Protein AF-P96285-F1 (afdb_monomer_lite)

GO terms:
  GO:0071770 DIM/DIP cell wall layer assembly (P, IMP)
  GO:0008610 lipid biosynthetic process (P, IMP)
  GO:0071766 Actinobacterium-type cell wall biogenesis (P, IMP)

Radius of gyration: 47.5 Å; chains: 1; bounding box: 148×112×98 Å

Foldseek 3Di:
DFADQDLLLQLVQLVQQLVVCVVCVPDDPLQVLVQRLPDDHYFWDKDAFDDDSVSSNVQSVCSNVVHGDPRMAIFGADPAFFEEEEQEDQPLADACFCVLVLVVPVLLVVQLCVLQVLLVVLDPDRLCCVNNPDDVVSCSQLLNVLSNSLSQLRSLLSLCVLQVQDGLEYEYFQSRLLSRLVSQVQFPSNLSSLLSNLLSVLQNPFDFQKWKKKWQAAPVVQVVLDDQFKDWAADLFRRITIMMGGNVSSVVSQVVRVVVVIDMGIRPDRHGWLTPSSVVSLVVSLVSLQVTRTDDGNHFYAQQQPLGTDDPCPSHSVSSSSSRHHHRHNLSVLANVVVVGHAEYEHRGAACVSQVSSCNSDDPPGHDYAYCHHPPDSNLSSNSSRLRNVVNNPRDTSVCSVSPPVPHHHDDGDDRSDPDDDDDPPPDPPPQPPCVVVVFDAALALFFGTKDQDPVARKIKTKGKDACVSVVLQQQFWFLNFRWDAPLNVVQVVCSVCVVLQFQWFQKKFFPAIHTHDHPWMKMKMWMWHHADPQGKIKIWIWIAIPPGPDTDTGMIGMTHNDDADDFDFPQDPPDPQWAWDDCVCLCVLVVLLGRRGDQQLQFWDTWTDDPQKIKTKGAGSVVSVRFQPNTLGGSSRVNSRCSSVVRPPDPPDPPSFDKGWGMFRTKGADGTRARMKMKMWHDLDPQWIWIWIDHNNRHGGMTTNTIGIDTDDSVSVVVSCLVNVVVVQFFFKDKAWFFDDQDPDDVVPDDQPAEAEPVVVVVPPPDDHQEYEDEDDQCVPPAPDLLRLLLVLLQVLLVSLLVQVVDDDNHAYEYEYELLDDHFLDASPRLSSLLSLQLVLQSCVVPPLRYAYEYEPDDDRPSSVSVPRARYWYADPNTITGIAIFRDFFFADDDDPVFWWFWAAADQLFLVRIHIGTDCVLVDAADAQKFKWQFFKFFFDLLLLCRNNVNFPDDRFATTQWFKGFTCGDHHNDDPDDGGFTKIFGQRGGIRMGMDGNLGIDGDPPPDDRLLRNQPQQLLLVLCCQQCVVQVDAAPFEEEEELCQEANNVNNVLVCVVRNYHYAYEEAPVCVVVVVVVVDDPLSYHHNLDLVVLVSVCVVVVNQAGQEYDDADADVNLVSNLSRHHQLHEYEYAHRPHQDDQVVSCVVRPNYGYDYDDSCVCPSNSSSVSVVVVVVCVVVVSDDGFDEDEAAVSSSSVLSLCVVLVVDGHTYMHGYLLNLLVLQQQFEEEEEVLLFPLNLLVLVCSCPPSVHAHYEYEYQCFPNRPCNVVSCVVSVVSRHDYGTDNAQLLDLVRLLVVLVVCVVPTGFHAYYEQPWFDADFAASNPDDSVRLCVGLSRQVSNLVSVCVSPVPGNYSAYEYEAACCLVNPHGRGSSNNSSRSSLLSVLSNQVSVVHHAAYEREAAAPDCDDPCVPPDVVNQVVCLLLFFHHDYSVLQVVSVSSCSSRRGNYTHRTHTPQVSQQVCLVVVNHRPNHPLPHDRPPDDPDDDDDDDDDQQPVLLRVLPPDDPVVNLVVQLLVLLQLLCVSNVHSGSSSFDQPDFSVVVSDDLSSLSNSQSSCCRNRVDPDDSCLCVVQGGSSSSSVVSVVSSVPDDPPPDPDDDDDDDDDDDDDDDDDD

Sequence (1616 aa):
MISARSAEALTAQAGRLMAHVQANPGLDPIDVGCSLASRSVFEHRAVVVGASREQLIAGLAGLAAGEPGAGVAVGQPGSVGKTVVVFPGQGAQRIGMGRELYGELPVFAQAFDAVADELDRHLRLPLRDVIWGADADLLDSTEFAQPALFAVEVASFAVLRDWGVLPDFVMGHSVGELAAAHAAGVLTLADAAMLVVARGRLMQALPAGGAMVAVAASEDEVEPLLGEGVGIAAINAPESVVISGAQAAANAIADRFAAQGRRVHQLAVSHAFHSPLMEPMLEEFARVAARVQAREPQLGLVSNVTGELAGPDFGSAQYWVDHVRRPVRFADSARHLQTLGATHFIEAGPGSGLTGSIEQSLAPAEAMVVSMLGKDRPELASALGAAGQVFTTGVPVQWSAVFAGSGGRRVQLPTYAFQRRRFWETPGADGPADAAGLGLGATEHALLGAVVERPDSDEVVLTGRLSLADQPWLADHVVNGVVLFPGAGFVELVIRAGDEVGCALIEELVLAAPLVMHPGVGVQVQVVVGAADESGHRAVSVYSRGDQSQGWLLNAEGMLGVAAAETPMDLSVWPPEGAESVDISDGYAQLAERGYAYGPAFQGLVAIWRRGSELFAEVVAPGEAGVAVDRMGMHPAVLDAVLHALGLAVEKTQASTETRLPFCWRGVSLHAGGAGRVRARFASAGADAISVDVCDATGLPVLTVRSLVTRPITAEQLRAAVTAAGGASDQGPLEVVWSPISVVSGGANGSAPPAPVSWADFCAGSDGDASVVVWELESAGGQASSVVGSVYAATHTALEVLQSWLGADRAATLVVLTHGGVGLAGEDISDLAAAAVWGMARSAQAENPGRIVLIDTDAAVDASVLAGVGEPQLLVRGGTVHAPRLSPAPALLALPAAESAWRLAAGGGGTLEDLVIQPCPEVQAPLQAGQVRVAVAAVGVNFRDVVAALGMYPGQAPPLGAEGAGVVLETGPEVTDLAVGDAVMGFLGGAGPLAVVDQQLVTRVPQGWSFAQAAAVPVVFLTAWYGLADLAEIKAGESVLIHAGTGGVGMAAVQLARQWGVEVFVTASRGKWDTLRAMGFDDDHIGDSRTCEFEEKFLAVTEGRGVDVVLDSLAGEFVDASLRLLVRGGRFLEMGKTDIRDAQEIAANYPGVQYRAFDLSEAGPARMQEMLAEVRELFDTRELHRLPVTTWDVRCAPAAFRFMSQARHIGKVVLTMPSALADRLADGTVVITGATGAVGGVLARHLVGAYGVRHLVLASRRGDRAEGAAELAADLTEAGAKVQVVACDVADRAAVAGLFAQLSREYPPVRGVIHAAGVLDDAVITSLTPDRIDTVLRAKVDAAWNLHQATSDLDLSMFALCSSIAATVGSPGQGNYSAANAFLDGLAAHRQAAGLAGISLAWGLWEQPGGMTAHLSSRDLARMSRSGLAPMSPAEAVELFDAALAIDHPLAVATLLDRAALDARAQAGALPALFSGLARRPRRRQIDDTGDATSSKSALAQRLHGLAADEQLELLVGLVCLQAAAVLGRPSAEDVDPDTEFGDLGFDSLTAVELRNRLKTATGLTLPPTVIFDHPTPTAVAEYVAQQMSGSRPTESGDPTSQVVEPAAAEVSVHA

Secondary structure (DSSP, 8-state):
-EEESSHHHHHHHHHHHHHHHHH-TT--HHHHHHHHHTSPP-SEEEEE--SSHHHHHHHHHHHHHT---TTEEEE---S--EEEEEE--TT---TTTTHHHHHH-HHHHHHHHHHHHHHTTTSSS-HHHHHTSS-HHHHHSHHHHHHHHHHHHHHHHHHHHHTT---SEEEESTTHHHHHHHHTTSS-HHHHHHHHHHHHHHHHTSPS-EEEEEESS-HHHHGGG--TTEEEEEEEETTEEEEEEEHHHHHHHHHHHHHTT--EEE-S-SS-TTSGGGHHHHHHHHHHHTT------SSEEB-TTTSSB--TTTTSHHHHHHHHHS-B-HHHHHHHHHHTTEEEEEE-SSS-SSHHHHHHHS-TTS-EEEESS-TTS-HHHHHHHHHHHHHHTT----HHHHTTTS-------PPP----PPPP--TT-SSS--TGGGTSEE---SS--EEEE-TTSS-EEEEEEE-TTT-GGGGG-EETTEEB--HHHHHHHHHHHHHHTT--EEEEEEE-S--B--TT--EEEEEEEPPP-TTS-EEEEEEEEETT-SSPEEEEEEEEE-PPPP------SSSPTTPEEEP-TTHHHHHHHTTB---GGG--EEEEEEETTEEEEEEE--GGGT---TT-SS-HHHHHHHHHHHHHHS-TTS-----EEEEEEEEEEE-----SEEEEEEEEEETTEEEEEEEETTS-EEEEEEEEEEEE--HHHHHHHHHHHSS-TT---EEEEEEE-------TT--PPPPPEEHHHHHTT--SS-SEEEEE----TTT-SSHHHHHHHHHHHHHHHHHHHHTS--SSEEEEEESSSS-STT-----HHHHHHHHHHHHHHHHSTTSEEEEEESS---HHHHHTTS-SEEEEETTEEEEEEEEEPPPPPPPPPTTS-EEEE--TTSSGGG-EEEE-GGGGSPPPTTEEEEEEEEEE--HHHHHHHTT--SSSPPPS--EEEEEEEEE-TT--S--TT-EEEEE-SSSSSEEEEEGGGEEEPPTT--HHHHHTSHHHHHHHHIIIIIIS---TT-EEEETTTTBHHHHHHHHHHHHTT-EEEEEE-GGGHHHHHHTT--GGGEEESSSTHHHHHHHHHTTT--EEEEEE---THHHHHHHHHEEEEEEEEE--SS-PPPHHHHHHHSTT-EEEE--GGGGHHHHHHHHHHHHHHHHHTTSS-PPPEEEEEGGGHHHHHHHHHTT--SBEEEEEPTHHHHHHHHTSEEEEETTTSHHHHHHHHHHHHTS---EEEEEETTGGGSTTHHHHHHHHHHTT-EEEEEE--TT-HHHHHHHHHHHHHHSSPEEEEEE-------B-GGG--HHHHHHHHIIIIIHHHHHHHHHTTS--SEEEEEEETHHHH--TTBHHHHHHHHHHHHHHHHHHHTTS--EEEEE--B--SSGGGTT--HHHHHHHHTTTEE-B-HHHHHHHHHHHHHH--SEEB--EE-HHHHHHHHHTT---GGGTTTSPP-------------SHHHHHHHHHTTS-HHHHHHHHHHHHHHHHHHHHT-SSGGGS-TTS-HHHHT--HHHHHHHHHHHHHHH-----TTHHHHS-SHHHHHHHHHHHHS--------------------------

Structure (mmCIF, N/CA/C/O backbone):
data_AF-P96285-F1
#
_entry.id   AF-P96285-F1
#
loop_
_atom_site.group_PDB
_atom_site.id
_atom_site.type_symbol
_atom_site.label_atom_id
_atom_site.label_alt_id
_atom_site.label_comp_id
_atom_site.label_asym_id
_atom_site.label_entity_id
_atom_site.label_seq_id
_atom_site.pdbx_PDB_ins_code
_atom_site.Cartn_x
_atom_site.Cartn_y
_atom_site.Cartn_z
_atom_site.occupancy
_atom_site.B_iso_or_equiv
_atom_site.auth_seq_id
_atom_site.auth_comp_id
_atom_site.auth_asym_id
_atom_site.auth_atom_id
_atom_site.pdbx_PDB_model_num
ATOM 1 N N . MET A 1 1 ? 45.626 0.682 -8.650 1.00 88.56 1 MET A N 1
ATOM 2 C CA . MET A 1 1 ? 44.592 0.375 -9.662 1.00 88.56 1 MET A CA 1
ATOM 3 C C . MET A 1 1 ? 43.406 -0.293 -8.984 1.00 88.56 1 MET A C 1
ATOM 5 O O . MET A 1 1 ? 43.615 -1.142 -8.128 1.00 88.56 1 MET A O 1
ATOM 9 N N . ILE A 1 2 ? 42.184 0.110 -9.321 1.00 93.25 2 ILE A N 1
ATOM 10 C CA . ILE A 1 2 ? 40.924 -0.488 -8.863 1.00 93.25 2 ILE A CA 1
ATOM 11 C C . ILE A 1 2 ? 40.005 -0.552 -10.079 1.00 93.25 2 ILE A C 1
ATOM 13 O O . ILE A 1 2 ? 40.020 0.360 -10.902 1.00 93.25 2 ILE A O 1
ATOM 17 N N . SER A 1 3 ? 39.215 -1.612 -10.209 1.00 94.75 3 SER A N 1
ATOM 18 C CA . SER A 1 3 ? 38.185 -1.672 -11.241 1.00 94.75 3 SER A CA 1
ATOM 19 C C . SER A 1 3 ? 36.915 -2.333 -10.730 1.00 94.75 3 SER A C 1
ATOM 21 O O . SER A 1 3 ? 36.951 -3.113 -9.770 1.00 94.75 3 SER A O 1
ATOM 23 N N . ALA A 1 4 ? 35.798 -2.000 -11.365 1.00 95.00 4 ALA A N 1
ATOM 24 C CA . ALA A 1 4 ? 34.495 -2.553 -11.064 1.00 95.00 4 ALA A CA 1
ATOM 25 C C . ALA A 1 4 ? 33.565 -2.555 -12.284 1.00 95.00 4 ALA A C 1
ATOM 27 O O . ALA A 1 4 ? 33.792 -1.842 -13.254 1.00 95.00 4 ALA A O 1
ATOM 28 N N . ARG A 1 5 ? 32.505 -3.363 -12.230 1.00 93.19 5 ARG A N 1
ATOM 29 C CA . ARG A 1 5 ? 31.490 -3.467 -13.292 1.00 93.19 5 ARG A CA 1
ATOM 30 C C . ARG A 1 5 ? 30.530 -2.277 -13.369 1.00 93.19 5 ARG A C 1
ATOM 32 O O . ARG A 1 5 ? 29.760 -2.187 -14.313 1.00 93.19 5 ARG A O 1
ATOM 39 N N . SER A 1 6 ? 30.537 -1.387 -12.379 1.00 91.62 6 SER A N 1
ATOM 40 C CA . SER A 1 6 ? 29.743 -0.155 -12.382 1.00 91.62 6 SER A CA 1
ATOM 41 C C . SER A 1 6 ? 30.485 0.969 -11.659 1.00 91.62 6 SER A C 1
ATOM 43 O O . SER A 1 6 ? 31.331 0.700 -10.800 1.00 91.62 6 SER A O 1
ATOM 45 N N . ALA A 1 7 ? 30.147 2.223 -11.967 1.00 90.06 7 ALA A N 1
ATOM 46 C CA . ALA A 1 7 ? 30.680 3.389 -11.257 1.00 90.06 7 ALA A CA 1
ATOM 47 C C . ALA A 1 7 ? 30.400 3.312 -9.743 1.00 90.06 7 ALA A C 1
ATOM 49 O O . ALA A 1 7 ? 31.292 3.525 -8.928 1.00 90.06 7 ALA A O 1
ATOM 50 N N . GLU A 1 8 ? 29.190 2.896 -9.368 1.00 91.56 8 GLU A N 1
ATOM 51 C CA . GLU A 1 8 ? 28.768 2.691 -7.975 1.00 91.56 8 GLU A CA 1
ATOM 52 C C . GLU A 1 8 ? 29.613 1.619 -7.255 1.00 91.56 8 GLU A C 1
ATOM 54 O O . GLU A 1 8 ? 30.026 1.779 -6.108 1.00 91.56 8 GLU A O 1
ATOM 59 N N . ALA A 1 9 ? 29.931 0.519 -7.947 1.00 93.56 9 ALA A N 1
ATOM 60 C CA . ALA A 1 9 ? 30.802 -0.518 -7.408 1.00 93.56 9 ALA A CA 1
ATOM 61 C C . ALA A 1 9 ? 32.249 -0.020 -7.252 1.00 93.56 9 ALA A C 1
ATOM 63 O O . ALA A 1 9 ? 32.943 -0.434 -6.322 1.00 93.56 9 ALA A O 1
ATOM 64 N N . LEU A 1 10 ? 32.711 0.866 -8.142 1.00 95.25 10 LEU A N 1
ATOM 65 C CA . LEU A 1 10 ? 34.052 1.446 -8.091 1.00 95.25 10 LEU A CA 1
ATOM 66 C C . LEU A 1 10 ? 34.216 2.359 -6.869 1.00 95.25 10 LEU A C 1
ATOM 68 O O . LEU A 1 10 ? 35.188 2.194 -6.126 1.00 95.25 10 LEU A O 1
ATOM 72 N N . THR A 1 11 ? 33.257 3.257 -6.613 1.00 95.31 11 THR A N 1
ATOM 73 C CA . THR A 1 11 ? 33.276 4.146 -5.436 1.00 95.31 11 THR A CA 1
ATOM 74 C C . THR A 1 11 ? 33.183 3.341 -4.134 1.00 95.31 11 THR A C 1
ATOM 76 O O . THR A 1 11 ? 33.991 3.531 -3.221 1.00 95.31 11 THR A O 1
ATOM 79 N N . ALA A 1 12 ? 32.296 2.341 -4.071 1.00 95.12 12 ALA A N 1
ATOM 80 C CA . ALA A 1 12 ? 32.180 1.444 -2.920 1.00 95.12 12 ALA A CA 1
ATOM 81 C C . ALA A 1 12 ? 33.456 0.611 -2.689 1.00 95.12 12 ALA A C 1
ATOM 83 O O . ALA A 1 12 ? 33.873 0.392 -1.544 1.00 95.12 12 ALA A O 1
ATOM 84 N N . GLN A 1 13 ? 34.110 0.154 -3.761 1.00 96.38 13 GLN A N 1
ATOM 85 C CA . GLN A 1 13 ? 35.371 -0.577 -3.668 1.00 96.38 13 GLN A CA 1
ATOM 86 C C . GLN A 1 13 ? 36.510 0.320 -3.170 1.00 96.38 13 GLN A C 1
ATOM 88 O O . GLN A 1 13 ? 37.316 -0.135 -2.351 1.00 96.38 13 GLN A O 1
ATOM 93 N N . ALA A 1 14 ? 36.563 1.580 -3.614 1.00 96.19 14 ALA A N 1
ATOM 94 C CA . ALA A 1 14 ? 37.510 2.570 -3.110 1.00 96.19 14 ALA A CA 1
ATOM 95 C C . ALA A 1 14 ? 37.302 2.824 -1.610 1.00 96.19 14 ALA A C 1
ATOM 97 O O . ALA A 1 14 ? 38.264 2.742 -0.845 1.00 96.19 14 ALA A O 1
ATOM 98 N N . GLY A 1 15 ? 36.051 2.997 -1.168 1.00 96.69 15 GLY A N 1
ATOM 99 C CA . GLY A 1 15 ? 35.709 3.163 0.248 1.00 96.69 15 GLY A CA 1
ATOM 100 C C . GLY A 1 15 ? 36.125 1.967 1.115 1.00 96.69 15 GLY A C 1
ATOM 101 O O . GLY A 1 15 ? 36.745 2.142 2.166 1.00 96.69 15 GLY A O 1
ATOM 102 N N . ARG A 1 16 ? 35.875 0.730 0.657 1.00 95.81 16 ARG A N 1
ATOM 103 C CA . ARG A 1 16 ? 36.319 -0.485 1.371 1.00 95.81 16 ARG A CA 1
ATOM 104 C C . ARG A 1 16 ? 37.836 -0.586 1.472 1.00 95.81 16 ARG A C 1
ATOM 106 O O . ARG A 1 16 ? 38.353 -0.979 2.517 1.00 95.81 16 ARG A O 1
ATOM 113 N N . LEU A 1 17 ? 38.549 -0.267 0.391 1.00 96.19 17 LEU A N 1
ATOM 114 C CA . LEU A 1 17 ? 40.008 -0.293 0.385 1.00 96.19 17 LEU A CA 1
ATOM 115 C C . LEU A 1 17 ? 40.585 0.795 1.301 1.00 96.19 17 LEU A C 1
ATOM 117 O O . LEU A 1 17 ? 41.501 0.504 2.066 1.00 96.19 17 LEU A O 1
ATOM 121 N N . MET A 1 18 ? 40.016 2.003 1.280 1.00 95.19 18 MET A N 1
ATOM 122 C CA . MET A 1 18 ? 40.404 3.106 2.161 1.00 95.19 18 MET A CA 1
ATOM 123 C C . MET A 1 18 ? 40.279 2.710 3.633 1.00 95.19 18 MET A C 1
ATOM 125 O O . MET A 1 18 ? 41.262 2.793 4.369 1.00 95.19 18 MET A O 1
ATOM 129 N N . ALA A 1 19 ? 39.107 2.210 4.041 1.00 95.75 19 ALA A N 1
ATOM 130 C CA . ALA A 1 19 ? 38.865 1.769 5.413 1.00 95.75 19 ALA A CA 1
ATOM 131 C C . ALA A 1 19 ? 39.859 0.676 5.844 1.00 95.75 19 ALA A C 1
ATOM 133 O O . ALA A 1 19 ? 40.363 0.689 6.965 1.00 95.75 19 ALA A O 1
ATOM 134 N N . HIS A 1 20 ? 40.206 -0.244 4.937 1.00 96.19 20 HIS A N 1
ATOM 135 C CA . HIS A 1 20 ? 41.178 -1.299 5.213 1.00 96.19 20 HIS A CA 1
ATOM 136 C C . HIS A 1 20 ? 42.612 -0.775 5.387 1.00 96.19 20 HIS A C 1
ATOM 138 O O . HIS A 1 20 ? 43.293 -1.180 6.329 1.00 96.19 20 HIS A O 1
ATOM 144 N N . VAL A 1 21 ? 43.071 0.139 4.526 1.00 93.25 21 VAL A N 1
ATOM 145 C CA . VAL A 1 21 ? 44.402 0.767 4.643 1.00 93.25 21 VAL A CA 1
ATOM 146 C C . VAL A 1 21 ? 44.488 1.648 5.895 1.00 93.25 21 VAL A C 1
ATOM 148 O O . VAL A 1 21 ? 45.528 1.692 6.557 1.00 93.25 21 VAL A O 1
ATOM 151 N N . GLN A 1 22 ? 43.398 2.324 6.268 1.00 94.94 22 GLN A N 1
ATOM 152 C CA . GLN A 1 22 ? 43.314 3.104 7.505 1.00 94.94 22 GLN A CA 1
ATOM 153 C C . GLN A 1 22 ? 43.371 2.211 8.751 1.00 94.94 22 GLN A C 1
ATOM 155 O O . GLN A 1 22 ? 44.120 2.524 9.674 1.00 94.94 22 GLN A O 1
ATOM 160 N N . ALA A 1 23 ? 42.656 1.082 8.749 1.00 94.44 23 ALA A N 1
ATOM 161 C CA . ALA A 1 23 ? 42.637 0.123 9.855 1.00 94.44 23 ALA A CA 1
ATOM 162 C C . ALA A 1 23 ? 43.957 -0.652 10.038 1.00 94.44 23 ALA A C 1
ATOM 164 O O . ALA A 1 23 ? 44.188 -1.205 11.111 1.00 94.44 23 ALA A O 1
ATOM 165 N N . ASN A 1 24 ? 44.833 -0.683 9.025 1.00 93.00 24 ASN A N 1
ATOM 166 C CA . ASN A 1 24 ? 46.104 -1.413 9.055 1.00 93.00 24 ASN A CA 1
ATOM 167 C C . ASN A 1 24 ? 47.294 -0.478 8.739 1.00 93.00 24 ASN A C 1
ATOM 169 O O . ASN A 1 24 ? 47.793 -0.474 7.613 1.00 93.00 24 ASN A O 1
ATOM 173 N N . PRO A 1 25 ? 47.793 0.306 9.718 1.00 87.75 25 PRO A N 1
ATOM 174 C CA . PRO A 1 25 ? 48.852 1.299 9.498 1.00 87.75 25 PRO A CA 1
ATOM 175 C C . PRO A 1 25 ? 50.189 0.730 9.004 1.00 87.75 25 PRO A C 1
ATOM 177 O O . PRO A 1 25 ? 50.976 1.467 8.425 1.00 87.75 25 PRO A O 1
ATOM 180 N N . GLY A 1 26 ? 50.448 -0.562 9.234 1.00 88.69 26 GLY A N 1
ATOM 181 C CA . GLY A 1 26 ? 51.667 -1.250 8.794 1.00 88.69 26 GLY A CA 1
ATOM 182 C C . GLY A 1 26 ? 51.646 -1.755 7.346 1.00 88.69 26 GLY A C 1
ATOM 183 O O . GLY A 1 26 ? 52.610 -2.395 6.937 1.00 88.69 26 GLY A O 1
ATOM 184 N N . LEU A 1 27 ? 50.566 -1.527 6.587 1.00 90.00 27 LEU A N 1
ATOM 185 C CA . LEU A 1 27 ? 50.510 -1.890 5.168 1.00 90.00 27 LEU A CA 1
ATOM 186 C C . LEU A 1 27 ? 51.350 -0.926 4.326 1.00 90.00 27 LEU A C 1
ATOM 188 O O . LEU A 1 27 ? 51.079 0.276 4.288 1.00 90.00 27 LEU A O 1
ATOM 192 N N . ASP A 1 28 ? 52.321 -1.482 3.608 1.00 90.44 28 ASP A N 1
ATOM 193 C CA . ASP A 1 28 ? 53.116 -0.760 2.621 1.00 90.44 28 ASP A CA 1
ATOM 194 C C . ASP A 1 28 ? 52.259 -0.446 1.369 1.00 90.44 28 ASP A C 1
ATOM 196 O O . ASP A 1 28 ? 51.642 -1.362 0.807 1.00 90.44 28 ASP A O 1
ATOM 200 N N . PRO A 1 29 ? 52.185 0.817 0.903 1.00 90.31 29 PRO A N 1
ATOM 201 C CA . PRO A 1 29 ? 51.485 1.179 -0.331 1.00 90.31 29 PRO A CA 1
ATOM 202 C C . PRO A 1 29 ? 51.928 0.383 -1.570 1.00 90.31 29 PRO A C 1
ATOM 204 O O . PRO A 1 29 ? 51.088 0.092 -2.427 1.00 90.31 29 PRO A O 1
ATOM 207 N N . ILE A 1 30 ? 53.204 -0.011 -1.659 1.00 90.38 30 ILE A N 1
ATOM 208 C CA . ILE A 1 30 ? 53.730 -0.838 -2.756 1.00 90.38 30 ILE A CA 1
ATOM 209 C C . ILE A 1 30 ? 53.111 -2.240 -2.700 1.00 90.38 30 ILE A C 1
ATOM 211 O O . ILE A 1 30 ? 52.651 -2.750 -3.725 1.00 90.38 30 ILE A O 1
ATOM 215 N N . ASP A 1 31 ? 53.022 -2.841 -1.508 1.00 93.25 31 ASP A N 1
ATOM 216 C CA . ASP A 1 31 ? 52.391 -4.152 -1.303 1.00 93.25 31 ASP A CA 1
ATOM 217 C C . ASP A 1 31 ? 50.894 -4.099 -1.683 1.00 93.25 31 ASP A C 1
ATOM 219 O O . ASP A 1 31 ? 50.372 -5.000 -2.354 1.00 93.25 31 ASP A O 1
ATOM 223 N N . VAL A 1 32 ? 50.197 -3.007 -1.337 1.00 93.50 32 VAL A N 1
ATOM 224 C CA . VAL A 1 32 ? 48.797 -2.775 -1.743 1.00 93.50 32 VAL A CA 1
ATOM 225 C C . VAL A 1 32 ? 48.676 -2.672 -3.268 1.00 93.50 32 VAL A C 1
ATOM 227 O O . VAL A 1 32 ? 47.826 -3.340 -3.862 1.00 93.50 32 VAL A O 1
ATOM 230 N N . GLY A 1 33 ? 49.535 -1.879 -3.915 1.00 91.75 33 GLY A N 1
ATOM 231 C CA . GLY A 1 33 ? 49.568 -1.715 -5.370 1.00 91.75 33 GLY A CA 1
ATOM 232 C C . GLY A 1 33 ? 49.824 -3.029 -6.114 1.00 91.75 33 GLY A C 1
ATOM 233 O O . GLY A 1 33 ? 49.036 -3.402 -6.988 1.00 91.75 33 GLY A O 1
ATOM 234 N N . CYS A 1 34 ? 50.858 -3.771 -5.706 1.00 91.19 34 CYS A N 1
ATOM 235 C CA . CYS A 1 34 ? 51.232 -5.074 -6.266 1.00 91.19 34 CYS A CA 1
ATOM 236 C C . CYS A 1 34 ? 50.101 -6.108 -6.114 1.00 91.19 34 CYS A C 1
ATOM 238 O O . CYS A 1 34 ? 49.786 -6.869 -7.032 1.00 91.19 34 CYS A O 1
ATOM 240 N N . SER A 1 35 ? 49.407 -6.094 -4.975 1.00 93.81 35 SER A N 1
ATOM 241 C CA . SER A 1 35 ? 48.268 -6.984 -4.725 1.00 93.81 35 SER A CA 1
ATOM 242 C C . SER A 1 35 ? 47.065 -6.656 -5.607 1.00 93.81 35 SER A C 1
ATOM 244 O O . SER A 1 35 ? 46.430 -7.564 -6.149 1.00 93.81 35 SER A O 1
ATOM 246 N N . LEU A 1 36 ? 46.758 -5.369 -5.797 1.00 93.00 36 LEU A N 1
ATOM 247 C CA . LEU A 1 36 ? 45.677 -4.922 -6.679 1.00 93.00 36 LEU A CA 1
ATOM 248 C C . LEU A 1 36 ? 45.956 -5.238 -8.151 1.00 93.00 36 LEU A C 1
ATOM 250 O O . LEU A 1 36 ? 45.034 -5.629 -8.862 1.00 93.00 36 LEU A O 1
ATOM 254 N N . ALA A 1 37 ? 47.215 -5.141 -8.587 1.00 88.62 37 ALA A N 1
ATOM 255 C CA . ALA A 1 37 ? 47.642 -5.494 -9.942 1.00 88.62 37 ALA A CA 1
ATOM 256 C C . ALA A 1 37 ? 47.360 -6.963 -10.314 1.00 88.62 37 ALA A C 1
ATOM 258 O O . ALA A 1 37 ? 47.266 -7.289 -11.493 1.00 88.62 37 ALA A O 1
ATOM 259 N N . SER A 1 38 ? 47.191 -7.848 -9.323 1.00 86.75 38 SER A N 1
ATOM 260 C CA . SER A 1 38 ? 46.867 -9.266 -9.538 1.00 86.75 38 SER A CA 1
ATOM 261 C C . SER A 1 38 ? 45.366 -9.579 -9.634 1.00 86.75 38 SER A C 1
ATOM 263 O O . SER A 1 38 ? 44.994 -10.740 -9.811 1.00 86.75 38 SER A O 1
ATOM 265 N N . ARG A 1 39 ? 44.490 -8.575 -9.485 1.00 91.31 39 ARG A N 1
ATOM 266 C CA . ARG A 1 39 ? 43.032 -8.756 -9.540 1.00 91.31 39 ARG A CA 1
ATOM 267 C C . ARG A 1 39 ? 42.497 -8.659 -10.966 1.00 91.31 39 ARG A C 1
ATOM 269 O O . ARG A 1 39 ? 43.093 -8.019 -11.826 1.00 91.31 39 ARG A O 1
ATOM 276 N N . SER A 1 40 ? 41.330 -9.263 -11.190 1.00 91.06 40 SER A N 1
ATOM 277 C CA . SER A 1 40 ? 40.571 -9.116 -12.435 1.00 91.06 40 SER A CA 1
ATOM 278 C C . SER A 1 40 ? 40.275 -7.645 -12.736 1.00 91.06 40 SER A C 1
ATOM 280 O O . SER A 1 40 ? 39.958 -6.874 -11.827 1.00 91.06 40 SER A O 1
ATOM 282 N N . VAL A 1 41 ? 40.361 -7.281 -14.016 1.00 91.44 41 VAL A N 1
ATOM 283 C CA . VAL A 1 41 ? 40.113 -5.924 -14.513 1.00 91.44 41 VAL A CA 1
ATOM 284 C C . VAL A 1 41 ? 38.716 -5.846 -15.130 1.00 91.44 41 VAL A C 1
ATOM 286 O O . VAL A 1 41 ? 38.405 -6.611 -16.037 1.00 91.44 41 VAL A O 1
ATOM 289 N N . PHE A 1 42 ? 37.897 -4.915 -14.645 1.00 94.25 42 PHE A N 1
ATOM 290 C CA . PHE A 1 42 ? 36.539 -4.628 -15.123 1.00 94.25 42 PHE A CA 1
ATOM 291 C C . PHE A 1 42 ? 36.473 -3.304 -15.908 1.00 94.25 42 PHE A C 1
ATOM 293 O O . PHE A 1 42 ? 37.502 -2.687 -16.193 1.00 94.25 42 PHE A O 1
ATOM 300 N N . GLU A 1 43 ? 35.268 -2.890 -16.292 1.00 91.50 43 GLU A N 1
ATOM 301 C CA . GLU A 1 43 ? 34.982 -1.775 -17.193 1.00 91.50 43 GLU A CA 1
ATOM 302 C C . GLU A 1 43 ? 35.207 -0.414 -16.522 1.00 91.50 43 GLU A C 1
ATOM 304 O O . GLU A 1 43 ? 35.975 0.391 -17.023 1.00 91.50 43 GLU A O 1
ATOM 309 N N . HIS A 1 44 ? 34.644 -0.140 -15.348 1.00 95.06 44 HIS A N 1
ATOM 310 C CA . HIS A 1 44 ? 34.931 1.118 -14.653 1.00 95.06 44 HIS A CA 1
ATOM 311 C C . HIS A 1 44 ? 36.271 1.007 -13.936 1.00 95.06 44 HIS A C 1
ATOM 313 O O . HIS A 1 44 ? 36.431 0.184 -13.034 1.00 95.06 44 HIS A O 1
ATOM 319 N N . ARG A 1 45 ? 37.246 1.821 -14.334 1.00 95.44 45 ARG A N 1
ATOM 320 C CA . ARG A 1 45 ? 38.641 1.714 -13.897 1.00 95.44 45 ARG A CA 1
ATOM 321 C C . ARG A 1 45 ? 39.094 3.005 -13.237 1.00 95.44 45 ARG A C 1
ATOM 323 O O . ARG A 1 45 ? 38.753 4.097 -13.681 1.00 95.44 45 ARG A O 1
ATOM 330 N N . ALA A 1 46 ? 39.930 2.866 -12.215 1.00 96.19 46 ALA A N 1
ATOM 331 C CA . ALA A 1 46 ? 40.659 3.972 -11.622 1.00 96.19 46 ALA A CA 1
ATOM 332 C C . ALA A 1 46 ? 42.104 3.595 -11.275 1.00 96.19 46 ALA A C 1
ATOM 334 O O . ALA A 1 46 ? 42.401 2.478 -10.829 1.00 96.19 46 ALA A O 1
ATOM 335 N N . VAL A 1 47 ? 43.016 4.550 -11.420 1.00 95.81 47 VAL A N 1
ATOM 336 C CA . VAL A 1 47 ? 44.420 4.426 -11.020 1.00 95.81 47 VAL A CA 1
ATOM 337 C C . VAL A 1 47 ? 44.785 5.617 -10.149 1.00 95.81 47 VAL A C 1
ATOM 339 O O . VAL A 1 47 ? 44.641 6.758 -10.563 1.00 95.81 47 VAL A O 1
ATOM 342 N N . VAL A 1 48 ? 45.255 5.333 -8.936 1.00 94.31 48 VAL A N 1
ATOM 343 C CA . VAL A 1 48 ? 45.808 6.324 -8.007 1.00 94.31 48 VAL A CA 1
ATOM 344 C C . VAL A 1 48 ? 47.325 6.218 -8.084 1.00 94.31 48 VAL A C 1
ATOM 346 O O . VAL A 1 48 ? 47.861 5.129 -7.863 1.00 94.31 48 VAL A O 1
ATOM 349 N N . VAL A 1 49 ? 47.994 7.325 -8.396 1.00 91.44 49 VAL A N 1
ATOM 350 C CA . VAL A 1 49 ? 49.457 7.436 -8.420 1.00 91.44 49 VAL A CA 1
ATOM 351 C C . VAL A 1 49 ? 49.911 8.242 -7.207 1.00 91.44 49 VAL A C 1
ATOM 353 O O . VAL A 1 49 ? 49.457 9.362 -6.988 1.00 91.44 49 VAL A O 1
ATOM 356 N N . GLY A 1 50 ? 50.815 7.673 -6.413 1.00 86.69 50 GLY A N 1
ATOM 357 C CA . GLY A 1 50 ? 51.372 8.321 -5.230 1.00 86.69 50 GLY A CA 1
ATOM 358 C C . GLY A 1 50 ? 52.563 7.548 -4.673 1.00 86.69 50 GLY A C 1
ATOM 359 O O . GLY A 1 50 ? 52.630 6.328 -4.802 1.00 86.69 50 GLY A O 1
ATOM 360 N N . ALA A 1 51 ? 53.494 8.272 -4.057 1.00 78.31 51 ALA A N 1
ATOM 361 C CA . ALA A 1 51 ? 54.690 7.743 -3.408 1.00 78.31 51 ALA A CA 1
ATOM 362 C C . ALA A 1 51 ? 54.482 7.462 -1.908 1.00 78.31 51 ALA A C 1
ATOM 364 O O . ALA A 1 51 ? 55.292 6.766 -1.300 1.00 78.31 51 ALA A O 1
ATOM 365 N N . SER A 1 52 ? 53.419 8.002 -1.293 1.00 87.50 52 SER A N 1
ATOM 366 C CA . SER A 1 52 ? 53.166 7.870 0.147 1.00 87.50 52 SER A CA 1
ATOM 367 C C . SER A 1 52 ? 51.802 7.261 0.479 1.00 87.50 52 SER A C 1
ATOM 369 O O . SER A 1 52 ? 50.861 7.265 -0.322 1.00 87.50 52 SER A O 1
ATOM 371 N N . ARG A 1 53 ? 51.675 6.763 1.714 1.00 90.12 53 ARG A N 1
ATOM 372 C CA . ARG A 1 53 ? 50.412 6.244 2.256 1.00 90.12 53 ARG A CA 1
ATOM 373 C C . ARG A 1 53 ? 49.331 7.323 2.308 1.00 90.12 53 ARG A C 1
ATOM 375 O O . ARG A 1 53 ? 48.167 7.036 2.044 1.00 90.12 53 ARG A O 1
ATOM 382 N N . GLU A 1 54 ? 49.706 8.556 2.623 1.00 91.56 54 GLU A N 1
ATOM 383 C CA . GLU A 1 54 ? 48.802 9.707 2.677 1.00 91.56 54 GLU A CA 1
ATOM 384 C C . GLU A 1 54 ? 48.222 10.006 1.293 1.00 91.56 54 GLU A C 1
ATOM 386 O O . GLU A 1 54 ? 47.019 10.224 1.174 1.00 91.56 54 GLU A O 1
ATOM 391 N N . GLN A 1 55 ? 49.044 9.939 0.241 1.00 91.25 55 GLN A N 1
ATOM 392 C CA . GLN A 1 55 ? 48.591 10.125 -1.140 1.00 91.25 55 GLN A CA 1
ATOM 393 C C . GLN A 1 55 ? 47.661 8.995 -1.594 1.00 91.25 55 GLN A C 1
ATOM 395 O O . GLN A 1 55 ? 46.638 9.262 -2.223 1.00 91.25 55 GLN A O 1
ATOM 400 N N . LEU A 1 56 ? 47.961 7.744 -1.219 1.00 92.25 56 LEU A N 1
ATOM 401 C CA . LEU A 1 56 ? 47.063 6.614 -1.464 1.00 92.25 56 LEU A CA 1
ATOM 402 C C . LEU A 1 56 ? 45.699 6.840 -0.796 1.00 92.25 56 LEU A C 1
ATOM 404 O O . LEU A 1 56 ? 44.671 6.721 -1.455 1.00 92.25 56 LEU A O 1
ATOM 408 N N . ILE A 1 57 ? 45.675 7.195 0.493 1.00 94.31 57 ILE A N 1
ATOM 409 C CA . ILE A 1 57 ? 44.426 7.440 1.229 1.00 94.31 57 ILE A CA 1
ATOM 410 C C . ILE A 1 57 ? 43.654 8.617 0.623 1.00 94.31 57 ILE A C 1
ATOM 412 O O . ILE A 1 57 ? 42.449 8.492 0.428 1.00 94.31 57 ILE A O 1
ATOM 416 N N . ALA A 1 58 ? 44.323 9.721 0.285 1.00 93.81 58 ALA A N 1
ATOM 417 C CA . ALA A 1 58 ? 43.683 10.886 -0.325 1.00 93.81 58 ALA A CA 1
ATOM 418 C C . ALA A 1 58 ? 43.047 10.552 -1.685 1.00 93.81 58 ALA A C 1
ATOM 420 O O . ALA A 1 58 ? 41.899 10.918 -1.936 1.00 93.81 58 ALA A O 1
ATOM 421 N N . GLY A 1 59 ? 43.745 9.793 -2.537 1.00 93.69 59 GLY A N 1
ATOM 422 C CA . GLY A 1 59 ? 43.200 9.351 -3.821 1.00 93.69 59 GLY A CA 1
ATOM 423 C C . GLY A 1 59 ? 42.005 8.405 -3.668 1.00 93.69 59 GLY A C 1
ATOM 424 O O . GLY A 1 59 ? 41.015 8.535 -4.386 1.00 93.69 59 GLY A O 1
ATOM 425 N N . LEU A 1 60 ? 42.055 7.484 -2.698 1.00 96.00 60 LEU A N 1
ATOM 426 C CA . LEU A 1 60 ? 40.928 6.597 -2.390 1.00 96.00 60 LEU A CA 1
ATOM 427 C C . LEU A 1 60 ? 39.728 7.349 -1.805 1.00 96.00 60 LEU A C 1
ATOM 429 O O . LEU A 1 60 ? 38.595 6.997 -2.122 1.00 96.00 60 LEU A O 1
ATOM 433 N N . ALA A 1 61 ? 39.970 8.372 -0.983 1.00 95.69 61 ALA A N 1
ATOM 434 C CA . ALA A 1 61 ? 38.923 9.213 -0.415 1.00 95.69 61 ALA A CA 1
ATOM 435 C C . ALA A 1 61 ? 38.177 9.986 -1.509 1.00 95.69 61 ALA A C 1
ATOM 437 O O . ALA A 1 61 ? 36.950 9.939 -1.545 1.00 95.69 61 ALA A O 1
ATOM 438 N N . GLY A 1 62 ? 38.905 10.607 -2.446 1.00 93.62 62 GLY A N 1
ATOM 439 C CA . GLY A 1 62 ? 38.300 11.281 -3.599 1.00 93.62 62 GLY A CA 1
ATOM 440 C C . GLY A 1 62 ? 37.467 10.326 -4.459 1.00 93.62 62 GLY A C 1
ATOM 441 O O . GLY A 1 62 ? 36.317 10.611 -4.774 1.00 93.62 62 GLY A O 1
ATOM 442 N N . LEU A 1 63 ? 37.987 9.127 -4.750 1.00 94.75 63 LEU A N 1
ATOM 443 C CA . LEU A 1 63 ? 37.227 8.098 -5.472 1.00 94.75 63 LEU A CA 1
ATOM 444 C C . LEU A 1 63 ? 35.967 7.646 -4.724 1.00 94.75 63 LEU A C 1
ATOM 446 O O . LEU A 1 63 ? 34.933 7.442 -5.351 1.00 94.75 63 LEU A O 1
ATOM 450 N N . ALA A 1 64 ? 36.036 7.476 -3.403 1.00 94.19 64 ALA A N 1
ATOM 451 C CA . ALA A 1 64 ? 34.885 7.075 -2.598 1.00 94.19 64 ALA A CA 1
ATOM 452 C C . ALA A 1 64 ? 33.804 8.168 -2.541 1.00 94.19 64 ALA A C 1
ATOM 454 O O . ALA A 1 64 ? 32.621 7.839 -2.490 1.00 94.19 64 ALA A O 1
ATOM 455 N N . ALA A 1 65 ? 34.208 9.441 -2.585 1.00 92.44 65 ALA A N 1
ATOM 456 C CA . ALA A 1 65 ? 33.315 10.596 -2.635 1.00 92.44 65 ALA A CA 1
ATOM 457 C C . ALA A 1 65 ? 32.766 10.898 -4.044 1.00 92.44 65 ALA A C 1
ATOM 459 O O . ALA A 1 65 ? 31.863 11.715 -4.175 1.00 92.44 65 ALA A O 1
ATOM 460 N N . GLY A 1 66 ? 33.288 10.250 -5.094 1.00 88.38 66 GLY A N 1
ATOM 461 C CA . GLY A 1 66 ? 32.949 10.573 -6.486 1.00 88.38 66 GLY A CA 1
ATOM 462 C C . GLY A 1 66 ? 33.670 11.812 -7.039 1.00 88.38 66 GLY A C 1
ATOM 463 O O . GLY A 1 66 ? 33.352 12.257 -8.136 1.00 88.38 66 GLY A O 1
ATOM 464 N N . GLU A 1 67 ? 34.665 12.333 -6.320 1.00 90.69 67 GLU A N 1
ATOM 465 C CA . GLU A 1 67 ? 35.441 13.533 -6.652 1.00 90.69 67 GLU A CA 1
ATOM 466 C C . GLU A 1 67 ? 36.942 13.179 -6.752 1.00 90.69 67 GLU A C 1
ATOM 468 O O . GLU A 1 67 ? 37.711 13.385 -5.806 1.00 90.69 67 GLU A O 1
ATOM 473 N N . PRO A 1 68 ? 37.401 12.569 -7.863 1.00 87.94 68 PRO A N 1
ATOM 474 C CA . PRO A 1 68 ? 38.798 12.169 -8.017 1.00 87.94 68 PRO A CA 1
ATOM 475 C C . PRO A 1 68 ? 39.734 13.389 -8.012 1.00 87.94 68 PRO A C 1
ATOM 477 O O . PRO A 1 68 ? 39.591 14.311 -8.811 1.00 87.94 68 PRO A O 1
ATOM 480 N N . GLY A 1 69 ? 40.713 13.380 -7.104 1.00 86.88 69 GLY A N 1
ATOM 481 C CA . GLY A 1 69 ? 41.707 14.447 -6.973 1.00 86.88 69 GLY A CA 1
ATOM 482 C C . GLY A 1 69 ? 42.886 14.333 -7.947 1.00 86.88 69 GLY A C 1
ATOM 483 O O . GLY A 1 69 ? 42.973 13.427 -8.777 1.00 86.88 69 GLY A O 1
ATOM 484 N N . ALA A 1 70 ? 43.853 15.245 -7.806 1.00 81.75 70 ALA A N 1
ATOM 485 C CA . ALA A 1 70 ? 45.095 15.212 -8.578 1.00 81.75 70 ALA A CA 1
ATOM 486 C C . ALA A 1 70 ? 45.853 13.882 -8.383 1.00 81.75 70 ALA A C 1
ATOM 488 O O . ALA A 1 70 ? 45.987 13.392 -7.263 1.00 81.75 70 ALA A O 1
ATOM 489 N N . GLY A 1 71 ? 46.363 13.309 -9.478 1.00 84.12 71 GLY A N 1
ATOM 490 C CA . GLY A 1 71 ? 47.050 12.008 -9.469 1.00 84.12 71 GLY A CA 1
ATOM 491 C C . GLY A 1 71 ? 46.119 10.792 -9.546 1.00 84.12 71 GLY A C 1
ATOM 492 O O . GLY A 1 71 ? 46.592 9.658 -9.450 1.00 84.12 71 GLY A O 1
ATOM 493 N N . VAL A 1 72 ? 44.812 11.006 -9.735 1.00 93.94 72 VAL A N 1
ATOM 494 C CA . VAL A 1 72 ? 43.827 9.941 -9.939 1.00 93.94 72 VAL A CA 1
ATOM 495 C C . VAL A 1 72 ? 43.303 9.981 -11.374 1.00 93.94 72 VAL A C 1
ATOM 497 O O . VAL A 1 72 ? 42.705 10.966 -11.794 1.00 93.94 72 VAL A O 1
ATOM 500 N N . ALA A 1 73 ? 43.507 8.900 -12.124 1.00 93.00 73 ALA A N 1
ATOM 501 C CA . ALA A 1 73 ? 42.869 8.685 -13.420 1.00 93.00 73 ALA A CA 1
ATOM 502 C C . ALA A 1 73 ? 41.613 7.828 -13.230 1.00 93.00 73 ALA A C 1
ATOM 504 O O . ALA A 1 73 ? 41.675 6.814 -12.532 1.00 93.00 73 ALA A O 1
ATOM 505 N N . VAL A 1 74 ? 40.497 8.215 -13.849 1.00 94.38 74 VAL A N 1
ATOM 506 C CA . VAL A 1 74 ? 39.230 7.469 -13.847 1.00 94.38 74 VAL A CA 1
ATOM 507 C C . VAL A 1 74 ? 38.706 7.409 -15.272 1.00 94.38 74 VAL A C 1
ATOM 509 O O . VAL A 1 74 ? 38.745 8.410 -15.981 1.00 94.38 74 VAL A O 1
ATOM 512 N N . GLY A 1 75 ? 38.206 6.250 -15.686 1.00 91.69 75 GLY A N 1
ATOM 513 C CA . GLY A 1 75 ? 37.675 6.067 -17.029 1.00 91.69 75 GLY A CA 1
ATOM 514 C C . GLY A 1 75 ? 36.978 4.726 -17.208 1.00 91.69 75 GLY A C 1
ATOM 515 O O . GLY A 1 75 ? 36.912 3.903 -16.288 1.00 91.69 75 GLY A O 1
ATOM 516 N N . GLN A 1 76 ? 36.448 4.531 -18.408 1.00 91.00 76 GLN A N 1
ATOM 517 C CA . GLN A 1 76 ? 35.814 3.298 -18.849 1.00 91.00 76 GLN A CA 1
ATOM 518 C C . GLN A 1 76 ? 36.318 2.971 -20.262 1.00 91.00 76 GLN A C 1
ATOM 520 O O . GLN A 1 76 ? 36.458 3.893 -21.069 1.00 91.00 76 GLN A O 1
ATOM 525 N N . PRO A 1 77 ? 36.600 1.697 -20.595 1.00 85.31 77 PRO A N 1
ATOM 526 C CA . PRO A 1 77 ? 36.919 1.316 -21.954 1.00 85.31 77 PRO A CA 1
ATOM 527 C C . PRO A 1 77 ? 35.701 1.543 -22.847 1.00 85.31 77 PRO A C 1
ATOM 529 O O . PRO A 1 77 ? 34.635 0.978 -22.600 1.00 85.31 77 PRO A O 1
ATOM 532 N N . GLY A 1 78 ? 35.877 2.372 -23.874 1.00 74.75 78 GLY A N 1
ATOM 533 C CA . GLY A 1 78 ? 34.960 2.453 -25.010 1.00 74.75 78 GLY A CA 1
ATOM 534 C C . GLY A 1 78 ? 35.284 1.382 -26.055 1.00 74.75 78 GLY A C 1
ATOM 535 O O . GLY A 1 78 ? 35.926 0.371 -25.753 1.00 74.75 78 GLY A O 1
ATOM 536 N N . SER A 1 79 ? 34.903 1.618 -27.312 1.00 69.44 79 SER A N 1
ATOM 537 C CA . SER A 1 79 ? 35.483 0.893 -28.445 1.00 69.44 79 SER A CA 1
ATOM 538 C C . SER A 1 79 ? 36.973 1.224 -28.521 1.00 69.44 79 SER A C 1
ATOM 540 O O . SER A 1 79 ? 37.360 2.270 -29.040 1.00 69.44 79 SER A O 1
ATOM 542 N N . VAL A 1 80 ? 37.812 0.359 -27.947 1.00 67.00 80 VAL A N 1
ATOM 543 C CA . VAL A 1 80 ? 39.266 0.527 -27.989 1.00 67.00 80 VAL A CA 1
ATOM 544 C C . VAL A 1 80 ? 39.702 0.361 -29.438 1.00 67.00 80 VAL A C 1
ATOM 546 O O . VAL A 1 80 ? 39.770 -0.752 -29.958 1.00 67.00 80 VAL A O 1
ATOM 549 N N . GLY A 1 81 ? 39.933 1.487 -30.103 1.00 84.62 81 GLY A N 1
ATOM 550 C CA . GLY A 1 81 ? 40.572 1.505 -31.405 1.00 84.62 81 GLY A CA 1
ATOM 551 C C . GLY A 1 81 ? 42.077 1.275 -31.276 1.00 84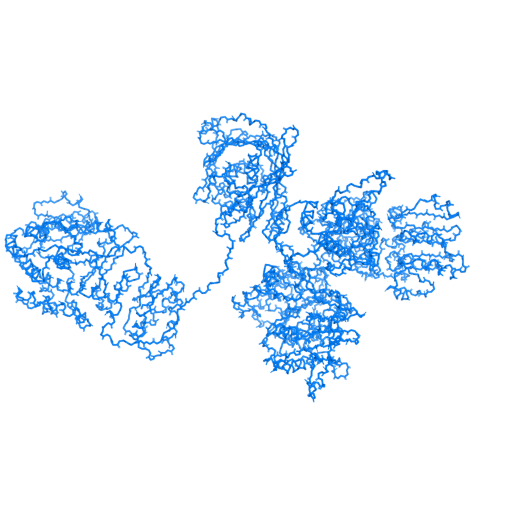.62 81 GLY A C 1
ATOM 552 O O . GLY A 1 81 ? 42.590 0.806 -30.261 1.00 84.62 81 GLY A O 1
ATOM 553 N N . LYS A 1 82 ? 42.800 1.647 -32.322 1.00 93.31 82 LYS A N 1
ATOM 554 C CA . LYS A 1 82 ? 44.245 1.463 -32.413 1.00 93.31 82 LYS A CA 1
ATOM 555 C C . LYS A 1 82 ? 45.013 2.500 -31.590 1.00 93.31 82 LYS A C 1
ATOM 557 O O . LYS A 1 82 ? 44.558 3.638 -31.425 1.00 93.31 82 LYS A O 1
ATOM 562 N N . THR A 1 83 ? 46.182 2.100 -31.096 1.00 95.31 83 THR A N 1
ATOM 563 C CA . THR A 1 83 ? 47.086 2.936 -30.291 1.00 95.31 83 THR A CA 1
ATOM 564 C C . THR A 1 83 ? 48.232 3.478 -31.141 1.00 95.31 83 THR A C 1
ATOM 566 O O . THR A 1 83 ? 48.832 2.756 -31.940 1.00 95.31 83 THR A O 1
ATOM 569 N N . VAL A 1 84 ? 48.558 4.751 -30.939 1.00 97.31 84 VAL A N 1
ATOM 570 C CA . VAL A 1 84 ? 49.612 5.488 -31.633 1.00 97.31 84 VAL A CA 1
ATOM 571 C C . VAL A 1 84 ? 50.629 5.981 -30.616 1.00 97.31 84 VAL A C 1
ATOM 573 O O . VAL A 1 84 ? 50.261 6.648 -29.650 1.00 97.31 84 VAL A O 1
ATOM 576 N N . VAL A 1 85 ? 51.912 5.714 -30.849 1.00 98.25 85 VAL A N 1
ATOM 577 C CA . VAL A 1 85 ? 52.996 6.401 -30.131 1.00 98.25 85 VAL A CA 1
ATOM 578 C C . VAL A 1 85 ? 53.545 7.528 -31.005 1.00 98.25 85 VAL A C 1
ATOM 580 O O . VAL A 1 85 ? 53.901 7.315 -32.165 1.00 98.25 85 VAL A O 1
ATOM 583 N N . VAL A 1 86 ? 53.585 8.734 -30.441 1.00 98.25 86 VAL A N 1
ATOM 584 C CA . VAL A 1 86 ? 53.993 9.972 -31.108 1.00 98.25 86 VAL A CA 1
ATOM 585 C C . VAL A 1 86 ? 55.322 10.451 -30.537 1.00 98.25 86 VAL A C 1
ATOM 587 O O . VAL A 1 86 ? 55.452 10.629 -29.328 1.00 98.25 86 VAL A O 1
ATOM 590 N N . PHE A 1 87 ? 56.294 10.702 -31.406 1.00 97.88 87 PHE A N 1
ATOM 591 C CA . PHE A 1 87 ? 57.621 11.186 -31.032 1.00 97.88 87 PHE A CA 1
ATOM 592 C C . PHE A 1 87 ? 57.754 12.686 -31.332 1.00 97.88 87 PHE A C 1
ATOM 594 O O . PHE A 1 87 ? 57.559 13.087 -32.488 1.00 97.88 87 PHE A O 1
ATOM 601 N N . PRO A 1 88 ? 58.018 13.540 -30.327 1.00 94.50 88 PRO A N 1
ATOM 602 C CA . PRO A 1 88 ? 58.081 14.978 -30.531 1.00 94.50 88 PRO A CA 1
ATOM 603 C C . PRO A 1 88 ? 59.280 15.441 -31.365 1.00 94.50 88 PRO A C 1
ATOM 605 O O . PRO A 1 88 ? 60.179 14.692 -31.727 1.00 94.50 88 PRO A O 1
ATOM 608 N N . GLY A 1 89 ? 59.236 16.716 -31.746 1.00 90.50 89 GLY A N 1
ATOM 609 C CA . GLY A 1 89 ? 60.304 17.372 -32.487 1.00 90.50 89 GLY A CA 1
ATOM 610 C C . GLY A 1 89 ? 61.209 18.221 -31.596 1.00 90.50 89 GLY A C 1
ATOM 611 O O . GLY A 1 89 ? 61.041 18.312 -30.377 1.00 90.50 89 GLY A O 1
ATOM 612 N N . GLN A 1 90 ? 62.150 18.917 -32.237 1.00 89.31 90 GLN A N 1
ATOM 613 C CA . GLN A 1 90 ? 63.010 19.893 -31.570 1.00 89.31 90 GLN A CA 1
ATOM 614 C C . GLN A 1 90 ? 62.183 21.015 -30.926 1.00 89.31 90 GLN A C 1
ATOM 616 O O . GLN A 1 90 ? 61.290 21.585 -31.550 1.00 89.31 90 GLN A O 1
ATOM 621 N N . GLY A 1 91 ? 62.510 21.332 -29.675 1.00 87.00 91 GLY A N 1
ATOM 622 C CA . GLY A 1 91 ? 61.786 22.262 -28.806 1.00 87.00 91 GLY A CA 1
ATOM 623 C C . GLY A 1 91 ? 61.292 21.618 -27.506 1.00 87.00 91 GLY A C 1
ATOM 624 O O . GLY A 1 91 ? 60.997 22.336 -26.555 1.00 87.00 91 GLY A O 1
ATOM 625 N N . ALA A 1 92 ? 61.225 20.283 -27.438 1.00 86.88 92 ALA A N 1
ATOM 626 C CA . ALA A 1 92 ? 60.827 19.564 -26.225 1.00 86.88 92 ALA A CA 1
ATOM 627 C C . ALA A 1 92 ? 61.998 19.286 -25.259 1.00 86.88 92 ALA A C 1
ATOM 629 O O . ALA A 1 92 ? 61.766 18.937 -24.100 1.00 86.88 92 ALA A O 1
ATOM 630 N N . GLN A 1 93 ? 63.248 19.428 -25.714 1.00 92.12 93 GLN A N 1
ATOM 631 C CA . GLN A 1 93 ? 64.431 19.133 -24.910 1.00 92.12 93 GLN A CA 1
ATOM 632 C C . GLN A 1 93 ? 64.536 20.046 -23.685 1.00 92.12 93 GLN A C 1
ATOM 634 O O . GLN A 1 93 ? 64.177 21.222 -23.716 1.00 92.12 93 GLN A O 1
ATOM 639 N N . ARG A 1 94 ? 65.054 19.494 -22.588 1.00 92.12 94 ARG A N 1
ATOM 640 C CA . ARG A 1 94 ? 65.346 20.239 -21.361 1.00 92.12 94 ARG A CA 1
ATOM 641 C C . ARG A 1 94 ? 66.476 19.573 -20.599 1.00 92.12 94 ARG A C 1
ATOM 643 O O . ARG A 1 94 ? 66.602 18.349 -20.613 1.00 92.12 94 ARG A O 1
ATOM 650 N N . ILE A 1 95 ? 67.250 20.372 -19.875 1.00 93.50 95 ILE A N 1
ATOM 651 C CA . ILE A 1 95 ? 68.274 19.841 -18.977 1.00 93.50 95 ILE A CA 1
ATOM 652 C C . ILE A 1 95 ? 67.631 18.886 -17.964 1.00 93.50 95 ILE A C 1
ATOM 654 O O . ILE A 1 95 ? 66.573 19.161 -17.393 1.00 93.50 95 ILE A O 1
ATOM 658 N N . GLY A 1 96 ? 68.280 17.743 -17.756 1.00 92.75 96 GLY A N 1
ATOM 659 C CA . GLY A 1 96 ? 67.856 16.724 -16.803 1.00 92.75 96 GLY A CA 1
ATOM 660 C C . GLY A 1 96 ? 66.747 15.793 -17.293 1.00 92.75 96 GLY A C 1
ATOM 661 O O . GLY A 1 96 ? 66.332 14.941 -16.515 1.00 92.75 96 GLY A O 1
ATOM 662 N N . MET A 1 97 ? 66.265 15.919 -18.535 1.00 94.50 97 MET A N 1
ATOM 663 C CA . MET A 1 97 ? 65.236 15.010 -19.052 1.00 94.50 97 MET A CA 1
ATOM 664 C C . MET A 1 97 ? 65.670 13.539 -18.992 1.00 94.50 97 MET A C 1
ATOM 666 O O . MET A 1 97 ? 66.811 13.195 -19.311 1.00 94.50 97 MET A O 1
ATOM 670 N N . GLY A 1 98 ? 64.757 12.679 -18.546 1.00 94.94 98 GLY A N 1
ATOM 671 C CA . GLY A 1 98 ? 64.966 11.238 -18.411 1.00 94.94 98 GLY A CA 1
ATOM 672 C C . GLY A 1 98 ? 65.873 10.836 -17.246 1.00 94.94 98 GLY A C 1
ATOM 673 O O . GLY A 1 98 ? 66.098 9.646 -17.045 1.00 94.94 98 GLY A O 1
ATOM 674 N N . ARG A 1 99 ? 66.419 11.784 -16.471 1.00 95.88 99 ARG A N 1
ATOM 675 C CA . ARG A 1 99 ? 67.355 11.482 -15.378 1.00 95.88 99 ARG A CA 1
ATOM 676 C C . ARG A 1 99 ? 66.686 10.730 -14.232 1.00 95.88 99 ARG A C 1
ATOM 678 O O . ARG A 1 99 ? 67.318 9.868 -13.626 1.00 95.88 99 ARG A O 1
ATOM 685 N N . GLU A 1 100 ? 65.443 11.076 -13.911 1.00 95.19 100 GLU A N 1
ATOM 686 C CA . GLU A 1 100 ? 64.692 10.397 -12.853 1.00 95.19 100 GLU A CA 1
ATOM 687 C C . GLU A 1 100 ? 64.278 9.005 -13.337 1.00 95.19 100 GLU A C 1
ATOM 689 O O . GLU A 1 100 ? 64.538 8.026 -12.643 1.00 95.19 100 GLU A O 1
ATOM 694 N N . LEU A 1 101 ? 63.766 8.884 -14.569 1.00 95.75 101 LEU A N 1
ATOM 695 C CA . LEU A 1 101 ? 63.462 7.570 -15.152 1.00 95.75 101 LEU A CA 1
ATOM 696 C C . LEU A 1 101 ? 64.695 6.664 -15.233 1.00 95.75 101 LEU A C 1
ATOM 698 O O . LEU A 1 101 ? 64.590 5.474 -14.966 1.00 95.75 101 LEU A O 1
ATOM 702 N N . TYR A 1 102 ? 65.865 7.214 -15.557 1.00 96.81 102 TYR A N 1
ATOM 703 C CA . TYR A 1 102 ? 67.125 6.473 -15.562 1.00 96.81 102 TYR A CA 1
ATOM 704 C C . TYR A 1 102 ? 67.491 5.926 -14.175 1.00 96.81 102 TYR A C 1
ATOM 706 O O . TYR A 1 102 ? 68.002 4.814 -14.062 1.00 96.81 102 TYR A O 1
ATOM 714 N N . GLY A 1 103 ? 67.248 6.701 -13.115 1.00 94.50 103 GLY A N 1
ATOM 715 C CA . GLY A 1 103 ? 67.513 6.270 -11.741 1.00 94.50 103 GLY A CA 1
ATOM 716 C C . GLY A 1 103 ? 66.539 5.203 -11.238 1.00 94.50 103 GLY A C 1
ATOM 717 O O . GLY A 1 103 ? 66.943 4.325 -10.480 1.00 94.50 103 GLY A O 1
ATOM 718 N N . GLU A 1 104 ? 65.281 5.269 -11.676 1.00 92.25 104 GLU A N 1
ATOM 719 C CA . GLU A 1 104 ? 64.183 4.471 -11.117 1.00 92.25 104 GLU A CA 1
ATOM 720 C C . GLU A 1 104 ? 63.797 3.251 -11.975 1.00 92.25 104 GLU A C 1
ATOM 722 O O . GLU A 1 104 ? 63.326 2.247 -11.441 1.00 92.25 104 GLU A O 1
ATOM 727 N N . LEU A 1 105 ? 63.991 3.299 -13.300 1.00 93.81 105 LEU A N 1
ATOM 728 C CA . LEU A 1 105 ? 63.550 2.263 -14.241 1.00 93.81 105 LEU A CA 1
ATOM 729 C C . LEU A 1 105 ? 64.740 1.620 -14.978 1.00 93.81 105 LEU A C 1
ATOM 731 O O . LEU A 1 105 ? 65.284 2.213 -15.915 1.00 93.81 105 LEU A O 1
ATOM 735 N N . PRO A 1 106 ? 65.098 0.359 -14.654 1.00 94.25 106 PRO A N 1
ATOM 736 C CA . PRO A 1 106 ? 66.206 -0.345 -15.304 1.00 94.25 106 PRO A CA 1
ATOM 737 C C . PRO A 1 106 ? 66.091 -0.433 -16.831 1.00 94.25 106 PRO A C 1
ATOM 739 O O . PRO A 1 106 ? 67.098 -0.328 -17.527 1.00 94.25 106 PRO A O 1
ATOM 742 N N . VAL A 1 107 ? 64.874 -0.595 -17.362 1.00 96.00 107 VAL A N 1
ATOM 743 C CA . VAL A 1 107 ? 64.636 -0.667 -18.813 1.00 96.00 107 VAL A CA 1
ATOM 744 C C . VAL A 1 107 ? 64.917 0.663 -19.514 1.00 96.00 107 VAL A C 1
ATOM 746 O O . VAL A 1 107 ? 65.518 0.669 -20.587 1.00 96.00 107 VAL A O 1
ATOM 749 N N . PHE A 1 108 ? 64.557 1.791 -18.888 1.00 97.31 108 PHE A N 1
ATOM 750 C CA . PHE A 1 108 ? 64.882 3.113 -19.417 1.00 97.31 108 PHE A CA 1
ATOM 751 C C . PHE A 1 108 ? 66.396 3.307 -19.425 1.00 97.31 108 PHE A C 1
ATOM 753 O O . PHE A 1 108 ? 66.952 3.697 -20.445 1.00 97.31 108 PHE A O 1
ATOM 760 N N . ALA A 1 109 ? 67.068 2.980 -18.315 1.00 97.25 109 ALA A N 1
ATOM 761 C CA . ALA A 1 109 ? 68.516 3.108 -18.204 1.00 97.25 109 ALA A CA 1
ATOM 762 C C . ALA A 1 109 ? 69.259 2.279 -19.259 1.00 97.25 109 ALA A C 1
ATOM 764 O O . ALA A 1 109 ? 70.119 2.801 -19.963 1.00 97.25 109 ALA A O 1
ATOM 765 N N . GLN A 1 110 ? 68.876 1.012 -19.429 1.00 97.94 110 GLN A N 1
ATOM 766 C CA . GLN A 1 110 ? 69.486 0.126 -20.418 1.00 97.94 110 GLN A CA 1
ATOM 767 C C . GLN A 1 110 ? 69.279 0.627 -21.854 1.00 97.94 110 GLN A C 1
ATOM 769 O O . GLN A 1 110 ? 70.208 0.582 -22.661 1.00 97.94 110 GLN A O 1
ATOM 774 N N . ALA A 1 111 ? 68.069 1.086 -22.185 1.00 98.19 111 ALA A N 1
ATOM 775 C CA . ALA A 1 111 ? 67.764 1.604 -23.514 1.00 98.19 111 ALA A CA 1
ATOM 776 C C . ALA A 1 111 ? 68.488 2.930 -23.784 1.00 98.19 111 ALA A C 1
ATOM 778 O O . ALA A 1 111 ? 69.081 3.097 -24.847 1.00 98.19 111 ALA A O 1
ATOM 779 N N . PHE A 1 112 ? 68.490 3.844 -22.812 1.00 98.44 112 PHE A N 1
ATOM 780 C CA . PHE A 1 112 ? 69.190 5.120 -22.906 1.00 98.44 112 PHE A CA 1
ATOM 781 C C . PHE A 1 112 ? 70.694 4.918 -23.107 1.00 98.44 112 PHE A C 1
ATOM 783 O O . PHE A 1 112 ? 71.272 5.559 -23.979 1.00 98.44 112 PHE A O 1
ATOM 790 N N . ASP A 1 113 ? 71.313 3.991 -22.371 1.00 98.38 113 ASP A N 1
ATOM 791 C CA . ASP A 1 113 ? 72.742 3.687 -22.500 1.00 98.38 113 ASP A CA 1
ATOM 792 C C . ASP A 1 113 ? 73.084 3.107 -23.863 1.00 98.38 113 ASP A C 1
ATOM 794 O O . ASP A 1 113 ? 74.019 3.572 -24.507 1.00 98.38 113 ASP A O 1
ATOM 798 N N . ALA A 1 114 ? 72.283 2.159 -24.352 1.00 97.88 114 ALA A N 1
ATOM 799 C CA . ALA A 1 114 ? 72.486 1.593 -25.679 1.00 97.88 114 ALA A CA 1
ATOM 800 C C . ALA A 1 114 ? 72.409 2.663 -26.784 1.00 97.88 114 ALA A C 1
ATOM 802 O O . ALA A 1 114 ? 73.184 2.620 -27.740 1.00 97.88 114 ALA A O 1
ATOM 803 N N . VAL A 1 115 ? 71.485 3.622 -26.660 1.00 98.31 115 VAL A N 1
ATOM 804 C CA . VAL A 1 115 ? 71.327 4.713 -27.631 1.00 98.31 115 VAL A CA 1
ATOM 805 C C . VAL A 1 115 ? 72.449 5.744 -27.497 1.00 98.31 115 VAL A C 1
ATOM 807 O O . VAL A 1 115 ? 73.032 6.134 -28.507 1.00 98.31 115 VAL A O 1
ATOM 810 N N . ALA A 1 116 ? 72.782 6.159 -26.274 1.00 97.75 116 ALA A N 1
ATOM 811 C CA . ALA A 1 116 ? 73.854 7.112 -26.007 1.00 97.75 116 ALA A CA 1
ATOM 812 C C . ALA A 1 116 ? 75.210 6.580 -26.493 1.00 97.75 116 ALA A C 1
ATOM 814 O O . ALA A 1 116 ? 75.910 7.290 -27.207 1.00 97.75 116 ALA A O 1
ATOM 815 N N . ASP A 1 117 ? 75.531 5.312 -26.215 1.00 97.25 117 ASP A N 1
ATOM 816 C CA . ASP A 1 117 ? 76.771 4.667 -26.663 1.00 97.25 117 ASP A CA 1
ATOM 817 C C . ASP A 1 117 ? 76.914 4.658 -28.193 1.00 97.25 117 ASP A C 1
ATOM 819 O O . ASP A 1 117 ? 78.030 4.714 -28.719 1.00 97.25 117 ASP A O 1
ATOM 823 N N . GLU A 1 118 ? 75.803 4.560 -28.927 1.00 98.00 118 GLU A N 1
ATOM 824 C CA . GLU A 1 118 ? 75.817 4.599 -30.389 1.00 98.00 118 GLU A CA 1
ATOM 825 C C . GLU A 1 118 ? 75.912 6.039 -30.918 1.00 98.00 118 GLU A C 1
ATOM 827 O O . GLU A 1 118 ? 76.700 6.309 -31.826 1.00 98.00 118 GLU A O 1
ATOM 832 N N . LEU A 1 119 ? 75.178 6.988 -30.327 1.00 98.12 119 LEU A N 1
ATOM 833 C CA . LEU A 1 119 ? 75.229 8.409 -30.696 1.00 98.12 119 LEU A CA 1
ATOM 834 C C . LEU A 1 119 ? 76.606 9.030 -30.418 1.00 98.12 119 LEU A C 1
ATOM 836 O O . LEU A 1 119 ? 77.125 9.783 -31.247 1.00 98.12 119 LEU A O 1
ATOM 840 N N . ASP A 1 120 ? 77.234 8.668 -29.301 1.00 97.44 120 ASP A N 1
ATOM 841 C CA . ASP A 1 120 ? 78.532 9.191 -28.860 1.00 97.44 120 ASP A CA 1
ATOM 842 C C . ASP A 1 120 ? 79.676 8.841 -29.822 1.00 97.44 120 ASP A C 1
ATOM 844 O O . ASP A 1 120 ? 80.688 9.539 -29.870 1.00 97.44 120 ASP A O 1
ATOM 848 N N . ARG A 1 121 ? 79.510 7.817 -30.671 1.00 96.00 121 ARG A N 1
ATOM 849 C CA . ARG A 1 121 ? 80.467 7.500 -31.751 1.00 96.00 121 ARG A CA 1
ATOM 850 C C . ARG A 1 121 ? 80.504 8.558 -32.847 1.00 96.00 121 ARG A C 1
ATOM 852 O O . ARG A 1 121 ? 81.467 8.615 -33.615 1.00 96.00 121 ARG A O 1
ATOM 859 N N . HIS A 1 122 ? 79.446 9.354 -32.953 1.00 94.69 122 HIS A N 1
ATOM 860 C CA . HIS A 1 122 ? 79.262 10.355 -33.996 1.00 94.69 122 HIS A CA 1
ATOM 861 C C . HIS A 1 122 ? 79.308 11.792 -33.454 1.00 94.69 122 HIS A C 1
ATOM 863 O O . HIS A 1 122 ? 79.537 12.721 -34.233 1.00 94.69 122 HIS A O 1
ATOM 869 N N . LEU A 1 123 ? 79.106 11.981 -32.146 1.00 95.94 123 LEU A N 1
ATOM 870 C CA . LEU A 1 123 ? 79.092 13.283 -31.481 1.00 95.94 123 LEU A CA 1
ATOM 871 C C . LEU A 1 123 ? 80.485 13.743 -31.036 1.00 95.94 123 LEU A C 1
ATOM 873 O O . LEU A 1 123 ? 81.392 12.955 -30.783 1.00 95.94 123 LEU A O 1
ATOM 877 N N . ARG A 1 124 ? 80.654 15.064 -30.907 1.00 93.12 124 ARG A N 1
ATOM 878 C CA . ARG A 1 124 ? 81.903 15.675 -30.414 1.00 93.12 124 ARG A CA 1
ATOM 879 C C . ARG A 1 124 ? 82.041 15.674 -28.886 1.00 93.12 124 ARG A C 1
ATOM 881 O O . ARG A 1 124 ? 83.132 15.936 -28.385 1.00 93.12 124 ARG A O 1
ATOM 888 N N . LEU A 1 125 ? 80.945 15.449 -28.164 1.00 94.94 125 LEU A N 1
ATOM 889 C CA . LEU A 1 125 ? 80.869 15.363 -26.704 1.00 94.94 125 LEU A CA 1
ATOM 890 C C . LEU A 1 125 ? 79.921 14.217 -26.327 1.00 94.94 125 LEU A C 1
ATOM 892 O O . LEU A 1 125 ? 78.957 14.010 -27.069 1.00 94.94 125 LEU A O 1
ATOM 896 N N . PRO A 1 126 ? 80.147 13.527 -25.194 1.00 96.38 126 PRO A N 1
ATOM 897 C CA . PRO A 1 126 ? 79.213 12.527 -24.692 1.00 96.38 126 PRO A CA 1
ATOM 898 C C . PRO A 1 126 ? 77.830 13.137 -24.462 1.00 96.38 126 PRO A C 1
ATOM 900 O O . PRO A 1 126 ? 77.689 14.149 -23.771 1.00 96.38 126 PRO A O 1
ATOM 903 N N . LEU A 1 127 ? 76.799 12.522 -25.029 1.00 97.06 127 LEU A N 1
ATOM 904 C CA . LEU A 1 127 ? 75.445 13.058 -25.038 1.00 97.06 127 LEU A CA 1
ATOM 905 C C . LEU A 1 127 ? 74.884 13.212 -23.623 1.00 97.06 127 LEU A C 1
ATOM 907 O O . LEU A 1 127 ? 74.235 14.208 -23.307 1.00 97.06 127 LEU A O 1
ATOM 911 N N . ARG A 1 128 ? 75.182 12.251 -22.747 1.00 95.56 128 ARG A N 1
ATOM 912 C CA . ARG A 1 128 ? 74.760 12.267 -21.343 1.00 95.56 128 ARG A CA 1
ATOM 913 C C . ARG A 1 128 ? 75.244 13.519 -20.604 1.00 95.56 128 ARG A C 1
ATOM 915 O O . ARG A 1 128 ? 74.474 14.110 -19.847 1.00 95.56 128 ARG A O 1
ATOM 922 N N . ASP A 1 129 ? 76.485 13.936 -20.851 1.00 95.38 129 ASP A N 1
ATOM 923 C CA . ASP A 1 129 ? 77.082 15.119 -20.220 1.00 95.38 129 ASP A CA 1
ATOM 924 C C . ASP A 1 129 ? 76.399 16.412 -20.683 1.00 95.38 129 ASP A C 1
ATOM 926 O O . ASP A 1 129 ? 76.372 17.397 -19.946 1.00 95.38 129 ASP A O 1
ATOM 930 N N . VAL A 1 130 ? 75.803 16.403 -21.880 1.00 96.31 130 VAL A N 1
ATOM 931 C CA . VAL A 1 130 ? 75.009 17.518 -22.406 1.00 96.31 130 VAL A CA 1
ATOM 932 C C . VAL A 1 130 ? 73.593 17.505 -21.828 1.00 96.31 130 VAL A C 1
ATOM 934 O O . VAL A 1 130 ? 73.148 18.516 -21.292 1.00 96.31 130 VAL A O 1
ATOM 937 N N . ILE A 1 131 ? 72.895 16.362 -21.865 1.00 95.81 131 ILE A N 1
ATOM 938 C CA . ILE A 1 131 ? 71.501 16.248 -21.391 1.00 95.81 131 ILE A CA 1
ATOM 939 C C . ILE A 1 131 ? 71.398 16.517 -19.885 1.00 95.81 131 ILE A C 1
ATOM 941 O O . ILE A 1 131 ? 70.473 17.197 -19.440 1.00 95.81 131 ILE A O 1
ATOM 945 N N . TRP A 1 132 ? 72.323 15.985 -19.082 1.00 95.31 132 TRP A N 1
ATOM 946 C CA . TRP A 1 132 ? 72.310 16.122 -17.617 1.00 95.31 132 TRP A CA 1
ATOM 947 C C . TRP A 1 132 ? 73.327 17.136 -17.086 1.00 95.31 132 TRP A C 1
ATOM 949 O O . TRP A 1 132 ? 73.523 17.226 -15.869 1.00 95.31 132 TRP A O 1
ATOM 959 N N . GLY A 1 133 ? 73.958 17.891 -17.986 1.00 93.50 133 GLY A N 1
ATOM 960 C CA . GLY A 1 133 ? 74.841 19.002 -17.660 1.00 93.50 133 GLY A CA 1
ATOM 961 C C . GLY A 1 133 ? 74.087 20.232 -17.152 1.00 93.50 133 GLY A C 1
ATOM 962 O O . GLY A 1 133 ? 72.936 20.161 -16.734 1.00 93.50 133 GLY A O 1
ATOM 963 N N . ALA A 1 134 ? 74.755 21.385 -17.178 1.00 89.94 134 ALA A N 1
ATOM 964 C CA . ALA A 1 134 ? 74.176 22.669 -16.765 1.00 89.94 134 ALA A CA 1
ATOM 965 C C . ALA A 1 134 ? 74.014 23.672 -17.925 1.00 89.94 134 ALA A C 1
ATOM 967 O O . ALA A 1 134 ? 73.450 24.744 -17.721 1.00 89.94 134 ALA A O 1
ATOM 968 N N . ASP A 1 135 ? 74.521 23.345 -19.117 1.00 92.31 135 ASP A N 1
ATOM 969 C CA . ASP A 1 135 ? 74.562 24.241 -20.276 1.00 92.31 135 ASP A CA 1
ATOM 970 C C . ASP A 1 135 ? 73.343 24.010 -21.183 1.00 92.31 135 ASP A C 1
ATOM 972 O O . ASP A 1 135 ? 73.351 23.150 -22.066 1.00 92.31 135 ASP A O 1
ATOM 976 N N . ALA A 1 136 ? 72.268 24.756 -20.918 1.00 90.81 136 ALA A N 1
ATOM 977 C CA . ALA A 1 136 ? 71.041 24.684 -21.707 1.00 90.81 136 ALA A CA 1
ATOM 978 C C . ALA A 1 136 ? 71.252 25.159 -23.154 1.00 90.81 136 ALA A C 1
ATOM 980 O O . ALA A 1 136 ? 70.701 24.547 -24.062 1.00 90.81 136 ALA A O 1
ATOM 981 N N . ASP A 1 137 ? 72.102 26.168 -23.380 1.00 90.75 137 ASP A N 1
ATOM 982 C CA . ASP A 1 137 ? 72.388 26.689 -24.723 1.00 90.75 137 ASP A CA 1
ATOM 983 C C . ASP A 1 137 ? 73.088 25.627 -25.590 1.00 90.75 137 ASP A C 1
ATOM 985 O O . ASP A 1 137 ? 72.815 25.502 -26.787 1.00 90.75 137 ASP A O 1
ATOM 989 N N . LEU A 1 138 ? 73.973 24.820 -24.988 1.00 93.62 138 LEU A N 1
ATOM 990 C CA . LEU A 1 138 ? 74.588 23.678 -25.664 1.00 93.62 138 LEU A CA 1
ATOM 991 C C . LEU A 1 138 ? 73.553 22.609 -26.031 1.00 93.62 138 LEU A C 1
ATOM 993 O O . LEU A 1 138 ? 73.575 22.123 -27.164 1.00 93.62 138 LEU A O 1
ATOM 997 N N . LEU A 1 139 ? 72.655 22.250 -25.107 1.00 94.44 139 LEU A N 1
ATOM 998 C CA . LEU A 1 139 ? 71.576 21.295 -25.379 1.00 94.44 139 LEU A CA 1
ATOM 999 C C . LEU A 1 139 ? 70.617 21.815 -26.461 1.00 94.44 139 LEU A C 1
ATOM 1001 O O . LEU A 1 139 ? 70.182 21.030 -27.297 1.00 94.44 139 LEU A O 1
ATOM 1005 N N . ASP A 1 140 ? 70.324 23.115 -26.472 1.00 92.50 140 ASP A N 1
ATOM 1006 C CA . ASP A 1 140 ? 69.430 23.758 -27.441 1.00 92.50 140 ASP A CA 1
ATOM 1007 C C . ASP A 1 140 ? 70.057 23.925 -28.831 1.00 92.50 140 ASP A C 1
ATOM 1009 O O . ASP A 1 140 ? 69.350 24.172 -29.815 1.00 92.50 140 ASP A O 1
ATOM 1013 N N . SER A 1 141 ? 71.373 23.736 -28.957 1.00 92.94 141 SER A N 1
ATOM 1014 C CA . SER A 1 141 ? 72.002 23.637 -30.269 1.00 92.94 141 SER A CA 1
ATOM 1015 C C . SER A 1 141 ? 71.476 22.410 -31.019 1.00 92.94 141 SER A C 1
ATOM 1017 O O . SER A 1 141 ? 71.389 21.306 -30.490 1.00 92.94 141 SER A O 1
ATOM 1019 N N . THR A 1 142 ? 71.160 22.589 -32.297 1.00 92.12 142 THR A N 1
ATOM 1020 C CA . THR A 1 142 ? 70.565 21.568 -33.176 1.00 92.12 142 THR A CA 1
ATOM 1021 C C . THR A 1 142 ? 71.415 20.296 -33.254 1.00 92.12 142 THR A C 1
ATOM 1023 O O . THR A 1 142 ? 70.879 19.197 -33.391 1.00 92.12 142 THR A O 1
ATOM 1026 N N . GLU A 1 143 ? 72.739 20.443 -33.125 1.00 94.50 143 GLU A N 1
ATOM 1027 C CA . GLU A 1 143 ? 73.707 19.342 -33.064 1.00 94.50 143 GLU A CA 1
ATOM 1028 C C . GLU A 1 143 ? 73.431 18.380 -31.900 1.00 94.50 143 GLU A C 1
ATOM 1030 O O . GLU A 1 143 ? 73.595 17.177 -32.079 1.00 94.50 143 GLU A O 1
ATOM 1035 N N . PHE A 1 144 ? 72.992 18.884 -30.741 1.00 96.06 144 PHE A N 1
ATOM 1036 C CA . PHE A 1 144 ? 72.741 18.072 -29.546 1.00 96.06 144 PHE A CA 1
ATOM 1037 C C . PHE A 1 144 ? 71.259 17.876 -29.241 1.00 96.06 144 PHE A C 1
ATOM 1039 O O . PHE A 1 144 ? 70.893 16.787 -28.808 1.00 96.06 144 PHE A O 1
ATOM 1046 N N . ALA A 1 145 ? 70.398 18.858 -29.518 1.00 94.81 145 ALA A N 1
ATOM 1047 C CA . ALA A 1 145 ? 68.961 18.771 -29.271 1.00 94.81 145 ALA A CA 1
ATOM 1048 C C . ALA A 1 145 ? 68.337 17.548 -29.959 1.00 94.81 145 ALA A C 1
ATOM 1050 O O . ALA A 1 145 ? 67.570 16.808 -29.348 1.00 94.81 145 ALA A O 1
ATOM 1051 N N . GLN A 1 146 ? 68.696 17.310 -31.224 1.00 96.00 146 GLN A N 1
ATOM 1052 C CA . GLN A 1 146 ? 68.139 16.222 -32.030 1.00 96.00 146 GLN A CA 1
ATOM 1053 C C . GLN A 1 146 ? 68.553 14.826 -31.523 1.00 96.00 146 GLN A C 1
ATOM 1055 O O . GLN A 1 146 ? 67.667 14.022 -31.232 1.00 96.00 146 GLN A O 1
ATOM 1060 N N . PRO A 1 147 ? 69.855 14.522 -31.345 1.00 97.88 147 PRO A N 1
ATOM 1061 C CA . PRO A 1 147 ? 70.297 13.291 -30.687 1.00 97.88 147 PRO A CA 1
ATOM 1062 C C . PRO A 1 147 ? 69.742 13.113 -29.274 1.00 97.88 147 PRO A C 1
ATOM 1064 O O . PRO A 1 147 ? 69.390 12.000 -28.887 1.00 97.88 147 PRO A O 1
ATOM 1067 N N . ALA A 1 148 ? 69.647 14.199 -28.503 1.00 97.44 148 ALA A N 1
ATOM 1068 C CA . ALA A 1 148 ? 69.163 14.152 -27.133 1.00 97.44 148 ALA A CA 1
ATOM 1069 C C . ALA A 1 148 ? 67.693 13.735 -27.051 1.00 97.44 148 ALA A C 1
ATOM 1071 O O . ALA A 1 148 ? 67.341 12.873 -26.246 1.00 97.44 148 ALA A O 1
ATOM 1072 N N . LEU A 1 149 ? 66.854 14.320 -27.907 1.00 97.00 149 LEU A N 1
ATOM 1073 C CA . LEU A 1 149 ? 65.456 13.931 -28.050 1.00 97.00 149 LEU A CA 1
ATOM 1074 C C . LEU A 1 149 ? 65.335 12.470 -28.460 1.00 97.00 149 LEU A C 1
ATOM 1076 O O . LEU A 1 149 ? 64.686 11.709 -27.752 1.00 97.00 149 LEU A O 1
ATOM 1080 N N . PHE A 1 150 ? 66.057 12.057 -29.504 1.00 98.31 150 PHE A N 1
ATOM 1081 C CA . PHE A 1 150 ? 66.058 10.671 -29.969 1.00 98.31 150 PHE A CA 1
ATOM 1082 C C . PHE A 1 150 ? 66.409 9.675 -28.848 1.00 98.31 150 PHE A C 1
ATOM 1084 O O . PHE A 1 150 ? 65.737 8.658 -28.695 1.00 98.31 150 PHE A O 1
ATOM 1091 N N . ALA A 1 151 ? 67.417 9.972 -28.020 1.00 98.19 151 ALA A N 1
ATOM 1092 C CA . ALA A 1 151 ? 67.802 9.106 -26.905 1.00 98.19 151 ALA A CA 1
ATOM 1093 C C . ALA A 1 151 ? 66.683 8.929 -25.868 1.00 98.19 151 ALA A C 1
ATOM 1095 O O . ALA A 1 151 ? 66.395 7.805 -25.451 1.00 98.19 151 ALA A O 1
ATOM 1096 N N . VAL A 1 152 ? 66.030 10.023 -25.471 1.00 97.62 152 VAL A N 1
ATOM 1097 C CA . VAL A 1 152 ? 64.929 9.980 -24.496 1.00 97.62 152 VAL A CA 1
ATOM 1098 C C . VAL A 1 152 ? 63.683 9.340 -25.097 1.00 97.62 152 VAL A C 1
ATOM 1100 O O . VAL A 1 152 ? 63.050 8.526 -24.439 1.00 97.62 152 VAL A O 1
ATOM 1103 N N . GLU A 1 153 ? 63.351 9.659 -26.342 1.00 98.19 153 GLU A N 1
ATOM 1104 C CA . GLU A 1 153 ? 62.210 9.114 -27.081 1.00 98.19 153 GLU A CA 1
ATOM 1105 C C . GLU A 1 153 ? 62.292 7.591 -27.224 1.00 98.19 153 GLU A C 1
ATOM 1107 O O . GLU A 1 153 ? 61.341 6.877 -26.898 1.00 98.19 153 GLU A O 1
ATOM 1112 N N . VAL A 1 154 ? 63.450 7.071 -27.641 1.00 98.31 154 VAL A N 1
ATOM 1113 C CA . VAL A 1 154 ? 63.671 5.625 -27.789 1.00 98.31 154 VAL A CA 1
ATOM 1114 C C . VAL A 1 154 ? 63.666 4.917 -26.431 1.00 98.31 154 VAL A C 1
ATOM 1116 O O . VAL A 1 154 ? 63.081 3.839 -26.304 1.00 98.31 154 VAL A O 1
ATOM 1119 N N . ALA A 1 155 ? 64.251 5.523 -25.394 1.00 98.31 155 ALA A N 1
ATOM 1120 C CA . ALA A 1 155 ? 64.221 4.965 -24.042 1.00 98.31 155 ALA A CA 1
ATOM 1121 C C . ALA A 1 155 ? 62.802 4.973 -23.438 1.00 98.31 155 ALA A C 1
ATOM 1123 O O . ALA A 1 155 ? 62.371 3.980 -22.850 1.00 98.31 155 ALA A O 1
ATOM 1124 N N . SER A 1 156 ? 62.036 6.044 -23.650 1.00 97.56 156 SER A N 1
ATOM 1125 C CA . SER A 1 156 ? 60.619 6.135 -23.281 1.00 97.56 156 SER A CA 1
ATOM 1126 C C . SER A 1 156 ? 59.773 5.091 -24.010 1.00 97.56 156 SER A C 1
ATOM 1128 O O . SER A 1 156 ? 58.932 4.431 -23.400 1.00 97.56 156 SER A O 1
ATOM 1130 N N . PHE A 1 157 ? 60.031 4.871 -25.300 1.00 97.94 157 PHE A N 1
ATOM 1131 C CA . PHE A 1 157 ? 59.362 3.825 -26.067 1.00 97.94 157 PHE A CA 1
ATOM 1132 C C . PHE A 1 157 ? 59.657 2.419 -25.532 1.00 97.94 157 PHE A C 1
ATOM 1134 O O . PHE A 1 157 ? 58.755 1.582 -25.463 1.00 97.94 157 PHE A O 1
ATOM 1141 N N . ALA A 1 158 ? 60.897 2.159 -25.110 1.00 97.56 158 ALA A N 1
ATOM 1142 C CA . ALA A 1 158 ? 61.268 0.892 -24.489 1.00 97.56 158 ALA A CA 1
ATOM 1143 C C . ALA A 1 158 ? 60.487 0.640 -23.187 1.00 97.56 158 ALA A C 1
ATOM 1145 O O . ALA A 1 158 ? 60.003 -0.473 -22.986 1.00 97.56 158 ALA A O 1
ATOM 1146 N N . VAL A 1 159 ? 60.290 1.673 -22.357 1.00 97.62 159 VAL A N 1
ATOM 1147 C CA . VAL A 1 159 ? 59.446 1.591 -21.149 1.00 97.62 159 VAL A CA 1
ATOM 1148 C C . VAL A 1 159 ? 58.001 1.238 -21.505 1.00 97.62 159 VAL A C 1
ATOM 1150 O O . VAL A 1 159 ? 57.445 0.308 -20.927 1.00 97.62 159 VAL A O 1
ATOM 1153 N N . LEU A 1 160 ? 57.392 1.934 -22.474 1.00 97.50 160 LEU A N 1
ATOM 1154 C CA . LEU A 1 160 ? 56.010 1.657 -22.890 1.00 97.50 160 LEU A CA 1
ATOM 1155 C C . LEU A 1 160 ? 55.840 0.203 -23.352 1.00 97.50 160 LEU A C 1
ATOM 1157 O O . LEU A 1 160 ? 54.903 -0.478 -22.929 1.00 97.50 160 LEU A O 1
ATOM 1161 N N . ARG A 1 161 ? 56.781 -0.301 -24.160 1.00 96.31 161 ARG A N 1
ATOM 1162 C CA . ARG A 1 161 ? 56.768 -1.691 -24.632 1.00 96.31 161 ARG A CA 1
ATOM 1163 C C . ARG A 1 161 ? 56.942 -2.703 -23.507 1.00 96.31 161 ARG A C 1
ATOM 1165 O O . ARG A 1 161 ? 56.243 -3.714 -23.511 1.00 96.31 161 ARG A O 1
ATOM 1172 N N . ASP A 1 162 ? 57.850 -2.446 -22.570 1.00 96.62 162 ASP A N 1
ATOM 1173 C CA . ASP A 1 162 ? 58.073 -3.306 -21.401 1.00 96.62 162 ASP A CA 1
ATOM 1174 C C . ASP A 1 162 ? 56.825 -3.377 -20.512 1.00 96.62 162 ASP A C 1
ATOM 1176 O O . ASP A 1 162 ? 56.410 -4.449 -20.078 1.00 96.62 162 ASP A O 1
ATOM 1180 N N . TRP A 1 163 ? 56.127 -2.252 -20.359 1.00 96.50 163 TRP A N 1
ATOM 1181 C CA . TRP A 1 163 ? 54.839 -2.181 -19.671 1.00 96.50 163 TRP A CA 1
ATOM 1182 C C . TRP A 1 163 ? 53.667 -2.735 -20.491 1.00 96.50 163 TRP A C 1
ATOM 1184 O O . TRP A 1 163 ? 52.518 -2.646 -20.058 1.00 96.50 163 TRP A O 1
ATOM 1194 N N . GLY A 1 164 ? 53.921 -3.333 -21.656 1.00 95.31 164 GLY A N 1
ATOM 1195 C CA . GLY A 1 164 ? 52.909 -3.961 -22.501 1.00 95.31 164 GLY A CA 1
ATOM 1196 C C . GLY A 1 164 ? 51.990 -2.988 -23.241 1.00 95.31 164 GLY A C 1
ATOM 1197 O O . GLY A 1 164 ? 50.984 -3.432 -23.793 1.00 95.31 164 GLY A O 1
ATOM 1198 N N . VAL A 1 165 ? 52.329 -1.696 -23.282 1.00 94.94 165 VAL A N 1
ATOM 1199 C CA . VAL A 1 165 ? 51.648 -0.689 -24.104 1.00 94.94 165 VAL A CA 1
ATOM 1200 C C . VAL A 1 165 ? 52.221 -0.774 -25.517 1.00 94.94 165 VAL A C 1
ATOM 1202 O O . VAL A 1 165 ? 53.235 -0.156 -25.848 1.00 94.94 165 VAL A O 1
ATOM 1205 N N . LEU A 1 166 ? 51.604 -1.621 -26.340 1.00 94.00 166 LEU A N 1
ATOM 1206 C CA . LEU A 1 166 ? 52.053 -1.901 -27.701 1.00 94.00 166 LEU A CA 1
ATOM 1207 C C . LEU A 1 166 ? 51.321 -0.983 -28.696 1.00 94.00 166 LEU A C 1
ATOM 1209 O O . LEU A 1 166 ? 50.093 -1.037 -28.750 1.00 94.00 166 LEU A O 1
ATOM 1213 N N . PRO A 1 167 ? 52.028 -0.150 -29.479 1.00 95.88 167 PRO A N 1
ATOM 1214 C CA . PRO A 1 167 ? 51.391 0.625 -30.539 1.00 95.88 167 PRO A CA 1
ATOM 1215 C C . PRO A 1 167 ? 50.994 -0.251 -31.731 1.00 95.88 167 PRO A C 1
ATOM 1217 O O . PRO A 1 167 ? 51.712 -1.183 -32.089 1.00 95.88 167 PRO A O 1
ATOM 1220 N N . ASP A 1 168 ? 49.921 0.133 -32.413 1.00 97.06 168 ASP A N 1
ATOM 1221 C CA . ASP A 1 168 ? 49.628 -0.302 -33.784 1.00 97.06 168 ASP A CA 1
ATOM 1222 C C . ASP A 1 168 ? 50.345 0.596 -34.798 1.00 97.06 168 ASP A C 1
ATOM 1224 O O . ASP A 1 168 ? 50.818 0.136 -35.843 1.00 97.06 168 ASP A O 1
ATOM 1228 N N . PHE A 1 169 ? 50.440 1.888 -34.460 1.00 98.12 169 PHE A N 1
ATOM 1229 C CA . PHE A 1 169 ? 51.084 2.899 -35.281 1.00 98.12 169 PHE A CA 1
ATOM 1230 C C . PHE A 1 169 ? 52.113 3.719 -34.512 1.00 98.12 169 PHE A C 1
ATOM 1232 O O . PHE A 1 169 ? 51.996 3.963 -33.310 1.00 98.12 169 PHE A O 1
ATOM 1239 N N . VAL A 1 170 ? 53.103 4.215 -35.239 1.00 98.38 170 VAL A N 1
ATOM 1240 C CA . VAL A 1 170 ? 54.052 5.209 -34.753 1.00 98.38 170 VAL A CA 1
ATOM 1241 C C . VAL A 1 170 ? 54.100 6.389 -35.712 1.00 98.38 170 VAL A C 1
ATOM 1243 O O . VAL A 1 170 ? 53.972 6.242 -36.928 1.00 98.38 170 VAL A O 1
ATOM 1246 N N . MET A 1 171 ? 54.293 7.579 -35.161 1.00 97.00 171 MET A N 1
ATOM 1247 C CA . MET A 1 171 ? 54.498 8.794 -35.941 1.00 97.00 171 MET A CA 1
ATOM 1248 C C . MET A 1 171 ? 55.452 9.722 -35.200 1.00 97.00 171 MET A C 1
ATOM 1250 O O . MET A 1 171 ? 55.602 9.632 -33.985 1.00 97.00 171 MET A O 1
ATOM 1254 N N . GLY A 1 172 ? 56.095 10.626 -35.925 1.00 96.31 172 GLY A N 1
ATOM 1255 C CA . GLY A 1 172 ? 56.988 11.612 -35.331 1.00 96.31 172 GLY A CA 1
ATOM 1256 C C . GLY A 1 172 ? 56.718 13.015 -35.843 1.00 96.31 172 GLY A C 1
ATOM 1257 O O . GLY A 1 172 ? 56.030 13.187 -36.845 1.00 96.31 172 GLY A O 1
ATOM 1258 N N . HIS A 1 173 ? 57.269 14.019 -35.171 1.00 96.94 173 HIS A N 1
ATOM 1259 C CA . HIS A 1 173 ? 57.297 15.397 -35.654 1.00 96.94 173 HIS A CA 1
ATOM 1260 C C . HIS A 1 173 ? 58.731 15.792 -35.994 1.00 96.94 173 HIS A C 1
ATOM 1262 O O . HIS A 1 173 ? 59.599 15.831 -35.121 1.00 96.94 173 HIS A O 1
ATOM 1268 N N . SER A 1 174 ? 58.998 16.085 -37.269 1.00 95.44 174 SER A N 1
ATOM 1269 C CA . SER A 1 174 ? 60.339 16.446 -37.737 1.00 95.44 174 SER A CA 1
ATOM 1270 C C . SER A 1 174 ? 61.366 15.376 -37.330 1.00 95.44 174 SER A C 1
ATOM 1272 O O . SER A 1 174 ? 61.261 14.234 -37.773 1.00 95.44 174 SER A O 1
ATOM 1274 N N . VAL A 1 175 ? 62.347 15.706 -36.481 1.00 94.94 175 VAL A N 1
ATOM 1275 C CA . VAL A 1 175 ? 63.360 14.757 -35.989 1.00 94.94 175 VAL A CA 1
ATOM 1276 C C . VAL A 1 175 ? 62.752 13.519 -35.322 1.00 94.94 175 VAL A C 1
ATOM 1278 O O . VAL A 1 175 ? 63.311 12.435 -35.479 1.00 94.94 175 VAL A O 1
ATOM 1281 N N . GLY A 1 176 ? 61.585 13.639 -34.682 1.00 96.81 176 GLY A N 1
ATOM 1282 C CA . GLY A 1 176 ? 60.891 12.505 -34.073 1.00 96.81 176 GLY A CA 1
ATOM 1283 C C . GLY A 1 176 ? 60.513 11.416 -35.082 1.00 96.81 176 GLY A C 1
ATOM 1284 O O . GLY A 1 176 ? 60.322 10.264 -34.705 1.00 96.81 176 GLY A O 1
ATOM 1285 N N . GLU A 1 177 ? 60.452 11.712 -36.390 1.00 97.56 177 GLU A N 1
ATOM 1286 C CA . GLU A 1 177 ? 60.232 10.676 -37.410 1.00 97.56 177 GLU A CA 1
ATOM 1287 C C . GLU A 1 177 ? 61.405 9.684 -37.495 1.00 97.56 177 GLU A C 1
ATOM 1289 O O . GLU A 1 177 ? 61.196 8.521 -37.830 1.00 97.56 177 GLU A O 1
ATOM 1294 N N . LEU A 1 178 ? 62.627 10.085 -37.123 1.00 97.62 178 LEU A N 1
ATOM 1295 C CA . LEU A 1 178 ? 63.757 9.153 -37.022 1.00 97.62 178 LEU A CA 1
ATOM 1296 C C . LEU A 1 178 ? 63.571 8.182 -35.849 1.00 97.62 178 LEU A C 1
ATOM 1298 O O . LEU A 1 178 ? 63.860 6.992 -35.995 1.00 97.62 178 LEU A O 1
ATOM 1302 N N . ALA A 1 179 ? 63.037 8.660 -34.718 1.00 98.25 179 ALA A N 1
ATOM 1303 C CA . ALA A 1 179 ? 62.645 7.802 -33.601 1.00 98.25 179 ALA A CA 1
ATOM 1304 C C . ALA A 1 179 ? 61.491 6.871 -34.000 1.00 98.25 179 ALA A C 1
ATOM 1306 O O . ALA A 1 179 ? 61.570 5.669 -33.752 1.00 98.25 179 ALA A O 1
ATOM 1307 N N . ALA A 1 180 ? 60.485 7.378 -34.720 1.00 98.19 180 ALA A N 1
ATOM 1308 C CA . ALA A 1 180 ? 59.383 6.575 -35.251 1.00 98.19 180 ALA A CA 1
ATOM 1309 C C . ALA A 1 180 ? 59.868 5.491 -36.233 1.00 98.19 180 ALA A C 1
ATOM 1311 O O . ALA A 1 180 ? 59.469 4.332 -36.130 1.00 98.19 180 ALA A O 1
ATOM 1312 N N . ALA A 1 181 ? 60.774 5.833 -37.150 1.00 98.06 181 ALA A N 1
ATOM 1313 C CA . ALA A 1 181 ? 61.354 4.894 -38.105 1.00 98.06 181 ALA A CA 1
ATOM 1314 C C . ALA A 1 181 ? 62.204 3.818 -37.412 1.00 98.06 181 ALA A C 1
ATOM 1316 O O . ALA A 1 181 ? 62.161 2.648 -37.800 1.00 98.06 181 ALA A O 1
ATOM 1317 N N . HIS A 1 182 ? 62.943 4.180 -36.360 1.00 98.12 182 HIS A N 1
ATOM 1318 C CA . HIS A 1 182 ? 63.643 3.205 -35.526 1.00 98.12 182 HIS A CA 1
ATOM 1319 C C . HIS A 1 182 ? 62.666 2.299 -34.761 1.00 98.12 182 HIS A C 1
ATOM 1321 O O . HIS A 1 182 ? 62.801 1.076 -34.796 1.00 98.12 182 HIS A O 1
ATOM 1327 N N . ALA A 1 183 ? 61.645 2.882 -34.127 1.00 98.00 183 ALA A N 1
ATOM 1328 C CA . ALA A 1 183 ? 60.612 2.167 -33.383 1.00 98.00 183 ALA A CA 1
ATOM 1329 C C . ALA A 1 183 ? 59.842 1.165 -34.262 1.00 98.00 183 ALA A C 1
ATOM 1331 O O . ALA A 1 183 ? 59.569 0.047 -33.824 1.00 98.00 183 ALA A O 1
ATOM 1332 N N . ALA A 1 184 ? 59.555 1.537 -35.514 1.00 97.75 184 ALA A N 1
ATOM 1333 C CA . ALA A 1 184 ? 58.951 0.674 -36.529 1.00 97.75 184 ALA A CA 1
ATOM 1334 C C . ALA A 1 184 ? 59.927 -0.355 -37.129 1.00 97.75 184 ALA A C 1
ATOM 1336 O O . ALA A 1 184 ? 59.519 -1.169 -37.951 1.00 97.75 184 ALA A O 1
ATOM 1337 N N . GLY A 1 185 ? 61.211 -0.336 -36.764 1.00 96.31 185 GLY A N 1
ATOM 1338 C CA . GLY A 1 185 ? 62.218 -1.271 -37.269 1.00 96.31 185 GLY A CA 1
ATOM 1339 C C . GLY A 1 185 ? 62.742 -0.971 -38.678 1.00 96.31 185 GLY A C 1
ATOM 1340 O O . GLY A 1 185 ? 63.542 -1.757 -39.189 1.00 96.31 185 GLY A O 1
ATOM 1341 N N . VAL A 1 186 ? 62.347 0.157 -39.283 1.00 97.12 186 VAL A N 1
ATOM 1342 C CA . VAL A 1 186 ? 62.853 0.629 -40.587 1.00 97.12 186 VAL A CA 1
ATOM 1343 C C . VAL A 1 186 ? 64.340 0.951 -40.493 1.00 97.12 186 VAL A C 1
ATOM 1345 O O . VAL A 1 186 ? 65.110 0.587 -41.381 1.00 97.12 186 VAL A O 1
ATOM 1348 N N . LEU A 1 187 ? 64.744 1.615 -39.408 1.00 96.75 187 LEU A N 1
ATOM 1349 C CA . LEU A 1 187 ? 66.132 1.974 -39.134 1.00 96.75 187 LEU A CA 1
ATOM 1350 C C . LEU A 1 187 ? 66.691 1.138 -37.987 1.00 96.75 187 LEU A C 1
ATOM 1352 O O . LEU A 1 187 ? 66.090 1.024 -36.915 1.00 96.75 187 LEU A O 1
ATOM 1356 N N . THR A 1 188 ? 67.894 0.601 -38.179 1.00 96.19 188 THR A N 1
ATOM 1357 C CA . THR A 1 188 ? 68.666 0.082 -37.048 1.00 96.19 188 THR A CA 1
ATOM 1358 C C . THR A 1 188 ? 69.070 1.226 -36.119 1.00 96.19 188 THR A C 1
ATOM 1360 O O . THR A 1 188 ? 69.094 2.384 -36.534 1.00 96.19 188 THR A O 1
ATOM 1363 N N . LEU A 1 189 ? 69.415 0.916 -34.866 1.00 97.25 189 LEU A N 1
ATOM 1364 C CA . LEU A 1 189 ? 69.885 1.939 -33.929 1.00 97.25 189 LEU A CA 1
ATOM 1365 C C . LEU A 1 189 ? 71.127 2.672 -34.467 1.00 97.25 189 LEU A C 1
ATOM 1367 O O . LEU A 1 189 ? 71.182 3.894 -34.405 1.00 97.25 189 LEU A O 1
ATOM 1371 N N . ALA A 1 190 ? 72.072 1.941 -35.065 1.00 96.19 190 ALA A N 1
ATOM 1372 C CA . ALA A 1 190 ? 73.273 2.517 -35.672 1.00 96.19 190 ALA A CA 1
ATOM 1373 C C . ALA A 1 190 ? 72.953 3.439 -36.861 1.00 96.19 190 ALA A C 1
ATOM 1375 O O . ALA A 1 190 ? 73.500 4.537 -36.962 1.00 96.19 190 ALA A O 1
ATOM 1376 N N . ASP A 1 191 ? 72.033 3.032 -37.739 1.00 96.75 191 ASP A N 1
ATOM 1377 C CA . ASP A 1 191 ? 71.619 3.857 -38.878 1.00 96.75 191 ASP A CA 1
ATOM 1378 C C . ASP A 1 191 ? 70.886 5.126 -38.428 1.00 96.75 191 ASP A C 1
ATOM 1380 O O . ASP A 1 191 ? 71.169 6.218 -38.924 1.00 96.75 191 ASP A O 1
ATOM 1384 N N . ALA A 1 192 ? 69.969 4.992 -37.466 1.00 97.38 192 ALA A N 1
ATOM 1385 C CA . ALA A 1 192 ? 69.233 6.117 -36.904 1.00 97.38 192 ALA A CA 1
ATOM 1386 C C . ALA A 1 192 ? 70.167 7.090 -36.167 1.00 97.38 192 ALA A C 1
ATOM 1388 O O . ALA A 1 192 ? 70.069 8.297 -36.379 1.00 97.38 192 ALA A O 1
ATOM 1389 N N . ALA A 1 193 ? 71.118 6.575 -35.380 1.00 97.31 193 ALA A N 1
ATOM 1390 C CA . ALA A 1 193 ? 72.124 7.369 -34.680 1.00 97.31 193 ALA A CA 1
ATOM 1391 C C . ALA A 1 193 ? 73.012 8.163 -35.652 1.00 97.31 193 ALA A C 1
ATOM 1393 O O . ALA A 1 193 ? 73.193 9.372 -35.501 1.00 97.31 193 ALA A O 1
ATOM 1394 N N . MET A 1 194 ? 73.513 7.510 -36.703 1.00 96.19 194 MET A N 1
ATOM 1395 C CA . MET A 1 194 ? 74.281 8.170 -37.758 1.00 96.19 194 MET A CA 1
ATOM 1396 C C . MET A 1 194 ? 73.463 9.271 -38.453 1.00 96.19 194 MET A C 1
ATOM 1398 O O . MET A 1 194 ? 73.982 10.368 -38.673 1.00 96.19 194 MET A O 1
ATOM 1402 N N . LEU A 1 195 ? 72.196 9.001 -38.792 1.00 97.06 195 LEU A N 1
ATOM 1403 C CA . LEU A 1 195 ? 71.317 9.971 -39.449 1.00 97.06 195 LEU A CA 1
ATOM 1404 C C . LEU A 1 195 ? 70.987 11.165 -38.558 1.00 97.06 195 LEU A C 1
ATOM 1406 O O . LEU A 1 195 ? 71.125 12.299 -39.014 1.00 97.06 195 LEU A O 1
ATOM 1410 N N . VAL A 1 196 ? 70.565 10.938 -37.311 1.00 97.81 196 VAL A N 1
ATOM 1411 C CA . VAL A 1 196 ? 70.138 12.017 -36.409 1.00 97.81 196 VAL A CA 1
ATOM 1412 C C . VAL A 1 196 ? 71.303 12.943 -36.068 1.00 97.81 196 VAL A C 1
ATOM 1414 O O . VAL A 1 196 ? 71.150 14.164 -36.110 1.00 97.81 196 VAL A O 1
ATOM 1417 N N . VAL A 1 197 ? 72.498 12.387 -35.839 1.00 97.88 197 VAL A N 1
ATOM 1418 C CA . VAL A 1 197 ? 73.700 13.183 -35.567 1.00 97.88 197 VAL A CA 1
ATOM 1419 C C . VAL A 1 197 ? 74.148 13.940 -36.815 1.00 97.88 197 VAL A C 1
ATOM 1421 O O . VAL A 1 197 ? 74.460 15.129 -36.735 1.00 97.88 197 VAL A O 1
ATOM 1424 N N . ALA A 1 198 ? 74.145 13.301 -37.991 1.00 96.81 198 ALA A N 1
ATOM 1425 C CA . ALA A 1 198 ? 74.489 13.986 -39.234 1.00 96.81 198 ALA A CA 1
ATOM 1426 C C . ALA A 1 198 ? 73.505 15.117 -39.556 1.00 96.81 198 ALA A C 1
ATOM 1428 O O . ALA A 1 198 ? 73.952 16.209 -39.910 1.00 96.81 198 ALA A O 1
ATOM 1429 N N . ARG A 1 199 ? 72.197 14.883 -39.388 1.00 97.06 199 ARG A N 1
ATOM 1430 C CA . ARG A 1 199 ? 71.136 15.883 -39.569 1.00 97.06 199 ARG A CA 1
ATOM 1431 C C . ARG A 1 199 ? 71.360 17.073 -38.642 1.00 97.06 199 ARG A C 1
ATOM 1433 O O . ARG A 1 199 ? 71.487 18.194 -39.128 1.00 97.06 199 ARG A O 1
ATOM 1440 N N . GLY A 1 200 ? 71.493 16.825 -37.338 1.00 95.69 200 GLY A N 1
ATOM 1441 C CA . GLY A 1 200 ? 71.701 17.873 -36.339 1.00 95.69 200 GLY A CA 1
ATOM 1442 C C . GLY A 1 200 ? 72.956 18.706 -36.610 1.00 95.69 200 GLY A C 1
ATOM 1443 O O . GLY A 1 200 ? 72.896 19.934 -36.671 1.00 95.69 200 GLY A O 1
ATOM 1444 N N . ARG A 1 201 ? 74.091 18.040 -36.858 1.00 95.94 201 ARG A N 1
ATOM 1445 C CA . ARG A 1 201 ? 75.384 18.684 -37.135 1.00 95.94 201 ARG A CA 1
ATOM 1446 C C . ARG A 1 201 ? 75.362 19.529 -38.410 1.00 95.94 201 ARG A C 1
ATOM 1448 O O . ARG A 1 201 ? 75.859 20.653 -38.404 1.00 95.94 201 ARG A O 1
ATOM 1455 N N . LEU A 1 202 ? 74.814 18.997 -39.506 1.00 97.06 202 LEU A N 1
ATOM 1456 C CA . LEU A 1 202 ? 74.771 19.699 -40.792 1.00 97.06 202 LEU A CA 1
ATOM 1457 C C . LEU A 1 202 ? 73.811 20.890 -40.763 1.00 97.06 202 LEU A C 1
ATOM 1459 O O . LEU A 1 202 ? 74.153 21.947 -41.285 1.00 97.06 202 LEU A O 1
ATOM 1463 N N . MET A 1 203 ? 72.660 20.751 -40.100 1.00 95.44 203 MET A N 1
ATOM 1464 C CA . MET A 1 203 ? 71.738 21.866 -39.876 1.00 95.44 203 MET A CA 1
ATOM 1465 C C . MET A 1 203 ? 72.378 22.965 -39.021 1.00 95.44 203 MET A C 1
ATOM 1467 O O . MET A 1 203 ? 72.297 24.137 -39.377 1.00 95.44 203 MET A O 1
ATOM 1471 N N . GLN A 1 204 ? 73.065 22.596 -37.934 1.00 94.50 204 GLN A N 1
ATOM 1472 C CA . GLN A 1 204 ? 73.739 23.546 -37.044 1.00 94.50 204 GLN A CA 1
ATOM 1473 C C . GLN A 1 204 ? 74.872 24.321 -37.737 1.00 94.50 204 GLN A C 1
ATOM 1475 O O . GLN A 1 204 ? 75.134 25.470 -37.380 1.00 94.50 204 GLN A O 1
ATOM 1480 N N . ALA A 1 205 ? 75.551 23.700 -38.709 1.00 93.94 205 ALA A N 1
ATOM 1481 C CA . ALA A 1 205 ? 76.667 24.295 -39.445 1.00 93.94 205 ALA A CA 1
ATOM 1482 C C . ALA A 1 205 ? 76.239 25.359 -40.473 1.00 93.94 205 ALA A C 1
ATOM 1484 O O . ALA A 1 205 ? 77.086 26.105 -40.972 1.00 93.94 205 ALA A O 1
ATOM 1485 N N . LEU A 1 206 ? 74.946 25.441 -40.802 1.00 94.12 206 LEU A N 1
ATOM 1486 C CA . LEU A 1 206 ? 74.426 26.481 -41.683 1.00 94.12 206 LEU A CA 1
ATOM 1487 C C . LEU A 1 206 ? 74.508 27.866 -41.017 1.00 94.12 206 LEU A C 1
ATOM 1489 O O . LEU A 1 206 ? 74.505 27.970 -39.787 1.00 94.12 206 LEU A O 1
ATOM 1493 N N . PRO A 1 207 ? 74.559 28.959 -41.798 1.00 87.81 207 PRO A N 1
ATOM 1494 C CA . PRO A 1 207 ? 74.501 30.305 -41.241 1.00 87.81 207 PRO A CA 1
ATOM 1495 C C . PRO A 1 207 ? 73.207 30.530 -40.450 1.00 87.81 207 PRO A C 1
ATOM 1497 O O . PRO A 1 207 ? 72.119 30.181 -40.910 1.00 87.81 207 PRO A O 1
ATOM 1500 N N . ALA A 1 208 ? 73.324 31.167 -39.284 1.00 83.88 208 ALA A N 1
ATOM 1501 C CA . ALA A 1 208 ? 72.169 31.697 -38.566 1.00 83.88 208 ALA A CA 1
ATOM 1502 C C . ALA A 1 208 ? 71.490 32.833 -39.363 1.00 83.88 208 ALA A C 1
ATOM 1504 O O . ALA A 1 208 ? 72.075 33.398 -40.291 1.00 83.88 208 ALA A O 1
ATOM 1505 N N . GLY A 1 209 ? 70.267 33.198 -38.969 1.00 85.44 209 GLY A N 1
ATOM 1506 C CA . GLY A 1 209 ? 69.472 34.259 -39.615 1.00 85.44 209 GLY A CA 1
ATOM 1507 C C . GLY A 1 209 ? 68.189 33.761 -40.286 1.00 85.44 209 GLY A C 1
ATOM 1508 O O . GLY A 1 209 ? 67.504 34.520 -40.979 1.00 85.44 209 GLY A O 1
ATOM 1509 N N . GLY A 1 210 ? 67.856 32.487 -40.080 1.00 90.00 210 GLY A N 1
ATOM 1510 C CA . GLY A 1 210 ? 66.518 31.972 -40.325 1.00 90.00 210 GLY A CA 1
ATOM 1511 C C . GLY A 1 210 ? 65.614 32.205 -39.115 1.00 90.00 210 GLY A C 1
ATOM 1512 O O . GLY A 1 210 ? 66.094 32.323 -37.992 1.00 90.00 210 GLY A O 1
ATOM 1513 N N . ALA A 1 211 ? 64.306 32.252 -39.341 1.00 92.44 211 ALA A N 1
ATOM 1514 C CA . ALA A 1 211 ? 63.314 32.214 -38.273 1.00 92.44 211 ALA A CA 1
ATOM 1515 C C . ALA A 1 211 ? 62.241 31.174 -38.584 1.00 92.44 211 ALA A C 1
ATOM 1517 O O . ALA A 1 211 ? 61.959 30.890 -39.751 1.00 92.44 211 ALA A O 1
ATOM 1518 N N . MET A 1 212 ? 61.636 30.641 -37.525 1.00 97.00 212 MET A N 1
ATOM 1519 C CA . MET A 1 212 ? 60.435 29.818 -37.590 1.00 97.00 212 MET A CA 1
ATOM 1520 C C . MET A 1 212 ? 59.359 30.459 -36.723 1.00 97.00 212 MET A C 1
ATOM 1522 O O . MET A 1 212 ? 59.616 30.798 -35.566 1.00 97.00 212 MET A O 1
ATOM 1526 N N . VAL A 1 213 ? 58.163 30.642 -37.272 1.00 96.94 213 VAL A N 1
ATOM 1527 C CA . VAL A 1 213 ? 57.071 31.336 -36.586 1.00 96.94 213 VAL A CA 1
ATOM 1528 C C . VAL A 1 213 ? 55.791 30.523 -36.714 1.00 96.94 213 VAL A C 1
ATOM 1530 O O . VAL A 1 213 ? 55.346 30.241 -37.823 1.00 96.94 213 VAL A O 1
ATOM 1533 N N . ALA A 1 214 ? 55.208 30.139 -35.580 1.00 96.06 214 ALA A N 1
ATOM 1534 C CA . ALA A 1 214 ? 53.880 29.546 -35.516 1.00 96.06 214 ALA A CA 1
ATOM 1535 C C . ALA A 1 214 ? 52.820 30.637 -35.683 1.00 96.06 214 ALA A C 1
ATOM 1537 O O . ALA A 1 214 ? 52.883 31.679 -35.027 1.00 96.06 214 ALA A O 1
ATOM 1538 N N . VAL A 1 215 ? 51.839 30.384 -36.539 1.00 96.94 215 VAL A N 1
ATOM 1539 C CA . VAL A 1 215 ? 50.767 31.303 -36.910 1.00 96.94 215 VAL A CA 1
ATOM 1540 C C . VAL A 1 215 ? 49.436 30.564 -36.784 1.00 96.94 215 VAL A C 1
ATOM 1542 O O . VAL A 1 215 ? 49.288 29.445 -37.275 1.00 96.94 215 VAL A O 1
ATOM 1545 N N . ALA A 1 216 ? 48.467 31.181 -36.108 1.00 96.50 216 ALA A N 1
ATOM 1546 C CA . ALA A 1 216 ? 47.096 30.684 -36.026 1.00 96.50 216 ALA A CA 1
ATOM 1547 C C . ALA A 1 216 ? 46.341 30.976 -37.336 1.00 96.50 216 ALA A C 1
ATOM 1549 O O . ALA A 1 216 ? 45.589 31.952 -37.420 1.00 96.50 216 ALA A O 1
ATOM 1550 N N . ALA A 1 217 ? 46.630 30.171 -38.355 1.00 95.94 217 ALA A N 1
ATOM 1551 C CA . ALA A 1 217 ? 46.081 30.234 -39.702 1.00 95.94 217 ALA A CA 1
ATOM 1552 C C . ALA A 1 217 ? 46.117 28.838 -40.344 1.00 95.94 217 ALA A C 1
ATOM 1554 O O . ALA A 1 217 ? 46.912 27.984 -39.941 1.00 95.94 217 ALA A O 1
ATOM 1555 N N . SER A 1 218 ? 45.265 28.627 -41.339 1.00 96.44 218 SER A N 1
ATOM 1556 C CA . SER A 1 218 ? 45.250 27.430 -42.186 1.00 96.44 218 SER A CA 1
ATOM 1557 C C . SER A 1 218 ? 46.336 27.460 -43.269 1.00 96.44 218 SER A C 1
ATOM 1559 O O . SER A 1 218 ? 46.908 28.513 -43.566 1.00 96.44 218 SER A O 1
ATOM 1561 N N . GLU A 1 219 ? 46.633 26.301 -43.871 1.00 95.88 219 GLU A N 1
ATOM 1562 C CA . GLU A 1 219 ? 47.573 26.203 -45.002 1.00 95.88 219 GLU A CA 1
ATOM 1563 C C . GLU A 1 219 ? 47.137 27.122 -46.158 1.00 95.88 219 GLU A C 1
ATOM 1565 O O . GLU A 1 219 ? 47.937 27.939 -46.616 1.00 95.88 219 GLU A O 1
ATOM 1570 N N . ASP A 1 220 ? 45.852 27.089 -46.517 1.00 95.75 220 ASP A N 1
ATOM 1571 C CA . ASP A 1 220 ? 45.259 27.894 -47.594 1.00 95.75 220 ASP A CA 1
ATOM 1572 C C . ASP A 1 220 ? 45.352 29.413 -47.348 1.00 95.75 220 ASP A C 1
ATOM 1574 O O . ASP A 1 220 ? 45.443 30.201 -48.291 1.00 95.75 220 ASP A O 1
ATOM 1578 N N . GLU A 1 221 ? 45.340 29.858 -46.085 1.00 96.06 221 GLU A N 1
ATOM 1579 C CA . GLU A 1 221 ? 45.527 31.274 -45.733 1.00 96.06 221 GLU A CA 1
ATOM 1580 C C . GLU A 1 221 ? 46.993 31.717 -45.869 1.00 96.06 221 GLU A C 1
ATOM 1582 O O . GLU A 1 221 ? 47.271 32.881 -46.176 1.00 96.06 221 GLU A O 1
ATOM 1587 N N . VAL A 1 222 ? 47.940 30.811 -45.609 1.00 95.50 222 VAL A N 1
ATOM 1588 C CA . VAL A 1 222 ? 49.378 31.108 -45.582 1.00 95.50 222 VAL A CA 1
ATOM 1589 C C . VAL A 1 222 ? 50.005 30.991 -46.968 1.00 95.50 222 VAL A C 1
ATOM 1591 O O . VAL A 1 222 ? 50.830 31.833 -47.327 1.00 95.50 222 VAL A O 1
ATOM 1594 N N . GLU A 1 223 ? 49.623 29.982 -47.752 1.00 93.19 223 GLU A N 1
ATOM 1595 C CA . GLU A 1 223 ? 50.233 29.647 -49.043 1.00 93.19 223 GLU A CA 1
ATOM 1596 C C . GLU A 1 223 ? 50.312 30.835 -50.029 1.00 93.19 223 GLU A C 1
ATOM 1598 O O . GLU A 1 223 ? 51.395 31.079 -50.572 1.00 93.19 223 GLU A O 1
ATOM 1603 N N . PRO A 1 224 ? 49.268 31.678 -50.193 1.00 93.25 224 PRO A N 1
ATOM 1604 C CA . PRO A 1 224 ? 49.313 32.837 -51.091 1.00 93.25 224 PRO A CA 1
ATOM 1605 C C . PRO A 1 224 ? 50.287 33.943 -50.654 1.00 93.25 224 PRO A C 1
ATOM 1607 O O . PRO A 1 224 ? 50.576 34.859 -51.427 1.00 93.25 224 PRO A O 1
ATOM 1610 N N . LEU A 1 225 ? 50.751 33.911 -49.402 1.00 92.19 225 LEU A N 1
ATOM 1611 C CA . LEU A 1 225 ? 51.653 34.906 -48.821 1.00 92.19 225 LEU A CA 1
ATOM 1612 C C . LEU A 1 225 ? 53.126 34.479 -48.887 1.00 92.19 225 LEU A C 1
ATOM 1614 O O . LEU A 1 225 ? 54.001 35.295 -48.582 1.00 92.19 225 LEU A O 1
ATOM 1618 N N . LEU A 1 226 ? 53.404 33.230 -49.270 1.00 91.31 226 LEU A N 1
ATOM 1619 C CA . LEU A 1 226 ? 54.756 32.688 -49.369 1.00 91.31 226 LEU A CA 1
ATOM 1620 C C . LEU A 1 226 ? 55.501 33.284 -50.576 1.00 91.31 226 LEU A C 1
ATOM 1622 O O . LEU A 1 226 ? 54.952 33.442 -51.664 1.00 91.31 226 LEU A O 1
ATOM 1626 N N . GLY A 1 227 ? 56.780 33.607 -50.385 1.00 83.00 227 GLY A N 1
ATOM 1627 C CA . GLY A 1 227 ? 57.700 34.038 -51.448 1.00 83.00 227 GLY A CA 1
ATOM 1628 C C . GLY A 1 227 ? 58.911 33.106 -51.542 1.00 83.00 227 GLY A C 1
ATOM 1629 O O . GLY A 1 227 ? 59.069 32.227 -50.704 1.00 83.00 227 GLY A O 1
ATOM 1630 N N . GLU A 1 228 ? 59.819 33.321 -52.505 1.00 77.25 228 GLU A N 1
ATOM 1631 C CA . GLU A 1 228 ? 60.949 32.400 -52.784 1.00 77.25 228 GLU A CA 1
ATOM 1632 C C . GLU A 1 228 ? 61.836 32.055 -51.565 1.00 77.25 228 GLU A C 1
ATOM 1634 O O . GLU A 1 228 ? 62.475 31.006 -51.544 1.00 77.25 228 GLU A O 1
ATOM 1639 N N . GLY A 1 229 ? 61.877 32.909 -50.535 1.00 83.50 229 GLY A N 1
ATOM 1640 C CA . GLY A 1 229 ? 62.710 32.724 -49.339 1.00 83.50 229 GLY A CA 1
ATOM 1641 C C . GLY A 1 229 ? 62.000 32.196 -48.086 1.00 83.50 229 GLY A C 1
ATOM 1642 O O . GLY A 1 229 ? 62.655 32.093 -47.047 1.00 83.50 229 GLY A O 1
ATOM 1643 N N . VAL A 1 230 ? 60.691 31.917 -48.138 1.00 93.06 230 VAL A N 1
ATOM 1644 C CA . VAL A 1 230 ? 59.891 31.445 -46.990 1.00 93.06 230 VAL A CA 1
ATOM 1645 C C . VAL A 1 230 ? 58.949 30.337 -47.439 1.00 93.06 230 VAL A C 1
ATOM 1647 O O . VAL A 1 230 ? 58.233 30.493 -48.421 1.00 93.06 230 VAL A O 1
ATOM 1650 N N . GLY A 1 231 ? 58.928 29.232 -46.702 1.00 93.69 231 GLY A N 1
ATOM 1651 C CA . GLY A 1 231 ? 57.994 28.131 -46.912 1.00 93.69 231 GLY A CA 1
ATOM 1652 C C . GLY A 1 231 ? 57.241 27.773 -45.637 1.00 93.69 231 GLY A C 1
ATOM 1653 O O . GLY A 1 231 ? 57.501 28.315 -44.560 1.00 93.69 231 GLY A O 1
ATOM 1654 N N . ILE A 1 232 ? 56.319 26.822 -45.754 1.00 97.12 232 ILE A N 1
ATOM 1655 C CA . ILE A 1 232 ? 55.695 26.188 -44.593 1.00 97.12 232 ILE A CA 1
ATOM 1656 C C . ILE A 1 232 ? 56.658 25.131 -44.053 1.00 97.12 232 ILE A C 1
ATOM 1658 O O . ILE A 1 232 ? 57.109 24.256 -44.785 1.00 97.12 232 ILE A O 1
ATOM 1662 N N . ALA A 1 233 ? 56.975 25.214 -42.766 1.00 96.69 233 ALA A N 1
ATOM 1663 C CA . ALA A 1 233 ? 57.751 24.199 -42.070 1.00 96.69 233 ALA A CA 1
ATOM 1664 C C . ALA A 1 233 ? 56.893 23.058 -41.534 1.00 96.69 233 ALA A C 1
ATOM 1666 O O . ALA A 1 233 ? 57.323 21.910 -41.568 1.00 96.69 233 ALA A O 1
ATOM 1667 N N . ALA A 1 234 ? 55.710 23.364 -41.001 1.00 97.56 234 ALA A N 1
ATOM 1668 C CA . ALA A 1 234 ? 54.835 22.359 -40.415 1.00 97.56 234 ALA A CA 1
ATOM 1669 C C . ALA A 1 234 ? 53.374 22.801 -40.444 1.00 97.56 234 ALA A C 1
ATOM 1671 O O . ALA A 1 234 ? 53.069 23.973 -40.229 1.00 97.56 234 ALA A O 1
ATOM 1672 N N . ILE A 1 235 ? 52.483 21.840 -40.653 1.00 97.75 235 ILE A N 1
ATOM 1673 C CA . ILE A 1 235 ? 51.036 21.981 -40.500 1.00 97.75 235 ILE A CA 1
ATOM 1674 C C . ILE A 1 235 ? 50.686 21.157 -39.262 1.00 97.75 235 ILE A C 1
ATOM 1676 O O . ILE A 1 235 ? 50.546 19.936 -39.335 1.00 97.75 235 ILE A O 1
ATOM 1680 N N . ASN A 1 236 ? 50.653 21.810 -38.100 1.00 96.00 236 ASN A N 1
ATOM 1681 C CA . ASN A 1 236 ? 50.509 21.143 -36.802 1.00 96.00 236 ASN A CA 1
ATOM 1682 C C . ASN A 1 236 ? 49.045 20.865 -36.451 1.00 96.00 236 ASN A C 1
ATOM 1684 O O . ASN A 1 236 ? 48.759 19.868 -35.799 1.00 96.00 236 ASN A O 1
ATOM 1688 N N . ALA A 1 237 ? 48.135 21.736 -36.884 1.00 94.94 237 ALA A N 1
ATOM 1689 C CA . ALA A 1 237 ? 46.687 21.570 -36.773 1.00 94.94 237 ALA A CA 1
ATOM 1690 C C . ALA A 1 237 ? 45.997 22.298 -37.946 1.00 94.94 237 ALA A C 1
ATOM 1692 O O . ALA A 1 237 ? 46.663 23.096 -38.613 1.00 94.94 237 ALA A O 1
ATOM 1693 N N . PRO A 1 238 ? 44.688 22.084 -38.198 1.00 92.31 238 PRO A N 1
ATOM 1694 C CA . PRO A 1 238 ? 43.972 22.723 -39.309 1.00 92.31 238 PRO A CA 1
ATOM 1695 C C . PRO A 1 238 ? 44.110 24.254 -39.362 1.00 92.31 238 PRO A C 1
ATOM 1697 O O . PRO A 1 238 ? 44.189 24.819 -40.446 1.00 92.31 238 PRO A O 1
ATOM 1700 N N . GLU A 1 239 ? 44.210 24.910 -38.200 1.00 93.50 239 GLU A N 1
ATOM 1701 C CA . GLU A 1 239 ? 44.448 26.357 -38.069 1.00 93.50 239 GLU A CA 1
ATOM 1702 C C . GLU A 1 239 ? 45.768 26.682 -37.336 1.00 93.50 239 GLU A C 1
ATOM 1704 O O . GLU A 1 239 ? 45.889 27.710 -36.665 1.00 93.50 239 GLU A O 1
ATOM 1709 N N . SER A 1 240 ? 46.766 25.794 -37.400 1.00 95.94 240 SER A N 1
ATOM 1710 C CA . SER A 1 240 ? 48.082 26.022 -36.791 1.00 95.94 240 SER A CA 1
ATOM 1711 C C . SER A 1 240 ? 49.207 25.623 -37.738 1.00 95.94 240 SER A C 1
ATOM 1713 O O . SER A 1 240 ? 49.572 24.449 -37.851 1.00 95.94 240 SER A O 1
ATOM 1715 N N . VAL A 1 241 ? 49.786 26.631 -38.389 1.00 97.75 241 VAL A N 1
ATOM 1716 C CA . VAL A 1 241 ? 50.861 26.484 -39.374 1.00 97.75 241 VAL A CA 1
ATOM 1717 C C . VAL A 1 241 ? 52.131 27.157 -38.864 1.00 97.75 241 VAL A C 1
ATOM 1719 O O . VAL A 1 241 ? 52.095 28.242 -38.289 1.00 97.75 241 VAL A O 1
ATOM 1722 N N . VAL A 1 242 ? 53.281 26.528 -39.087 1.00 97.56 242 VAL A N 1
ATOM 1723 C CA . VAL A 1 242 ? 54.599 27.116 -38.833 1.00 97.56 242 VAL A CA 1
ATOM 1724 C C . VAL A 1 242 ? 55.219 27.503 -40.163 1.00 97.56 242 VAL A C 1
ATOM 1726 O O . VAL A 1 242 ? 55.423 26.646 -41.018 1.00 97.56 242 VAL A O 1
ATOM 1729 N N . ILE A 1 243 ? 55.566 28.776 -40.327 1.00 97.44 243 ILE A N 1
ATOM 1730 C CA . ILE A 1 243 ? 56.342 29.267 -41.471 1.00 97.44 243 ILE A CA 1
ATOM 1731 C C . ILE A 1 243 ? 57.824 29.334 -41.118 1.00 97.44 243 ILE A C 1
ATOM 1733 O O . ILE A 1 243 ? 58.186 29.586 -39.969 1.00 97.44 243 ILE A O 1
ATOM 1737 N N . SER A 1 244 ? 58.688 29.117 -42.105 1.00 96.81 244 SER A N 1
ATOM 1738 C CA . SER A 1 244 ? 60.136 29.143 -41.931 1.00 96.81 244 SER A CA 1
ATOM 1739 C C . SER A 1 244 ? 60.850 29.732 -43.144 1.00 96.81 244 SER A C 1
ATOM 1741 O O . SER A 1 244 ? 60.482 29.498 -44.295 1.00 96.81 244 SER A O 1
ATOM 1743 N N . GLY A 1 245 ? 61.894 30.514 -42.894 1.00 95.31 245 GLY A N 1
ATOM 1744 C CA . GLY A 1 245 ? 62.723 31.083 -43.950 1.00 95.31 245 GLY A CA 1
ATOM 1745 C C . GLY A 1 245 ? 63.644 32.174 -43.433 1.00 95.31 245 GLY A C 1
ATOM 1746 O O . GLY A 1 245 ? 63.930 32.243 -42.237 1.00 95.31 245 GLY A O 1
ATOM 1747 N N . ALA A 1 246 ? 64.097 33.051 -44.328 1.00 92.06 246 ALA A N 1
ATOM 1748 C CA . ALA A 1 246 ? 64.877 34.222 -43.933 1.00 92.06 246 ALA A CA 1
ATOM 1749 C C . ALA A 1 246 ? 64.090 35.078 -42.924 1.00 92.06 246 ALA A C 1
ATOM 1751 O O . ALA A 1 246 ? 62.935 35.427 -43.178 1.00 92.06 246 ALA A O 1
ATOM 1752 N N . GLN A 1 247 ? 64.719 35.440 -41.800 1.00 91.56 247 GLN A N 1
ATOM 1753 C CA . GLN A 1 247 ? 64.040 36.032 -40.640 1.00 91.56 247 GLN A CA 1
ATOM 1754 C C . GLN A 1 247 ? 63.145 37.231 -40.990 1.00 91.56 247 GLN A C 1
ATOM 1756 O O . GLN A 1 247 ? 61.997 37.288 -40.561 1.00 91.56 247 GLN A O 1
ATOM 1761 N N . ALA A 1 248 ? 63.634 38.167 -41.808 1.00 90.81 248 ALA A N 1
ATOM 1762 C CA . ALA A 1 248 ? 62.861 39.347 -42.198 1.00 90.81 248 ALA A CA 1
ATOM 1763 C C . ALA A 1 248 ? 61.594 38.997 -43.000 1.00 90.81 248 ALA A C 1
ATOM 1765 O O . ALA A 1 248 ? 60.554 39.621 -42.814 1.00 90.81 248 ALA A O 1
ATOM 1766 N N . ALA A 1 249 ? 61.672 37.996 -43.879 1.00 91.75 249 ALA A N 1
ATOM 1767 C CA . ALA A 1 249 ? 60.552 37.593 -44.720 1.00 91.75 249 ALA A CA 1
ATOM 1768 C C . ALA A 1 249 ? 59.516 36.778 -43.929 1.00 91.75 249 ALA A C 1
ATOM 1770 O O . ALA A 1 249 ? 58.320 37.028 -44.060 1.00 91.75 249 ALA A O 1
ATOM 1771 N N . ALA A 1 250 ? 59.965 35.862 -43.062 1.00 93.75 250 ALA A N 1
ATOM 1772 C CA . ALA A 1 250 ? 59.074 35.098 -42.190 1.00 93.75 250 ALA A CA 1
ATOM 1773 C C . ALA A 1 250 ? 58.332 36.021 -41.208 1.00 93.75 250 ALA A C 1
ATOM 1775 O O . ALA A 1 250 ? 57.107 35.950 -41.099 1.00 93.75 250 ALA A O 1
ATOM 1776 N N . ASN A 1 251 ? 59.047 36.956 -40.572 1.00 94.44 251 ASN A N 1
ATOM 1777 C CA . ASN A 1 251 ? 58.440 37.919 -39.653 1.00 94.44 251 ASN A CA 1
ATOM 1778 C C . ASN A 1 251 ? 57.448 38.846 -40.366 1.00 94.44 251 ASN A C 1
ATOM 1780 O O . ASN A 1 251 ? 56.384 39.107 -39.825 1.00 94.44 251 ASN A O 1
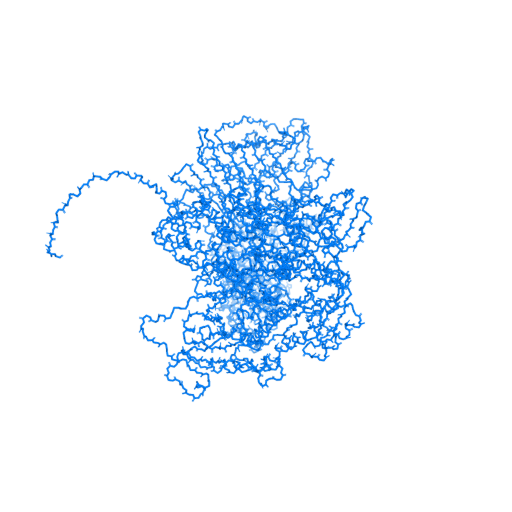ATOM 1784 N N . ALA A 1 252 ? 57.717 39.270 -41.606 1.00 93.69 252 ALA A N 1
ATOM 1785 C CA . ALA A 1 252 ? 56.777 40.103 -42.358 1.00 93.69 252 ALA A CA 1
ATOM 1786 C C . ALA A 1 252 ? 55.432 39.405 -42.644 1.00 93.69 252 ALA A C 1
ATOM 1788 O O . ALA A 1 252 ? 54.395 40.068 -42.669 1.00 93.69 252 ALA A O 1
ATOM 1789 N N . ILE A 1 253 ? 55.427 38.085 -42.870 1.00 94.88 253 ILE A N 1
ATOM 1790 C CA . ILE A 1 253 ? 54.184 37.307 -43.019 1.00 94.88 253 ILE A CA 1
ATOM 1791 C C . ILE A 1 253 ? 53.496 37.168 -41.659 1.00 94.88 253 ILE A C 1
ATOM 1793 O O . ILE A 1 253 ? 52.297 37.418 -41.545 1.00 94.88 253 ILE A O 1
ATOM 1797 N N . ALA A 1 254 ? 54.259 36.829 -40.623 1.00 95.00 254 ALA A N 1
ATOM 1798 C CA . ALA A 1 254 ? 53.759 36.695 -39.263 1.00 95.00 254 ALA A CA 1
ATOM 1799 C C . ALA A 1 254 ? 53.101 37.992 -38.747 1.00 95.00 254 ALA A C 1
ATOM 1801 O O . ALA A 1 254 ? 51.987 37.957 -38.226 1.00 95.00 254 ALA A O 1
ATOM 1802 N N . ASP A 1 255 ? 53.728 39.145 -38.979 1.00 95.25 255 ASP A N 1
ATOM 1803 C CA . ASP A 1 255 ? 53.224 40.465 -38.593 1.00 95.25 255 ASP A CA 1
ATOM 1804 C C . ASP A 1 255 ? 51.885 40.796 -39.270 1.00 95.25 255 ASP A C 1
ATOM 1806 O O . ASP A 1 255 ? 51.035 41.450 -38.665 1.00 95.25 255 ASP A O 1
ATOM 1810 N N . ARG A 1 256 ? 51.643 40.313 -40.501 1.00 95.06 256 ARG A N 1
ATOM 1811 C CA . ARG A 1 256 ? 50.345 40.488 -41.180 1.00 95.06 256 ARG A CA 1
ATOM 1812 C C . ARG A 1 256 ? 49.225 39.751 -40.456 1.00 95.06 256 ARG A C 1
ATOM 1814 O O . ARG A 1 256 ? 48.148 40.317 -40.297 1.00 95.06 256 ARG A O 1
ATOM 1821 N N . PHE A 1 257 ? 49.472 38.523 -40.007 1.00 96.88 257 PHE A N 1
ATOM 1822 C CA . PHE A 1 257 ? 48.494 37.761 -39.231 1.00 96.88 257 PHE A CA 1
ATOM 1823 C C . PHE A 1 257 ? 48.314 38.337 -37.823 1.00 96.88 257 PHE A C 1
ATOM 1825 O O . PHE A 1 257 ? 47.181 38.476 -37.361 1.00 96.88 257 PHE A O 1
ATOM 1832 N N . ALA A 1 258 ? 49.400 38.765 -37.174 1.00 95.19 258 ALA A N 1
ATOM 1833 C CA . ALA A 1 258 ? 49.326 39.462 -35.892 1.00 95.19 258 ALA A CA 1
ATOM 1834 C C . ALA A 1 258 ? 48.482 40.749 -35.992 1.00 95.19 258 ALA A C 1
ATOM 1836 O O . ALA A 1 258 ? 47.645 41.008 -35.128 1.00 95.19 258 ALA A O 1
ATOM 1837 N N . ALA A 1 259 ? 48.619 41.516 -37.081 1.00 94.69 259 ALA A N 1
ATOM 1838 C CA . ALA A 1 259 ? 47.810 42.710 -37.345 1.00 94.69 259 ALA A CA 1
ATOM 1839 C C . ALA A 1 259 ? 46.315 42.410 -37.572 1.00 94.69 259 ALA A C 1
ATOM 1841 O O . ALA A 1 259 ? 45.477 43.283 -37.358 1.00 94.69 259 ALA A O 1
ATOM 1842 N N . GLN A 1 260 ? 45.968 41.181 -37.964 1.00 93.62 260 GLN A N 1
ATOM 1843 C CA . GLN A 1 260 ? 44.586 40.694 -38.063 1.00 93.62 260 GLN A CA 1
ATOM 1844 C C . GLN A 1 260 ? 44.057 40.136 -36.728 1.00 93.62 260 GLN A C 1
ATOM 1846 O O . GLN A 1 260 ? 42.958 39.590 -36.677 1.00 93.62 260 GLN A O 1
ATOM 1851 N N . GLY A 1 261 ? 44.832 40.246 -35.643 1.00 92.94 261 GLY A N 1
ATOM 1852 C CA . GLY A 1 261 ? 44.472 39.725 -34.325 1.00 92.94 261 GLY A CA 1
ATOM 1853 C C . GLY A 1 261 ? 44.672 38.215 -34.167 1.00 92.94 261 GLY A C 1
ATOM 1854 O O . GLY A 1 261 ? 44.229 37.647 -33.168 1.00 92.94 261 GLY A O 1
ATOM 1855 N N . ARG A 1 262 ? 45.333 37.541 -35.118 1.00 95.12 262 ARG A N 1
ATOM 1856 C CA . ARG A 1 262 ? 45.667 36.115 -34.998 1.00 95.12 262 ARG A CA 1
ATOM 1857 C C . ARG A 1 262 ? 46.851 35.922 -34.045 1.00 95.12 262 ARG A C 1
ATOM 1859 O O . ARG A 1 262 ? 47.736 36.771 -33.942 1.00 95.12 262 ARG A O 1
ATOM 1866 N N . ARG A 1 263 ? 46.890 34.777 -33.353 1.00 94.50 263 ARG A N 1
ATOM 1867 C CA . ARG A 1 263 ? 48.018 34.413 -32.479 1.00 94.50 263 ARG A CA 1
ATOM 1868 C C . ARG A 1 263 ? 49.239 34.051 -33.315 1.00 94.50 263 ARG A C 1
ATOM 1870 O O . ARG A 1 263 ? 49.139 33.276 -34.262 1.00 94.50 263 ARG A O 1
ATOM 1877 N N . VAL A 1 264 ? 50.387 34.583 -32.918 1.00 96.06 264 VAL A N 1
ATOM 1878 C CA . VAL A 1 264 ? 51.675 34.373 -33.578 1.00 96.06 264 VAL A CA 1
ATOM 1879 C C . VAL A 1 264 ? 52.735 34.156 -32.503 1.00 96.06 264 VAL A C 1
ATOM 1881 O O . VAL A 1 264 ? 52.750 34.869 -31.500 1.00 96.06 264 VAL A O 1
ATOM 1884 N N . HIS A 1 265 ? 53.615 33.175 -32.693 1.00 94.62 265 HIS A N 1
ATOM 1885 C CA . HIS A 1 265 ? 54.697 32.877 -31.759 1.00 94.62 265 HIS A CA 1
ATOM 1886 C C . HIS A 1 265 ? 55.970 32.475 -32.503 1.00 94.62 265 HIS A C 1
ATOM 1888 O O . HIS A 1 265 ? 55.982 31.495 -33.245 1.00 94.62 265 HIS A O 1
ATOM 1894 N N . GLN A 1 266 ? 57.052 33.228 -32.305 1.00 93.75 266 GLN A N 1
ATOM 1895 C CA . GLN A 1 266 ? 58.360 32.885 -32.858 1.00 93.75 266 GLN A CA 1
ATOM 1896 C C . GLN A 1 266 ? 59.003 31.773 -32.023 1.00 93.75 266 GLN A C 1
ATOM 1898 O O . GLN A 1 266 ? 59.153 31.917 -30.810 1.00 93.75 266 GLN A O 1
ATOM 1903 N N . LEU A 1 267 ? 59.395 30.679 -32.679 1.00 90.69 267 LEU A N 1
ATOM 1904 C CA . LEU A 1 267 ? 60.066 29.552 -32.037 1.00 90.69 267 LEU A CA 1
ATOM 1905 C C . LEU A 1 267 ? 61.505 29.942 -31.670 1.00 90.69 267 LEU A C 1
ATOM 1907 O O . LEU A 1 267 ? 62.165 30.694 -32.392 1.00 90.69 267 LEU A O 1
ATOM 1911 N N . ALA A 1 268 ? 62.008 29.393 -30.563 1.00 85.12 268 ALA A N 1
ATOM 1912 C CA . ALA A 1 268 ? 63.365 29.626 -30.066 1.00 85.12 268 ALA A CA 1
ATOM 1913 C C . ALA A 1 268 ? 64.414 28.819 -30.857 1.00 85.12 268 ALA A C 1
ATOM 1915 O O . ALA A 1 268 ? 65.066 27.926 -30.328 1.00 85.12 268 ALA A O 1
ATOM 1916 N N . VAL A 1 269 ? 64.555 29.118 -32.150 1.00 85.12 269 VAL A N 1
ATOM 1917 C CA . VAL A 1 269 ? 65.531 28.498 -33.058 1.00 85.12 269 VAL A CA 1
ATOM 1918 C C . VAL A 1 269 ? 66.252 29.575 -33.869 1.00 85.12 269 VAL A C 1
ATOM 1920 O O . VAL A 1 269 ? 65.650 30.569 -34.273 1.00 85.12 269 VAL A O 1
ATOM 1923 N N . SER A 1 270 ? 67.554 29.395 -34.103 1.00 80.44 270 SER A N 1
ATOM 1924 C CA . SER A 1 270 ? 68.397 30.331 -34.872 1.00 80.44 270 SER A CA 1
ATOM 1925 C C . SER A 1 270 ? 68.464 30.015 -36.374 1.00 80.44 270 SER A C 1
ATOM 1927 O O . SER A 1 270 ? 68.974 30.817 -37.169 1.00 80.44 270 SER A O 1
ATOM 1929 N N . HIS A 1 271 ? 67.912 28.864 -36.766 1.00 90.44 271 HIS A N 1
ATOM 1930 C CA . HIS A 1 271 ? 67.857 28.346 -38.129 1.00 90.44 271 HIS A CA 1
ATOM 1931 C C . HIS A 1 271 ? 66.407 28.100 -38.549 1.00 90.44 271 HIS A C 1
ATOM 1933 O O . HIS A 1 271 ? 65.545 27.785 -37.732 1.00 90.44 271 HIS A O 1
ATOM 1939 N N . ALA A 1 272 ? 66.137 28.226 -39.847 1.00 91.31 272 ALA A N 1
ATOM 1940 C CA . ALA A 1 272 ? 64.822 27.961 -40.424 1.00 91.31 272 ALA A CA 1
ATOM 1941 C C . ALA A 1 272 ? 64.756 26.535 -40.984 1.00 91.31 272 ALA A C 1
ATOM 1943 O O . ALA A 1 272 ? 65.051 26.316 -42.162 1.00 91.31 272 ALA A O 1
ATOM 1944 N N . PHE A 1 273 ? 64.397 25.562 -40.148 1.00 94.12 273 PHE A N 1
ATOM 1945 C CA . PHE A 1 273 ? 64.227 24.171 -40.583 1.00 94.12 273 PHE A CA 1
ATOM 1946 C C . PHE A 1 273 ? 63.031 24.023 -41.528 1.00 94.12 273 PHE A C 1
ATOM 1948 O O . PHE A 1 273 ? 62.100 24.820 -41.455 1.00 94.12 273 PHE A O 1
ATOM 1955 N N . HIS A 1 274 ? 63.043 22.994 -42.387 1.00 95.38 274 HIS A N 1
ATOM 1956 C CA . HIS A 1 274 ? 61.981 22.749 -43.377 1.00 95.38 274 HIS A CA 1
ATOM 1957 C C . HIS A 1 274 ? 61.761 23.932 -44.338 1.00 95.38 274 HIS A C 1
ATOM 1959 O O . HIS A 1 274 ? 60.643 24.234 -44.750 1.00 95.38 274 HIS A O 1
ATOM 1965 N N . SER A 1 275 ? 62.851 24.618 -44.695 1.00 94.38 275 SER A N 1
ATOM 1966 C CA . SER A 1 275 ? 62.838 25.830 -45.518 1.00 94.38 275 SER A CA 1
ATOM 1967 C C . SER A 1 275 ? 63.891 25.773 -46.628 1.00 94.38 275 SER A C 1
ATOM 1969 O O . SER A 1 275 ? 64.799 24.936 -46.561 1.00 94.38 275 SER A O 1
ATOM 1971 N N . PRO A 1 276 ? 63.845 26.706 -47.602 1.00 90.50 276 PRO A N 1
ATOM 1972 C CA . PRO A 1 276 ? 64.896 26.830 -48.605 1.00 90.50 276 PRO A CA 1
ATOM 1973 C C . PRO A 1 276 ? 66.305 27.035 -48.035 1.00 90.50 276 PRO A C 1
ATOM 1975 O O . PRO A 1 276 ? 67.303 26.728 -48.677 1.00 90.50 276 PRO A O 1
ATOM 1978 N N . LEU A 1 277 ? 66.426 27.522 -46.795 1.00 93.00 277 LEU A N 1
ATOM 1979 C CA . LEU A 1 277 ? 67.731 27.702 -46.155 1.00 93.00 277 LEU A CA 1
ATOM 1980 C C . LEU A 1 277 ? 68.414 26.375 -45.794 1.00 93.00 277 LEU A C 1
ATOM 1982 O O . LEU A 1 277 ? 69.592 26.393 -45.446 1.00 93.00 277 LEU A O 1
ATOM 1986 N N . MET A 1 278 ? 67.717 25.238 -45.898 1.00 95.44 278 MET A N 1
ATOM 1987 C CA . MET A 1 278 ? 68.306 23.909 -45.721 1.00 95.44 278 MET A CA 1
ATOM 1988 C C . MET A 1 278 ? 69.004 23.386 -46.983 1.00 95.44 278 MET A C 1
ATOM 1990 O O . MET A 1 278 ? 69.854 22.509 -46.858 1.00 95.44 278 MET A O 1
ATOM 1994 N N . GLU A 1 279 ? 68.714 23.924 -48.179 1.00 93.62 279 GLU A N 1
ATOM 1995 C CA . GLU A 1 279 ? 69.292 23.455 -49.454 1.00 93.62 279 GLU A CA 1
ATOM 1996 C C . GLU A 1 279 ? 70.817 23.211 -49.415 1.00 93.62 279 GLU A C 1
ATOM 1998 O O . GLU A 1 279 ? 71.255 22.159 -49.888 1.00 93.62 279 GLU A O 1
ATOM 2003 N N . PRO A 1 280 ? 71.647 24.104 -48.825 1.00 95.44 280 PRO A N 1
ATOM 2004 C CA . PRO A 1 280 ? 73.101 23.946 -48.850 1.00 95.44 280 PRO A CA 1
ATOM 2005 C C . PRO A 1 280 ? 73.625 22.689 -48.147 1.00 95.44 280 PRO A C 1
ATOM 2007 O O . PRO A 1 280 ? 74.724 22.241 -48.466 1.00 95.44 280 PRO A O 1
ATOM 2010 N N . MET A 1 281 ? 72.873 22.111 -47.202 1.00 96.25 281 MET A N 1
ATOM 2011 C CA . MET A 1 281 ? 73.293 20.885 -46.513 1.00 96.25 281 MET A CA 1
ATOM 2012 C C . MET A 1 281 ? 72.811 19.596 -47.194 1.00 96.25 281 MET A C 1
ATOM 2014 O O . MET A 1 281 ? 73.334 18.520 -46.892 1.00 96.25 281 MET A O 1
ATOM 2018 N N . LEU A 1 282 ? 71.828 19.676 -48.103 1.00 97.25 282 LEU A N 1
ATOM 2019 C CA . LEU A 1 282 ? 71.108 18.502 -48.614 1.00 97.25 282 LEU A CA 1
ATOM 2020 C C . LEU A 1 282 ? 72.024 17.503 -49.328 1.00 97.25 282 LEU A C 1
ATOM 2022 O O . LEU A 1 282 ? 71.888 16.304 -49.110 1.00 97.25 282 LEU A O 1
ATOM 2026 N N . GLU A 1 283 ? 72.994 17.966 -50.122 1.00 95.88 283 GLU A N 1
ATOM 2027 C CA . GLU A 1 283 ? 73.914 17.077 -50.850 1.00 95.88 283 GLU A CA 1
ATOM 2028 C C . GLU A 1 283 ? 74.846 16.290 -49.910 1.00 95.88 283 GLU A C 1
ATOM 2030 O O . GLU A 1 283 ? 75.170 15.124 -50.156 1.00 95.88 283 GLU A O 1
ATOM 2035 N N . GLU A 1 284 ? 75.310 16.907 -48.819 1.00 96.88 284 GLU A N 1
ATOM 2036 C CA . GLU A 1 284 ? 76.127 16.205 -47.825 1.00 96.88 284 GLU A CA 1
ATOM 2037 C C . GLU A 1 284 ? 75.281 15.230 -47.004 1.00 96.88 284 GLU A C 1
ATOM 2039 O O . GLU A 1 284 ? 75.698 14.091 -46.783 1.00 96.88 284 GLU A O 1
ATOM 2044 N N . PHE A 1 285 ? 74.067 15.629 -46.626 1.00 97.50 285 PHE A N 1
ATOM 2045 C CA . PHE A 1 285 ? 73.151 14.755 -45.902 1.00 97.50 285 PHE A CA 1
ATOM 2046 C C . PHE A 1 285 ? 72.712 13.551 -46.742 1.00 97.50 285 PHE A C 1
ATOM 2048 O O . PHE A 1 285 ? 72.742 12.427 -46.244 1.00 97.50 285 PHE A O 1
ATOM 2055 N N . ALA A 1 286 ? 72.435 13.741 -48.037 1.00 96.06 286 ALA A N 1
ATOM 2056 C CA . ALA A 1 286 ? 72.128 12.664 -48.978 1.00 96.06 286 ALA A CA 1
ATOM 2057 C C . ALA A 1 286 ? 73.236 11.598 -49.019 1.00 96.06 286 ALA A C 1
ATOM 2059 O O . ALA A 1 286 ? 72.956 10.400 -49.046 1.00 96.06 286 ALA A O 1
ATOM 2060 N N . ARG A 1 287 ? 74.511 12.015 -48.968 1.00 97.00 287 ARG A N 1
ATOM 2061 C CA . ARG A 1 287 ? 75.667 11.099 -48.937 1.00 97.00 287 ARG A CA 1
ATOM 2062 C C . ARG A 1 287 ? 75.760 10.282 -47.648 1.00 97.00 287 ARG A C 1
ATOM 2064 O O . ARG A 1 287 ? 76.306 9.178 -47.683 1.00 97.00 287 ARG A O 1
ATOM 2071 N N . VAL A 1 288 ? 75.271 10.807 -46.525 1.00 95.75 288 VAL A N 1
ATOM 2072 C CA . VAL A 1 288 ? 75.159 10.047 -45.271 1.00 95.75 288 VAL A CA 1
ATOM 2073 C C . VAL A 1 288 ? 73.954 9.114 -45.335 1.00 95.75 288 VAL A C 1
ATOM 2075 O O . VAL A 1 288 ? 74.103 7.921 -45.087 1.00 95.75 288 VAL A O 1
ATOM 2078 N N . ALA A 1 289 ? 72.794 9.624 -45.750 1.00 95.81 289 ALA A N 1
ATOM 2079 C CA . ALA A 1 289 ? 71.560 8.854 -45.849 1.00 95.81 289 ALA A CA 1
ATOM 2080 C C . ALA A 1 289 ? 71.654 7.684 -46.840 1.00 95.81 289 ALA A C 1
ATOM 2082 O O . ALA A 1 289 ? 71.086 6.627 -46.595 1.00 95.81 289 ALA A O 1
ATOM 2083 N N . ALA A 1 290 ? 72.455 7.804 -47.901 1.00 95.06 290 ALA A N 1
ATOM 2084 C CA . ALA A 1 290 ? 72.730 6.712 -48.838 1.00 95.06 290 ALA A CA 1
ATOM 2085 C C . ALA A 1 290 ? 73.483 5.514 -48.223 1.00 95.06 290 ALA A C 1
ATOM 2087 O O . ALA A 1 290 ? 73.611 4.478 -48.874 1.00 95.06 290 ALA A O 1
ATOM 2088 N N . ARG A 1 291 ? 74.011 5.639 -46.998 1.00 94.44 291 ARG A N 1
ATOM 2089 C CA . ARG A 1 291 ? 74.677 4.538 -46.276 1.00 94.44 291 ARG A CA 1
ATOM 2090 C C . ARG A 1 291 ? 73.707 3.685 -45.466 1.00 94.44 291 ARG A C 1
ATOM 2092 O O . ARG A 1 291 ? 74.087 2.598 -45.043 1.00 94.44 291 ARG A O 1
ATOM 2099 N N . VAL A 1 292 ? 72.495 4.183 -45.249 1.00 92.12 292 VAL A N 1
ATOM 2100 C CA . VAL A 1 292 ? 71.465 3.525 -44.452 1.00 92.12 292 VAL A CA 1
ATOM 2101 C C . VAL A 1 292 ? 70.757 2.460 -45.274 1.00 92.12 292 VAL A C 1
ATOM 2103 O O . VAL A 1 292 ? 70.443 2.663 -46.446 1.00 92.12 292 VAL A O 1
ATOM 2106 N N . GLN A 1 293 ? 70.473 1.326 -44.639 1.00 89.50 293 GLN A N 1
ATOM 2107 C CA . GLN A 1 293 ? 69.651 0.269 -45.220 1.00 89.50 293 GLN A CA 1
ATOM 2108 C C . GLN A 1 293 ? 68.269 0.283 -44.572 1.00 89.50 293 GLN A C 1
ATOM 2110 O O . GLN A 1 293 ? 68.065 -0.312 -43.514 1.00 89.50 293 GLN A O 1
ATOM 2115 N N . ALA A 1 294 ? 67.326 0.964 -45.222 1.00 90.88 294 ALA A N 1
ATOM 2116 C CA . ALA A 1 294 ? 65.934 0.970 -44.797 1.00 90.88 294 ALA A CA 1
ATOM 2117 C C . ALA A 1 294 ? 65.323 -0.435 -44.904 1.00 90.88 294 ALA A C 1
ATOM 2119 O O . ALA A 1 294 ? 65.537 -1.157 -45.881 1.00 90.88 294 ALA A O 1
ATOM 2120 N N . ARG A 1 295 ? 64.565 -0.816 -43.879 1.00 94.19 295 ARG A N 1
ATOM 2121 C CA . ARG A 1 295 ? 63.817 -2.075 -43.802 1.00 94.19 295 ARG A CA 1
ATOM 2122 C C . ARG A 1 295 ? 62.322 -1.802 -43.896 1.00 94.19 295 ARG A C 1
ATOM 2124 O O . ARG A 1 295 ? 61.876 -0.683 -43.670 1.00 94.19 295 ARG A O 1
ATOM 2131 N N . GLU A 1 296 ? 61.551 -2.839 -44.194 1.00 91.31 296 GLU A N 1
ATOM 2132 C CA . GLU A 1 296 ? 60.094 -2.745 -44.166 1.00 91.31 296 GLU A CA 1
ATOM 2133 C C . GLU A 1 296 ? 59.594 -2.454 -42.731 1.00 91.31 296 GLU A C 1
ATOM 2135 O O . GLU A 1 296 ? 60.095 -3.076 -41.784 1.00 91.31 296 GLU A O 1
ATOM 2140 N N . PRO A 1 297 ? 58.641 -1.519 -42.544 1.00 94.12 297 PRO A N 1
ATOM 2141 C CA . PRO A 1 297 ? 58.080 -1.216 -41.231 1.00 94.12 297 PRO A CA 1
ATOM 2142 C C . PRO A 1 297 ? 57.378 -2.431 -40.606 1.00 94.12 297 PRO A C 1
ATOM 2144 O O . PRO A 1 297 ? 56.539 -3.074 -41.229 1.00 94.12 297 PRO A O 1
ATOM 2147 N N . GLN A 1 298 ? 57.683 -2.718 -39.342 1.00 94.31 298 GLN A N 1
ATOM 2148 C CA . GLN A 1 298 ? 57.015 -3.744 -38.526 1.00 94.31 298 GLN A CA 1
ATOM 2149 C C . GLN A 1 298 ? 55.773 -3.206 -37.801 1.00 94.31 298 GLN A C 1
ATOM 2151 O O . GLN A 1 298 ? 54.950 -3.980 -37.319 1.00 94.31 298 GLN A O 1
ATOM 2156 N N . LEU A 1 299 ? 55.666 -1.881 -37.707 1.00 95.50 299 LEU A N 1
ATOM 2157 C CA . LEU A 1 299 ? 54.526 -1.135 -37.184 1.00 95.50 299 LEU A CA 1
ATOM 2158 C C . LEU A 1 299 ? 54.057 -0.175 -38.273 1.00 95.50 299 LEU A C 1
ATOM 2160 O O . LEU A 1 299 ? 54.869 0.260 -39.094 1.00 95.50 299 LEU A O 1
ATOM 2164 N N . GLY A 1 300 ? 52.776 0.190 -38.271 1.00 96.88 300 GLY A N 1
ATOM 2165 C CA . GLY A 1 300 ? 52.300 1.193 -39.213 1.00 96.88 300 GLY A CA 1
ATOM 2166 C C . GLY A 1 300 ? 52.969 2.539 -38.920 1.00 96.88 300 GLY A C 1
ATOM 2167 O O . GLY A 1 300 ? 52.834 3.091 -37.834 1.00 96.88 300 GLY A O 1
ATOM 2168 N N . LEU A 1 301 ? 53.727 3.059 -39.873 1.00 97.75 301 LEU A N 1
ATOM 2169 C CA . LEU A 1 301 ? 54.496 4.292 -39.729 1.00 97.75 301 LEU A CA 1
ATOM 2170 C C . LEU A 1 301 ? 53.895 5.348 -40.647 1.00 97.75 301 LEU A C 1
ATOM 2172 O O . LEU A 1 301 ? 53.647 5.044 -41.807 1.00 97.75 301 LEU A O 1
ATOM 2176 N N . VAL A 1 302 ? 53.659 6.563 -40.156 1.00 97.25 302 VAL A N 1
ATOM 2177 C CA . VAL A 1 302 ? 53.109 7.660 -40.972 1.00 97.25 302 VAL A CA 1
ATOM 2178 C C . VAL A 1 302 ? 54.207 8.634 -41.363 1.00 97.25 302 VAL A C 1
ATOM 2180 O O . VAL A 1 302 ? 54.989 9.064 -40.517 1.00 97.25 302 VAL A O 1
ATOM 2183 N N . SER A 1 303 ? 54.242 8.980 -42.646 1.00 97.25 303 SER A N 1
ATOM 2184 C CA . SER A 1 303 ? 55.236 9.863 -43.237 1.00 97.25 303 SER A CA 1
ATOM 2185 C C . SER A 1 303 ? 54.886 11.336 -43.026 1.00 97.25 303 SER A C 1
ATOM 2187 O O . SER A 1 303 ? 53.832 11.816 -43.431 1.00 97.25 303 SER A O 1
ATOM 2189 N N . ASN A 1 304 ? 55.838 12.094 -42.495 1.00 95.31 304 ASN A N 1
ATOM 2190 C CA . ASN A 1 304 ? 55.780 13.545 -42.334 1.00 95.31 304 ASN A CA 1
ATOM 2191 C C . ASN A 1 304 ? 55.696 14.290 -43.670 1.00 95.31 304 ASN A C 1
ATOM 2193 O O . ASN A 1 304 ? 55.193 15.407 -43.701 1.00 95.31 304 ASN A O 1
ATOM 2197 N N . VAL A 1 305 ? 56.203 13.707 -44.759 1.00 95.50 305 VAL A N 1
ATOM 2198 C CA . VAL A 1 305 ? 56.238 14.349 -46.083 1.00 95.50 305 VAL A CA 1
ATOM 2199 C C . VAL A 1 305 ? 54.900 14.221 -46.810 1.00 95.50 305 VAL A C 1
ATOM 2201 O O . VAL A 1 305 ? 54.522 15.125 -47.556 1.00 95.50 305 VAL A O 1
ATOM 2204 N N . THR A 1 306 ? 54.198 13.103 -46.616 1.00 94.50 306 THR A N 1
ATOM 2205 C CA . THR A 1 306 ? 52.943 12.799 -47.326 1.00 94.50 306 THR A CA 1
ATOM 2206 C C . THR A 1 306 ? 51.700 12.973 -46.456 1.00 94.50 306 THR A C 1
ATOM 2208 O O . THR A 1 306 ? 50.644 13.278 -46.993 1.00 94.50 306 THR A O 1
ATOM 2211 N N . GLY A 1 307 ? 51.815 12.822 -45.132 1.00 94.69 307 GLY A N 1
ATOM 2212 C CA . GLY A 1 307 ? 50.672 12.763 -44.215 1.00 94.69 307 GLY A CA 1
ATOM 2213 C C . GLY A 1 307 ? 49.963 11.402 -44.193 1.00 94.69 307 GLY A C 1
ATOM 2214 O O . GLY A 1 307 ? 48.942 11.262 -43.525 1.00 94.69 307 GLY A O 1
ATOM 2215 N N . GLU A 1 308 ? 50.495 10.401 -44.898 1.00 95.06 308 GLU A N 1
ATOM 2216 C CA . GLU A 1 308 ? 49.910 9.065 -45.066 1.00 95.06 308 GLU A CA 1
ATOM 2217 C C . GLU A 1 308 ? 50.873 7.968 -44.578 1.00 95.06 308 GLU A C 1
ATOM 2219 O O . GLU A 1 308 ? 52.029 8.240 -44.235 1.00 95.06 308 GLU A O 1
ATOM 2224 N N . LEU A 1 309 ? 50.413 6.712 -44.522 1.00 96.31 309 LEU A N 1
ATOM 2225 C CA . LEU A 1 309 ? 51.286 5.577 -44.201 1.00 96.31 309 LEU A CA 1
ATOM 2226 C C . LEU A 1 309 ? 52.524 5.529 -45.118 1.00 96.31 309 LEU A C 1
ATOM 2228 O O . LEU A 1 309 ? 52.461 5.826 -46.309 1.00 96.31 309 LEU A O 1
ATOM 2232 N N . ALA A 1 310 ? 53.657 5.131 -44.542 1.00 93.06 310 ALA A N 1
ATOM 2233 C CA . ALA A 1 310 ? 54.952 5.050 -45.195 1.00 93.06 310 ALA A CA 1
ATOM 2234 C C . ALA A 1 310 ? 54.879 4.195 -46.471 1.00 93.06 310 ALA A C 1
ATOM 2236 O O . ALA A 1 310 ? 54.599 2.997 -46.422 1.00 93.06 310 ALA A O 1
ATOM 2237 N N . GLY A 1 311 ? 55.141 4.830 -47.615 1.00 89.38 311 GLY A N 1
ATOM 2238 C CA . GLY A 1 311 ? 55.198 4.167 -48.915 1.00 89.38 311 GLY A CA 1
ATOM 2239 C C . GLY A 1 311 ? 56.516 3.413 -49.163 1.00 89.38 311 GLY A C 1
ATOM 2240 O O . GLY A 1 311 ? 57.428 3.461 -48.338 1.00 89.38 311 GLY A O 1
ATOM 2241 N N . PRO A 1 312 ? 56.664 2.765 -50.335 1.00 85.50 312 PRO A N 1
ATOM 2242 C CA . PRO A 1 312 ? 57.833 1.942 -50.672 1.00 85.50 312 PRO A CA 1
ATOM 2243 C C . PRO A 1 312 ? 59.173 2.691 -50.656 1.00 85.50 312 PRO A C 1
ATOM 2245 O O . PRO A 1 312 ? 60.210 2.090 -50.388 1.00 85.50 312 PRO A O 1
ATOM 2248 N N . ASP A 1 313 ? 59.153 3.997 -50.934 1.00 86.75 313 ASP A N 1
ATOM 2249 C CA . ASP A 1 313 ? 60.351 4.844 -50.973 1.00 86.75 313 ASP A CA 1
ATOM 2250 C C . ASP A 1 313 ? 60.751 5.393 -49.590 1.00 86.75 313 ASP A C 1
ATOM 2252 O O . ASP A 1 313 ? 61.772 6.086 -49.467 1.00 86.75 313 ASP A O 1
ATOM 2256 N N . PHE A 1 314 ? 59.962 5.112 -48.543 1.00 94.00 314 PHE A N 1
ATOM 2257 C CA . PHE A 1 314 ? 60.240 5.569 -47.184 1.00 94.00 314 PHE A CA 1
ATOM 2258 C C . PHE A 1 314 ? 61.579 5.009 -46.686 1.00 94.00 314 PHE A C 1
ATOM 2260 O O . PHE A 1 314 ? 61.870 3.819 -46.793 1.00 94.00 314 PHE A O 1
ATOM 2267 N N . GLY A 1 315 ? 62.409 5.886 -46.121 1.00 90.94 315 GLY A N 1
ATOM 2268 C CA . GLY A 1 315 ? 63.745 5.535 -45.639 1.00 90.94 315 GLY A CA 1
ATOM 2269 C C . GLY A 1 315 ? 64.850 5.595 -46.700 1.00 90.94 315 GLY A C 1
ATOM 2270 O O . GLY A 1 315 ? 66.025 5.472 -46.350 1.00 90.94 315 GLY A O 1
ATOM 2271 N N . SER A 1 316 ? 64.512 5.831 -47.973 1.00 93.62 316 SER A N 1
ATOM 2272 C CA . SER A 1 316 ? 65.505 6.113 -49.014 1.00 93.62 316 SER A CA 1
ATOM 2273 C C . SER A 1 316 ? 66.281 7.406 -48.725 1.00 93.62 316 SER A C 1
ATOM 2275 O O . SER A 1 316 ? 65.809 8.306 -48.029 1.00 93.62 316 SER A O 1
ATOM 2277 N N . ALA A 1 317 ? 67.478 7.542 -49.302 1.00 93.00 317 ALA A N 1
ATOM 2278 C CA . ALA A 1 317 ? 68.266 8.767 -49.158 1.00 93.00 317 ALA A CA 1
ATOM 2279 C C . ALA A 1 317 ? 67.505 10.011 -49.648 1.00 93.00 317 ALA A C 1
ATOM 2281 O O . ALA A 1 317 ? 67.585 11.063 -49.016 1.00 93.00 317 ALA A O 1
ATOM 2282 N N . GLN A 1 318 ? 66.738 9.874 -50.738 1.00 94.81 318 GLN A N 1
ATOM 2283 C CA . GLN A 1 318 ? 65.918 10.962 -51.267 1.00 94.81 318 GLN A CA 1
ATOM 2284 C C . GLN A 1 318 ? 64.774 11.320 -50.317 1.00 94.81 318 GLN A C 1
ATOM 2286 O O . GLN A 1 318 ? 64.540 12.502 -50.091 1.00 94.81 318 GLN A O 1
ATOM 2291 N N . TYR A 1 319 ? 64.124 10.328 -49.697 1.00 96.56 319 TYR A N 1
ATOM 2292 C CA . TYR A 1 319 ? 63.090 10.587 -48.697 1.00 96.56 319 TYR A CA 1
ATOM 2293 C C . TYR A 1 319 ? 63.621 11.450 -47.546 1.00 96.56 319 TYR A C 1
ATOM 2295 O O . TYR A 1 319 ? 62.984 12.428 -47.172 1.00 96.56 319 TYR A O 1
ATOM 2303 N N . TRP A 1 320 ? 64.810 11.147 -47.015 1.00 96.50 320 TRP A N 1
ATOM 2304 C CA . TRP A 1 320 ? 65.394 11.933 -45.922 1.00 96.50 320 TRP A CA 1
ATOM 2305 C C . TRP A 1 320 ? 65.807 13.349 -46.347 1.00 96.50 320 TRP A C 1
ATOM 2307 O O . TRP A 1 320 ? 65.687 14.287 -45.558 1.00 96.50 320 TRP A O 1
ATOM 2317 N N . VAL A 1 321 ? 66.260 13.531 -47.590 1.00 96.38 321 VAL A N 1
ATOM 2318 C CA . VAL A 1 321 ? 66.502 14.864 -48.168 1.00 96.38 321 VAL A CA 1
ATOM 2319 C C . VAL A 1 321 ? 65.199 15.659 -48.242 1.00 96.38 321 VAL A C 1
ATOM 2321 O O . VAL A 1 321 ? 65.141 16.796 -47.770 1.00 96.38 321 VAL A O 1
ATOM 2324 N N . ASP A 1 322 ? 64.141 15.043 -48.766 1.00 96.12 322 ASP A N 1
ATOM 2325 C CA . ASP A 1 322 ? 62.824 15.666 -48.870 1.00 96.12 322 ASP A CA 1
ATOM 2326 C C . ASP A 1 322 ? 62.244 15.966 -47.483 1.00 96.12 322 ASP A C 1
ATOM 2328 O O . ASP A 1 322 ? 61.701 17.046 -47.275 1.00 96.12 322 ASP A O 1
ATOM 2332 N N . HIS A 1 323 ? 62.424 15.074 -46.506 1.00 96.38 323 HIS A N 1
ATOM 2333 C CA . HIS A 1 323 ? 61.995 15.248 -45.115 1.00 96.38 323 HIS A CA 1
ATOM 2334 C C . HIS A 1 323 ? 62.616 16.474 -44.446 1.00 96.38 323 HIS A C 1
ATOM 2336 O O . HIS A 1 323 ? 61.933 17.204 -43.731 1.00 96.38 323 HIS A O 1
ATOM 2342 N N . VAL A 1 324 ? 63.898 16.747 -44.703 1.00 95.81 324 VAL A N 1
ATOM 2343 C CA . VAL A 1 324 ? 64.568 17.953 -44.194 1.00 95.81 324 VAL A CA 1
ATOM 2344 C C . VAL A 1 324 ? 64.008 19.228 -44.827 1.00 95.81 324 VAL A C 1
ATOM 2346 O O . VAL A 1 324 ? 63.982 20.274 -44.174 1.00 95.81 324 VAL A O 1
ATOM 2349 N N . ARG A 1 325 ? 63.598 19.165 -46.098 1.00 95.06 325 ARG A N 1
ATOM 2350 C CA . ARG A 1 325 ? 63.264 20.346 -46.899 1.00 95.06 325 ARG A CA 1
ATOM 2351 C C . ARG A 1 325 ? 61.773 20.682 -46.941 1.00 95.06 325 ARG A C 1
ATOM 2353 O O . ARG A 1 325 ? 61.431 21.862 -47.046 1.00 95.06 325 ARG A O 1
ATOM 2360 N N . ARG A 1 326 ? 60.906 19.672 -46.928 1.00 95.44 326 ARG A N 1
ATOM 2361 C CA . ARG A 1 326 ? 59.456 19.792 -47.121 1.00 95.44 326 ARG A CA 1
ATOM 2362 C C . ARG A 1 326 ? 58.712 19.975 -45.790 1.00 95.44 326 ARG A C 1
ATOM 2364 O O . ARG A 1 326 ? 59.265 19.632 -44.742 1.00 95.44 326 ARG A O 1
ATOM 2371 N N . PRO A 1 327 ? 57.472 20.506 -45.828 1.00 96.50 327 PRO A N 1
ATOM 2372 C CA . PRO A 1 327 ? 56.656 20.694 -44.634 1.00 96.50 327 PRO A CA 1
ATOM 2373 C C . PRO A 1 327 ? 56.385 19.387 -43.882 1.00 96.50 327 PRO A C 1
ATOM 2375 O O . PRO A 1 327 ? 56.120 18.361 -44.506 1.00 96.50 327 PRO A O 1
ATOM 2378 N N . VAL A 1 328 ? 56.349 19.451 -42.550 1.00 98.12 328 VAL A N 1
ATOM 2379 C CA . VAL A 1 328 ? 55.831 18.381 -41.689 1.00 98.12 328 VAL A CA 1
ATOM 2380 C C . VAL A 1 328 ? 54.300 18.397 -41.726 1.00 98.12 328 VAL A C 1
ATOM 2382 O O . VAL A 1 328 ? 53.658 19.278 -41.150 1.00 98.12 328 VAL A O 1
ATOM 2385 N N . ARG A 1 329 ? 53.706 17.402 -42.380 1.00 97.31 329 ARG A N 1
ATOM 2386 C CA . ARG A 1 329 ? 52.257 17.179 -42.520 1.00 97.31 329 ARG A CA 1
ATOM 2387 C C . ARG A 1 329 ? 51.665 16.492 -41.274 1.00 97.31 329 ARG A C 1
ATOM 2389 O O . ARG A 1 329 ? 51.072 15.416 -41.353 1.00 97.31 329 ARG A O 1
ATOM 2396 N N . PHE A 1 330 ? 51.870 17.080 -40.091 1.00 96.94 330 PHE A N 1
ATOM 2397 C CA . PHE A 1 330 ? 51.516 16.459 -38.803 1.00 96.94 330 PHE A CA 1
ATOM 2398 C C . PHE A 1 330 ? 50.000 16.341 -38.591 1.00 96.94 330 PHE A C 1
ATOM 2400 O O . PHE A 1 330 ? 49.513 15.280 -38.203 1.00 96.94 330 PHE A O 1
ATOM 2407 N N . ALA A 1 331 ? 49.246 17.400 -38.899 1.00 95.31 331 ALA A N 1
ATOM 2408 C CA . ALA A 1 331 ? 47.788 17.399 -38.787 1.00 95.31 331 ALA A CA 1
ATOM 2409 C C . ALA A 1 331 ? 47.149 16.345 -39.705 1.00 95.31 331 ALA A C 1
ATOM 2411 O O . ALA A 1 331 ? 46.217 15.644 -39.312 1.00 95.31 331 ALA A O 1
ATOM 2412 N N . ASP A 1 332 ? 47.683 16.215 -40.921 1.00 95.88 332 ASP A N 1
ATOM 2413 C CA . ASP A 1 332 ? 47.243 15.229 -41.910 1.00 95.88 332 ASP A CA 1
ATOM 2414 C C . ASP A 1 332 ? 47.514 13.810 -41.398 1.00 95.88 332 ASP A C 1
ATOM 2416 O O . ASP A 1 332 ? 46.629 12.961 -41.449 1.00 95.88 332 ASP A O 1
ATOM 2420 N N . SER A 1 333 ? 48.686 13.599 -40.790 1.00 95.81 333 SER A N 1
ATOM 2421 C CA . SER A 1 333 ? 49.073 12.324 -40.179 1.00 95.81 333 SER A CA 1
ATOM 2422 C C . SER A 1 333 ? 48.106 11.893 -39.070 1.00 95.81 333 SER A C 1
ATOM 2424 O O . SER A 1 333 ? 47.639 10.754 -39.058 1.00 95.81 333 SER A O 1
ATOM 2426 N N . ALA A 1 334 ? 47.768 12.805 -38.151 1.00 94.12 334 ALA A N 1
ATOM 2427 C CA . ALA A 1 334 ? 46.830 12.525 -37.064 1.00 94.12 334 ALA A CA 1
ATOM 2428 C C . ALA A 1 334 ? 45.423 12.192 -37.595 1.00 94.12 334 ALA A C 1
ATOM 2430 O O . ALA A 1 334 ? 44.824 11.201 -37.170 1.00 94.12 334 ALA A O 1
ATOM 2431 N N . ARG A 1 335 ? 44.922 12.958 -38.579 1.00 93.56 335 ARG A N 1
ATOM 2432 C CA . ARG A 1 335 ? 43.627 12.685 -39.228 1.00 93.56 335 ARG A CA 1
ATOM 2433 C C . ARG A 1 335 ? 43.621 11.352 -39.957 1.00 93.56 335 ARG A C 1
ATOM 2435 O O . ARG A 1 335 ? 42.682 10.578 -39.793 1.00 93.56 335 ARG A O 1
ATOM 2442 N N . HIS A 1 336 ? 44.664 11.056 -40.727 1.00 95.06 336 HIS A N 1
ATOM 2443 C CA . HIS A 1 336 ? 44.770 9.791 -41.443 1.00 95.06 336 HIS A CA 1
ATOM 2444 C C . HIS A 1 336 ? 44.733 8.605 -40.471 1.00 95.06 336 HIS A C 1
ATOM 2446 O O . HIS A 1 336 ? 43.962 7.668 -40.667 1.00 95.06 336 HIS A O 1
ATOM 2452 N N . LEU A 1 337 ? 45.466 8.678 -39.357 1.00 95.12 337 LEU A N 1
ATOM 2453 C CA . LEU A 1 337 ? 45.415 7.649 -38.318 1.00 95.12 337 LEU A CA 1
ATOM 2454 C C . LEU A 1 337 ? 44.021 7.498 -37.703 1.00 95.12 337 LEU A C 1
ATOM 2456 O O . LEU A 1 337 ? 43.576 6.363 -37.517 1.00 95.12 337 LEU A O 1
ATOM 2460 N N . GLN A 1 338 ? 43.299 8.596 -37.454 1.00 92.19 338 GLN A N 1
ATOM 2461 C CA . GLN A 1 338 ? 41.906 8.527 -36.998 1.00 92.19 338 GLN A CA 1
ATOM 2462 C C . GLN A 1 338 ? 41.030 7.757 -37.997 1.00 92.19 338 GLN A C 1
ATOM 2464 O O . GLN A 1 338 ? 40.281 6.870 -37.592 1.00 92.19 338 GLN A O 1
ATOM 2469 N N . THR A 1 339 ? 41.189 7.995 -39.307 1.00 91.81 339 THR A N 1
ATOM 2470 C CA . THR A 1 339 ? 40.447 7.241 -40.340 1.00 91.81 339 THR A CA 1
ATOM 2471 C C . THR A 1 339 ? 40.795 5.749 -40.381 1.00 91.81 339 THR A C 1
ATOM 2473 O O . THR A 1 339 ? 39.974 4.936 -40.798 1.00 91.81 339 THR A O 1
ATOM 2476 N N . LEU A 1 340 ? 41.982 5.362 -39.899 1.00 93.69 340 LEU A N 1
ATOM 2477 C CA . LEU A 1 340 ? 42.410 3.963 -39.767 1.00 93.69 340 LEU A CA 1
ATOM 2478 C C . LEU A 1 340 ? 41.967 3.307 -38.446 1.00 93.69 340 LEU A C 1
ATOM 2480 O O . LEU A 1 340 ? 42.339 2.153 -38.177 1.00 93.69 340 LEU A O 1
ATOM 2484 N N . GLY A 1 341 ? 41.182 4.028 -37.640 1.00 92.06 341 GLY A N 1
ATOM 2485 C CA . GLY A 1 341 ? 40.631 3.586 -36.364 1.00 92.06 341 GLY A CA 1
ATOM 2486 C C . GLY A 1 341 ? 41.517 3.888 -35.156 1.00 92.06 341 GLY A C 1
ATOM 2487 O O . GLY A 1 341 ? 41.350 3.240 -34.123 1.00 92.06 341 GLY A O 1
ATOM 2488 N N . ALA A 1 342 ? 42.485 4.805 -35.261 1.00 93.31 342 ALA A N 1
ATOM 2489 C CA . ALA A 1 342 ? 43.276 5.233 -34.110 1.00 93.31 342 ALA A CA 1
ATOM 2490 C C . ALA A 1 342 ? 42.447 6.096 -33.153 1.00 93.31 342 ALA A C 1
ATOM 2492 O O . ALA A 1 342 ? 41.823 7.074 -33.560 1.00 93.31 342 ALA A O 1
ATOM 2493 N N . THR A 1 343 ? 42.483 5.745 -31.871 1.00 91.94 343 THR A N 1
ATOM 2494 C CA . THR A 1 343 ? 41.725 6.436 -30.809 1.00 91.94 343 THR A CA 1
ATOM 2495 C C . THR A 1 343 ? 42.600 6.830 -29.626 1.00 91.94 343 THR A C 1
ATOM 2497 O O . THR A 1 343 ? 42.180 7.639 -28.812 1.00 91.94 343 THR A O 1
ATOM 2500 N N . HIS A 1 344 ? 43.815 6.291 -29.508 1.00 93.94 344 HIS A N 1
ATOM 2501 C CA . HIS A 1 344 ? 44.703 6.558 -28.378 1.00 93.94 344 HIS A CA 1
ATOM 2502 C C . HIS A 1 344 ? 46.057 7.044 -28.884 1.00 93.94 344 HIS A C 1
ATOM 2504 O O . HIS A 1 344 ? 46.728 6.320 -29.612 1.00 93.94 344 HIS A O 1
ATOM 2510 N N . PHE A 1 345 ? 46.469 8.245 -28.488 1.00 95.50 345 PHE A N 1
ATOM 2511 C CA . PHE A 1 345 ? 47.733 8.866 -28.881 1.00 95.50 345 PHE A CA 1
ATOM 2512 C C . PHE A 1 345 ? 48.595 9.120 -27.642 1.00 95.50 345 PHE A C 1
ATOM 2514 O O . PHE A 1 345 ? 48.166 9.797 -26.708 1.00 95.50 345 PHE A O 1
ATOM 2521 N N . ILE A 1 346 ? 49.811 8.575 -27.637 1.00 96.94 346 ILE A N 1
ATOM 2522 C CA . ILE A 1 346 ? 50.755 8.651 -26.519 1.00 96.94 346 ILE A CA 1
ATOM 2523 C C . ILE A 1 346 ? 52.007 9.396 -26.980 1.00 96.94 346 ILE A C 1
ATOM 2525 O O . ILE A 1 346 ? 52.797 8.861 -27.753 1.00 96.94 346 ILE A O 1
ATOM 2529 N N . GLU A 1 347 ? 52.206 10.622 -26.501 1.00 96.56 347 GLU A N 1
ATOM 2530 C CA . GLU A 1 347 ? 53.419 11.405 -26.754 1.00 96.56 347 GLU A CA 1
ATOM 2531 C C . GLU A 1 347 ? 54.573 10.855 -25.896 1.00 96.56 347 GLU A C 1
ATOM 2533 O O . GLU A 1 347 ? 54.605 11.026 -24.673 1.00 96.56 347 GLU A O 1
ATOM 2538 N N . ALA A 1 348 ? 55.510 10.154 -26.539 1.00 95.75 348 ALA A N 1
ATOM 2539 C CA . ALA A 1 348 ? 56.667 9.515 -25.921 1.00 95.75 348 ALA A CA 1
ATOM 2540 C C . ALA A 1 348 ? 57.910 10.397 -26.073 1.00 95.75 348 ALA A C 1
ATOM 2542 O O . ALA A 1 348 ? 58.778 10.133 -26.896 1.00 95.75 348 ALA A O 1
ATOM 2543 N N . GLY A 1 349 ? 58.000 11.443 -25.254 1.00 89.75 349 GLY A N 1
ATOM 2544 C CA . GLY A 1 349 ? 59.160 12.328 -25.189 1.00 89.75 349 GLY A CA 1
ATOM 2545 C C . GLY A 1 349 ? 59.195 13.128 -23.884 1.00 89.75 349 GLY A C 1
ATOM 2546 O O . GLY A 1 349 ? 58.397 12.864 -22.987 1.00 89.75 349 GLY A O 1
ATOM 2547 N N . PRO A 1 350 ? 60.118 14.093 -23.738 1.00 90.50 350 PRO A N 1
ATOM 2548 C CA . PRO A 1 350 ? 60.376 14.800 -22.474 1.00 90.50 350 PRO A CA 1
ATOM 2549 C C . PRO A 1 350 ? 59.318 15.838 -22.056 1.00 90.50 350 PRO A C 1
ATOM 2551 O O . PRO A 1 350 ? 59.458 16.447 -20.986 1.00 90.50 350 PRO A O 1
ATOM 2554 N N . GLY A 1 351 ? 58.293 16.059 -22.882 1.00 85.25 351 GLY A N 1
ATOM 2555 C CA . GLY A 1 351 ? 57.252 17.062 -22.678 1.00 85.25 351 GLY A CA 1
ATOM 2556 C C . GLY A 1 351 ? 55.927 16.701 -23.356 1.00 85.25 351 GLY A C 1
ATOM 2557 O O . GLY A 1 351 ? 55.753 15.611 -23.896 1.00 85.25 351 GLY A O 1
ATOM 2558 N N . SER A 1 352 ? 54.992 17.652 -23.321 1.00 86.50 352 SER A N 1
ATOM 2559 C CA . SER A 1 352 ? 53.611 17.515 -23.812 1.00 86.50 352 SER A CA 1
ATOM 2560 C C . SER A 1 352 ? 53.286 18.515 -24.931 1.00 86.50 352 SER A C 1
ATOM 2562 O O . SER A 1 352 ? 52.212 19.121 -24.943 1.00 86.50 352 SER A O 1
ATOM 2564 N N . GLY A 1 353 ? 54.265 18.822 -25.784 1.00 86.31 353 GLY A N 1
ATOM 2565 C CA . GLY A 1 353 ? 54.175 19.942 -26.723 1.00 86.31 353 GLY A CA 1
ATOM 2566 C C . GLY A 1 353 ? 53.215 19.675 -27.880 1.00 86.31 353 GLY A C 1
ATOM 2567 O O . GLY A 1 353 ? 52.641 20.618 -28.421 1.00 86.31 353 GLY A O 1
ATOM 2568 N N . LEU A 1 354 ? 53.016 18.403 -28.237 1.00 91.56 354 LEU A N 1
ATOM 2569 C CA . LEU A 1 354 ? 52.177 18.001 -29.365 1.00 91.56 354 LEU A CA 1
ATOM 2570 C C . LEU A 1 354 ? 50.742 17.658 -28.976 1.00 91.56 354 LEU A C 1
ATOM 2572 O O . LEU A 1 354 ? 49.877 17.660 -29.848 1.00 91.56 354 LEU A O 1
ATOM 2576 N N . THR A 1 355 ? 50.475 17.407 -27.694 1.00 91.06 355 THR A N 1
ATOM 2577 C CA . THR A 1 355 ? 49.153 16.993 -27.192 1.00 91.06 355 THR A CA 1
ATOM 2578 C C . THR A 1 355 ? 48.016 17.873 -27.739 1.00 91.06 355 THR A C 1
ATOM 2580 O O . THR A 1 355 ? 47.101 17.365 -28.384 1.00 91.06 355 THR A O 1
ATOM 2583 N N . GLY A 1 356 ? 48.125 19.203 -27.619 1.00 90.62 356 GLY A N 1
ATOM 2584 C CA . GLY A 1 356 ? 47.096 20.121 -28.127 1.00 90.62 356 GLY A CA 1
ATOM 2585 C C . GLY A 1 356 ? 46.988 20.180 -29.659 1.00 90.62 356 GLY A C 1
ATOM 2586 O O . GLY A 1 356 ? 45.911 20.439 -30.188 1.00 90.62 356 GLY A O 1
ATOM 2587 N N . SER A 1 357 ? 48.079 19.931 -30.391 1.00 92.88 357 SER A N 1
ATOM 2588 C CA . SER A 1 357 ? 48.061 19.859 -31.862 1.00 92.88 357 SER A CA 1
ATOM 2589 C C . SER A 1 357 ? 47.379 18.586 -32.364 1.00 92.88 357 SER A C 1
ATOM 2591 O O . SER A 1 357 ? 46.658 18.627 -33.361 1.00 92.88 357 SER A O 1
ATOM 2593 N N . ILE A 1 358 ? 47.569 17.472 -31.653 1.00 93.94 358 ILE A N 1
ATOM 2594 C CA . ILE A 1 358 ? 46.874 16.212 -31.922 1.00 93.94 358 ILE A CA 1
ATOM 2595 C C . ILE A 1 358 ? 45.373 16.409 -31.686 1.00 93.94 358 ILE A C 1
ATOM 2597 O O . ILE A 1 358 ? 44.594 16.184 -32.602 1.00 93.94 358 ILE A O 1
ATOM 2601 N N . GLU A 1 359 ? 44.968 16.917 -30.518 1.00 92.69 359 GLU A N 1
ATOM 2602 C CA . GLU A 1 359 ? 43.553 17.158 -30.186 1.00 92.69 359 GLU A CA 1
ATOM 2603 C C . GLU A 1 359 ? 42.847 18.055 -31.214 1.00 92.69 359 GLU A C 1
ATOM 2605 O O . GLU A 1 359 ? 41.759 17.725 -31.672 1.00 92.69 359 GLU A O 1
ATOM 2610 N N . GLN A 1 360 ? 43.485 19.151 -31.643 1.00 92.06 360 GLN A N 1
ATOM 2611 C CA . GLN A 1 360 ? 42.930 20.053 -32.665 1.00 92.06 360 GLN A CA 1
ATOM 2612 C C . GLN A 1 360 ? 42.831 19.422 -34.059 1.00 92.06 360 GLN A C 1
ATOM 2614 O O . GLN A 1 360 ? 42.115 19.937 -34.917 1.00 92.06 360 GLN A O 1
ATOM 2619 N N . SER A 1 361 ? 43.583 18.353 -34.316 1.00 92.88 361 SER A N 1
ATOM 2620 C CA . SER A 1 361 ? 43.567 17.655 -35.600 1.00 92.88 361 SER A CA 1
ATOM 2621 C C . SER A 1 361 ? 42.522 16.546 -35.653 1.00 92.88 361 SER A C 1
ATOM 2623 O O . SER A 1 361 ? 42.186 16.107 -36.748 1.00 92.88 361 SER A O 1
ATOM 2625 N N . LEU A 1 362 ? 42.013 16.089 -34.510 1.00 90.56 362 LEU A N 1
ATOM 2626 C CA . LEU A 1 362 ? 41.084 14.966 -34.411 1.00 90.56 362 LEU A CA 1
ATOM 2627 C C . LEU A 1 362 ? 39.638 15.454 -34.284 1.00 90.56 362 LEU A C 1
ATOM 2629 O O . LEU A 1 362 ? 39.367 16.542 -33.779 1.00 90.56 362 LEU A O 1
ATOM 2633 N N . ALA A 1 363 ? 38.682 14.633 -34.722 1.00 81.06 363 ALA A N 1
ATOM 2634 C CA . ALA A 1 363 ? 37.272 14.906 -34.454 1.00 81.06 363 ALA A CA 1
ATOM 2635 C C . ALA A 1 363 ? 36.996 14.905 -32.924 1.00 81.06 363 ALA A C 1
ATOM 2637 O O . ALA A 1 363 ? 37.493 14.003 -32.243 1.00 81.06 363 ALA A O 1
ATOM 2638 N N . PRO A 1 364 ? 36.192 15.843 -32.373 1.00 64.75 364 PRO A N 1
ATOM 2639 C CA . PRO A 1 364 ? 36.129 16.139 -30.930 1.00 64.75 364 PRO A CA 1
ATOM 2640 C C . PRO A 1 364 ? 35.732 14.996 -29.982 1.00 64.75 364 PRO A C 1
ATOM 2642 O O . PRO A 1 364 ? 35.891 15.145 -28.774 1.00 64.75 364 PRO A O 1
ATOM 2645 N N . ALA A 1 365 ? 35.149 13.904 -30.482 1.00 63.19 365 ALA A N 1
ATOM 2646 C CA . ALA A 1 365 ? 34.352 13.000 -29.651 1.00 63.19 365 ALA A CA 1
ATOM 2647 C C . ALA A 1 365 ? 35.000 11.645 -29.301 1.00 63.19 365 ALA A C 1
ATOM 2649 O O . ALA A 1 365 ? 34.437 10.934 -28.476 1.00 63.19 365 ALA A O 1
ATOM 2650 N N . GLU A 1 366 ? 36.143 11.254 -29.880 1.00 67.12 366 GLU A N 1
ATOM 2651 C CA . GLU A 1 366 ? 36.535 9.825 -29.848 1.00 67.12 366 GLU A CA 1
ATOM 2652 C C . GLU A 1 366 ? 37.994 9.512 -29.493 1.00 67.12 366 GLU A C 1
ATOM 2654 O O . GLU A 1 366 ? 38.335 8.338 -29.339 1.00 67.12 366 GLU A O 1
ATOM 2659 N N . ALA A 1 367 ? 38.867 10.513 -29.342 1.00 83.75 367 ALA A N 1
ATOM 2660 C CA . ALA A 1 367 ? 40.293 10.258 -29.157 1.00 83.75 367 ALA A CA 1
ATOM 2661 C C . ALA A 1 367 ? 40.837 10.708 -27.800 1.00 83.75 367 ALA A C 1
ATOM 2663 O O . ALA A 1 367 ? 40.609 11.825 -27.345 1.00 83.75 367 ALA A O 1
ATOM 2664 N N . MET A 1 368 ? 41.629 9.833 -27.190 1.00 90.19 368 MET A N 1
ATOM 2665 C CA . MET A 1 368 ? 42.404 10.104 -25.995 1.00 90.19 368 MET A CA 1
ATOM 2666 C C . MET A 1 368 ? 43.838 10.465 -26.362 1.00 90.19 368 MET A C 1
ATOM 2668 O O . MET A 1 368 ? 44.525 9.700 -27.040 1.00 90.19 368 MET A O 1
ATOM 2672 N N . VAL A 1 369 ? 44.310 11.601 -25.855 1.00 93.69 369 VAL A N 1
ATOM 2673 C CA . VAL A 1 369 ? 45.679 12.074 -26.060 1.00 93.69 369 VAL A CA 1
ATOM 2674 C C . VAL A 1 369 ? 46.358 12.229 -24.705 1.00 93.69 369 VAL A C 1
ATOM 2676 O O . VAL A 1 369 ? 45.831 12.874 -23.802 1.00 93.69 369 VAL A O 1
ATOM 2679 N N . VAL A 1 370 ? 47.520 11.601 -24.542 1.00 94.38 370 VAL A N 1
ATOM 2680 C CA . VAL A 1 370 ? 48.279 11.596 -23.289 1.00 94.38 370 VAL A CA 1
ATOM 2681 C C . VAL A 1 370 ? 49.747 11.840 -23.590 1.00 94.38 370 VAL A C 1
ATOM 2683 O O . VAL A 1 370 ? 50.295 11.268 -24.527 1.00 94.38 370 VAL A O 1
ATOM 2686 N N . SER A 1 371 ? 50.413 12.635 -22.758 1.00 94.50 371 SER A N 1
ATOM 2687 C CA . SER A 1 371 ? 51.871 12.735 -22.771 1.00 94.50 371 SER A CA 1
ATOM 2688 C C . SER A 1 371 ? 52.478 11.924 -21.634 1.00 94.50 371 SER A C 1
ATOM 2690 O O . SER A 1 371 ? 52.010 11.980 -20.494 1.00 94.50 371 SER A O 1
ATOM 2692 N N . MET A 1 372 ? 53.530 11.167 -21.952 1.00 94.81 372 MET A N 1
ATOM 2693 C CA . MET A 1 372 ? 54.256 10.354 -20.982 1.00 94.81 372 MET A CA 1
ATOM 2694 C C . MET A 1 372 ? 54.950 11.218 -19.924 1.00 94.81 372 MET A C 1
ATOM 2696 O O . MET A 1 372 ? 54.977 10.841 -18.754 1.00 94.81 372 MET A O 1
ATOM 2700 N N . LEU A 1 373 ? 55.499 12.374 -20.314 1.00 93.69 373 LEU A N 1
ATOM 2701 C CA . LEU A 1 373 ? 56.233 13.272 -19.425 1.00 93.69 373 LEU A CA 1
ATOM 2702 C C . LEU A 1 373 ? 55.724 14.707 -19.555 1.00 93.69 373 LEU A C 1
ATOM 2704 O O . LEU A 1 373 ? 55.615 15.262 -20.641 1.00 93.69 373 LEU A O 1
ATOM 2708 N N . GLY A 1 374 ? 55.456 15.341 -18.416 1.00 83.50 374 GLY A N 1
ATOM 2709 C CA . GLY A 1 374 ? 55.067 16.747 -18.360 1.00 83.50 374 GLY A CA 1
ATOM 2710 C C . GLY A 1 374 ? 56.228 17.649 -17.955 1.00 83.50 374 GLY A C 1
ATOM 2711 O O . GLY A 1 374 ? 57.126 17.245 -17.216 1.00 83.50 374 GLY A O 1
ATOM 2712 N N . LYS A 1 375 ? 56.171 18.913 -18.381 1.00 75.81 375 LYS A N 1
ATOM 2713 C CA . LYS A 1 375 ? 57.034 19.955 -17.819 1.00 75.81 375 LYS A CA 1
ATOM 2714 C C . LYS A 1 375 ? 56.678 20.174 -16.341 1.00 75.81 375 LYS A C 1
ATOM 2716 O O . LYS A 1 375 ? 55.503 20.130 -15.981 1.00 75.81 375 LYS A O 1
ATOM 2721 N N . ASP A 1 376 ? 57.690 20.402 -15.506 1.00 78.25 376 ASP A N 1
ATOM 2722 C CA . ASP A 1 376 ? 57.552 20.717 -14.074 1.00 78.25 376 ASP A CA 1
ATOM 2723 C C . ASP A 1 376 ? 56.806 19.649 -13.245 1.00 78.25 376 ASP A C 1
ATOM 2725 O O . ASP A 1 376 ? 56.201 19.946 -12.213 1.00 78.25 376 ASP A O 1
ATOM 2729 N N . ARG A 1 377 ? 56.851 18.384 -13.683 1.00 83.50 377 ARG A N 1
ATOM 2730 C CA . ARG A 1 377 ? 56.306 17.230 -12.956 1.00 83.50 377 ARG A CA 1
ATOM 2731 C C . ARG A 1 377 ? 57.393 16.172 -12.746 1.00 83.50 377 ARG A C 1
ATOM 2733 O O . ARG A 1 377 ? 58.231 16.016 -13.633 1.00 83.50 377 ARG A O 1
ATOM 2740 N N . PRO A 1 378 ? 57.371 15.422 -11.627 1.00 89.81 378 PRO A N 1
ATOM 2741 C CA . PRO A 1 378 ? 58.242 14.261 -11.460 1.00 89.81 378 PRO A CA 1
ATOM 2742 C C . PRO A 1 378 ? 58.036 13.275 -12.614 1.00 89.81 378 PRO A C 1
ATOM 2744 O O . PRO A 1 378 ? 56.894 12.997 -13.005 1.00 89.81 378 PRO A O 1
ATOM 2747 N N . GLU A 1 379 ? 59.126 12.785 -13.193 1.00 93.56 379 GLU A N 1
ATOM 2748 C CA . GLU A 1 379 ? 59.101 12.007 -14.431 1.00 93.56 379 GLU A CA 1
ATOM 2749 C C . GLU A 1 379 ? 58.454 10.642 -14.210 1.00 93.56 379 GLU A C 1
ATOM 2751 O O . GLU A 1 379 ? 57.588 10.245 -14.991 1.00 93.56 379 GLU A O 1
ATOM 2756 N N . LEU A 1 380 ? 58.792 9.956 -13.111 1.00 92.44 380 LEU A N 1
ATOM 2757 C CA . LEU A 1 380 ? 58.218 8.648 -12.807 1.00 92.44 380 LEU A CA 1
ATOM 2758 C C . LEU A 1 380 ? 56.717 8.766 -12.537 1.00 92.44 380 LEU A C 1
ATOM 2760 O O . LEU A 1 380 ? 55.922 7.993 -13.070 1.00 92.44 380 LEU A O 1
ATOM 2764 N N . ALA A 1 381 ? 56.308 9.768 -11.755 1.00 91.50 381 ALA A N 1
ATOM 2765 C CA . ALA A 1 381 ? 54.894 10.014 -11.480 1.00 91.50 381 ALA A CA 1
ATOM 2766 C C . ALA A 1 381 ? 54.112 10.358 -12.760 1.00 91.50 381 ALA A C 1
ATOM 2768 O O . ALA A 1 381 ? 52.971 9.922 -12.911 1.00 91.50 381 ALA A O 1
ATOM 2769 N N . SER A 1 382 ? 54.724 11.100 -13.690 1.00 93.38 382 SER A N 1
ATOM 2770 C CA . SER A 1 382 ? 54.119 11.424 -14.988 1.00 93.38 382 SER A CA 1
ATOM 2771 C C . SER A 1 382 ? 53.951 10.177 -15.855 1.00 93.38 382 SER A C 1
ATOM 2773 O O . SER A 1 382 ? 52.850 9.935 -16.345 1.00 93.38 382 SER A O 1
ATOM 2775 N N . ALA A 1 383 ? 54.986 9.336 -15.954 1.00 95.06 383 ALA A N 1
ATOM 2776 C CA . ALA A 1 383 ? 54.937 8.100 -16.732 1.00 95.06 383 ALA A CA 1
ATOM 2777 C C . ALA A 1 383 ? 53.892 7.115 -16.178 1.00 95.06 383 ALA A C 1
ATOM 2779 O O . ALA A 1 383 ? 53.093 6.555 -16.931 1.00 95.06 383 ALA A O 1
ATOM 2780 N N . LEU A 1 384 ? 53.838 6.950 -14.852 1.00 94.06 384 LEU A N 1
ATOM 2781 C CA . LEU A 1 384 ? 52.817 6.137 -14.184 1.00 94.06 384 LEU A CA 1
ATOM 2782 C C . LEU A 1 384 ? 51.409 6.721 -14.364 1.00 94.06 384 LEU A C 1
ATOM 2784 O O . LEU A 1 384 ? 50.450 5.972 -14.558 1.00 94.06 384 LEU A O 1
ATOM 2788 N N . GLY A 1 385 ? 51.279 8.049 -14.322 1.00 93.50 385 GLY A N 1
ATOM 2789 C CA . GLY A 1 385 ? 50.028 8.755 -14.592 1.00 93.50 385 GLY A CA 1
ATOM 2790 C C . GLY A 1 385 ? 49.527 8.511 -16.013 1.00 93.50 385 GLY A C 1
ATOM 2791 O O . GLY A 1 385 ? 48.357 8.178 -16.192 1.00 93.50 385 GLY A O 1
ATOM 2792 N N . ALA A 1 386 ? 50.418 8.591 -17.002 1.00 94.44 386 ALA A N 1
ATOM 2793 C CA . ALA A 1 386 ? 50.106 8.326 -18.400 1.00 94.44 386 ALA A CA 1
ATOM 2794 C C . ALA A 1 386 ? 49.658 6.875 -18.627 1.00 94.44 386 ALA A C 1
ATOM 2796 O O . ALA A 1 386 ? 48.612 6.639 -19.232 1.00 94.44 386 ALA A O 1
ATOM 2797 N N . ALA A 1 387 ? 50.388 5.904 -18.062 1.00 95.00 387 ALA A N 1
ATOM 2798 C CA . ALA A 1 387 ? 50.001 4.493 -18.092 1.00 95.00 387 ALA A CA 1
ATOM 2799 C C . ALA A 1 387 ? 48.635 4.262 -17.422 1.00 95.00 387 ALA A C 1
ATOM 2801 O O . ALA A 1 387 ? 47.800 3.513 -17.929 1.00 95.00 387 ALA A O 1
ATOM 2802 N N . GLY A 1 388 ? 48.377 4.941 -16.301 1.00 94.62 388 GLY A N 1
ATOM 2803 C CA . GLY A 1 388 ? 47.089 4.896 -15.617 1.00 94.62 388 GLY A CA 1
ATOM 2804 C C . GLY A 1 388 ? 45.944 5.445 -16.466 1.00 94.62 388 GLY A C 1
ATOM 2805 O O . GLY A 1 388 ? 44.891 4.819 -16.537 1.00 94.62 388 GLY A O 1
ATOM 2806 N N . GLN A 1 389 ? 46.164 6.570 -17.141 1.00 93.81 389 GLN A N 1
ATOM 2807 C CA . GLN A 1 389 ? 45.184 7.208 -18.013 1.00 93.81 389 GLN A CA 1
ATOM 2808 C C . GLN A 1 389 ? 44.790 6.300 -19.190 1.00 93.81 389 GLN A C 1
ATOM 2810 O O . GLN A 1 389 ? 43.611 5.964 -19.315 1.00 93.81 389 GLN A O 1
ATOM 2815 N N . VAL A 1 390 ? 45.748 5.802 -19.979 1.00 93.88 390 VAL A N 1
ATOM 2816 C CA . VAL A 1 390 ? 45.433 4.916 -21.122 1.00 93.88 390 VAL A CA 1
ATOM 2817 C C . VAL A 1 390 ? 44.838 3.573 -20.685 1.00 93.88 390 VAL A C 1
ATOM 2819 O O . VAL A 1 390 ? 43.964 3.019 -21.351 1.00 93.88 390 VAL A O 1
ATOM 2822 N N . PHE A 1 391 ? 45.237 3.059 -19.517 1.00 94.94 391 PHE A N 1
ATOM 2823 C CA . PHE A 1 391 ? 44.628 1.857 -18.951 1.00 94.94 391 PHE A CA 1
ATOM 2824 C C . PHE A 1 391 ? 43.140 2.047 -18.652 1.00 94.94 391 PHE A C 1
ATOM 2826 O O . PHE A 1 391 ? 42.337 1.130 -18.870 1.00 94.94 391 PHE A O 1
ATOM 2833 N N . THR A 1 392 ? 42.755 3.217 -18.133 1.00 94.50 392 THR A N 1
ATOM 2834 C CA . THR A 1 392 ? 41.360 3.478 -17.763 1.00 94.50 392 THR A CA 1
ATOM 2835 C C . THR A 1 392 ? 40.416 3.539 -18.961 1.00 94.50 392 THR A C 1
ATOM 2837 O O . THR A 1 392 ? 39.243 3.214 -18.802 1.00 94.50 392 THR A O 1
ATOM 2840 N N . THR A 1 393 ? 40.925 3.834 -20.157 1.00 90.75 393 THR A N 1
ATOM 2841 C CA . THR A 1 393 ? 40.157 3.879 -21.414 1.00 90.75 393 THR A CA 1
ATOM 2842 C C . THR A 1 393 ? 40.311 2.634 -22.283 1.00 90.75 393 THR A C 1
ATOM 2844 O O . THR A 1 393 ? 39.743 2.561 -23.370 1.00 90.75 393 THR A O 1
ATOM 2847 N N . GLY A 1 394 ? 41.007 1.610 -21.783 1.00 90.00 394 GLY A N 1
ATOM 2848 C CA . GLY A 1 394 ? 40.977 0.267 -22.359 1.00 90.00 394 GLY A CA 1
ATOM 2849 C C . GLY A 1 394 ? 42.294 -0.267 -22.899 1.00 90.00 394 GLY A C 1
ATOM 2850 O O . GLY A 1 394 ? 42.372 -1.475 -23.124 1.00 90.00 394 GLY A O 1
ATOM 2851 N N . VAL A 1 395 ? 43.333 0.561 -23.027 1.00 92.19 395 VAL A N 1
ATOM 2852 C CA . VAL A 1 395 ? 44.651 0.109 -23.495 1.00 92.19 395 VAL A CA 1
ATOM 2853 C C . VAL A 1 395 ? 45.257 -0.874 -22.478 1.00 92.19 395 VAL A C 1
ATOM 2855 O O . VAL A 1 395 ? 45.284 -0.580 -21.277 1.00 92.19 395 VAL A O 1
ATOM 2858 N N . PRO A 1 396 ? 45.728 -2.061 -22.902 1.00 91.25 396 PRO A N 1
ATOM 2859 C CA . PRO A 1 396 ? 46.372 -3.006 -21.997 1.00 91.25 396 PRO A CA 1
ATOM 2860 C C . PRO A 1 396 ? 47.643 -2.423 -21.366 1.00 91.25 396 PRO A C 1
ATOM 2862 O O . PRO A 1 396 ? 48.489 -1.858 -22.051 1.00 91.25 396 PRO A O 1
ATOM 2865 N N . VAL A 1 397 ? 47.796 -2.619 -20.054 1.00 94.44 397 VAL A N 1
ATOM 2866 C CA . VAL A 1 397 ? 49.030 -2.326 -19.310 1.00 94.44 397 VAL A CA 1
ATOM 2867 C C . VAL A 1 397 ? 49.393 -3.558 -18.486 1.00 94.44 397 VAL A C 1
ATOM 2869 O O . VAL A 1 397 ? 48.587 -4.052 -17.692 1.00 94.44 397 VAL A O 1
ATOM 2872 N N . GLN A 1 398 ? 50.610 -4.066 -18.662 1.00 94.00 398 GLN A N 1
ATOM 2873 C CA . GLN A 1 398 ? 51.172 -5.161 -17.877 1.00 94.00 398 GLN A CA 1
ATOM 2874 C C . GLN A 1 398 ? 51.691 -4.635 -16.540 1.00 94.00 398 GLN A C 1
ATOM 2876 O O . GLN A 1 398 ? 52.879 -4.392 -16.343 1.00 94.00 398 GLN A O 1
ATOM 2881 N N . TRP A 1 399 ? 50.787 -4.500 -15.573 1.00 92.69 399 TRP A N 1
ATOM 2882 C CA . TRP A 1 399 ? 51.116 -3.986 -14.242 1.00 92.69 399 TRP A CA 1
ATOM 2883 C C . TRP A 1 399 ? 52.205 -4.783 -13.511 1.00 92.69 399 TRP A C 1
ATOM 2885 O O . TRP A 1 399 ? 52.929 -4.219 -12.699 1.00 92.69 399 TRP A O 1
ATOM 2895 N N . SER A 1 400 ? 52.374 -6.074 -13.806 1.00 89.69 400 SER A N 1
ATOM 2896 C CA . SER A 1 400 ? 53.492 -6.860 -13.270 1.00 89.69 400 SER A CA 1
ATOM 2897 C C . SER A 1 400 ? 54.862 -6.333 -13.705 1.00 89.69 400 SER A C 1
ATOM 2899 O O . SER A 1 400 ? 55.796 -6.407 -12.913 1.00 89.69 400 SER A O 1
ATOM 2901 N N . ALA A 1 401 ? 54.978 -5.798 -14.925 1.00 91.12 401 ALA A N 1
ATOM 2902 C CA . ALA A 1 401 ? 56.195 -5.150 -15.412 1.00 91.12 401 ALA A CA 1
ATOM 2903 C C . ALA A 1 401 ? 56.367 -3.760 -14.783 1.00 91.12 401 ALA A C 1
ATOM 2905 O O . ALA A 1 401 ? 57.451 -3.425 -14.324 1.00 91.12 401 ALA A O 1
ATOM 2906 N N . VAL A 1 402 ? 55.273 -3.001 -14.629 1.00 92.38 402 VAL A N 1
ATOM 2907 C CA . VAL A 1 402 ? 55.284 -1.699 -13.929 1.00 92.38 402 VAL A CA 1
ATOM 2908 C C . VAL A 1 402 ? 55.795 -1.830 -12.488 1.00 92.38 402 VAL A C 1
ATOM 2910 O O . VAL A 1 402 ? 56.554 -0.989 -12.019 1.00 92.38 402 VAL A O 1
ATOM 2913 N N . PHE A 1 403 ? 55.406 -2.895 -11.778 1.00 89.88 403 PHE A N 1
ATOM 2914 C CA . PHE A 1 403 ? 55.875 -3.177 -10.416 1.00 89.88 403 PHE A CA 1
ATOM 2915 C C . PHE A 1 403 ? 57.189 -3.978 -10.362 1.00 89.88 403 PHE A C 1
ATOM 2917 O O . PHE A 1 403 ? 57.654 -4.295 -9.258 1.00 89.88 403 PHE A O 1
ATOM 2924 N N . ALA A 1 404 ? 57.801 -4.329 -11.497 1.00 86.50 404 ALA A N 1
ATOM 2925 C CA . ALA A 1 404 ? 59.044 -5.094 -11.505 1.00 86.50 404 ALA A CA 1
ATOM 2926 C C . ALA A 1 404 ? 60.166 -4.302 -10.815 1.00 86.50 404 ALA A C 1
ATOM 2928 O O . ALA A 1 404 ? 60.332 -3.107 -11.024 1.00 86.50 404 ALA A O 1
ATOM 2929 N N . GLY A 1 405 ? 60.921 -4.966 -9.938 1.00 82.50 405 GLY A N 1
ATOM 2930 C CA . GLY A 1 405 ? 61.987 -4.326 -9.159 1.00 82.50 405 GLY A CA 1
ATOM 2931 C C . GLY A 1 405 ? 61.526 -3.538 -7.926 1.00 82.50 405 GLY A C 1
ATOM 2932 O O . GLY A 1 405 ? 62.353 -3.288 -7.057 1.00 82.50 405 GLY A O 1
ATOM 2933 N N . SER A 1 406 ? 60.229 -3.240 -7.766 1.00 84.69 406 SER A N 1
ATOM 2934 C CA . SER A 1 406 ? 59.720 -2.487 -6.600 1.00 84.69 406 SER A CA 1
ATOM 2935 C C . SER A 1 406 ? 59.855 -3.215 -5.249 1.00 84.69 406 SER A C 1
ATOM 2937 O O . SER A 1 406 ? 59.730 -2.598 -4.196 1.00 84.69 406 SER A O 1
ATOM 2939 N N . GLY A 1 407 ? 60.060 -4.539 -5.258 1.00 84.56 407 GLY A N 1
ATOM 2940 C CA . GLY A 1 407 ? 60.064 -5.374 -4.048 1.00 84.56 407 GLY A CA 1
ATOM 2941 C C . GLY A 1 407 ? 58.677 -5.673 -3.460 1.00 84.56 407 GLY A C 1
ATOM 2942 O O . GLY A 1 407 ? 58.600 -6.294 -2.401 1.00 84.56 407 GLY A O 1
ATOM 2943 N N . GLY A 1 408 ? 57.592 -5.276 -4.136 1.00 87.44 408 GLY A N 1
ATOM 2944 C CA . GLY A 1 408 ? 56.222 -5.453 -3.651 1.00 87.44 408 GLY A CA 1
ATOM 2945 C C . GLY A 1 408 ? 55.803 -6.914 -3.455 1.00 87.44 408 GLY A C 1
ATOM 2946 O O . GLY A 1 408 ? 56.011 -7.773 -4.316 1.00 87.44 408 GLY A O 1
ATOM 2947 N N . ARG A 1 409 ? 55.146 -7.195 -2.330 1.00 90.00 409 ARG A N 1
ATOM 2948 C CA . ARG A 1 409 ? 54.610 -8.503 -1.929 1.00 90.00 409 ARG A CA 1
ATOM 2949 C C . ARG A 1 409 ? 53.085 -8.510 -1.988 1.00 90.00 409 ARG A C 1
ATOM 2951 O O . ARG A 1 409 ? 52.426 -7.479 -1.887 1.00 90.00 409 ARG A O 1
ATOM 2958 N N . ARG A 1 410 ? 52.502 -9.708 -2.111 1.00 91.94 410 ARG A N 1
ATOM 2959 C CA . ARG A 1 410 ? 51.044 -9.879 -2.040 1.00 91.94 410 ARG A CA 1
ATOM 2960 C C . ARG A 1 410 ? 50.564 -9.828 -0.589 1.00 91.94 410 ARG A C 1
ATOM 2962 O O . ARG A 1 410 ? 51.032 -10.602 0.241 1.00 91.94 410 ARG A O 1
ATOM 2969 N N . VAL A 1 411 ? 49.583 -8.975 -0.321 1.00 94.06 411 VAL A N 1
ATOM 2970 C CA . VAL A 1 411 ? 48.895 -8.809 0.962 1.00 94.06 411 VAL A CA 1
ATOM 2971 C C . VAL A 1 411 ? 47.395 -9.040 0.795 1.00 94.06 411 VAL A C 1
ATOM 2973 O O . VAL A 1 411 ? 46.830 -8.906 -0.294 1.00 94.06 411 VAL A O 1
ATOM 2976 N N . GLN A 1 412 ? 46.732 -9.420 1.885 1.00 93.19 412 GLN A N 1
ATOM 2977 C CA . GLN A 1 412 ? 45.286 -9.601 1.887 1.00 93.19 412 GLN A CA 1
ATOM 2978 C C . GLN A 1 412 ? 44.593 -8.241 1.763 1.00 93.19 412 GLN A C 1
ATOM 2980 O O . GLN A 1 412 ? 44.924 -7.308 2.483 1.00 93.19 412 GLN A O 1
ATOM 2985 N N . LEU A 1 413 ? 43.620 -8.140 0.857 1.00 94.88 413 LEU A N 1
ATOM 2986 C CA . LEU A 1 413 ? 42.844 -6.924 0.604 1.00 94.88 413 LEU A CA 1
ATOM 2987 C C . LEU A 1 413 ? 41.338 -7.251 0.596 1.00 94.88 413 LEU A C 1
ATOM 2989 O O . LEU A 1 413 ? 40.975 -8.388 0.277 1.00 94.88 413 LEU A O 1
ATOM 2993 N N . PRO A 1 414 ? 40.439 -6.281 0.856 1.00 94.31 414 PRO A N 1
ATOM 2994 C CA . PRO A 1 414 ? 38.991 -6.510 0.894 1.00 94.31 414 PRO A CA 1
ATOM 2995 C C . PRO A 1 414 ? 38.438 -7.132 -0.392 1.00 94.31 414 PRO A C 1
ATOM 2997 O O . PRO A 1 414 ? 38.904 -6.821 -1.492 1.00 94.31 414 PRO A O 1
ATOM 3000 N N . THR A 1 415 ? 37.421 -7.985 -0.280 1.00 92.50 415 THR A N 1
ATOM 3001 C CA . THR A 1 415 ? 36.729 -8.578 -1.437 1.00 92.50 415 THR A CA 1
ATOM 3002 C C . THR A 1 415 ? 35.947 -7.531 -2.233 1.00 92.50 415 THR A C 1
ATOM 3004 O O . THR A 1 415 ? 35.633 -6.455 -1.719 1.00 92.50 415 THR A O 1
ATOM 3007 N N . TYR A 1 416 ? 35.586 -7.880 -3.470 1.00 93.00 416 TYR A N 1
ATOM 3008 C CA . TYR A 1 416 ? 34.828 -7.024 -4.385 1.00 93.00 416 TYR A CA 1
ATOM 3009 C C . TYR A 1 416 ? 33.532 -6.455 -3.765 1.00 93.00 416 TYR A C 1
ATOM 3011 O O . TYR A 1 416 ? 32.793 -7.149 -3.050 1.00 93.00 416 TYR A O 1
ATOM 3019 N N . ALA A 1 417 ? 33.255 -5.181 -4.037 1.00 91.50 417 ALA A N 1
ATOM 3020 C CA . ALA A 1 417 ? 32.040 -4.469 -3.664 1.00 91.50 417 ALA A CA 1
ATOM 3021 C C . ALA A 1 417 ? 30.888 -4.846 -4.604 1.00 91.50 417 ALA A C 1
ATOM 3023 O O . ALA A 1 417 ? 30.535 -4.125 -5.529 1.00 91.50 417 ALA A O 1
ATOM 3024 N N . PHE A 1 418 ? 30.318 -6.033 -4.381 1.00 89.00 418 PHE A N 1
ATOM 3025 C CA . PHE A 1 418 ? 29.132 -6.473 -5.109 1.00 89.00 418 PHE A CA 1
ATOM 3026 C C . PHE A 1 418 ? 27.944 -5.543 -4.834 1.00 89.00 418 PHE A C 1
ATOM 3028 O O . PHE A 1 418 ? 27.447 -5.511 -3.701 1.00 89.00 418 PHE A O 1
ATOM 3035 N N . GLN A 1 419 ? 27.443 -4.890 -5.887 1.00 83.56 419 GLN A N 1
ATOM 3036 C CA . GLN A 1 419 ? 26.171 -4.163 -5.870 1.00 83.56 419 GLN A CA 1
ATOM 3037 C C . GLN A 1 419 ? 25.050 -5.183 -5.951 1.00 83.56 419 GLN A C 1
ATOM 3039 O O . GLN A 1 419 ? 24.572 -5.556 -7.020 1.00 83.56 419 GLN A O 1
ATOM 3044 N N . ARG A 1 420 ? 24.716 -5.735 -4.788 1.00 69.75 420 ARG A N 1
ATOM 3045 C CA . ARG A 1 420 ? 23.702 -6.774 -4.660 1.00 69.75 420 ARG A CA 1
ATOM 3046 C C . ARG A 1 420 ? 22.343 -6.194 -5.026 1.00 69.75 420 ARG A C 1
ATOM 3048 O O . ARG A 1 420 ? 21.692 -5.571 -4.194 1.00 69.75 420 ARG A O 1
ATOM 3055 N N . ARG A 1 421 ? 21.923 -6.447 -6.260 1.00 60.84 421 ARG A N 1
ATOM 3056 C CA . ARG A 1 421 ? 20.548 -6.282 -6.721 1.00 60.84 421 ARG A CA 1
ATOM 3057 C C . ARG A 1 421 ? 19.870 -7.643 -6.646 1.00 60.84 421 ARG A C 1
ATOM 3059 O O . ARG A 1 421 ? 20.475 -8.660 -6.981 1.00 60.84 421 ARG A O 1
ATOM 3066 N N . ARG A 1 422 ? 18.646 -7.675 -6.130 1.00 56.84 422 ARG A N 1
ATOM 3067 C CA . ARG A 1 422 ? 17.798 -8.863 -6.217 1.00 56.84 422 ARG A CA 1
ATOM 3068 C C . ARG A 1 422 ? 17.118 -8.814 -7.573 1.00 56.84 422 ARG A C 1
ATOM 3070 O O . ARG A 1 422 ? 16.387 -7.869 -7.838 1.00 56.84 422 ARG A O 1
ATOM 3077 N N . PHE A 1 423 ? 17.401 -9.804 -8.402 1.00 45.47 423 PHE A N 1
ATOM 3078 C CA . PHE A 1 423 ? 16.654 -10.044 -9.622 1.00 45.47 423 PHE A CA 1
ATOM 3079 C C . PHE A 1 423 ? 15.517 -10.991 -9.260 1.00 45.47 423 PHE A C 1
ATOM 3081 O O . PHE A 1 423 ? 15.764 -12.100 -8.786 1.00 45.47 423 PHE A O 1
ATOM 3088 N N . TRP A 1 424 ? 14.292 -10.515 -9.423 1.00 53.31 424 TRP A N 1
ATOM 3089 C CA . TRP A 1 424 ? 13.154 -11.385 -9.668 1.00 53.31 424 TRP A CA 1
ATOM 3090 C C . TRP A 1 424 ? 13.075 -11.486 -11.188 1.00 53.31 424 TRP A C 1
ATOM 3092 O O . TRP A 1 424 ? 13.131 -10.446 -11.844 1.00 53.31 424 TRP A O 1
ATOM 3102 N N . GLU A 1 425 ? 13.040 -12.690 -11.760 1.00 35.84 425 GLU A N 1
ATOM 3103 C CA . GLU A 1 425 ? 12.610 -12.790 -13.154 1.00 35.84 425 GLU A CA 1
ATOM 3104 C C . GLU A 1 425 ? 11.194 -12.232 -13.212 1.00 35.84 425 GLU A C 1
ATOM 3106 O O . GLU A 1 425 ? 10.292 -12.747 -12.551 1.00 35.84 425 GLU A O 1
ATOM 3111 N N . THR A 1 426 ? 11.027 -11.127 -13.931 1.00 42.38 426 THR A N 1
ATOM 3112 C CA . THR A 1 426 ? 9.712 -10.621 -14.291 1.00 42.38 426 THR A CA 1
ATOM 3113 C C . THR A 1 426 ? 9.340 -11.361 -15.573 1.00 42.38 426 THR A C 1
ATOM 3115 O O . THR A 1 426 ? 9.912 -11.044 -16.619 1.00 42.38 426 THR A O 1
ATOM 3118 N N . PRO A 1 427 ? 8.471 -12.384 -15.533 1.00 42.09 427 PRO A N 1
ATOM 3119 C CA . PRO A 1 427 ? 7.979 -12.987 -16.765 1.00 42.09 427 PRO A CA 1
ATOM 3120 C C . PRO A 1 427 ? 7.340 -11.878 -17.616 1.00 42.09 427 PRO A C 1
ATOM 3122 O O . PRO A 1 427 ? 6.452 -11.179 -17.134 1.00 42.09 427 PRO A O 1
ATOM 3125 N N . GLY A 1 428 ? 7.838 -11.667 -18.840 1.00 44.31 428 GLY A N 1
ATOM 3126 C CA . GLY A 1 428 ? 7.274 -10.688 -19.782 1.00 44.31 428 GLY A CA 1
ATOM 3127 C C . GLY A 1 428 ? 8.264 -9.853 -20.604 1.00 44.31 428 GLY A C 1
ATOM 3128 O O . GLY A 1 428 ? 7.830 -9.187 -21.531 1.00 44.31 428 GLY A O 1
ATOM 3129 N N . ALA A 1 429 ? 9.574 -9.885 -20.327 1.00 44.03 429 ALA A N 1
ATOM 3130 C CA . ALA A 1 429 ? 10.557 -9.156 -21.150 1.00 44.03 429 ALA A CA 1
ATOM 3131 C C . ALA A 1 429 ? 10.835 -9.809 -22.525 1.00 44.03 429 ALA A C 1
ATOM 3133 O O . ALA A 1 429 ? 11.471 -9.192 -23.381 1.00 44.03 429 ALA A O 1
ATOM 3134 N N . ASP A 1 430 ? 10.350 -11.033 -22.752 1.00 43.91 430 ASP A N 1
ATOM 3135 C CA . ASP A 1 430 ? 10.528 -11.794 -23.994 1.00 43.91 430 ASP A CA 1
ATOM 3136 C C . ASP A 1 430 ? 9.517 -11.380 -25.078 1.00 43.91 430 ASP A C 1
ATOM 3138 O O . ASP A 1 430 ? 8.789 -12.211 -25.605 1.00 43.91 430 ASP A O 1
ATOM 3142 N N . GLY A 1 431 ? 9.454 -10.092 -25.425 1.00 48.06 431 GLY A N 1
ATOM 3143 C CA . GLY A 1 431 ? 8.597 -9.607 -26.515 1.00 48.06 431 GLY A CA 1
ATOM 3144 C C . GLY A 1 431 ? 7.100 -9.945 -26.354 1.00 48.06 431 GLY A C 1
ATOM 3145 O O . GLY A 1 431 ? 6.662 -10.440 -25.314 1.00 48.06 431 GLY A O 1
ATOM 3146 N N . PRO A 1 432 ? 6.261 -9.642 -27.361 1.00 52.78 432 PRO A N 1
ATOM 3147 C CA . PRO A 1 432 ? 4.883 -10.114 -27.359 1.00 52.78 432 PRO A CA 1
ATOM 3148 C C . PRO A 1 432 ? 4.893 -11.645 -27.330 1.00 52.78 432 PRO A C 1
ATOM 3150 O O . PRO A 1 432 ? 5.528 -12.276 -28.175 1.00 52.78 432 PRO A O 1
ATOM 3153 N N . ALA A 1 433 ? 4.210 -12.232 -26.344 1.00 57.97 433 ALA A N 1
ATOM 3154 C CA . ALA A 1 433 ? 4.042 -13.675 -26.260 1.00 57.97 433 ALA A CA 1
ATOM 3155 C C . ALA A 1 433 ? 3.511 -14.210 -27.599 1.00 57.97 433 ALA A C 1
ATOM 3157 O O . ALA A 1 433 ? 2.579 -13.643 -28.171 1.00 57.97 433 ALA A O 1
ATOM 3158 N N . ASP A 1 434 ? 4.117 -15.289 -28.095 1.00 65.62 434 ASP A N 1
ATOM 3159 C CA . ASP A 1 434 ? 3.711 -15.930 -29.342 1.00 65.62 434 ASP A CA 1
ATOM 3160 C C . ASP A 1 434 ? 2.318 -16.557 -29.176 1.00 65.62 434 ASP A C 1
ATOM 3162 O O . ASP A 1 434 ? 2.172 -17.685 -28.702 1.00 65.62 434 ASP A O 1
ATOM 3166 N N . ALA A 1 435 ? 1.283 -15.798 -29.546 1.00 75.88 435 ALA A N 1
ATOM 3167 C CA . ALA A 1 435 ? -0.110 -16.228 -29.501 1.00 75.88 435 ALA A CA 1
ATOM 3168 C C . ALA A 1 435 ? -0.340 -17.517 -30.304 1.00 75.88 435 ALA A C 1
ATOM 3170 O O . ALA A 1 435 ? -1.090 -18.388 -29.860 1.00 75.88 435 ALA A O 1
ATOM 3171 N N . ALA A 1 436 ? 0.368 -17.686 -31.429 1.00 74.81 436 ALA A N 1
ATOM 3172 C CA . ALA A 1 436 ? 0.282 -18.897 -32.239 1.00 74.81 436 ALA A CA 1
ATOM 3173 C C . ALA A 1 436 ? 0.830 -20.117 -31.482 1.00 74.81 436 ALA A C 1
ATOM 3175 O O . ALA A 1 436 ? 0.277 -21.212 -31.587 1.00 74.81 436 ALA A O 1
ATOM 3176 N N . GLY A 1 437 ? 1.855 -19.918 -30.649 1.00 74.38 437 GLY A N 1
ATOM 3177 C CA . GLY A 1 437 ? 2.364 -20.929 -29.721 1.00 74.38 437 GLY A CA 1
ATOM 3178 C C . GLY A 1 437 ? 1.345 -21.377 -28.663 1.00 74.38 437 GLY A C 1
ATOM 3179 O O . GLY A 1 437 ? 1.447 -22.496 -28.163 1.00 74.38 437 GLY A O 1
ATOM 3180 N N . LEU A 1 438 ? 0.342 -20.543 -28.360 1.00 79.31 438 LEU A N 1
ATOM 3181 C CA . LEU A 1 438 ? -0.785 -20.854 -27.468 1.00 79.31 438 LEU A CA 1
ATOM 3182 C C . LEU A 1 438 ? -2.021 -21.389 -28.216 1.00 79.31 438 LEU A C 1
ATOM 3184 O O . LEU A 1 438 ? -3.060 -21.604 -27.598 1.00 79.31 438 LEU A O 1
ATOM 3188 N N . GLY A 1 439 ? -1.931 -21.594 -29.535 1.00 78.00 439 GLY A N 1
ATOM 3189 C CA . GLY A 1 439 ? -3.062 -22.017 -30.365 1.00 78.00 439 GLY A CA 1
ATOM 3190 C C . GLY A 1 439 ? -4.089 -20.913 -30.641 1.00 78.00 439 GLY A C 1
ATOM 3191 O O . GLY A 1 439 ? -5.187 -21.218 -31.101 1.00 78.00 439 GLY A O 1
ATOM 3192 N N . LEU A 1 440 ? -3.748 -19.650 -30.371 1.00 84.06 440 LEU A N 1
ATOM 3193 C CA . LEU A 1 440 ? -4.589 -18.487 -30.653 1.00 84.06 440 LEU A CA 1
ATOM 3194 C C . LEU A 1 440 ? -4.178 -17.839 -31.982 1.00 84.06 440 LEU A C 1
ATOM 3196 O O . LEU A 1 440 ? -3.035 -17.970 -32.428 1.00 84.06 440 LEU A O 1
ATOM 3200 N N . GLY A 1 441 ? -5.094 -17.106 -32.615 1.00 79.94 441 GLY A N 1
ATOM 3201 C CA . GLY A 1 441 ? -4.761 -16.306 -33.791 1.00 79.94 441 GLY A CA 1
ATOM 3202 C C . GLY A 1 441 ? -3.812 -15.179 -33.396 1.00 79.94 441 GLY A C 1
ATOM 3203 O O . GLY A 1 441 ? -4.117 -14.421 -32.483 1.00 79.94 441 GLY A O 1
ATOM 3204 N N . ALA A 1 442 ? -2.657 -15.055 -34.047 1.00 78.44 442 ALA A N 1
ATOM 3205 C CA . ALA A 1 442 ? -1.765 -13.919 -33.827 1.00 78.44 442 ALA A CA 1
ATOM 3206 C C . ALA A 1 442 ? -2.270 -12.695 -34.600 1.00 78.44 442 ALA A C 1
ATOM 3208 O O . ALA A 1 442 ? -2.638 -12.800 -35.770 1.00 78.44 442 ALA A O 1
ATOM 3209 N N . THR A 1 443 ? -2.247 -11.525 -33.969 1.00 73.31 443 THR A N 1
ATOM 3210 C CA . THR A 1 443 ? -2.618 -10.263 -34.614 1.00 73.31 443 THR A CA 1
ATOM 3211 C C . THR A 1 443 ? -1.375 -9.418 -34.883 1.00 73.31 443 THR A C 1
ATOM 3213 O O . THR A 1 443 ? -0.548 -9.208 -34.000 1.00 73.31 443 THR A O 1
ATOM 3216 N N . GLU A 1 444 ? -1.249 -8.852 -36.088 1.00 77.31 444 GLU A N 1
ATOM 3217 C CA . GLU A 1 444 ? -0.223 -7.836 -36.384 1.00 77.31 444 GLU A CA 1
ATOM 3218 C C . GLU A 1 444 ? -0.638 -6.438 -35.882 1.00 77.31 444 GLU A C 1
ATOM 3220 O O . GLU A 1 444 ? -0.484 -5.444 -36.587 1.00 77.31 444 GLU A O 1
ATOM 3225 N N . HIS A 1 445 ? -1.201 -6.354 -34.670 1.00 88.94 445 HIS A N 1
ATOM 3226 C CA . HIS A 1 445 ? -1.665 -5.105 -34.064 1.00 88.94 445 HIS A CA 1
ATOM 3227 C C . HIS A 1 445 ? -0.832 -4.753 -32.827 1.00 88.94 445 HIS A C 1
ATOM 3229 O O . HIS A 1 445 ? -0.442 -5.618 -32.049 1.00 88.94 445 HIS A O 1
ATOM 3235 N N . ALA A 1 446 ? -0.537 -3.469 -32.633 1.00 87.44 446 ALA A N 1
ATOM 3236 C CA . ALA A 1 446 ? 0.385 -3.036 -31.579 1.00 87.44 446 ALA A CA 1
ATOM 3237 C C . ALA A 1 446 ? -0.197 -3.106 -30.149 1.00 87.44 446 ALA A C 1
ATOM 3239 O O . ALA A 1 446 ? 0.567 -3.185 -29.190 1.00 87.44 446 ALA A O 1
ATOM 3240 N N . LEU A 1 447 ? -1.528 -3.085 -29.992 1.00 91.62 447 LEU A N 1
ATOM 3241 C CA . LEU A 1 447 ? -2.204 -3.132 -28.677 1.00 91.62 447 LEU A CA 1
ATOM 3242 C C . LEU A 1 447 ? -2.981 -4.426 -28.414 1.00 91.62 447 LEU A C 1
ATOM 3244 O O . LEU A 1 447 ? -3.334 -4.706 -27.274 1.00 91.62 447 LEU A O 1
ATOM 3248 N N . LEU A 1 448 ? -3.262 -5.200 -29.462 1.00 92.00 448 LEU A N 1
ATOM 3249 C CA . LEU A 1 448 ? -4.007 -6.457 -29.405 1.00 92.00 448 LEU A CA 1
ATOM 3250 C C . LEU A 1 448 ? -3.076 -7.502 -29.996 1.00 92.00 448 LEU A C 1
ATOM 3252 O O . LEU A 1 448 ? -2.636 -7.320 -31.128 1.00 92.00 448 LEU A O 1
ATOM 3256 N N . GLY A 1 449 ? -2.721 -8.522 -29.219 1.00 86.88 449 GLY A N 1
ATOM 3257 C CA . GLY A 1 449 ? -1.719 -9.523 -29.600 1.00 86.88 449 GLY A CA 1
ATOM 3258 C C . GLY A 1 449 ? -2.314 -10.858 -30.044 1.00 86.88 449 GLY A C 1
ATOM 3259 O O . GLY A 1 449 ? -1.628 -11.628 -30.718 1.00 86.88 449 GLY A O 1
ATOM 3260 N N . ALA A 1 450 ? -3.572 -11.132 -29.684 1.00 90.62 450 ALA A N 1
ATOM 3261 C CA . ALA A 1 450 ? -4.240 -12.369 -30.056 1.00 90.62 450 ALA A CA 1
ATOM 3262 C C . ALA A 1 450 ? -5.725 -12.185 -30.400 1.00 90.62 450 ALA A C 1
ATOM 3264 O O . ALA A 1 450 ? -6.394 -11.283 -29.892 1.00 90.62 450 ALA A O 1
ATOM 3265 N N . VAL A 1 451 ? -6.220 -13.099 -31.230 1.00 92.12 451 VAL A N 1
ATOM 3266 C CA . VAL A 1 451 ? -7.611 -13.307 -31.635 1.00 92.12 451 VAL A CA 1
ATOM 3267 C C . VAL A 1 451 ? -8.048 -14.695 -31.188 1.00 92.12 451 VAL A C 1
ATOM 3269 O O . VAL A 1 451 ? -7.326 -15.681 -31.359 1.00 92.12 451 VAL A O 1
ATOM 3272 N N . VAL A 1 452 ? -9.253 -14.763 -30.638 1.00 92.00 452 VAL A N 1
ATOM 3273 C CA . VAL A 1 452 ? -9.929 -15.994 -30.250 1.00 92.00 452 VAL A CA 1
ATOM 3274 C C . VAL A 1 452 ? -11.293 -16.003 -30.921 1.00 92.00 452 VAL A C 1
ATOM 3276 O O . VAL A 1 452 ? -12.186 -15.247 -30.543 1.00 92.00 452 VAL A O 1
ATOM 3279 N N . GLU A 1 453 ? -11.451 -16.856 -31.926 1.00 86.94 453 GLU A N 1
ATOM 3280 C CA . GLU A 1 453 ? -12.765 -17.173 -32.479 1.00 86.94 453 GLU A CA 1
ATOM 3281 C C . GLU A 1 453 ? -13.440 -18.199 -31.578 1.00 86.94 453 GLU A C 1
ATOM 3283 O O . GLU A 1 453 ? -12.853 -19.228 -31.221 1.00 86.94 453 GLU A O 1
ATOM 3288 N N . ARG A 1 454 ? -14.688 -17.934 -31.200 1.00 86.50 454 ARG A N 1
ATOM 3289 C CA . ARG A 1 454 ? -15.463 -18.916 -30.458 1.00 86.50 454 ARG A CA 1
ATOM 3290 C C . ARG A 1 454 ? -15.955 -20.010 -31.407 1.00 86.50 454 ARG A C 1
ATOM 3292 O O . ARG A 1 454 ? -16.611 -19.702 -32.388 1.00 86.50 454 ARG A O 1
ATOM 3299 N N . PRO A 1 455 ? -15.725 -21.299 -31.120 1.00 81.62 455 PRO A N 1
ATOM 3300 C CA . PRO A 1 455 ? -16.111 -22.369 -32.043 1.00 81.62 455 PRO A CA 1
ATOM 3301 C C . PRO A 1 455 ? -17.622 -22.662 -32.068 1.00 81.62 455 PRO A C 1
ATOM 3303 O O . PRO A 1 455 ? -18.105 -23.324 -32.984 1.00 81.62 455 PRO A O 1
ATOM 3306 N N . ASP A 1 456 ? -18.370 -22.232 -31.049 1.00 79.12 456 ASP A N 1
ATOM 3307 C CA . ASP A 1 456 ? -19.798 -22.516 -30.860 1.00 79.12 456 ASP A CA 1
ATOM 3308 C C . ASP A 1 456 ? -20.723 -21.363 -31.282 1.00 79.12 456 ASP A C 1
ATOM 3310 O O . ASP A 1 456 ? -21.946 -21.512 -31.300 1.00 79.12 456 ASP A O 1
ATOM 3314 N N . SER A 1 457 ? -20.144 -20.212 -31.607 1.00 82.00 457 SER A N 1
ATOM 3315 C CA . SER A 1 457 ? -20.849 -18.998 -32.000 1.00 82.00 457 SER A CA 1
ATOM 3316 C C . SER A 1 457 ? -20.059 -18.279 -33.087 1.00 82.00 457 SER A C 1
ATOM 3318 O O . SER A 1 457 ? -18.941 -18.648 -33.405 1.00 82.00 457 SER A O 1
ATOM 3320 N N . ASP A 1 458 ? -20.641 -17.250 -33.682 1.00 83.38 458 ASP A N 1
ATOM 3321 C CA . ASP A 1 458 ? -19.948 -16.384 -34.640 1.00 83.38 458 ASP A CA 1
ATOM 3322 C C . ASP A 1 458 ? -19.301 -15.186 -33.912 1.00 83.38 458 ASP A C 1
ATOM 3324 O O . ASP A 1 458 ? -19.281 -14.070 -34.421 1.00 83.38 458 ASP A O 1
ATOM 3328 N N . GLU A 1 459 ? -18.864 -15.387 -32.664 1.00 91.06 459 GLU A N 1
ATOM 3329 C CA . GLU A 1 459 ? -18.266 -14.359 -31.807 1.00 91.06 459 GLU A CA 1
ATOM 3330 C C . GLU A 1 459 ? -16.738 -14.399 -31.862 1.00 91.06 459 GLU A C 1
ATOM 3332 O O . GLU A 1 459 ? -16.122 -15.467 -31.940 1.00 91.06 459 GLU A O 1
ATOM 3337 N N . VAL A 1 460 ? -16.121 -13.225 -31.744 1.00 93.75 460 VAL A N 1
ATOM 3338 C CA . VAL A 1 460 ? -14.663 -13.070 -31.767 1.00 93.75 460 VAL A CA 1
ATOM 3339 C C . VAL A 1 460 ? -14.220 -12.224 -30.584 1.00 93.75 460 VAL A C 1
ATOM 3341 O O . VAL A 1 460 ? -14.815 -11.188 -30.287 1.00 93.75 460 VAL A O 1
ATOM 3344 N N . VAL A 1 461 ? -13.154 -12.650 -29.912 1.00 95.88 461 VAL A N 1
ATOM 3345 C CA . VAL A 1 461 ? -12.509 -11.896 -28.836 1.00 95.88 461 VAL A CA 1
ATOM 3346 C C . VAL A 1 461 ? -11.088 -11.551 -29.249 1.00 95.88 461 VAL A C 1
ATOM 3348 O O . VAL A 1 461 ? -10.275 -12.432 -29.516 1.00 95.88 461 VAL A O 1
ATOM 3351 N N . LEU A 1 462 ? -10.767 -10.263 -29.266 1.00 95.75 462 LEU A N 1
ATOM 3352 C CA . LEU A 1 462 ? -9.403 -9.779 -29.438 1.00 95.75 462 LEU A CA 1
ATOM 3353 C C . LEU A 1 462 ? -8.854 -9.419 -28.066 1.00 95.75 462 LEU A C 1
ATOM 3355 O O . LEU A 1 462 ? -9.516 -8.715 -27.308 1.00 95.75 462 LEU A O 1
ATOM 3359 N N . THR A 1 463 ? -7.646 -9.866 -27.742 1.00 93.69 463 THR A N 1
ATOM 3360 C CA . THR A 1 463 ? -7.040 -9.639 -26.427 1.00 93.69 463 THR A CA 1
ATOM 3361 C C . THR A 1 463 ? -5.663 -8.998 -26.534 1.00 93.69 463 THR A C 1
ATOM 3363 O O . THR A 1 463 ? -4.882 -9.255 -27.455 1.00 93.69 463 THR A O 1
ATOM 3366 N N . GLY A 1 464 ? -5.361 -8.145 -25.564 1.00 92.00 464 GLY A N 1
ATOM 3367 C CA . GLY A 1 464 ? -4.129 -7.381 -25.478 1.00 92.00 464 GLY A CA 1
ATOM 3368 C C . GLY A 1 464 ? -3.751 -7.064 -24.040 1.00 92.00 464 GLY A C 1
ATOM 3369 O O . GLY A 1 464 ? -4.522 -7.286 -23.104 1.00 92.00 464 GLY A O 1
ATOM 3370 N N . ARG A 1 465 ? -2.542 -6.531 -23.864 1.00 91.62 465 ARG A N 1
ATOM 3371 C CA . ARG A 1 465 ? -2.044 -6.079 -22.566 1.00 91.62 465 ARG A CA 1
ATOM 3372 C C . ARG A 1 465 ? -1.404 -4.706 -22.706 1.00 91.62 465 ARG A C 1
ATOM 3374 O O . ARG A 1 465 ? -0.474 -4.525 -23.488 1.00 91.62 465 ARG A O 1
ATOM 3381 N N . LEU A 1 466 ? -1.917 -3.761 -21.930 1.00 92.62 466 LEU A N 1
ATOM 3382 C CA . LEU A 1 466 ? -1.473 -2.379 -21.869 1.00 92.62 466 LEU A CA 1
ATOM 3383 C C . LEU A 1 466 ? -0.642 -2.167 -20.606 1.00 92.62 466 LEU A C 1
ATOM 3385 O O . LEU A 1 466 ? -1.056 -2.543 -19.510 1.00 92.62 466 LEU A O 1
ATOM 3389 N N . SER A 1 467 ? 0.516 -1.533 -20.731 1.00 90.69 467 SER A N 1
ATOM 3390 C CA . SER A 1 467 ? 1.293 -1.069 -19.587 1.00 90.69 467 SER A CA 1
ATOM 3391 C C . SER A 1 467 ? 2.160 0.120 -19.988 1.00 90.69 467 SER A C 1
ATOM 3393 O O . SER A 1 467 ? 2.588 0.233 -21.134 1.00 90.69 467 SER A O 1
ATOM 3395 N N . LEU A 1 468 ? 2.479 0.999 -19.036 1.00 90.19 468 LEU A N 1
ATOM 3396 C CA . LEU A 1 468 ? 3.402 2.111 -19.306 1.00 90.19 468 LEU A CA 1
ATOM 3397 C C . LEU A 1 468 ? 4.839 1.633 -19.583 1.00 90.19 468 LEU A C 1
ATOM 3399 O O . LEU A 1 468 ? 5.654 2.401 -20.082 1.00 90.19 468 LEU A O 1
ATOM 3403 N N . ALA A 1 469 ? 5.162 0.379 -19.247 1.00 84.00 469 ALA A N 1
ATOM 3404 C CA . ALA A 1 469 ? 6.456 -0.219 -19.555 1.00 84.00 469 ALA A CA 1
ATOM 3405 C C . ALA A 1 469 ? 6.528 -0.693 -21.016 1.00 84.00 469 ALA A C 1
ATOM 3407 O O . ALA A 1 469 ? 7.543 -0.473 -21.673 1.00 84.00 469 ALA A O 1
ATOM 3408 N N . ASP A 1 470 ? 5.449 -1.301 -21.516 1.00 84.50 470 ASP A N 1
ATOM 3409 C CA . ASP A 1 470 ? 5.389 -1.878 -22.864 1.00 84.50 470 ASP A CA 1
ATOM 3410 C C . ASP A 1 470 ? 4.984 -0.833 -23.919 1.00 84.50 470 ASP A C 1
ATOM 3412 O O . ASP A 1 470 ? 5.432 -0.896 -25.063 1.00 84.50 470 ASP A O 1
ATOM 3416 N N . GLN A 1 471 ? 4.172 0.164 -23.539 1.00 91.75 471 GLN A N 1
ATOM 3417 C CA . GLN A 1 471 ? 3.769 1.294 -24.383 1.00 91.75 471 GLN A CA 1
ATOM 3418 C C . GLN A 1 471 ? 4.057 2.639 -23.683 1.00 91.75 471 GLN A C 1
ATOM 3420 O O . GLN A 1 471 ? 3.135 3.294 -23.189 1.00 91.75 471 GLN A O 1
ATOM 3425 N N . PRO A 1 472 ? 5.325 3.098 -23.650 1.00 91.06 472 PRO A N 1
ATOM 3426 C CA . PRO A 1 472 ? 5.734 4.282 -22.884 1.00 91.06 472 PRO A CA 1
ATOM 3427 C C . PRO A 1 472 ? 5.015 5.574 -23.274 1.00 91.06 472 PRO A C 1
ATOM 3429 O O . PRO A 1 472 ? 4.783 6.429 -22.424 1.00 91.06 472 PRO A O 1
ATOM 3432 N N . TRP A 1 473 ? 4.610 5.698 -24.540 1.00 94.44 473 TRP A N 1
ATOM 3433 C CA . TRP A 1 473 ? 3.879 6.860 -25.045 1.00 94.44 473 TRP A CA 1
ATOM 3434 C C . TRP A 1 473 ? 2.518 7.059 -24.357 1.00 94.44 473 TRP A C 1
ATOM 3436 O O . TRP A 1 473 ? 2.021 8.180 -24.331 1.00 94.44 473 TRP A O 1
ATOM 3446 N N . LEU A 1 474 ? 1.920 6.017 -23.756 1.00 95.12 474 LEU A N 1
ATOM 3447 C CA . LEU A 1 474 ? 0.683 6.155 -22.977 1.00 95.12 474 LEU A CA 1
ATOM 3448 C C . LEU A 1 474 ? 0.864 7.054 -21.748 1.00 95.12 474 LEU A C 1
ATOM 3450 O O . LEU A 1 474 ? -0.103 7.677 -21.318 1.00 95.12 474 LEU A O 1
ATOM 3454 N N . ALA A 1 475 ? 2.082 7.157 -21.201 1.00 94.50 475 ALA A N 1
ATOM 3455 C CA . ALA A 1 475 ? 2.368 7.991 -20.033 1.00 94.50 475 ALA A CA 1
ATOM 3456 C C . ALA A 1 475 ? 2.140 9.490 -20.297 1.00 94.50 475 ALA A C 1
ATOM 3458 O O . ALA A 1 475 ? 1.933 10.253 -19.355 1.00 94.50 475 ALA A O 1
ATOM 3459 N N . ASP A 1 476 ? 2.134 9.895 -21.568 1.00 96.94 476 ASP A N 1
ATOM 3460 C CA . ASP A 1 476 ? 1.962 11.280 -21.994 1.00 96.94 476 ASP A CA 1
ATOM 3461 C C . ASP A 1 476 ? 0.483 11.697 -22.127 1.00 96.94 476 ASP A C 1
ATOM 3463 O O . ASP A 1 476 ? 0.207 12.873 -22.372 1.00 96.94 476 ASP A O 1
ATOM 3467 N N . HIS A 1 477 ? -0.491 10.792 -21.952 1.00 96.94 477 HIS A N 1
ATOM 3468 C CA . HIS A 1 477 ? -1.917 11.160 -21.920 1.00 96.94 477 HIS A CA 1
ATOM 3469 C C . HIS A 1 477 ? -2.377 11.466 -20.496 1.00 96.94 477 HIS A C 1
ATOM 3471 O O . HIS A 1 477 ? -2.969 10.627 -19.817 1.00 96.94 477 HIS A O 1
ATOM 3477 N N . VAL A 1 478 ? -2.077 12.676 -20.022 1.00 95.25 478 VAL A N 1
ATOM 3478 C CA . VAL A 1 478 ? -2.410 13.098 -18.655 1.00 95.25 478 VAL A CA 1
ATOM 3479 C C . VAL A 1 478 ? -3.601 14.052 -18.652 1.00 95.25 478 VAL A C 1
ATOM 3481 O O . VAL A 1 478 ? -3.536 15.151 -19.203 1.00 95.25 478 VAL A O 1
ATOM 3484 N N . VAL A 1 479 ? -4.678 13.659 -17.970 1.00 91.31 479 VAL A N 1
ATOM 3485 C CA . VAL A 1 479 ? -5.898 14.459 -17.795 1.00 91.31 479 VAL A CA 1
ATOM 3486 C C . VAL A 1 479 ? -6.166 14.646 -16.304 1.00 91.31 479 VAL A C 1
ATOM 3488 O O . VAL A 1 479 ? -6.294 13.677 -15.564 1.00 91.31 479 VAL A O 1
ATOM 3491 N N . ASN A 1 480 ? -6.223 15.895 -15.840 1.00 87.38 480 ASN A N 1
ATOM 3492 C CA . ASN A 1 480 ? -6.338 16.280 -14.429 1.00 87.38 480 ASN A CA 1
ATOM 3493 C C . ASN A 1 480 ? -5.327 15.558 -13.516 1.00 87.38 480 ASN A C 1
ATOM 3495 O O . ASN A 1 480 ? -5.647 15.168 -12.396 1.00 87.38 480 ASN A O 1
ATOM 3499 N N . GLY A 1 481 ? -4.096 15.377 -14.008 1.00 84.19 481 GLY A N 1
ATOM 3500 C CA . GLY A 1 481 ? -3.003 14.726 -13.275 1.00 84.19 481 GLY A CA 1
ATOM 3501 C C . GLY A 1 481 ? -3.023 13.194 -13.298 1.00 84.19 481 GLY A C 1
ATOM 3502 O O . GLY A 1 481 ? -2.186 12.576 -12.647 1.00 84.19 481 GLY A O 1
ATOM 3503 N N . VAL A 1 482 ? -3.938 12.576 -14.047 1.00 87.06 482 VAL A N 1
ATOM 3504 C CA . VAL A 1 482 ? -4.080 11.118 -14.140 1.00 87.06 482 VAL A CA 1
ATOM 3505 C C . VAL A 1 482 ? -3.753 10.645 -15.548 1.00 87.06 482 VAL A C 1
ATOM 3507 O O . VAL A 1 482 ? -4.231 11.223 -16.522 1.00 87.06 482 VAL A O 1
ATOM 3510 N N . VAL A 1 483 ? -2.975 9.569 -15.652 1.00 93.19 483 VAL A N 1
ATOM 3511 C CA . VAL A 1 483 ? -2.679 8.927 -16.935 1.00 93.19 483 VAL A CA 1
ATOM 3512 C C . VAL A 1 483 ? -3.875 8.076 -17.361 1.00 93.19 483 VAL A C 1
ATOM 3514 O O . VAL A 1 483 ? -4.251 7.130 -16.662 1.00 93.19 483 VAL A O 1
ATOM 3517 N N . LEU A 1 484 ? -4.478 8.403 -18.501 1.00 93.12 484 LEU A N 1
ATOM 3518 C CA . LEU A 1 484 ? -5.624 7.681 -19.050 1.00 93.12 484 LEU A CA 1
ATOM 3519 C C . LEU A 1 484 ? -5.253 6.985 -20.358 1.00 93.12 484 LEU A C 1
ATOM 3521 O O . LEU A 1 484 ? -4.462 7.484 -21.150 1.00 93.12 484 LEU A O 1
ATOM 3525 N N . PHE A 1 485 ? -5.875 5.843 -20.634 1.00 95.88 485 PHE A N 1
ATOM 3526 C CA . PHE A 1 485 ? -5.940 5.357 -22.004 1.00 95.88 485 PHE A CA 1
ATOM 3527 C C . PHE A 1 485 ? -6.875 6.288 -22.799 1.00 95.88 485 PHE A C 1
ATOM 3529 O O . PHE A 1 485 ? -8.022 6.493 -22.380 1.00 95.88 485 PHE A O 1
ATOM 3536 N N . PRO A 1 486 ? -6.417 6.884 -23.914 1.00 95.38 486 PRO A N 1
ATOM 3537 C CA . PRO A 1 486 ? -7.174 7.915 -24.614 1.00 95.38 486 PRO A CA 1
ATOM 3538 C C . PRO A 1 486 ? -8.485 7.364 -25.182 1.00 95.38 486 PRO A C 1
ATOM 3540 O O . PRO A 1 486 ? -8.546 6.229 -25.652 1.00 95.38 486 PRO A O 1
ATOM 3543 N N . GLY A 1 487 ? -9.524 8.205 -25.243 1.00 92.94 487 GLY A N 1
ATOM 3544 C CA . GLY A 1 487 ? -10.805 7.851 -25.871 1.00 92.94 487 GLY A CA 1
ATOM 3545 C C . GLY A 1 487 ? -10.647 7.386 -27.326 1.00 92.94 487 GLY A C 1
ATOM 3546 O O . GLY A 1 487 ? -11.303 6.443 -27.760 1.00 92.94 487 GLY A O 1
ATOM 3547 N N . ALA A 1 488 ? -9.707 8.004 -28.047 1.00 95.75 488 ALA A N 1
ATOM 3548 C CA . ALA A 1 488 ? -9.292 7.610 -29.391 1.00 95.75 488 ALA A CA 1
ATOM 3549 C C . ALA A 1 488 ? -8.685 6.194 -29.457 1.00 95.75 488 ALA A C 1
ATOM 3551 O O . ALA A 1 488 ? -8.783 5.527 -30.482 1.00 95.75 488 ALA A O 1
ATOM 3552 N N . GLY A 1 489 ? -8.093 5.711 -28.362 1.00 96.50 489 GLY A N 1
ATOM 3553 C CA . GLY A 1 489 ? -7.563 4.355 -28.263 1.00 96.50 489 GLY A CA 1
ATOM 3554 C C . GLY A 1 489 ? -8.652 3.290 -28.317 1.00 96.50 489 GLY A C 1
ATOM 3555 O O . GLY A 1 489 ? -8.468 2.272 -28.973 1.00 96.50 489 GLY A O 1
ATOM 3556 N N . PHE A 1 490 ? -9.814 3.532 -27.702 1.00 97.88 490 PHE A N 1
ATOM 3557 C CA . PHE A 1 490 ? -10.949 2.605 -27.802 1.00 97.88 490 PHE A CA 1
ATOM 3558 C C . PHE A 1 490 ? -11.495 2.516 -29.226 1.00 97.88 490 PHE A C 1
ATOM 3560 O O . PHE A 1 490 ? -11.888 1.437 -29.657 1.00 97.88 490 PHE A O 1
ATOM 3567 N N . VAL A 1 491 ? -11.477 3.630 -29.964 1.00 97.44 491 VAL A N 1
ATOM 3568 C CA . VAL A 1 491 ? -11.858 3.648 -31.381 1.00 97.44 491 VAL A CA 1
ATOM 3569 C C . VAL A 1 491 ? -10.922 2.746 -32.187 1.00 97.44 491 VAL A C 1
ATOM 3571 O O . VAL A 1 491 ? -11.411 1.892 -32.915 1.00 97.44 491 VAL A O 1
ATOM 3574 N N . GLU A 1 492 ? -9.603 2.858 -32.003 1.00 96.31 492 GLU A N 1
ATOM 3575 C CA . GLU A 1 492 ? -8.620 1.998 -32.685 1.00 96.31 492 GLU A CA 1
ATOM 3576 C C . GLU A 1 492 ? -8.808 0.508 -32.353 1.00 96.31 492 GLU A C 1
ATOM 3578 O O . GLU A 1 492 ? -8.822 -0.335 -33.249 1.00 96.31 492 GLU A O 1
ATOM 3583 N N . LEU A 1 493 ? -9.026 0.174 -31.075 1.00 97.06 493 LEU A N 1
ATOM 3584 C CA . LEU A 1 493 ? -9.297 -1.205 -30.650 1.00 97.06 493 LEU A CA 1
ATOM 3585 C C . LEU A 1 493 ? -10.532 -1.792 -31.353 1.00 97.06 493 LEU A C 1
ATOM 3587 O O . LEU A 1 493 ? -10.514 -2.947 -31.781 1.00 97.06 493 LEU A O 1
ATOM 3591 N N . VAL A 1 494 ? -11.597 -0.996 -31.481 1.00 97.62 494 VAL A N 1
ATOM 3592 C CA . VAL A 1 494 ? -12.852 -1.417 -32.116 1.00 97.62 494 VAL A CA 1
ATOM 3593 C C . VAL A 1 494 ? -12.742 -1.450 -33.641 1.00 97.62 494 VAL A C 1
ATOM 3595 O O . VAL A 1 494 ? -13.310 -2.356 -34.241 1.00 97.62 494 VAL A O 1
ATOM 3598 N N . ILE A 1 495 ? -11.984 -0.544 -34.273 1.00 94.31 495 ILE A N 1
ATOM 3599 C CA . ILE A 1 495 ? -11.681 -0.613 -35.714 1.00 94.31 495 ILE A CA 1
ATOM 3600 C C . ILE A 1 495 ? -10.991 -1.940 -36.025 1.00 94.31 495 ILE A C 1
ATOM 3602 O O . ILE A 1 495 ? -11.471 -2.692 -36.869 1.00 94.31 495 ILE A O 1
ATOM 3606 N N . ARG A 1 496 ? -9.925 -2.281 -35.286 1.00 94.12 496 ARG A N 1
ATOM 3607 C CA . ARG A 1 496 ? -9.206 -3.541 -35.503 1.00 94.12 496 ARG A CA 1
ATOM 3608 C C . ARG A 1 496 ? -10.112 -4.757 -35.310 1.00 94.12 496 ARG A C 1
ATOM 3610 O O . ARG A 1 496 ? -9.984 -5.728 -36.053 1.00 94.12 496 ARG A O 1
ATOM 3617 N N . ALA A 1 497 ? -11.003 -4.717 -34.322 1.00 94.00 497 ALA A N 1
ATOM 3618 C CA . ALA A 1 497 ? -11.980 -5.775 -34.091 1.00 94.00 497 ALA A CA 1
ATOM 3619 C C . ALA A 1 497 ? -13.010 -5.878 -35.227 1.00 94.00 497 ALA A C 1
ATOM 3621 O O . ALA A 1 497 ? -13.325 -6.983 -35.659 1.00 94.00 497 ALA A O 1
ATOM 3622 N N . GLY A 1 498 ? -13.483 -4.742 -35.746 1.00 92.75 498 GLY A N 1
ATOM 3623 C CA . GLY A 1 498 ? -14.351 -4.668 -36.919 1.00 92.75 498 GLY A CA 1
ATOM 3624 C C . GLY A 1 498 ? -13.698 -5.263 -38.163 1.00 92.75 498 GLY A C 1
ATOM 3625 O O . GLY A 1 498 ? -14.317 -6.093 -38.825 1.00 92.75 498 GLY A O 1
ATOM 3626 N N . ASP A 1 499 ? -12.432 -4.933 -38.423 1.00 90.88 499 ASP A N 1
ATOM 3627 C CA . ASP A 1 499 ? -11.662 -5.488 -39.542 1.00 90.88 499 ASP A CA 1
ATOM 3628 C C . ASP A 1 499 ? -11.540 -7.019 -39.465 1.00 90.88 499 ASP A C 1
ATOM 3630 O O . ASP A 1 499 ? -11.623 -7.688 -40.496 1.00 90.88 499 ASP A O 1
ATOM 3634 N N . GLU A 1 500 ? -11.407 -7.587 -38.257 1.00 91.69 500 GLU A N 1
ATOM 3635 C CA . GLU A 1 500 ? -11.343 -9.044 -38.054 1.00 91.69 500 GLU A CA 1
ATOM 3636 C C . GLU A 1 500 ? -12.630 -9.750 -38.503 1.00 91.69 500 GLU A C 1
ATOM 3638 O O . GLU A 1 500 ? -12.582 -10.840 -39.065 1.00 91.69 500 GLU A O 1
ATOM 3643 N N . VAL A 1 501 ? -13.785 -9.109 -38.301 1.00 91.50 501 VAL A N 1
ATOM 3644 C CA . VAL A 1 501 ? -15.109 -9.661 -38.636 1.00 91.50 501 VAL A CA 1
ATOM 3645 C C . VAL A 1 501 ? -15.708 -9.075 -39.922 1.00 91.50 501 VAL A C 1
ATOM 3647 O O . VAL A 1 501 ? -16.889 -9.277 -40.207 1.00 91.50 501 VAL A O 1
ATOM 3650 N N . GLY A 1 502 ? -14.926 -8.319 -40.700 1.00 88.81 502 GLY A N 1
ATOM 3651 C CA . GLY A 1 502 ? -15.367 -7.709 -41.959 1.00 88.81 502 GLY A CA 1
ATOM 3652 C C . GLY A 1 502 ? -16.380 -6.562 -41.819 1.00 88.81 502 GLY A C 1
ATOM 3653 O O . GLY A 1 502 ? -17.130 -6.295 -42.759 1.00 88.81 502 GLY A O 1
ATOM 3654 N N . CYS A 1 503 ? -16.422 -5.882 -40.672 1.00 92.00 503 CYS A N 1
ATOM 3655 C CA . CYS A 1 503 ? -17.264 -4.710 -40.422 1.00 92.00 503 CYS A CA 1
ATOM 3656 C C . CYS A 1 503 ? -16.439 -3.414 -40.486 1.00 92.00 503 CYS A C 1
ATOM 3658 O O . CYS A 1 503 ? -15.693 -3.101 -39.563 1.00 92.00 503 CYS A O 1
ATOM 3660 N N . ALA A 1 504 ? -16.609 -2.637 -41.558 1.00 88.62 504 ALA A N 1
ATOM 3661 C CA . ALA A 1 504 ? -15.829 -1.420 -41.825 1.00 88.62 504 ALA A CA 1
ATOM 3662 C C . ALA A 1 504 ? -16.422 -0.126 -41.218 1.00 88.62 504 ALA A C 1
ATOM 3664 O O . ALA A 1 504 ? -15.858 0.961 -41.382 1.00 88.62 504 ALA A O 1
ATOM 3665 N N . LEU A 1 505 ? -17.584 -0.213 -40.561 1.00 94.44 505 LEU A N 1
ATOM 3666 C CA . LEU A 1 505 ? -18.278 0.924 -39.959 1.00 94.44 505 LEU A CA 1
ATOM 3667 C C . LEU A 1 505 ? -18.491 0.687 -38.464 1.00 94.44 505 LEU A C 1
ATOM 3669 O O . LEU A 1 505 ? -19.097 -0.305 -38.073 1.00 94.44 505 LEU A O 1
ATOM 3673 N N . ILE A 1 506 ? -18.083 1.643 -37.632 1.00 96.69 506 ILE A N 1
ATOM 3674 C CA . ILE A 1 506 ? -18.574 1.757 -36.256 1.00 96.69 506 ILE A CA 1
ATOM 3675 C C . ILE A 1 506 ? -19.808 2.654 -36.301 1.00 96.69 506 ILE A C 1
ATOM 3677 O O . ILE A 1 506 ? -19.698 3.868 -36.503 1.00 96.69 506 ILE A O 1
ATOM 3681 N N . GLU A 1 507 ? -20.992 2.074 -36.138 1.00 94.88 507 GLU A N 1
ATOM 3682 C CA . GLU A 1 507 ? -22.239 2.840 -36.147 1.00 94.88 507 GLU A CA 1
ATOM 3683 C C . GLU A 1 507 ? -22.331 3.747 -34.924 1.00 94.88 507 GLU A C 1
ATOM 3685 O O . GLU A 1 507 ? -22.635 4.938 -35.045 1.00 94.88 507 GLU A O 1
ATOM 3690 N N . GLU A 1 508 ? -22.007 3.186 -33.761 1.00 97.06 508 GLU A N 1
ATOM 3691 C CA . GLU A 1 508 ? -21.957 3.870 -32.478 1.00 97.06 508 GLU A CA 1
ATOM 3692 C C . GLU A 1 508 ? -20.921 3.210 -31.563 1.00 97.06 508 GLU A C 1
ATOM 3694 O O . GLU A 1 508 ? -20.813 1.988 -31.530 1.00 97.06 508 GLU A O 1
ATOM 3699 N N . LEU A 1 509 ? -20.183 4.019 -30.804 1.00 98.31 509 LEU A N 1
ATOM 3700 C CA . LEU A 1 509 ? -19.328 3.595 -29.700 1.00 98.31 509 LEU A CA 1
ATOM 3701 C C . LEU A 1 509 ? -19.463 4.597 -28.551 1.00 98.31 509 LEU A C 1
ATOM 3703 O O . LEU A 1 509 ? -19.112 5.773 -28.687 1.00 98.31 509 LEU A O 1
ATOM 3707 N N . VAL A 1 510 ? -19.970 4.127 -27.418 1.00 96.75 510 VAL A N 1
ATOM 3708 C CA . VAL A 1 510 ? -20.118 4.879 -26.172 1.00 96.75 510 VAL A CA 1
ATOM 3709 C C . VAL A 1 510 ? -18.982 4.496 -25.230 1.00 96.75 510 VAL A C 1
ATOM 3711 O O . VAL A 1 510 ? -18.738 3.318 -24.990 1.00 96.75 510 VAL A O 1
ATOM 3714 N N . LEU A 1 511 ? -18.287 5.491 -24.678 1.00 94.81 511 LEU A N 1
ATOM 3715 C CA . LEU A 1 511 ? -17.265 5.294 -23.653 1.00 94.81 511 LEU A CA 1
ATOM 3716 C C . LEU A 1 511 ? -17.942 5.284 -22.276 1.00 94.81 511 LEU A C 1
ATOM 3718 O O . LEU A 1 511 ? -18.320 6.331 -21.746 1.00 94.81 511 LEU A O 1
ATOM 3722 N N . ALA A 1 512 ? -18.129 4.086 -21.727 1.00 85.94 512 ALA A N 1
ATOM 3723 C CA . ALA A 1 512 ? -18.825 3.840 -20.469 1.00 85.94 512 ALA A CA 1
ATOM 3724 C C . ALA A 1 512 ? -17.982 4.234 -19.245 1.00 85.94 512 ALA A C 1
ATOM 3726 O O . ALA A 1 512 ? -18.508 4.841 -18.310 1.00 85.94 512 ALA A O 1
ATOM 3727 N N . ALA A 1 513 ? -16.678 3.929 -19.258 1.00 86.94 513 ALA A N 1
ATOM 3728 C CA . ALA A 1 513 ? -15.770 4.234 -18.153 1.00 86.94 513 ALA A CA 1
ATOM 3729 C C . ALA A 1 513 ? -14.326 4.488 -18.628 1.00 86.94 513 ALA A C 1
ATOM 3731 O O . ALA A 1 513 ? -13.820 3.750 -19.481 1.00 86.94 513 ALA A O 1
ATOM 3732 N N . PRO A 1 514 ? -13.623 5.485 -18.054 1.00 89.38 514 PRO A N 1
ATOM 3733 C CA . PRO A 1 514 ? -12.221 5.732 -18.373 1.00 89.38 514 PRO A CA 1
ATOM 3734 C C . PRO A 1 514 ? -11.343 4.563 -17.912 1.00 89.38 514 PRO A C 1
ATOM 3736 O O . PRO A 1 514 ? -11.580 3.971 -16.859 1.00 89.38 514 PRO A O 1
ATOM 3739 N N . LEU A 1 515 ? -10.302 4.253 -18.684 1.00 91.44 515 LEU A N 1
ATOM 3740 C CA . LEU A 1 515 ? -9.269 3.302 -18.282 1.00 91.44 515 LEU A CA 1
ATOM 3741 C C . LEU A 1 515 ? -8.055 4.071 -17.752 1.00 91.44 515 LEU A C 1
ATOM 3743 O O . LEU A 1 515 ? -7.396 4.784 -18.503 1.00 91.44 515 LEU A O 1
ATOM 3747 N N . VAL A 1 516 ? -7.772 3.928 -16.457 1.00 88.44 516 VAL A N 1
ATOM 3748 C CA . VAL A 1 516 ? -6.628 4.562 -15.787 1.00 88.44 516 VAL A CA 1
ATOM 3749 C C . VAL A 1 516 ? -5.390 3.673 -15.899 1.00 88.44 516 VAL A C 1
ATOM 3751 O O . VAL A 1 516 ? -5.439 2.489 -15.561 1.00 88.44 516 VAL A O 1
ATOM 3754 N N . MET A 1 517 ? -4.267 4.256 -16.316 1.00 89.69 517 MET A N 1
ATOM 3755 C CA . MET A 1 517 ? -2.985 3.563 -16.437 1.00 89.69 517 MET A CA 1
ATOM 3756 C C . MET A 1 517 ? -2.086 3.890 -15.243 1.00 89.69 517 MET A C 1
ATOM 3758 O O . MET A 1 517 ? -1.755 5.048 -15.001 1.00 89.69 517 MET A O 1
ATOM 3762 N N . HIS A 1 518 ? -1.647 2.866 -14.511 1.00 81.31 518 HIS A N 1
ATOM 3763 C CA . HIS A 1 518 ? -0.757 3.035 -13.362 1.00 81.31 518 HIS A CA 1
ATOM 3764 C C . HIS A 1 518 ? 0.678 2.598 -13.695 1.00 81.31 518 HIS A C 1
ATOM 3766 O O . HIS A 1 518 ? 0.874 1.560 -14.337 1.00 81.31 518 HIS A O 1
ATOM 3772 N N . PRO A 1 519 ? 1.705 3.336 -13.237 1.00 74.50 519 PRO A N 1
ATOM 3773 C CA . PRO A 1 519 ? 3.092 2.905 -13.369 1.00 74.50 519 PRO A CA 1
ATOM 3774 C C . PRO A 1 519 ? 3.322 1.530 -12.730 1.00 74.50 519 PRO A C 1
ATOM 3776 O O . PRO A 1 519 ? 2.937 1.291 -11.589 1.00 74.50 519 PRO A O 1
ATOM 3779 N N . GLY A 1 520 ? 3.969 0.623 -13.465 1.00 69.69 520 GLY A N 1
ATOM 3780 C CA . GLY A 1 520 ? 4.319 -0.717 -12.979 1.00 69.69 520 GLY A CA 1
ATOM 3781 C C . GLY A 1 520 ? 3.175 -1.740 -12.961 1.00 69.69 520 GLY A C 1
ATOM 3782 O O . GLY A 1 520 ? 3.420 -2.890 -12.604 1.00 69.69 520 GLY A O 1
ATOM 3783 N N . VAL A 1 521 ? 1.959 -1.363 -13.373 1.00 75.00 521 VAL A N 1
ATOM 3784 C CA . VAL A 1 521 ? 0.797 -2.262 -13.434 1.00 75.00 521 VAL A CA 1
ATOM 3785 C C . VAL A 1 521 ? 0.420 -2.522 -14.890 1.00 75.00 521 VAL A C 1
ATOM 3787 O O . VAL A 1 521 ? 0.289 -1.592 -15.685 1.00 75.00 521 VAL A O 1
ATOM 3790 N N . GLY A 1 522 ? 0.254 -3.797 -15.245 1.00 84.06 522 GLY A N 1
ATOM 3791 C CA . GLY A 1 522 ? -0.315 -4.193 -16.528 1.00 84.06 522 GLY A CA 1
ATOM 3792 C C . GLY A 1 522 ? -1.832 -4.296 -16.460 1.00 84.06 522 GLY A C 1
ATOM 3793 O O . GLY A 1 522 ? -2.403 -4.665 -15.431 1.00 84.06 522 GLY A O 1
ATOM 3794 N N . VAL A 1 523 ? -2.480 -3.973 -17.570 1.00 88.69 523 VAL A N 1
ATOM 3795 C CA . VAL A 1 523 ? -3.924 -4.056 -17.749 1.00 88.69 523 VAL A CA 1
ATOM 3796 C C . VAL A 1 523 ? -4.204 -4.939 -18.951 1.00 88.69 523 VAL A C 1
ATOM 3798 O O . VAL A 1 523 ? -3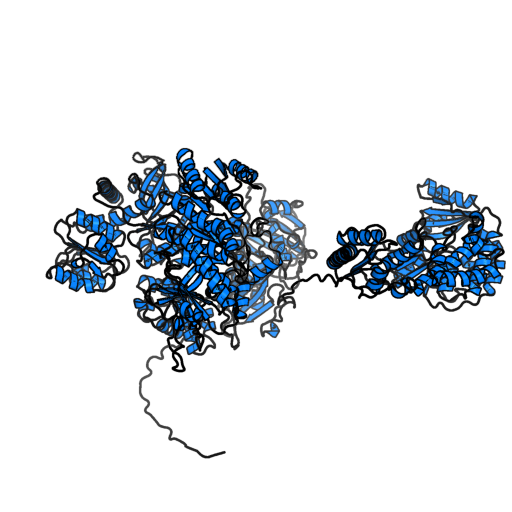.762 -4.654 -20.058 1.00 88.69 523 VAL A O 1
ATOM 3801 N N . GLN A 1 524 ? -4.958 -6.007 -18.744 1.00 91.62 524 GLN A N 1
ATOM 3802 C CA . GLN A 1 524 ? -5.527 -6.789 -19.831 1.00 91.62 524 GLN A CA 1
ATOM 3803 C C . GLN A 1 524 ? -6.689 -6.020 -20.442 1.00 91.62 524 GLN A C 1
ATOM 3805 O O . GLN A 1 524 ? -7.507 -5.452 -19.718 1.00 91.62 524 GLN A O 1
ATOM 3810 N N . VAL A 1 525 ? -6.773 -6.033 -21.765 1.00 94.62 525 VAL A N 1
ATOM 3811 C CA . VAL A 1 525 ? -7.883 -5.470 -22.530 1.00 94.62 525 VAL A CA 1
ATOM 3812 C C . VAL A 1 525 ? -8.442 -6.549 -23.440 1.00 94.62 525 VAL A C 1
ATOM 3814 O O . VAL A 1 525 ? -7.680 -7.257 -24.096 1.00 94.62 525 VAL A O 1
ATOM 3817 N N . GLN A 1 526 ? -9.766 -6.652 -23.487 1.00 95.69 526 GLN A N 1
ATOM 3818 C CA . GLN A 1 526 ? -10.482 -7.528 -24.405 1.00 95.69 526 GLN A CA 1
ATOM 3819 C C . GLN A 1 526 ? -11.521 -6.740 -25.188 1.00 95.69 526 GLN A C 1
ATOM 3821 O O . GLN A 1 526 ? -12.299 -5.987 -24.606 1.00 95.69 526 GLN A O 1
ATOM 3826 N N . VAL A 1 527 ? -11.542 -6.938 -26.502 1.00 98.06 527 VAL A N 1
ATOM 3827 C CA . VAL A 1 527 ? -12.604 -6.468 -27.389 1.00 98.06 527 VAL A CA 1
ATOM 3828 C C . VAL A 1 527 ? -13.438 -7.676 -27.774 1.00 98.06 527 VAL A C 1
ATOM 3830 O O . VAL A 1 527 ? -12.943 -8.582 -28.438 1.00 98.06 527 VAL A O 1
ATOM 3833 N N . VAL A 1 528 ? -14.686 -7.702 -27.326 1.00 97.75 528 VAL A N 1
ATOM 3834 C CA . VAL A 1 528 ? -15.637 -8.782 -27.576 1.00 97.75 528 VAL A CA 1
ATOM 3835 C C . VAL A 1 528 ? -16.581 -8.332 -28.676 1.00 97.75 528 VAL A C 1
ATOM 3837 O O . VAL A 1 528 ? -17.264 -7.318 -28.523 1.00 97.75 528 VAL A O 1
ATOM 3840 N N . VAL A 1 529 ? -16.617 -9.079 -29.773 1.00 97.44 529 VAL A N 1
ATOM 3841 C CA . VAL A 1 529 ? -17.510 -8.850 -30.906 1.00 97.44 529 VAL A CA 1
ATOM 3842 C C . VAL A 1 529 ? -18.548 -9.963 -30.946 1.00 97.44 529 VAL A C 1
ATOM 3844 O O . VAL A 1 529 ? -18.213 -11.142 -31.050 1.00 97.44 529 VAL A O 1
ATOM 3847 N N . GLY A 1 530 ? -19.815 -9.570 -30.859 1.00 93.31 530 GLY A N 1
ATOM 3848 C CA . GLY A 1 530 ? -20.961 -10.464 -30.918 1.00 93.31 530 GLY A CA 1
ATOM 3849 C C . GLY A 1 530 ? -21.159 -11.108 -32.294 1.00 93.31 530 GLY A C 1
ATOM 3850 O O . GLY A 1 530 ? -20.604 -10.672 -33.310 1.00 93.31 530 GLY A O 1
ATOM 3851 N N . ALA A 1 531 ? -22.017 -12.129 -32.330 1.00 90.75 531 ALA A N 1
ATOM 3852 C CA . ALA A 1 531 ? -22.490 -12.733 -33.572 1.00 90.75 531 ALA A CA 1
ATOM 3853 C C . ALA A 1 531 ? -23.220 -11.706 -34.456 1.00 90.75 531 ALA A C 1
ATOM 3855 O O . ALA A 1 531 ? -23.847 -10.772 -33.948 1.00 90.75 531 ALA A O 1
ATOM 3856 N N . ALA A 1 532 ? -23.151 -11.893 -35.776 1.00 90.06 532 ALA A N 1
ATOM 3857 C CA . ALA A 1 532 ? -23.871 -11.044 -36.718 1.00 90.06 532 ALA A CA 1
ATOM 3858 C C . ALA A 1 532 ? -25.388 -11.232 -36.600 1.00 90.06 532 ALA A C 1
ATOM 3860 O O . ALA A 1 532 ? -25.887 -12.358 -36.531 1.00 90.06 532 ALA A O 1
ATOM 3861 N N . ASP A 1 533 ? -26.128 -10.126 -36.635 1.00 86.75 533 ASP A N 1
ATOM 3862 C CA . ASP A 1 533 ? -27.570 -10.157 -36.855 1.00 86.75 533 ASP A CA 1
ATOM 3863 C C . ASP A 1 533 ? -27.927 -10.389 -38.340 1.00 86.75 533 ASP A C 1
ATOM 3865 O O . ASP A 1 533 ? -27.058 -10.497 -39.208 1.00 86.75 533 ASP A O 1
ATOM 3869 N N . GLU A 1 534 ? -29.225 -10.460 -38.664 1.00 82.00 534 GLU A N 1
ATOM 3870 C CA . GLU A 1 534 ? -29.705 -10.689 -40.041 1.00 82.00 534 GLU A CA 1
ATOM 3871 C C . GLU A 1 534 ? -29.265 -9.605 -41.046 1.00 82.00 534 GLU A C 1
ATOM 3873 O O . GLU A 1 534 ? -29.268 -9.841 -42.256 1.00 82.00 534 GLU A O 1
ATOM 3878 N N . SER A 1 535 ? -28.890 -8.421 -40.561 1.00 82.81 535 SER A N 1
ATOM 3879 C CA . SER A 1 535 ? -28.369 -7.305 -41.356 1.00 82.81 535 SER A CA 1
ATOM 3880 C C . SER A 1 535 ? -26.839 -7.239 -41.403 1.00 82.81 535 SER A C 1
ATOM 3882 O O . SER A 1 535 ? -26.295 -6.408 -42.132 1.00 82.81 535 SER A O 1
ATOM 3884 N N . GLY A 1 536 ? -26.150 -8.126 -40.682 1.00 86.50 536 GLY A N 1
ATOM 3885 C CA . GLY A 1 536 ? -24.696 -8.156 -40.567 1.00 86.50 536 GLY A CA 1
ATOM 3886 C C . GLY A 1 536 ? -24.128 -7.214 -39.504 1.00 86.50 536 GLY A C 1
ATOM 3887 O O . GLY A 1 536 ? -22.909 -7.068 -39.447 1.00 86.50 536 GLY A O 1
ATOM 3888 N N . HIS A 1 537 ? -24.962 -6.577 -38.674 1.00 91.00 537 HIS A N 1
ATOM 3889 C CA . HIS A 1 537 ? -24.470 -5.757 -37.565 1.00 91.00 537 HIS A CA 1
ATOM 3890 C C . HIS A 1 537 ? -24.019 -6.636 -36.406 1.00 91.00 537 HIS A C 1
ATOM 3892 O O . HIS A 1 537 ? -24.561 -7.721 -36.177 1.00 91.00 537 HIS A O 1
ATOM 3898 N N . ARG A 1 538 ? -23.019 -6.160 -35.667 1.00 96.19 538 ARG A N 1
ATOM 3899 C CA . ARG A 1 538 ? -22.423 -6.886 -34.543 1.00 96.19 538 ARG A CA 1
ATOM 3900 C C . ARG A 1 538 ? -22.256 -5.957 -33.355 1.00 96.19 538 ARG A C 1
ATOM 3902 O O . ARG A 1 538 ? -21.636 -4.901 -33.472 1.00 96.19 538 ARG A O 1
ATOM 3909 N N . ALA A 1 539 ? -22.772 -6.363 -32.199 1.00 96.44 539 ALA A N 1
ATOM 3910 C CA . ALA A 1 539 ? -22.484 -5.662 -30.954 1.00 96.44 539 ALA A CA 1
ATOM 3911 C C . ALA A 1 539 ? -20.989 -5.785 -30.631 1.00 96.44 539 ALA A C 1
ATOM 3913 O O . ALA A 1 539 ? -20.389 -6.833 -30.863 1.00 96.44 539 ALA A O 1
ATOM 3914 N N . VAL A 1 540 ? -20.390 -4.732 -30.084 1.00 97.94 540 VAL A N 1
ATOM 3915 C CA . VAL A 1 540 ? -18.986 -4.734 -29.665 1.00 97.94 540 VAL A CA 1
ATOM 3916 C C . VAL A 1 540 ? -18.847 -4.144 -28.271 1.00 97.94 540 VAL A C 1
ATOM 3918 O O . VAL A 1 540 ? -19.540 -3.195 -27.905 1.00 97.94 540 VAL A O 1
ATOM 3921 N N . SER A 1 541 ? -17.956 -4.704 -27.463 1.00 98.12 541 SER A N 1
ATOM 3922 C CA . SER A 1 541 ? -17.660 -4.203 -26.122 1.00 98.12 541 SER A CA 1
ATOM 3923 C C . SER A 1 541 ? -16.174 -4.313 -25.821 1.00 98.12 541 SER A C 1
ATOM 3925 O O . SER A 1 541 ? -15.533 -5.295 -26.181 1.00 98.12 541 SER A O 1
ATOM 3927 N N . VAL A 1 542 ? -15.623 -3.305 -25.154 1.00 98.00 542 VAL A N 1
ATOM 3928 C CA . VAL A 1 542 ? -14.235 -3.268 -24.700 1.00 98.00 542 VAL A CA 1
ATOM 3929 C C . VAL A 1 542 ? -14.217 -3.332 -23.187 1.00 98.00 542 VAL A C 1
ATOM 3931 O O . VAL A 1 542 ? -14.766 -2.460 -22.508 1.00 98.00 542 VAL A O 1
ATOM 3934 N N . TYR A 1 543 ? -13.538 -4.343 -22.670 1.00 95.50 543 TYR A N 1
ATOM 3935 C CA . TYR A 1 543 ? -13.337 -4.548 -21.250 1.00 95.50 543 TYR A CA 1
ATOM 3936 C C . TYR A 1 543 ? -11.868 -4.393 -20.893 1.00 95.50 543 TYR A C 1
ATOM 3938 O O . TYR A 1 543 ? -10.989 -4.770 -21.669 1.00 95.50 543 TYR A O 1
ATOM 3946 N N . SER A 1 544 ? -11.598 -3.899 -19.691 1.00 92.19 544 SER A N 1
ATOM 3947 C CA . SER A 1 544 ? -10.259 -3.901 -19.111 1.00 92.19 544 SER A CA 1
ATOM 3948 C C . SER A 1 544 ? -10.241 -4.534 -17.730 1.00 92.19 544 SER A C 1
ATOM 3950 O O . SER A 1 544 ? -11.239 -4.552 -17.008 1.00 92.19 544 SER A O 1
ATOM 3952 N N . ARG A 1 545 ? -9.088 -5.077 -17.359 1.00 86.56 545 ARG A N 1
ATOM 3953 C CA . ARG A 1 545 ? -8.854 -5.670 -16.047 1.00 86.56 545 ARG A CA 1
ATOM 3954 C C . ARG A 1 545 ? -7.378 -5.543 -15.713 1.00 86.56 545 ARG A C 1
ATOM 3956 O O . ARG A 1 545 ? -6.538 -6.039 -16.456 1.00 86.56 545 ARG A O 1
ATOM 3963 N N . GLY A 1 546 ? -7.045 -4.896 -14.598 1.00 78.06 546 GLY A N 1
ATOM 3964 C CA . GLY A 1 546 ? -5.669 -4.917 -14.094 1.00 78.06 546 GLY A CA 1
ATOM 3965 C C . GLY A 1 546 ? -5.200 -6.359 -13.884 1.00 78.06 546 GLY A C 1
ATOM 3966 O O . GLY A 1 546 ? -6.004 -7.198 -13.488 1.00 78.06 546 GLY A O 1
ATOM 3967 N N . ASP A 1 547 ? -3.921 -6.662 -14.097 1.00 68.88 547 ASP A N 1
ATOM 3968 C CA . ASP A 1 547 ? -3.385 -8.031 -13.973 1.00 68.88 547 ASP A CA 1
ATOM 3969 C C . ASP A 1 547 ? -3.677 -8.681 -12.606 1.00 68.88 547 ASP A C 1
ATOM 3971 O O . ASP A 1 547 ? -3.737 -9.903 -12.488 1.00 68.88 547 ASP A O 1
ATOM 3975 N N . GLN A 1 548 ? -3.879 -7.858 -11.573 1.00 60.78 548 GLN A N 1
ATOM 3976 C CA . GLN A 1 548 ? -4.204 -8.284 -10.211 1.00 60.78 548 GLN A CA 1
ATOM 3977 C C . GLN A 1 548 ? -5.704 -8.169 -9.865 1.00 60.78 548 GLN A C 1
ATOM 3979 O O . GLN A 1 548 ? -6.134 -8.651 -8.814 1.00 60.78 548 GLN A O 1
ATOM 3984 N N . SER A 1 549 ? -6.510 -7.546 -10.731 1.00 60.59 549 SER A N 1
ATOM 3985 C CA . SER A 1 549 ? -7.956 -7.375 -10.546 1.00 60.59 549 SER A CA 1
ATOM 3986 C C . SER A 1 549 ? -8.721 -8.642 -10.936 1.00 60.59 549 SER A C 1
ATOM 3988 O O . SER A 1 549 ? -8.339 -9.369 -11.853 1.00 60.59 549 SER A O 1
ATOM 3990 N N . GLN A 1 550 ? -9.834 -8.908 -10.246 1.00 55.41 550 GLN A N 1
ATOM 3991 C CA . GLN A 1 550 ? -10.757 -9.991 -10.605 1.00 55.41 550 GLN A CA 1
ATOM 3992 C C . GLN A 1 550 ? -11.861 -9.550 -11.576 1.00 55.41 550 GLN A C 1
ATOM 3994 O O . GLN A 1 550 ? -12.342 -10.381 -12.347 1.00 55.41 550 GLN A O 1
ATOM 3999 N N . GLY A 1 551 ? -12.263 -8.275 -11.544 1.00 64.50 551 GLY A N 1
ATOM 4000 C CA . GLY A 1 551 ? -13.407 -7.756 -12.290 1.00 64.50 551 GLY A CA 1
ATOM 4001 C C . GLY A 1 551 ? -13.001 -7.140 -13.621 1.00 64.50 551 GLY A C 1
ATOM 4002 O O . GLY A 1 551 ? -12.077 -6.329 -13.675 1.00 64.50 551 GLY A O 1
ATOM 4003 N N . TRP A 1 552 ? -13.711 -7.517 -14.682 1.00 83.38 552 TRP A N 1
ATOM 4004 C CA . TRP A 1 552 ? -13.685 -6.778 -15.936 1.00 83.38 552 TRP A CA 1
ATOM 4005 C C . TRP A 1 552 ? -14.517 -5.508 -15.783 1.00 83.38 552 TRP A C 1
ATOM 4007 O O . TRP A 1 552 ? -15.687 -5.565 -15.407 1.00 83.38 552 TRP A O 1
ATOM 4017 N N . LEU A 1 553 ? -13.909 -4.371 -16.085 1.00 84.69 553 LEU A N 1
ATOM 4018 C CA . LEU A 1 553 ? -14.581 -3.089 -16.205 1.00 84.69 553 LEU A CA 1
ATOM 4019 C C . LEU A 1 553 ? -14.992 -2.901 -17.664 1.00 84.69 553 LEU A C 1
ATOM 4021 O O . LEU A 1 553 ? -14.140 -2.980 -18.545 1.00 84.69 553 LEU A O 1
ATOM 4025 N N . LEU A 1 554 ? -16.276 -2.647 -17.925 1.00 90.94 554 LEU A N 1
ATOM 4026 C CA . LEU A 1 554 ? -16.734 -2.222 -19.247 1.00 90.94 554 LEU A CA 1
ATOM 4027 C C . LEU A 1 554 ? -16.268 -0.784 -19.488 1.00 90.94 554 LEU A C 1
ATOM 4029 O O . LEU A 1 554 ? -16.709 0.137 -18.803 1.00 90.94 554 LEU A O 1
ATOM 4033 N N . ASN A 1 555 ? -15.381 -0.592 -20.459 1.00 94.38 555 ASN A N 1
ATOM 4034 C CA . ASN A 1 555 ? -14.852 0.725 -20.794 1.00 94.38 555 ASN A CA 1
ATOM 4035 C C . ASN A 1 555 ? -15.570 1.362 -21.974 1.00 94.38 555 ASN A C 1
ATOM 4037 O O . ASN A 1 555 ? -15.785 2.572 -21.965 1.00 94.38 555 ASN A O 1
ATOM 4041 N N . ALA A 1 556 ? -15.944 0.565 -22.974 1.00 96.00 556 ALA A N 1
ATOM 4042 C CA . ALA A 1 556 ? -16.662 1.045 -24.144 1.00 96.00 556 ALA A CA 1
ATOM 4043 C C . ALA A 1 556 ? -17.615 -0.022 -24.687 1.00 96.00 556 ALA A C 1
ATOM 4045 O O . ALA A 1 556 ? -17.323 -1.210 -24.596 1.00 96.00 556 ALA A O 1
ATOM 4046 N N . GLU A 1 557 ? -18.728 0.393 -25.277 1.00 97.69 557 GLU A N 1
ATOM 4047 C CA . GLU A 1 557 ? -19.697 -0.499 -25.922 1.00 97.69 557 GLU A CA 1
ATOM 4048 C C . GLU A 1 557 ? -20.320 0.163 -27.150 1.00 97.69 557 GLU A C 1
ATOM 4050 O O . GLU A 1 557 ? -20.405 1.390 -27.225 1.00 97.69 557 GLU A O 1
ATOM 4055 N N . GLY A 1 558 ? -20.729 -0.630 -28.135 1.00 95.69 558 GLY A N 1
ATOM 4056 C CA . GLY A 1 558 ? -21.169 -0.095 -29.412 1.00 95.69 558 GLY A CA 1
ATOM 4057 C C . GLY A 1 558 ? -21.719 -1.124 -30.390 1.00 95.69 558 GLY A C 1
ATOM 4058 O O . GLY A 1 558 ? -21.957 -2.283 -30.045 1.00 95.69 558 GLY A O 1
ATOM 4059 N N . MET A 1 559 ? -21.892 -0.679 -31.634 1.00 97.69 559 MET A N 1
ATOM 4060 C CA . MET A 1 559 ? -22.385 -1.476 -32.755 1.00 97.69 559 MET A CA 1
ATOM 4061 C C . MET A 1 559 ? -21.494 -1.281 -33.987 1.00 97.69 559 MET A C 1
ATOM 4063 O O . MET A 1 559 ? -21.164 -0.154 -34.365 1.00 97.69 559 MET A O 1
ATOM 4067 N N . LEU A 1 560 ? -21.126 -2.393 -34.615 1.00 96.81 560 LEU A N 1
ATOM 4068 C CA . LEU A 1 560 ? -20.400 -2.478 -35.878 1.00 96.81 560 LEU A CA 1
ATOM 4069 C C . LEU A 1 560 ? -21.370 -2.771 -37.027 1.00 96.81 560 LEU A C 1
ATOM 4071 O O . LEU A 1 560 ? -22.348 -3.492 -36.841 1.00 96.81 560 LEU A O 1
ATOM 4075 N N . GLY A 1 561 ? -21.075 -2.259 -38.220 1.00 90.62 561 GLY A N 1
ATOM 4076 C CA . GLY A 1 561 ? -21.860 -2.464 -39.434 1.00 90.62 561 GLY A CA 1
ATOM 4077 C C . GLY A 1 561 ? -21.011 -2.720 -40.679 1.00 90.62 561 GLY A C 1
ATOM 4078 O O . GLY A 1 561 ? -19.822 -2.399 -40.744 1.00 90.62 561 GLY A O 1
ATOM 4079 N N . VAL A 1 562 ? -21.657 -3.293 -41.695 1.00 82.88 562 VAL A N 1
ATOM 4080 C CA . VAL A 1 562 ? -21.050 -3.691 -42.983 1.00 82.88 562 VAL A CA 1
ATOM 4081 C C . VAL A 1 562 ? -21.138 -2.608 -44.066 1.00 82.88 562 VAL A C 1
ATOM 4083 O O . VAL A 1 562 ? -20.610 -2.786 -45.165 1.00 82.88 562 VAL A O 1
ATOM 4086 N N . ALA A 1 563 ? -21.848 -1.506 -43.807 1.00 69.12 563 ALA A N 1
ATOM 4087 C CA . ALA A 1 563 ? -22.144 -0.500 -44.822 1.00 69.12 563 ALA A CA 1
ATOM 4088 C C . ALA A 1 563 ? -20.873 0.150 -45.400 1.00 69.12 563 ALA A C 1
ATOM 4090 O O . ALA A 1 563 ? -19.910 0.437 -44.691 1.00 69.12 563 ALA A O 1
ATOM 4091 N N . ALA A 1 564 ? -20.900 0.399 -46.714 1.00 56.44 564 ALA A N 1
ATOM 4092 C CA . ALA A 1 564 ? -19.801 1.019 -47.442 1.00 56.44 564 ALA A CA 1
ATOM 4093 C C . ALA A 1 564 ? -19.548 2.448 -46.947 1.00 56.44 564 ALA A C 1
ATOM 4095 O O . ALA A 1 564 ? -20.485 3.237 -46.800 1.00 56.44 564 ALA A O 1
ATOM 4096 N N . ALA A 1 565 ? -18.273 2.770 -46.742 1.00 57.22 565 ALA A N 1
ATOM 4097 C CA . ALA A 1 565 ? -17.827 4.078 -46.296 1.00 57.22 565 ALA A CA 1
ATOM 4098 C C . ALA A 1 565 ? -18.389 5.207 -47.190 1.00 57.22 565 ALA A C 1
ATOM 4100 O O . ALA A 1 565 ? -18.390 5.103 -48.423 1.00 57.22 565 ALA A O 1
ATOM 4101 N N . GLU A 1 566 ? -18.893 6.282 -46.572 1.00 57.00 566 GLU A N 1
ATOM 4102 C CA . GLU A 1 566 ? -19.338 7.482 -47.294 1.00 57.00 566 GLU A CA 1
ATOM 4103 C C . GLU A 1 566 ? -18.181 8.072 -48.116 1.00 57.00 566 GLU A C 1
ATOM 4105 O O . GLU A 1 566 ? -17.012 7.931 -47.760 1.00 57.00 566 GLU A O 1
ATOM 4110 N N . THR A 1 567 ? -18.503 8.742 -49.229 1.00 58.41 567 THR A N 1
ATOM 4111 C CA . THR A 1 567 ? -17.495 9.404 -50.069 1.00 58.41 567 THR A CA 1
ATOM 4112 C C . THR A 1 567 ? -16.891 10.583 -49.300 1.00 58.41 567 THR A C 1
ATOM 4114 O O . THR A 1 567 ? -17.607 11.560 -49.063 1.00 58.41 567 THR A O 1
ATOM 4117 N N . PRO A 1 568 ? -15.607 10.532 -48.910 1.00 65.44 568 PRO A N 1
ATOM 4118 C CA . PRO A 1 568 ? -15.020 11.567 -48.068 1.00 65.44 568 PRO A CA 1
ATOM 4119 C C . PRO A 1 568 ? -14.782 12.852 -48.862 1.00 65.44 568 PRO A C 1
ATOM 4121 O O . PRO A 1 568 ? -14.686 12.837 -50.093 1.00 65.44 568 PRO A O 1
ATOM 4124 N N . MET A 1 569 ? -14.683 13.978 -48.158 1.00 69.81 569 MET A N 1
ATOM 4125 C CA . MET A 1 569 ? -14.427 15.272 -48.786 1.00 69.81 569 MET A CA 1
ATOM 4126 C C . MET A 1 569 ? -12.941 15.443 -49.132 1.00 69.81 569 MET A C 1
ATOM 4128 O O . MET A 1 569 ? -12.070 15.087 -48.346 1.00 69.81 569 MET A O 1
ATOM 4132 N N . ASP A 1 570 ? -12.657 16.034 -50.292 1.00 75.19 570 ASP A N 1
ATOM 4133 C CA . ASP A 1 570 ? -11.296 16.299 -50.764 1.00 75.19 570 ASP A CA 1
ATOM 4134 C C . ASP A 1 570 ? -10.635 17.449 -49.971 1.00 75.19 570 ASP A C 1
ATOM 4136 O O . ASP A 1 570 ? -11.082 18.598 -50.031 1.00 75.19 570 ASP A O 1
ATOM 4140 N N . LEU A 1 571 ? -9.562 17.132 -49.235 1.00 86.38 571 LEU A N 1
ATOM 4141 C CA . LEU A 1 571 ? -8.710 18.081 -48.498 1.00 86.38 571 LEU A CA 1
ATOM 4142 C C . LEU A 1 571 ? -7.324 18.259 -49.161 1.00 86.38 571 LEU A C 1
ATOM 4144 O O . LEU A 1 571 ? -6.327 18.555 -48.490 1.00 86.38 571 LEU A O 1
ATOM 4148 N N . SER A 1 572 ? -7.231 18.066 -50.481 1.00 85.88 572 SER A N 1
ATOM 4149 C CA . SER A 1 572 ? -5.986 18.235 -51.245 1.00 85.88 572 SER A CA 1
ATOM 4150 C C . SER A 1 572 ? -5.484 19.684 -51.266 1.00 85.88 572 SER A C 1
ATOM 4152 O O . SER A 1 572 ? -4.275 19.918 -51.176 1.00 85.88 572 SER A O 1
ATOM 4154 N N . VAL A 1 573 ? -6.393 20.666 -51.323 1.00 86.62 573 VAL A N 1
ATOM 4155 C CA . VAL A 1 573 ? -6.071 22.101 -51.229 1.00 86.62 573 VAL A CA 1
ATOM 4156 C C . VAL A 1 573 ? -5.807 22.480 -49.770 1.00 86.62 573 VAL A C 1
ATOM 4158 O O . VAL A 1 573 ? -6.720 22.454 -48.943 1.00 86.62 573 VAL A O 1
ATOM 4161 N N . TRP A 1 574 ? -4.563 22.858 -49.457 1.00 89.25 574 TRP A N 1
ATOM 4162 C CA . TRP A 1 574 ? -4.144 23.199 -48.095 1.00 89.25 574 TRP A CA 1
ATOM 4163 C C . TRP A 1 574 ? -3.165 24.387 -48.051 1.00 89.25 574 TRP A C 1
ATOM 4165 O O . TRP A 1 574 ? -2.193 24.390 -48.812 1.00 89.25 574 TRP A O 1
ATOM 4175 N N . PRO A 1 575 ? -3.368 25.372 -47.154 1.00 86.56 575 PRO A N 1
ATOM 4176 C CA . PRO A 1 575 ? -4.531 25.515 -46.277 1.00 86.56 575 PRO A CA 1
ATOM 4177 C C . PRO A 1 575 ? -5.830 25.746 -47.077 1.00 86.56 575 PRO A C 1
ATOM 4179 O O . PRO A 1 575 ? -5.764 26.179 -48.231 1.00 86.56 575 PRO A O 1
ATOM 4182 N N . PRO A 1 576 ? -7.010 25.443 -46.511 1.00 87.88 576 PRO A N 1
ATOM 4183 C CA . PRO A 1 576 ? -8.276 25.576 -47.228 1.00 87.88 576 PRO A CA 1
ATOM 4184 C C . PRO A 1 576 ? -8.518 27.020 -47.679 1.00 87.88 576 PRO A C 1
ATOM 4186 O O . PRO A 1 576 ? -8.325 27.962 -46.906 1.00 87.88 576 PRO A O 1
ATOM 4189 N N . GLU A 1 577 ? -8.990 27.211 -48.913 1.00 88.38 577 GLU A N 1
ATOM 4190 C CA . GLU A 1 577 ? -9.298 28.553 -49.415 1.00 88.38 577 GLU A CA 1
ATOM 4191 C C . GLU A 1 577 ? -10.314 29.275 -48.514 1.00 88.38 577 GLU A C 1
ATOM 4193 O O . GLU A 1 577 ? -11.355 28.726 -48.127 1.00 88.38 577 GLU A O 1
ATOM 4198 N N . GLY A 1 578 ? -9.992 30.530 -48.191 1.00 89.94 578 GLY A N 1
ATOM 4199 C CA . GLY A 1 578 ? -10.797 31.396 -47.331 1.00 89.94 578 GLY A CA 1
ATOM 4200 C C . GLY A 1 578 ? -10.699 31.099 -45.831 1.00 89.94 578 GLY A C 1
ATOM 4201 O O . GLY A 1 578 ? -11.424 31.734 -45.070 1.00 89.94 578 GLY A O 1
ATOM 4202 N N . ALA A 1 579 ? -9.853 30.157 -45.398 1.00 91.94 579 ALA A N 1
ATOM 4203 C CA . ALA A 1 579 ? -9.628 29.888 -43.982 1.00 91.94 579 ALA A CA 1
ATOM 4204 C C . ALA A 1 579 ? -8.512 30.779 -43.404 1.00 91.94 579 ALA A C 1
ATOM 4206 O O . ALA A 1 579 ? -7.450 30.947 -44.005 1.00 91.94 579 ALA A O 1
ATOM 4207 N N . GLU A 1 580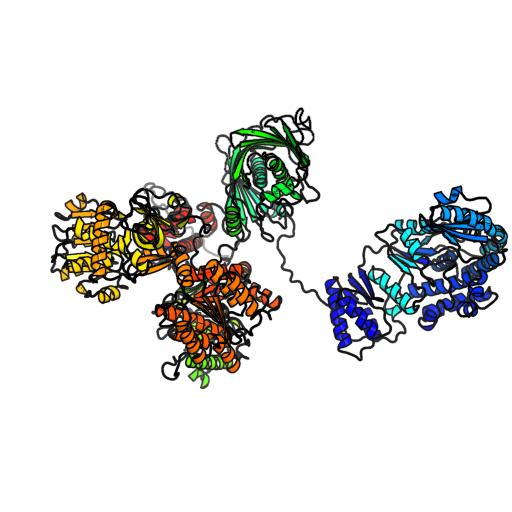 ? -8.744 31.341 -42.221 1.00 91.00 580 GLU A N 1
ATOM 4208 C CA . GLU A 1 580 ? -7.781 32.168 -41.491 1.00 91.00 580 GLU A CA 1
ATOM 4209 C C . GLU A 1 580 ? -6.982 31.312 -40.504 1.00 91.00 580 GLU A C 1
ATOM 4211 O O . GLU A 1 580 ? -7.547 30.458 -39.824 1.00 91.00 580 GLU A O 1
ATOM 4216 N N . SER A 1 581 ? -5.668 31.532 -40.415 1.00 92.69 581 SER A N 1
ATOM 4217 C CA . SER A 1 581 ? -4.799 30.814 -39.471 1.00 92.69 581 SER A CA 1
ATOM 4218 C C . SER A 1 581 ? -5.112 31.214 -38.028 1.00 92.69 581 SER A C 1
ATOM 4220 O O . SER A 1 581 ? -5.217 32.402 -37.727 1.00 92.69 581 SER A O 1
ATOM 4222 N N . VAL A 1 582 ? -5.196 30.235 -37.130 1.00 90.44 582 VAL A N 1
ATOM 4223 C CA . VAL A 1 582 ? -5.331 30.443 -35.681 1.00 90.44 582 VAL A CA 1
ATOM 4224 C C . VAL A 1 582 ? -3.956 30.275 -35.036 1.00 90.44 582 VAL A C 1
ATOM 4226 O O . VAL A 1 582 ? -3.243 29.321 -35.342 1.00 90.44 582 VAL A O 1
ATOM 4229 N N . ASP A 1 583 ? -3.570 31.209 -34.167 1.00 88.75 583 ASP A N 1
ATOM 4230 C CA . ASP A 1 583 ? -2.327 31.109 -33.396 1.00 88.75 583 ASP A CA 1
ATOM 4231 C C . ASP A 1 583 ? -2.485 30.069 -32.280 1.00 88.75 583 ASP A C 1
ATOM 4233 O O . ASP A 1 583 ? -3.430 30.134 -31.494 1.00 88.75 583 ASP A O 1
ATOM 4237 N N . ILE A 1 584 ? -1.568 29.103 -32.244 1.00 91.44 584 ILE A N 1
ATOM 4238 C CA . ILE A 1 584 ? -1.530 28.004 -31.271 1.00 91.44 584 ILE A CA 1
ATOM 4239 C C . ILE A 1 584 ? -0.179 27.922 -30.549 1.00 91.44 584 ILE A C 1
ATOM 4241 O O . ILE A 1 584 ? 0.136 26.894 -29.952 1.00 91.44 584 ILE A O 1
ATOM 4245 N N . SER A 1 585 ? 0.644 28.974 -30.625 1.00 88.69 585 SER A N 1
ATOM 4246 C CA . SER A 1 585 ? 2.009 28.986 -30.078 1.00 88.69 585 SER A CA 1
ATOM 4247 C C . SER A 1 585 ? 2.083 28.681 -28.573 1.00 88.69 585 SER A C 1
ATOM 4249 O O . SER A 1 585 ? 3.056 28.080 -28.122 1.00 88.69 585 SER A O 1
ATOM 4251 N N . ASP A 1 586 ? 1.044 29.015 -27.809 1.00 87.81 586 ASP A N 1
ATOM 4252 C CA . ASP A 1 586 ? 0.859 28.698 -26.388 1.00 87.81 586 ASP A CA 1
ATOM 4253 C C . ASP A 1 586 ? -0.244 27.643 -26.140 1.00 87.81 586 ASP A C 1
ATOM 4255 O O . ASP A 1 586 ? -0.696 27.452 -25.009 1.00 87.81 586 ASP A O 1
ATOM 4259 N N . GLY A 1 587 ? -0.673 26.920 -27.181 1.00 88.88 587 GLY A N 1
ATOM 4260 C CA . GLY A 1 587 ? -1.852 26.052 -27.149 1.00 88.88 587 GLY A CA 1
ATOM 4261 C C . GLY A 1 587 ? -1.795 24.950 -26.085 1.00 88.88 587 GLY A C 1
ATOM 4262 O O . GLY A 1 587 ? -2.719 24.814 -25.285 1.00 88.88 587 GLY A O 1
ATOM 4263 N N . TYR A 1 588 ? -0.701 24.189 -26.003 1.00 93.56 588 TYR A N 1
ATOM 4264 C CA . TYR A 1 588 ? -0.586 23.130 -24.988 1.00 93.56 588 TYR A CA 1
ATOM 4265 C C . TYR A 1 588 ? -0.501 23.670 -23.557 1.00 93.56 588 TYR A C 1
ATOM 4267 O O . TYR A 1 588 ? -0.985 23.014 -22.639 1.00 93.56 588 TYR A O 1
ATOM 4275 N N . ALA A 1 589 ? 0.032 24.880 -23.358 1.00 89.19 589 ALA A N 1
ATOM 4276 C CA . ALA A 1 589 ? -0.006 25.530 -22.051 1.00 89.19 589 ALA A CA 1
ATOM 4277 C C . ALA A 1 589 ? -1.453 25.883 -21.658 1.00 89.19 589 ALA A C 1
ATOM 4279 O O . ALA A 1 589 ? -1.872 25.586 -20.541 1.00 89.19 589 ALA A O 1
ATOM 4280 N N . GLN A 1 590 ? -2.251 26.411 -22.595 1.00 87.56 590 GLN A N 1
ATOM 4281 C CA . GLN A 1 590 ? -3.678 26.679 -22.365 1.00 87.56 590 GLN A CA 1
ATOM 4282 C C . GLN A 1 590 ? -4.490 25.397 -22.105 1.00 87.56 590 GLN A C 1
ATOM 4284 O O . GLN A 1 590 ? -5.418 25.399 -21.296 1.00 87.56 590 GLN A O 1
ATOM 4289 N N . LEU A 1 591 ? -4.164 24.296 -22.788 1.00 90.88 591 LEU A N 1
ATOM 4290 C CA . LEU A 1 591 ? -4.788 22.990 -22.556 1.00 90.88 591 LEU A CA 1
ATOM 4291 C C . LEU A 1 591 ? -4.428 22.431 -21.170 1.00 90.88 591 LEU A C 1
ATOM 4293 O O . LEU A 1 591 ? -5.321 21.956 -20.464 1.00 90.88 591 LEU A O 1
ATOM 4297 N N . ALA A 1 592 ? -3.170 22.566 -20.742 1.00 89.38 592 ALA A N 1
ATOM 4298 C CA . ALA A 1 592 ? -2.722 22.154 -19.414 1.00 89.38 592 ALA A CA 1
ATOM 4299 C C . ALA A 1 592 ? -3.452 22.911 -18.291 1.00 89.38 592 ALA A C 1
ATOM 4301 O O . ALA A 1 592 ? -3.858 22.292 -17.308 1.00 89.38 592 ALA A O 1
ATOM 4302 N N . GLU A 1 593 ? -3.717 24.213 -18.461 1.00 84.69 593 GLU A N 1
ATOM 4303 C CA . GLU A 1 593 ? -4.522 25.009 -17.515 1.00 84.69 593 GLU A CA 1
ATOM 4304 C C . GLU A 1 593 ? -5.970 24.504 -17.362 1.00 84.69 593 GLU A C 1
ATOM 4306 O O . GLU A 1 593 ? -6.605 24.754 -16.339 1.00 84.69 593 GLU A O 1
ATOM 4311 N N . ARG A 1 594 ? -6.496 23.761 -18.347 1.00 84.19 594 ARG A N 1
ATOM 4312 C CA . ARG A 1 594 ? -7.829 23.122 -18.309 1.00 84.19 594 ARG A CA 1
ATOM 4313 C C . ARG A 1 594 ? -7.781 21.636 -17.938 1.00 84.19 594 ARG A C 1
ATOM 4315 O O . ARG A 1 594 ? -8.780 20.929 -18.086 1.00 84.19 594 ARG A O 1
ATOM 4322 N N . GLY A 1 595 ? -6.620 21.161 -17.489 1.00 86.19 595 GLY A N 1
ATOM 4323 C CA . GLY A 1 595 ? -6.403 19.792 -17.036 1.00 86.19 595 GLY A CA 1
ATOM 4324 C C . GLY A 1 595 ? -5.760 18.859 -18.060 1.00 86.19 595 GLY A C 1
ATOM 4325 O O . GLY A 1 595 ? -5.436 17.736 -17.699 1.00 86.19 595 GLY A O 1
ATOM 4326 N N . TYR A 1 596 ? -5.532 19.268 -19.307 1.00 91.19 596 TYR A N 1
ATOM 4327 C CA . TYR A 1 596 ? -4.935 18.401 -20.331 1.00 91.19 596 TYR A CA 1
ATOM 4328 C C . TYR A 1 596 ? -3.413 18.576 -20.386 1.00 91.19 596 TYR A C 1
ATOM 4330 O O . TYR A 1 596 ? -2.879 19.329 -21.202 1.00 91.19 596 TYR A O 1
ATOM 4338 N N . ALA A 1 597 ? -2.700 17.895 -19.494 1.00 91.81 597 ALA A N 1
ATOM 4339 C CA . ALA A 1 597 ? -1.248 17.979 -19.361 1.00 91.81 597 ALA A CA 1
ATOM 4340 C C . ALA A 1 597 ? -0.526 17.004 -20.314 1.00 91.81 597 ALA A C 1
ATOM 4342 O O . ALA A 1 597 ? 0.280 16.183 -19.884 1.00 91.81 597 ALA A O 1
ATOM 4343 N N . TYR A 1 598 ? -0.834 17.080 -21.611 1.00 95.75 598 TYR A N 1
ATOM 4344 C CA . TYR A 1 598 ? -0.277 16.174 -22.616 1.00 95.75 598 TYR A CA 1
ATOM 4345 C C . TYR A 1 598 ? 1.249 16.258 -22.702 1.00 95.75 598 TYR A C 1
ATOM 4347 O O . TYR A 1 598 ? 1.811 17.348 -22.822 1.00 95.75 598 TYR A O 1
ATOM 4355 N N . GLY A 1 599 ? 1.914 15.106 -22.693 1.00 95.69 599 GLY A N 1
ATOM 4356 C CA . GLY A 1 599 ? 3.345 14.977 -22.952 1.00 95.69 599 GLY A CA 1
ATOM 4357 C C . GLY A 1 599 ? 3.678 14.892 -24.452 1.00 95.69 599 GLY A C 1
ATOM 4358 O O . GLY A 1 599 ? 2.772 14.885 -25.292 1.00 95.69 599 GLY A O 1
ATOM 4359 N N . PRO A 1 600 ? 4.974 14.834 -24.809 1.00 95.44 600 PRO A N 1
ATOM 4360 C CA . PRO A 1 600 ? 5.457 14.920 -26.190 1.00 95.44 600 PRO A CA 1
ATOM 4361 C C . PRO A 1 600 ? 4.775 13.980 -27.196 1.00 95.44 600 PRO A C 1
ATOM 4363 O O . PRO A 1 600 ? 4.539 14.392 -28.330 1.00 95.44 600 PRO A O 1
ATOM 4366 N N . ALA A 1 601 ? 4.409 12.755 -26.805 1.00 95.50 601 ALA A N 1
ATOM 4367 C CA . ALA A 1 601 ? 3.753 11.798 -27.698 1.00 95.50 601 ALA A CA 1
ATOM 4368 C C . ALA A 1 601 ? 2.354 12.240 -28.157 1.00 95.50 601 ALA A C 1
ATOM 4370 O O . ALA A 1 601 ? 1.932 11.893 -29.259 1.00 95.50 601 ALA A O 1
ATOM 4371 N N . PHE A 1 602 ? 1.645 13.030 -27.348 1.00 96.94 602 PHE A N 1
ATOM 4372 C CA . PHE A 1 602 ? 0.321 13.563 -27.684 1.00 96.94 602 PHE A CA 1
ATOM 4373 C C . PHE A 1 602 ? 0.375 14.995 -28.229 1.00 96.94 602 PHE A C 1
ATOM 4375 O O . PHE A 1 602 ? -0.642 15.510 -28.683 1.00 96.94 602 PHE A O 1
ATOM 4382 N N . GLN A 1 603 ? 1.549 15.634 -28.267 1.00 95.50 603 GLN A N 1
ATOM 4383 C CA . GLN A 1 603 ? 1.703 17.005 -28.762 1.00 95.50 603 GLN A CA 1
ATOM 4384 C C . GLN A 1 603 ? 1.873 17.093 -30.296 1.00 95.50 603 GLN A C 1
ATOM 4386 O O . GLN A 1 603 ? 2.761 17.776 -30.804 1.00 95.50 603 GLN A O 1
ATOM 4391 N N . GLY A 1 604 ? 1.017 16.404 -31.059 1.00 95.19 604 GLY A N 1
ATOM 4392 C CA . GLY A 1 604 ? 1.132 16.297 -32.523 1.00 95.19 604 GLY A CA 1
ATOM 4393 C C . GLY A 1 604 ? 0.521 17.444 -33.344 1.00 95.19 604 GLY A C 1
ATOM 4394 O O . GLY A 1 604 ? 0.819 17.573 -34.533 1.00 95.19 604 GLY A O 1
ATOM 4395 N N . LEU A 1 605 ? -0.356 18.267 -32.760 1.00 96.62 605 LEU A N 1
ATOM 4396 C CA . LEU A 1 605 ? -1.018 19.382 -33.451 1.00 96.62 605 LEU A CA 1
ATOM 4397 C C . LEU A 1 605 ? -0.021 20.490 -33.829 1.00 96.62 605 LEU A C 1
ATOM 4399 O O . LEU A 1 605 ? 0.619 21.070 -32.954 1.00 96.62 605 LEU A O 1
ATOM 4403 N N . VAL A 1 606 ? 0.066 20.815 -35.123 1.00 94.88 606 VAL A N 1
ATOM 4404 C CA . VAL A 1 606 ? 1.042 21.783 -35.664 1.00 94.88 606 VAL A CA 1
ATOM 4405 C C . VAL A 1 606 ? 0.423 23.057 -36.233 1.00 94.88 606 VAL A C 1
ATOM 4407 O O . VAL A 1 606 ? 1.091 24.089 -36.242 1.00 94.88 606 VAL A O 1
ATOM 4410 N N . ALA A 1 607 ? -0.827 23.028 -36.702 1.00 95.12 607 ALA A N 1
ATOM 4411 C CA . ALA A 1 607 ? -1.507 24.227 -37.195 1.00 95.12 607 ALA A CA 1
ATOM 4412 C C . ALA A 1 607 ? -3.034 24.088 -37.165 1.00 95.12 607 ALA A C 1
ATOM 4414 O O . ALA A 1 607 ? -3.565 22.984 -37.293 1.00 95.12 607 ALA A O 1
ATOM 4415 N N . ILE A 1 608 ? -3.733 25.222 -37.034 1.00 95.94 608 ILE A N 1
ATOM 4416 C CA . ILE A 1 608 ? -5.195 25.321 -37.118 1.00 95.94 608 ILE A CA 1
ATOM 4417 C C . ILE A 1 608 ? -5.582 26.453 -38.080 1.00 95.94 608 ILE A C 1
ATOM 4419 O O . ILE A 1 608 ? -4.990 27.533 -38.047 1.00 95.94 608 ILE A O 1
ATOM 4423 N N . TRP A 1 609 ? -6.638 26.245 -38.868 1.00 95.38 609 TRP A N 1
ATOM 4424 C CA . TRP A 1 609 ? -7.320 27.290 -39.632 1.00 95.38 609 TRP A CA 1
ATOM 4425 C C . TRP A 1 609 ? -8.823 27.293 -39.350 1.00 95.38 609 TRP A C 1
ATOM 4427 O O . TRP A 1 609 ? -9.411 26.260 -39.032 1.00 95.38 609 TRP A O 1
ATOM 4437 N N . ARG A 1 610 ? -9.472 28.449 -39.495 1.00 93.25 610 ARG A N 1
ATOM 4438 C CA . ARG A 1 610 ? -10.916 28.622 -39.301 1.00 93.25 610 ARG A CA 1
ATOM 4439 C C . ARG A 1 610 ? -11.567 29.242 -40.529 1.00 93.25 610 ARG A C 1
ATOM 4441 O O . ARG A 1 610 ? -11.077 30.235 -41.057 1.00 93.25 610 ARG A O 1
ATOM 4448 N N . ARG A 1 611 ? -12.724 28.711 -40.932 1.00 91.12 611 ARG A N 1
ATOM 4449 C CA . ARG A 1 611 ? -13.587 29.298 -41.968 1.00 91.12 611 ARG A CA 1
ATOM 4450 C C . ARG A 1 611 ? -15.046 29.264 -41.518 1.00 91.12 611 ARG A C 1
ATOM 4452 O O . ARG A 1 611 ? -15.707 28.233 -41.590 1.00 91.12 611 ARG A O 1
ATOM 4459 N N . GLY A 1 612 ? -15.561 30.398 -41.047 1.00 87.19 612 GLY A N 1
ATOM 4460 C CA . GLY A 1 612 ? -16.904 30.462 -40.462 1.00 87.19 612 GLY A CA 1
ATOM 4461 C C . GLY A 1 612 ? -17.007 29.551 -39.234 1.00 87.19 612 GLY A C 1
ATOM 4462 O O . GLY A 1 612 ? -16.245 29.730 -38.287 1.00 87.19 612 GLY A O 1
ATOM 4463 N N . SER A 1 613 ? -17.927 28.582 -39.253 1.00 84.12 613 SER A N 1
ATOM 4464 C CA . SER A 1 613 ? -18.080 27.570 -38.195 1.00 84.12 613 SER A CA 1
ATOM 4465 C C . SER A 1 613 ? -17.222 26.315 -38.402 1.00 84.12 613 SER A C 1
ATOM 4467 O O . SER A 1 613 ? -17.269 25.415 -37.568 1.00 84.12 613 SER A O 1
ATOM 4469 N N . GLU A 1 614 ? -16.490 26.216 -39.515 1.00 91.38 614 GLU A N 1
ATOM 4470 C CA . GLU A 1 614 ? -15.576 25.102 -39.784 1.00 91.38 614 GLU A CA 1
ATOM 4471 C C . GLU A 1 614 ? -14.190 25.365 -39.189 1.00 91.38 614 GLU A C 1
ATOM 4473 O O . GLU A 1 614 ? -13.667 26.486 -39.242 1.00 91.38 614 GLU A O 1
ATOM 4478 N N . LEU A 1 615 ? -13.571 24.300 -38.682 1.00 93.69 615 LEU A N 1
ATOM 4479 C CA . LEU A 1 615 ? -12.182 24.283 -38.230 1.00 93.69 615 LEU A CA 1
ATOM 4480 C C . LEU A 1 615 ? -11.390 23.272 -39.038 1.00 93.69 615 LEU A C 1
ATOM 4482 O O . LEU A 1 615 ? -11.913 22.244 -39.456 1.00 93.69 615 LEU A O 1
ATOM 4486 N N . PHE A 1 616 ? -10.114 23.556 -39.216 1.00 95.69 616 PHE A N 1
ATOM 4487 C CA . PHE A 1 616 ? -9.185 22.715 -39.942 1.00 95.69 616 PHE A CA 1
ATOM 4488 C C . PHE A 1 616 ? -7.923 22.572 -39.113 1.00 95.69 616 PHE A C 1
ATOM 4490 O O . PHE A 1 616 ? -7.468 23.560 -38.544 1.00 95.69 616 PHE A O 1
ATOM 4497 N N . ALA A 1 617 ? -7.362 21.374 -39.038 1.00 96.12 617 ALA A N 1
ATOM 4498 C CA . ALA A 1 617 ? -6.174 21.096 -38.244 1.00 96.12 617 ALA A CA 1
ATOM 4499 C C . ALA A 1 617 ? -5.158 20.294 -39.051 1.00 96.12 617 ALA A C 1
ATOM 4501 O O . ALA A 1 617 ? -5.532 19.435 -39.845 1.00 96.12 617 ALA A O 1
ATOM 4502 N N . GLU A 1 618 ? -3.875 20.557 -38.836 1.00 96.81 618 GLU A N 1
ATOM 4503 C CA . GLU A 1 618 ? -2.784 19.713 -39.318 1.00 96.81 618 GLU A CA 1
ATOM 4504 C C . GLU A 1 618 ? -2.078 19.086 -38.116 1.00 96.81 618 GLU A C 1
ATOM 4506 O O . GLU A 1 618 ? -1.757 19.777 -37.146 1.00 96.81 618 GLU A O 1
ATOM 4511 N N . VAL A 1 619 ? -1.854 17.774 -38.181 1.00 97.31 619 VAL A N 1
ATOM 4512 C CA . VAL A 1 619 ? -1.267 16.968 -37.104 1.00 97.31 619 VAL A CA 1
ATOM 4513 C C . VAL A 1 619 ? -0.146 16.107 -37.672 1.00 97.31 619 VAL A C 1
ATOM 4515 O O . VAL A 1 619 ? -0.263 15.546 -38.765 1.00 97.31 619 VAL A O 1
ATOM 4518 N N . VAL A 1 620 ? 0.945 15.989 -36.923 1.00 96.38 620 VAL A N 1
ATOM 4519 C CA . VAL A 1 620 ? 2.097 15.145 -37.247 1.00 96.38 620 VAL A CA 1
ATOM 4520 C C . VAL A 1 620 ? 2.323 14.159 -36.108 1.00 96.38 620 VAL A C 1
ATOM 4522 O O . VAL A 1 620 ? 2.330 14.549 -34.944 1.00 96.38 620 VAL A O 1
ATOM 4525 N N . ALA A 1 621 ? 2.519 12.885 -36.444 1.00 92.25 621 ALA A N 1
ATOM 4526 C CA . ALA A 1 621 ? 2.863 11.842 -35.487 1.00 92.25 621 ALA A CA 1
ATOM 4527 C C . ALA A 1 621 ? 4.240 12.135 -34.849 1.00 92.25 621 ALA A C 1
ATOM 4529 O O . ALA A 1 621 ? 5.231 12.225 -35.585 1.00 92.25 621 ALA A O 1
ATOM 4530 N N . PRO A 1 622 ? 4.343 12.272 -33.513 1.00 90.69 622 PRO A N 1
ATOM 4531 C CA . PRO A 1 622 ? 5.606 12.579 -32.837 1.00 90.69 622 PRO A CA 1
ATOM 4532 C C . PRO A 1 622 ? 6.538 11.356 -32.761 1.00 90.69 622 PRO A C 1
ATOM 4534 O O . PRO A 1 622 ? 6.709 10.744 -31.709 1.00 90.69 622 PRO A O 1
ATOM 4537 N N . GLY A 1 623 ? 7.157 10.977 -33.883 1.00 84.56 623 GLY A N 1
ATOM 4538 C CA . GLY A 1 623 ? 7.997 9.772 -33.963 1.00 84.56 623 GLY A CA 1
ATOM 4539 C C . GLY A 1 623 ? 9.163 9.747 -32.965 1.00 84.56 623 GLY A C 1
ATOM 4540 O O . GLY A 1 623 ? 9.473 8.700 -32.403 1.00 84.56 623 GLY A O 1
ATOM 4541 N N . GLU A 1 624 ? 9.763 10.905 -32.670 1.00 83.56 624 GLU A N 1
ATOM 4542 C CA . GLU A 1 624 ? 10.840 11.029 -31.672 1.00 83.56 624 GLU A CA 1
ATOM 4543 C C . GLU A 1 624 ? 10.373 10.744 -30.232 1.00 83.56 624 GLU A C 1
ATOM 4545 O O . GLU A 1 624 ? 11.187 10.380 -29.388 1.00 83.56 624 GLU A O 1
ATOM 4550 N N . ALA A 1 625 ? 9.068 10.852 -29.958 1.00 82.00 625 ALA A N 1
ATOM 4551 C CA . ALA A 1 625 ? 8.453 10.513 -28.673 1.00 82.00 625 ALA A CA 1
ATOM 4552 C C . ALA A 1 625 ? 7.951 9.053 -28.614 1.00 82.00 625 ALA A C 1
ATOM 4554 O O . ALA A 1 625 ? 7.215 8.682 -27.703 1.00 82.00 625 ALA A O 1
ATOM 4555 N N . GLY A 1 626 ? 8.330 8.214 -29.586 1.00 82.44 626 GLY A N 1
ATOM 4556 C CA . GLY A 1 626 ? 7.970 6.794 -29.627 1.00 82.44 626 GLY A CA 1
ATOM 4557 C C . GLY A 1 626 ? 6.612 6.489 -30.266 1.00 82.44 626 GLY A C 1
ATOM 4558 O O . GLY A 1 626 ? 6.148 5.354 -30.174 1.00 82.44 626 GLY A O 1
ATOM 4559 N N . VAL A 1 627 ? 5.975 7.465 -30.922 1.00 87.50 627 VAL A N 1
ATOM 4560 C CA . VAL A 1 627 ? 4.726 7.251 -31.671 1.00 87.50 627 VAL A CA 1
ATOM 4561 C C . VAL A 1 627 ? 5.036 6.631 -33.033 1.00 87.50 627 VAL A C 1
ATOM 4563 O O . VAL A 1 627 ? 5.490 7.310 -33.954 1.00 87.50 627 VAL A O 1
ATOM 4566 N N . ALA A 1 628 ? 4.770 5.334 -33.155 1.00 85.44 628 ALA A N 1
ATOM 4567 C CA . ALA A 1 628 ? 4.969 4.542 -34.363 1.00 85.44 628 ALA A CA 1
ATOM 4568 C C . ALA A 1 628 ? 3.600 4.234 -34.993 1.00 85.44 628 ALA A C 1
ATOM 4570 O O . ALA A 1 628 ? 2.756 3.610 -34.358 1.00 85.44 628 ALA A O 1
ATOM 4571 N N . VAL A 1 629 ? 3.336 4.735 -36.204 1.00 84.94 629 VAL A N 1
ATOM 4572 C CA . VAL A 1 629 ? 2.009 4.624 -36.852 1.00 84.94 629 VAL A CA 1
ATOM 4573 C C . VAL A 1 629 ? 1.784 3.290 -37.572 1.00 84.94 629 VAL A C 1
ATOM 4575 O O . VAL A 1 629 ? 0.695 3.032 -38.076 1.00 84.94 629 VAL A O 1
ATOM 4578 N N . ASP A 1 630 ? 2.812 2.455 -37.659 1.00 79.06 630 ASP A N 1
ATOM 4579 C CA . ASP A 1 630 ? 2.750 1.094 -38.171 1.00 79.06 630 ASP A CA 1
ATOM 4580 C C . ASP A 1 630 ? 1.976 0.158 -37.228 1.00 79.06 630 ASP A C 1
ATOM 4582 O O . ASP A 1 630 ? 1.948 0.347 -36.014 1.00 79.06 630 ASP A O 1
ATOM 4586 N N . ARG A 1 631 ? 1.333 -0.874 -37.801 1.00 83.38 631 ARG A N 1
ATOM 4587 C CA . ARG A 1 631 ? 0.503 -1.874 -37.084 1.00 83.38 631 ARG A CA 1
ATOM 4588 C C . ARG A 1 631 ? -0.732 -1.316 -36.365 1.00 83.38 631 ARG A C 1
ATOM 4590 O O . ARG A 1 631 ? -1.300 -1.993 -35.508 1.00 83.38 631 ARG A O 1
ATOM 4597 N N . MET A 1 632 ? -1.149 -0.106 -36.715 1.00 86.75 632 MET A N 1
ATOM 4598 C CA . MET A 1 632 ? -2.408 0.499 -36.289 1.00 86.75 632 MET A CA 1
ATOM 4599 C C . MET A 1 632 ? -3.116 1.092 -37.509 1.00 86.75 632 MET A C 1
ATOM 4601 O O . MET A 1 632 ? -2.467 1.546 -38.456 1.00 86.75 632 MET A O 1
ATOM 4605 N N . GLY A 1 633 ? -4.445 1.095 -37.486 1.00 86.69 633 GLY A N 1
ATOM 4606 C CA . GLY A 1 633 ? -5.265 1.801 -38.459 1.00 86.69 633 GLY A CA 1
ATOM 4607 C C . GLY A 1 633 ? -5.085 3.308 -38.306 1.00 86.69 633 GLY A C 1
ATOM 4608 O O . GLY A 1 633 ? -4.555 3.979 -39.191 1.00 86.69 633 GLY A O 1
ATOM 4609 N N . MET A 1 634 ? -5.438 3.835 -37.137 1.00 90.12 634 MET A N 1
ATOM 4610 C CA . MET A 1 634 ? -5.217 5.223 -36.754 1.00 90.12 634 MET A CA 1
ATOM 4611 C C . MET A 1 634 ? -4.588 5.276 -35.360 1.00 90.12 634 MET A C 1
ATOM 4613 O O . MET A 1 634 ? -5.241 5.002 -34.356 1.00 90.12 634 MET A O 1
ATOM 4617 N N . HIS A 1 635 ? -3.316 5.683 -35.274 1.00 94.19 635 HIS A N 1
ATOM 4618 C CA . HIS A 1 635 ? -2.621 5.710 -33.987 1.00 94.19 635 HIS A CA 1
ATOM 4619 C C . HIS A 1 635 ? -3.369 6.600 -32.966 1.00 94.19 635 HIS A C 1
ATOM 4621 O O . HIS A 1 635 ? -3.643 7.769 -33.276 1.00 94.19 635 HIS A O 1
ATOM 4627 N N . PRO A 1 636 ? -3.636 6.120 -31.733 1.00 95.62 636 PRO A N 1
ATOM 4628 C CA . PRO A 1 636 ? -4.454 6.837 -30.753 1.00 95.62 636 PRO A CA 1
ATOM 4629 C C . PRO A 1 636 ? -3.972 8.259 -30.467 1.00 95.62 636 PRO A C 1
ATOM 4631 O O . PRO A 1 636 ? -4.776 9.184 -30.445 1.00 95.62 636 PRO A O 1
ATOM 4634 N N . ALA A 1 637 ? -2.658 8.456 -30.327 1.00 95.31 637 ALA A N 1
ATOM 4635 C CA . ALA A 1 637 ? -2.075 9.781 -30.106 1.00 95.31 637 ALA A CA 1
ATOM 4636 C C . ALA A 1 637 ? -2.298 10.766 -31.270 1.00 95.31 637 ALA A C 1
ATOM 4638 O O . ALA A 1 637 ? -2.460 11.960 -31.038 1.00 95.31 637 ALA A O 1
ATOM 4639 N N . VAL A 1 638 ? -2.356 10.283 -32.517 1.00 95.75 638 VAL A N 1
ATOM 4640 C CA . VAL A 1 638 ? -2.596 11.139 -33.691 1.00 95.75 638 VAL A CA 1
ATOM 4641 C C . VAL A 1 638 ? -4.065 11.557 -33.739 1.00 95.75 638 VAL A C 1
ATOM 4643 O O . VAL A 1 638 ? -4.358 12.732 -33.953 1.00 95.75 638 VAL A O 1
ATOM 4646 N N . LEU A 1 639 ? -4.994 10.623 -33.510 1.00 95.88 639 LEU A N 1
ATOM 4647 C CA . LEU A 1 639 ? -6.427 10.931 -33.500 1.00 95.88 639 LEU A CA 1
ATOM 4648 C C . LEU A 1 639 ? -6.804 11.815 -32.308 1.00 95.88 639 LEU A C 1
ATOM 4650 O O . LEU A 1 639 ? -7.604 12.734 -32.457 1.00 95.88 639 LEU A O 1
ATOM 4654 N N . ASP A 1 640 ? -6.202 11.583 -31.144 1.00 96.25 640 ASP A N 1
ATOM 4655 C CA . ASP A 1 640 ? -6.386 12.442 -29.978 1.00 96.25 640 ASP A CA 1
ATOM 4656 C C . ASP A 1 640 ? -5.867 13.865 -30.261 1.00 96.25 640 ASP A C 1
ATOM 4658 O O . ASP A 1 640 ? -6.613 14.826 -30.081 1.00 96.25 640 ASP A O 1
ATOM 4662 N N . ALA A 1 641 ? -4.668 14.006 -30.847 1.00 96.19 641 ALA A N 1
ATOM 4663 C CA . ALA A 1 641 ? -4.103 15.301 -31.242 1.00 96.19 641 ALA A CA 1
ATOM 4664 C C . ALA A 1 641 ? -4.951 16.065 -32.274 1.00 96.19 641 ALA A C 1
ATOM 4666 O O . ALA A 1 641 ? -5.012 17.296 -32.238 1.00 96.19 641 ALA A O 1
ATOM 4667 N N . VAL A 1 642 ? -5.664 15.364 -33.164 1.00 96.25 642 VAL A N 1
ATOM 4668 C CA . VAL A 1 642 ? -6.668 15.986 -34.045 1.00 96.25 642 VAL A CA 1
ATOM 4669 C C . VAL A 1 642 ? -7.729 16.704 -33.201 1.00 96.25 642 VAL A C 1
ATOM 4671 O O . VAL A 1 642 ? -8.012 17.879 -33.441 1.00 96.25 642 VAL A O 1
ATOM 4674 N N . LEU A 1 643 ? -8.261 16.060 -32.158 1.00 94.88 643 LEU A N 1
ATOM 4675 C CA . LEU A 1 643 ? -9.301 16.642 -31.301 1.00 94.88 643 LEU A CA 1
ATOM 4676 C C . LEU A 1 643 ? -8.833 17.853 -30.483 1.00 94.88 643 LEU A C 1
ATOM 4678 O O . LEU A 1 643 ? -9.667 18.666 -30.079 1.00 94.88 643 LEU A O 1
ATOM 4682 N N . HIS A 1 644 ? -7.527 18.027 -30.261 1.00 94.31 644 HIS A N 1
ATOM 4683 C CA . HIS A 1 644 ? -6.986 19.170 -29.508 1.00 94.31 644 HIS A CA 1
ATOM 4684 C C . HIS A 1 644 ? -7.340 20.509 -30.162 1.00 94.31 644 HIS A C 1
ATOM 4686 O O . HIS A 1 644 ? -7.539 21.507 -29.464 1.00 94.31 644 HIS A O 1
ATOM 4692 N N . ALA A 1 645 ? -7.518 20.521 -31.488 1.00 91.94 645 ALA A N 1
ATOM 4693 C CA . ALA A 1 645 ? -7.960 21.699 -32.225 1.00 91.94 645 ALA A CA 1
ATOM 4694 C C . ALA A 1 645 ? -9.320 22.225 -31.739 1.00 91.94 645 ALA A C 1
ATOM 4696 O O . ALA A 1 645 ? -9.527 23.437 -31.699 1.00 91.94 645 ALA A O 1
ATOM 4697 N N . LEU A 1 646 ? -10.228 21.340 -31.309 1.00 88.12 646 LEU A N 1
ATOM 4698 C CA . LEU A 1 646 ? -11.517 21.734 -30.738 1.00 88.12 646 LEU A CA 1
ATOM 4699 C C . LEU A 1 646 ? -11.333 22.460 -29.405 1.00 88.12 646 LEU A C 1
ATOM 4701 O O . LEU A 1 646 ? -11.950 23.500 -29.195 1.00 88.12 646 LEU A O 1
ATOM 4705 N N . GLY A 1 647 ? -10.445 21.960 -28.539 1.00 81.06 647 GLY A N 1
ATOM 4706 C CA . GLY A 1 647 ? -10.150 22.574 -27.242 1.00 81.06 647 GLY A CA 1
ATOM 4707 C C . GLY A 1 647 ? -9.547 23.977 -27.364 1.00 81.06 647 GLY A C 1
ATOM 4708 O O . GLY A 1 647 ? -9.882 24.866 -26.579 1.00 81.06 647 GLY A O 1
ATOM 4709 N N . LEU A 1 648 ? -8.714 24.204 -28.381 1.00 83.50 648 LEU A N 1
ATOM 4710 C CA . LEU A 1 648 ? -8.096 25.507 -28.655 1.00 83.50 648 LEU A CA 1
ATOM 4711 C C . LEU A 1 648 ? -9.021 26.476 -29.399 1.00 83.50 648 LEU A C 1
ATOM 4713 O O . LEU A 1 648 ? -8.876 27.691 -29.281 1.00 83.50 648 LEU A O 1
ATOM 4717 N N . ALA A 1 649 ? -9.986 25.956 -30.156 1.00 71.88 649 ALA A N 1
ATOM 4718 C CA . ALA A 1 649 ? -10.895 26.766 -30.951 1.00 71.88 649 ALA A CA 1
ATOM 4719 C C . ALA A 1 649 ? -12.141 27.262 -30.200 1.00 71.88 649 ALA A C 1
ATOM 4721 O O . ALA A 1 649 ? -12.832 28.142 -30.723 1.00 71.88 649 ALA A O 1
ATOM 4722 N N . VAL A 1 650 ? -12.457 26.744 -29.008 1.00 61.38 650 VAL A N 1
ATOM 4723 C CA . VAL A 1 650 ? -13.537 27.309 -28.181 1.00 61.38 650 VAL A CA 1
ATOM 4724 C C . VAL A 1 650 ? -13.220 28.783 -27.920 1.00 61.38 650 VAL A C 1
ATOM 4726 O O . VAL A 1 650 ? -12.221 29.121 -27.286 1.00 61.38 650 VAL A O 1
ATOM 4729 N N . GLU A 1 651 ? -14.045 29.669 -28.483 1.00 51.34 651 GLU A N 1
ATOM 4730 C CA . GLU A 1 651 ? -13.871 31.111 -28.361 1.00 51.34 651 GLU A CA 1
ATOM 4731 C C . GLU A 1 651 ? -13.803 31.529 -26.886 1.00 51.34 651 GLU A C 1
ATOM 4733 O O . GLU A 1 651 ? -14.512 30.998 -26.032 1.00 51.34 651 GLU A O 1
ATOM 4738 N N . LYS A 1 652 ? -13.020 32.579 -26.607 1.00 47.22 652 LYS A N 1
ATOM 4739 C CA . LYS A 1 652 ? -12.946 33.280 -25.309 1.00 47.22 652 LYS A CA 1
ATOM 4740 C C . LYS A 1 652 ? -14.302 33.785 -24.771 1.00 47.22 652 LYS A C 1
ATOM 4742 O O . LYS A 1 652 ? -14.334 34.448 -23.739 1.00 47.22 652 LYS A O 1
ATOM 4747 N N . THR A 1 653 ? -15.411 33.547 -25.465 1.00 43.38 653 THR A N 1
ATOM 4748 C CA . THR A 1 653 ? -16.735 34.095 -25.164 1.00 43.38 653 THR A CA 1
ATOM 4749 C C . THR A 1 653 ? -17.487 33.358 -24.057 1.00 43.38 653 THR A C 1
ATOM 4751 O O . THR A 1 653 ? -18.406 33.951 -23.497 1.00 43.38 653 THR A O 1
ATOM 4754 N N . GLN A 1 654 ? -17.069 32.162 -23.626 1.00 43.94 654 GLN A N 1
ATOM 4755 C CA . GLN A 1 654 ? -17.493 31.597 -22.338 1.00 43.94 654 GLN A CA 1
ATOM 4756 C C . GLN A 1 654 ? -16.317 30.879 -21.679 1.00 43.94 654 GLN A C 1
ATOM 4758 O O . GLN A 1 654 ? -15.819 29.888 -22.198 1.00 43.94 654 GLN A O 1
ATOM 4763 N N . ALA A 1 655 ? -15.867 31.395 -20.536 1.00 44.84 655 ALA A N 1
ATOM 4764 C CA . ALA A 1 655 ? -14.809 30.833 -19.699 1.00 44.84 655 ALA A CA 1
ATOM 4765 C C . ALA A 1 655 ? -15.235 29.502 -19.044 1.00 44.84 655 ALA A C 1
ATOM 4767 O O . ALA A 1 655 ? -15.262 29.375 -17.825 1.00 44.84 655 ALA A O 1
ATOM 4768 N N . SER A 1 656 ? -15.607 28.511 -19.852 1.00 53.28 656 SER A N 1
ATOM 4769 C CA . SER A 1 656 ? -15.765 27.134 -19.407 1.00 53.28 656 SER A CA 1
ATOM 4770 C C . SER A 1 656 ? -14.370 26.570 -19.155 1.00 53.28 656 SER A C 1
ATOM 4772 O O . SER A 1 656 ? -13.682 26.147 -20.081 1.00 53.28 656 SER A O 1
ATOM 4774 N N . THR A 1 657 ? -13.955 26.570 -17.892 1.00 62.28 657 THR A N 1
ATOM 4775 C CA . THR A 1 657 ? -12.747 25.893 -17.399 1.00 62.28 657 THR A CA 1
ATOM 4776 C C . THR A 1 657 ? -12.928 24.372 -17.295 1.00 62.28 657 THR A C 1
ATOM 4778 O O . THR A 1 657 ? -12.054 23.694 -16.768 1.00 62.28 657 THR A O 1
ATOM 4781 N N . GLU A 1 658 ? -14.061 23.826 -17.751 1.00 74.50 658 GLU A N 1
ATOM 4782 C CA . GLU A 1 658 ? -14.374 22.400 -17.639 1.00 74.50 658 GLU A CA 1
ATOM 4783 C C . GLU A 1 658 ? -13.536 21.535 -18.587 1.00 74.50 658 GLU A C 1
ATOM 4785 O O . GLU A 1 658 ? -13.501 21.752 -19.802 1.00 74.50 658 GLU A O 1
ATOM 4790 N N . THR A 1 659 ? -12.932 20.487 -18.028 1.00 83.88 659 THR A N 1
ATOM 4791 C CA . THR A 1 659 ? -12.323 19.389 -18.776 1.00 83.88 659 THR A CA 1
ATOM 4792 C C . THR A 1 659 ? -13.424 18.519 -19.388 1.00 83.88 659 THR A C 1
ATOM 4794 O O . THR A 1 659 ? -14.268 17.970 -18.680 1.00 83.88 659 THR A O 1
ATOM 4797 N N . ARG A 1 660 ? -13.426 18.368 -20.713 1.00 86.94 660 ARG A N 1
ATOM 4798 C CA . ARG A 1 660 ? -14.340 17.494 -21.465 1.00 86.94 660 ARG A CA 1
ATOM 4799 C C . ARG A 1 660 ? -13.596 16.335 -22.123 1.00 86.94 660 ARG A C 1
ATOM 4801 O O . ARG A 1 660 ? -12.524 16.524 -22.690 1.00 86.94 660 ARG A O 1
ATOM 4808 N N . LEU A 1 661 ? -14.185 15.149 -22.110 1.00 88.31 661 LEU A N 1
ATOM 4809 C CA . LEU A 1 661 ? -13.650 13.983 -22.812 1.00 88.31 661 LEU A CA 1
ATOM 4810 C C . LEU A 1 661 ? -14.620 13.511 -23.905 1.00 88.31 661 LEU A C 1
ATOM 4812 O O . LEU A 1 661 ? -15.831 13.751 -23.794 1.00 88.31 661 LEU A O 1
ATOM 4816 N N . PRO A 1 662 ? -14.116 12.856 -24.969 1.00 90.81 662 PRO A N 1
ATOM 4817 C CA . PRO A 1 662 ? -14.952 12.092 -25.888 1.00 90.81 662 PRO A CA 1
ATOM 4818 C C . PRO A 1 662 ? -15.880 11.155 -25.114 1.00 90.81 662 PRO A C 1
ATOM 4820 O O . PRO A 1 662 ? -15.450 10.511 -24.162 1.00 90.81 662 PRO A O 1
ATOM 4823 N N . PHE A 1 663 ? -17.148 11.090 -25.508 1.00 90.94 663 PHE A N 1
ATOM 4824 C CA . PHE A 1 663 ? -18.139 10.238 -24.850 1.00 90.94 663 PHE A CA 1
ATOM 4825 C C . PHE A 1 663 ? -18.826 9.289 -25.826 1.00 90.94 663 PHE A C 1
ATOM 4827 O O . PHE A 1 663 ? -18.983 8.114 -25.519 1.00 90.94 663 PHE A O 1
ATOM 4834 N N . CYS A 1 664 ? -19.234 9.782 -26.996 1.00 96.38 664 CYS A N 1
ATOM 4835 C CA . CYS A 1 664 ? -19.932 8.971 -27.987 1.00 96.38 664 CYS A CA 1
ATOM 4836 C C . CYS A 1 664 ? -19.435 9.305 -29.394 1.00 96.38 664 CYS A C 1
ATOM 4838 O O . CYS A 1 664 ? -19.408 10.476 -29.785 1.00 96.38 664 CYS A O 1
ATOM 4840 N N . TRP A 1 665 ? -19.057 8.267 -30.134 1.00 97.50 665 TRP A N 1
ATOM 4841 C CA . TRP A 1 665 ? -18.605 8.312 -31.520 1.00 97.50 665 TRP A CA 1
ATOM 4842 C C . TRP A 1 665 ? -19.642 7.618 -32.392 1.00 97.50 665 TRP A C 1
ATOM 4844 O O . TRP A 1 665 ? -20.069 6.518 -32.062 1.00 97.50 665 TRP A O 1
ATOM 4854 N N . ARG A 1 666 ? -20.056 8.236 -33.498 1.00 95.25 666 ARG A N 1
ATOM 4855 C CA . ARG A 1 666 ? -21.037 7.661 -34.424 1.00 95.25 666 ARG A CA 1
ATOM 4856 C C . ARG A 1 666 ? -20.584 7.787 -35.863 1.00 95.25 666 ARG A C 1
ATOM 4858 O O . ARG A 1 666 ? -20.110 8.852 -36.269 1.00 95.25 666 ARG A O 1
ATOM 4865 N N . GLY A 1 667 ? -20.802 6.723 -36.628 1.00 93.56 667 GLY A N 1
ATOM 4866 C CA . GLY A 1 667 ? -20.419 6.625 -38.031 1.00 93.56 667 GLY A CA 1
ATOM 4867 C C . GLY A 1 667 ? -18.922 6.842 -38.232 1.00 93.56 667 GLY A C 1
ATOM 4868 O O . GLY A 1 667 ? -18.542 7.814 -38.887 1.00 93.56 667 GLY A O 1
ATOM 4869 N N . VAL A 1 668 ? -18.094 5.996 -37.610 1.00 95.38 668 VAL A N 1
ATOM 4870 C CA . VAL A 1 668 ? -16.635 6.015 -37.786 1.00 95.38 668 VAL A CA 1
ATOM 4871 C C . VAL A 1 668 ? -16.230 5.007 -38.855 1.00 95.38 668 VAL A C 1
ATOM 4873 O O . VAL A 1 668 ? -16.569 3.831 -38.745 1.00 95.38 668 VAL A O 1
ATOM 4876 N N . SER A 1 669 ? -15.479 5.455 -39.857 1.00 93.62 669 SER A N 1
ATOM 4877 C CA . SER A 1 669 ? -14.920 4.596 -40.906 1.00 93.62 669 SER A CA 1
ATOM 4878 C C . SER A 1 669 ? -13.454 4.926 -41.137 1.00 93.62 669 SER A C 1
ATOM 4880 O O . SER A 1 669 ? -13.106 6.093 -41.335 1.00 93.62 669 SER A O 1
ATOM 4882 N N . LEU A 1 670 ? -12.608 3.895 -41.138 1.00 91.88 670 LEU A N 1
ATOM 4883 C CA . LEU A 1 670 ? -11.209 3.980 -41.545 1.00 91.88 670 LEU A CA 1
ATOM 4884 C C . LEU A 1 670 ? -11.099 3.664 -43.043 1.00 91.88 670 LEU A C 1
ATOM 4886 O O . LEU A 1 670 ? -11.587 2.639 -43.508 1.00 91.88 670 LEU A O 1
ATOM 4890 N N . HIS A 1 671 ? -10.456 4.550 -43.799 1.00 89.00 671 HIS A N 1
ATOM 4891 C CA . HIS A 1 671 ? -10.261 4.425 -45.249 1.00 89.00 671 HIS A CA 1
ATOM 4892 C C . HIS A 1 671 ? -8.832 4.009 -45.609 1.00 89.00 671 HIS A C 1
ATOM 4894 O O . HIS A 1 671 ? -8.614 3.344 -46.620 1.00 89.00 671 HIS A O 1
ATOM 4900 N N . ALA A 1 672 ? -7.859 4.412 -44.790 1.00 86.06 672 ALA A N 1
ATOM 4901 C CA . ALA A 1 672 ? -6.445 4.087 -44.940 1.00 86.06 672 ALA A CA 1
ATOM 4902 C C . ALA A 1 672 ? -5.735 4.186 -43.582 1.00 86.06 672 ALA A C 1
ATOM 4904 O O . ALA A 1 672 ? -6.139 4.985 -42.741 1.00 86.06 672 ALA A O 1
ATOM 4905 N N . GLY A 1 673 ? -4.662 3.412 -43.387 1.00 86.06 673 GLY A N 1
ATOM 4906 C CA . GLY A 1 673 ? -3.836 3.451 -42.175 1.00 86.06 673 GLY A CA 1
ATOM 4907 C C . GLY A 1 673 ? -2.387 3.879 -42.419 1.00 86.06 673 GLY A C 1
ATOM 4908 O O . GLY A 1 673 ? -1.939 3.987 -43.561 1.00 86.06 673 GLY A O 1
ATOM 4909 N N . GLY A 1 674 ? -1.646 4.132 -41.336 1.00 82.12 674 GLY A N 1
ATOM 4910 C CA . GLY A 1 674 ? -0.206 4.443 -41.381 1.00 82.12 674 GLY A CA 1
ATOM 4911 C C . GLY A 1 674 ? 0.167 5.883 -41.770 1.00 82.12 674 GLY A C 1
ATOM 4912 O O . GLY A 1 674 ? 1.325 6.160 -42.092 1.00 82.12 674 GLY A O 1
ATOM 4913 N N . ALA A 1 675 ? -0.777 6.826 -41.752 1.00 84.00 675 ALA A N 1
ATOM 4914 C CA . ALA A 1 675 ? -0.501 8.225 -42.075 1.00 84.00 675 ALA A CA 1
ATOM 4915 C C . ALA A 1 675 ? 0.248 8.942 -40.930 1.00 84.00 675 ALA A C 1
ATOM 4917 O O . ALA A 1 675 ? -0.338 9.316 -39.918 1.00 84.00 675 ALA A O 1
ATOM 4918 N N . GLY A 1 676 ? 1.549 9.199 -41.108 1.00 84.81 676 GLY A N 1
ATOM 4919 C CA . GLY A 1 676 ? 2.369 9.948 -40.138 1.00 84.81 676 GLY A CA 1
ATOM 4920 C C . GLY A 1 676 ? 2.106 11.463 -40.097 1.00 84.81 676 GLY A C 1
ATOM 4921 O O . GLY A 1 676 ? 2.570 12.152 -39.191 1.00 84.81 676 GLY A O 1
ATOM 4922 N N . ARG A 1 677 ? 1.369 12.002 -41.072 1.00 94.38 677 ARG A N 1
ATOM 4923 C CA . ARG A 1 677 ? 0.894 13.392 -41.103 1.00 94.38 677 ARG A CA 1
ATOM 4924 C C . ARG A 1 677 ? -0.514 13.419 -41.676 1.00 94.38 677 ARG A C 1
ATOM 4926 O O . ARG A 1 677 ? -0.736 12.882 -42.762 1.00 94.38 677 ARG A O 1
ATOM 4933 N N . VAL A 1 678 ? -1.425 14.085 -40.975 1.00 95.69 678 VAL A N 1
ATOM 4934 C CA . VAL A 1 678 ? -2.841 14.156 -41.339 1.00 95.69 678 VAL A CA 1
ATOM 4935 C C . VAL A 1 678 ? -3.374 15.587 -41.305 1.00 95.69 678 VAL A C 1
ATOM 4937 O O . VAL A 1 678 ? -2.866 16.455 -40.593 1.00 95.69 678 VAL A O 1
ATOM 4940 N N . ARG A 1 679 ? -4.420 15.818 -42.093 1.00 95.94 679 ARG A N 1
ATOM 4941 C CA . ARG A 1 679 ? -5.219 17.040 -42.166 1.00 95.94 679 ARG A CA 1
ATOM 4942 C C . ARG A 1 679 ? -6.640 16.697 -41.763 1.00 95.94 679 ARG A C 1
ATOM 4944 O O . ARG A 1 679 ? -7.202 15.747 -42.295 1.00 95.94 679 ARG A O 1
ATOM 4951 N N . ALA A 1 680 ? -7.222 17.466 -40.859 1.00 96.19 680 ALA A N 1
ATOM 4952 C CA . ALA A 1 680 ? -8.575 17.248 -40.379 1.00 96.19 680 ALA A CA 1
ATOM 4953 C C . ALA A 1 680 ? -9.468 18.458 -40.649 1.00 96.19 680 ALA A C 1
ATOM 4955 O O . ALA A 1 680 ? -9.003 19.598 -40.604 1.00 96.19 680 ALA A O 1
ATOM 4956 N N . ARG A 1 681 ? -10.758 18.211 -40.877 1.00 94.81 681 ARG A N 1
ATOM 4957 C CA . ARG A 1 681 ? -11.826 19.213 -40.882 1.00 94.81 681 ARG A CA 1
ATOM 4958 C C . ARG A 1 681 ? -12.859 18.872 -39.820 1.00 94.81 681 ARG A C 1
ATOM 4960 O O . ARG A 1 681 ? -13.291 17.729 -39.731 1.00 94.81 681 ARG A O 1
ATOM 4967 N N . PHE A 1 682 ? -13.325 19.891 -39.111 1.00 94.56 682 PHE A N 1
ATOM 4968 C CA . PHE A 1 682 ? -14.441 19.827 -38.180 1.00 94.56 682 PHE A CA 1
ATOM 4969 C C . PHE A 1 682 ? -15.606 20.675 -38.680 1.00 94.56 682 PHE A C 1
ATOM 4971 O O . PHE A 1 682 ? -15.413 21.822 -39.095 1.00 94.56 682 PHE A O 1
ATOM 4978 N N . ALA A 1 683 ? -16.817 20.138 -38.575 1.00 91.38 683 ALA A N 1
ATOM 4979 C CA . ALA A 1 683 ? -18.057 20.868 -38.819 1.00 91.38 683 ALA A CA 1
ATOM 4980 C C . ALA A 1 683 ? -19.112 20.498 -37.766 1.00 91.38 683 ALA A C 1
ATOM 4982 O O . ALA A 1 683 ? -19.027 19.458 -37.117 1.00 91.38 683 ALA A O 1
ATOM 4983 N N . SER A 1 684 ? -20.108 21.363 -37.566 1.00 88.25 684 SER A N 1
ATOM 4984 C CA . SER A 1 684 ? -21.210 21.070 -36.643 1.00 88.25 684 SER A CA 1
ATOM 4985 C C . SER A 1 684 ? -22.099 19.958 -37.209 1.00 88.25 684 SER A C 1
ATOM 4987 O O . SER A 1 684 ? -22.557 20.047 -38.347 1.00 88.25 684 SER A O 1
ATOM 4989 N N . ALA A 1 685 ? -22.366 18.939 -36.391 1.00 84.25 685 ALA A N 1
ATOM 4990 C CA . ALA A 1 685 ? -23.277 17.829 -36.678 1.00 84.25 685 ALA A CA 1
ATOM 4991 C C . ALA A 1 685 ? -24.552 17.871 -35.803 1.00 84.25 685 ALA A C 1
ATOM 4993 O O . ALA A 1 685 ? -25.344 16.931 -35.793 1.00 84.25 685 ALA A O 1
ATOM 4994 N N . GLY A 1 686 ? -24.754 18.952 -35.042 1.00 77.75 686 GLY A N 1
ATOM 4995 C CA . GLY A 1 686 ? -25.831 19.117 -34.063 1.00 77.75 686 GLY A CA 1
ATOM 4996 C C . GLY A 1 686 ? -25.445 20.115 -32.967 1.00 77.75 686 GLY A C 1
ATOM 4997 O O . GLY A 1 686 ? -24.357 20.685 -33.011 1.00 77.75 686 GLY A O 1
ATOM 4998 N N . ALA A 1 687 ? -26.331 20.328 -31.985 1.00 70.62 687 ALA A N 1
ATOM 4999 C CA . ALA A 1 687 ? -26.116 21.304 -30.906 1.00 70.62 687 ALA A CA 1
ATOM 5000 C C . ALA A 1 687 ? -24.851 21.014 -30.071 1.00 70.62 687 ALA A C 1
ATOM 5002 O O . ALA A 1 687 ? -24.111 21.942 -29.770 1.00 70.62 687 ALA A O 1
ATOM 5003 N N . ASP A 1 688 ? -24.573 19.734 -29.798 1.00 75.94 688 ASP A N 1
ATOM 5004 C CA . ASP A 1 688 ? -23.429 19.267 -28.994 1.00 75.94 688 ASP A CA 1
ATOM 5005 C C . ASP A 1 688 ? -22.590 18.195 -29.723 1.00 75.94 688 ASP A C 1
ATOM 5007 O O . ASP A 1 688 ? -21.896 17.391 -29.096 1.00 75.94 688 ASP A O 1
ATOM 5011 N N . ALA A 1 689 ? -22.693 18.142 -31.055 1.00 88.44 689 ALA A N 1
ATOM 5012 C CA . ALA A 1 689 ? -22.077 17.112 -31.887 1.00 88.44 689 ALA A CA 1
ATOM 5013 C C . ALA A 1 689 ? -21.237 17.720 -33.015 1.00 88.44 689 ALA A C 1
ATOM 5015 O O . ALA A 1 689 ? -21.629 18.711 -33.639 1.00 88.44 689 ALA A O 1
ATOM 5016 N N . ILE A 1 690 ? -20.092 17.100 -33.299 1.00 91.88 690 ILE A N 1
ATOM 5017 C CA . ILE A 1 690 ? -19.114 17.568 -34.289 1.00 91.88 690 ILE A CA 1
ATOM 5018 C C . ILE A 1 690 ? -18.783 16.425 -35.251 1.00 91.88 690 ILE A C 1
ATOM 5020 O O . ILE A 1 690 ? -18.517 15.313 -34.807 1.00 91.88 690 ILE A O 1
ATOM 5024 N N . SER A 1 691 ? -18.780 16.681 -36.556 1.00 94.62 691 SER A N 1
ATOM 5025 C CA . SER A 1 691 ? -18.260 15.743 -37.559 1.00 94.62 691 SER A CA 1
ATOM 5026 C C . SER A 1 691 ? -16.769 15.984 -37.792 1.00 94.62 691 SER A C 1
ATOM 5028 O O . SER A 1 691 ? -16.346 17.144 -37.802 1.00 94.62 691 SER A O 1
ATOM 5030 N N . VAL A 1 692 ? -15.993 14.926 -38.037 1.00 95.25 692 VAL A N 1
ATOM 5031 C CA . VAL A 1 692 ? -14.545 14.988 -38.297 1.00 95.25 692 VAL A CA 1
ATOM 5032 C C . VAL A 1 692 ? -14.204 14.232 -39.581 1.00 95.25 692 VAL A C 1
ATOM 5034 O O . VAL A 1 692 ? -14.476 13.041 -39.681 1.00 95.25 692 VAL A O 1
ATOM 5037 N N . ASP A 1 693 ? -13.569 14.902 -40.539 1.00 94.88 693 ASP A N 1
ATOM 5038 C CA . ASP A 1 693 ? -12.995 14.271 -41.735 1.00 94.88 693 ASP A CA 1
ATOM 5039 C C . ASP A 1 693 ? -11.474 14.376 -41.674 1.00 94.88 693 ASP A C 1
ATOM 5041 O O . ASP A 1 693 ? -10.957 15.482 -41.533 1.00 94.88 693 ASP A O 1
ATOM 5045 N N . VAL A 1 694 ? -10.757 13.261 -41.798 1.00 95.12 694 VAL A N 1
ATOM 5046 C CA . VAL A 1 694 ? -9.293 13.189 -41.731 1.00 95.12 694 VAL A CA 1
ATOM 5047 C C . VAL A 1 694 ? -8.748 12.643 -43.044 1.00 95.12 694 VAL A C 1
ATOM 5049 O O . VAL A 1 694 ? -9.180 11.594 -43.519 1.00 95.12 694 VAL A O 1
ATOM 5052 N N . CYS A 1 695 ? -7.775 13.342 -43.613 1.00 93.94 695 CYS A N 1
ATOM 5053 C CA . CYS A 1 695 ? -7.035 12.953 -44.806 1.00 93.94 695 CYS A CA 1
ATOM 5054 C C . CYS A 1 695 ? -5.531 12.944 -44.522 1.00 93.94 695 CYS A C 1
ATOM 5056 O O . CYS A 1 695 ? -5.065 13.558 -43.564 1.00 93.94 695 CYS A O 1
ATOM 5058 N N . ASP A 1 696 ? -4.750 12.290 -45.369 1.00 90.12 696 ASP A N 1
ATOM 5059 C CA . ASP A 1 696 ? -3.296 12.380 -45.330 1.00 90.12 696 ASP A CA 1
ATOM 5060 C C . ASP A 1 696 ? -2.793 13.737 -45.872 1.00 90.12 696 ASP A C 1
ATOM 5062 O O . ASP A 1 696 ? -3.557 14.631 -46.254 1.00 90.12 696 ASP A O 1
ATOM 5066 N N . ALA A 1 697 ? -1.471 13.906 -45.938 1.00 87.25 697 ALA A N 1
ATOM 5067 C CA . ALA A 1 697 ? -0.849 15.122 -46.462 1.00 87.25 697 ALA A CA 1
ATOM 5068 C C . ALA A 1 697 ? -1.112 15.387 -47.964 1.00 87.25 697 ALA A C 1
ATOM 5070 O O . ALA A 1 697 ? -0.816 16.483 -48.446 1.00 87.25 697 ALA A O 1
ATOM 5071 N N . THR A 1 698 ? -1.640 14.415 -48.712 1.00 85.25 698 THR A N 1
ATOM 5072 C CA . THR A 1 698 ? -2.011 14.552 -50.130 1.00 85.25 698 THR A CA 1
ATOM 5073 C C . THR A 1 698 ? -3.497 14.859 -50.329 1.00 85.25 698 THR A C 1
ATOM 5075 O O . THR A 1 698 ? -3.890 15.258 -51.424 1.00 85.25 698 THR A O 1
ATOM 5078 N N . GLY A 1 699 ? -4.301 14.751 -49.266 1.00 83.44 699 GLY A N 1
ATOM 5079 C CA . GLY A 1 699 ? -5.755 14.891 -49.312 1.00 83.44 699 GLY A CA 1
ATOM 5080 C C . GLY A 1 699 ? -6.494 13.570 -49.523 1.00 83.44 699 GLY A C 1
ATOM 5081 O O . GLY A 1 699 ? -7.709 13.597 -49.701 1.00 83.44 699 GLY A O 1
ATOM 5082 N N . LEU A 1 700 ? -5.799 12.425 -49.496 1.00 85.06 700 LEU A N 1
ATOM 5083 C CA . LEU A 1 700 ? -6.452 11.120 -49.553 1.00 85.06 700 LEU A CA 1
ATOM 5084 C C . LEU A 1 700 ? -7.124 10.808 -48.210 1.00 85.06 700 LEU A C 1
ATOM 5086 O O . LEU A 1 700 ? -6.508 11.038 -47.168 1.00 85.06 700 LEU A O 1
ATOM 5090 N N . PRO A 1 701 ? -8.352 10.270 -48.202 1.00 88.88 701 PRO A N 1
ATOM 5091 C CA . PRO A 1 701 ? -9.073 10.011 -46.961 1.00 88.88 701 PRO A CA 1
ATOM 5092 C C . PRO A 1 701 ? -8.390 8.964 -46.078 1.00 88.88 701 PRO A C 1
ATOM 5094 O O . PRO A 1 701 ? -7.918 7.942 -46.568 1.00 88.88 701 PRO A O 1
ATOM 5097 N N . VAL A 1 702 ? -8.389 9.213 -44.769 1.00 90.88 702 VAL A N 1
ATOM 5098 C CA . VAL A 1 702 ? -7.816 8.343 -43.730 1.00 90.88 702 VAL A CA 1
ATOM 5099 C C . VAL A 1 702 ? -8.911 7.877 -42.776 1.00 90.88 702 VAL A C 1
ATOM 5101 O O . VAL A 1 702 ? -9.107 6.678 -42.628 1.00 90.88 702 VAL A O 1
ATOM 5104 N N . LEU A 1 703 ? -9.678 8.798 -42.182 1.00 94.25 703 LEU A N 1
ATOM 5105 C CA . LEU A 1 703 ? -10.738 8.485 -41.214 1.00 94.25 703 LEU A CA 1
ATOM 5106 C C . LEU A 1 703 ? -11.906 9.470 -41.363 1.00 94.25 703 LEU A C 1
ATOM 5108 O O . LEU A 1 703 ? -11.683 10.669 -41.510 1.00 94.25 703 LEU A O 1
ATOM 5112 N N . THR A 1 704 ? -13.141 8.991 -41.256 1.00 94.12 704 THR A N 1
ATOM 5113 C CA . THR A 1 704 ? -14.344 9.834 -41.146 1.00 94.12 704 THR A CA 1
ATOM 5114 C C . THR A 1 704 ? -15.069 9.524 -39.844 1.00 94.12 704 THR A C 1
ATOM 5116 O O . THR A 1 704 ? -15.188 8.361 -39.478 1.00 94.12 704 THR A O 1
ATOM 5119 N N . VAL A 1 705 ? -15.570 10.554 -39.161 1.00 95.19 705 VAL A N 1
ATOM 5120 C CA . VAL A 1 705 ? -16.425 10.476 -37.970 1.00 95.19 705 VAL A CA 1
ATOM 5121 C C . VAL A 1 705 ? -17.650 11.348 -38.215 1.00 95.19 705 VAL A C 1
ATOM 5123 O O . VAL A 1 705 ? -17.550 12.575 -38.258 1.00 95.19 705 VAL A O 1
ATOM 5126 N N . ARG A 1 706 ? -18.830 10.741 -38.355 1.00 93.12 706 ARG A N 1
ATOM 5127 C CA . ARG A 1 706 ? -20.064 11.487 -38.647 1.00 93.12 706 ARG A CA 1
ATOM 5128 C C . ARG A 1 706 ? -20.499 12.384 -37.490 1.00 93.12 706 ARG A C 1
ATOM 5130 O O . ARG A 1 706 ? -20.992 13.487 -37.712 1.00 93.12 706 ARG A O 1
ATOM 5137 N N . SER A 1 707 ? -20.354 11.902 -36.260 1.00 94.50 707 SER A N 1
ATOM 5138 C CA . SER A 1 707 ? -20.722 12.647 -35.058 1.00 94.50 707 SER A CA 1
ATOM 5139 C C . SER A 1 707 ? -19.885 12.209 -33.860 1.00 94.50 707 SER A C 1
ATOM 5141 O O . SER A 1 707 ? -19.903 11.043 -33.478 1.00 94.50 707 SER A O 1
ATOM 5143 N N . LEU A 1 708 ? -19.233 13.172 -33.218 1.00 95.88 708 LEU A N 1
ATOM 5144 C CA . LEU A 1 708 ? -18.538 13.053 -31.944 1.00 95.88 708 LEU A CA 1
ATOM 5145 C C . LEU A 1 708 ? -19.220 13.949 -30.906 1.00 95.88 708 LEU A C 1
ATOM 5147 O O . LEU A 1 708 ? -19.350 15.157 -31.115 1.00 95.88 708 LEU A O 1
ATOM 5151 N N . VAL A 1 709 ? -19.618 13.358 -29.780 1.00 93.50 709 VAL A N 1
ATOM 5152 C CA . VAL A 1 709 ? -20.174 14.055 -28.611 1.00 93.50 709 VAL A CA 1
ATOM 5153 C C . VAL A 1 709 ? -19.169 13.995 -27.464 1.00 93.50 709 VAL A C 1
ATOM 5155 O O . VAL A 1 709 ? -18.603 12.937 -27.178 1.00 93.50 709 VAL A O 1
ATOM 5158 N N . THR A 1 710 ? -18.971 15.123 -26.776 1.00 89.38 710 THR A N 1
ATOM 5159 C CA . THR A 1 710 ? -18.091 15.230 -25.599 1.00 89.38 710 THR A CA 1
ATOM 5160 C C . THR A 1 710 ? -18.889 15.514 -24.332 1.00 89.38 710 THR A C 1
ATOM 5162 O O . THR A 1 710 ? -19.884 16.245 -24.365 1.00 89.38 710 THR A O 1
ATOM 5165 N N . ARG A 1 711 ? -18.432 14.990 -23.192 1.00 84.88 711 ARG A N 1
ATOM 5166 C CA . ARG A 1 711 ? -19.025 15.261 -21.874 1.00 84.88 711 ARG A CA 1
ATOM 5167 C C . ARG A 1 711 ? -17.999 15.856 -20.911 1.00 84.88 711 ARG A C 1
ATOM 5169 O O . ARG A 1 711 ? -16.830 15.480 -20.988 1.00 84.88 711 ARG A O 1
ATOM 5176 N N . PRO A 1 712 ? -18.420 16.761 -20.010 1.00 82.50 712 PRO A N 1
ATOM 5177 C CA . PRO A 1 712 ? -17.568 17.222 -18.924 1.00 82.50 712 PRO A CA 1
ATOM 5178 C C . PRO A 1 712 ? -17.287 16.083 -17.939 1.00 82.50 712 PRO A C 1
ATOM 5180 O O . PRO A 1 712 ? -18.158 15.245 -17.688 1.00 82.50 712 PRO A O 1
ATOM 5183 N N . ILE A 1 713 ? -16.075 16.069 -17.389 1.00 77.56 713 ILE A N 1
ATOM 5184 C CA . ILE A 1 713 ? -15.646 15.152 -16.332 1.00 77.56 713 ILE A CA 1
ATOM 5185 C C . ILE A 1 713 ? -14.959 15.942 -15.220 1.00 77.56 713 ILE A C 1
ATOM 5187 O O . ILE A 1 713 ? -14.136 16.822 -15.477 1.00 77.56 713 ILE A O 1
ATOM 5191 N N . THR A 1 714 ? -15.316 15.659 -13.971 1.00 73.56 714 THR A N 1
ATOM 5192 C CA . THR A 1 714 ? -14.726 16.354 -12.822 1.00 73.56 714 THR A CA 1
ATOM 5193 C C . THR A 1 714 ? -13.444 15.660 -12.360 1.00 73.56 714 THR A C 1
ATOM 5195 O O . THR A 1 714 ? -13.283 14.449 -12.528 1.00 73.56 714 THR A O 1
ATOM 5198 N N . ALA A 1 715 ? -12.536 16.410 -11.725 1.00 66.88 715 ALA A N 1
ATOM 5199 C CA . ALA A 1 715 ? -11.348 15.834 -11.085 1.00 66.88 715 ALA A CA 1
ATOM 5200 C C . ALA A 1 715 ? -11.722 14.755 -10.047 1.00 66.88 715 ALA A C 1
ATOM 5202 O O . ALA A 1 715 ? -11.026 13.753 -9.919 1.00 66.88 715 ALA A O 1
ATOM 5203 N N . GLU A 1 716 ? -12.866 14.911 -9.373 1.00 60.84 716 GLU A N 1
ATOM 5204 C CA . GLU A 1 716 ? -13.401 13.943 -8.410 1.00 60.84 716 GLU A CA 1
ATOM 5205 C C . GLU A 1 716 ? -13.807 12.615 -9.066 1.00 60.84 716 GLU A C 1
ATOM 5207 O O . GLU A 1 716 ? -13.463 11.551 -8.560 1.00 60.84 716 GLU A O 1
ATOM 5212 N N . GLN A 1 717 ? -14.506 12.662 -10.209 1.00 65.62 717 GLN A N 1
ATOM 5213 C CA . GLN A 1 717 ? -14.879 11.458 -10.964 1.00 65.62 717 GLN A CA 1
ATOM 5214 C C . GLN A 1 717 ? -13.637 10.695 -11.432 1.00 65.62 717 GLN A C 1
ATOM 5216 O O . GLN A 1 717 ? -13.602 9.467 -11.373 1.00 65.62 717 GLN A O 1
ATOM 5221 N N . LEU A 1 718 ? -12.600 11.427 -11.846 1.00 65.38 718 LEU A N 1
ATOM 5222 C CA . LEU A 1 718 ? -11.315 10.845 -12.212 1.00 65.38 718 LEU A CA 1
ATOM 5223 C C . LEU A 1 718 ? -10.589 10.250 -11.001 1.00 65.38 718 LEU A C 1
ATOM 5225 O O . LEU A 1 718 ? -10.077 9.141 -11.096 1.00 65.38 718 LEU A O 1
ATOM 5229 N N . ARG A 1 719 ? -10.592 10.933 -9.850 1.00 63.22 719 ARG A N 1
ATOM 5230 C CA . ARG A 1 719 ? -10.006 10.426 -8.602 1.00 63.22 719 ARG A CA 1
ATOM 5231 C C . ARG A 1 719 ? -10.701 9.147 -8.141 1.00 63.22 719 ARG A C 1
ATOM 5233 O O . ARG A 1 719 ? -10.017 8.188 -7.816 1.00 63.22 719 ARG A O 1
ATOM 5240 N N . ALA A 1 720 ? -12.031 9.087 -8.207 1.00 60.28 720 ALA A N 1
ATOM 5241 C CA . ALA A 1 720 ? -12.786 7.867 -7.923 1.00 60.28 720 ALA A CA 1
ATOM 5242 C C . ALA A 1 720 ? -12.410 6.717 -8.877 1.00 60.28 720 ALA A C 1
ATOM 5244 O O . ALA A 1 720 ? -12.251 5.580 -8.434 1.00 60.28 720 ALA A O 1
ATOM 5245 N N . ALA A 1 721 ? -12.199 7.009 -10.167 1.00 60.22 721 ALA A N 1
ATOM 5246 C CA . ALA A 1 721 ? -11.717 6.023 -11.134 1.00 60.22 721 ALA A CA 1
ATOM 5247 C C . ALA A 1 721 ? -10.276 5.563 -10.842 1.00 60.22 721 ALA A C 1
ATOM 5249 O O . ALA A 1 721 ? -9.993 4.374 -10.953 1.00 60.22 721 ALA A O 1
ATOM 5250 N N . VAL A 1 722 ? -9.378 6.467 -10.425 1.00 60.84 722 VAL A N 1
ATOM 5251 C CA . VAL A 1 722 ? -8.012 6.132 -9.969 1.00 60.84 722 VAL A CA 1
ATOM 5252 C C . VAL A 1 722 ? -8.070 5.199 -8.772 1.00 60.84 722 VAL A C 1
ATOM 5254 O O . VAL A 1 722 ? -7.414 4.164 -8.776 1.00 60.84 722 VAL A O 1
ATOM 5257 N N . THR A 1 723 ? -8.887 5.539 -7.776 1.00 55.12 723 THR A N 1
ATOM 5258 C CA . THR A 1 723 ? -9.099 4.733 -6.575 1.00 55.12 723 THR A CA 1
ATOM 5259 C C . THR A 1 723 ? -9.565 3.326 -6.971 1.00 55.12 723 THR A C 1
ATOM 5261 O O . THR A 1 723 ? -8.884 2.358 -6.638 1.00 55.12 723 THR A O 1
ATOM 5264 N N . ALA A 1 724 ? -10.611 3.208 -7.796 1.00 55.25 724 ALA A N 1
ATOM 5265 C CA . ALA A 1 724 ? -11.107 1.918 -8.285 1.00 55.25 724 ALA A CA 1
ATOM 5266 C C . ALA A 1 724 ? -10.074 1.124 -9.117 1.00 55.25 724 ALA A C 1
ATOM 5268 O O . ALA A 1 724 ? -10.033 -0.104 -9.048 1.00 55.25 724 ALA A O 1
ATOM 5269 N N . ALA A 1 725 ? -9.233 1.801 -9.906 1.00 52.06 725 ALA A N 1
ATOM 5270 C CA . ALA A 1 725 ? -8.263 1.164 -10.800 1.00 52.06 725 ALA A CA 1
ATOM 5271 C C . ALA A 1 725 ? -6.924 0.807 -10.128 1.00 52.06 725 ALA A C 1
ATOM 5273 O O . ALA A 1 725 ? -6.260 -0.135 -10.560 1.00 52.06 725 ALA A O 1
ATOM 5274 N N . GLY A 1 726 ? -6.515 1.532 -9.083 1.00 46.12 726 GLY A N 1
ATOM 5275 C CA . GLY A 1 726 ? -5.226 1.353 -8.408 1.00 46.12 726 GLY A CA 1
ATOM 5276 C C . GLY A 1 726 ? -5.124 0.079 -7.569 1.00 46.12 726 GLY A C 1
ATOM 5277 O O . GLY A 1 726 ? -4.073 -0.187 -6.994 1.00 46.12 726 GLY A O 1
ATOM 5278 N N . GLY A 1 727 ? -6.209 -0.692 -7.427 1.00 43.50 727 GLY A N 1
ATOM 5279 C CA . GLY A 1 727 ? -6.274 -1.872 -6.552 1.00 43.50 727 GLY A CA 1
ATOM 5280 C C . GLY A 1 727 ? -6.100 -1.562 -5.056 1.00 43.50 727 GLY A C 1
ATOM 5281 O O . GLY A 1 727 ? -6.280 -2.448 -4.222 1.00 43.50 727 GLY A O 1
ATOM 5282 N N . ALA A 1 728 ? -5.774 -0.311 -4.712 1.00 42.69 728 ALA A N 1
ATOM 5283 C CA . ALA A 1 728 ? -5.603 0.179 -3.354 1.00 42.69 728 ALA A CA 1
ATOM 5284 C C . ALA A 1 728 ? -6.945 0.475 -2.661 1.00 42.69 728 ALA A C 1
ATOM 5286 O O . ALA A 1 728 ? -6.992 0.497 -1.437 1.00 42.69 728 ALA A O 1
ATOM 5287 N N . SER A 1 729 ? -8.051 0.635 -3.400 1.00 40.44 729 SER A N 1
ATOM 5288 C CA . SER A 1 729 ? -9.325 1.098 -2.825 1.00 40.44 729 SER A CA 1
ATOM 5289 C C . SER A 1 729 ? -10.114 0.099 -1.991 1.00 40.44 729 SER A C 1
ATOM 5291 O O . SER A 1 729 ? -11.222 0.427 -1.588 1.00 40.44 729 SER A O 1
ATOM 5293 N N . ASP A 1 730 ? -9.589 -1.095 -1.733 1.00 47.88 730 ASP A N 1
ATOM 5294 C CA . ASP A 1 730 ? -10.341 -2.135 -1.023 1.00 47.88 730 ASP A CA 1
ATOM 5295 C C . ASP A 1 730 ? -9.629 -2.649 0.233 1.00 47.88 730 ASP A C 1
ATOM 5297 O O . ASP A 1 730 ? -9.951 -3.716 0.755 1.00 47.88 730 ASP A O 1
ATOM 5301 N N . GLN A 1 731 ? -8.624 -1.921 0.727 1.00 59.78 731 GLN A N 1
ATOM 5302 C CA . GLN A 1 731 ? -7.956 -2.270 1.981 1.00 59.78 731 GLN A CA 1
ATOM 5303 C C . GLN A 1 731 ? -8.371 -1.304 3.088 1.00 59.78 731 GLN A C 1
ATOM 5305 O O . GLN A 1 731 ? -7.600 -0.458 3.524 1.00 59.78 731 GLN A O 1
ATOM 5310 N N . GLY A 1 732 ? -9.620 -1.446 3.539 1.00 74.81 732 GLY A N 1
ATOM 5311 C CA . GLY A 1 732 ? -10.021 -0.961 4.857 1.00 74.81 732 GLY A CA 1
ATOM 5312 C C . GLY A 1 732 ? -9.271 -1.700 5.978 1.00 74.81 732 GLY A C 1
ATOM 5313 O O . GLY A 1 732 ? -8.483 -2.615 5.708 1.00 74.81 732 GLY A O 1
ATOM 5314 N N . PRO A 1 733 ? -9.502 -1.333 7.250 1.00 88.88 733 PRO A N 1
ATOM 5315 C CA . PRO A 1 733 ? -8.929 -2.068 8.369 1.00 88.88 733 PRO A CA 1
ATOM 5316 C C . PRO A 1 733 ? -9.342 -3.543 8.302 1.00 88.88 733 PRO A C 1
ATOM 5318 O O . PRO A 1 733 ? -10.416 -3.890 7.810 1.00 88.88 733 PRO A O 1
ATOM 5321 N N . LEU A 1 734 ? -8.478 -4.421 8.796 1.00 92.31 734 LEU A N 1
ATOM 5322 C CA . LEU A 1 734 ? -8.793 -5.835 8.960 1.00 92.31 734 LEU A CA 1
ATOM 5323 C C . LEU A 1 734 ? -9.301 -6.074 10.382 1.00 92.31 734 LEU A C 1
ATOM 5325 O O . LEU A 1 734 ? -8.977 -5.335 11.313 1.00 92.31 734 LEU A O 1
ATOM 5329 N N . GLU A 1 735 ? -10.037 -7.155 10.567 1.00 90.81 735 GLU A N 1
ATOM 5330 C CA . GLU A 1 735 ? -10.459 -7.642 11.874 1.00 90.81 735 GLU A CA 1
ATOM 5331 C C . GLU A 1 735 ? -10.004 -9.084 12.094 1.00 90.81 735 GLU A C 1
ATOM 5333 O O . GLU A 1 735 ? -9.730 -9.829 11.148 1.00 90.81 735 GLU A O 1
ATOM 5338 N N . VAL A 1 736 ? -9.889 -9.471 13.365 1.00 93.00 736 VAL A N 1
ATOM 5339 C CA . VAL A 1 736 ? -9.616 -10.856 13.754 1.00 93.00 736 VAL A CA 1
ATOM 5340 C C . VAL A 1 736 ? -10.949 -11.552 13.967 1.00 93.00 736 VAL A C 1
ATOM 5342 O O . VAL A 1 736 ? -11.647 -11.267 14.938 1.00 93.00 736 VAL A O 1
ATOM 5345 N N . VAL A 1 737 ? -11.279 -12.486 13.082 1.00 90.81 737 VAL A N 1
ATOM 5346 C CA . VAL A 1 737 ? -12.503 -13.277 13.174 1.00 90.81 737 VAL A CA 1
ATOM 5347 C C . VAL A 1 737 ? -12.170 -14.686 13.637 1.00 90.81 737 VAL A C 1
ATOM 5349 O O . VAL A 1 737 ? -11.372 -15.393 13.021 1.00 90.81 737 VAL A O 1
ATOM 5352 N N . TRP A 1 738 ? -12.788 -15.097 14.737 1.00 93.12 738 TRP A N 1
ATOM 5353 C CA . TRP A 1 738 ? -12.709 -16.458 15.256 1.00 93.12 738 TRP A CA 1
ATOM 5354 C C . TRP A 1 738 ? -13.754 -17.320 14.551 1.00 93.12 738 TRP A C 1
ATOM 5356 O O . TRP A 1 738 ? -14.942 -17.234 14.848 1.00 93.12 738 TRP A O 1
ATOM 5366 N N . SER A 1 739 ? -13.299 -18.116 13.588 1.00 88.88 739 SER A N 1
ATOM 5367 C CA . SER A 1 739 ? -14.151 -18.934 12.717 1.00 88.88 739 SER A CA 1
ATOM 5368 C C . SER A 1 739 ? -14.274 -20.348 13.298 1.00 88.88 739 SER A C 1
ATOM 5370 O O . SER A 1 739 ? -13.234 -20.920 13.649 1.00 88.88 739 SER A O 1
ATOM 5372 N N . PRO A 1 740 ? -15.488 -20.909 13.466 1.00 86.50 740 PRO A N 1
ATOM 5373 C CA . PRO A 1 740 ? -15.670 -22.290 13.901 1.00 86.50 740 PRO A CA 1
ATOM 5374 C C . PRO A 1 740 ? -14.922 -23.275 12.999 1.00 86.50 740 PRO A C 1
ATOM 5376 O O . PRO A 1 740 ? -14.926 -23.146 11.780 1.00 86.50 740 PRO A O 1
ATOM 5379 N N . ILE A 1 741 ? -14.301 -24.290 13.595 1.00 86.12 741 ILE A N 1
ATOM 5380 C CA . ILE A 1 741 ? -13.625 -25.361 12.863 1.00 86.12 741 ILE A CA 1
ATOM 5381 C C . ILE A 1 741 ? -14.100 -26.730 13.342 1.00 86.12 741 ILE A C 1
ATOM 5383 O O . ILE A 1 741 ? -14.344 -26.958 14.528 1.00 86.12 741 ILE A O 1
ATOM 5387 N N . SER A 1 742 ? -14.199 -27.674 12.407 1.00 78.69 742 SER A N 1
ATOM 5388 C CA . SER A 1 742 ? -14.548 -29.057 12.724 1.00 78.69 742 SER A CA 1
ATOM 5389 C C . SER A 1 742 ? -13.345 -29.805 13.294 1.00 78.69 742 SER A C 1
ATOM 5391 O O . SER A 1 742 ? -12.304 -29.921 12.647 1.00 78.69 742 SER A O 1
ATOM 5393 N N . VAL A 1 743 ? -13.498 -30.368 14.492 1.00 74.06 743 VAL A N 1
ATOM 5394 C CA . VAL A 1 743 ? -12.490 -31.236 15.110 1.00 74.06 743 VAL A CA 1
ATOM 5395 C C . VAL A 1 743 ? -12.862 -32.689 14.846 1.00 74.06 743 VAL A C 1
ATOM 5397 O O . VAL A 1 743 ? -13.783 -33.233 15.451 1.00 74.06 743 VAL A O 1
ATOM 5400 N N . VAL A 1 744 ? -12.138 -33.346 13.941 1.00 62.31 744 VAL A N 1
ATOM 5401 C CA . VAL A 1 744 ? -12.339 -34.774 13.675 1.00 62.31 744 VAL A CA 1
ATOM 5402 C C . VAL A 1 744 ? -11.713 -35.576 14.815 1.00 62.31 744 VAL A C 1
ATOM 5404 O O . VAL A 1 744 ? -10.497 -35.715 14.894 1.00 62.31 744 VAL A O 1
ATOM 5407 N N . SER A 1 745 ? -12.531 -36.163 15.690 1.00 54.88 745 SER A N 1
ATOM 5408 C CA . SER A 1 745 ? -12.058 -37.006 16.807 1.00 54.88 745 SER A CA 1
ATOM 5409 C C . SER A 1 745 ? -11.506 -38.382 16.366 1.00 54.88 745 SER A C 1
ATOM 5411 O O . SER A 1 745 ? -11.347 -39.291 17.180 1.00 54.88 745 SER A O 1
ATOM 5413 N N . GLY A 1 746 ? -11.240 -38.578 15.072 1.00 45.06 746 GLY A N 1
ATOM 5414 C CA . GLY A 1 746 ? -10.991 -39.875 14.449 1.00 45.06 746 GLY A CA 1
ATOM 5415 C C . GLY A 1 746 ? -9.520 -40.137 14.147 1.00 45.06 746 GLY A C 1
ATOM 5416 O O . GLY A 1 746 ? -9.051 -39.885 13.040 1.00 45.06 746 GLY A O 1
ATOM 5417 N N . GLY A 1 747 ? -8.800 -40.747 15.088 1.00 40.16 747 GLY A N 1
ATOM 5418 C CA . GLY A 1 747 ? -7.574 -41.458 14.745 1.00 40.16 747 GLY A CA 1
ATOM 5419 C C . GLY A 1 747 ? -7.914 -42.662 13.863 1.00 40.16 747 GLY A C 1
ATOM 5420 O O . GLY A 1 747 ? -8.440 -43.657 14.360 1.00 40.16 747 GLY A O 1
ATOM 5421 N N . ALA A 1 748 ? -7.549 -42.616 12.579 1.00 46.16 748 ALA A N 1
ATOM 5422 C CA . ALA A 1 748 ? -7.653 -43.737 11.634 1.00 46.16 748 ALA A CA 1
ATOM 5423 C C . ALA A 1 748 ? -6.899 -45.014 12.080 1.00 46.16 748 ALA A C 1
ATOM 5425 O O . ALA A 1 748 ? -7.028 -46.056 11.449 1.00 46.16 748 ALA A O 1
ATOM 5426 N N . ASN A 1 749 ? -6.147 -44.955 13.187 1.00 44.56 749 ASN A N 1
ATOM 5427 C CA . ASN A 1 749 ? -5.428 -46.086 13.772 1.00 44.56 749 ASN A CA 1
ATOM 5428 C C . ASN A 1 749 ? -5.884 -46.495 15.183 1.00 44.56 749 ASN A C 1
ATOM 5430 O O . ASN A 1 749 ? -5.211 -47.312 15.806 1.00 44.56 749 ASN A O 1
ATOM 5434 N N . GLY A 1 750 ? -6.996 -45.974 15.717 1.00 45.19 750 GLY A N 1
ATOM 5435 C CA . GLY A 1 750 ? -7.556 -46.448 16.996 1.00 45.19 750 GLY A CA 1
ATOM 5436 C C . GLY A 1 750 ? -6.644 -46.308 18.229 1.00 45.19 750 GLY A C 1
ATOM 5437 O O . GLY A 1 750 ? -7.003 -46.779 19.306 1.00 45.19 750 GLY A O 1
ATOM 5438 N N . SER A 1 751 ? -5.480 -45.663 18.108 1.00 50.62 751 SER A N 1
ATOM 5439 C CA . SER A 1 751 ? -4.647 -45.277 19.242 1.00 50.62 751 SER A CA 1
ATOM 5440 C C . SER A 1 751 ? -5.090 -43.899 19.717 1.00 50.62 751 SER A C 1
ATOM 5442 O O . SER A 1 751 ? -4.947 -42.923 18.977 1.00 50.62 751 SER A O 1
ATOM 5444 N N . ALA A 1 752 ? -5.621 -43.810 20.937 1.00 54.44 752 ALA A N 1
ATOM 5445 C CA . ALA A 1 752 ? -5.807 -42.522 21.593 1.00 54.44 752 ALA A CA 1
ATOM 5446 C C . ALA A 1 752 ? -4.447 -41.796 21.660 1.00 54.44 752 ALA A C 1
ATOM 5448 O O . ALA A 1 752 ? -3.440 -42.459 21.942 1.00 54.44 752 ALA A O 1
ATOM 5449 N N . PRO A 1 753 ? -4.382 -40.480 21.380 1.00 60.16 753 PRO A N 1
ATOM 5450 C CA . PRO A 1 753 ? -3.159 -39.722 21.608 1.00 60.16 753 PRO A CA 1
ATOM 5451 C C . PRO A 1 753 ? -2.728 -39.895 23.075 1.00 60.16 753 PRO A C 1
ATOM 5453 O O . PRO A 1 753 ? -3.591 -40.027 23.950 1.00 60.16 753 PRO A O 1
ATOM 5456 N N . PRO A 1 754 ? -1.417 -39.955 23.371 1.00 65.69 754 PRO A N 1
ATOM 5457 C CA . PRO A 1 754 ? -0.959 -40.063 24.748 1.00 65.69 754 PRO A CA 1
ATOM 5458 C C . PRO A 1 754 ? -1.514 -38.896 25.578 1.00 65.69 754 PRO A C 1
ATOM 5460 O O . PRO A 1 754 ? -1.679 -37.774 25.086 1.00 65.69 754 PRO A O 1
ATOM 5463 N N . ALA A 1 755 ? -1.845 -39.188 26.838 1.00 74.38 755 ALA A N 1
ATOM 5464 C CA . ALA A 1 755 ? -2.403 -38.198 27.750 1.00 74.38 755 ALA A CA 1
ATOM 5465 C C . ALA A 1 755 ? -1.436 -37.007 27.898 1.00 74.38 755 ALA A C 1
ATOM 5467 O O . ALA A 1 755 ? -0.222 -37.229 27.995 1.00 74.38 755 ALA A O 1
ATOM 5468 N N . PRO A 1 756 ? -1.945 -35.763 27.913 1.00 83.50 756 PRO A N 1
ATOM 5469 C CA . PRO A 1 756 ? -1.097 -34.593 28.078 1.00 83.50 756 PRO A CA 1
ATOM 5470 C C . PRO A 1 756 ? -0.471 -34.592 29.477 1.00 83.50 756 PRO A C 1
ATOM 5472 O O . PRO A 1 756 ? -1.088 -35.036 30.447 1.00 83.50 756 PRO A O 1
ATOM 5475 N N . VAL A 1 757 ? 0.751 -34.076 29.591 1.00 89.31 757 VAL A N 1
ATOM 5476 C CA . VAL A 1 757 ? 1.442 -33.917 30.881 1.00 89.31 757 VAL A CA 1
ATOM 5477 C C . VAL A 1 757 ? 1.361 -32.457 31.312 1.00 89.31 757 VAL A C 1
ATOM 5479 O O . VAL A 1 757 ? 1.611 -31.558 30.510 1.00 89.31 757 VAL A O 1
ATOM 5482 N N . SER A 1 758 ? 1.009 -32.197 32.573 1.00 90.50 758 SER A N 1
ATOM 5483 C CA . SER A 1 758 ? 0.995 -30.829 33.102 1.00 90.50 758 SER A CA 1
ATOM 5484 C C . SER A 1 758 ? 2.417 -30.258 33.163 1.00 90.50 758 SER A C 1
ATOM 5486 O O . SER A 1 758 ? 3.384 -30.994 33.356 1.00 90.50 758 SER A O 1
ATOM 5488 N N . TRP A 1 759 ? 2.578 -28.941 33.047 1.00 90.44 759 TRP A N 1
ATOM 5489 C CA . TRP A 1 759 ? 3.889 -28.293 33.152 1.00 90.44 759 TRP A CA 1
ATOM 5490 C C . TRP A 1 759 ? 4.591 -28.604 34.484 1.00 90.44 759 TRP A C 1
ATOM 5492 O O . TRP A 1 759 ? 5.806 -28.806 34.514 1.00 90.44 759 TRP A O 1
ATOM 5502 N N . ALA A 1 760 ? 3.831 -28.702 35.578 1.00 88.25 760 ALA A N 1
ATOM 5503 C CA . ALA A 1 760 ? 4.355 -29.056 36.894 1.00 88.25 760 ALA A CA 1
ATOM 5504 C C . ALA A 1 760 ? 4.897 -30.497 36.937 1.00 88.25 760 ALA A C 1
ATOM 5506 O O . ALA A 1 760 ? 6.023 -30.714 37.392 1.00 88.25 760 ALA A O 1
ATOM 5507 N N . ASP A 1 761 ? 4.139 -31.466 36.414 1.00 87.44 761 ASP A N 1
ATOM 5508 C CA . ASP A 1 761 ? 4.563 -32.872 36.347 1.00 87.44 761 ASP A CA 1
ATOM 5509 C C . ASP A 1 761 ? 5.734 -33.061 35.378 1.00 87.44 761 ASP A C 1
ATOM 5511 O O . ASP A 1 761 ? 6.653 -33.843 35.643 1.00 87.44 761 ASP A O 1
ATOM 5515 N N . PHE A 1 762 ? 5.732 -32.304 34.280 1.00 84.94 762 PHE A N 1
ATOM 5516 C CA . PHE A 1 762 ? 6.831 -32.236 33.328 1.00 84.94 762 PHE A CA 1
ATOM 5517 C C . PHE A 1 762 ? 8.120 -31.764 34.025 1.00 84.94 762 PHE A C 1
ATOM 5519 O O . PHE A 1 762 ? 9.146 -32.442 33.981 1.00 84.94 762 PHE A O 1
ATOM 5526 N N . CYS A 1 763 ? 8.060 -30.662 34.782 1.00 84.19 763 CYS A N 1
ATOM 5527 C CA . CYS A 1 763 ? 9.204 -30.154 35.549 1.00 84.19 763 CYS A CA 1
ATOM 5528 C C . CYS A 1 763 ? 9.678 -31.119 36.652 1.00 84.19 763 CYS A C 1
ATOM 5530 O O . CYS A 1 763 ? 10.849 -31.085 37.033 1.00 84.19 763 CYS A O 1
ATOM 5532 N N . ALA A 1 764 ? 8.800 -31.994 37.152 1.00 85.38 764 ALA A N 1
ATOM 5533 C CA . ALA A 1 764 ? 9.132 -33.029 38.131 1.00 85.38 764 ALA A CA 1
ATOM 5534 C C . ALA A 1 764 ? 9.823 -34.276 37.525 1.00 85.38 764 ALA A C 1
ATOM 5536 O O . ALA A 1 764 ? 10.243 -35.155 38.283 1.00 85.38 764 ALA A O 1
ATOM 5537 N N . GLY A 1 765 ? 9.993 -34.347 36.195 1.00 74.38 765 GLY A N 1
ATOM 5538 C CA . GLY A 1 765 ? 10.746 -35.402 35.496 1.00 74.38 765 GLY A CA 1
ATOM 5539 C C . GLY A 1 765 ? 9.898 -36.486 34.815 1.00 74.38 765 GLY A C 1
ATOM 5540 O O . GLY A 1 765 ? 10.389 -37.594 34.584 1.00 74.38 765 GLY A O 1
ATOM 5541 N N . SER A 1 766 ? 8.633 -36.199 34.506 1.00 66.44 766 SER A N 1
ATOM 5542 C CA . SER A 1 766 ? 7.677 -37.138 33.896 1.00 66.44 766 SER A CA 1
ATOM 5543 C C . SER A 1 766 ? 7.809 -37.213 32.357 1.00 66.44 766 SER A C 1
ATOM 5545 O O . SER A 1 766 ? 6.854 -36.936 31.643 1.00 66.44 766 SER A O 1
ATOM 5547 N N . ASP A 1 767 ? 8.980 -37.579 31.820 1.00 57.03 767 ASP A N 1
ATOM 5548 C CA . ASP A 1 767 ? 9.321 -37.368 30.388 1.00 57.03 767 ASP A CA 1
ATOM 5549 C C . ASP A 1 767 ? 9.099 -38.569 29.441 1.00 57.03 767 ASP A C 1
ATOM 5551 O O . ASP A 1 767 ? 9.495 -38.521 28.279 1.00 57.03 767 ASP A O 1
ATOM 5555 N N . GLY A 1 768 ? 8.499 -39.670 29.901 1.00 52.47 768 GLY A N 1
ATOM 5556 C CA . GLY A 1 768 ? 8.610 -40.965 29.212 1.00 52.47 768 GLY A CA 1
ATOM 5557 C C . GLY A 1 768 ? 8.117 -41.040 27.757 1.00 52.47 768 GLY A C 1
ATOM 5558 O O . GLY A 1 768 ? 8.742 -41.749 26.979 1.00 52.47 768 GLY A O 1
ATOM 5559 N N . ASP A 1 769 ? 7.024 -40.360 27.389 1.00 61.38 769 ASP A N 1
ATOM 5560 C CA . ASP A 1 769 ? 6.400 -40.509 26.052 1.00 61.38 769 ASP A CA 1
ATOM 5561 C C . ASP A 1 769 ? 5.404 -39.379 25.685 1.00 61.38 769 ASP A C 1
ATOM 5563 O O . ASP A 1 769 ? 4.600 -39.511 24.760 1.00 61.38 769 ASP A O 1
ATOM 5567 N N . ALA A 1 770 ? 5.390 -38.262 26.422 1.00 62.78 770 ALA A N 1
ATOM 5568 C CA . ALA A 1 770 ? 4.368 -37.231 26.231 1.00 62.78 770 ALA A CA 1
ATOM 5569 C C . ALA A 1 770 ? 4.585 -36.449 24.925 1.00 62.78 770 ALA A C 1
ATOM 5571 O O . ALA A 1 770 ? 5.613 -35.796 24.749 1.00 62.78 770 ALA A O 1
ATOM 5572 N N . SER A 1 771 ? 3.595 -36.463 24.027 1.00 80.81 771 SER A N 1
ATOM 5573 C CA . SER A 1 771 ? 3.607 -35.631 22.815 1.00 80.81 771 SER A CA 1
ATOM 5574 C C . SER A 1 771 ? 3.154 -34.192 23.075 1.00 80.81 771 SER A C 1
ATOM 5576 O O . SER A 1 771 ? 3.460 -33.308 22.279 1.00 80.81 771 SER A O 1
ATOM 5578 N N . VAL A 1 772 ? 2.432 -33.948 24.174 1.00 89.81 772 VAL A N 1
ATOM 5579 C CA . VAL A 1 772 ? 1.862 -32.642 24.532 1.00 89.81 772 VAL A CA 1
ATOM 5580 C C . VAL A 1 772 ? 2.125 -32.338 26.005 1.00 89.81 772 VAL A C 1
ATOM 5582 O O . VAL A 1 772 ? 1.835 -33.158 26.880 1.00 89.81 772 VAL A O 1
ATOM 5585 N N . VAL A 1 773 ? 2.656 -31.145 26.273 1.00 92.75 773 VAL A N 1
ATOM 5586 C CA . VAL A 1 773 ? 2.854 -30.598 27.621 1.00 92.75 773 VAL A CA 1
ATOM 5587 C C . VAL A 1 773 ? 1.983 -29.360 27.775 1.00 92.75 773 VAL A C 1
ATOM 5589 O O . VAL A 1 773 ? 2.024 -28.485 26.917 1.00 92.75 773 VAL A O 1
ATOM 5592 N N . VAL A 1 774 ? 1.202 -29.275 28.849 1.00 94.75 774 VAL A N 1
ATOM 5593 C CA . VAL A 1 774 ? 0.233 -28.191 29.067 1.00 94.75 774 VAL A CA 1
ATOM 5594 C C . VAL A 1 774 ? 0.713 -27.282 30.186 1.00 94.75 774 VAL A C 1
ATOM 5596 O O . VAL A 1 774 ? 0.796 -27.700 31.341 1.00 94.75 774 VAL A O 1
ATOM 5599 N N . TRP A 1 775 ? 1.001 -26.028 29.855 1.00 96.00 775 TRP A N 1
ATOM 5600 C CA . TRP A 1 775 ? 1.141 -24.959 30.834 1.00 96.00 775 TRP A CA 1
ATOM 5601 C C . TRP A 1 775 ? -0.155 -24.154 30.878 1.00 96.00 775 TRP A C 1
ATOM 5603 O O . TRP A 1 775 ? -0.468 -23.404 29.955 1.00 96.00 775 TRP A O 1
ATOM 5613 N N . GLU A 1 776 ? -0.914 -24.350 31.950 1.00 95.19 776 GLU A N 1
ATOM 5614 C CA . GLU A 1 776 ? -2.122 -23.587 32.241 1.00 95.19 776 GLU A CA 1
ATOM 5615 C C . GLU A 1 776 ? -1.754 -22.354 33.068 1.00 95.19 776 GLU A C 1
ATOM 5617 O O . GLU A 1 776 ? -1.104 -22.460 34.113 1.00 95.19 776 GLU A O 1
ATOM 5622 N N . LEU A 1 777 ? -2.128 -21.173 32.575 1.00 92.94 777 LEU A N 1
ATOM 5623 C CA . LEU A 1 777 ? -1.942 -19.928 33.306 1.00 92.94 777 LEU A CA 1
ATOM 5624 C C . LEU A 1 777 ? -3.009 -19.836 34.400 1.00 92.94 777 LEU A C 1
ATOM 5626 O O . LEU A 1 777 ? -4.176 -19.568 34.119 1.00 92.94 777 LEU A O 1
ATOM 5630 N N . GLU A 1 778 ? -2.603 -20.026 35.654 1.00 81.00 778 GLU A N 1
ATOM 5631 C CA . GLU A 1 778 ? -3.497 -19.832 36.793 1.00 81.00 778 GLU A CA 1
ATOM 5632 C C . GLU A 1 778 ? -3.959 -18.369 36.857 1.00 81.00 778 GLU A C 1
ATOM 5634 O O . GLU A 1 778 ? -3.144 -17.450 36.998 1.00 81.00 778 GLU A O 1
ATOM 5639 N N . SER A 1 779 ? -5.274 -18.142 36.771 1.00 63.75 779 SER A N 1
ATOM 5640 C CA . SER A 1 779 ? -5.827 -16.793 36.892 1.00 63.75 779 SER A CA 1
ATOM 5641 C C . SER A 1 779 ? -5.480 -16.218 38.267 1.00 63.75 779 SER A C 1
ATOM 5643 O O . SER A 1 779 ? -5.824 -16.773 39.315 1.00 63.75 779 SER A O 1
ATOM 5645 N N . ALA A 1 780 ? -4.781 -15.082 38.278 1.00 56.09 780 ALA A N 1
ATOM 5646 C CA . ALA A 1 780 ? -4.146 -14.513 39.468 1.00 56.09 780 ALA A CA 1
ATOM 5647 C C . ALA A 1 780 ? -5.124 -13.922 40.506 1.00 56.09 780 ALA A C 1
ATOM 5649 O O . ALA A 1 780 ? -4.686 -13.201 41.411 1.00 56.09 780 ALA A O 1
ATOM 5650 N N . GLY A 1 781 ? -6.423 -14.238 40.422 1.00 50.22 781 GLY A N 1
ATOM 5651 C CA . GLY A 1 781 ? -7.498 -13.692 41.257 1.00 50.22 781 GLY A CA 1
ATOM 5652 C C . GLY A 1 781 ? -7.304 -13.842 42.774 1.00 50.22 781 GLY A C 1
ATOM 5653 O O . GLY A 1 781 ? -8.025 -13.209 43.540 1.00 50.22 781 GLY A O 1
ATOM 5654 N N . GLY A 1 782 ? -6.322 -14.630 43.232 1.00 48.16 782 GLY A N 1
ATOM 5655 C CA . GLY A 1 782 ? -5.982 -14.777 44.651 1.00 48.16 782 GLY A CA 1
ATOM 5656 C C . GLY A 1 782 ? -4.692 -14.098 45.141 1.00 48.16 782 GLY A C 1
ATOM 5657 O O . GLY A 1 782 ? -4.576 -13.877 46.346 1.00 48.16 782 GLY A O 1
ATOM 5658 N N . GLN A 1 783 ? -3.712 -13.785 44.281 1.00 49.66 783 GLN A N 1
ATOM 5659 C CA . GLN A 1 783 ? -2.360 -13.391 44.740 1.00 49.66 783 GLN A CA 1
ATOM 5660 C C . GLN A 1 783 ? -1.890 -12.003 44.280 1.00 49.66 783 GLN A C 1
ATOM 5662 O O . GLN A 1 783 ? -1.118 -11.364 44.998 1.00 49.66 783 GLN A O 1
ATOM 5667 N N . ALA A 1 784 ? -2.349 -11.502 43.129 1.00 54.78 784 ALA A N 1
ATOM 5668 C CA . ALA A 1 784 ? -1.944 -10.183 42.644 1.00 54.78 784 ALA A CA 1
ATOM 5669 C C . ALA A 1 784 ? -2.851 -9.082 43.220 1.00 54.78 784 ALA A C 1
ATOM 5671 O O . ALA A 1 784 ? -4.068 -9.118 43.077 1.00 54.78 784 ALA A O 1
ATOM 5672 N N . SER A 1 785 ? -2.261 -8.059 43.845 1.00 63.31 785 SER A N 1
ATOM 5673 C CA . SER A 1 785 ? -3.011 -6.926 44.415 1.00 63.31 785 SER A CA 1
ATOM 5674 C C . SER A 1 785 ? -3.559 -5.945 43.367 1.00 63.31 785 SER A C 1
ATOM 5676 O O . SER A 1 785 ? -4.316 -5.040 43.717 1.00 63.31 785 SER A O 1
ATOM 5678 N N . SER A 1 786 ? -3.167 -6.081 42.093 1.00 86.00 786 SER A N 1
ATOM 5679 C CA . SER A 1 786 ? -3.612 -5.223 40.988 1.00 86.00 786 SER A CA 1
ATOM 5680 C C . SER A 1 786 ? -3.475 -5.917 39.626 1.00 86.00 786 SER A C 1
ATOM 5682 O O . SER A 1 786 ? -2.607 -6.773 39.464 1.00 86.00 786 SER A O 1
ATOM 5684 N N . VAL A 1 787 ? -4.278 -5.483 38.644 1.00 90.81 787 VAL A N 1
ATOM 5685 C CA . VAL A 1 787 ? -4.245 -5.951 37.240 1.00 90.81 787 VAL A CA 1
ATOM 5686 C C . VAL A 1 787 ? -2.871 -5.754 36.595 1.00 90.81 787 VAL A C 1
ATOM 5688 O O . VAL A 1 787 ? -2.355 -6.645 35.938 1.00 90.81 787 VAL A O 1
ATOM 5691 N N . VAL A 1 788 ? -2.226 -4.605 36.810 1.00 94.69 788 VAL A N 1
ATOM 5692 C CA . VAL A 1 788 ? -0.873 -4.378 36.276 1.00 94.69 788 VAL A CA 1
ATOM 5693 C C . VAL A 1 788 ? 0.109 -5.375 36.897 1.00 94.69 788 VAL A C 1
ATOM 5695 O O . VAL A 1 788 ? 0.866 -6.017 36.181 1.00 94.69 788 VAL A O 1
ATOM 5698 N N . GLY A 1 789 ? 0.049 -5.588 38.215 1.00 93.56 789 GLY A N 1
ATOM 5699 C CA . GLY A 1 789 ? 0.906 -6.565 38.890 1.00 93.56 789 GLY A CA 1
ATOM 5700 C C . GLY A 1 789 ? 0.735 -7.999 38.371 1.00 93.56 789 GLY A C 1
ATOM 5701 O O . GLY A 1 789 ? 1.733 -8.709 38.247 1.00 93.56 789 GLY A O 1
ATOM 5702 N N . SER A 1 790 ? -0.490 -8.419 38.026 1.00 93.75 790 SER A N 1
ATOM 5703 C CA . SER A 1 790 ? -0.715 -9.743 37.431 1.00 93.75 790 SER A CA 1
ATOM 5704 C C . SER A 1 790 ? -0.133 -9.853 36.023 1.00 93.75 790 SER A C 1
ATOM 5706 O O . SER A 1 790 ? 0.449 -10.886 35.709 1.00 93.75 790 SER A O 1
ATOM 5708 N N . VAL A 1 791 ? -0.197 -8.797 35.202 1.00 96.38 791 VAL A N 1
ATOM 5709 C CA . VAL A 1 791 ? 0.414 -8.781 33.858 1.00 96.38 791 VAL A CA 1
ATOM 5710 C C . VAL A 1 791 ? 1.932 -8.984 33.934 1.00 96.38 791 VAL A C 1
ATOM 5712 O O . VAL A 1 791 ? 2.480 -9.795 33.186 1.00 96.38 791 VAL A O 1
ATOM 5715 N N . TYR A 1 792 ? 2.620 -8.300 34.853 1.00 96.56 792 TYR A N 1
ATOM 5716 C CA . TYR A 1 792 ? 4.070 -8.463 35.036 1.00 96.56 792 TYR A CA 1
ATOM 5717 C C . TYR A 1 792 ? 4.413 -9.883 35.501 1.00 96.56 792 TYR A C 1
ATOM 5719 O O . TYR A 1 792 ? 5.234 -10.555 34.882 1.00 96.56 792 TYR A O 1
ATOM 5727 N N . ALA A 1 793 ? 3.730 -10.383 36.536 1.00 94.94 793 ALA A N 1
ATOM 5728 C CA . ALA A 1 793 ? 3.965 -11.734 37.044 1.00 94.94 793 ALA A CA 1
ATOM 5729 C C . ALA A 1 793 ? 3.706 -12.816 35.977 1.00 94.94 793 ALA A C 1
ATOM 5731 O O . ALA A 1 793 ? 4.510 -13.739 35.817 1.00 94.94 793 ALA A O 1
ATOM 5732 N N . ALA A 1 794 ? 2.618 -12.686 35.212 1.00 95.62 794 ALA A N 1
ATOM 5733 C CA . ALA A 1 794 ? 2.252 -13.630 34.162 1.00 95.62 794 ALA A CA 1
ATOM 5734 C C . ALA A 1 794 ? 3.242 -13.606 32.992 1.00 95.62 794 ALA A C 1
ATOM 5736 O O . ALA A 1 794 ? 3.646 -14.662 32.516 1.00 95.62 794 ALA A O 1
ATOM 5737 N N . THR A 1 795 ? 3.684 -12.426 32.549 1.00 97.56 795 THR A N 1
ATOM 5738 C CA . THR A 1 795 ? 4.655 -12.309 31.446 1.00 97.56 795 THR A CA 1
ATOM 5739 C C . THR A 1 795 ? 6.061 -12.761 31.844 1.00 97.56 795 THR A C 1
ATOM 5741 O O . THR A 1 795 ? 6.748 -13.367 31.024 1.00 97.56 795 THR A O 1
ATOM 5744 N N . HIS A 1 796 ? 6.485 -12.551 33.096 1.00 97.81 796 HIS A N 1
ATOM 5745 C CA . HIS A 1 796 ? 7.734 -13.124 33.621 1.00 97.81 796 HIS A CA 1
ATOM 5746 C C . HIS A 1 796 ? 7.671 -14.648 33.688 1.00 97.81 796 HIS A C 1
ATOM 5748 O O . HIS A 1 796 ? 8.573 -15.319 33.194 1.00 97.81 796 HIS A O 1
ATOM 5754 N N . THR A 1 797 ? 6.577 -15.197 34.220 1.00 96.19 797 THR A N 1
ATOM 5755 C CA . THR A 1 797 ? 6.377 -16.652 34.285 1.00 96.19 797 THR A CA 1
ATOM 5756 C C . THR A 1 797 ? 6.318 -17.260 32.880 1.00 96.19 797 THR A C 1
ATOM 5758 O O . THR A 1 797 ? 6.982 -18.258 32.611 1.00 96.19 797 THR A O 1
ATOM 5761 N N . ALA A 1 798 ? 5.593 -16.626 31.950 1.00 97.44 798 ALA A N 1
ATOM 5762 C CA . ALA A 1 798 ? 5.538 -17.045 30.551 1.00 97.44 798 ALA A CA 1
ATOM 5763 C C . ALA A 1 798 ? 6.929 -17.071 29.914 1.00 97.44 798 ALA A C 1
ATOM 5765 O O . ALA A 1 798 ? 7.262 -18.027 29.215 1.00 97.44 798 ALA A O 1
ATOM 5766 N N . LEU A 1 799 ? 7.760 -16.055 30.175 1.00 98.06 799 LEU A N 1
ATOM 5767 C CA . LEU A 1 799 ? 9.134 -16.027 29.690 1.00 98.06 799 LEU A CA 1
ATOM 5768 C C . LEU A 1 799 ? 9.932 -17.227 30.210 1.00 98.06 799 LEU A C 1
ATOM 5770 O O . LEU A 1 799 ? 10.577 -17.905 29.414 1.00 98.06 799 LEU A O 1
ATOM 5774 N N . GLU A 1 800 ? 9.881 -17.505 31.514 1.00 96.50 800 GLU A N 1
ATOM 5775 C CA . GLU A 1 800 ? 10.598 -18.632 32.125 1.00 96.50 800 GLU A CA 1
ATOM 5776 C C . GLU A 1 800 ? 10.172 -19.975 31.516 1.00 96.50 800 GLU A C 1
ATOM 5778 O O . GLU A 1 800 ? 11.021 -20.793 31.151 1.00 96.50 800 GLU A O 1
ATOM 5783 N N . VAL A 1 801 ? 8.863 -20.182 31.340 1.00 96.12 801 VAL A N 1
ATOM 5784 C CA . VAL A 1 801 ? 8.299 -21.385 30.713 1.00 96.12 801 VAL A CA 1
ATOM 5785 C C . VAL A 1 801 ? 8.760 -21.515 29.263 1.00 96.12 801 VAL A C 1
ATOM 5787 O O . VAL A 1 801 ? 9.291 -22.558 28.873 1.00 96.12 801 VAL A O 1
ATOM 5790 N N . LEU A 1 802 ? 8.615 -20.454 28.466 1.00 96.62 802 LEU A N 1
ATOM 5791 C CA . LEU A 1 802 ? 8.993 -20.450 27.055 1.00 96.62 802 LEU A CA 1
ATOM 5792 C C . LEU A 1 802 ? 10.500 -20.660 26.870 1.00 96.62 802 LEU A C 1
ATOM 5794 O O . LEU A 1 802 ? 10.903 -21.443 26.014 1.00 96.62 802 LEU A O 1
ATOM 5798 N N . GLN A 1 803 ? 11.344 -20.019 27.679 1.00 95.94 803 GLN A N 1
ATOM 5799 C CA . GLN A 1 803 ? 12.797 -20.204 27.629 1.00 95.94 803 GLN A CA 1
ATOM 5800 C C . GLN A 1 803 ? 13.213 -21.613 28.053 1.00 95.94 803 GLN A C 1
ATOM 5802 O O . GLN A 1 803 ? 14.062 -22.219 27.398 1.00 95.94 803 GLN A O 1
ATOM 5807 N N . SER A 1 804 ? 12.597 -22.156 29.106 1.00 92.38 804 SER A N 1
ATOM 5808 C CA . SER A 1 804 ? 12.821 -23.536 29.547 1.00 92.38 804 SER A CA 1
ATOM 5809 C C . SER A 1 804 ? 12.430 -24.543 28.458 1.00 92.38 804 SER A C 1
ATOM 5811 O O . SER A 1 804 ? 13.185 -25.470 28.160 1.00 92.38 804 SER A O 1
ATOM 5813 N N . TRP A 1 805 ? 11.285 -24.328 27.800 1.00 92.62 805 TRP A N 1
ATOM 5814 C CA . TRP A 1 805 ? 10.801 -25.190 26.724 1.00 92.62 805 TRP A CA 1
ATOM 5815 C C . TRP A 1 805 ? 11.664 -25.122 25.461 1.00 92.62 805 TRP A C 1
ATOM 5817 O O . TRP A 1 805 ? 12.045 -26.154 24.907 1.00 92.62 805 TRP A O 1
ATOM 5827 N N . LEU A 1 806 ? 11.976 -23.907 25.003 1.00 92.00 806 LEU A N 1
ATOM 5828 C CA . LEU A 1 806 ? 12.712 -23.660 23.760 1.00 92.00 806 LEU A CA 1
ATOM 5829 C C . LEU A 1 806 ? 14.224 -23.884 23.907 1.00 92.00 806 LEU A C 1
ATOM 5831 O O . LEU A 1 806 ? 14.915 -24.056 22.906 1.00 92.00 806 LEU A O 1
ATOM 5835 N N . GLY A 1 807 ? 14.747 -23.922 25.137 1.00 86.00 807 GLY A N 1
ATOM 5836 C CA . GLY A 1 807 ? 16.157 -24.196 25.421 1.00 86.00 807 GLY A CA 1
ATOM 5837 C C . GLY A 1 807 ? 16.600 -25.639 25.143 1.00 86.00 807 GLY A C 1
ATOM 5838 O O . GLY A 1 807 ? 17.801 -25.911 25.128 1.00 86.00 807 GLY A O 1
ATOM 5839 N N . ALA A 1 808 ? 15.662 -26.562 24.908 1.00 79.56 808 ALA A N 1
ATOM 5840 C CA . ALA A 1 808 ? 15.936 -27.956 24.576 1.00 79.56 808 ALA A CA 1
ATOM 5841 C C . ALA A 1 808 ? 15.250 -28.371 23.261 1.00 79.56 808 ALA A C 1
ATOM 5843 O O . ALA A 1 808 ? 14.111 -27.992 22.971 1.00 79.56 808 ALA A O 1
ATOM 5844 N N . ASP A 1 809 ? 15.941 -29.190 22.465 1.00 75.62 809 ASP A N 1
ATOM 5845 C CA . ASP A 1 809 ? 15.365 -29.782 21.256 1.00 75.62 809 ASP A CA 1
ATOM 5846 C C . ASP A 1 809 ? 14.423 -30.932 21.641 1.00 75.62 809 ASP A C 1
ATOM 5848 O O . ASP A 1 809 ? 14.837 -31.896 22.288 1.00 75.62 809 ASP A O 1
ATOM 5852 N N . ARG A 1 810 ? 13.132 -30.785 21.327 1.00 77.75 810 ARG A N 1
ATOM 5853 C CA . ARG A 1 810 ? 12.044 -31.649 21.806 1.00 77.75 810 ARG A CA 1
ATOM 5854 C C . ARG A 1 810 ? 11.036 -31.871 20.688 1.00 77.75 810 ARG A C 1
ATOM 5856 O O . ARG A 1 810 ? 10.674 -30.922 19.998 1.00 77.75 810 ARG A O 1
ATOM 5863 N N . ALA A 1 811 ? 10.556 -33.108 20.559 1.00 75.25 811 ALA A N 1
ATOM 5864 C CA . ALA A 1 811 ? 9.530 -33.476 19.580 1.00 75.25 811 ALA A CA 1
ATOM 5865 C C . ALA A 1 811 ? 8.102 -33.108 20.024 1.00 75.25 811 ALA A C 1
ATOM 5867 O O . ALA A 1 811 ? 7.214 -33.010 19.185 1.00 75.25 811 ALA A O 1
ATOM 5868 N N . ALA A 1 812 ? 7.884 -32.925 21.328 1.00 84.25 812 ALA A N 1
ATOM 5869 C CA . ALA A 1 812 ? 6.587 -32.577 21.893 1.00 84.25 812 ALA A CA 1
ATOM 5870 C C . ALA A 1 812 ? 6.176 -31.124 21.589 1.00 84.25 812 ALA A C 1
ATOM 5872 O O . ALA A 1 812 ? 7.016 -30.272 21.274 1.00 84.25 812 ALA A O 1
ATOM 5873 N N . THR A 1 813 ? 4.887 -30.838 21.765 1.00 91.81 813 THR A N 1
ATOM 5874 C CA . THR A 1 813 ? 4.276 -29.507 21.637 1.00 91.81 813 THR A CA 1
ATOM 5875 C C . THR A 1 813 ? 3.944 -28.936 23.015 1.00 91.81 813 THR A C 1
ATOM 5877 O O . THR A 1 813 ? 3.387 -29.637 23.860 1.00 91.81 813 THR A O 1
ATOM 5880 N N . LEU A 1 814 ? 4.264 -27.658 23.244 1.00 95.38 814 LEU A N 1
ATOM 5881 C CA . LEU A 1 814 ? 3.803 -26.924 24.426 1.00 95.38 814 LEU A CA 1
ATOM 5882 C C . LEU A 1 814 ? 2.442 -26.296 24.129 1.00 95.38 814 LEU A C 1
ATOM 5884 O O . LEU A 1 814 ? 2.322 -25.484 23.213 1.00 95.38 814 LEU A O 1
ATOM 5888 N N . VAL A 1 815 ? 1.438 -26.636 24.922 1.00 97.00 815 VAL A N 1
ATOM 5889 C CA . VAL A 1 815 ? 0.147 -25.954 24.946 1.00 97.00 815 VAL A CA 1
ATOM 5890 C C . VAL A 1 815 ? 0.187 -24.898 26.040 1.00 97.00 815 VAL A C 1
ATOM 5892 O O . VAL A 1 815 ? 0.424 -25.219 27.203 1.00 97.00 815 VAL A O 1
ATOM 5895 N N . VAL A 1 816 ? -0.049 -23.646 25.662 1.00 97.81 816 VAL A N 1
ATOM 5896 C CA . VAL A 1 816 ? -0.291 -22.539 26.589 1.00 97.81 816 VAL A CA 1
ATOM 5897 C C . VAL A 1 816 ? -1.803 -22.382 26.708 1.00 97.81 816 VAL A C 1
ATOM 5899 O O . VAL A 1 816 ? -2.452 -21.940 25.758 1.00 97.81 816 VAL A O 1
ATOM 5902 N N . LEU A 1 817 ? -2.351 -22.806 27.846 1.00 97.31 817 LEU A N 1
ATOM 5903 C CA . LEU A 1 817 ? -3.785 -22.804 28.127 1.00 97.31 817 LEU A CA 1
ATOM 5904 C C . LEU A 1 817 ? -4.146 -21.592 28.997 1.00 97.31 817 LEU A C 1
ATOM 5906 O O . LEU A 1 817 ? -3.523 -21.366 30.035 1.00 97.31 817 LEU A O 1
ATOM 5910 N N . THR A 1 818 ? -5.142 -20.815 28.579 1.00 96.62 818 THR A N 1
ATOM 5911 C CA . THR A 1 818 ? -5.641 -19.642 29.313 1.00 96.62 818 THR A CA 1
ATOM 5912 C C . THR A 1 818 ? -7.166 -19.620 29.397 1.00 96.62 818 THR A C 1
ATOM 5914 O O . THR A 1 818 ? -7.857 -20.377 28.713 1.00 96.62 818 THR A O 1
ATOM 5917 N N . HIS A 1 819 ? -7.691 -18.710 30.220 1.00 94.50 819 HIS A N 1
ATOM 5918 C CA . HIS A 1 819 ? -9.122 -18.471 30.374 1.00 94.50 819 HIS A CA 1
ATOM 5919 C C . HIS A 1 819 ? -9.407 -16.967 30.324 1.00 94.50 819 HIS A C 1
ATOM 5921 O O . HIS A 1 819 ? -8.923 -16.221 31.175 1.00 94.50 819 HIS A O 1
ATOM 5927 N N . GLY A 1 820 ? -10.186 -16.518 29.337 1.00 92.81 820 GLY A N 1
ATOM 5928 C CA . GLY A 1 820 ? -10.591 -15.114 29.213 1.00 92.81 820 GLY A CA 1
ATOM 5929 C C . GLY A 1 820 ? -9.475 -14.158 28.774 1.00 92.81 820 GLY A C 1
ATOM 5930 O O . GLY A 1 820 ? -9.578 -12.958 29.024 1.00 92.81 820 GLY A O 1
ATOM 5931 N N . GLY A 1 821 ? -8.409 -14.669 28.143 1.00 93.12 821 GLY A N 1
ATOM 5932 C CA . GLY A 1 821 ? -7.330 -13.863 27.552 1.00 93.12 821 GLY A CA 1
ATOM 5933 C C . GLY A 1 821 ? -7.599 -13.420 26.111 1.00 93.12 821 GLY A C 1
ATOM 5934 O O . GLY A 1 821 ? -6.999 -12.460 25.629 1.00 93.12 821 GLY A O 1
ATOM 5935 N N . VAL A 1 822 ? -8.514 -14.107 25.430 1.00 94.94 822 VAL A N 1
ATOM 5936 C CA . VAL A 1 822 ? -9.079 -13.761 24.117 1.00 94.94 822 VAL A CA 1
ATOM 5937 C C . VAL A 1 822 ? -10.575 -14.098 24.130 1.00 94.94 822 VAL A C 1
ATOM 5939 O O . VAL A 1 822 ? -11.023 -14.853 24.989 1.00 94.94 822 VAL A O 1
ATOM 5942 N N . GLY A 1 823 ? -11.360 -13.555 23.202 1.00 92.19 823 GLY A N 1
ATOM 5943 C CA . GLY A 1 823 ? -12.809 -13.757 23.177 1.00 92.19 823 GLY A CA 1
ATOM 5944 C C . GLY A 1 823 ? -13.404 -13.598 21.785 1.00 92.19 823 GLY A C 1
ATOM 5945 O O . GLY A 1 823 ? -12.749 -13.087 20.869 1.00 92.19 823 GLY A O 1
ATOM 5946 N N . LEU A 1 824 ? -14.644 -14.063 21.637 1.00 91.44 824 LEU A N 1
ATOM 5947 C CA . LEU A 1 824 ? -15.453 -13.819 20.444 1.00 91.44 824 LEU A CA 1
ATOM 5948 C C . LEU A 1 824 ? -15.863 -12.340 20.362 1.00 91.44 824 LEU A C 1
ATOM 5950 O O . LEU A 1 824 ? -15.768 -11.587 21.332 1.00 91.44 824 LEU A O 1
ATOM 5954 N N . ALA A 1 825 ? -16.333 -11.904 19.192 1.00 84.12 825 ALA A N 1
ATOM 5955 C CA . ALA A 1 825 ? -16.794 -10.532 19.004 1.00 84.12 825 ALA A CA 1
ATOM 5956 C C . ALA A 1 825 ? -17.909 -10.175 20.009 1.00 84.12 825 ALA A C 1
ATOM 5958 O O . ALA A 1 825 ? -18.960 -10.817 20.038 1.00 84.12 825 ALA A O 1
ATOM 5959 N N . GLY A 1 826 ? -17.675 -9.133 20.813 1.00 80.62 826 GLY A N 1
ATOM 5960 C CA . GLY A 1 826 ? -18.588 -8.667 21.862 1.00 80.62 826 GLY A CA 1
ATOM 5961 C C . GLY A 1 826 ? -18.384 -9.306 23.242 1.00 80.62 826 GLY A C 1
ATOM 5962 O O . GLY A 1 826 ? -19.035 -8.871 24.190 1.00 80.62 826 GLY A O 1
ATOM 5963 N N . GLU A 1 827 ? -17.496 -10.295 23.385 1.00 89.38 827 GLU A N 1
ATOM 5964 C CA . GLU A 1 827 ? -17.107 -10.824 24.698 1.00 89.38 827 GLU A CA 1
ATOM 5965 C C . GLU A 1 827 ? -16.133 -9.879 25.421 1.00 89.38 827 GLU A C 1
ATOM 5967 O O . GLU A 1 827 ? -15.295 -9.218 24.804 1.00 89.38 827 GLU A O 1
ATOM 5972 N N . ASP A 1 828 ? -16.228 -9.848 26.753 1.00 92.38 828 ASP A N 1
ATOM 5973 C CA . ASP A 1 828 ? -15.231 -9.205 27.609 1.00 92.38 828 ASP A CA 1
ATOM 5974 C C . ASP A 1 828 ? -13.935 -10.031 27.642 1.00 92.38 828 ASP A C 1
ATOM 5976 O O . ASP A 1 828 ? -13.963 -11.261 27.712 1.00 92.38 828 ASP A O 1
ATOM 5980 N N . ILE A 1 829 ? -12.794 -9.345 27.671 1.00 94.69 829 ILE A N 1
ATOM 5981 C CA . ILE A 1 829 ? -11.495 -9.950 27.964 1.00 94.69 829 ILE A CA 1
ATOM 5982 C C . ILE A 1 829 ? -11.247 -9.804 29.464 1.00 94.69 829 ILE A C 1
ATOM 5984 O O . ILE A 1 829 ? -10.643 -8.835 29.931 1.00 94.69 829 ILE A O 1
ATOM 5988 N N . SER A 1 830 ? -11.749 -10.777 30.226 1.00 90.62 830 SER A N 1
ATOM 5989 C CA . SER A 1 830 ? -11.744 -10.742 31.691 1.00 90.62 830 SER A CA 1
ATOM 5990 C C . SER A 1 830 ? -10.356 -10.923 32.317 1.00 90.62 830 SER A C 1
ATOM 5992 O O . SER A 1 830 ? -10.145 -10.494 33.453 1.00 90.62 830 SER A O 1
ATOM 5994 N N . ASP A 1 831 ? -9.405 -11.550 31.611 1.00 94.31 831 ASP A N 1
ATOM 5995 C CA . ASP A 1 831 ? -8.027 -11.747 32.077 1.00 94.31 831 ASP A CA 1
ATOM 5996 C C . ASP A 1 831 ? -7.017 -11.036 31.157 1.00 94.31 831 ASP A C 1
ATOM 5998 O O . ASP A 1 831 ? -6.452 -11.585 30.207 1.00 94.31 831 ASP A O 1
ATOM 6002 N N . LEU A 1 832 ? -6.750 -9.767 31.472 1.00 96.25 832 LEU A N 1
ATOM 6003 C CA . LEU A 1 832 ? -5.786 -8.945 30.734 1.00 96.25 832 LEU A CA 1
ATOM 6004 C C . LEU A 1 832 ? -4.331 -9.433 30.874 1.00 96.25 832 LEU A C 1
ATOM 6006 O O . LEU A 1 832 ? -3.490 -9.097 30.035 1.00 96.25 832 LEU A O 1
ATOM 6010 N N . ALA A 1 833 ? -4.010 -10.218 31.909 1.00 96.56 833 ALA A N 1
ATOM 6011 C CA . ALA A 1 833 ? -2.689 -10.826 32.046 1.00 96.56 833 ALA A CA 1
ATOM 6012 C C . ALA A 1 833 ? -2.527 -11.979 31.050 1.00 96.56 833 ALA A C 1
ATOM 6014 O O . ALA A 1 833 ? -1.498 -12.058 30.373 1.00 96.56 833 ALA A O 1
ATOM 6015 N N . ALA A 1 834 ? -3.567 -12.797 30.880 1.00 96.88 834 ALA A N 1
ATOM 6016 C CA . ALA A 1 834 ? -3.620 -13.798 29.824 1.00 96.88 834 ALA A CA 1
ATOM 6017 C C . ALA A 1 834 ? -3.500 -13.160 28.428 1.00 96.88 834 ALA A C 1
ATOM 6019 O O . ALA A 1 834 ? -2.702 -13.635 27.620 1.00 96.88 834 ALA A O 1
ATOM 6020 N N . ALA A 1 835 ? -4.181 -12.039 28.161 1.00 97.69 835 ALA A N 1
ATOM 6021 C CA . ALA A 1 835 ? -4.048 -11.316 26.888 1.00 97.69 835 ALA A CA 1
ATOM 6022 C C . ALA A 1 835 ? -2.586 -10.921 26.580 1.00 97.69 835 ALA A C 1
ATOM 6024 O O . ALA A 1 835 ? -2.094 -11.113 25.464 1.00 97.69 835 ALA A O 1
ATOM 6025 N N . ALA A 1 836 ? -1.844 -10.435 27.581 1.00 98.31 836 ALA A N 1
ATOM 6026 C CA . ALA A 1 836 ? -0.423 -10.121 27.425 1.00 98.31 836 ALA A CA 1
ATOM 6027 C C . ALA A 1 836 ? 0.434 -11.374 27.151 1.00 98.31 836 ALA A C 1
ATOM 6029 O O . ALA A 1 836 ? 1.324 -11.346 26.295 1.00 98.31 836 ALA A O 1
ATOM 6030 N N . VAL A 1 837 ? 0.155 -12.491 27.833 1.00 98.31 837 VAL A N 1
ATOM 6031 C CA . VAL A 1 837 ? 0.837 -13.776 27.591 1.00 98.31 837 VAL A CA 1
ATOM 6032 C C . VAL A 1 837 ? 0.602 -14.267 26.161 1.00 98.31 837 VAL A C 1
ATOM 6034 O O . VAL A 1 837 ? 1.556 -14.688 25.506 1.00 98.31 837 VAL A O 1
ATOM 6037 N N . TRP A 1 838 ? -0.618 -14.132 25.633 1.00 98.12 838 TRP A N 1
ATOM 6038 C CA . TRP A 1 838 ? -0.932 -14.441 24.234 1.00 98.12 838 TRP A CA 1
ATOM 6039 C C . TRP A 1 838 ? -0.062 -13.651 23.256 1.00 98.12 838 TRP A C 1
ATOM 6041 O O . TRP A 1 838 ? 0.510 -14.234 22.334 1.00 98.12 838 TRP A O 1
ATOM 6051 N N . GLY A 1 839 ? 0.106 -12.344 23.477 1.00 97.88 839 GLY A N 1
ATOM 6052 C CA . GLY A 1 839 ? 0.999 -11.516 22.663 1.00 97.88 839 GLY A CA 1
ATOM 6053 C C . GLY A 1 839 ? 2.446 -12.029 22.657 1.00 97.88 839 GLY A C 1
ATOM 6054 O O . GLY A 1 839 ? 3.049 -12.170 21.590 1.00 97.88 839 GLY A O 1
ATOM 6055 N N . MET A 1 840 ? 2.999 -12.372 23.826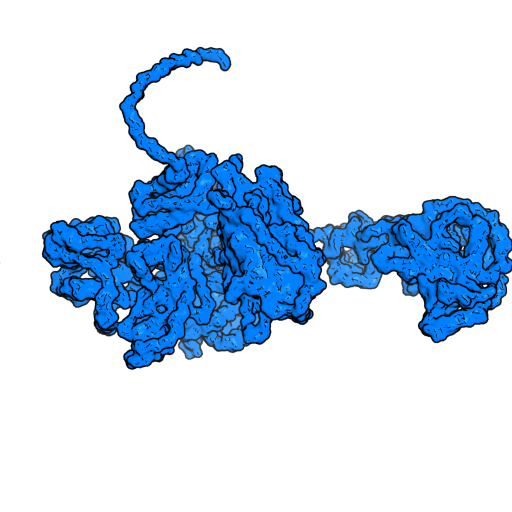 1.00 98.19 840 MET A N 1
ATOM 6056 C CA . MET A 1 840 ? 4.352 -12.941 23.929 1.00 98.19 840 MET A CA 1
ATOM 6057 C C . MET A 1 840 ? 4.464 -14.292 23.214 1.00 98.19 840 MET A C 1
ATOM 6059 O O . MET A 1 840 ? 5.407 -14.528 22.456 1.00 98.19 840 MET A O 1
ATOM 6063 N N . ALA A 1 841 ? 3.492 -15.175 23.434 1.00 97.81 841 ALA A N 1
ATOM 6064 C CA . ALA A 1 841 ? 3.478 -16.512 22.865 1.00 97.81 841 ALA A CA 1
ATOM 6065 C C . ALA A 1 841 ? 3.310 -16.498 21.339 1.00 97.81 841 ALA A C 1
ATOM 6067 O O . ALA A 1 841 ? 3.944 -17.304 20.665 1.00 97.81 841 ALA A O 1
ATOM 6068 N N . ARG A 1 842 ? 2.564 -15.547 20.761 1.00 96.94 842 ARG A N 1
ATOM 6069 C CA . ARG A 1 842 ? 2.500 -15.352 19.300 1.00 96.94 842 ARG A CA 1
ATOM 6070 C C . ARG A 1 842 ? 3.865 -15.003 18.708 1.00 96.94 842 ARG A C 1
ATOM 6072 O O . ARG A 1 842 ? 4.244 -15.534 17.666 1.00 96.94 842 ARG A O 1
ATOM 6079 N N . SER A 1 843 ? 4.644 -14.155 19.385 1.00 95.62 843 SER A N 1
ATOM 6080 C CA . SER A 1 843 ? 6.035 -13.885 18.988 1.00 95.62 843 SER A CA 1
ATOM 6081 C C . SER A 1 843 ? 6.887 -15.161 19.059 1.00 95.62 843 SER A C 1
ATOM 6083 O O . SER A 1 843 ? 7.601 -15.480 18.108 1.00 95.62 843 SER A O 1
ATOM 6085 N N . ALA A 1 844 ? 6.725 -15.965 20.116 1.00 96.12 844 ALA A N 1
ATOM 6086 C CA . ALA A 1 844 ? 7.405 -17.253 20.252 1.00 96.12 844 ALA A CA 1
ATOM 6087 C C . ALA A 1 844 ? 7.005 -18.267 19.158 1.00 96.12 844 ALA A C 1
ATOM 6089 O O . ALA A 1 844 ? 7.869 -18.977 18.644 1.00 96.12 844 ALA A O 1
ATOM 6090 N N . GLN A 1 845 ? 5.727 -18.308 18.762 1.00 94.81 845 GLN A N 1
ATOM 6091 C CA . GLN A 1 845 ? 5.224 -19.116 17.643 1.00 94.81 845 GLN A CA 1
ATOM 6092 C C . GLN A 1 845 ? 5.840 -18.689 16.311 1.00 94.81 845 GLN A C 1
ATOM 6094 O O . GLN A 1 845 ? 6.195 -19.541 15.501 1.00 94.81 845 GLN A O 1
ATOM 6099 N N . ALA A 1 846 ? 5.995 -17.382 16.089 1.00 89.44 846 ALA A N 1
ATOM 6100 C CA . ALA A 1 846 ? 6.642 -16.859 14.892 1.00 89.44 846 ALA A CA 1
ATOM 6101 C C . ALA A 1 846 ? 8.150 -17.182 14.856 1.00 89.44 846 ALA A C 1
ATOM 6103 O O . ALA A 1 846 ? 8.695 -17.431 13.780 1.00 89.44 846 ALA A O 1
ATOM 6104 N N . GLU A 1 847 ? 8.825 -17.207 16.013 1.00 90.06 847 GLU A N 1
ATOM 6105 C CA . GLU A 1 847 ? 10.226 -17.643 16.141 1.00 90.06 847 GLU A CA 1
ATOM 6106 C C . GLU A 1 847 ? 10.395 -19.160 15.969 1.00 90.06 847 GLU A C 1
ATOM 6108 O O . GLU A 1 847 ? 11.378 -19.601 15.375 1.00 90.06 847 GLU A O 1
ATOM 6113 N N . ASN A 1 848 ? 9.442 -19.955 16.470 1.00 89.50 848 ASN A N 1
ATOM 6114 C CA . ASN A 1 848 ? 9.506 -21.418 16.511 1.00 89.50 848 ASN A CA 1
ATOM 6115 C C . ASN A 1 848 ? 8.184 -22.063 16.033 1.00 89.50 848 ASN A C 1
ATOM 6117 O O . ASN A 1 848 ? 7.445 -22.634 16.848 1.00 89.50 848 ASN A O 1
ATOM 6121 N N . PRO A 1 849 ? 7.865 -22.000 14.723 1.00 87.88 849 PRO A N 1
ATOM 6122 C CA . PRO A 1 849 ? 6.600 -22.509 14.192 1.00 87.88 849 PRO A CA 1
ATOM 6123 C C . PRO A 1 849 ? 6.366 -23.991 14.516 1.00 87.88 849 PRO A C 1
ATOM 6125 O O . PRO A 1 849 ? 7.269 -24.815 14.385 1.00 87.88 849 PRO A O 1
ATOM 6128 N N . GLY A 1 850 ? 5.143 -24.333 14.933 1.00 85.12 850 GLY A N 1
ATOM 6129 C CA . GLY A 1 850 ? 4.715 -25.710 15.226 1.00 85.12 850 GLY A CA 1
ATOM 6130 C C . GLY A 1 850 ? 5.105 -26.257 16.608 1.00 85.12 850 GLY A C 1
ATOM 6131 O O . GLY A 1 850 ? 4.667 -27.344 16.969 1.00 85.12 850 GLY A O 1
ATOM 6132 N N . ARG A 1 851 ? 5.893 -25.523 17.407 1.00 91.12 851 ARG A N 1
ATOM 6133 C CA . ARG A 1 851 ? 6.342 -25.970 18.745 1.00 91.12 851 ARG A CA 1
ATOM 6134 C C . ARG A 1 851 ? 5.413 -25.564 19.891 1.00 91.12 851 ARG A C 1
ATOM 6136 O O . ARG A 1 851 ? 5.526 -26.128 20.981 1.00 91.12 851 ARG A O 1
ATOM 6143 N N . ILE A 1 852 ? 4.557 -24.566 19.661 1.00 95.44 852 ILE A N 1
ATOM 6144 C CA . ILE A 1 852 ? 3.694 -23.944 20.671 1.00 95.44 852 ILE A CA 1
ATOM 6145 C C . ILE A 1 852 ? 2.281 -23.788 20.103 1.00 95.44 852 ILE A C 1
ATOM 6147 O O . ILE A 1 852 ? 2.123 -23.251 19.005 1.00 95.44 852 ILE A O 1
ATOM 6151 N N . VAL A 1 853 ? 1.270 -24.192 20.869 1.00 96.81 853 VAL A N 1
ATOM 6152 C CA . VAL A 1 853 ? -0.156 -23.992 20.568 1.00 96.81 853 VAL A CA 1
ATOM 6153 C C . VAL A 1 853 ? -0.787 -23.168 21.691 1.00 96.81 853 VAL A C 1
ATOM 6155 O O . VAL A 1 853 ? -0.560 -23.447 22.865 1.00 96.81 853 VAL A O 1
ATOM 6158 N N . LEU A 1 854 ? -1.554 -22.141 21.333 1.00 98.06 854 LEU A N 1
ATOM 6159 C CA . LEU A 1 854 ? -2.312 -21.301 22.262 1.00 98.06 854 LEU A CA 1
ATOM 6160 C C . LEU A 1 854 ? -3.770 -21.754 22.283 1.00 98.06 854 LEU A C 1
ATOM 6162 O O . LEU A 1 854 ? -4.375 -21.889 21.219 1.00 98.06 854 LEU A O 1
ATOM 6166 N N . ILE A 1 855 ? -4.327 -21.972 23.472 1.00 97.81 855 ILE A N 1
ATOM 6167 C CA . ILE A 1 855 ? -5.728 -22.363 23.654 1.00 97.81 855 ILE A CA 1
ATOM 6168 C C . ILE A 1 855 ? -6.344 -21.477 24.733 1.00 97.81 855 ILE A C 1
ATOM 6170 O O . ILE A 1 855 ? -5.823 -21.416 25.842 1.00 97.81 855 ILE A O 1
ATOM 6174 N N . ASP A 1 856 ? -7.460 -20.818 24.426 1.00 97.00 856 ASP A N 1
ATOM 6175 C CA . ASP A 1 856 ? -8.296 -20.152 25.429 1.00 97.00 856 ASP A CA 1
ATOM 6176 C C . ASP A 1 856 ? -9.658 -20.833 25.489 1.00 97.00 856 ASP A C 1
ATOM 6178 O O . ASP A 1 856 ? -10.232 -21.167 24.452 1.00 97.00 856 ASP A O 1
ATOM 6182 N N . THR A 1 857 ? -10.172 -21.074 26.692 1.00 96.06 857 THR A N 1
ATOM 6183 C CA . THR A 1 857 ? -11.392 -21.864 26.883 1.00 96.06 857 THR A CA 1
ATOM 6184 C C . THR A 1 857 ? -12.220 -21.376 28.067 1.00 96.06 857 THR A C 1
ATOM 6186 O O . THR A 1 857 ? -11.683 -20.886 29.059 1.00 96.06 857 THR A O 1
ATOM 6189 N N . ASP A 1 858 ? -13.538 -21.536 27.982 1.00 90.62 858 ASP A N 1
ATOM 6190 C CA . ASP A 1 858 ? -14.494 -21.286 29.067 1.00 90.62 858 ASP A CA 1
ATOM 6191 C C . ASP A 1 858 ? -14.740 -22.526 29.954 1.00 90.62 858 ASP A C 1
ATOM 6193 O O . ASP A 1 858 ? -15.289 -22.411 31.051 1.00 90.62 858 ASP A O 1
ATOM 6197 N N . ALA A 1 859 ? -14.308 -23.711 29.507 1.00 88.12 859 ALA A N 1
ATOM 6198 C CA . ALA A 1 859 ? -14.479 -24.989 30.201 1.00 88.12 859 ALA A CA 1
ATOM 6199 C C . ALA A 1 859 ? -13.247 -25.908 30.072 1.00 88.12 859 ALA A C 1
ATOM 6201 O O . ALA A 1 859 ? -12.307 -25.624 29.330 1.00 88.12 859 ALA A O 1
ATOM 6202 N N . ALA A 1 860 ? -13.243 -27.038 30.786 1.00 87.19 860 ALA A N 1
ATOM 6203 C CA . ALA A 1 860 ? -12.185 -28.044 30.672 1.00 87.19 860 ALA A CA 1
ATOM 6204 C C . ALA A 1 860 ? -12.175 -28.699 29.275 1.00 87.19 860 ALA A C 1
ATOM 6206 O O . ALA A 1 860 ? -13.224 -29.110 28.776 1.00 87.19 860 ALA A O 1
ATOM 6207 N N . VAL A 1 861 ? -10.991 -28.835 28.666 1.00 88.94 861 VAL A N 1
ATOM 6208 C CA . VAL A 1 861 ? -10.799 -29.349 27.295 1.00 88.94 861 VAL A CA 1
ATOM 6209 C C . VAL A 1 861 ? -9.701 -30.412 27.222 1.00 88.94 861 VAL A C 1
ATOM 6211 O O . VAL A 1 861 ? -8.787 -30.435 28.045 1.00 88.94 861 VAL A O 1
ATOM 6214 N N . ASP A 1 862 ? -9.760 -31.281 26.208 1.00 88.94 862 ASP A N 1
ATOM 6215 C CA . ASP A 1 862 ? -8.682 -32.228 25.898 1.00 88.94 862 ASP A CA 1
ATOM 6216 C C . ASP A 1 862 ? -7.596 -31.544 25.051 1.00 88.94 862 ASP A C 1
ATOM 6218 O O . ASP A 1 862 ? -7.697 -31.426 23.826 1.00 88.94 862 ASP A O 1
ATOM 6222 N N . ALA A 1 863 ? -6.541 -31.081 25.721 1.00 88.06 863 ALA A N 1
ATOM 6223 C CA . ALA A 1 863 ? -5.431 -30.379 25.085 1.00 88.06 863 ALA A CA 1
ATOM 6224 C C . ALA A 1 863 ? -4.674 -31.235 24.052 1.00 88.06 863 ALA A C 1
ATOM 6226 O O . ALA A 1 863 ? -4.150 -30.679 23.086 1.00 88.06 863 ALA A O 1
ATOM 6227 N N . SER A 1 864 ? -4.623 -32.565 24.216 1.00 87.19 864 SER A N 1
ATOM 6228 C CA . SER A 1 864 ? -3.937 -33.448 23.263 1.00 87.19 864 SER A CA 1
ATOM 6229 C C . SER A 1 864 ? -4.678 -33.510 21.931 1.00 87.19 864 SER A C 1
ATOM 6231 O O . SER A 1 864 ? -4.048 -33.466 20.874 1.00 87.19 864 SER A O 1
ATOM 6233 N N . VAL A 1 865 ? -6.013 -33.572 21.973 1.00 87.31 865 VAL A N 1
ATOM 6234 C CA . VAL A 1 865 ? -6.849 -33.530 20.764 1.00 87.31 865 VAL A CA 1
ATOM 6235 C C . VAL A 1 865 ? -6.726 -32.171 20.077 1.00 87.31 865 VAL A C 1
ATOM 6237 O O . VAL A 1 865 ? -6.468 -32.118 18.876 1.00 87.31 865 VAL A O 1
ATOM 6240 N N . LEU A 1 866 ? -6.850 -31.076 20.832 1.00 90.31 866 LEU A N 1
ATOM 6241 C CA . LEU A 1 866 ? -6.808 -29.719 20.278 1.00 90.31 866 LEU A CA 1
ATOM 6242 C C . LEU A 1 866 ? -5.444 -29.366 19.666 1.00 90.31 866 LEU A C 1
ATOM 6244 O O . LEU A 1 866 ? -5.391 -28.811 18.571 1.00 90.31 866 LEU A O 1
ATOM 6248 N N . ALA A 1 867 ? -4.335 -29.752 20.305 1.00 89.00 867 ALA A N 1
ATOM 6249 C CA . ALA A 1 867 ? -2.995 -29.543 19.750 1.00 89.00 867 ALA A CA 1
ATOM 6250 C C . ALA A 1 867 ? -2.772 -30.288 18.417 1.00 89.00 867 ALA A C 1
ATOM 6252 O O . ALA A 1 867 ? -1.959 -29.858 17.599 1.00 89.00 867 ALA A O 1
ATOM 6253 N N . GLY A 1 868 ? -3.500 -31.386 18.184 1.00 85.81 868 GLY A N 1
ATOM 6254 C CA . GLY A 1 868 ? -3.435 -32.184 16.957 1.00 85.81 868 GLY A CA 1
ATOM 6255 C C . GLY A 1 868 ? -4.227 -31.622 15.771 1.00 85.81 868 GLY A C 1
ATOM 6256 O O . GLY A 1 868 ? -4.081 -32.136 14.665 1.00 85.81 868 GLY A O 1
ATOM 6257 N N . VAL A 1 869 ? -5.035 -30.572 15.967 1.00 86.19 869 VAL A N 1
ATOM 6258 C CA . VAL A 1 869 ? -5.878 -29.973 14.911 1.00 86.19 869 VAL A CA 1
ATOM 6259 C C . VAL A 1 869 ? -5.043 -29.296 13.813 1.00 86.19 869 VAL A C 1
ATOM 6261 O O . VAL A 1 869 ? -5.499 -29.158 12.681 1.00 86.19 869 VAL A O 1
ATOM 6264 N N . GLY A 1 870 ? -3.800 -28.910 14.119 1.00 86.19 870 GLY A N 1
ATOM 6265 C CA . GLY A 1 870 ? -2.890 -28.257 13.170 1.00 86.19 870 GLY A CA 1
ATOM 6266 C C . GLY A 1 870 ? -3.000 -26.729 13.134 1.00 86.19 870 GLY A C 1
ATOM 6267 O O . GLY A 1 870 ? -2.320 -26.088 12.334 1.00 86.19 870 GLY A O 1
ATOM 6268 N N . GLU A 1 871 ? -3.801 -26.137 14.020 1.00 92.25 871 GLU A N 1
ATOM 6269 C CA . GLU A 1 871 ? -3.897 -24.690 14.212 1.00 92.25 871 GLU A CA 1
ATOM 6270 C C . GLU A 1 871 ? -2.993 -24.226 15.366 1.00 92.25 871 GLU A C 1
ATOM 6272 O O . GLU A 1 871 ? -2.966 -24.857 16.424 1.00 92.25 871 GLU A O 1
ATOM 6277 N N . PRO A 1 872 ? -2.260 -23.106 15.217 1.00 93.69 872 PRO A N 1
ATOM 6278 C CA . PRO A 1 872 ? -1.409 -22.589 16.286 1.00 93.69 872 PRO A CA 1
ATOM 6279 C C . PRO A 1 872 ? -2.210 -21.897 17.399 1.00 93.69 872 PRO A C 1
ATOM 6281 O O . PRO A 1 872 ? -1.697 -21.722 18.500 1.00 93.69 872 PRO A O 1
ATOM 6284 N N . GLN A 1 873 ? -3.434 -21.446 17.127 1.00 96.94 873 GLN A N 1
ATOM 6285 C CA . GLN A 1 873 ? -4.251 -20.667 18.057 1.00 96.94 873 GLN A CA 1
ATOM 6286 C C . GLN A 1 873 ? -5.691 -21.166 18.003 1.00 96.94 873 GLN A C 1
ATOM 6288 O O . GLN A 1 873 ? -6.256 -21.261 16.915 1.00 96.94 873 GLN A O 1
ATOM 6293 N N . LEU A 1 874 ? -6.273 -21.452 19.166 1.00 97.44 874 LEU A N 1
ATOM 6294 C CA . LEU A 1 874 ? -7.622 -21.986 19.303 1.00 97.44 874 LEU A CA 1
ATOM 6295 C C . LEU A 1 874 ? -8.394 -21.256 20.405 1.00 97.44 874 LEU A C 1
ATOM 6297 O O . LEU A 1 874 ? -7.845 -20.927 21.456 1.00 97.44 874 LEU A O 1
ATOM 6301 N N . LEU A 1 875 ? -9.683 -21.047 20.159 1.00 96.88 875 LEU A N 1
ATOM 6302 C CA . LEU A 1 875 ? -10.645 -20.503 21.111 1.00 96.88 875 LEU A CA 1
ATOM 6303 C C . LEU A 1 875 ? -11.812 -21.479 21.256 1.00 96.88 875 LEU A C 1
ATOM 6305 O O . LEU A 1 875 ? -12.486 -21.792 20.276 1.00 96.88 875 LEU A O 1
ATOM 6309 N N . VAL A 1 876 ? -12.064 -21.954 22.471 1.00 96.19 876 VAL A N 1
ATOM 6310 C CA . VAL A 1 876 ? -13.171 -22.865 22.774 1.00 96.19 876 VAL A CA 1
ATOM 6311 C C . VAL A 1 876 ? -14.238 -22.116 23.567 1.00 96.19 876 VAL A C 1
ATOM 6313 O O . VAL A 1 876 ? -13.951 -21.530 24.612 1.00 96.19 876 VAL A O 1
ATOM 6316 N N . ARG A 1 877 ? -15.464 -22.099 23.036 1.00 93.19 877 ARG A N 1
ATOM 6317 C CA . ARG A 1 877 ? -16.634 -21.460 23.657 1.00 93.19 877 ARG A CA 1
ATOM 6318 C C . ARG A 1 877 ? -17.846 -22.361 23.511 1.00 93.19 877 ARG A C 1
ATOM 6320 O O . ARG A 1 877 ? -18.159 -22.789 22.399 1.00 93.19 877 ARG A O 1
ATOM 6327 N N . GLY A 1 878 ? -18.498 -22.702 24.623 1.00 85.94 878 GLY A N 1
ATOM 6328 C CA . GLY A 1 878 ? -19.667 -23.590 24.619 1.00 85.94 878 GLY A CA 1
ATOM 6329 C C . GLY A 1 878 ? -19.419 -24.945 23.936 1.00 85.94 878 GLY A C 1
ATOM 6330 O O . GLY A 1 878 ? -20.324 -25.495 23.315 1.00 85.94 878 GLY A O 1
ATOM 6331 N N . GLY A 1 879 ? -18.183 -25.456 23.986 1.00 85.19 879 GLY A N 1
ATOM 6332 C CA . GLY A 1 879 ? -17.766 -26.693 23.310 1.00 85.19 879 GLY A CA 1
ATOM 6333 C C . GLY A 1 879 ? -17.459 -26.564 21.811 1.00 85.19 879 GLY A C 1
ATOM 6334 O O . GLY A 1 879 ? -16.977 -27.526 21.217 1.00 85.19 879 GLY A O 1
ATOM 6335 N N . THR A 1 880 ? -17.676 -25.397 21.200 1.00 90.81 880 THR A N 1
ATOM 6336 C CA . THR A 1 880 ? -17.305 -25.129 19.802 1.00 90.81 880 THR A CA 1
ATOM 6337 C C . THR A 1 880 ? -15.874 -24.609 19.734 1.00 90.81 880 THR A C 1
ATOM 6339 O O . THR A 1 880 ? -15.499 -23.703 20.482 1.00 90.81 880 THR A O 1
ATOM 6342 N N . VAL A 1 881 ? -15.072 -25.176 18.833 1.00 93.50 881 VAL A N 1
ATOM 6343 C CA . VAL A 1 881 ? -13.669 -24.802 18.628 1.00 93.50 881 VAL A CA 1
ATOM 6344 C C . VAL A 1 881 ? -13.577 -23.809 17.478 1.00 93.50 881 VAL A C 1
ATOM 6346 O O . VAL A 1 881 ? -14.128 -24.051 16.410 1.00 93.50 881 VAL A O 1
ATOM 6349 N N . HIS A 1 882 ? -12.860 -22.711 17.688 1.00 94.69 882 HIS A N 1
ATOM 6350 C CA . HIS A 1 882 ? -12.667 -21.649 16.709 1.00 94.69 882 HIS A CA 1
ATOM 6351 C C . HIS A 1 882 ? -11.179 -21.411 16.463 1.00 94.69 882 HIS A C 1
ATOM 6353 O O . HIS A 1 882 ? -10.368 -21.516 17.387 1.00 94.69 882 HIS A O 1
ATOM 6359 N N . ALA A 1 883 ? -10.829 -21.018 15.242 1.00 94.38 883 ALA A N 1
ATOM 6360 C CA . ALA A 1 883 ? -9.490 -20.566 14.882 1.00 94.38 883 ALA A CA 1
ATOM 6361 C C . ALA A 1 883 ? -9.524 -19.114 14.379 1.00 94.38 883 ALA A C 1
ATOM 6363 O O . ALA A 1 883 ? -10.479 -18.716 13.706 1.00 94.38 883 ALA A O 1
ATOM 6364 N N . PRO A 1 884 ? -8.501 -18.296 14.679 1.00 95.44 884 PRO A N 1
ATOM 6365 C CA . PRO A 1 884 ? -8.493 -16.900 14.282 1.00 95.44 884 PRO A CA 1
ATOM 6366 C C . PRO A 1 884 ? -8.052 -16.762 12.824 1.00 95.44 884 PRO A C 1
ATOM 6368 O O . PRO A 1 884 ? -7.093 -17.404 12.374 1.00 95.44 884 PRO A O 1
ATOM 6371 N N . ARG A 1 885 ? -8.719 -15.869 12.098 1.00 92.62 885 ARG A N 1
ATOM 6372 C CA . ARG A 1 885 ? -8.394 -15.448 10.734 1.00 92.62 885 ARG A CA 1
ATOM 6373 C C . ARG A 1 885 ? -8.430 -13.930 10.658 1.00 92.62 885 ARG A C 1
ATOM 6375 O O . ARG A 1 885 ? -9.265 -13.302 11.299 1.00 92.62 885 ARG A O 1
ATOM 6382 N N . LEU A 1 886 ? -7.533 -13.335 9.881 1.00 91.62 886 LEU A N 1
ATOM 6383 C CA . LEU A 1 886 ? -7.714 -11.954 9.455 1.00 91.62 886 LEU A CA 1
ATOM 6384 C C . LEU A 1 886 ? -8.732 -11.930 8.318 1.00 91.62 886 LEU A C 1
ATOM 6386 O O . LEU A 1 886 ? -8.611 -12.696 7.363 1.00 91.62 886 LEU A O 1
ATOM 6390 N N . SER A 1 887 ? -9.706 -11.038 8.430 1.00 88.12 887 SER A N 1
ATOM 6391 C CA . SER A 1 887 ? -10.711 -10.763 7.406 1.00 88.12 887 SER A CA 1
ATOM 6392 C C . SER A 1 887 ? -10.769 -9.256 7.161 1.00 88.12 887 SER A C 1
ATOM 6394 O O . SER A 1 887 ? -10.488 -8.492 8.089 1.00 88.12 887 SER A O 1
ATOM 6396 N N . PRO A 1 888 ? -11.111 -8.785 5.950 1.00 86.19 888 PRO A N 1
ATOM 6397 C CA . PRO A 1 888 ? -11.472 -7.387 5.758 1.00 86.19 888 PRO A CA 1
ATOM 6398 C C . PRO A 1 888 ? -12.631 -7.023 6.686 1.00 86.19 888 PRO A C 1
ATOM 6400 O O . PRO A 1 888 ? -13.608 -7.772 6.762 1.00 86.19 888 PRO A O 1
ATOM 6403 N N . ALA A 1 889 ? -12.521 -5.894 7.386 1.00 84.12 889 ALA A N 1
ATOM 6404 C CA . ALA A 1 889 ? -13.654 -5.351 8.119 1.00 84.12 889 ALA A CA 1
ATOM 6405 C C . ALA A 1 889 ? -14.731 -4.858 7.127 1.00 84.12 889 ALA A C 1
ATOM 6407 O O . ALA A 1 889 ? -14.441 -4.680 5.936 1.00 84.12 889 ALA A O 1
ATOM 6408 N N . PRO A 1 890 ? -15.978 -4.628 7.581 1.00 74.19 890 PRO A N 1
ATOM 6409 C CA . PRO A 1 890 ? -17.053 -4.168 6.710 1.00 74.19 890 PRO A CA 1
ATOM 6410 C C . PRO A 1 890 ? -16.662 -2.917 5.914 1.00 74.19 890 PRO A C 1
ATOM 6412 O O . PRO A 1 890 ? -16.211 -1.921 6.482 1.00 74.19 890 PRO A O 1
ATOM 6415 N N . ALA A 1 891 ? -16.856 -2.968 4.594 1.00 75.94 891 ALA A N 1
ATOM 6416 C CA . ALA A 1 891 ? -16.567 -1.841 3.719 1.00 75.94 891 ALA A CA 1
ATOM 6417 C C . ALA A 1 891 ? -17.446 -0.635 4.076 1.00 75.94 891 ALA A C 1
ATOM 6419 O O . ALA A 1 891 ? -18.653 -0.763 4.304 1.00 75.94 891 ALA A O 1
ATOM 6420 N N . LEU A 1 892 ? -16.828 0.544 4.100 1.00 86.56 892 LEU A N 1
ATOM 6421 C CA . LEU A 1 892 ? -17.519 1.800 4.344 1.00 86.56 892 LEU A CA 1
ATOM 6422 C C . LEU A 1 892 ? -18.066 2.359 3.037 1.00 86.56 892 LEU A C 1
ATOM 6424 O O . LEU A 1 892 ? -17.346 2.460 2.045 1.00 86.56 892 LEU A O 1
ATOM 6428 N N . LEU A 1 893 ? -19.326 2.788 3.052 1.00 88.31 893 LEU A N 1
ATOM 6429 C CA . LEU A 1 893 ? -19.895 3.529 1.934 1.00 88.31 893 LEU A CA 1
ATOM 6430 C C . LEU A 1 893 ? -19.140 4.848 1.748 1.00 88.31 893 LEU A C 1
ATOM 6432 O O . LEU A 1 893 ? -18.948 5.617 2.695 1.00 88.31 893 LEU A O 1
ATOM 6436 N N . ALA A 1 894 ? -18.729 5.118 0.512 1.00 82.06 894 ALA A N 1
ATOM 6437 C CA . ALA A 1 894 ? -18.018 6.340 0.172 1.00 82.06 894 ALA A CA 1
ATOM 6438 C C . ALA A 1 894 ? -18.941 7.559 0.305 1.00 82.06 894 ALA A C 1
ATOM 6440 O O . ALA A 1 894 ? -20.044 7.587 -0.244 1.00 82.06 894 ALA A O 1
ATOM 6441 N N . LEU A 1 895 ? -18.474 8.585 1.017 1.00 79.12 895 LEU A N 1
ATOM 6442 C CA . LEU A 1 895 ? -19.158 9.870 1.086 1.00 79.12 895 LEU A CA 1
ATOM 6443 C C . LEU A 1 895 ? -18.778 10.725 -0.128 1.00 79.12 895 LEU A C 1
ATOM 6445 O O . LEU A 1 895 ? -17.601 10.768 -0.496 1.00 79.12 895 LEU A O 1
ATOM 6449 N N . PRO A 1 896 ? -19.730 11.453 -0.730 1.00 73.00 896 PRO A N 1
ATOM 6450 C CA . PRO A 1 896 ? -19.388 12.500 -1.676 1.00 73.00 896 PRO A CA 1
ATOM 6451 C C . PRO A 1 896 ? -18.711 13.671 -0.939 1.00 73.00 896 PRO A C 1
ATOM 6453 O O . PRO A 1 896 ? -18.729 13.749 0.292 1.00 73.00 896 PRO A O 1
ATOM 6456 N N . ALA A 1 897 ? -18.078 14.578 -1.690 1.00 60.69 897 ALA A N 1
ATOM 6457 C CA . ALA A 1 897 ? -17.307 15.688 -1.128 1.00 60.69 897 ALA A CA 1
ATOM 6458 C C . ALA A 1 897 ? -18.119 16.508 -0.103 1.00 60.69 897 ALA A C 1
ATOM 6460 O O . ALA A 1 897 ? -19.329 16.693 -0.265 1.00 60.69 897 ALA A O 1
ATOM 6461 N N . ALA A 1 898 ? -17.433 17.021 0.925 1.00 59.88 898 ALA A N 1
ATOM 6462 C CA . ALA A 1 898 ? -18.021 17.585 2.147 1.00 59.88 898 ALA A CA 1
ATOM 6463 C C . ALA A 1 898 ? -19.050 18.716 1.933 1.00 59.88 898 ALA A C 1
ATOM 6465 O O . ALA A 1 898 ? -19.878 18.957 2.806 1.00 59.88 898 ALA A O 1
ATOM 6466 N N . GLU A 1 899 ? -19.026 19.395 0.784 1.00 56.53 899 GLU A N 1
ATOM 6467 C CA . GLU A 1 899 ? -19.962 20.482 0.459 1.00 56.53 899 GLU A CA 1
ATOM 6468 C C . GLU A 1 899 ? -21.286 19.999 -0.163 1.00 56.53 899 GLU A C 1
ATOM 6470 O O . GLU A 1 899 ? -22.262 20.751 -0.238 1.00 56.53 899 GLU A O 1
ATOM 6475 N N . SER A 1 900 ? -21.352 18.743 -0.607 1.00 65.69 900 SER A N 1
ATOM 6476 C CA . SER A 1 900 ? -22.546 18.190 -1.245 1.00 65.69 900 SER A CA 1
ATOM 6477 C C . SER A 1 900 ? -23.527 17.632 -0.214 1.00 65.69 900 SER A C 1
ATOM 6479 O O . SER A 1 900 ? -23.163 16.847 0.660 1.00 65.69 900 SER A O 1
ATOM 6481 N N . ALA A 1 901 ? -24.802 18.007 -0.324 1.00 83.44 901 ALA A N 1
ATOM 6482 C CA . ALA A 1 901 ? -25.857 17.275 0.363 1.00 83.44 901 ALA A CA 1
ATOM 6483 C C . ALA A 1 901 ? -26.017 15.887 -0.269 1.00 83.44 901 ALA A C 1
ATOM 6485 O O . ALA A 1 901 ? -25.979 15.743 -1.492 1.00 83.44 901 ALA A O 1
ATOM 6486 N N . TRP A 1 902 ? -26.219 14.869 0.562 1.00 92.75 902 TRP A N 1
ATOM 6487 C CA . TRP A 1 902 ? -26.322 13.474 0.142 1.00 92.75 902 TRP A CA 1
ATOM 6488 C C . TRP A 1 902 ? -27.325 12.701 0.996 1.00 92.75 902 TRP A C 1
ATOM 6490 O O . TRP A 1 902 ? -27.758 13.173 2.045 1.00 92.75 902 TRP A O 1
ATOM 6500 N N . ARG A 1 903 ? -27.707 11.508 0.537 1.00 92.88 903 ARG A N 1
ATOM 6501 C CA . ARG A 1 903 ? -28.534 10.560 1.295 1.00 92.88 903 ARG A CA 1
ATOM 6502 C C . ARG A 1 903 ? -28.138 9.115 1.005 1.00 92.88 903 ARG A C 1
ATOM 6504 O O . ARG A 1 903 ? -27.667 8.811 -0.089 1.00 92.88 903 ARG A O 1
ATOM 6511 N N . LEU A 1 904 ? -28.397 8.228 1.957 1.00 95.12 904 LEU A N 1
ATOM 6512 C CA . LEU A 1 904 ? -28.367 6.781 1.775 1.00 95.12 904 LEU A CA 1
ATOM 6513 C C . LEU A 1 904 ? -29.539 6.336 0.887 1.00 95.12 904 LEU A C 1
ATOM 6515 O O . LEU A 1 904 ? -30.664 6.827 1.021 1.00 95.12 904 LEU A O 1
ATOM 6519 N N . ALA A 1 905 ? -29.283 5.391 -0.010 1.00 91.88 905 ALA A N 1
ATOM 6520 C CA . ALA A 1 905 ? -30.276 4.825 -0.908 1.00 91.88 905 ALA A CA 1
ATOM 6521 C C . ALA A 1 905 ? -29.994 3.353 -1.223 1.00 91.88 905 ALA A C 1
ATOM 6523 O O . ALA A 1 905 ? -28.864 2.884 -1.109 1.00 91.88 905 ALA A O 1
ATOM 6524 N N . ALA A 1 906 ? -31.041 2.642 -1.641 1.00 86.38 906 ALA A N 1
ATOM 6525 C CA . ALA A 1 906 ? -30.916 1.315 -2.227 1.00 86.38 906 ALA A CA 1
ATOM 6526 C C . ALA A 1 906 ? -30.277 1.422 -3.619 1.00 86.38 906 ALA A C 1
ATOM 6528 O O . ALA A 1 906 ? -30.660 2.295 -4.403 1.00 86.38 906 ALA A O 1
ATOM 6529 N N . GLY A 1 907 ? -29.326 0.546 -3.930 1.00 74.38 907 GLY A N 1
ATOM 6530 C CA . GLY A 1 907 ? -28.821 0.377 -5.290 1.00 74.38 907 GLY A CA 1
ATOM 6531 C C . GLY A 1 907 ? -29.708 -0.535 -6.134 1.00 74.38 907 GLY A C 1
ATOM 6532 O O . GLY A 1 907 ? -30.760 -1.006 -5.704 1.00 74.38 907 GLY A O 1
ATOM 6533 N N . GLY A 1 908 ? -29.283 -0.779 -7.375 1.00 66.75 908 GLY A N 1
ATOM 6534 C CA . GLY A 1 908 ? -30.086 -1.496 -8.372 1.00 66.75 908 GLY A CA 1
ATOM 6535 C C . GLY A 1 908 ? -30.098 -3.027 -8.259 1.00 66.75 908 GLY A C 1
ATOM 6536 O O . GLY A 1 908 ? -30.878 -3.656 -8.970 1.00 66.75 908 GLY A O 1
ATOM 6537 N N . GLY A 1 909 ? -29.247 -3.638 -7.424 1.00 65.75 909 GLY A N 1
ATOM 6538 C CA . GLY A 1 909 ? -29.051 -5.096 -7.408 1.00 65.75 909 GLY A CA 1
ATOM 6539 C C . GLY A 1 909 ? -29.962 -5.884 -6.454 1.00 65.75 909 GLY A C 1
ATOM 6540 O O . GLY A 1 909 ? -30.088 -7.102 -6.603 1.00 65.75 909 GLY A O 1
ATOM 6541 N N . GLY A 1 910 ? -30.661 -5.218 -5.525 1.00 75.94 910 GLY A N 1
ATOM 6542 C CA . GLY A 1 910 ? -31.562 -5.881 -4.573 1.00 75.94 910 GLY A CA 1
ATOM 6543 C C . GLY A 1 910 ? -30.841 -6.723 -3.512 1.00 75.94 910 GLY A C 1
ATOM 6544 O O . GLY A 1 910 ? -31.408 -7.703 -3.021 1.00 75.94 910 GLY A O 1
ATOM 6545 N N . THR A 1 911 ? -29.599 -6.374 -3.179 1.00 82.31 911 THR A N 1
ATOM 6546 C CA . THR A 1 911 ? -28.836 -6.908 -2.042 1.00 82.31 911 THR A CA 1
ATOM 6547 C C . THR A 1 911 ? -28.446 -5.775 -1.091 1.00 82.31 911 THR A C 1
ATOM 6549 O O . THR A 1 911 ? -28.483 -4.600 -1.461 1.00 82.31 911 THR A O 1
ATOM 6552 N N . LEU A 1 912 ? -28.075 -6.097 0.151 1.00 87.06 912 LEU A N 1
ATOM 6553 C CA . LEU A 1 912 ? -27.678 -5.070 1.124 1.00 87.06 912 LEU A CA 1
ATOM 6554 C C . LEU A 1 912 ? -26.321 -4.432 0.785 1.00 87.06 912 LEU A C 1
ATOM 6556 O O . LEU A 1 912 ? -26.054 -3.305 1.198 1.00 87.06 912 LEU A O 1
ATOM 6560 N N . GLU A 1 913 ? -25.483 -5.124 0.016 1.00 83.38 913 GLU A N 1
ATOM 6561 C CA . GLU A 1 913 ? -24.221 -4.626 -0.540 1.00 83.38 913 GLU A CA 1
ATOM 6562 C C . GLU A 1 913 ? -24.430 -3.526 -1.579 1.00 83.38 913 GLU A C 1
ATOM 6564 O O . GLU A 1 913 ? -23.537 -2.710 -1.778 1.00 83.38 913 GLU A O 1
ATOM 6569 N N . ASP A 1 914 ? -25.605 -3.474 -2.211 1.00 83.56 914 ASP A N 1
ATOM 6570 C CA . ASP A 1 914 ? -25.926 -2.453 -3.208 1.00 83.56 914 ASP A CA 1
ATOM 6571 C C . ASP A 1 914 ? -26.320 -1.114 -2.574 1.00 83.56 914 ASP A C 1
ATOM 6573 O O . ASP A 1 914 ? -26.611 -0.161 -3.293 1.00 83.56 914 ASP A O 1
ATOM 6577 N N . LEU A 1 915 ? -26.387 -1.009 -1.242 1.00 90.69 915 LEU A N 1
ATOM 6578 C CA . LEU A 1 915 ? -26.623 0.275 -0.585 1.00 90.69 915 LEU A CA 1
ATOM 6579 C C . LEU A 1 915 ? -25.536 1.277 -0.985 1.00 90.69 915 LEU A C 1
ATOM 6581 O O . LEU A 1 915 ? -24.348 0.975 -0.969 1.00 90.69 915 LEU A O 1
ATOM 6585 N N . VAL A 1 916 ? -25.951 2.499 -1.308 1.00 90.62 916 VAL A N 1
ATOM 6586 C CA . VAL A 1 916 ? -25.051 3.563 -1.763 1.00 90.62 916 VAL A CA 1
ATOM 6587 C C . VAL A 1 916 ? -25.409 4.892 -1.122 1.00 90.62 916 VAL A C 1
ATOM 6589 O O . VAL A 1 916 ? -26.554 5.139 -0.736 1.00 90.62 916 VAL A O 1
ATOM 6592 N N . ILE A 1 917 ? -24.426 5.784 -1.042 1.00 90.19 917 ILE A N 1
ATOM 6593 C CA . ILE A 1 917 ? -24.647 7.186 -0.699 1.00 90.19 917 ILE A CA 1
ATOM 6594 C C . ILE A 1 917 ? -24.658 7.983 -2.001 1.00 90.19 917 ILE A C 1
ATOM 6596 O O . ILE A 1 917 ? -23.686 7.975 -2.753 1.00 90.19 917 ILE A O 1
ATOM 6600 N N . GLN A 1 918 ? -25.769 8.666 -2.273 1.00 87.31 918 GLN A N 1
ATOM 6601 C CA . GLN A 1 918 ? -25.966 9.441 -3.498 1.00 87.31 918 GLN A CA 1
ATOM 6602 C C . GLN A 1 918 ? -26.159 10.935 -3.197 1.00 87.31 918 GLN A C 1
ATOM 6604 O O . GLN A 1 918 ? -26.765 11.274 -2.172 1.00 87.31 918 GLN A O 1
ATOM 6609 N N . PRO A 1 919 ? -25.699 11.844 -4.080 1.00 85.44 919 PRO A N 1
ATOM 6610 C CA . PRO A 1 919 ? -26.000 13.267 -3.972 1.00 85.44 919 PRO A CA 1
ATOM 6611 C C . PRO A 1 919 ? -27.511 13.530 -3.921 1.00 85.44 919 PRO A C 1
ATOM 6613 O O . PRO A 1 919 ? -28.293 12.900 -4.627 1.00 85.44 919 PRO A O 1
ATOM 6616 N N . CYS A 1 920 ? -27.909 14.480 -3.083 1.00 88.69 920 CYS A N 1
ATOM 6617 C CA . CYS A 1 920 ? -29.293 14.874 -2.833 1.00 88.69 920 CYS A CA 1
ATOM 6618 C C . CYS A 1 920 ? -29.368 16.410 -2.771 1.00 88.69 920 CYS A C 1
ATOM 6620 O O . CYS A 1 920 ? -29.592 16.976 -1.702 1.00 88.69 920 CYS A O 1
ATOM 6622 N N . PRO A 1 921 ? -29.100 17.128 -3.877 1.00 84.38 921 PRO A N 1
ATOM 6623 C CA . PRO A 1 921 ? -29.052 18.590 -3.870 1.00 84.38 921 PRO A CA 1
ATOM 6624 C C . PRO A 1 921 ? -30.418 19.227 -3.570 1.00 84.38 921 PRO A C 1
ATOM 6626 O O . PRO A 1 921 ? -30.470 20.382 -3.150 1.00 84.38 921 PRO A O 1
ATOM 6629 N N . GLU A 1 922 ? -31.530 18.494 -3.728 1.00 85.50 922 GLU A N 1
ATOM 6630 C CA . GLU A 1 922 ? -32.874 19.014 -3.457 1.00 85.50 922 GLU A CA 1
ATOM 6631 C C . GLU A 1 922 ? -33.068 19.532 -2.020 1.00 85.50 922 GLU A C 1
ATOM 6633 O O . GLU A 1 922 ? -33.810 20.494 -1.824 1.00 85.50 922 GLU A O 1
ATOM 6638 N N . VAL A 1 923 ? -32.364 18.985 -1.017 1.00 88.06 923 VAL A N 1
ATOM 6639 C CA . VAL A 1 923 ? -32.490 19.447 0.385 1.00 88.06 923 VAL A CA 1
ATOM 6640 C C . VAL A 1 923 ? -31.797 20.792 0.646 1.00 88.06 923 VAL A C 1
ATOM 6642 O O . VAL A 1 923 ? -31.980 21.403 1.702 1.00 88.06 923 VAL A O 1
ATOM 6645 N N . GLN A 1 924 ? -31.016 21.284 -0.317 1.00 87.50 924 GLN A N 1
ATOM 6646 C CA . GLN A 1 924 ? -30.399 22.611 -0.274 1.00 87.50 924 GLN A CA 1
ATOM 6647 C C . GLN A 1 924 ? -31.275 23.693 -0.933 1.00 87.50 924 GLN A C 1
ATOM 6649 O O . GLN A 1 924 ? -30.924 24.871 -0.884 1.00 87.50 924 GLN A O 1
ATOM 6654 N N . ALA A 1 925 ? -32.425 23.336 -1.519 1.00 89.50 925 ALA A N 1
ATOM 6655 C CA . ALA A 1 925 ? -33.352 24.310 -2.093 1.00 89.50 925 ALA A CA 1
ATOM 6656 C C . ALA A 1 925 ? -33.925 25.270 -1.020 1.00 89.50 925 ALA A C 1
ATOM 6658 O O . ALA A 1 925 ? -34.019 24.886 0.151 1.00 89.50 925 ALA A O 1
ATOM 6659 N N . PRO A 1 926 ? -34.330 26.506 -1.389 1.00 92.00 926 PRO A N 1
ATOM 6660 C CA . PRO A 1 926 ? -34.957 27.454 -0.463 1.00 92.00 926 PRO A CA 1
ATOM 6661 C C . PRO A 1 926 ? -36.194 26.873 0.237 1.00 92.00 926 PRO A C 1
ATOM 6663 O O . PRO A 1 926 ? -37.011 26.210 -0.404 1.00 92.00 926 PRO A O 1
ATOM 6666 N N . LEU A 1 927 ? -36.348 27.152 1.536 1.00 95.31 927 LEU A N 1
ATOM 6667 C CA . LEU A 1 927 ? -37.444 26.614 2.347 1.00 95.31 927 LEU A CA 1
ATOM 6668 C C . LEU A 1 927 ? -38.806 27.196 1.947 1.00 95.31 927 LEU A C 1
ATOM 6670 O O . LEU A 1 927 ? -38.954 28.406 1.758 1.00 95.31 927 LEU A O 1
ATOM 6674 N N . GLN A 1 928 ? -39.815 26.329 1.866 1.00 94.62 928 GLN A N 1
ATOM 6675 C CA . GLN A 1 928 ? -41.214 26.723 1.689 1.00 94.62 928 GLN A CA 1
ATOM 6676 C C . GLN A 1 928 ? -41.862 27.082 3.037 1.00 94.62 928 GLN A C 1
ATOM 6678 O O . GLN A 1 928 ? -41.283 26.872 4.105 1.00 94.62 928 GLN A O 1
ATOM 6683 N N . ALA A 1 929 ? -43.073 27.646 2.992 1.00 93.56 929 ALA A N 1
ATOM 6684 C CA . ALA A 1 929 ? -43.829 27.964 4.200 1.00 93.56 929 ALA A CA 1
ATOM 6685 C C . ALA A 1 929 ? -44.071 26.702 5.050 1.00 93.56 929 ALA A C 1
ATOM 6687 O O . ALA A 1 929 ? -44.391 25.644 4.511 1.00 93.56 929 ALA A O 1
ATOM 6688 N N . GLY A 1 930 ? -43.883 26.813 6.366 1.00 91.75 930 GLY A N 1
ATOM 6689 C CA . GLY A 1 930 ? -44.017 25.709 7.321 1.00 91.75 930 GLY A CA 1
ATOM 6690 C C . GLY A 1 930 ? -42.843 24.724 7.362 1.00 91.75 930 GLY A C 1
ATOM 6691 O O . GLY A 1 930 ? -42.863 23.813 8.187 1.00 91.75 930 GLY A O 1
ATOM 6692 N N . GLN A 1 931 ? -41.813 24.887 6.525 1.00 95.44 931 GLN A N 1
ATOM 6693 C CA . GLN A 1 931 ? -40.663 23.980 6.497 1.00 95.44 931 GLN A CA 1
ATOM 6694 C C . GLN A 1 931 ? -39.510 24.450 7.384 1.00 95.44 931 GLN A C 1
ATOM 6696 O O . GLN A 1 931 ? -39.280 25.646 7.552 1.00 95.44 931 GLN A O 1
ATOM 6701 N N . VAL A 1 932 ? -38.718 23.508 7.885 1.00 96.06 932 VAL A N 1
ATOM 6702 C CA . VAL A 1 932 ? -37.443 23.765 8.566 1.00 96.06 932 VAL A CA 1
ATOM 6703 C C . VAL A 1 932 ? -36.338 22.908 7.958 1.00 96.06 932 VAL A C 1
ATOM 6705 O O . VAL A 1 932 ? -36.591 21.787 7.510 1.00 96.06 932 VAL A O 1
ATOM 6708 N N . ARG A 1 933 ? -35.102 23.420 7.949 1.00 96.00 933 ARG A N 1
ATOM 6709 C CA . ARG A 1 933 ? -33.914 22.629 7.603 1.00 96.00 933 ARG A CA 1
ATOM 6710 C C . ARG A 1 933 ? -33.231 22.145 8.868 1.00 96.00 933 ARG A C 1
ATOM 6712 O O . ARG A 1 933 ? -32.947 22.948 9.754 1.00 96.00 933 ARG A O 1
ATOM 6719 N N . VAL A 1 934 ? -32.930 20.857 8.926 1.00 95.44 934 VAL A N 1
ATOM 6720 C CA . VAL A 1 934 ? -32.333 20.192 10.087 1.00 95.44 934 VAL A CA 1
ATOM 6721 C C . VAL A 1 934 ? -30.969 19.622 9.705 1.00 95.44 934 VAL A C 1
ATOM 6723 O O . VAL A 1 934 ? -30.857 18.909 8.708 1.00 95.44 934 VAL A O 1
ATOM 6726 N N . ALA A 1 935 ? -29.947 19.923 10.508 1.00 93.31 935 ALA A N 1
ATOM 6727 C CA . ALA A 1 935 ? -28.695 19.174 10.551 1.00 93.31 935 ALA A CA 1
ATOM 6728 C C . ALA A 1 935 ? -28.966 17.859 11.271 1.00 93.31 935 ALA A C 1
ATOM 6730 O O . ALA A 1 935 ? -29.131 17.831 12.494 1.00 93.31 935 ALA A O 1
ATOM 6731 N N . VAL A 1 936 ? -29.089 16.786 10.504 1.00 94.31 936 VAL A N 1
ATOM 6732 C CA . VAL A 1 936 ? -29.435 15.470 11.029 1.00 94.31 936 VAL A CA 1
ATOM 6733 C C . VAL A 1 936 ? -28.210 14.887 11.721 1.00 94.31 936 VAL A C 1
ATOM 6735 O O . VAL A 1 936 ? -27.132 14.838 11.141 1.00 94.31 936 VAL A O 1
ATOM 6738 N N . ALA A 1 937 ? -28.376 14.431 12.959 1.00 93.06 937 ALA A N 1
ATOM 6739 C CA . ALA A 1 937 ? -27.304 13.805 13.730 1.00 93.06 937 ALA A CA 1
ATOM 6740 C C . ALA A 1 937 ? -27.460 12.278 13.787 1.00 93.06 937 ALA A C 1
ATOM 6742 O O . ALA A 1 937 ? -26.467 11.548 13.795 1.00 93.06 937 ALA A O 1
ATOM 6743 N N . ALA A 1 938 ? -28.702 11.788 13.822 1.00 95.75 938 ALA A N 1
ATOM 6744 C CA . ALA A 1 938 ? -29.012 10.366 13.909 1.00 95.75 938 ALA A CA 1
ATOM 6745 C C . ALA A 1 938 ? -30.338 10.026 13.216 1.00 95.75 938 ALA A C 1
ATOM 6747 O O . ALA A 1 938 ? -31.262 10.838 13.211 1.00 95.75 938 ALA A O 1
ATOM 6748 N N . VAL A 1 939 ? -30.439 8.816 12.662 1.00 97.50 939 VAL A N 1
ATOM 6749 C CA . VAL A 1 939 ? -31.586 8.327 11.881 1.00 97.50 939 VAL A CA 1
ATOM 6750 C C . VAL A 1 939 ? -31.936 6.904 12.298 1.00 97.50 939 VAL A C 1
ATOM 6752 O O . VAL A 1 939 ? -31.066 6.041 12.355 1.00 97.50 939 VAL A O 1
ATOM 6755 N N . GLY A 1 940 ? -33.206 6.640 12.592 1.00 96.31 940 GLY A N 1
ATOM 6756 C CA . GLY A 1 940 ? -33.675 5.300 12.946 1.00 96.31 940 GLY A CA 1
ATOM 6757 C C . GLY A 1 940 ? -33.808 4.398 11.717 1.00 96.31 940 GLY A C 1
ATOM 6758 O O . GLY A 1 940 ? -34.410 4.792 10.717 1.00 96.31 940 GLY A O 1
ATOM 6759 N N . VAL A 1 941 ? -33.293 3.168 11.807 1.00 95.62 941 VAL A N 1
ATOM 6760 C CA . VAL A 1 941 ? -33.485 2.131 10.780 1.00 95.62 941 VAL A CA 1
ATOM 6761 C C . VAL A 1 941 ? -34.740 1.327 11.104 1.00 95.62 941 VAL A C 1
ATOM 6763 O O . VAL A 1 941 ? -34.990 0.933 12.249 1.00 95.62 941 VAL A O 1
ATOM 6766 N N . ASN A 1 942 ? -35.575 1.116 10.097 1.00 92.56 942 ASN A N 1
ATOM 6767 C CA . ASN A 1 942 ? -36.850 0.421 10.192 1.00 92.56 942 ASN A CA 1
ATOM 6768 C C . ASN A 1 942 ? -36.850 -0.831 9.311 1.00 92.56 942 ASN A C 1
ATOM 6770 O O . ASN A 1 942 ? -36.167 -0.886 8.294 1.00 92.56 942 ASN A O 1
ATOM 6774 N N . PHE A 1 943 ? -37.677 -1.826 9.652 1.00 88.94 943 PHE A N 1
ATOM 6775 C CA . PHE A 1 943 ? -37.761 -3.071 8.874 1.00 88.94 943 PHE A CA 1
ATOM 6776 C C . PHE A 1 943 ? -38.150 -2.804 7.411 1.00 88.94 943 PHE A C 1
ATOM 6778 O O . PHE A 1 943 ? -37.630 -3.429 6.490 1.00 88.94 943 PHE A O 1
ATOM 6785 N N . ARG A 1 944 ? -38.988 -1.784 7.185 1.00 88.81 944 ARG A N 1
ATOM 6786 C CA . ARG A 1 944 ? -39.345 -1.299 5.846 1.00 88.81 944 ARG A CA 1
ATOM 6787 C C . ARG A 1 944 ? -38.130 -0.877 5.010 1.00 88.81 944 ARG A C 1
ATOM 6789 O O . ARG A 1 944 ? -38.159 -1.042 3.796 1.00 88.81 944 ARG A O 1
ATOM 6796 N N . ASP A 1 945 ? -37.092 -0.329 5.647 1.00 92.38 945 ASP A N 1
ATOM 6797 C CA . ASP A 1 945 ? -35.893 0.157 4.966 1.00 92.38 945 ASP A CA 1
ATOM 6798 C C . ASP A 1 945 ? -35.086 -1.042 4.443 1.00 92.38 945 ASP A C 1
ATOM 6800 O O . ASP A 1 945 ? -34.596 -1.011 3.318 1.00 92.38 945 ASP A O 1
ATOM 6804 N N . VAL A 1 946 ? -35.039 -2.142 5.205 1.00 90.75 946 VAL A N 1
ATOM 6805 C CA . VAL A 1 946 ? -34.426 -3.414 4.782 1.00 90.75 946 VAL A CA 1
ATOM 6806 C C . VAL A 1 946 ? -35.181 -4.019 3.594 1.00 90.75 946 VAL A C 1
ATOM 6808 O O . VAL A 1 946 ? -34.570 -4.388 2.594 1.00 90.75 946 VAL A O 1
ATOM 6811 N N . VAL A 1 947 ? -36.516 -4.060 3.658 1.00 88.38 947 VAL A N 1
ATOM 6812 C CA . VAL A 1 947 ? -37.367 -4.544 2.554 1.00 88.38 947 VAL A CA 1
ATOM 6813 C C . VAL A 1 947 ? -37.183 -3.691 1.289 1.00 88.38 947 VAL A C 1
ATOM 6815 O O . VAL A 1 947 ? -37.109 -4.232 0.185 1.00 88.38 947 VAL A O 1
ATOM 6818 N N . ALA A 1 948 ? -37.068 -2.368 1.437 1.00 88.38 948 ALA A N 1
ATOM 6819 C CA . ALA A 1 948 ? -36.775 -1.450 0.338 1.00 88.38 948 ALA A CA 1
ATOM 6820 C C . ALA A 1 948 ? -35.376 -1.669 -0.258 1.00 88.38 948 ALA A C 1
ATOM 6822 O O . ALA A 1 948 ? -35.250 -1.728 -1.479 1.00 88.38 948 ALA A O 1
ATOM 6823 N N . ALA A 1 949 ? -34.351 -1.847 0.579 1.00 89.69 949 ALA A N 1
ATOM 6824 C CA . ALA A 1 949 ? -32.981 -2.116 0.139 1.00 89.69 949 ALA A CA 1
ATOM 6825 C C . ALA A 1 949 ? -32.859 -3.419 -0.667 1.00 89.69 949 ALA A C 1
ATOM 6827 O O . ALA A 1 949 ? -32.157 -3.462 -1.672 1.00 89.69 949 ALA A O 1
ATOM 6828 N N . LEU A 1 950 ? -33.604 -4.457 -0.283 1.00 86.31 950 LEU A N 1
ATOM 6829 C CA . LEU A 1 950 ? -33.637 -5.743 -0.989 1.00 86.31 950 LEU A CA 1
ATOM 6830 C C . LEU A 1 950 ? -34.564 -5.758 -2.222 1.00 86.31 950 LEU A C 1
ATOM 6832 O O . LEU A 1 950 ? -34.763 -6.806 -2.838 1.00 86.31 950 LEU A O 1
ATOM 6836 N N . GLY A 1 951 ? -35.166 -4.618 -2.583 1.00 82.44 951 GLY A N 1
ATOM 6837 C CA . GLY A 1 951 ? -36.065 -4.511 -3.737 1.00 82.44 951 GLY A CA 1
ATOM 6838 C C . GLY A 1 951 ? -37.389 -5.268 -3.575 1.00 82.44 951 GLY A C 1
ATOM 6839 O O . GLY A 1 951 ? -38.004 -5.649 -4.568 1.00 82.44 951 GLY A O 1
ATOM 6840 N N . MET A 1 952 ? -37.829 -5.504 -2.335 1.00 81.81 952 MET A N 1
ATOM 6841 C CA . MET A 1 952 ? -39.059 -6.237 -2.007 1.00 81.81 952 MET A CA 1
ATOM 6842 C C . MET A 1 952 ? -40.222 -5.331 -1.584 1.00 81.81 952 MET A C 1
ATOM 6844 O O . MET A 1 952 ? -41.277 -5.821 -1.186 1.00 81.81 952 MET A O 1
ATOM 6848 N N . TYR A 1 953 ? -40.052 -4.010 -1.646 1.00 79.12 953 TYR A N 1
ATOM 6849 C CA . TYR A 1 953 ? -41.108 -3.083 -1.250 1.00 79.12 953 TYR A CA 1
ATOM 6850 C C . TYR A 1 953 ? -42.248 -3.071 -2.287 1.00 79.12 953 TYR A C 1
ATOM 6852 O O . TYR A 1 953 ? -41.977 -2.881 -3.475 1.00 79.12 953 TYR A O 1
ATOM 6860 N N . PRO A 1 954 ? -43.521 -3.237 -1.884 1.00 70.19 954 PRO A N 1
ATOM 6861 C CA . PRO A 1 954 ? -44.640 -3.176 -2.816 1.00 70.19 954 PRO A CA 1
ATOM 6862 C C . PRO A 1 954 ? -44.831 -1.747 -3.346 1.00 70.19 954 PRO A C 1
ATOM 6864 O O . PRO A 1 954 ? -45.151 -0.822 -2.600 1.00 70.19 954 PRO A O 1
ATOM 6867 N N . GLY A 1 955 ? -44.653 -1.566 -4.657 1.00 73.56 955 GLY A N 1
ATOM 6868 C CA . GLY A 1 955 ? -44.774 -0.267 -5.324 1.00 73.56 955 GLY A CA 1
ATOM 6869 C C . GLY A 1 955 ? -43.477 0.547 -5.304 1.00 73.56 955 GLY A C 1
ATOM 6870 O O . GLY A 1 955 ? -42.382 -0.005 -5.374 1.00 73.56 955 GLY A O 1
ATOM 6871 N N . GLN A 1 956 ? -43.590 1.877 -5.263 1.00 77.62 956 GLN A N 1
ATOM 6872 C CA . GLN A 1 956 ? -42.420 2.756 -5.215 1.00 77.62 956 GLN A CA 1
ATOM 6873 C C . GLN A 1 956 ? -41.863 2.802 -3.788 1.00 77.62 956 GLN A C 1
ATOM 6875 O O . GLN A 1 956 ? -42.539 3.269 -2.871 1.00 77.62 956 GLN A O 1
ATOM 6880 N N . ALA A 1 957 ? -40.630 2.324 -3.609 1.00 80.56 957 ALA A N 1
ATOM 6881 C CA . ALA A 1 957 ? -39.969 2.317 -2.310 1.00 80.56 957 ALA A CA 1
ATOM 6882 C C . ALA A 1 957 ? -39.753 3.753 -1.784 1.00 80.56 957 ALA A C 1
ATOM 6884 O O . ALA A 1 957 ? -39.269 4.611 -2.533 1.00 80.56 957 ALA A O 1
ATOM 6885 N N . PRO A 1 958 ? -40.094 4.039 -0.513 1.00 81.81 958 PRO A N 1
ATOM 6886 C CA . PRO A 1 958 ? -39.811 5.330 0.099 1.00 81.81 958 PRO A CA 1
ATOM 6887 C C . PRO A 1 958 ? -38.300 5.507 0.341 1.00 81.81 958 PRO A C 1
ATOM 6889 O O . PRO A 1 958 ? -37.556 4.521 0.358 1.00 81.81 958 PRO A O 1
ATOM 6892 N N . PRO A 1 959 ? -37.831 6.745 0.584 1.00 88.56 959 PRO A N 1
ATOM 6893 C CA . PRO A 1 959 ? -36.459 6.984 1.025 1.00 88.56 959 PRO A CA 1
ATOM 6894 C C . PRO A 1 959 ? -36.113 6.185 2.292 1.00 88.56 959 PRO A C 1
ATOM 6896 O O . PRO A 1 959 ? -36.931 6.073 3.212 1.00 88.56 959 PRO A O 1
ATOM 6899 N N . LEU A 1 960 ? -34.886 5.661 2.341 1.00 93.38 960 LEU A N 1
ATOM 6900 C CA . LEU A 1 960 ? -34.374 4.916 3.492 1.00 93.38 960 LEU A CA 1
ATOM 6901 C C . LEU A 1 960 ? -34.170 5.860 4.678 1.00 93.38 960 LEU A C 1
ATOM 6903 O O . LEU A 1 960 ? -33.534 6.900 4.519 1.00 93.38 960 LEU A O 1
ATOM 6907 N N . GLY A 1 961 ? -34.672 5.490 5.858 1.00 90.81 961 GLY A N 1
ATOM 6908 C CA . GLY A 1 961 ? -34.566 6.304 7.074 1.00 90.81 961 GLY A CA 1
ATOM 6909 C C . GLY A 1 961 ? -35.740 7.271 7.240 1.00 90.81 961 GLY A C 1
ATOM 6910 O O . GLY A 1 961 ? -35.675 8.440 6.871 1.00 90.81 961 GLY A O 1
ATOM 6911 N N . ALA A 1 962 ? -36.835 6.770 7.813 1.00 90.12 962 ALA A N 1
ATOM 6912 C CA . ALA A 1 962 ? -38.074 7.527 8.022 1.00 90.12 962 ALA A CA 1
ATOM 6913 C C . ALA A 1 962 ? -37.948 8.653 9.057 1.00 90.12 962 ALA A C 1
ATOM 6915 O O . ALA A 1 962 ? -38.548 9.719 8.921 1.00 90.12 962 ALA A O 1
ATOM 6916 N N . GLU A 1 963 ? -37.215 8.357 10.126 1.00 94.69 963 GLU A N 1
ATOM 6917 C CA . GLU A 1 963 ? -37.193 9.095 11.380 1.00 94.69 963 GLU A CA 1
ATOM 6918 C C . GLU A 1 963 ? -35.774 9.478 11.749 1.00 94.69 963 GLU A C 1
ATOM 6920 O O . GLU A 1 963 ? -34.825 8.768 11.427 1.00 94.69 963 GLU A O 1
ATOM 6925 N N . GLY A 1 964 ? -35.623 10.561 12.492 1.00 96.69 964 GLY A N 1
ATOM 6926 C CA . GLY A 1 964 ? -34.326 10.930 13.018 1.00 96.69 964 GLY A CA 1
ATOM 6927 C C . GLY A 1 964 ? -34.402 12.067 14.011 1.00 96.69 964 GLY A C 1
ATOM 6928 O O . GLY A 1 964 ? -35.482 12.530 14.386 1.00 96.69 964 GLY A O 1
ATOM 6929 N N . ALA A 1 965 ? -33.226 12.512 14.430 1.00 97.00 965 ALA A N 1
ATOM 6930 C CA . ALA A 1 965 ? -33.059 13.646 15.313 1.00 97.00 965 ALA A CA 1
ATOM 6931 C C . ALA A 1 965 ? -31.844 14.486 14.907 1.00 97.00 965 ALA A C 1
ATOM 6933 O O . ALA A 1 965 ? -30.870 13.981 14.340 1.00 97.00 965 ALA A O 1
ATOM 6934 N N . GLY A 1 966 ? -31.911 15.779 15.200 1.00 95.25 966 GLY A N 1
ATOM 6935 C CA . GLY A 1 966 ? -30.909 16.749 14.782 1.00 95.25 966 GLY A CA 1
ATOM 6936 C C . GLY A 1 966 ? -31.188 18.151 15.307 1.00 95.25 966 GLY A C 1
ATOM 6937 O O . GLY A 1 966 ? -31.985 18.331 16.227 1.00 95.25 966 GLY A O 1
ATOM 6938 N N . VAL A 1 967 ? -30.534 19.148 14.715 1.00 95.25 967 VAL A N 1
ATOM 6939 C CA . VAL A 1 967 ? -30.636 20.560 15.119 1.00 95.25 967 VAL A CA 1
ATOM 6940 C C . VAL A 1 967 ? -31.192 21.404 13.978 1.00 95.25 967 VAL A C 1
ATOM 6942 O O . VAL A 1 967 ? -30.743 21.285 12.840 1.00 95.25 967 VAL A O 1
ATOM 6945 N N . VAL A 1 968 ? -32.151 22.283 14.270 1.00 97.31 968 VAL A N 1
ATOM 6946 C CA . VAL A 1 968 ? -32.697 23.224 13.279 1.00 97.31 968 VAL A CA 1
ATOM 6947 C C . VAL A 1 968 ? -31.618 24.229 12.856 1.00 97.31 968 VAL A C 1
ATOM 6949 O O . VAL A 1 968 ? -31.085 24.957 13.691 1.00 97.31 968 VAL A O 1
ATOM 6952 N N . LEU A 1 969 ? -31.318 24.293 11.557 1.00 94.00 969 LEU A N 1
ATOM 6953 C CA . LEU A 1 969 ? -30.365 25.229 10.946 1.00 94.00 969 LEU A CA 1
ATOM 6954 C C . LEU A 1 969 ? -31.038 26.482 10.377 1.00 94.00 969 LEU A C 1
ATOM 6956 O O . LEU A 1 969 ? -30.485 27.574 10.456 1.00 94.00 969 LEU A O 1
ATOM 6960 N N . GLU A 1 970 ? -32.216 26.321 9.777 1.00 95.31 970 GLU A N 1
ATOM 6961 C CA . GLU A 1 970 ? -32.964 27.397 9.122 1.00 95.31 970 GLU A CA 1
ATOM 6962 C C . GLU A 1 970 ? -34.465 27.134 9.267 1.00 95.31 970 GLU A C 1
ATOM 6964 O O . GLU A 1 970 ? -34.906 25.982 9.215 1.00 95.31 970 GLU A O 1
ATOM 6969 N N . THR A 1 971 ? -35.252 28.195 9.429 1.00 96.62 971 THR A N 1
ATOM 6970 C CA . THR A 1 971 ? -36.714 28.134 9.466 1.00 96.62 971 THR A CA 1
ATOM 6971 C C . THR A 1 971 ? -37.303 28.853 8.256 1.00 96.62 971 THR A C 1
ATOM 6973 O O . THR A 1 971 ? -36.893 29.961 7.907 1.00 96.62 971 THR A O 1
ATOM 6976 N N . GLY A 1 972 ? -38.263 28.209 7.599 1.00 92.69 972 GLY A N 1
ATOM 6977 C CA . GLY A 1 972 ? -39.009 28.779 6.490 1.00 92.69 972 GLY A CA 1
ATOM 6978 C C . GLY A 1 972 ? -40.045 29.807 6.956 1.00 92.69 972 GLY A C 1
ATOM 6979 O O . GLY A 1 972 ? -40.252 30.009 8.159 1.00 92.69 972 GLY A O 1
ATOM 6980 N N . PRO A 1 973 ? -40.730 30.468 6.009 1.00 89.19 973 PRO A N 1
ATOM 6981 C CA . PRO A 1 973 ? -41.841 31.362 6.322 1.00 89.19 973 PRO A CA 1
ATOM 6982 C C . PRO A 1 973 ? -42.908 30.661 7.182 1.00 89.19 973 PRO A C 1
ATOM 6984 O O . PRO A 1 973 ? -43.147 29.470 7.017 1.00 89.19 973 PRO A O 1
ATOM 6987 N N . GLU A 1 974 ? -43.576 31.397 8.074 1.00 90.69 974 GLU A N 1
ATOM 6988 C CA . GLU A 1 974 ? -44.701 30.913 8.910 1.00 90.69 974 GLU A CA 1
ATOM 6989 C C . GLU A 1 974 ? -44.356 29.901 10.023 1.00 90.69 974 GLU A C 1
ATOM 6991 O O . GLU A 1 974 ? -45.233 29.544 10.808 1.00 90.69 974 GLU A O 1
ATOM 6996 N N . VAL A 1 975 ? -43.094 29.488 10.169 1.00 90.38 975 VAL A N 1
ATOM 6997 C CA . VAL A 1 975 ? -42.654 28.673 11.313 1.00 90.38 975 VAL A CA 1
ATOM 6998 C C . VAL A 1 975 ? -42.528 29.555 12.560 1.00 90.38 975 VAL A C 1
ATOM 7000 O O . VAL A 1 975 ? -41.644 30.409 12.633 1.00 90.38 975 VAL A O 1
ATOM 7003 N N . THR A 1 976 ? -43.413 29.361 13.544 1.00 88.12 976 THR A N 1
ATOM 7004 C CA . THR A 1 976 ? -43.401 30.102 14.825 1.00 88.12 976 THR A CA 1
ATOM 7005 C C . THR A 1 976 ? -42.995 29.254 16.021 1.00 88.12 976 THR A C 1
ATOM 7007 O O . THR A 1 976 ? -42.548 29.798 17.030 1.00 88.12 976 THR A O 1
ATOM 7010 N N . ASP A 1 977 ? -43.145 27.935 15.915 1.00 86.19 977 ASP A N 1
ATOM 7011 C CA . ASP A 1 977 ? -43.067 27.041 17.070 1.00 86.19 977 ASP A CA 1
ATOM 7012 C C . ASP A 1 977 ? -41.671 26.448 17.270 1.00 86.19 977 ASP A C 1
ATOM 7014 O O . ASP A 1 977 ? -41.412 25.869 18.325 1.00 86.19 977 ASP A O 1
ATOM 7018 N N . LEU A 1 978 ? -40.765 26.623 16.302 1.00 92.12 978 LEU A N 1
ATOM 7019 C CA . LEU A 1 978 ? -39.374 26.162 16.306 1.00 92.12 978 LEU A CA 1
ATOM 7020 C C . LEU A 1 978 ? -38.422 27.315 15.980 1.00 92.12 978 LEU A C 1
ATOM 7022 O O . LEU A 1 978 ? -38.744 28.190 15.176 1.00 92.12 978 LEU A O 1
ATOM 7026 N N . ALA A 1 979 ? -37.234 27.292 16.578 1.00 94.50 979 ALA A N 1
ATOM 7027 C CA . ALA A 1 979 ? -36.169 28.256 16.335 1.00 94.50 979 ALA A CA 1
ATOM 7028 C C . ALA A 1 979 ? -34.878 27.559 15.883 1.00 94.50 979 ALA A C 1
ATOM 7030 O O . ALA A 1 979 ? -34.634 26.395 16.196 1.00 94.50 979 ALA A O 1
ATOM 7031 N N . VAL A 1 980 ? -34.020 28.292 15.169 1.00 95.69 980 VAL A N 1
ATOM 7032 C CA . VAL A 1 980 ? -32.662 27.830 14.842 1.00 95.69 980 VAL A CA 1
ATOM 7033 C C . VAL A 1 980 ? -31.905 27.502 16.131 1.00 95.69 980 VAL A C 1
ATOM 7035 O O . VAL A 1 980 ? -31.903 28.295 17.072 1.00 95.69 980 VAL A O 1
ATOM 7038 N N . GLY A 1 981 ? -31.262 26.336 16.164 1.00 92.81 981 GLY A N 1
ATOM 7039 C CA . GLY A 1 981 ? -30.591 25.784 17.342 1.00 92.81 981 GLY A CA 1
ATOM 7040 C C . GLY A 1 981 ? -31.454 24.839 18.183 1.00 92.81 981 GLY A C 1
ATOM 7041 O O . GLY A 1 981 ? -30.904 24.147 19.039 1.00 92.81 981 GLY A O 1
ATOM 7042 N N . ASP A 1 982 ? -32.767 24.750 17.939 1.00 95.75 982 ASP A N 1
ATOM 7043 C CA . ASP A 1 982 ? -33.614 23.771 18.624 1.00 95.75 982 ASP A CA 1
ATOM 7044 C C . ASP A 1 982 ? -33.211 22.339 18.231 1.00 95.75 982 ASP A C 1
ATOM 7046 O O . ASP A 1 982 ? -33.118 22.001 17.048 1.00 95.75 982 ASP A O 1
ATOM 7050 N N . ALA A 1 983 ? -33.005 21.482 19.236 1.00 95.56 983 ALA A N 1
ATOM 7051 C CA . ALA A 1 983 ? -32.856 20.044 19.047 1.00 95.56 983 ALA A CA 1
ATOM 7052 C C . ALA A 1 983 ? -34.234 19.424 18.789 1.00 95.56 983 ALA A C 1
ATOM 7054 O O . ALA A 1 983 ? -35.133 19.528 19.629 1.00 95.56 983 ALA A O 1
ATOM 7055 N N . VAL A 1 984 ? -34.402 18.767 17.644 1.00 96.75 984 VAL A N 1
ATOM 7056 C CA . VAL A 1 984 ? -35.677 18.200 17.189 1.00 96.75 984 VAL A CA 1
ATOM 7057 C C . VAL A 1 984 ? -35.561 16.715 16.855 1.00 96.75 984 VAL A C 1
ATOM 7059 O O . VAL A 1 984 ? -34.498 16.240 16.460 1.00 96.75 984 VAL A O 1
ATOM 7062 N N . MET A 1 985 ? -36.663 15.983 17.018 1.00 95.88 985 MET A N 1
ATOM 7063 C CA . MET A 1 985 ? -36.844 14.597 16.577 1.00 95.88 985 MET A CA 1
ATOM 7064 C C . MET A 1 985 ? -38.182 14.439 15.855 1.00 95.88 985 MET A C 1
ATOM 7066 O O . MET A 1 985 ? -39.140 15.144 16.170 1.00 95.88 985 MET A O 1
ATOM 7070 N N . GLY A 1 986 ? -38.264 13.511 14.905 1.00 95.50 986 GLY A N 1
ATOM 7071 C CA . GLY A 1 986 ? -39.492 13.259 14.151 1.00 95.50 986 GLY A CA 1
ATOM 7072 C C . GLY A 1 986 ? -39.232 12.579 12.814 1.00 95.50 986 GLY A C 1
ATOM 7073 O O . GLY A 1 986 ? -38.271 11.820 12.682 1.00 95.50 986 GLY A O 1
ATOM 7074 N N . PHE A 1 987 ? -40.079 12.854 11.823 1.00 95.06 987 PHE A N 1
ATOM 7075 C CA . PHE A 1 987 ? -39.994 12.251 10.490 1.00 95.06 987 PHE A CA 1
ATOM 7076 C C . PHE A 1 987 ? -39.145 13.113 9.554 1.00 95.06 987 PHE A C 1
ATOM 7078 O O . PHE A 1 987 ? -39.600 14.148 9.071 1.00 95.06 987 PHE A O 1
ATOM 7085 N N . LEU A 1 988 ? -37.902 12.685 9.303 1.00 91.69 988 LEU A N 1
ATOM 7086 C CA . LEU A 1 988 ? -36.916 13.480 8.561 1.00 91.69 988 LEU A CA 1
ATOM 7087 C C . LEU A 1 988 ? -36.848 13.176 7.057 1.00 91.69 988 LEU A C 1
ATOM 7089 O O . LEU A 1 988 ? -36.191 13.898 6.315 1.00 91.69 988 LEU A O 1
ATOM 7093 N N . GLY A 1 989 ? -37.553 12.143 6.590 1.00 83.44 989 GLY A N 1
ATOM 7094 C CA . GLY A 1 989 ? -37.743 11.891 5.156 1.00 83.44 989 GLY A CA 1
ATOM 7095 C C . GLY A 1 989 ? -36.527 11.326 4.408 1.00 83.44 989 GLY A C 1
ATOM 7096 O O . GLY A 1 989 ? -36.572 11.237 3.182 1.00 83.44 989 GLY A O 1
ATOM 7097 N N . GLY A 1 990 ? -35.468 10.920 5.112 1.00 88.56 990 GLY A N 1
ATOM 7098 C CA . GLY A 1 990 ? -34.328 10.198 4.547 1.00 88.56 990 GLY A CA 1
ATOM 7099 C C . GLY A 1 990 ? -33.083 10.211 5.441 1.00 88.56 990 GLY A C 1
ATOM 7100 O O . GLY A 1 990 ? -32.884 11.110 6.258 1.00 88.56 990 GLY A O 1
ATOM 7101 N N . ALA A 1 991 ? -32.211 9.222 5.254 1.00 92.88 991 ALA A N 1
ATOM 7102 C CA . ALA A 1 991 ? -30.930 9.099 5.937 1.00 92.88 991 ALA A CA 1
ATOM 7103 C C . ALA A 1 991 ? -29.836 9.918 5.231 1.00 92.88 991 ALA A C 1
ATOM 7105 O O . ALA A 1 991 ? -29.138 9.415 4.355 1.00 92.88 991 ALA A O 1
ATOM 7106 N N . GLY A 1 992 ? -29.675 11.180 5.615 1.00 92.50 992 GLY A N 1
ATOM 7107 C CA . GLY A 1 992 ? -28.605 12.071 5.150 1.00 92.50 992 GLY A CA 1
ATOM 7108 C C . GLY A 1 992 ? -28.278 13.130 6.205 1.00 92.50 992 GLY A C 1
ATOM 7109 O O . GLY A 1 992 ? -29.009 13.221 7.188 1.00 92.50 992 GLY A O 1
ATOM 7110 N N . PRO A 1 993 ? -27.219 13.943 6.036 1.00 91.19 993 PRO A N 1
ATOM 7111 C CA . PRO A 1 993 ? -26.787 14.921 7.036 1.00 91.19 993 PRO A CA 1
ATOM 7112 C C . PRO A 1 993 ? -27.678 16.174 7.062 1.00 91.19 993 PRO A C 1
ATOM 7114 O O . PRO A 1 993 ? -27.623 16.963 8.002 1.00 91.19 993 PRO A O 1
ATOM 7117 N N . LEU A 1 994 ? -28.504 16.371 6.031 1.00 92.75 994 LEU A N 1
ATOM 7118 C CA . LEU A 1 994 ? -29.437 17.485 5.902 1.00 92.75 994 LEU A CA 1
ATOM 7119 C C . LEU A 1 994 ? -30.823 16.959 5.539 1.00 92.75 994 LEU A C 1
ATOM 7121 O O . LEU A 1 994 ? -30.961 16.142 4.630 1.00 92.75 994 LEU A O 1
ATOM 7125 N N . ALA A 1 995 ? -31.843 17.490 6.207 1.00 93.62 995 ALA A N 1
ATOM 7126 C CA . ALA A 1 995 ? -33.242 17.219 5.903 1.00 93.62 995 ALA A CA 1
ATOM 7127 C C . ALA A 1 995 ? -34.042 18.523 5.839 1.00 93.62 995 ALA A C 1
ATOM 7129 O O . ALA A 1 995 ? -33.801 19.442 6.624 1.00 93.62 995 ALA A O 1
ATOM 7130 N N . VAL A 1 996 ? -35.005 18.592 4.919 1.00 94.94 996 VAL A N 1
ATOM 7131 C CA . VAL A 1 996 ? -36.029 19.645 4.864 1.00 94.94 996 VAL A CA 1
ATOM 7132 C C . VAL A 1 996 ? -37.359 19.000 5.223 1.00 94.94 996 VAL A C 1
ATOM 7134 O O . VAL A 1 996 ? -37.789 18.069 4.546 1.00 94.94 996 VAL A O 1
ATOM 7137 N N . VAL A 1 997 ? -37.984 19.466 6.301 1.00 92.81 997 VAL A N 1
ATOM 7138 C CA . VAL A 1 997 ? -39.146 18.804 6.912 1.00 92.81 997 VAL A CA 1
ATOM 7139 C C . VAL A 1 997 ? -40.245 19.804 7.232 1.00 92.81 997 VAL A C 1
ATOM 7141 O O . VAL A 1 997 ? -39.965 20.966 7.517 1.00 92.81 997 VAL A O 1
ATOM 7144 N N . ASP A 1 998 ? -41.496 19.349 7.201 1.00 92.12 998 ASP A N 1
ATOM 7145 C CA . ASP A 1 998 ? -42.636 20.120 7.701 1.00 92.12 998 ASP A CA 1
ATOM 7146 C C . ASP A 1 998 ? -42.565 20.215 9.235 1.00 92.12 998 ASP A C 1
ATOM 7148 O O . ASP A 1 998 ? -42.340 19.206 9.910 1.00 92.12 998 ASP A O 1
ATOM 7152 N N . GLN A 1 999 ? -42.760 21.413 9.795 1.00 90.56 999 GLN A N 1
ATOM 7153 C CA . GLN A 1 999 ? -42.727 21.637 11.244 1.00 90.56 999 GLN A CA 1
ATOM 7154 C C . GLN A 1 999 ? -43.740 20.774 12.019 1.00 90.56 999 GLN A C 1
ATOM 7156 O O . GLN A 1 999 ? -43.521 20.502 13.196 1.00 90.56 999 GLN A O 1
ATOM 7161 N N . GLN A 1 1000 ? -44.829 20.320 11.384 1.00 89.19 1000 GLN A N 1
ATOM 7162 C CA . GLN A 1 1000 ? -45.833 19.446 12.004 1.00 89.19 1000 GLN A CA 1
ATOM 7163 C C . GLN A 1 1000 ? -45.315 18.021 12.244 1.00 89.19 1000 GLN A C 1
ATOM 7165 O O . GLN A 1 1000 ? -45.863 17.298 13.069 1.00 89.19 1000 GLN A O 1
ATOM 7170 N N . LEU A 1 1001 ? -44.255 17.604 11.548 1.00 91.75 1001 LEU A N 1
ATOM 7171 C CA . LEU A 1 1001 ? -43.712 16.244 11.616 1.00 91.75 1001 LEU A CA 1
ATOM 7172 C C . LEU A 1 1001 ? -42.541 16.091 12.595 1.00 91.75 1001 LEU A C 1
ATOM 7174 O O . LEU A 1 1001 ? -41.939 15.015 12.674 1.00 91.75 1001 LEU A O 1
ATOM 7178 N N . VAL A 1 1002 ? -42.207 17.146 13.337 1.00 93.69 1002 VAL A N 1
ATOM 7179 C CA . VAL A 1 1002 ? -41.110 17.162 14.305 1.00 93.69 1002 VAL A CA 1
ATOM 7180 C C . VAL A 1 1002 ? -41.552 17.752 15.643 1.00 93.69 1002 VAL A C 1
ATOM 7182 O O . VAL A 1 1002 ? -42.464 18.568 15.727 1.00 93.69 1002 VAL A O 1
ATOM 7185 N N . THR A 1 1003 ? -40.876 17.347 16.713 1.00 93.25 1003 THR A N 1
ATOM 7186 C CA . THR A 1 1003 ? -41.034 17.903 18.061 1.00 93.25 1003 THR A CA 1
ATOM 7187 C C . THR A 1 1003 ? -39.668 18.130 18.699 1.00 93.25 1003 THR A C 1
ATOM 7189 O O . THR A 1 1003 ? -38.656 17.624 18.211 1.00 93.25 1003 THR A O 1
ATOM 7192 N N . ARG A 1 1004 ? -39.610 18.884 19.799 1.00 93.81 1004 ARG A N 1
ATOM 7193 C CA . ARG A 1 1004 ? -38.353 19.117 20.526 1.00 93.81 1004 ARG A CA 1
ATOM 7194 C C . ARG A 1 1004 ? -37.883 17.847 21.234 1.00 93.81 1004 ARG A C 1
ATOM 7196 O O . ARG A 1 1004 ? -38.681 17.154 21.863 1.00 93.81 1004 ARG A O 1
ATOM 7203 N N . VAL A 1 1005 ? -36.580 17.581 21.175 1.00 93.50 1005 VAL A N 1
ATOM 7204 C CA . VAL A 1 1005 ? -35.942 16.487 21.919 1.00 93.50 1005 VAL A CA 1
ATOM 7205 C C . VAL A 1 1005 ? -36.031 16.775 23.425 1.00 93.50 1005 VAL A C 1
ATOM 7207 O O . VAL A 1 1005 ? -35.682 17.886 23.840 1.00 93.50 1005 VAL A O 1
ATOM 7210 N N . PRO A 1 1006 ? -36.465 15.812 24.263 1.00 89.38 1006 PRO A N 1
ATOM 7211 C CA . PRO A 1 1006 ? -36.440 15.974 25.713 1.00 89.38 1006 PRO A CA 1
ATOM 7212 C C . PRO A 1 1006 ? -35.032 16.274 26.246 1.00 89.38 1006 PRO A C 1
ATOM 7214 O O . PRO A 1 1006 ? -34.024 15.761 25.754 1.00 89.38 1006 PRO A O 1
ATOM 7217 N N . GLN A 1 1007 ? -34.948 17.105 27.285 1.00 84.94 1007 GLN A N 1
ATOM 7218 C CA . GLN A 1 1007 ? -33.661 17.532 27.829 1.00 84.94 1007 GLN A CA 1
ATOM 7219 C C . GLN A 1 1007 ? -32.845 16.337 28.358 1.00 84.94 1007 GLN A C 1
ATOM 7221 O O . GLN A 1 1007 ? -33.348 15.498 29.105 1.00 84.94 1007 GLN A O 1
ATOM 7226 N N . GLY A 1 1008 ? -31.556 16.292 28.008 1.00 83.56 1008 GLY A N 1
ATOM 7227 C CA . GLY A 1 1008 ? -30.616 15.262 28.469 1.00 83.56 1008 GLY A CA 1
ATOM 7228 C C . GLY A 1 1008 ? -30.619 13.970 27.647 1.00 83.56 1008 GLY A C 1
ATOM 7229 O O . GLY A 1 1008 ? -29.914 13.027 28.003 1.00 83.56 1008 GLY A O 1
ATOM 7230 N N . TRP A 1 1009 ? -31.390 13.905 26.562 1.00 89.88 1009 TRP A N 1
ATOM 7231 C CA . TRP A 1 1009 ? -31.349 12.783 25.627 1.00 89.88 1009 TRP A CA 1
ATOM 7232 C C . TRP A 1 1009 ? -30.239 12.965 24.594 1.00 89.88 1009 TRP A C 1
ATOM 7234 O O . TRP A 1 1009 ? -29.960 14.083 24.159 1.00 89.88 1009 TRP A O 1
ATOM 7244 N N . SER A 1 1010 ? -29.635 11.858 24.158 1.00 89.88 1010 SER A N 1
ATOM 7245 C CA . SER A 1 1010 ? -28.794 11.876 22.961 1.00 89.88 1010 SER A CA 1
ATOM 7246 C C . SER A 1 1010 ? -29.658 11.863 21.697 1.00 89.88 1010 SER A C 1
ATOM 7248 O O . SER A 1 1010 ? -30.776 11.340 21.698 1.00 89.88 1010 SER A O 1
ATOM 7250 N N . PHE A 1 1011 ? -29.130 12.378 20.583 1.00 94.12 1011 PHE A N 1
ATOM 7251 C CA . PHE A 1 1011 ? -29.834 12.316 19.298 1.00 94.12 1011 PHE A CA 1
ATOM 7252 C C . PHE A 1 1011 ? -30.136 10.880 18.863 1.00 94.12 1011 PHE A C 1
ATOM 7254 O O . PHE A 1 1011 ? -31.200 10.635 18.309 1.00 94.12 1011 PHE A O 1
ATOM 7261 N N . ALA A 1 1012 ? -29.263 9.914 19.165 1.00 93.19 1012 ALA A N 1
ATOM 7262 C CA . ALA A 1 1012 ? -29.522 8.510 18.852 1.00 93.19 1012 ALA A CA 1
ATOM 7263 C C . ALA A 1 1012 ? -30.726 7.948 19.627 1.00 93.19 1012 ALA A C 1
ATOM 7265 O O . ALA A 1 1012 ? -31.549 7.237 19.061 1.00 93.19 1012 ALA A O 1
ATOM 7266 N N . GLN A 1 1013 ? -30.872 8.313 20.904 1.00 94.50 1013 GLN A N 1
ATOM 7267 C CA . GLN A 1 1013 ? -32.039 7.932 21.705 1.00 94.50 1013 GLN A CA 1
ATOM 7268 C C . GLN A 1 1013 ? -33.316 8.596 21.194 1.00 94.50 1013 GLN A C 1
ATOM 7270 O O . GLN A 1 1013 ? -34.356 7.952 21.125 1.00 94.50 1013 GLN A O 1
ATOM 7275 N N . ALA A 1 1014 ? -33.232 9.867 20.804 1.00 95.62 1014 ALA A N 1
ATOM 7276 C CA . ALA A 1 1014 ? -34.360 10.600 20.246 1.00 95.62 1014 ALA A CA 1
ATOM 7277 C C . ALA A 1 1014 ? -34.791 10.053 18.872 1.00 95.62 1014 ALA A C 1
ATOM 7279 O O . ALA A 1 1014 ? -35.979 9.883 18.621 1.00 95.62 1014 ALA A O 1
ATOM 7280 N N . ALA A 1 1015 ? -33.836 9.697 18.009 1.00 96.38 1015 ALA A N 1
ATOM 7281 C CA . ALA A 1 1015 ? -34.085 9.093 16.699 1.00 96.38 1015 ALA A CA 1
ATOM 7282 C C . ALA A 1 1015 ? -34.719 7.694 16.781 1.00 96.38 1015 ALA A C 1
ATOM 7284 O O . ALA A 1 1015 ? -35.245 7.203 15.788 1.00 96.38 1015 ALA A O 1
ATOM 7285 N N . ALA A 1 1016 ? -34.670 7.045 17.947 1.00 95.88 1016 ALA A N 1
ATOM 7286 C CA . ALA A 1 1016 ? -35.198 5.704 18.155 1.00 95.88 1016 ALA A CA 1
ATOM 7287 C C . ALA A 1 1016 ? -36.684 5.654 18.562 1.00 95.88 1016 ALA A C 1
ATOM 7289 O O . ALA A 1 1016 ? -37.196 4.562 18.809 1.00 95.88 1016 ALA A O 1
ATOM 7290 N N . VAL A 1 1017 ? -37.361 6.802 18.682 1.00 95.88 1017 VAL A N 1
ATOM 7291 C CA . VAL A 1 1017 ? -38.707 6.917 19.273 1.00 95.88 1017 VAL A CA 1
ATOM 7292 C C . VAL A 1 1017 ? -39.846 7.103 18.257 1.00 95.88 1017 VAL A C 1
ATOM 7294 O O . VAL A 1 1017 ? -40.818 6.350 18.363 1.00 95.88 1017 VAL A O 1
ATOM 7297 N N . PRO A 1 1018 ? -39.796 8.063 17.307 1.00 95.56 1018 PRO A N 1
ATOM 7298 C CA . PRO A 1 1018 ? -40.978 8.496 16.561 1.00 95.56 1018 PRO A CA 1
ATOM 7299 C C . PRO A 1 1018 ? -41.759 7.367 15.882 1.00 95.56 1018 PRO A C 1
ATOM 7301 O O . PRO A 1 1018 ? -42.935 7.182 16.172 1.00 95.56 1018 PRO A O 1
ATOM 7304 N N . VAL A 1 1019 ? -41.133 6.570 15.018 1.00 95.31 1019 VAL A N 1
ATOM 7305 C CA . VAL A 1 1019 ? -41.829 5.526 14.253 1.00 95.31 1019 VAL A CA 1
ATOM 7306 C C . VAL A 1 1019 ? -42.301 4.414 15.166 1.00 95.31 1019 VAL A C 1
ATOM 7308 O O . VAL A 1 1019 ? -43.434 3.966 15.022 1.00 95.31 1019 VAL A O 1
ATOM 7311 N N . VAL A 1 1020 ? -41.468 3.949 16.099 1.00 95.62 1020 VAL A N 1
ATOM 7312 C CA . VAL A 1 1020 ? -41.812 2.758 16.886 1.00 95.62 1020 VAL A CA 1
ATOM 7313 C C . VAL A 1 1020 ? -42.962 3.019 17.855 1.00 95.62 1020 VAL A C 1
ATOM 7315 O O . VAL A 1 1020 ? -43.879 2.202 17.931 1.00 95.62 1020 VAL A O 1
ATOM 7318 N N . PHE A 1 1021 ? -42.969 4.176 18.526 1.00 96.88 1021 PHE A N 1
ATOM 7319 C CA . PHE A 1 1021 ? -44.053 4.546 19.435 1.00 96.88 1021 PHE A CA 1
ATOM 7320 C C . PHE A 1 1021 ? -45.320 4.931 18.684 1.00 96.88 1021 PHE A C 1
ATOM 7322 O O . PHE A 1 1021 ? -46.392 4.488 19.080 1.00 96.88 1021 PHE A O 1
ATOM 7329 N N . LEU A 1 1022 ? -45.227 5.688 17.585 1.00 96.81 1022 LEU A N 1
ATOM 7330 C CA . LEU A 1 1022 ? -46.424 6.060 16.828 1.00 96.81 1022 LEU A CA 1
ATOM 7331 C C . LEU A 1 1022 ? -47.029 4.864 16.090 1.00 96.81 1022 LEU A C 1
ATOM 7333 O O . LEU A 1 1022 ? -48.246 4.783 15.998 1.00 96.81 1022 LEU A O 1
ATOM 7337 N N . THR A 1 1023 ? -46.226 3.912 15.606 1.00 95.75 1023 THR A N 1
ATOM 7338 C CA . THR A 1 1023 ? -46.755 2.679 14.989 1.00 95.75 1023 THR A CA 1
ATOM 7339 C C . THR A 1 1023 ? -47.516 1.850 16.019 1.00 95.75 1023 THR A C 1
ATOM 7341 O O . THR A 1 1023 ? -48.638 1.422 15.751 1.00 95.75 1023 THR A O 1
ATOM 7344 N N . ALA A 1 1024 ? -46.937 1.663 17.210 1.00 97.00 1024 ALA A N 1
ATOM 7345 C CA . ALA A 1 1024 ? -47.600 0.967 18.308 1.00 97.00 1024 ALA A CA 1
ATOM 7346 C C . ALA A 1 1024 ? -48.867 1.705 18.770 1.00 97.00 1024 ALA A C 1
ATOM 7348 O O . ALA A 1 1024 ? -49.903 1.074 18.963 1.00 97.00 1024 ALA A O 1
ATOM 7349 N N . TRP A 1 1025 ? -48.799 3.032 18.901 1.00 97.06 1025 TRP A N 1
ATOM 7350 C CA . TRP A 1 1025 ? -49.932 3.865 19.289 1.00 97.06 1025 TRP A CA 1
ATOM 7351 C C . TRP A 1 1025 ? -51.062 3.789 18.272 1.00 97.06 1025 TRP A C 1
ATOM 7353 O O . TRP A 1 1025 ? -52.184 3.449 18.625 1.00 97.06 1025 TRP A O 1
ATOM 7363 N N . TYR A 1 1026 ? -50.770 4.066 17.004 1.00 97.50 1026 TYR A N 1
ATOM 7364 C CA . TYR A 1 1026 ? -51.765 4.064 15.943 1.00 97.50 1026 TYR A CA 1
ATOM 7365 C C . TYR A 1 1026 ? -52.414 2.685 15.791 1.00 97.50 1026 TYR A C 1
ATOM 7367 O O . TYR A 1 1026 ? -53.636 2.579 15.734 1.00 97.50 1026 TYR A O 1
ATOM 7375 N N . GLY A 1 1027 ? -51.612 1.615 15.820 1.00 96.25 1027 GLY A N 1
ATOM 7376 C CA . GLY A 1 1027 ? -52.132 0.253 15.809 1.00 96.25 1027 GLY A CA 1
ATOM 7377 C C . GLY A 1 1027 ? -53.066 -0.011 16.992 1.00 96.25 1027 GLY A C 1
ATOM 7378 O O . GLY A 1 1027 ? -54.239 -0.318 16.808 1.00 96.25 1027 GLY A O 1
ATOM 7379 N N . LEU A 1 1028 ? -52.570 0.125 18.220 1.00 97.25 1028 LEU A N 1
ATOM 7380 C CA . LEU A 1 1028 ? -53.302 -0.311 19.409 1.00 97.25 1028 LEU A CA 1
ATOM 7381 C C . LEU A 1 1028 ? -54.431 0.647 19.830 1.00 97.25 1028 LEU A C 1
ATOM 7383 O O . LEU A 1 1028 ? -55.527 0.189 20.154 1.00 97.25 1028 LEU A O 1
ATOM 7387 N N . ALA A 1 1029 ? -54.189 1.959 19.829 1.00 95.19 1029 ALA A N 1
ATOM 7388 C CA . ALA A 1 1029 ? -55.159 2.957 20.278 1.00 95.19 1029 ALA A CA 1
ATOM 7389 C C . ALA A 1 1029 ? -56.135 3.379 19.176 1.00 95.19 1029 ALA A C 1
ATOM 7391 O O . ALA A 1 1029 ? -57.338 3.398 19.425 1.00 95.19 1029 ALA A O 1
ATOM 7392 N N . ASP A 1 1030 ? -55.652 3.706 17.976 1.00 95.00 1030 ASP A N 1
ATOM 7393 C CA . ASP A 1 1030 ? -56.507 4.284 16.930 1.00 95.00 1030 ASP A CA 1
ATOM 7394 C C . ASP A 1 1030 ? -57.219 3.198 16.103 1.00 95.00 1030 ASP A C 1
ATOM 7396 O O . ASP A 1 1030 ? -58.399 3.350 15.793 1.00 95.00 1030 ASP A O 1
ATOM 7400 N N . LEU A 1 1031 ? -56.533 2.101 15.751 1.00 95.38 1031 LEU A N 1
ATOM 7401 C CA . LEU A 1 1031 ? -57.105 1.035 14.917 1.00 95.38 1031 LEU A CA 1
ATOM 7402 C C . LEU A 1 1031 ? -57.771 -0.074 15.732 1.00 95.38 1031 LEU A C 1
ATOM 7404 O O . LEU A 1 1031 ? -58.894 -0.470 15.421 1.00 95.38 1031 LEU A O 1
ATOM 7408 N N . ALA A 1 1032 ? -57.098 -0.596 16.761 1.00 94.50 1032 ALA A N 1
ATOM 7409 C CA . ALA A 1 1032 ? -57.705 -1.601 17.629 1.00 94.50 1032 ALA A CA 1
ATOM 7410 C C . ALA A 1 1032 ? -58.648 -0.994 18.670 1.00 94.50 1032 ALA A C 1
ATOM 7412 O O . ALA A 1 1032 ? -59.482 -1.722 19.199 1.00 94.50 1032 ALA A O 1
ATOM 7413 N N . GLU A 1 1033 ? -58.552 0.301 18.979 1.00 94.75 1033 GLU A N 1
ATOM 7414 C CA . GLU A 1 1033 ? -59.316 0.930 20.062 1.00 94.75 1033 GLU A CA 1
ATOM 7415 C C . GLU A 1 1033 ? -59.187 0.188 21.404 1.00 94.75 1033 GLU A C 1
ATOM 7417 O O . GLU A 1 1033 ? -60.166 0.097 22.156 1.00 94.75 1033 GLU A O 1
ATOM 7422 N N . ILE A 1 1034 ? -57.996 -0.343 21.703 1.00 94.69 1034 ILE A N 1
ATOM 7423 C CA . ILE A 1 1034 ? -57.761 -1.231 22.846 1.00 94.69 1034 ILE A CA 1
ATOM 7424 C C . ILE A 1 1034 ? -58.208 -0.596 24.172 1.00 94.69 1034 ILE A C 1
ATOM 7426 O O . ILE A 1 1034 ? -58.066 0.613 24.387 1.00 94.69 1034 ILE A O 1
ATOM 7430 N N . LYS A 1 1035 ? -58.792 -1.400 25.064 1.00 93.88 1035 LYS A N 1
ATOM 7431 C CA . LYS A 1 1035 ? -59.335 -0.956 26.357 1.00 93.88 1035 LYS A CA 1
ATOM 7432 C C . LYS A 1 1035 ? -58.638 -1.648 27.527 1.00 93.88 1035 LYS A C 1
ATOM 7434 O O . LYS A 1 1035 ? -58.185 -2.783 27.426 1.00 93.88 1035 LYS A O 1
ATOM 7439 N N . ALA A 1 1036 ? -58.628 -0.974 28.675 1.00 94.56 1036 ALA A N 1
ATOM 7440 C CA . ALA A 1 1036 ? -58.168 -1.561 29.930 1.00 94.56 1036 ALA A CA 1
ATOM 7441 C C . ALA A 1 1036 ? -58.924 -2.866 30.246 1.00 94.56 1036 ALA A C 1
ATOM 7443 O O . ALA A 1 1036 ? -60.154 -2.911 30.160 1.00 94.56 1036 ALA A O 1
ATOM 7444 N N . GLY A 1 1037 ? -58.188 -3.902 30.652 1.00 92.00 1037 GLY A N 1
ATOM 7445 C CA . GLY A 1 1037 ? -58.713 -5.242 30.931 1.00 92.00 1037 GLY A CA 1
ATOM 7446 C C . GLY A 1 1037 ? -58.822 -6.170 29.716 1.00 92.00 1037 GLY A C 1
ATOM 7447 O O . GLY A 1 1037 ? -59.193 -7.331 29.889 1.00 92.00 1037 GLY A O 1
ATOM 7448 N N . GLU A 1 1038 ? -58.509 -5.689 28.511 1.00 95.81 1038 GLU A N 1
ATOM 7449 C CA . GLU A 1 1038 ? -58.256 -6.551 27.353 1.00 95.81 1038 GLU A CA 1
ATOM 7450 C C . GLU A 1 1038 ? -56.841 -7.148 27.417 1.00 95.81 1038 GLU A C 1
ATOM 7452 O O . GLU A 1 1038 ? -55.982 -6.689 28.175 1.00 95.81 1038 GLU A O 1
ATOM 7457 N N . SER A 1 1039 ? -56.610 -8.175 26.607 1.00 96.81 1039 SER A N 1
ATOM 7458 C CA . SER A 1 1039 ? -55.334 -8.868 26.440 1.00 96.81 1039 SER A CA 1
ATOM 7459 C C . SER A 1 1039 ? -54.775 -8.654 25.032 1.00 96.81 1039 SER A C 1
ATOM 7461 O O . SER A 1 1039 ? -55.521 -8.646 24.048 1.00 96.81 1039 SER A O 1
ATOM 7463 N N . VAL A 1 1040 ? -53.457 -8.490 24.922 1.00 97.94 1040 VAL A N 1
ATOM 7464 C CA . VAL A 1 1040 ? -52.758 -8.311 23.645 1.00 97.94 1040 VAL A CA 1
ATOM 7465 C C . VAL A 1 1040 ? -51.581 -9.266 23.514 1.00 97.94 1040 VAL A C 1
ATOM 7467 O O . VAL A 1 1040 ? -50.774 -9.394 24.432 1.00 97.94 1040 VAL A O 1
ATOM 7470 N N . LEU A 1 1041 ? -51.454 -9.898 22.350 1.00 98.00 1041 LEU A N 1
ATOM 7471 C CA . LEU A 1 1041 ? -50.246 -10.605 21.939 1.00 98.00 1041 LEU A CA 1
ATOM 7472 C C . LEU A 1 1041 ? -49.377 -9.689 21.075 1.00 98.00 1041 LEU A C 1
ATOM 7474 O O . LEU A 1 1041 ? -49.823 -9.201 20.039 1.00 98.00 1041 LEU A O 1
ATOM 7478 N N . ILE A 1 1042 ? -48.133 -9.472 21.494 1.00 98.00 1042 ILE A N 1
ATOM 7479 C CA . ILE A 1 1042 ? -47.144 -8.658 20.784 1.00 98.00 1042 ILE A CA 1
ATOM 7480 C C . ILE A 1 1042 ? -46.024 -9.566 20.283 1.00 98.00 1042 ILE A C 1
ATOM 7482 O O . ILE A 1 1042 ? -45.241 -10.120 21.067 1.00 98.00 1042 ILE A O 1
ATOM 7486 N N . HIS A 1 1043 ? -45.913 -9.694 18.963 1.00 95.31 1043 HIS A N 1
ATOM 7487 C CA . HIS A 1 1043 ? -44.782 -10.390 18.365 1.00 95.31 1043 HIS A CA 1
ATOM 7488 C C . HIS A 1 1043 ? -43.519 -9.527 18.320 1.00 95.31 1043 HIS A C 1
ATOM 7490 O O . HIS A 1 1043 ? -43.582 -8.298 18.337 1.00 95.31 1043 HIS A O 1
ATOM 7496 N N . ALA A 1 1044 ? -42.355 -10.190 18.306 1.00 90.94 1044 ALA A N 1
ATOM 7497 C CA . ALA A 1 1044 ? -41.042 -9.546 18.364 1.00 90.94 1044 ALA A CA 1
ATOM 7498 C C . ALA A 1 1044 ? -40.928 -8.544 19.534 1.00 90.94 1044 ALA A C 1
ATOM 7500 O O . ALA A 1 1044 ? -40.454 -7.418 19.371 1.00 90.94 1044 ALA A O 1
ATOM 7501 N N . GLY A 1 1045 ? -41.343 -8.961 20.737 1.00 92.69 1045 GLY A N 1
ATOM 7502 C CA . GLY A 1 1045 ? -41.495 -8.103 21.922 1.00 92.69 1045 GLY A CA 1
ATOM 7503 C C . GLY A 1 1045 ? -40.215 -7.397 22.391 1.00 92.69 1045 GLY A C 1
ATOM 7504 O O . GLY A 1 1045 ? -40.285 -6.411 23.119 1.00 92.69 1045 GLY A O 1
ATOM 7505 N N . THR A 1 1046 ? -39.042 -7.859 21.950 1.00 94.12 1046 THR A N 1
ATOM 7506 C CA . THR A 1 1046 ? -37.745 -7.213 22.217 1.00 94.12 1046 THR A CA 1
ATOM 7507 C C . THR A 1 1046 ? -37.280 -6.262 21.111 1.00 94.12 1046 THR A C 1
ATOM 7509 O O . THR A 1 1046 ? -36.233 -5.635 21.255 1.00 94.12 1046 THR A O 1
ATOM 7512 N N . GLY A 1 1047 ? -37.991 -6.191 19.985 1.00 92.00 1047 GLY A N 1
ATOM 7513 C CA . GLY A 1 1047 ? -37.748 -5.215 18.923 1.00 92.00 1047 GLY A CA 1
ATOM 7514 C C . GLY A 1 1047 ? -38.328 -3.844 19.272 1.00 92.00 1047 GLY A C 1
ATOM 7515 O O . GLY A 1 1047 ? -39.071 -3.699 20.240 1.00 92.00 1047 GLY A O 1
ATOM 7516 N N . GLY A 1 1048 ? -38.012 -2.824 18.472 1.00 93.69 1048 GLY A N 1
ATOM 7517 C CA . GLY A 1 1048 ? -38.376 -1.436 18.777 1.00 93.69 1048 GLY A CA 1
ATOM 7518 C C . GLY A 1 1048 ? -39.883 -1.209 18.945 1.00 93.69 1048 GLY A C 1
ATOM 7519 O O . GLY A 1 1048 ? -40.308 -0.694 19.977 1.00 93.69 1048 GLY A O 1
ATOM 7520 N N . VAL A 1 1049 ? -40.697 -1.633 17.966 1.00 95.56 1049 VAL A N 1
ATOM 7521 C CA . VAL A 1 1049 ? -42.169 -1.519 18.050 1.00 95.56 1049 VAL A CA 1
ATOM 7522 C C . VAL A 1 1049 ? -42.712 -2.391 19.178 1.00 95.56 1049 VAL A C 1
ATOM 7524 O O . VAL A 1 1049 ? -43.550 -1.925 19.941 1.00 95.56 1049 VAL A O 1
ATOM 7527 N N . GLY A 1 1050 ? -42.197 -3.615 19.333 1.00 95.25 1050 GLY A N 1
ATOM 7528 C CA . GLY A 1 1050 ? -42.617 -4.533 20.392 1.00 95.25 1050 GLY A CA 1
ATOM 7529 C C . GLY A 1 1050 ? -42.421 -3.939 21.788 1.00 95.25 1050 GLY A C 1
ATOM 7530 O O . GLY A 1 1050 ? -43.364 -3.874 22.570 1.00 95.25 1050 GLY A O 1
ATOM 7531 N N . MET A 1 1051 ? -41.233 -3.405 22.082 1.00 96.56 1051 MET A N 1
ATOM 7532 C CA . MET A 1 1051 ? -40.950 -2.764 23.368 1.00 96.56 1051 MET A CA 1
ATOM 7533 C C . MET A 1 1051 ? -41.789 -1.502 23.600 1.00 96.56 1051 MET A C 1
ATOM 7535 O O . MET A 1 1051 ? -42.228 -1.267 24.726 1.00 96.56 1051 MET A O 1
ATOM 7539 N N . ALA A 1 1052 ? -42.027 -0.691 22.563 1.00 97.25 1052 ALA A N 1
ATOM 7540 C CA . ALA A 1 1052 ? -42.900 0.478 22.663 1.00 97.25 1052 ALA A CA 1
ATOM 7541 C C . ALA A 1 1052 ? -44.359 0.071 22.940 1.00 97.25 1052 ALA A C 1
ATOM 7543 O O . ALA A 1 1052 ? -44.994 0.606 23.848 1.00 97.25 1052 ALA A O 1
ATOM 7544 N N . ALA A 1 1053 ? -44.864 -0.929 22.215 1.00 97.69 1053 ALA A N 1
ATOM 7545 C CA . ALA A 1 1053 ? -46.204 -1.477 22.374 1.00 97.69 1053 ALA A CA 1
ATOM 7546 C C . ALA A 1 1053 ? -46.419 -2.085 23.766 1.00 97.69 1053 ALA A C 1
ATOM 7548 O O . ALA A 1 1053 ? -47.455 -1.835 24.373 1.00 97.69 1053 ALA A O 1
ATOM 7549 N N . VAL A 1 1054 ? -45.431 -2.803 24.315 1.00 97.25 1054 VAL A N 1
ATOM 7550 C CA . VAL A 1 1054 ? -45.479 -3.325 25.692 1.00 97.25 1054 VAL A CA 1
ATOM 7551 C C . VAL A 1 1054 ? -45.669 -2.195 26.706 1.00 97.25 1054 VAL A C 1
ATOM 7553 O O . VAL A 1 1054 ? -46.494 -2.319 27.611 1.00 97.25 1054 VAL A O 1
ATOM 7556 N N . GLN A 1 1055 ? -44.915 -1.099 26.572 1.00 96.38 1055 GLN A N 1
ATOM 7557 C CA . GLN A 1 1055 ? -45.021 0.034 27.495 1.00 96.38 1055 GLN A CA 1
ATOM 7558 C C . GLN A 1 1055 ? -46.389 0.720 27.391 1.00 96.38 1055 GLN A C 1
ATOM 7560 O O . GLN A 1 1055 ? -47.039 0.930 28.413 1.00 96.38 1055 GLN A O 1
ATOM 7565 N N . LEU A 1 1056 ? -46.856 1.003 26.170 1.00 96.44 1056 LEU A N 1
ATOM 7566 C CA . LEU A 1 1056 ? -48.158 1.637 25.935 1.00 96.44 1056 LEU A CA 1
ATOM 7567 C C . LEU A 1 1056 ? -49.327 0.760 26.413 1.00 96.44 1056 LEU A C 1
ATOM 7569 O O . LEU A 1 1056 ? -50.199 1.235 27.134 1.00 96.44 1056 LEU A O 1
ATOM 7573 N N . ALA A 1 1057 ? -49.316 -0.535 26.088 1.00 96.00 1057 ALA A N 1
ATOM 7574 C CA . ALA A 1 1057 ? -50.352 -1.477 26.506 1.00 96.00 1057 ALA A CA 1
ATOM 7575 C C . ALA A 1 1057 ? -50.449 -1.576 28.038 1.00 96.00 1057 ALA A C 1
ATOM 7577 O O . ALA A 1 1057 ? -51.541 -1.483 28.601 1.00 96.00 1057 ALA A O 1
ATOM 7578 N N . ARG A 1 1058 ? -49.307 -1.672 28.735 1.00 93.81 1058 ARG A N 1
ATOM 7579 C CA . ARG A 1 1058 ? -49.279 -1.658 30.206 1.00 93.81 1058 ARG A CA 1
ATOM 7580 C C . ARG A 1 1058 ? -49.796 -0.342 30.777 1.00 93.81 1058 ARG A C 1
ATOM 7582 O O . ARG A 1 1058 ? -50.542 -0.370 31.754 1.00 93.81 1058 ARG A O 1
ATOM 7589 N N . GLN A 1 1059 ? -49.462 0.786 30.149 1.00 91.44 1059 GLN A N 1
ATOM 7590 C CA . GLN A 1 1059 ? -49.968 2.095 30.560 1.00 91.44 1059 GLN A CA 1
ATOM 7591 C C . GLN A 1 1059 ? -51.493 2.204 30.410 1.00 91.44 1059 GLN A C 1
ATOM 7593 O O . GLN A 1 1059 ? -52.157 2.824 31.239 1.00 91.44 1059 GLN A O 1
ATOM 7598 N N . TRP A 1 1060 ? -52.075 1.540 29.412 1.00 93.88 1060 TRP A N 1
ATOM 7599 C CA . TRP A 1 1060 ? -53.526 1.462 29.222 1.00 93.88 1060 TRP A CA 1
ATOM 7600 C C . TRP A 1 1060 ? -54.211 0.345 30.023 1.00 93.88 1060 TRP A C 1
ATOM 7602 O O . TRP A 1 1060 ? -55.417 0.151 29.880 1.00 93.88 1060 TRP A O 1
ATOM 7612 N N . GLY A 1 1061 ? -53.486 -0.365 30.895 1.00 94.25 1061 GLY A N 1
ATOM 7613 C CA . GLY A 1 1061 ? -54.043 -1.420 31.747 1.00 94.25 1061 GLY A CA 1
ATOM 7614 C C . GLY A 1 1061 ? -54.429 -2.691 30.986 1.00 94.25 1061 GLY A C 1
ATOM 7615 O O . GLY A 1 1061 ? -55.414 -3.339 31.343 1.00 94.25 1061 GLY A O 1
ATOM 7616 N N . VAL A 1 1062 ? -53.692 -3.011 29.923 1.00 96.81 1062 VAL A N 1
ATOM 7617 C CA . VAL A 1 1062 ? -53.869 -4.203 29.082 1.00 96.81 1062 VAL A CA 1
ATOM 7618 C C . VAL A 1 1062 ? -52.940 -5.320 29.572 1.00 96.81 1062 VAL A C 1
ATOM 7620 O O . VAL A 1 1062 ? -51.786 -5.065 29.926 1.00 96.81 1062 VAL A O 1
ATOM 7623 N N . GLU A 1 1063 ? -53.429 -6.558 29.591 1.00 96.69 1063 GLU A N 1
ATOM 7624 C CA . GLU A 1 1063 ? -52.612 -7.753 29.838 1.00 96.69 1063 GLU A CA 1
ATOM 7625 C C . GLU A 1 1063 ? -51.786 -8.084 28.589 1.00 96.69 1063 GLU A C 1
ATOM 7627 O O . GLU A 1 1063 ? -52.315 -8.127 27.481 1.00 96.69 1063 GLU A O 1
ATOM 7632 N N . VAL A 1 1064 ? -50.478 -8.296 28.740 1.00 97.88 1064 VAL A N 1
ATOM 7633 C CA . VAL A 1 1064 ? -49.568 -8.409 27.594 1.00 97.88 1064 VAL A CA 1
ATOM 7634 C C . VAL A 1 1064 ? -48.927 -9.791 27.548 1.00 97.88 1064 VAL A C 1
ATOM 7636 O O . VAL A 1 1064 ? -48.228 -10.183 28.479 1.00 97.88 1064 VAL A O 1
ATOM 7639 N N . PHE A 1 1065 ? -49.091 -10.473 26.420 1.00 98.06 1065 PHE A N 1
ATOM 7640 C CA . PHE A 1 1065 ? -48.351 -11.669 26.030 1.00 98.06 1065 PHE A CA 1
ATOM 7641 C C . PHE A 1 1065 ? -47.304 -11.278 24.985 1.00 98.06 1065 PHE A C 1
ATOM 7643 O O . PHE A 1 1065 ? -47.584 -10.483 24.086 1.00 98.06 1065 PHE A O 1
ATOM 7650 N N . VAL A 1 1066 ? -46.087 -11.809 25.087 1.00 97.62 1066 VAL A N 1
ATOM 7651 C CA . VAL A 1 1066 ? -44.973 -11.437 24.200 1.00 97.62 1066 VAL A CA 1
ATOM 7652 C C . VAL A 1 1066 ? -44.297 -12.655 23.606 1.00 97.62 1066 VAL A C 1
ATOM 7654 O O . VAL A 1 1066 ? -44.111 -13.663 24.282 1.00 97.62 1066 VAL A O 1
ATOM 7657 N N . THR A 1 1067 ? -43.840 -12.542 22.360 1.00 96.69 1067 THR A N 1
ATOM 7658 C CA . THR A 1 1067 ? -42.926 -13.537 21.781 1.00 96.69 1067 THR A CA 1
ATOM 7659 C C . THR A 1 1067 ? -41.564 -12.937 21.454 1.00 96.69 1067 THR A C 1
ATOM 7661 O O . THR A 1 1067 ? -41.456 -11.804 20.978 1.00 96.69 1067 THR A O 1
ATOM 7664 N N . ALA A 1 1068 ? -40.508 -13.708 21.704 1.00 92.56 1068 ALA A N 1
ATOM 7665 C CA . ALA A 1 1068 ? -39.150 -13.434 21.242 1.00 92.56 1068 ALA A CA 1
ATOM 7666 C C . ALA A 1 1068 ? -38.363 -14.746 21.133 1.00 92.56 1068 ALA A C 1
ATOM 7668 O O . ALA A 1 1068 ? -38.729 -15.753 21.739 1.00 92.56 1068 ALA A O 1
ATOM 7669 N N . SER A 1 1069 ? -37.244 -14.735 20.408 1.00 89.50 1069 SER A N 1
ATOM 7670 C CA . SER A 1 1069 ? -36.322 -15.874 20.386 1.00 89.50 1069 SER A CA 1
ATOM 7671 C C . SER A 1 1069 ? -35.809 -16.163 21.798 1.00 89.50 1069 SER A C 1
ATOM 7673 O O . SER A 1 1069 ? -35.481 -15.214 22.518 1.00 89.50 1069 SER A O 1
ATOM 7675 N N . ARG A 1 1070 ? -35.645 -17.440 22.166 1.00 87.88 1070 ARG A N 1
ATOM 7676 C CA . ARG A 1 1070 ? -35.204 -17.866 23.514 1.00 87.88 1070 ARG A CA 1
ATOM 7677 C C . ARG A 1 1070 ? -33.987 -17.117 24.057 1.00 87.88 1070 ARG A C 1
ATOM 7679 O O . ARG A 1 1070 ? -33.987 -16.730 25.220 1.00 87.88 1070 ARG A O 1
ATOM 7686 N N . GLY A 1 1071 ? -33.002 -16.816 23.207 1.00 84.62 1071 GLY A N 1
ATOM 7687 C CA . GLY A 1 1071 ? -31.809 -16.046 23.588 1.00 84.62 1071 GLY A CA 1
ATOM 7688 C C . GLY A 1 1071 ? -32.078 -14.622 24.103 1.00 84.62 1071 GLY A C 1
ATOM 7689 O O . GLY A 1 1071 ? -31.171 -13.985 24.620 1.00 84.62 1071 GLY A O 1
ATOM 7690 N N . LYS A 1 1072 ? -33.310 -14.111 23.983 1.00 90.69 1072 LYS A N 1
ATOM 7691 C CA . LYS A 1 1072 ? -33.725 -12.785 24.466 1.00 90.69 1072 LYS A CA 1
ATOM 7692 C C . LYS A 1 1072 ? -34.774 -12.842 25.578 1.00 90.69 1072 LYS A C 1
ATOM 7694 O O . LYS A 1 1072 ? -35.290 -11.804 25.990 1.00 90.69 1072 LYS A O 1
ATOM 7699 N N . TRP A 1 1073 ? -35.115 -14.031 26.075 1.00 93.81 1073 TRP A N 1
ATOM 7700 C CA . TRP A 1 1073 ? -36.104 -14.172 27.147 1.00 93.81 1073 TRP A CA 1
ATOM 7701 C C . TRP A 1 1073 ? -35.656 -13.491 28.439 1.00 93.81 1073 TRP A C 1
ATOM 7703 O O . TRP A 1 1073 ? -36.486 -12.915 29.133 1.00 93.81 1073 TRP A O 1
ATOM 7713 N N . ASP A 1 1074 ? -34.354 -13.452 28.721 1.00 91.75 1074 ASP A N 1
ATOM 7714 C CA . ASP A 1 1074 ? -33.834 -12.728 29.885 1.00 91.75 1074 ASP A CA 1
ATOM 7715 C C . ASP A 1 1074 ? -34.087 -11.221 29.794 1.00 91.75 1074 ASP A C 1
ATOM 7717 O O . ASP A 1 1074 ? -34.367 -10.579 30.805 1.00 91.75 1074 ASP A O 1
ATOM 7721 N N . THR A 1 1075 ? -34.102 -10.655 28.584 1.00 92.12 1075 THR A N 1
ATOM 7722 C CA . THR A 1 1075 ? -34.537 -9.270 28.370 1.00 92.12 1075 THR A CA 1
ATOM 7723 C C . THR A 1 1075 ? -36.016 -9.093 28.708 1.00 92.12 1075 THR A C 1
ATOM 7725 O O . THR A 1 1075 ? -36.368 -8.133 29.386 1.00 92.12 1075 THR A O 1
ATOM 7728 N N . LEU A 1 1076 ? -36.887 -10.020 28.297 1.00 94.50 1076 LEU A N 1
ATOM 7729 C CA . LEU A 1 1076 ? -38.318 -9.966 28.624 1.00 94.50 1076 LEU A CA 1
ATOM 7730 C C . LEU A 1 1076 ? -38.566 -10.123 30.133 1.00 94.50 1076 LEU A C 1
ATOM 7732 O O . LEU A 1 1076 ? -39.349 -9.371 30.715 1.00 94.50 1076 LEU A O 1
ATOM 7736 N N . ARG A 1 1077 ? -37.839 -11.024 30.798 1.00 96.19 1077 ARG A N 1
ATOM 7737 C CA . ARG A 1 1077 ? -37.867 -11.165 32.262 1.00 96.19 1077 ARG A CA 1
ATOM 7738 C C . ARG A 1 1077 ? -37.394 -9.893 32.959 1.00 96.19 1077 ARG A C 1
ATOM 7740 O O . ARG A 1 1077 ? -38.033 -9.441 33.905 1.00 96.19 1077 ARG A O 1
ATOM 7747 N N . ALA A 1 1078 ? -36.332 -9.260 32.457 1.00 91.38 1078 ALA A N 1
ATOM 7748 C CA . ALA A 1 1078 ? -35.859 -7.966 32.955 1.00 91.38 1078 ALA A CA 1
ATOM 7749 C C . ALA A 1 1078 ? -36.875 -6.831 32.720 1.00 91.38 1078 ALA A C 1
ATOM 7751 O O . ALA A 1 1078 ? -36.945 -5.893 33.511 1.00 91.38 1078 ALA A O 1
ATOM 7752 N N . MET A 1 1079 ? -37.710 -6.937 31.681 1.00 93.06 1079 MET A N 1
ATOM 7753 C CA . MET A 1 1079 ? -38.873 -6.068 31.462 1.00 93.06 1079 MET A CA 1
ATOM 7754 C C . MET A 1 1079 ? -40.070 -6.424 32.364 1.00 93.06 1079 MET A C 1
ATOM 7756 O O . MET A 1 1079 ? -41.111 -5.774 32.271 1.00 93.06 1079 MET A O 1
ATOM 7760 N N . GLY A 1 1080 ? -39.963 -7.429 33.235 1.00 93.19 1080 GLY A N 1
ATOM 7761 C CA . GLY A 1 1080 ? -40.981 -7.801 34.218 1.00 93.19 1080 GLY A CA 1
ATOM 7762 C C . GLY A 1 1080 ? -42.037 -8.790 33.724 1.00 93.19 1080 GLY A C 1
ATOM 7763 O O . GLY A 1 1080 ? -43.104 -8.856 34.327 1.00 93.19 1080 GLY A O 1
ATOM 7764 N N . PHE A 1 1081 ? -41.791 -9.515 32.629 1.00 95.94 1081 PHE A N 1
ATOM 7765 C CA . PHE A 1 1081 ? -42.639 -10.647 32.242 1.00 95.94 1081 PHE A CA 1
ATOM 7766 C C . PHE A 1 1081 ? -42.278 -11.902 33.044 1.00 95.94 1081 PHE A C 1
ATOM 7768 O O . PHE A 1 1081 ? -41.098 -12.186 33.255 1.00 95.94 1081 PHE A O 1
ATOM 7775 N N . ASP A 1 1082 ? -43.289 -12.655 33.474 1.00 94.81 1082 ASP A N 1
ATOM 7776 C CA . ASP A 1 1082 ? -43.101 -14.024 33.954 1.00 94.81 1082 ASP A CA 1
ATOM 7777 C C . ASP A 1 1082 ? -43.013 -15.009 32.774 1.00 94.81 1082 ASP A C 1
ATOM 7779 O O . ASP A 1 1082 ? -43.275 -14.658 31.621 1.00 94.81 1082 ASP A O 1
ATOM 7783 N N . ASP A 1 1083 ? -42.620 -16.252 33.059 1.00 93.38 1083 ASP A N 1
ATOM 7784 C CA . ASP A 1 1083 ? -42.467 -17.267 32.019 1.00 93.38 1083 ASP A CA 1
ATOM 7785 C C . ASP A 1 1083 ? -43.806 -17.635 31.358 1.00 93.38 1083 ASP A C 1
ATOM 7787 O O . ASP A 1 1083 ? -43.781 -18.059 30.207 1.00 93.38 1083 ASP A O 1
ATOM 7791 N N . ASP A 1 1084 ? -44.960 -17.454 32.009 1.00 95.44 1084 ASP A N 1
ATOM 7792 C CA . ASP A 1 1084 ? -46.277 -17.783 31.440 1.00 95.44 1084 ASP A CA 1
ATOM 7793 C C . ASP A 1 1084 ? -46.669 -16.807 30.315 1.00 95.44 1084 ASP A C 1
ATOM 7795 O O . ASP A 1 1084 ? -47.292 -17.212 29.331 1.00 95.44 1084 ASP A O 1
ATOM 7799 N N . HIS A 1 1085 ? -46.204 -15.557 30.386 1.00 97.19 1085 HIS A N 1
ATOM 7800 C CA . HIS A 1 1085 ? -46.451 -14.517 29.380 1.00 97.19 1085 HIS A CA 1
ATOM 7801 C C . HIS A 1 1085 ? -45.385 -14.434 28.271 1.00 97.19 1085 HIS A C 1
ATOM 7803 O O . HIS A 1 1085 ? -45.474 -13.564 27.399 1.00 97.19 1085 HIS A O 1
ATOM 7809 N N . ILE A 1 1086 ? -44.381 -15.321 28.275 1.00 97.38 1086 ILE A N 1
ATOM 7810 C CA . ILE A 1 1086 ? -43.307 -15.359 27.270 1.00 97.38 1086 ILE A CA 1
ATOM 7811 C C . ILE A 1 1086 ? -43.472 -16.563 26.335 1.00 97.38 1086 ILE A C 1
ATOM 7813 O O . ILE A 1 1086 ? -43.491 -17.715 26.768 1.00 97.38 1086 ILE A O 1
ATOM 7817 N N . GLY A 1 1087 ? -43.520 -16.308 25.030 1.00 94.62 1087 GLY A N 1
ATOM 7818 C CA . GLY A 1 1087 ? -43.540 -17.313 23.968 1.00 94.62 1087 GLY A CA 1
ATOM 7819 C C . GLY A 1 1087 ? -42.272 -17.284 23.115 1.00 94.62 1087 GLY A C 1
ATOM 7820 O O . GLY A 1 1087 ? -41.585 -16.263 23.017 1.00 94.62 1087 GLY A O 1
ATOM 7821 N N . ASP A 1 1088 ? -41.956 -18.409 22.478 1.00 92.12 1088 ASP A N 1
ATOM 7822 C CA . ASP A 1 1088 ? -40.870 -18.470 21.500 1.00 92.12 1088 ASP A CA 1
ATOM 7823 C C . ASP A 1 1088 ? -41.349 -17.871 20.173 1.00 92.12 1088 ASP A C 1
ATOM 7825 O O . ASP A 1 1088 ? -42.382 -18.272 19.654 1.00 92.12 1088 ASP A O 1
ATOM 7829 N N . SER A 1 1089 ? -40.620 -16.904 19.615 1.00 88.25 1089 SER A N 1
ATOM 7830 C CA . SER A 1 1089 ? -40.965 -16.329 18.306 1.00 88.25 1089 SER A CA 1
ATOM 7831 C C . SER A 1 1089 ? -40.433 -17.147 17.124 1.00 88.25 1089 SER A C 1
ATOM 7833 O O . SER A 1 1089 ? -40.534 -16.692 15.988 1.00 88.25 1089 SER A O 1
ATOM 7835 N N . ARG A 1 1090 ? -39.769 -18.283 17.376 1.00 83.94 1090 ARG A N 1
ATOM 7836 C CA . ARG A 1 1090 ? -39.224 -19.176 16.341 1.00 83.94 1090 ARG A CA 1
ATOM 7837 C C . ARG A 1 1090 ? -40.004 -20.485 16.200 1.00 83.94 1090 ARG A C 1
ATOM 7839 O O . ARG A 1 1090 ? -39.757 -21.221 15.254 1.00 83.94 1090 ARG A O 1
ATOM 7846 N N . THR A 1 1091 ? -40.952 -20.768 17.093 1.00 88.94 1091 THR A N 1
ATOM 7847 C CA . THR A 1 1091 ? -41.810 -21.965 17.056 1.00 88.94 1091 THR A CA 1
ATOM 7848 C C . THR A 1 1091 ? -43.271 -21.571 17.286 1.00 88.94 1091 THR A C 1
ATOM 7850 O O . THR A 1 1091 ? -43.546 -20.512 17.840 1.00 88.94 1091 THR A O 1
ATOM 7853 N N . CYS A 1 1092 ? -44.232 -22.403 16.873 1.00 91.00 1092 CYS A N 1
ATOM 7854 C CA . CYS A 1 1092 ? -45.660 -22.152 17.137 1.00 91.00 1092 CYS A CA 1
ATOM 7855 C C . CYS A 1 1092 ? -46.100 -22.590 18.552 1.00 91.00 1092 CYS A C 1
ATOM 7857 O O . CYS A 1 1092 ? -47.286 -22.561 18.868 1.00 91.00 1092 CYS A O 1
ATOM 7859 N N . GLU A 1 1093 ? -45.162 -22.975 19.431 1.00 91.31 1093 GLU A N 1
ATOM 7860 C CA . GLU A 1 1093 ? -45.448 -23.461 20.795 1.00 91.31 1093 GLU A CA 1
ATOM 7861 C C . GLU A 1 1093 ? -46.174 -22.419 21.665 1.00 91.31 1093 GLU A C 1
ATOM 7863 O O . GLU A 1 1093 ? -46.829 -22.767 22.650 1.00 91.31 1093 GLU A O 1
ATOM 7868 N N . PHE A 1 1094 ? -46.080 -21.133 21.311 1.00 94.00 1094 PHE A N 1
ATOM 7869 C CA . PHE A 1 1094 ? -46.790 -20.068 22.015 1.00 94.00 1094 PHE A CA 1
ATOM 7870 C C . PHE A 1 1094 ? -48.321 -20.189 21.898 1.00 94.00 1094 PHE A C 1
ATOM 7872 O O . PHE A 1 1094 ? -49.013 -19.736 22.806 1.00 94.00 1094 PHE A O 1
ATOM 7879 N N . GLU A 1 1095 ? -48.853 -20.822 20.841 1.00 93.94 1095 GLU A N 1
ATOM 7880 C CA . GLU A 1 1095 ? -50.296 -21.049 20.656 1.00 93.94 1095 GLU A CA 1
ATOM 7881 C C . GLU A 1 1095 ? -50.879 -21.859 21.817 1.00 93.94 1095 GLU A C 1
ATOM 7883 O O . GLU A 1 1095 ? -51.735 -21.382 22.565 1.00 93.94 1095 GLU A O 1
ATOM 7888 N N . GLU A 1 1096 ? -50.373 -23.074 22.020 1.00 92.19 1096 GLU A N 1
ATOM 7889 C CA . GLU A 1 1096 ? -50.853 -23.956 23.085 1.00 92.19 1096 GLU A CA 1
ATOM 7890 C C . GLU A 1 1096 ? -50.578 -23.367 24.471 1.00 92.19 1096 GLU A C 1
ATOM 7892 O O . GLU A 1 1096 ? -51.421 -23.455 25.368 1.00 92.19 1096 GLU A O 1
ATOM 7897 N N . LYS A 1 1097 ? -49.419 -22.719 24.639 1.00 95.06 1097 LYS A N 1
ATOM 7898 C CA . LYS A 1 1097 ? -49.023 -22.104 25.906 1.00 95.06 1097 LYS A CA 1
ATOM 7899 C C . LYS A 1 1097 ? -49.974 -20.983 26.317 1.00 95.06 1097 LYS A C 1
ATOM 7901 O O . LYS A 1 1097 ? -50.493 -21.004 27.431 1.00 95.06 1097 LYS A O 1
ATOM 7906 N N . PHE A 1 1098 ? -50.236 -20.021 25.436 1.00 96.94 1098 PHE A N 1
ATOM 7907 C CA . PHE A 1 1098 ? -51.095 -18.885 25.768 1.00 96.94 1098 PHE A CA 1
ATOM 7908 C C . PHE A 1 1098 ? -52.571 -19.285 25.862 1.00 96.94 1098 PHE A C 1
ATOM 7910 O O . PHE A 1 1098 ? -53.287 -18.743 26.705 1.00 96.94 1098 PHE A O 1
ATOM 7917 N N . LEU A 1 1099 ? -53.029 -20.294 25.109 1.00 93.50 1099 LEU A N 1
ATOM 7918 C CA . LEU A 1 1099 ? -54.348 -20.895 25.344 1.00 93.50 1099 LEU A CA 1
ATOM 7919 C C . LEU A 1 1099 ? -54.443 -21.525 26.735 1.00 93.50 1099 LEU A C 1
ATOM 7921 O O . LEU A 1 1099 ? -55.458 -21.357 27.401 1.00 93.50 1099 LEU A O 1
ATOM 7925 N N . ALA A 1 1100 ? -53.407 -22.222 27.205 1.00 93.12 1100 ALA A N 1
ATOM 7926 C CA . ALA A 1 1100 ? -53.418 -22.812 28.541 1.00 93.12 1100 ALA A CA 1
ATOM 7927 C C . ALA A 1 1100 ? -53.473 -21.742 29.645 1.00 93.12 1100 ALA A C 1
ATOM 7929 O O . ALA A 1 1100 ? -54.281 -21.867 30.566 1.00 93.12 1100 ALA A O 1
ATOM 7930 N N . VAL A 1 1101 ? -52.672 -20.676 29.525 1.00 93.69 1101 VAL A N 1
ATOM 7931 C CA . VAL A 1 1101 ? -52.643 -19.559 30.491 1.00 93.69 1101 VAL A CA 1
ATOM 7932 C C . VAL A 1 1101 ? -53.976 -18.804 30.520 1.00 93.69 1101 VAL A C 1
ATOM 7934 O O . VAL A 1 1101 ? -54.454 -18.433 31.587 1.00 93.69 1101 VAL A O 1
ATOM 7937 N N . THR A 1 1102 ? -54.625 -18.642 29.366 1.00 93.06 1102 THR A N 1
ATOM 7938 C CA . THR A 1 1102 ? -55.926 -17.960 29.242 1.00 93.06 1102 THR A CA 1
ATOM 7939 C C . THR A 1 1102 ? -57.136 -18.889 29.439 1.00 93.06 1102 THR A C 1
ATOM 7941 O O . THR A 1 1102 ? -58.264 -18.506 29.127 1.00 93.06 1102 THR A O 1
ATOM 7944 N N . GLU A 1 1103 ? -56.935 -20.120 29.926 1.00 91.62 1103 GLU A N 1
ATOM 7945 C CA . GLU A 1 1103 ? -57.983 -21.143 30.112 1.00 91.62 1103 GLU A CA 1
ATOM 7946 C C . GLU A 1 1103 ? -58.831 -21.406 28.845 1.00 91.62 1103 GLU A C 1
ATOM 7948 O O . GLU A 1 1103 ? -60.037 -21.657 28.895 1.00 91.62 1103 GLU A O 1
ATOM 7953 N N . GLY A 1 1104 ? -58.190 -21.341 27.678 1.00 87.69 1104 GLY A N 1
ATOM 7954 C CA . GLY A 1 1104 ? -58.789 -21.542 26.361 1.00 87.69 1104 GLY A CA 1
ATOM 7955 C C . GLY A 1 1104 ? -59.530 -20.322 25.811 1.00 87.69 1104 GLY A C 1
ATOM 7956 O O . GLY A 1 1104 ? -60.139 -20.429 24.747 1.00 87.69 1104 GLY A O 1
ATOM 7957 N N . ARG A 1 1105 ? -59.503 -19.175 26.508 1.00 91.06 1105 ARG A N 1
ATOM 7958 C CA . ARG A 1 1105 ? -60.099 -17.924 26.017 1.00 91.06 1105 ARG A CA 1
ATOM 7959 C C . ARG A 1 1105 ? -59.353 -17.400 24.791 1.00 91.06 1105 ARG A C 1
ATOM 7961 O O . ARG A 1 1105 ? -60.019 -17.025 23.831 1.00 91.06 1105 ARG A O 1
ATOM 7968 N N . GLY A 1 1106 ? -58.022 -17.376 24.825 1.00 92.44 1106 GLY A N 1
ATOM 7969 C CA . GLY A 1 1106 ? -57.207 -16.666 23.839 1.00 92.44 1106 GLY A CA 1
ATOM 7970 C C . GLY A 1 1106 ? -57.047 -15.173 24.156 1.00 92.44 1106 GLY A C 1
ATOM 7971 O O . GLY A 1 1106 ? -57.374 -14.733 25.261 1.00 92.44 1106 GLY A O 1
ATOM 7972 N N . VAL A 1 1107 ? -56.554 -14.401 23.182 1.00 95.69 1107 VAL A N 1
ATOM 7973 C CA . VAL A 1 1107 ? -56.237 -12.964 23.316 1.00 95.69 1107 VAL A CA 1
ATOM 7974 C C . VAL A 1 1107 ? -57.197 -12.062 22.529 1.00 95.69 1107 VAL A C 1
ATOM 7976 O O . VAL A 1 1107 ? -57.747 -12.465 21.503 1.00 95.69 1107 VAL A O 1
ATOM 7979 N N . ASP A 1 1108 ? -57.405 -10.826 22.997 1.00 96.94 1108 ASP A N 1
ATOM 7980 C CA . ASP A 1 1108 ? -58.365 -9.882 22.399 1.00 96.94 1108 ASP A CA 1
ATOM 7981 C C . ASP A 1 1108 ? -57.792 -9.112 21.192 1.00 96.94 1108 ASP A C 1
ATOM 7983 O O . ASP A 1 1108 ? -58.529 -8.753 20.262 1.00 96.94 1108 ASP A O 1
ATOM 7987 N N . VAL A 1 1109 ? -56.482 -8.849 21.201 1.00 97.94 1109 VAL A N 1
ATOM 7988 C CA . VAL A 1 1109 ? -55.753 -8.141 20.139 1.00 97.94 1109 VAL A CA 1
ATOM 7989 C C . VAL A 1 1109 ? -54.446 -8.870 19.821 1.00 97.94 1109 VAL A C 1
ATOM 7991 O O . VAL A 1 1109 ? -53.756 -9.341 20.720 1.00 97.94 1109 VAL A O 1
ATOM 7994 N N . VAL A 1 1110 ? -54.072 -8.929 18.546 1.00 97.75 1110 VAL A N 1
ATOM 7995 C CA . VAL A 1 1110 ? -52.732 -9.343 18.108 1.00 97.75 1110 VAL A CA 1
ATOM 7996 C C . VAL A 1 1110 ? -52.086 -8.178 17.371 1.00 97.75 1110 VAL A C 1
ATOM 7998 O O . VAL A 1 1110 ? -52.690 -7.606 16.464 1.00 97.75 1110 VAL A O 1
ATOM 8001 N N . LEU A 1 1111 ? -50.860 -7.840 17.763 1.00 97.06 1111 LEU A N 1
ATOM 8002 C CA . LEU A 1 1111 ? -49.975 -6.936 17.043 1.00 97.06 1111 LEU A CA 1
ATOM 8003 C C . LEU A 1 1111 ? -48.850 -7.769 16.420 1.00 97.06 1111 LEU A C 1
ATOM 8005 O O . LEU A 1 1111 ? -47.895 -8.149 17.108 1.00 97.06 1111 LEU A O 1
ATOM 8009 N N . ASP A 1 1112 ? -48.998 -8.079 15.133 1.00 94.62 1112 ASP A N 1
ATOM 8010 C CA . ASP A 1 1112 ? -48.139 -9.028 14.430 1.00 94.62 1112 ASP A CA 1
ATOM 8011 C C . ASP A 1 1112 ? -47.070 -8.357 13.566 1.00 94.62 1112 ASP A C 1
ATOM 8013 O O . ASP A 1 1112 ? -47.259 -7.265 13.030 1.00 94.62 1112 ASP A O 1
ATOM 8017 N N . SER A 1 1113 ? -45.929 -9.039 13.476 1.00 86.12 1113 SER A N 1
ATOM 8018 C CA . SER A 1 1113 ? -44.797 -8.742 12.592 1.00 86.12 1113 SER A CA 1
ATOM 8019 C C . SER A 1 1113 ? -44.103 -10.012 12.070 1.00 86.12 1113 SER A C 1
ATOM 8021 O O . SER A 1 1113 ? -43.052 -9.910 11.434 1.00 86.12 1113 SER A O 1
ATOM 8023 N N . LEU A 1 1114 ? -44.642 -11.199 12.378 1.00 85.94 1114 LEU A N 1
ATOM 8024 C CA . LEU A 1 1114 ? -44.163 -12.486 11.876 1.00 85.94 1114 LEU A CA 1
ATOM 8025 C C . LEU A 1 1114 ? -44.883 -12.842 10.563 1.00 85.94 1114 LEU A C 1
ATOM 8027 O O . LEU A 1 1114 ? -45.645 -12.052 10.020 1.00 85.94 1114 LEU A O 1
ATOM 8031 N N . ALA A 1 1115 ? -44.569 -14.003 9.992 1.00 83.31 1115 ALA A N 1
ATOM 8032 C CA . ALA A 1 1115 ? -45.121 -14.460 8.717 1.00 83.31 1115 ALA A CA 1
ATOM 8033 C C . ALA A 1 1115 ? -45.356 -15.978 8.735 1.00 83.31 1115 ALA A C 1
ATOM 8035 O O . ALA A 1 1115 ? -44.778 -16.692 9.553 1.00 83.31 1115 ALA A O 1
ATOM 8036 N N . GLY A 1 1116 ? -46.157 -16.496 7.807 1.00 86.00 1116 GLY A N 1
ATOM 8037 C CA . GLY A 1 1116 ? -46.409 -17.929 7.650 1.00 86.00 1116 GLY A CA 1
ATOM 8038 C C . GLY A 1 1116 ? -47.261 -18.515 8.778 1.00 86.00 1116 GLY A C 1
ATOM 8039 O O . GLY A 1 1116 ? -48.203 -17.879 9.242 1.00 86.00 1116 GLY A O 1
ATOM 8040 N N . GLU A 1 1117 ? -46.917 -19.723 9.234 1.00 86.25 1117 GLU A N 1
ATOM 8041 C CA . GLU A 1 1117 ? -47.669 -20.473 10.259 1.00 86.25 1117 GLU A CA 1
ATOM 8042 C C . GLU A 1 1117 ? -47.838 -19.705 11.582 1.00 86.25 1117 GLU A C 1
ATOM 8044 O O . GLU A 1 1117 ? -48.798 -19.938 12.316 1.00 86.25 1117 GLU A O 1
ATOM 8049 N N . PHE A 1 1118 ? -46.944 -18.755 11.880 1.00 89.25 1118 PHE A N 1
ATOM 8050 C CA . PHE A 1 1118 ? -47.069 -17.887 13.052 1.00 89.25 1118 PHE A CA 1
ATOM 8051 C C . PHE A 1 1118 ? -48.316 -16.995 12.975 1.00 89.25 1118 PHE A C 1
ATOM 8053 O O . PHE A 1 1118 ? -48.995 -16.822 13.984 1.00 89.25 1118 PHE A O 1
ATOM 8060 N N . VAL A 1 1119 ? -48.662 -16.498 11.781 1.00 90.25 1119 VAL A N 1
ATOM 8061 C CA . VAL A 1 1119 ? -49.890 -15.722 11.537 1.00 90.25 1119 VAL A CA 1
ATOM 8062 C C . VAL A 1 1119 ? -51.107 -16.602 11.816 1.00 90.25 1119 VAL A C 1
ATOM 8064 O O . VAL A 1 1119 ? -52.029 -16.203 12.527 1.00 90.25 1119 VAL A O 1
ATOM 8067 N N . ASP A 1 1120 ? -51.093 -17.836 11.307 1.00 91.00 1120 ASP A N 1
ATOM 8068 C CA . ASP A 1 1120 ? -52.205 -18.778 11.443 1.00 91.00 1120 ASP A CA 1
ATOM 8069 C C . ASP A 1 1120 ? -52.397 -19.232 12.903 1.00 91.00 1120 ASP A C 1
ATOM 8071 O O . ASP A 1 1120 ? -53.533 -19.334 13.381 1.00 91.00 1120 ASP A O 1
ATOM 8075 N N . ALA A 1 1121 ? -51.298 -19.450 13.633 1.00 91.75 1121 ALA A N 1
ATOM 8076 C CA . ALA A 1 1121 ? -51.291 -19.726 15.069 1.00 91.75 1121 ALA A CA 1
ATOM 8077 C C . ALA A 1 1121 ? -51.863 -18.556 15.881 1.00 91.75 1121 ALA A C 1
ATOM 8079 O O . ALA A 1 1121 ? -52.715 -18.742 16.754 1.00 91.75 1121 ALA A O 1
ATOM 8080 N N . SER A 1 1122 ? -51.474 -17.329 15.542 1.00 94.38 1122 SER A N 1
ATOM 8081 C CA . SER A 1 1122 ? -51.970 -16.120 16.201 1.00 94.38 1122 SER A CA 1
ATOM 8082 C C . SER A 1 1122 ? -53.437 -15.823 15.883 1.00 94.38 1122 SER A C 1
ATOM 8084 O O . SER A 1 1122 ? -54.177 -15.372 16.758 1.00 94.38 1122 SER A O 1
ATOM 8086 N N . LEU A 1 1123 ? -53.910 -16.151 14.677 1.00 92.94 1123 LEU A N 1
ATOM 8087 C CA . LEU A 1 1123 ? -55.332 -16.096 14.326 1.00 92.94 1123 LEU A CA 1
ATOM 8088 C C . LEU A 1 1123 ? -56.169 -17.108 15.122 1.00 92.94 1123 LEU A C 1
ATOM 8090 O O . LEU A 1 1123 ? -57.290 -16.787 15.516 1.00 92.94 1123 LEU A O 1
ATOM 8094 N N . ARG A 1 1124 ? -55.641 -18.311 15.395 1.00 92.00 1124 ARG A N 1
ATOM 8095 C CA . ARG A 1 1124 ? -56.310 -19.321 16.243 1.00 92.00 1124 ARG A CA 1
ATOM 8096 C C . ARG A 1 1124 ? -56.324 -18.945 17.724 1.00 92.00 1124 ARG A C 1
ATOM 8098 O O . ARG A 1 1124 ? -57.265 -19.313 18.425 1.00 92.00 1124 ARG A O 1
ATOM 8105 N N . LEU A 1 1125 ? -55.328 -18.186 18.178 1.00 92.38 1125 LEU A N 1
ATOM 8106 C CA . LEU A 1 1125 ? -55.288 -17.595 19.517 1.00 92.38 1125 LEU A CA 1
ATOM 8107 C C . LEU A 1 1125 ? -56.285 -16.451 19.719 1.00 92.38 1125 LEU A C 1
ATOM 8109 O O . LEU A 1 1125 ? -56.567 -16.093 20.861 1.00 92.38 1125 LEU A O 1
ATOM 8113 N N . LEU A 1 1126 ? -56.789 -15.845 18.646 1.00 93.06 1126 LEU A N 1
ATOM 8114 C CA . LEU A 1 1126 ? -57.643 -14.671 18.739 1.00 93.06 1126 LEU A CA 1
ATOM 8115 C C . LEU A 1 1126 ? -59.057 -15.047 19.211 1.00 93.06 1126 LEU A C 1
ATOM 8117 O O . LEU A 1 1126 ? -59.708 -15.935 18.651 1.00 93.06 1126 LEU A O 1
ATOM 8121 N N . VAL A 1 1127 ? -59.579 -14.334 20.214 1.00 88.75 1127 VAL A N 1
ATOM 8122 C CA . VAL A 1 1127 ? -60.983 -14.480 20.632 1.00 88.75 1127 VAL A CA 1
ATOM 8123 C C . VAL A 1 1127 ? -61.923 -14.166 19.462 1.00 88.75 1127 VAL A C 1
ATOM 8125 O O . VAL A 1 1127 ? -61.620 -13.365 18.573 1.00 88.75 1127 VAL A O 1
ATOM 8128 N N . ARG A 1 1128 ? -63.140 -14.720 19.482 1.00 77.56 1128 ARG A N 1
ATOM 8129 C CA . ARG A 1 1128 ? -64.185 -14.285 18.539 1.00 77.56 1128 ARG A CA 1
ATOM 8130 C C . ARG A 1 1128 ? -64.481 -12.799 18.742 1.00 77.56 1128 ARG A C 1
ATOM 8132 O O . ARG A 1 1128 ? -64.863 -12.403 19.838 1.00 77.56 1128 ARG A O 1
ATOM 8139 N N . GLY A 1 1129 ? -64.366 -12.005 17.678 1.00 81.00 1129 GLY A N 1
ATOM 8140 C CA . GLY A 1 1129 ? -64.471 -10.543 17.767 1.00 81.00 1129 GLY A CA 1
ATOM 8141 C C . GLY A 1 1129 ? -63.133 -9.828 17.961 1.00 81.00 1129 GLY A C 1
ATOM 8142 O O . GLY A 1 1129 ? -63.118 -8.601 18.009 1.00 81.00 1129 GLY A O 1
ATOM 8143 N N . GLY A 1 1130 ? -62.029 -10.567 18.094 1.00 91.38 1130 GLY A N 1
ATOM 8144 C CA . GLY A 1 1130 ? -60.708 -9.990 18.289 1.00 91.38 1130 GLY A CA 1
ATOM 8145 C C . GLY A 1 1130 ? -60.180 -9.265 17.052 1.00 91.38 1130 GLY A C 1
ATOM 8146 O O . GLY A 1 1130 ? -60.682 -9.424 15.933 1.00 91.38 1130 GLY A O 1
ATOM 8147 N N . ARG A 1 1131 ? -59.152 -8.445 17.273 1.00 96.69 1131 ARG A N 1
ATOM 8148 C CA . ARG A 1 1131 ? -58.553 -7.575 16.251 1.00 96.69 1131 ARG A CA 1
ATOM 8149 C C . ARG A 1 1131 ? -57.122 -8.016 15.970 1.00 96.69 1131 ARG A C 1
ATOM 8151 O O . ARG A 1 1131 ? -56.307 -8.081 16.884 1.00 96.69 1131 ARG A O 1
ATOM 8158 N N . PHE A 1 1132 ? -56.827 -8.309 14.713 1.00 96.69 1132 PHE A N 1
ATOM 8159 C CA . PHE A 1 1132 ? -55.509 -8.699 14.237 1.00 96.69 1132 PHE A CA 1
ATOM 8160 C C . PHE A 1 1132 ? -54.910 -7.551 13.428 1.00 96.69 1132 PHE A C 1
ATOM 8162 O O . PHE A 1 1132 ? -55.430 -7.191 12.368 1.00 96.69 1132 PHE A O 1
ATOM 8169 N N . LEU A 1 1133 ? -53.831 -6.968 13.941 1.00 96.69 1133 LEU A N 1
ATOM 8170 C CA . LEU A 1 1133 ? -53.131 -5.845 13.336 1.00 96.69 1133 LEU A CA 1
ATOM 8171 C C . LEU A 1 1133 ? -51.811 -6.327 12.743 1.00 96.69 1133 LEU A C 1
ATOM 8173 O O . LEU A 1 1133 ? -50.877 -6.642 13.477 1.00 96.69 1133 LEU A O 1
ATOM 8177 N N . GLU A 1 1134 ? -51.739 -6.347 11.417 1.00 93.50 1134 GLU A N 1
ATOM 8178 C CA . GLU A 1 1134 ? -50.546 -6.752 10.677 1.00 93.50 1134 GLU A CA 1
ATOM 8179 C C . GLU A 1 1134 ? -49.698 -5.518 10.341 1.00 93.50 1134 GLU A C 1
ATOM 8181 O O . GLU A 1 1134 ? -50.132 -4.649 9.575 1.00 93.50 1134 GLU A O 1
ATOM 8186 N N . MET A 1 1135 ? -48.488 -5.430 10.903 1.00 88.06 1135 MET A N 1
ATOM 8187 C CA . MET A 1 1135 ? -47.517 -4.389 10.527 1.00 88.06 1135 MET A CA 1
ATOM 8188 C C . MET A 1 1135 ? -46.448 -4.901 9.551 1.00 88.06 1135 MET A C 1
ATOM 8190 O O . MET A 1 1135 ? -45.728 -4.100 8.942 1.00 88.06 1135 MET A O 1
ATOM 8194 N N . GLY A 1 1136 ? -46.318 -6.223 9.417 1.00 81.88 1136 GLY A N 1
ATOM 8195 C CA . GLY A 1 1136 ? -45.448 -6.882 8.461 1.00 81.88 1136 GLY A CA 1
ATOM 8196 C C . GLY A 1 1136 ? -45.810 -6.518 7.022 1.00 81.88 1136 GLY A C 1
ATOM 8197 O O . GLY A 1 1136 ? -46.948 -6.195 6.682 1.00 81.88 1136 GLY A O 1
ATOM 8198 N N . LYS A 1 1137 ? -44.801 -6.529 6.147 1.00 75.81 1137 LYS A N 1
ATOM 8199 C CA . LYS A 1 1137 ? -44.956 -6.173 4.723 1.00 75.81 1137 LYS A CA 1
ATOM 8200 C C . LYS A 1 1137 ? -44.799 -7.364 3.780 1.00 75.81 1137 LYS A C 1
ATOM 8202 O O . LYS A 1 1137 ? -44.921 -7.193 2.573 1.00 75.81 1137 LYS A O 1
ATOM 8207 N N . THR A 1 1138 ? -44.510 -8.547 4.318 1.00 70.69 1138 THR A N 1
ATOM 8208 C CA . THR A 1 1138 ? -44.130 -9.735 3.541 1.00 70.69 1138 THR A CA 1
ATOM 8209 C C . THR A 1 1138 ? -45.252 -10.762 3.387 1.00 70.69 1138 THR A C 1
ATOM 8211 O O . THR A 1 1138 ? -45.255 -11.461 2.382 1.00 70.69 1138 THR A O 1
ATOM 8214 N N . ASP A 1 1139 ? -46.197 -10.851 4.333 1.00 79.31 1139 ASP A N 1
ATOM 8215 C CA . ASP A 1 1139 ? -47.264 -11.872 4.354 1.00 79.31 1139 ASP A CA 1
ATOM 8216 C C . ASP A 1 1139 ? -48.644 -11.271 4.687 1.00 79.31 1139 ASP A C 1
ATOM 8218 O O . ASP A 1 1139 ? -49.321 -11.649 5.640 1.00 79.31 1139 ASP A O 1
ATOM 8222 N N . ILE A 1 1140 ? -49.055 -10.269 3.907 1.00 82.94 1140 ILE A N 1
ATOM 8223 C CA . ILE A 1 1140 ? -50.364 -9.627 4.078 1.00 82.94 1140 ILE A CA 1
ATOM 8224 C C . ILE A 1 1140 ? -51.462 -10.566 3.557 1.00 82.94 1140 ILE A C 1
ATOM 8226 O O . ILE A 1 1140 ? -51.486 -10.906 2.373 1.00 82.94 1140 ILE A O 1
ATOM 8230 N N . ARG A 1 1141 ? -52.398 -10.945 4.432 1.00 87.06 1141 ARG A N 1
ATOM 8231 C CA . ARG A 1 1141 ? -53.521 -11.849 4.132 1.00 87.06 1141 ARG A CA 1
ATOM 8232 C C . ARG A 1 1141 ? -54.763 -11.085 3.654 1.00 87.06 1141 ARG A C 1
ATOM 8234 O O . ARG A 1 1141 ? -54.943 -9.902 3.950 1.00 87.06 1141 ARG A O 1
ATOM 8241 N N . ASP A 1 1142 ? -55.649 -11.761 2.919 1.00 88.50 1142 ASP A N 1
ATOM 8242 C CA . ASP A 1 1142 ? -56.925 -11.172 2.502 1.00 88.50 1142 ASP A CA 1
ATOM 8243 C C . ASP A 1 1142 ? -57.909 -11.097 3.681 1.00 88.50 1142 ASP A C 1
ATOM 8245 O O . ASP A 1 1142 ? -58.275 -12.102 4.294 1.00 88.50 1142 ASP A O 1
ATOM 8249 N N . ALA A 1 1143 ? -58.372 -9.886 3.995 1.00 88.44 1143 ALA A N 1
ATOM 8250 C CA . ALA A 1 1143 ? -59.232 -9.657 5.152 1.00 88.44 1143 ALA A CA 1
ATOM 8251 C C . ALA A 1 1143 ? -60.601 -10.359 5.046 1.00 88.44 1143 ALA A C 1
ATOM 8253 O O . ALA A 1 1143 ? -61.191 -10.697 6.074 1.00 88.44 1143 ALA A O 1
ATOM 8254 N N . GLN A 1 1144 ? -61.128 -10.577 3.833 1.00 87.56 1144 GLN A N 1
ATOM 8255 C CA . GLN A 1 1144 ? -62.410 -11.263 3.644 1.00 87.56 1144 GLN A CA 1
ATOM 8256 C C . GLN A 1 1144 ? -62.257 -12.772 3.841 1.00 87.56 1144 GLN A C 1
ATOM 8258 O O . GLN A 1 1144 ? -63.126 -13.393 4.453 1.00 87.56 1144 GLN A O 1
ATOM 8263 N N . GLU A 1 1145 ? -61.147 -13.346 3.379 1.00 89.12 1145 GLU A N 1
ATOM 8264 C CA . GLU A 1 1145 ? -60.800 -14.749 3.607 1.00 89.12 1145 GLU A CA 1
ATOM 8265 C C . GLU A 1 1145 ? -60.603 -15.045 5.099 1.00 89.12 1145 GLU A C 1
ATOM 8267 O O . GLU A 1 1145 ? -61.195 -15.993 5.624 1.00 89.12 1145 GLU A O 1
ATOM 8272 N N . ILE A 1 1146 ? -59.873 -14.184 5.819 1.00 88.25 1146 ILE A N 1
ATOM 8273 C CA . ILE A 1 1146 ? -59.732 -14.307 7.276 1.00 88.25 1146 ILE A CA 1
ATOM 8274 C C . ILE A 1 1146 ? -61.093 -14.210 7.970 1.00 88.25 1146 ILE A C 1
ATOM 8276 O O . ILE A 1 1146 ? -61.412 -15.060 8.798 1.00 88.25 1146 ILE A O 1
ATOM 8280 N N . ALA A 1 1147 ? -61.935 -13.238 7.609 1.00 86.69 1147 ALA A N 1
ATOM 8281 C CA . ALA A 1 1147 ? -63.265 -13.097 8.204 1.00 86.69 1147 ALA A CA 1
ATOM 8282 C C . ALA A 1 1147 ? -64.190 -14.299 7.918 1.00 86.69 1147 ALA A C 1
ATOM 8284 O O . ALA A 1 1147 ? -65.083 -14.593 8.719 1.00 86.69 1147 ALA A O 1
ATOM 8285 N N . ALA A 1 1148 ? -63.991 -15.000 6.795 1.00 87.12 1148 ALA A N 1
ATOM 8286 C CA . ALA A 1 1148 ? -64.721 -16.219 6.454 1.00 87.12 1148 ALA A CA 1
ATOM 8287 C C . ALA A 1 1148 ? -64.245 -17.433 7.272 1.00 87.12 1148 ALA A C 1
ATOM 8289 O O . ALA A 1 1148 ? -65.079 -18.199 7.762 1.00 87.12 1148 ALA A O 1
ATOM 8290 N N . ASN A 1 1149 ? -62.928 -17.587 7.447 1.00 86.88 1149 ASN A N 1
ATOM 8291 C CA . ASN A 1 1149 ? -62.317 -18.699 8.185 1.00 86.88 1149 ASN A CA 1
ATOM 8292 C C . ASN A 1 1149 ? -62.400 -18.518 9.713 1.00 86.88 1149 ASN A C 1
ATOM 8294 O O . ASN A 1 1149 ? -62.569 -19.494 10.445 1.00 86.88 1149 ASN A O 1
ATOM 8298 N N . TYR A 1 1150 ? -62.371 -17.270 10.189 1.00 87.94 1150 TYR A N 1
ATOM 8299 C CA . TYR A 1 1150 ? -62.419 -16.882 11.600 1.00 87.94 1150 TYR A CA 1
ATOM 8300 C C . TYR A 1 1150 ? -63.562 -15.876 11.851 1.00 87.94 1150 TYR A C 1
ATOM 8302 O O . TYR A 1 1150 ? -63.332 -14.670 11.978 1.00 87.94 1150 TYR A O 1
ATOM 8310 N N . PRO A 1 1151 ? -64.829 -16.334 11.936 1.00 83.81 1151 PRO A N 1
ATOM 8311 C CA . PRO A 1 1151 ? -65.979 -15.441 12.050 1.00 83.81 1151 PRO A CA 1
ATOM 8312 C C . PRO A 1 1151 ? -65.896 -14.480 13.244 1.00 83.81 1151 PRO A C 1
ATOM 8314 O O . PRO A 1 1151 ? -65.844 -14.897 14.404 1.00 83.81 1151 PRO A O 1
ATOM 8317 N N . GLY A 1 1152 ? -65.964 -13.182 12.942 1.00 84.44 1152 GLY A N 1
ATOM 8318 C CA . GLY A 1 1152 ? -65.902 -12.087 13.913 1.00 84.44 1152 GLY A CA 1
ATOM 8319 C C . GLY A 1 1152 ? -64.511 -11.477 14.082 1.00 84.44 1152 GLY A C 1
ATOM 8320 O O . GLY A 1 1152 ? -64.425 -10.372 14.604 1.00 84.44 1152 GLY A O 1
ATOM 8321 N N . VAL A 1 1153 ? -63.449 -12.143 13.623 1.00 90.75 1153 VAL A N 1
ATOM 8322 C CA . VAL A 1 1153 ? -62.095 -11.579 13.634 1.00 90.75 1153 VAL A CA 1
ATOM 8323 C C . VAL A 1 1153 ? -61.996 -10.434 12.630 1.00 90.75 1153 VAL A C 1
ATOM 8325 O O . VAL A 1 1153 ? -62.448 -10.547 11.489 1.00 90.75 1153 VAL A O 1
ATOM 8328 N N . GLN A 1 1154 ? -61.399 -9.326 13.060 1.00 92.31 1154 GLN A N 1
ATOM 8329 C CA . GLN A 1 1154 ? -61.082 -8.190 12.201 1.00 92.31 1154 GLN A CA 1
ATOM 8330 C C . GLN A 1 1154 ? -59.595 -8.217 11.866 1.00 92.31 1154 GLN A C 1
ATOM 8332 O O . GLN A 1 1154 ? -58.769 -7.986 12.742 1.00 92.31 1154 GLN A O 1
ATOM 8337 N N . TYR A 1 1155 ? -59.259 -8.483 10.605 1.00 93.94 1155 TYR A N 1
ATOM 8338 C CA . TYR A 1 1155 ? -57.885 -8.416 10.112 1.00 93.94 1155 TYR A CA 1
ATOM 8339 C C . TYR A 1 1155 ? -57.620 -7.068 9.440 1.00 93.94 1155 TYR A C 1
ATOM 8341 O O . TYR A 1 1155 ? -58.368 -6.656 8.545 1.00 93.94 1155 TYR A O 1
ATOM 8349 N N . ARG A 1 1156 ? -56.553 -6.381 9.855 1.00 92.62 1156 ARG A N 1
ATOM 8350 C CA . ARG A 1 1156 ? -56.141 -5.088 9.303 1.00 92.62 1156 ARG A CA 1
ATOM 8351 C C . ARG A 1 1156 ? -54.621 -5.026 9.161 1.00 92.62 1156 ARG A C 1
ATOM 8353 O O . ARG A 1 1156 ? -53.915 -4.809 10.140 1.00 92.62 1156 ARG A O 1
ATOM 8360 N N . ALA A 1 1157 ? -54.137 -5.133 7.927 1.00 91.31 1157 ALA A N 1
ATOM 8361 C CA . ALA A 1 1157 ? -52.798 -4.664 7.585 1.00 91.31 1157 ALA A CA 1
ATOM 8362 C C . ALA A 1 1157 ? -52.781 -3.134 7.538 1.00 91.31 1157 ALA A C 1
ATOM 8364 O O . ALA A 1 1157 ? -53.721 -2.533 7.006 1.00 91.31 1157 ALA A O 1
ATOM 8365 N N . PHE A 1 1158 ? -51.749 -2.512 8.110 1.00 92.75 1158 PHE A N 1
ATOM 8366 C CA . PHE A 1 1158 ? -51.669 -1.054 8.191 1.00 92.75 1158 PHE A CA 1
ATOM 8367 C C . PHE A 1 1158 ? -50.254 -0.496 7.989 1.00 92.75 1158 PHE A C 1
ATOM 8369 O O . PHE A 1 1158 ? -49.236 -1.192 8.070 1.00 92.75 1158 PHE A O 1
ATOM 8376 N N . ASP A 1 1159 ? -50.188 0.799 7.698 1.00 88.69 1159 ASP A N 1
ATOM 8377 C CA . ASP A 1 1159 ? -48.973 1.605 7.728 1.00 88.69 1159 ASP A CA 1
ATOM 8378 C C . ASP A 1 1159 ? -49.199 2.883 8.539 1.00 88.69 1159 ASP A C 1
ATOM 8380 O O . ASP A 1 1159 ? -50.262 3.497 8.464 1.00 88.69 1159 ASP A O 1
ATOM 8384 N N . LEU A 1 1160 ? -48.185 3.330 9.284 1.00 89.88 1160 LEU A N 1
ATOM 8385 C CA . LEU A 1 1160 ? -48.277 4.568 10.060 1.00 89.88 1160 LEU A CA 1
ATOM 8386 C C . LEU A 1 1160 ? -48.604 5.785 9.173 1.00 89.88 1160 LEU A C 1
ATOM 8388 O O . LEU A 1 1160 ? -49.265 6.715 9.630 1.00 89.88 1160 LEU A O 1
ATOM 8392 N N . SER A 1 1161 ? -48.200 5.774 7.896 1.00 84.94 1161 SER A N 1
ATOM 8393 C CA . SER A 1 1161 ? -48.528 6.838 6.936 1.00 84.94 1161 SER A CA 1
ATOM 8394 C C . SER A 1 1161 ? -50.031 7.094 6.756 1.00 84.94 1161 SER A C 1
ATOM 8396 O O . SER A 1 1161 ? -50.403 8.220 6.422 1.00 84.94 1161 SER A O 1
ATOM 8398 N N . GLU A 1 1162 ? -50.898 6.118 7.053 1.00 89.75 1162 GLU A N 1
ATOM 8399 C CA . GLU A 1 1162 ? -52.361 6.254 6.982 1.00 89.75 1162 GLU A CA 1
ATOM 8400 C C . GLU A 1 1162 ? -52.934 7.259 7.995 1.00 89.75 1162 GLU A C 1
ATOM 8402 O O . GLU A 1 1162 ? -53.988 7.843 7.740 1.00 89.75 1162 GLU A O 1
ATOM 8407 N N . ALA A 1 1163 ? -52.245 7.507 9.117 1.00 89.88 1163 ALA A N 1
ATOM 8408 C CA . ALA A 1 1163 ? -52.687 8.466 10.133 1.00 89.88 1163 ALA A CA 1
ATOM 8409 C C . ALA A 1 1163 ? -52.686 9.919 9.614 1.00 89.88 1163 ALA A C 1
ATOM 8411 O O . ALA A 1 1163 ? -53.484 10.752 10.047 1.00 89.88 1163 ALA A O 1
ATOM 8412 N N . GLY A 1 1164 ? -51.799 10.225 8.663 1.00 88.62 1164 GLY A N 1
ATOM 8413 C CA . GLY A 1 1164 ? -51.580 11.570 8.138 1.00 88.62 1164 GLY A CA 1
ATOM 8414 C C . GLY A 1 1164 ? -50.825 12.513 9.099 1.00 88.62 1164 GLY A C 1
ATOM 8415 O O . GLY A 1 1164 ? -50.770 12.270 10.307 1.00 88.62 1164 GLY A O 1
ATOM 8416 N N . PRO A 1 1165 ? -50.247 13.621 8.586 1.00 86.56 1165 PRO A N 1
ATOM 8417 C CA . PRO A 1 1165 ? -49.343 14.489 9.353 1.00 86.56 1165 PRO A CA 1
ATOM 8418 C C . PRO A 1 1165 ? -49.943 15.075 10.635 1.00 86.56 1165 PRO A C 1
ATOM 8420 O O . PRO A 1 1165 ? -49.291 15.070 11.674 1.00 86.56 1165 PRO A O 1
ATOM 8423 N N . ALA A 1 1166 ? -51.200 15.528 10.586 1.00 88.56 1166 ALA A N 1
ATOM 8424 C CA . ALA A 1 1166 ? -51.861 16.145 11.736 1.00 88.56 1166 ALA A CA 1
ATOM 8425 C C . ALA A 1 1166 ? -52.032 15.159 12.903 1.00 88.56 1166 ALA A C 1
ATOM 8427 O O . ALA A 1 1166 ? -51.695 15.479 14.040 1.00 88.56 1166 ALA A O 1
ATOM 8428 N N . ARG A 1 1167 ? -52.485 13.927 12.628 1.00 93.62 1167 ARG A N 1
ATOM 8429 C CA . ARG A 1 1167 ? -52.639 12.910 13.676 1.00 93.62 1167 ARG A CA 1
ATOM 8430 C C . ARG A 1 1167 ? -51.286 12.424 14.189 1.00 93.62 1167 ARG A C 1
ATOM 8432 O O . ARG A 1 1167 ? -51.136 12.202 15.385 1.00 93.62 1167 ARG A O 1
ATOM 8439 N N . MET A 1 1168 ? -50.283 12.300 13.315 1.00 92.94 1168 MET A N 1
ATOM 8440 C CA . MET A 1 1168 ? -48.909 12.001 13.739 1.00 92.94 1168 MET A CA 1
ATOM 8441 C C . MET A 1 1168 ? -48.361 13.063 14.693 1.00 92.94 1168 MET A C 1
ATOM 8443 O O . MET A 1 1168 ? -47.725 12.708 15.681 1.00 92.94 1168 MET A O 1
ATOM 8447 N N . GLN A 1 1169 ? -48.629 14.344 14.431 1.00 90.94 1169 GLN A N 1
ATOM 8448 C CA . GLN A 1 1169 ? -48.232 15.440 15.311 1.00 90.94 1169 GLN A CA 1
ATOM 8449 C C . GLN A 1 1169 ? -48.867 15.307 16.702 1.00 90.94 1169 GLN A C 1
ATOM 8451 O O . GLN A 1 1169 ? -48.165 15.417 17.708 1.00 90.94 1169 GLN A O 1
ATOM 8456 N N . GLU A 1 1170 ? -50.177 15.042 16.762 1.00 93.19 1170 GLU A N 1
ATOM 8457 C CA . GLU A 1 1170 ? -50.906 14.816 18.018 1.00 93.19 1170 GLU A CA 1
ATOM 8458 C C . GLU A 1 1170 ? -50.307 13.643 18.803 1.00 93.19 1170 GLU A C 1
ATOM 8460 O O . GLU A 1 1170 ? -49.919 13.809 19.959 1.00 93.19 1170 GLU A O 1
ATOM 8465 N N . MET A 1 1171 ? -50.130 12.486 18.153 1.00 94.62 1171 MET A N 1
ATOM 8466 C CA . MET A 1 1171 ? -49.538 11.303 18.787 1.00 94.62 1171 MET A CA 1
ATOM 8467 C C . MET A 1 1171 ? -48.109 11.567 19.278 1.00 94.62 1171 MET A C 1
ATOM 8469 O O . MET A 1 1171 ? -47.738 11.137 20.367 1.00 94.62 1171 MET A O 1
ATOM 8473 N N . LEU A 1 1172 ? -47.294 12.294 18.506 1.00 91.62 1172 LEU A N 1
ATOM 8474 C CA . LEU A 1 1172 ? -45.925 12.635 18.897 1.00 91.62 1172 LEU A CA 1
ATOM 8475 C C . LEU A 1 1172 ? -45.891 13.560 20.121 1.00 91.62 1172 LEU A C 1
ATOM 8477 O O . LEU A 1 1172 ? -45.006 13.421 20.967 1.00 91.62 1172 LEU A O 1
ATOM 8481 N N . ALA A 1 1173 ? -46.854 14.478 20.241 1.00 90.94 1173 ALA A N 1
ATOM 8482 C CA . ALA A 1 1173 ? -47.006 15.322 21.421 1.00 90.94 1173 ALA A CA 1
ATOM 8483 C C . ALA A 1 1173 ? -47.428 14.510 22.658 1.00 90.94 1173 ALA A C 1
ATOM 8485 O O . ALA A 1 1173 ? -46.855 14.708 23.728 1.00 90.94 1173 ALA A O 1
ATOM 8486 N N . GLU A 1 1174 ? -48.365 13.568 22.510 1.00 92.38 1174 GLU A N 1
ATOM 8487 C CA . GLU A 1 1174 ? -48.805 12.687 23.602 1.00 92.38 1174 GLU A CA 1
ATOM 8488 C C . GLU A 1 1174 ? -47.679 11.760 24.079 1.00 92.38 1174 GLU A C 1
ATOM 8490 O O . GLU A 1 1174 ? -47.400 11.679 25.275 1.00 92.38 1174 GLU A O 1
ATOM 8495 N N . VAL A 1 1175 ? -46.957 11.121 23.154 1.00 91.69 1175 VAL A N 1
ATOM 8496 C CA . VAL A 1 1175 ? -45.797 10.278 23.484 1.00 91.69 1175 VAL A CA 1
ATOM 8497 C C . VAL A 1 1175 ? -44.725 11.087 24.212 1.00 91.69 1175 VAL A C 1
ATOM 8499 O O . VAL A 1 1175 ? -44.158 10.612 25.197 1.00 91.69 1175 VAL A O 1
ATOM 8502 N N . ARG A 1 1176 ? -44.455 12.318 23.761 1.00 88.88 1176 ARG A N 1
ATOM 8503 C CA . ARG A 1 1176 ? -43.505 13.213 24.427 1.00 88.88 1176 ARG A CA 1
ATOM 8504 C C . ARG A 1 1176 ? -43.931 13.525 25.864 1.00 88.88 1176 ARG A C 1
ATOM 8506 O O . ARG A 1 1176 ? -43.089 13.436 26.753 1.00 88.88 1176 ARG A O 1
ATOM 8513 N N . GLU A 1 1177 ? -45.203 13.843 26.095 1.00 90.62 1177 GLU A N 1
ATOM 8514 C CA . GLU A 1 1177 ? -45.715 14.112 27.445 1.00 90.62 1177 GLU A CA 1
ATOM 8515 C C . GLU A 1 1177 ? -45.521 12.900 28.368 1.00 90.62 1177 GLU A C 1
ATOM 8517 O O . GLU A 1 1177 ? -45.037 13.051 29.486 1.00 90.62 1177 GLU A O 1
ATOM 8522 N N . LEU A 1 1178 ? -45.790 11.684 27.883 1.00 91.31 1178 LEU A N 1
ATOM 8523 C CA . LEU A 1 1178 ? -45.602 10.457 28.668 1.00 91.31 1178 LEU A CA 1
ATOM 8524 C C . LEU A 1 1178 ? -44.126 10.161 29.000 1.00 91.31 1178 LEU A C 1
ATOM 8526 O O . LEU A 1 1178 ? -43.818 9.556 30.032 1.00 91.31 1178 LEU A O 1
ATOM 8530 N N . PHE A 1 1179 ? -43.185 10.582 28.151 1.00 91.50 1179 PHE A N 1
ATOM 8531 C CA . PHE A 1 1179 ? -41.760 10.555 28.496 1.00 91.50 1179 PHE A CA 1
ATOM 8532 C C . PHE A 1 1179 ? -41.403 11.613 29.545 1.00 91.50 1179 PHE A C 1
ATOM 8534 O O . PHE A 1 1179 ? -40.634 11.320 30.466 1.00 91.50 1179 PHE A O 1
ATOM 8541 N N . ASP A 1 1180 ? -41.970 12.816 29.435 1.00 86.94 1180 ASP A N 1
ATOM 8542 C CA . ASP A 1 1180 ? -41.738 13.920 30.370 1.00 86.94 1180 ASP A CA 1
ATOM 8543 C C . ASP A 1 1180 ? -42.299 13.590 31.775 1.00 86.94 1180 ASP A C 1
ATOM 8545 O O . ASP A 1 1180 ? -41.632 13.856 32.782 1.00 86.94 1180 ASP A O 1
ATOM 8549 N N . THR A 1 1181 ? -43.449 12.902 31.870 1.00 88.69 1181 THR A N 1
ATOM 8550 C CA . THR A 1 1181 ? -44.003 12.375 33.137 1.00 88.69 1181 THR A CA 1
ATOM 8551 C C . THR A 1 1181 ? -43.306 11.106 33.644 1.00 88.69 1181 THR A C 1
ATOM 8553 O O . THR A 1 1181 ? -43.568 10.667 34.767 1.00 88.69 1181 THR A O 1
ATOM 8556 N N . ARG A 1 1182 ? -42.349 10.560 32.875 1.00 83.44 1182 ARG A N 1
ATOM 8557 C CA . ARG A 1 1182 ? -41.612 9.306 33.138 1.00 83.44 1182 ARG A CA 1
ATOM 8558 C C . ARG A 1 1182 ? -42.491 8.055 33.203 1.00 83.44 1182 ARG A C 1
ATOM 8560 O O . ARG A 1 1182 ? -42.089 7.064 33.813 1.00 83.44 1182 ARG A O 1
ATOM 8567 N N . GLU A 1 1183 ? -43.656 8.094 32.570 1.00 85.94 1183 GLU A N 1
ATOM 8568 C CA . GLU A 1 1183 ? -44.513 6.922 32.360 1.00 85.94 1183 GLU A CA 1
ATOM 8569 C C . GLU A 1 1183 ? -43.933 5.998 31.282 1.00 85.94 1183 GLU A C 1
ATOM 8571 O O . GLU A 1 1183 ? -44.097 4.783 31.355 1.00 85.94 1183 GLU A O 1
ATOM 8576 N N . LEU A 1 1184 ? -43.191 6.566 30.324 1.00 91.38 1184 LEU A N 1
ATOM 8577 C CA . LEU A 1 1184 ? -42.414 5.825 29.331 1.00 91.38 1184 LEU A CA 1
ATOM 8578 C C . LEU A 1 1184 ? -40.907 5.891 29.611 1.00 91.38 1184 LEU A C 1
ATOM 8580 O O . LEU A 1 1184 ? -40.375 6.823 30.227 1.00 91.38 1184 LEU A O 1
ATOM 8584 N N . HIS A 1 1185 ? -40.192 4.880 29.130 1.00 90.56 1185 HIS A N 1
ATOM 8585 C CA . HIS A 1 1185 ? -38.753 4.710 29.286 1.00 90.56 1185 HIS A CA 1
ATOM 8586 C C . HIS A 1 1185 ? -38.064 4.533 27.932 1.00 90.56 1185 HIS A C 1
ATOM 8588 O O . HIS A 1 1185 ? -38.584 3.893 27.015 1.00 90.56 1185 HIS A O 1
ATOM 8594 N N . ARG A 1 1186 ? -36.873 5.136 27.809 1.00 90.69 1186 ARG A N 1
ATOM 8595 C CA . ARG A 1 1186 ? -36.047 5.080 26.594 1.00 90.69 1186 ARG A CA 1
ATOM 8596 C C . ARG A 1 1186 ? -35.738 3.627 26.234 1.00 90.69 1186 ARG A C 1
ATOM 8598 O O . ARG A 1 1186 ? -35.415 2.828 27.111 1.00 90.69 1186 ARG A O 1
ATOM 8605 N N . LEU A 1 1187 ? -35.792 3.318 24.943 1.00 92.62 1187 LEU A N 1
ATOM 8606 C CA . LEU A 1 1187 ? -35.442 1.995 24.439 1.00 92.62 1187 LEU A CA 1
ATOM 8607 C C . LEU A 1 1187 ? -33.916 1.826 24.374 1.00 92.62 1187 LEU A C 1
ATOM 8609 O O . LEU A 1 1187 ? -33.205 2.814 24.159 1.00 92.62 1187 LEU A O 1
ATOM 8613 N N . PRO A 1 1188 ? -33.398 0.593 24.511 1.00 93.38 1188 PRO A N 1
ATOM 8614 C CA . PRO A 1 1188 ? -32.030 0.282 24.121 1.00 93.38 1188 PRO A CA 1
ATOM 8615 C C . PRO A 1 1188 ? -31.799 0.649 22.650 1.00 93.38 1188 PRO A C 1
ATOM 8617 O O . PRO A 1 1188 ? -32.668 0.427 21.801 1.00 93.38 1188 PRO A O 1
ATOM 8620 N N . VAL A 1 1189 ? -30.635 1.220 22.349 1.00 94.00 1189 VAL A N 1
ATOM 8621 C CA . VAL A 1 1189 ? -30.257 1.615 20.989 1.00 94.00 1189 VAL A CA 1
ATOM 8622 C C . VAL A 1 1189 ? -28.934 0.960 20.637 1.00 94.00 1189 VAL A C 1
ATOM 8624 O O . VAL A 1 1189 ? -28.005 0.978 21.441 1.00 94.00 1189 VAL A O 1
ATOM 8627 N N . THR A 1 1190 ? -28.843 0.422 19.427 1.00 92.94 1190 THR A N 1
ATOM 8628 C CA . THR A 1 1190 ? -27.578 -0.006 18.833 1.00 92.94 1190 THR A CA 1
ATOM 8629 C C . THR A 1 1190 ? -27.267 0.906 17.653 1.00 92.94 1190 THR A C 1
ATOM 8631 O O . THR A 1 1190 ? -28.103 1.081 16.762 1.00 92.94 1190 THR A O 1
ATOM 8634 N N . THR A 1 1191 ? -26.099 1.544 17.685 1.00 93.00 1191 THR A N 1
ATOM 8635 C CA . THR A 1 1191 ? -25.712 2.583 16.726 1.00 93.00 1191 THR A CA 1
ATOM 8636 C C . THR A 1 1191 ? -24.648 2.095 15.756 1.00 93.00 1191 THR A C 1
ATOM 8638 O O . THR A 1 1191 ? -23.724 1.406 16.170 1.00 93.00 1191 THR A O 1
ATOM 8641 N N . TRP A 1 1192 ? -24.735 2.534 14.504 1.00 93.19 1192 TRP A N 1
ATOM 8642 C CA . TRP A 1 1192 ? -23.671 2.412 13.506 1.00 93.19 1192 TRP A CA 1
ATOM 8643 C C . TRP A 1 1192 ? -23.441 3.758 12.835 1.00 93.19 1192 TRP A C 1
ATOM 8645 O O . TRP A 1 1192 ? -24.388 4.522 12.659 1.00 93.19 1192 TRP A O 1
ATOM 8655 N N . ASP A 1 1193 ? -22.220 4.041 12.390 1.00 93.81 1193 ASP A N 1
ATOM 8656 C CA . ASP A 1 1193 ? -22.017 5.111 11.414 1.00 93.81 1193 ASP A CA 1
ATOM 8657 C C . ASP A 1 1193 ? -22.833 4.804 10.145 1.00 93.81 1193 ASP A C 1
ATOM 8659 O O . ASP A 1 1193 ? -22.929 3.655 9.710 1.00 93.81 1193 ASP A O 1
ATOM 8663 N N . VAL A 1 1194 ? -23.443 5.820 9.536 1.00 94.25 1194 VAL A N 1
ATOM 8664 C CA . VAL A 1 1194 ? -24.219 5.673 8.291 1.00 94.25 1194 VAL A CA 1
ATOM 8665 C C . VAL A 1 1194 ? -23.415 5.037 7.150 1.00 94.25 1194 VAL A C 1
ATOM 8667 O O . VAL A 1 1194 ? -23.989 4.349 6.308 1.00 94.25 1194 VAL A O 1
ATOM 8670 N N . ARG A 1 1195 ? -22.086 5.190 7.135 1.00 92.69 1195 ARG A N 1
ATOM 8671 C CA . ARG A 1 1195 ? -21.198 4.518 6.175 1.00 92.69 1195 ARG A CA 1
ATOM 8672 C C . ARG A 1 1195 ? -21.153 3.002 6.371 1.00 92.69 1195 ARG A C 1
ATOM 8674 O O . ARG A 1 1195 ? -20.843 2.287 5.428 1.00 92.69 1195 ARG A O 1
ATOM 8681 N N . CYS A 1 1196 ? -21.522 2.507 7.549 1.00 93.38 1196 CYS A N 1
ATOM 8682 C CA . CYS A 1 1196 ? -21.660 1.087 7.877 1.00 93.38 1196 CYS A CA 1
ATOM 8683 C C . CYS A 1 1196 ? -23.093 0.562 7.638 1.00 93.38 1196 CYS A C 1
ATOM 8685 O O . CYS A 1 1196 ? -23.452 -0.501 8.153 1.00 93.38 1196 CYS A O 1
ATOM 8687 N N . ALA A 1 1197 ? -23.938 1.281 6.883 1.00 94.75 1197 ALA A N 1
ATOM 8688 C CA . ALA A 1 1197 ? -25.341 0.916 6.668 1.00 94.75 1197 ALA A CA 1
ATOM 8689 C C . ALA A 1 1197 ? -25.574 -0.543 6.217 1.00 94.75 1197 ALA A C 1
ATOM 8691 O O . ALA A 1 1197 ? -26.477 -1.161 6.784 1.00 94.75 1197 ALA A O 1
ATOM 8692 N N . PRO A 1 1198 ? -24.780 -1.156 5.310 1.00 92.38 1198 PRO A N 1
ATOM 8693 C CA . PRO A 1 1198 ? -24.949 -2.572 4.967 1.00 92.38 1198 PRO A CA 1
ATOM 8694 C C . PRO A 1 1198 ? -24.879 -3.506 6.180 1.00 92.38 1198 PRO A C 1
ATOM 8696 O O . PRO A 1 1198 ? -25.696 -4.417 6.315 1.00 92.38 1198 PRO A O 1
ATOM 8699 N N . ALA A 1 1199 ? -23.941 -3.266 7.102 1.00 89.62 1199 ALA A N 1
ATOM 8700 C CA . ALA A 1 1199 ? -23.807 -4.054 8.325 1.00 89.62 1199 ALA A CA 1
ATOM 8701 C C . ALA A 1 1199 ? -24.984 -3.822 9.285 1.00 89.62 1199 ALA A C 1
ATOM 8703 O O . ALA A 1 1199 ? -25.541 -4.785 9.812 1.00 89.62 1199 ALA A O 1
ATOM 8704 N N . ALA A 1 1200 ? -25.416 -2.569 9.455 1.00 93.19 1200 ALA A N 1
ATOM 8705 C CA . ALA A 1 1200 ? -26.567 -2.227 10.291 1.00 93.19 1200 ALA A CA 1
ATOM 8706 C C . ALA A 1 1200 ? -27.875 -2.851 9.766 1.00 93.19 1200 ALA A C 1
ATOM 8708 O O . ALA A 1 1200 ? -28.659 -3.414 10.534 1.00 93.19 1200 ALA A O 1
ATOM 8709 N N . PHE A 1 1201 ? -28.096 -2.801 8.449 1.00 94.56 1201 PHE A N 1
ATOM 8710 C CA . PHE A 1 1201 ? -29.259 -3.399 7.795 1.00 94.56 1201 PHE A CA 1
ATOM 8711 C C . PHE A 1 1201 ? -29.226 -4.920 7.922 1.00 94.56 1201 PHE A C 1
ATOM 8713 O O . PHE A 1 1201 ? -30.250 -5.513 8.253 1.00 94.56 1201 PHE A O 1
ATOM 8720 N N . ARG A 1 1202 ? -28.054 -5.552 7.763 1.00 91.19 1202 ARG A N 1
ATOM 8721 C CA . ARG A 1 1202 ? -27.899 -7.000 7.959 1.00 91.19 1202 ARG A CA 1
ATOM 8722 C C . ARG A 1 1202 ? -28.176 -7.404 9.405 1.00 91.19 1202 ARG A C 1
ATOM 8724 O O . ARG A 1 1202 ? -28.972 -8.310 9.640 1.00 91.19 1202 ARG A O 1
ATOM 8731 N N . PHE A 1 1203 ? -27.621 -6.684 10.379 1.00 90.44 1203 PHE A N 1
ATOM 8732 C CA . PHE A 1 1203 ? -27.884 -6.915 11.802 1.00 90.44 1203 PHE A CA 1
ATOM 8733 C C . PHE A 1 1203 ? -29.378 -6.802 12.148 1.00 90.44 1203 PHE A C 1
ATOM 8735 O O . PHE A 1 1203 ? -29.911 -7.586 12.944 1.00 90.44 1203 PHE A O 1
ATOM 8742 N N . MET A 1 1204 ? -30.073 -5.843 11.527 1.00 90.38 1204 MET A N 1
ATOM 8743 C CA . MET A 1 1204 ? -31.520 -5.709 11.650 1.00 90.38 1204 MET A CA 1
ATOM 8744 C C . MET A 1 1204 ? -32.267 -6.865 10.977 1.00 90.38 1204 MET A C 1
ATOM 8746 O O . MET A 1 1204 ? -33.166 -7.425 11.602 1.00 90.38 1204 MET A O 1
ATOM 8750 N N . SER A 1 1205 ? -31.878 -7.232 9.752 1.00 88.25 1205 SER A N 1
ATOM 8751 C CA . SER A 1 1205 ? -32.490 -8.301 8.949 1.00 88.25 1205 SER A CA 1
ATOM 8752 C C . SER A 1 1205 ? -32.452 -9.659 9.656 1.00 88.25 1205 SER A C 1
ATOM 8754 O O . SER A 1 1205 ? -33.442 -10.375 9.669 1.00 88.25 1205 SER A O 1
ATOM 8756 N N . GLN A 1 1206 ? -31.362 -9.943 10.372 1.00 86.31 1206 GLN A N 1
ATOM 8757 C CA . GLN A 1 1206 ? -31.174 -11.158 11.171 1.00 86.31 1206 GLN A CA 1
ATOM 8758 C C . GLN A 1 1206 ? -31.926 -11.120 12.512 1.00 86.31 1206 GLN A C 1
ATOM 8760 O O . GLN A 1 1206 ? -31.777 -12.014 13.348 1.00 86.31 1206 GLN A O 1
ATOM 8765 N N . ALA A 1 1207 ? -32.684 -10.050 12.772 1.00 85.06 1207 ALA A N 1
ATOM 8766 C CA . ALA A 1 1207 ? -33.404 -9.806 14.014 1.00 85.06 1207 ALA A CA 1
ATOM 8767 C C . ALA A 1 1207 ? -32.524 -9.945 15.272 1.00 85.06 1207 ALA A C 1
ATOM 8769 O O . ALA A 1 1207 ? -33.003 -10.391 16.313 1.00 85.06 1207 ALA A O 1
ATOM 8770 N N . ARG A 1 1208 ? -31.238 -9.562 15.218 1.00 85.19 1208 ARG A N 1
ATOM 8771 C CA . ARG A 1 1208 ? -30.307 -9.679 16.362 1.00 85.19 1208 ARG A CA 1
ATOM 8772 C C . ARG A 1 1208 ? -30.491 -8.585 17.413 1.00 85.19 1208 ARG A C 1
ATOM 8774 O O . ARG A 1 1208 ? -30.281 -8.831 18.597 1.00 85.19 1208 ARG A O 1
ATOM 8781 N N . HIS A 1 1209 ? -30.938 -7.408 16.994 1.00 90.12 1209 HIS A N 1
ATOM 8782 C CA . HIS A 1 1209 ? -31.094 -6.232 17.847 1.00 90.12 1209 HIS A CA 1
ATOM 8783 C C . HIS A 1 1209 ? -32.093 -6.423 19.005 1.00 90.12 1209 HIS A C 1
ATOM 8785 O O . HIS A 1 1209 ? -33.078 -7.162 18.904 1.00 90.12 1209 HIS A O 1
ATOM 8791 N N . ILE A 1 1210 ? -31.838 -5.708 20.099 1.00 92.56 1210 ILE A N 1
ATOM 8792 C CA . ILE A 1 1210 ? -32.774 -5.454 21.198 1.00 92.56 1210 ILE A CA 1
ATOM 8793 C C . ILE A 1 1210 ? -33.034 -3.947 21.192 1.00 92.56 1210 ILE A C 1
ATOM 8795 O O . ILE A 1 1210 ? -32.089 -3.162 21.172 1.00 92.56 1210 ILE A O 1
ATOM 8799 N N . GLY A 1 1211 ? -34.299 -3.536 21.181 1.00 94.50 1211 GLY A N 1
ATOM 8800 C CA . GLY A 1 1211 ? -34.671 -2.134 21.014 1.00 94.50 1211 GLY A CA 1
ATOM 8801 C C . GLY A 1 1211 ? -34.535 -1.679 19.560 1.00 94.50 1211 GLY A C 1
ATOM 8802 O O . GLY A 1 1211 ? -35.202 -2.231 18.685 1.00 94.50 1211 GLY A O 1
ATOM 8803 N N . LYS A 1 1212 ? -33.728 -0.649 19.283 1.00 95.88 1212 LYS A N 1
ATOM 8804 C CA . LYS A 1 1212 ? -33.727 0.039 17.981 1.00 95.88 1212 LYS A CA 1
ATOM 8805 C C . LYS A 1 1212 ? -32.334 0.180 17.368 1.00 95.88 1212 LYS A C 1
ATOM 8807 O O . LYS A 1 1212 ? -31.376 0.515 18.055 1.00 95.88 1212 LYS A O 1
ATOM 8812 N N . VAL A 1 1213 ? -32.251 -0.021 16.053 1.00 96.94 1213 VAL A N 1
ATOM 8813 C CA . VAL A 1 1213 ? -31.052 0.252 15.248 1.00 96.94 1213 VAL A CA 1
ATOM 8814 C C . VAL A 1 1213 ? -31.079 1.702 14.772 1.00 96.94 1213 VAL A C 1
ATOM 8816 O O . VAL A 1 1213 ? -32.097 2.167 14.252 1.00 96.94 1213 VAL A O 1
ATOM 8819 N N . VAL A 1 1214 ? -29.969 2.416 14.945 1.00 97.12 1214 VAL A N 1
ATOM 8820 C CA . VAL A 1 1214 ? -29.829 3.831 14.580 1.00 97.12 1214 VAL A CA 1
ATOM 8821 C C . VAL A 1 1214 ? -28.534 4.049 13.802 1.00 97.12 1214 VAL A C 1
ATOM 8823 O O . VAL A 1 1214 ? -27.480 3.555 14.188 1.00 97.12 1214 VAL A O 1
ATOM 8826 N N . LEU A 1 1215 ? -28.607 4.821 12.723 1.00 96.75 1215 LEU A N 1
ATOM 8827 C CA . LEU A 1 1215 ? -27.446 5.319 11.996 1.00 96.75 1215 LEU A CA 1
ATOM 8828 C C . LEU A 1 1215 ? -27.070 6.706 12.511 1.00 96.75 1215 LEU A C 1
ATOM 8830 O O . LEU A 1 1215 ? -27.913 7.601 12.549 1.00 96.75 1215 LEU A O 1
ATOM 8834 N N . THR A 1 1216 ? -25.815 6.906 12.889 1.00 94.44 1216 THR A N 1
ATOM 8835 C CA . THR A 1 1216 ? -25.263 8.214 13.248 1.00 94.44 1216 THR A CA 1
ATOM 8836 C C . THR A 1 1216 ? -24.559 8.835 12.053 1.00 94.44 1216 THR A C 1
ATOM 8838 O O . THR A 1 1216 ? -23.899 8.139 11.279 1.00 94.44 1216 THR A O 1
ATOM 8841 N N . MET A 1 1217 ? -24.677 10.153 11.905 1.00 91.75 1217 MET A N 1
ATOM 8842 C CA . MET A 1 1217 ? -23.962 10.865 10.848 1.00 91.75 1217 MET A CA 1
ATOM 8843 C C . MET A 1 1217 ? -22.465 10.978 11.175 1.00 91.75 1217 MET A C 1
ATOM 8845 O O . MET A 1 1217 ? -22.118 11.066 12.355 1.00 91.75 1217 MET A O 1
ATOM 8849 N N . PRO A 1 1218 ? -21.571 11.035 10.167 1.00 84.06 1218 PRO A N 1
ATOM 8850 C CA . PRO A 1 1218 ? -20.121 11.054 10.388 1.00 84.06 1218 PRO A CA 1
ATOM 8851 C C . PRO A 1 1218 ? -19.651 12.232 11.252 1.00 84.06 1218 PRO A C 1
ATOM 8853 O O . PRO A 1 1218 ? -18.696 12.107 12.019 1.00 84.06 1218 PRO A O 1
ATOM 8856 N N . SER A 1 1219 ? -20.356 13.369 11.185 1.00 79.94 1219 SER A N 1
ATOM 8857 C CA . SER A 1 1219 ? -20.051 14.536 12.018 1.00 79.94 1219 SER A CA 1
ATOM 8858 C C . SER A 1 1219 ? -20.278 14.272 13.507 1.00 79.94 1219 SER A C 1
ATOM 8860 O O . SER A 1 1219 ? -19.642 14.916 14.327 1.00 79.94 1219 SER A O 1
ATOM 8862 N N . ALA A 1 1220 ? -21.099 13.290 13.892 1.00 79.12 1220 ALA A N 1
ATOM 8863 C CA . ALA A 1 1220 ? -21.464 13.064 15.288 1.00 79.12 1220 ALA A CA 1
ATOM 8864 C C . ALA A 1 1220 ? -20.257 12.764 16.191 1.00 79.12 1220 ALA A C 1
ATOM 8866 O O . ALA A 1 1220 ? -20.275 13.102 17.375 1.00 79.12 1220 ALA A O 1
ATOM 8867 N N . LEU A 1 1221 ? -19.207 12.114 15.677 1.00 86.38 1221 LEU A N 1
ATOM 8868 C CA . LEU A 1 1221 ? -17.965 11.943 16.436 1.00 86.38 1221 LEU A CA 1
ATOM 8869 C C . LEU A 1 1221 ? -17.151 13.243 16.472 1.00 86.38 1221 LEU A C 1
ATOM 8871 O O . LEU A 1 1221 ? -16.712 13.648 17.546 1.00 86.38 1221 LEU A O 1
ATOM 8875 N N . ALA A 1 1222 ? -16.995 13.914 15.328 1.00 87.38 1222 ALA A N 1
ATOM 8876 C CA . ALA A 1 1222 ? -16.285 15.188 15.226 1.00 87.38 1222 ALA A CA 1
ATOM 8877 C C . ALA A 1 1222 ? -16.887 16.264 16.141 1.00 87.38 1222 ALA A C 1
ATOM 8879 O O . ALA A 1 1222 ? -16.173 16.833 16.959 1.00 87.38 1222 ALA A O 1
ATOM 8880 N N . ASP A 1 1223 ? -18.203 16.457 16.099 1.00 84.88 1223 ASP A N 1
ATOM 8881 C CA . ASP A 1 1223 ? -18.932 17.440 16.900 1.00 84.88 1223 ASP A CA 1
ATOM 8882 C C . ASP A 1 1223 ? -18.733 17.194 18.407 1.00 84.88 1223 ASP A C 1
ATOM 8884 O O . ASP A 1 1223 ? -18.463 18.122 19.172 1.00 84.88 1223 ASP A O 1
ATOM 8888 N N . ARG A 1 1224 ? -18.780 15.925 18.842 1.00 87.56 1224 ARG A N 1
ATOM 8889 C CA . ARG A 1 1224 ? -18.545 15.546 20.247 1.00 87.56 1224 ARG A CA 1
ATOM 8890 C C . ARG A 1 1224 ? -17.101 15.762 20.697 1.00 87.56 1224 ARG A C 1
ATOM 8892 O O . ARG A 1 1224 ? -16.872 16.098 21.858 1.00 87.56 1224 ARG A O 1
ATOM 8899 N N . LEU A 1 1225 ? -16.125 15.551 19.813 1.00 92.94 1225 LEU A N 1
ATOM 8900 C CA . LEU A 1 1225 ? -14.715 15.812 20.113 1.00 92.94 1225 LEU A CA 1
ATOM 8901 C C . LEU A 1 1225 ? -14.396 17.314 20.090 1.00 92.94 1225 LEU A C 1
ATOM 8903 O O . LEU A 1 1225 ? -13.593 17.774 20.902 1.00 92.94 1225 LEU A O 1
ATOM 8907 N N . ALA A 1 1226 ? -15.034 18.078 19.202 1.00 89.88 1226 ALA A N 1
ATOM 8908 C CA . ALA A 1 1226 ? -14.850 19.518 19.059 1.00 89.88 1226 ALA A CA 1
ATOM 8909 C C . ALA A 1 1226 ? -15.355 20.317 20.277 1.00 89.88 1226 ALA A C 1
ATOM 8911 O O . ALA A 1 1226 ? -14.756 21.339 20.616 1.00 89.88 1226 ALA A O 1
ATOM 8912 N N . ASP A 1 1227 ? -16.395 19.833 20.968 1.00 85.81 1227 ASP A N 1
ATOM 8913 C CA . ASP A 1 1227 ? -16.960 20.435 22.193 1.00 85.81 1227 ASP A CA 1
ATOM 8914 C C . ASP A 1 1227 ? -16.097 20.213 23.459 1.00 85.81 1227 ASP A C 1
ATOM 8916 O O . ASP A 1 1227 ? -16.436 20.648 24.561 1.00 85.81 1227 ASP A O 1
ATOM 8920 N N . GLY A 1 1228 ? -14.957 19.526 23.346 1.00 94.06 1228 GLY A N 1
ATOM 8921 C CA . GLY A 1 1228 ? -14.157 19.160 24.509 1.00 94.06 1228 GLY A CA 1
ATOM 8922 C C . GLY A 1 1228 ? -12.654 19.164 24.303 1.00 94.06 1228 GLY A C 1
ATOM 8923 O O . GLY A 1 1228 ? -12.110 19.666 23.320 1.00 94.06 1228 GLY A O 1
ATOM 8924 N N . THR A 1 1229 ? -11.975 18.597 25.295 1.00 97.75 1229 THR A N 1
ATOM 8925 C CA . THR A 1 1229 ? -10.521 18.437 25.303 1.00 97.75 1229 THR A CA 1
ATOM 8926 C C . THR A 1 1229 ? -10.141 17.037 24.833 1.00 97.75 1229 THR A C 1
ATOM 8928 O O . THR A 1 1229 ? -10.696 16.046 25.318 1.00 97.75 1229 THR A O 1
ATOM 8931 N N . VAL A 1 1230 ? -9.154 16.939 23.939 1.00 98.38 1230 VAL A N 1
ATOM 8932 C CA . VAL A 1 1230 ? -8.536 15.664 23.551 1.00 98.38 1230 VAL A CA 1
ATOM 8933 C C . VAL A 1 1230 ? -7.120 15.570 24.114 1.00 98.38 1230 VAL A C 1
ATOM 8935 O O . VAL A 1 1230 ? -6.283 16.447 23.892 1.00 98.38 1230 VAL A O 1
ATOM 8938 N N . VAL A 1 1231 ? -6.846 14.491 24.848 1.00 98.06 1231 VAL A N 1
ATOM 8939 C CA . VAL A 1 1231 ? -5.532 14.209 25.442 1.00 98.06 1231 VAL A CA 1
ATOM 8940 C C . VAL A 1 1231 ? -4.801 13.180 24.587 1.00 98.06 1231 VAL A C 1
ATOM 8942 O O . VAL A 1 1231 ? -5.261 12.052 24.441 1.00 98.06 1231 VAL A O 1
ATOM 8945 N N . ILE A 1 1232 ? -3.633 13.535 24.057 1.00 97.44 1232 ILE A N 1
ATOM 8946 C CA . ILE A 1 1232 ? -2.782 12.627 23.281 1.00 97.44 1232 ILE A CA 1
ATOM 8947 C C . ILE A 1 1232 ? -1.509 12.364 24.079 1.00 97.44 1232 ILE A C 1
ATOM 8949 O O . ILE A 1 1232 ? -0.749 13.280 24.393 1.00 97.44 1232 ILE A O 1
ATOM 8953 N N . THR A 1 1233 ? -1.256 11.102 24.410 1.00 94.94 1233 THR A N 1
ATOM 8954 C CA . THR A 1 1233 ? -0.064 10.681 25.156 1.00 94.94 1233 THR A CA 1
ATOM 8955 C C . THR A 1 1233 ? 0.954 10.059 24.205 1.00 94.94 1233 THR A C 1
ATOM 8957 O O . THR A 1 1233 ? 0.588 9.351 23.270 1.00 94.94 1233 THR A O 1
ATOM 8960 N N . GLY A 1 1234 ? 2.242 10.365 24.384 1.00 85.38 1234 GLY A N 1
ATOM 8961 C CA . GLY A 1 1234 ? 3.250 10.072 23.355 1.00 85.38 1234 GLY A CA 1
ATOM 8962 C C . GLY A 1 1234 ? 3.111 10.960 22.111 1.00 85.38 1234 GLY A C 1
ATOM 8963 O O . GLY A 1 1234 ? 3.637 10.624 21.055 1.00 85.38 1234 GLY A O 1
ATOM 8964 N N . ALA A 1 1235 ? 2.425 12.101 22.246 1.00 77.19 1235 ALA A N 1
ATOM 8965 C CA . ALA A 1 1235 ? 2.079 13.021 21.162 1.00 77.19 1235 ALA A CA 1
ATOM 8966 C C . ALA A 1 1235 ? 3.272 13.548 20.356 1.00 77.19 1235 ALA A C 1
ATOM 8968 O O . ALA A 1 1235 ? 3.133 13.873 19.186 1.00 77.19 1235 ALA A O 1
ATOM 8969 N N . THR A 1 1236 ? 4.448 13.632 20.977 1.00 71.94 1236 THR A N 1
ATOM 8970 C CA . THR A 1 1236 ? 5.672 14.132 20.334 1.00 71.94 1236 THR A CA 1
ATOM 8971 C C . THR A 1 1236 ? 6.375 13.053 19.498 1.00 71.94 1236 THR A C 1
ATOM 8973 O O . THR A 1 1236 ? 7.487 13.270 19.034 1.00 71.94 1236 THR A O 1
ATOM 8976 N N . GLY A 1 1237 ? 5.791 11.854 19.380 1.00 76.81 1237 GLY A N 1
ATOM 8977 C CA . GLY A 1 1237 ? 6.228 10.810 18.455 1.00 76.81 1237 GLY A CA 1
ATOM 8978 C C . GLY A 1 1237 ? 5.526 10.917 17.097 1.00 76.81 1237 GLY A C 1
ATOM 8979 O O . GLY A 1 1237 ? 4.502 11.584 16.980 1.00 76.81 1237 GLY A O 1
ATOM 8980 N N . ALA A 1 1238 ? 6.052 10.207 16.094 1.00 77.25 1238 ALA A N 1
ATOM 8981 C CA . ALA A 1 1238 ? 5.570 10.234 14.706 1.00 77.25 1238 ALA A CA 1
ATOM 8982 C C . ALA A 1 1238 ? 4.042 10.052 14.578 1.00 77.25 1238 ALA A C 1
ATOM 8984 O O . ALA A 1 1238 ? 3.353 10.926 14.057 1.00 77.25 1238 ALA A O 1
ATOM 8985 N N . VAL A 1 1239 ? 3.499 8.964 15.140 1.00 86.81 1239 VAL A N 1
ATOM 8986 C CA . VAL A 1 1239 ? 2.055 8.657 15.092 1.00 86.81 1239 VAL A CA 1
ATOM 8987 C C . VAL A 1 1239 ? 1.229 9.726 15.815 1.00 86.81 1239 VAL A C 1
ATOM 8989 O O . VAL A 1 1239 ? 0.250 10.231 15.275 1.00 86.81 1239 VAL A O 1
ATOM 8992 N N . GLY A 1 1240 ? 1.643 10.109 17.028 1.00 89.25 1240 GLY A N 1
ATOM 8993 C CA . GLY A 1 1240 ? 0.922 11.090 17.840 1.00 89.25 1240 GLY A CA 1
ATOM 8994 C C . GLY A 1 1240 ? 0.808 12.459 17.166 1.00 89.25 1240 GLY A C 1
ATOM 8995 O O . GLY A 1 1240 ? -0.256 13.073 17.218 1.00 89.25 1240 GLY A O 1
ATOM 8996 N N . GLY A 1 1241 ? 1.869 12.910 16.492 1.00 90.00 1241 GLY A N 1
ATOM 8997 C CA . GLY A 1 1241 ? 1.878 14.180 15.769 1.00 90.00 1241 GLY A CA 1
ATOM 8998 C C . GLY A 1 1241 ? 0.969 14.182 14.539 1.00 90.00 1241 GLY A C 1
ATOM 8999 O O . GLY A 1 1241 ? 0.254 15.159 14.318 1.00 90.00 1241 GLY A O 1
ATOM 9000 N N . VAL A 1 1242 ? 0.951 13.089 13.768 1.00 91.88 1242 VAL A N 1
ATOM 9001 C CA . VAL A 1 1242 ? 0.054 12.942 12.607 1.00 91.88 1242 VAL A CA 1
ATOM 9002 C C . VAL A 1 1242 ? -1.408 12.949 13.050 1.00 91.88 1242 VAL A C 1
ATOM 9004 O O . VAL A 1 1242 ? -2.197 13.742 12.537 1.00 91.88 1242 VAL A O 1
ATOM 9007 N N . LEU A 1 1243 ? -1.758 12.144 14.059 1.00 94.44 1243 LEU A N 1
ATOM 9008 C CA . LEU A 1 1243 ? -3.129 12.080 14.571 1.00 94.44 1243 LEU A CA 1
ATOM 9009 C C . LEU A 1 1243 ? -3.577 13.411 15.190 1.00 94.44 1243 LEU A C 1
ATOM 9011 O O . LEU A 1 1243 ? -4.721 13.813 15.006 1.00 94.44 1243 LEU A O 1
ATOM 9015 N N . ALA A 1 1244 ? -2.685 14.141 15.869 1.00 95.00 1244 ALA A N 1
ATOM 9016 C CA . ALA A 1 1244 ? -3.000 15.471 16.391 1.00 95.00 1244 ALA A CA 1
ATOM 9017 C C . ALA A 1 1244 ? -3.397 16.452 15.276 1.00 95.00 1244 ALA A C 1
ATOM 9019 O O . ALA A 1 1244 ? -4.400 17.154 15.407 1.00 95.00 1244 ALA A O 1
ATOM 9020 N N . ARG A 1 1245 ? -2.638 16.484 14.169 1.00 94.62 1245 ARG A N 1
ATOM 9021 C CA . ARG A 1 1245 ? -2.949 17.341 13.011 1.00 94.62 1245 ARG A CA 1
ATOM 9022 C C . ARG A 1 1245 ? -4.279 16.953 12.381 1.00 94.62 1245 ARG A C 1
ATOM 9024 O O . ARG A 1 1245 ? -5.089 17.832 12.094 1.00 94.62 1245 ARG A O 1
ATOM 9031 N N . HIS A 1 1246 ? -4.519 15.651 12.231 1.00 95.00 1246 HIS A N 1
ATOM 9032 C CA . HIS A 1 1246 ? -5.768 15.142 11.675 1.00 95.00 1246 HIS A CA 1
ATOM 9033 C C . HIS A 1 1246 ? -6.982 15.510 12.532 1.00 95.00 1246 HIS A C 1
ATOM 9035 O O . HIS A 1 1246 ? -7.969 16.024 12.019 1.00 95.00 1246 HIS A O 1
ATOM 9041 N N . LEU A 1 1247 ? -6.896 15.357 13.855 1.00 95.75 1247 LEU A N 1
ATOM 9042 C CA . LEU A 1 1247 ? -7.985 15.732 14.760 1.00 95.75 1247 LEU A CA 1
ATOM 9043 C C . LEU A 1 1247 ? -8.326 17.230 14.704 1.00 95.75 1247 LEU A C 1
ATOM 9045 O O . LEU A 1 1247 ? -9.497 17.599 14.768 1.00 95.75 1247 LEU A O 1
ATOM 9049 N N . VAL A 1 1248 ? -7.327 18.107 14.573 1.00 96.38 1248 VAL A N 1
ATOM 9050 C CA . VAL A 1 1248 ? -7.574 19.554 14.438 1.00 96.38 1248 VAL A CA 1
ATOM 9051 C C . VAL A 1 1248 ? -8.194 19.887 13.080 1.00 96.38 1248 VAL A C 1
ATOM 9053 O O . VAL A 1 1248 ? -9.148 20.670 13.026 1.00 96.38 1248 VAL A O 1
ATOM 9056 N N . GLY A 1 1249 ? -7.667 19.298 12.003 1.00 91.19 1249 GLY A N 1
ATOM 9057 C CA . GLY A 1 1249 ? -8.094 19.572 10.632 1.00 91.19 1249 GLY A CA 1
ATOM 9058 C C . GLY A 1 1249 ? -9.452 18.963 10.279 1.00 91.19 1249 GLY A C 1
ATOM 9059 O O . GLY A 1 1249 ? -10.343 19.686 9.846 1.00 91.19 1249 GLY A O 1
ATOM 9060 N N . ALA A 1 1250 ? -9.617 17.656 10.490 1.00 89.25 1250 ALA A N 1
ATOM 9061 C CA . ALA A 1 1250 ? -10.782 16.889 10.049 1.00 89.25 1250 ALA A CA 1
ATOM 9062 C C . ALA A 1 1250 ? -11.881 16.759 11.116 1.00 89.25 1250 ALA A C 1
ATOM 9064 O O . ALA A 1 1250 ? -13.060 16.815 10.781 1.00 89.25 1250 ALA A O 1
ATOM 9065 N N . TYR A 1 1251 ? -11.520 16.638 12.401 1.00 91.94 1251 TYR A N 1
ATOM 9066 C CA . TYR A 1 1251 ? -12.495 16.494 13.501 1.00 91.94 1251 TYR A CA 1
ATOM 9067 C C . TYR A 1 1251 ? -12.809 17.812 14.214 1.00 91.94 1251 TYR A C 1
ATOM 9069 O O . TYR A 1 1251 ? -13.573 17.832 15.175 1.00 91.94 1251 TYR A O 1
ATOM 9077 N N . GLY A 1 1252 ? -12.209 18.923 13.781 1.00 92.00 1252 GLY A N 1
ATOM 9078 C CA . GLY A 1 1252 ? -12.499 20.239 14.342 1.00 92.00 1252 GLY A CA 1
ATOM 9079 C C . GLY A 1 1252 ? -12.070 20.415 15.801 1.00 92.00 1252 GLY A C 1
ATOM 9080 O O . GLY A 1 1252 ? -12.531 21.351 16.450 1.00 92.00 1252 GLY A O 1
ATOM 9081 N N . VAL A 1 1253 ? -11.180 19.571 16.336 1.00 96.31 1253 VAL A N 1
ATOM 9082 C CA . VAL A 1 1253 ? -10.762 19.660 17.742 1.00 96.31 1253 VAL A CA 1
ATOM 9083 C C . VAL A 1 1253 ? -10.024 20.979 17.989 1.00 96.31 1253 VAL A C 1
ATOM 9085 O O . VAL A 1 1253 ? -9.121 21.359 17.238 1.00 96.31 1253 VAL A O 1
ATOM 9088 N N . ARG A 1 1254 ? -10.415 21.705 19.045 1.00 96.25 1254 ARG A N 1
ATOM 9089 C CA . ARG A 1 1254 ? -9.836 23.017 19.398 1.00 96.25 1254 ARG A CA 1
ATOM 9090 C C . ARG A 1 1254 ? -9.113 23.052 20.737 1.00 96.25 1254 ARG A C 1
ATOM 9092 O O . ARG A 1 1254 ? -8.421 24.028 20.996 1.00 96.25 1254 ARG A O 1
ATOM 9099 N N . HIS A 1 1255 ? -9.221 22.023 21.570 1.00 97.50 1255 HIS A N 1
ATOM 9100 C CA . HIS A 1 1255 ? -8.493 21.926 22.836 1.00 97.50 1255 HIS A CA 1
ATOM 9101 C C . HIS A 1 1255 ? -7.681 20.627 22.862 1.00 97.50 1255 HIS A C 1
ATOM 9103 O O . HIS A 1 1255 ? -8.245 19.544 23.002 1.00 97.50 1255 HIS A O 1
ATOM 9109 N N . LEU A 1 1256 ? -6.355 20.729 22.705 1.00 96.94 1256 LEU A N 1
ATOM 9110 C CA . LEU A 1 1256 ? -5.447 19.576 22.696 1.00 96.94 1256 LEU A CA 1
ATOM 9111 C C . LEU A 1 1256 ? -4.459 19.638 23.857 1.00 96.94 1256 LEU A C 1
ATOM 9113 O O . LEU A 1 1256 ? -3.804 20.654 24.090 1.00 96.94 1256 LEU A O 1
ATOM 9117 N N . VAL A 1 1257 ? -4.283 18.501 24.524 1.00 96.88 1257 VAL A N 1
ATOM 9118 C CA . VAL A 1 1257 ? -3.256 18.304 25.549 1.00 96.88 1257 VAL A CA 1
ATOM 9119 C C . VAL A 1 1257 ? -2.288 17.239 25.058 1.00 96.88 1257 VAL A C 1
ATOM 9121 O O . VAL A 1 1257 ? -2.644 16.070 24.921 1.00 96.88 1257 VAL A O 1
ATOM 9124 N N . LEU A 1 1258 ? -1.053 17.647 24.786 1.00 96.00 1258 LEU A N 1
ATOM 9125 C CA . LEU A 1 1258 ? 0.015 16.790 24.287 1.00 96.00 1258 LEU A CA 1
ATOM 9126 C C . LEU A 1 1258 ? 0.902 16.370 25.461 1.00 96.00 1258 LEU A C 1
ATOM 9128 O O . LEU A 1 1258 ? 1.782 17.113 25.899 1.00 96.00 1258 LEU A O 1
ATOM 9132 N N . ALA A 1 1259 ? 0.659 15.176 25.995 1.00 93.50 1259 ALA A N 1
ATOM 9133 C CA . ALA A 1 1259 ? 1.386 14.649 27.142 1.00 93.50 1259 ALA A CA 1
ATOM 9134 C C . ALA A 1 1259 ? 2.558 13.760 26.701 1.00 93.50 1259 ALA A C 1
ATOM 9136 O O . ALA A 1 1259 ? 2.407 12.804 25.932 1.00 93.50 1259 ALA A O 1
ATOM 9137 N N . SER A 1 1260 ? 3.753 14.037 27.216 1.00 90.94 1260 SER A N 1
ATOM 9138 C CA . SER A 1 1260 ? 4.921 13.169 27.050 1.00 90.94 1260 SER A CA 1
ATOM 9139 C C . SER A 1 1260 ? 5.850 13.287 28.257 1.00 90.94 1260 SER A C 1
ATOM 9141 O O . SER A 1 1260 ? 5.829 14.290 28.961 1.00 90.94 1260 SER A O 1
ATOM 9143 N N . ARG A 1 1261 ? 6.732 12.305 28.486 1.00 88.75 1261 ARG A N 1
ATOM 9144 C CA . ARG A 1 1261 ? 7.698 12.357 29.606 1.00 88.75 1261 ARG A CA 1
ATOM 9145 C C . ARG A 1 1261 ? 8.595 13.602 29.576 1.00 88.75 1261 ARG A C 1
ATOM 9147 O O . ARG A 1 1261 ? 8.966 14.118 30.622 1.00 88.75 1261 ARG A O 1
ATOM 9154 N N . ARG A 1 1262 ? 8.964 14.071 28.378 1.00 87.38 1262 ARG A N 1
ATOM 9155 C CA . ARG A 1 1262 ? 9.842 15.239 28.181 1.00 87.38 1262 ARG A CA 1
ATOM 9156 C C . ARG A 1 1262 ? 9.071 16.557 28.058 1.00 87.38 1262 ARG A C 1
ATOM 9158 O O . ARG A 1 1262 ? 9.692 17.605 28.198 1.00 87.38 1262 ARG A O 1
ATOM 9165 N N . GLY A 1 1263 ? 7.759 16.507 27.821 1.00 87.56 1263 GLY A N 1
ATOM 9166 C CA . GLY A 1 1263 ? 6.926 17.687 27.604 1.00 87.56 1263 GLY A CA 1
ATOM 9167 C C . GLY A 1 1263 ? 7.442 18.555 26.456 1.00 87.56 1263 GLY A C 1
ATOM 9168 O O . GLY A 1 1263 ? 7.791 18.052 25.388 1.00 87.56 1263 GLY A O 1
ATOM 9169 N N . ASP A 1 1264 ? 7.529 19.855 26.721 1.00 85.06 1264 ASP A N 1
ATOM 9170 C CA . ASP A 1 1264 ? 8.064 20.903 25.844 1.00 85.06 1264 ASP A CA 1
ATOM 9171 C C . ASP A 1 1264 ? 9.536 20.694 25.449 1.00 85.06 1264 ASP A C 1
ATOM 9173 O O . ASP A 1 1264 ? 9.987 21.222 24.436 1.00 85.06 1264 ASP A O 1
ATOM 9177 N N . ARG A 1 1265 ? 10.286 19.887 26.212 1.00 85.69 1265 ARG A N 1
ATOM 9178 C CA . ARG A 1 1265 ? 11.691 19.548 25.925 1.00 85.69 1265 ARG A CA 1
ATOM 9179 C C . ARG A 1 1265 ? 11.858 18.408 24.920 1.00 85.69 1265 ARG A C 1
ATOM 9181 O O . ARG A 1 1265 ? 12.990 18.000 24.659 1.00 85.69 1265 ARG A O 1
ATOM 9188 N N . ALA A 1 1266 ? 10.773 17.809 24.430 1.00 82.94 1266 ALA A N 1
ATOM 9189 C CA . ALA A 1 1266 ? 10.872 16.803 23.380 1.00 82.94 1266 ALA A CA 1
ATOM 9190 C C . ALA A 1 1266 ? 11.200 17.467 22.034 1.00 82.94 1266 ALA A C 1
ATOM 9192 O O . ALA A 1 1266 ? 10.661 18.516 21.692 1.00 82.94 1266 ALA A O 1
ATOM 9193 N N . GLU A 1 1267 ? 12.082 16.833 21.266 1.00 81.50 1267 GLU A N 1
ATOM 9194 C CA . GLU A 1 1267 ? 12.407 17.249 19.901 1.00 81.50 1267 GLU A CA 1
ATOM 9195 C C . GLU A 1 1267 ? 11.134 17.298 19.037 1.00 81.50 1267 GLU A C 1
ATOM 9197 O O . GLU A 1 1267 ? 10.288 16.409 19.140 1.00 81.50 1267 GLU A O 1
ATOM 9202 N N . GLY A 1 1268 ? 10.963 18.370 18.259 1.00 83.81 1268 GLY A N 1
ATOM 9203 C CA . GLY A 1 1268 ? 9.775 18.618 17.434 1.00 83.81 1268 GLY A CA 1
ATOM 9204 C C . GLY A 1 1268 ? 8.511 19.074 18.179 1.00 83.81 1268 GLY A C 1
ATOM 9205 O O . GLY A 1 1268 ? 7.532 19.456 17.543 1.00 83.81 1268 GLY A O 1
ATOM 9206 N N . ALA A 1 1269 ? 8.489 19.082 19.520 1.00 86.50 1269 ALA A N 1
ATOM 9207 C CA . ALA A 1 1269 ? 7.272 19.408 20.274 1.00 86.50 1269 ALA A CA 1
ATOM 9208 C C . ALA A 1 1269 ? 6.824 20.867 20.108 1.00 86.50 1269 ALA A C 1
ATOM 9210 O O . ALA A 1 1269 ? 5.627 21.130 20.003 1.00 86.50 1269 ALA A O 1
ATOM 9211 N N . ALA A 1 1270 ? 7.774 21.807 20.082 1.00 88.00 1270 ALA A N 1
ATOM 9212 C CA . ALA A 1 1270 ? 7.478 23.226 19.894 1.00 88.00 1270 ALA A CA 1
ATOM 9213 C C . ALA A 1 1270 ? 6.928 23.516 18.488 1.00 88.00 1270 ALA A C 1
ATOM 9215 O O . ALA A 1 1270 ? 5.976 24.278 18.356 1.00 88.00 1270 ALA A O 1
ATOM 9216 N N . GLU A 1 1271 ? 7.491 22.870 17.463 1.00 89.69 1271 GLU A N 1
ATOM 9217 C CA . GLU A 1 1271 ? 7.053 22.978 16.065 1.00 89.69 1271 GLU A CA 1
ATOM 9218 C C . GLU A 1 1271 ? 5.650 22.390 15.895 1.00 89.69 1271 GLU A C 1
ATOM 9220 O O . GLU A 1 1271 ? 4.750 23.066 15.412 1.00 89.69 1271 GLU A O 1
ATOM 9225 N N . LEU A 1 1272 ? 5.414 21.177 16.409 1.00 90.94 1272 LEU A N 1
ATOM 9226 C CA . LEU A 1 1272 ? 4.085 20.565 16.391 1.00 90.94 1272 LEU A CA 1
ATOM 9227 C C . LEU A 1 1272 ? 3.040 21.437 17.107 1.00 90.94 1272 LEU A C 1
ATOM 9229 O O . LEU A 1 1272 ? 1.936 21.612 16.599 1.00 90.94 1272 LEU A O 1
ATOM 9233 N N . ALA A 1 1273 ? 3.367 21.985 18.281 1.00 93.00 1273 ALA A N 1
ATOM 9234 C CA . ALA A 1 1273 ? 2.448 22.849 19.018 1.00 93.00 1273 ALA A CA 1
ATOM 9235 C C . ALA A 1 1273 ? 2.154 24.160 18.273 1.00 93.00 1273 ALA A C 1
ATOM 9237 O O . ALA A 1 1273 ? 1.010 24.616 18.294 1.00 93.00 1273 ALA A O 1
ATOM 9238 N N . ALA A 1 1274 ? 3.156 24.747 17.612 1.00 93.31 1274 ALA A N 1
ATOM 9239 C CA . ALA A 1 1274 ? 2.984 25.937 16.785 1.00 93.31 1274 ALA A CA 1
ATOM 9240 C C . ALA A 1 1274 ? 2.061 25.653 15.593 1.00 93.31 1274 ALA A C 1
ATOM 9242 O O . ALA A 1 1274 ? 1.068 26.358 15.437 1.00 93.31 1274 ALA A O 1
ATOM 9243 N N . ASP A 1 1275 ? 2.309 24.574 14.847 1.00 92.88 1275 ASP A N 1
ATOM 9244 C CA . ASP A 1 1275 ? 1.517 24.195 13.670 1.00 92.88 1275 ASP A CA 1
ATOM 9245 C C . ASP A 1 1275 ? 0.043 23.938 14.023 1.00 92.88 1275 ASP A C 1
ATOM 9247 O O . ASP A 1 1275 ? -0.874 24.387 13.338 1.00 92.88 1275 ASP A O 1
ATOM 9251 N N . LEU A 1 1276 ? -0.207 23.237 15.132 1.00 96.50 1276 LEU A N 1
ATOM 9252 C CA . LEU A 1 1276 ? -1.563 22.981 15.625 1.00 96.50 1276 LEU A CA 1
ATOM 9253 C C . LEU A 1 1276 ? -2.247 24.266 16.123 1.00 96.50 1276 LEU A C 1
ATOM 9255 O O . LEU A 1 1276 ? -3.461 24.415 15.977 1.00 96.50 1276 LEU A O 1
ATOM 9259 N N . THR A 1 1277 ? -1.480 25.200 16.696 1.00 96.38 1277 THR A N 1
ATOM 9260 C CA . THR A 1 1277 ? -1.996 26.509 17.124 1.00 96.38 1277 THR A CA 1
ATOM 9261 C C . THR A 1 1277 ? -2.343 27.392 15.931 1.00 96.38 1277 THR A C 1
ATOM 9263 O O . THR A 1 1277 ? -3.386 28.044 15.937 1.00 96.38 1277 THR A O 1
ATOM 9266 N N . GLU A 1 1278 ? -1.515 27.378 14.886 1.00 95.19 1278 GLU A N 1
ATOM 9267 C CA . GLU A 1 1278 ? -1.785 28.055 13.616 1.00 95.19 1278 GLU A CA 1
ATOM 9268 C C . GLU A 1 1278 ? -3.037 27.486 12.931 1.00 95.19 1278 GLU A C 1
ATOM 9270 O O . GLU A 1 1278 ? -3.869 28.248 12.442 1.00 95.19 1278 GLU A O 1
ATOM 9275 N N . ALA A 1 1279 ? -3.250 26.168 13.016 1.00 93.12 1279 ALA A N 1
ATOM 9276 C CA . ALA A 1 1279 ? -4.481 25.504 12.579 1.00 93.12 1279 ALA A CA 1
ATOM 9277 C C . ALA A 1 1279 ? -5.713 25.791 13.475 1.00 93.12 1279 ALA A C 1
ATOM 9279 O O . ALA A 1 1279 ? -6.804 25.278 13.219 1.00 93.12 1279 ALA A O 1
ATOM 9280 N N . GLY A 1 1280 ? -5.571 26.619 14.517 1.00 93.06 1280 GLY A N 1
ATOM 9281 C CA . GLY A 1 1280 ? -6.671 27.129 15.339 1.00 93.06 1280 GLY A CA 1
ATOM 9282 C C . GLY A 1 1280 ? -6.926 26.381 16.651 1.00 93.06 1280 GLY A C 1
ATOM 9283 O O . GLY A 1 1280 ? -7.908 26.686 17.334 1.00 93.06 1280 GLY A O 1
ATOM 9284 N N . ALA A 1 1281 ? -6.080 25.423 17.039 1.00 96.00 1281 ALA A N 1
ATOM 9285 C CA . ALA A 1 1281 ? -6.215 24.728 18.318 1.00 96.00 1281 ALA A CA 1
ATOM 9286 C C . ALA A 1 1281 ? -5.507 25.461 19.473 1.00 96.00 1281 ALA A C 1
ATOM 9288 O O . ALA A 1 1281 ? -4.443 26.050 19.330 1.00 96.00 1281 ALA A O 1
ATOM 9289 N N . LYS A 1 1282 ? -6.064 25.374 20.679 1.00 96.19 1282 LYS A N 1
ATOM 9290 C CA . LYS A 1 1282 ? -5.378 25.691 21.934 1.00 96.19 1282 LYS A CA 1
ATOM 9291 C C . LYS A 1 1282 ? -4.627 24.449 22.392 1.00 96.19 1282 LYS A C 1
ATOM 9293 O O . LYS A 1 1282 ? -5.247 23.473 22.817 1.00 96.19 1282 LYS A O 1
ATOM 9298 N N . VAL A 1 1283 ? -3.302 24.498 22.296 1.00 95.50 1283 VAL A N 1
ATOM 9299 C CA . VAL A 1 1283 ? -2.426 23.356 22.573 1.00 95.50 1283 VAL A CA 1
ATOM 9300 C C . VAL A 1 1283 ? -1.673 23.561 23.881 1.00 95.50 1283 VAL A C 1
ATOM 9302 O O . VAL A 1 1283 ? -0.986 24.565 24.059 1.00 95.50 1283 VAL A O 1
ATOM 9305 N N . GLN A 1 1284 ? -1.750 22.583 24.781 1.00 93.44 1284 GLN A N 1
ATOM 9306 C CA . GLN A 1 1284 ? -0.904 22.516 25.969 1.00 93.44 1284 GLN A CA 1
ATOM 9307 C C . GLN A 1 1284 ? 0.031 21.313 25.874 1.00 93.44 1284 GLN A C 1
ATOM 9309 O O . GLN A 1 1284 ? -0.421 20.173 25.809 1.00 93.44 1284 GLN A O 1
ATOM 9314 N N . VAL A 1 1285 ? 1.341 21.552 25.921 1.00 94.06 1285 VAL A N 1
ATOM 9315 C CA . VAL A 1 1285 ? 2.335 20.477 26.019 1.00 94.06 1285 VAL A CA 1
ATOM 9316 C C . VAL A 1 1285 ? 2.666 20.248 27.491 1.00 94.06 1285 VAL A C 1
ATOM 9318 O O . VAL A 1 1285 ? 3.097 21.172 28.180 1.00 94.06 1285 VAL A O 1
ATOM 9321 N N . VAL A 1 1286 ? 2.456 19.028 27.988 1.00 92.75 1286 VAL A N 1
ATOM 9322 C CA . VAL A 1 1286 ? 2.625 18.694 29.410 1.00 92.75 1286 VAL A CA 1
ATOM 9323 C C . VAL A 1 1286 ? 3.683 17.612 29.588 1.00 92.75 1286 VAL A C 1
ATOM 9325 O O . VAL A 1 1286 ? 3.630 16.553 28.957 1.00 92.75 1286 VAL A O 1
ATOM 9328 N N . ALA A 1 1287 ? 4.635 17.865 30.489 1.00 92.44 1287 ALA A N 1
ATOM 9329 C CA . ALA A 1 1287 ? 5.560 16.848 30.969 1.00 92.44 1287 ALA A CA 1
ATOM 9330 C C . ALA A 1 1287 ? 4.837 15.918 31.960 1.00 92.44 1287 ALA A C 1
ATOM 9332 O O . ALA A 1 1287 ? 4.598 16.292 33.106 1.00 92.44 1287 ALA A O 1
ATOM 9333 N N . CYS A 1 1288 ? 4.464 14.720 31.513 1.00 93.75 1288 CYS A N 1
ATOM 9334 C CA . CYS A 1 1288 ? 3.757 13.722 32.318 1.00 93.75 1288 CYS A CA 1
ATOM 9335 C C . CYS A 1 1288 ? 4.234 12.313 31.934 1.00 93.75 1288 CYS A C 1
ATOM 9337 O O . CYS A 1 1288 ? 4.182 11.934 30.760 1.00 93.75 1288 CYS A O 1
ATOM 9339 N N . ASP A 1 1289 ? 4.719 11.540 32.914 1.00 94.06 1289 ASP A N 1
ATOM 9340 C CA . ASP A 1 1289 ? 4.919 10.098 32.745 1.00 94.06 1289 ASP A CA 1
ATOM 9341 C C . ASP A 1 1289 ? 3.590 9.391 33.004 1.00 94.06 1289 ASP A C 1
ATOM 9343 O O . ASP A 1 1289 ? 3.165 9.247 34.144 1.00 94.06 1289 ASP A O 1
ATOM 9347 N N . VAL A 1 1290 ? 2.922 8.960 31.938 1.00 95.00 1290 VAL A N 1
ATOM 9348 C CA . VAL A 1 1290 ? 1.604 8.317 32.034 1.00 95.00 1290 VAL A CA 1
ATOM 9349 C C . VAL A 1 1290 ? 1.652 6.940 32.703 1.00 95.00 1290 VAL A C 1
ATOM 9351 O O . VAL A 1 1290 ? 0.636 6.459 33.197 1.00 95.00 1290 VAL A O 1
ATOM 9354 N N . ALA A 1 1291 ? 2.836 6.330 32.795 1.00 95.62 1291 ALA A N 1
ATOM 9355 C CA . ALA A 1 1291 ? 3.041 5.125 33.593 1.00 95.62 1291 ALA A CA 1
ATOM 9356 C C . ALA A 1 1291 ? 2.994 5.397 35.112 1.00 95.62 1291 ALA A C 1
ATOM 9358 O O . ALA A 1 1291 ? 2.802 4.473 35.898 1.00 95.62 1291 ALA A O 1
ATOM 9359 N N . ASP A 1 1292 ? 3.137 6.654 35.549 1.00 96.75 1292 ASP A N 1
ATOM 9360 C CA . ASP A 1 1292 ? 2.979 7.052 36.947 1.00 96.75 1292 ASP A CA 1
ATOM 9361 C C . ASP A 1 1292 ? 1.516 7.425 37.238 1.00 96.75 1292 ASP A C 1
ATOM 9363 O O . ASP A 1 1292 ? 1.001 8.461 36.806 1.00 96.75 1292 ASP A O 1
ATOM 9367 N N . ARG A 1 1293 ? 0.846 6.584 38.035 1.00 95.00 1293 ARG A N 1
ATOM 9368 C CA . ARG A 1 1293 ? -0.558 6.762 38.426 1.00 95.00 1293 ARG A CA 1
ATOM 9369 C C . ARG A 1 1293 ? -0.832 8.120 39.077 1.00 95.00 1293 ARG A C 1
ATOM 9371 O O . ARG A 1 1293 ? -1.883 8.711 38.827 1.00 95.00 1293 ARG A O 1
ATOM 9378 N N . ALA A 1 1294 ? 0.074 8.613 39.922 1.00 96.50 1294 ALA A N 1
ATOM 9379 C CA . ALA A 1 1294 ? -0.109 9.888 40.608 1.00 96.50 1294 ALA A CA 1
ATOM 9380 C C . ALA A 1 1294 ? 0.031 11.064 39.633 1.00 96.50 1294 ALA A C 1
ATOM 9382 O O . ALA A 1 1294 ? -0.728 12.031 39.729 1.00 96.50 1294 ALA A O 1
ATOM 9383 N N . ALA A 1 1295 ? 0.945 10.961 38.663 1.00 96.69 1295 ALA A N 1
ATOM 9384 C CA . ALA A 1 1295 ? 1.098 11.960 37.609 1.00 96.69 1295 ALA A CA 1
ATOM 9385 C C . ALA A 1 1295 ? -0.145 12.034 36.707 1.00 96.69 1295 ALA A C 1
ATOM 9387 O O . ALA A 1 1295 ? -0.612 13.134 36.409 1.00 96.69 1295 ALA A O 1
ATOM 9388 N N . VAL A 1 1296 ? -0.724 10.886 36.330 1.00 97.44 1296 VAL A N 1
ATOM 9389 C CA . VAL A 1 1296 ? -1.975 10.832 35.551 1.00 97.44 1296 VAL A CA 1
ATOM 9390 C C . VAL A 1 1296 ? -3.144 11.420 36.340 1.00 97.44 1296 VAL A C 1
ATOM 9392 O O . VAL A 1 1296 ? -3.848 12.287 35.827 1.00 97.44 1296 VAL A O 1
ATOM 9395 N N . ALA A 1 1297 ? -3.329 11.021 37.601 1.00 95.38 1297 ALA A N 1
ATOM 9396 C CA . ALA A 1 1297 ? -4.387 11.580 38.444 1.00 95.38 1297 ALA A CA 1
ATOM 9397 C C . ALA A 1 1297 ? -4.246 13.106 38.606 1.00 95.38 1297 ALA A C 1
ATOM 9399 O O . ALA A 1 1297 ? -5.234 13.836 38.520 1.00 95.38 1297 ALA A O 1
ATOM 9400 N N . GLY A 1 1298 ? -3.013 13.598 38.783 1.00 95.81 1298 GLY A N 1
ATOM 9401 C CA . GLY A 1 1298 ? -2.710 15.028 38.839 1.00 95.81 1298 GLY A CA 1
ATOM 9402 C C . GLY A 1 1298 ? -3.038 15.765 37.538 1.00 95.81 1298 GLY A C 1
ATOM 9403 O O . GLY A 1 1298 ? -3.638 16.839 37.589 1.00 95.81 1298 GLY A O 1
ATOM 9404 N N . LEU A 1 1299 ? -2.708 15.172 36.383 1.00 95.88 1299 LEU A N 1
ATOM 9405 C CA . LEU A 1 1299 ? -3.046 15.713 35.066 1.00 95.88 1299 LEU A CA 1
ATOM 9406 C C . LEU A 1 1299 ? -4.564 15.846 34.903 1.00 95.88 1299 LEU A C 1
ATOM 9408 O O . LEU A 1 1299 ? -5.051 16.942 34.645 1.00 95.88 1299 LEU A O 1
ATOM 9412 N N . PHE A 1 1300 ? -5.332 14.775 35.112 1.00 96.81 1300 PHE A N 1
ATOM 9413 C CA . PHE A 1 1300 ? -6.788 14.819 34.924 1.00 96.81 1300 PHE A CA 1
ATOM 9414 C C . PHE A 1 1300 ? -7.495 15.743 35.929 1.00 96.81 1300 PHE A C 1
ATOM 9416 O O . PHE A 1 1300 ? -8.428 16.446 35.546 1.00 96.81 1300 PHE A O 1
ATOM 9423 N N . ALA A 1 1301 ? -7.005 15.845 37.171 1.00 94.50 1301 ALA A N 1
ATOM 9424 C CA . ALA A 1 1301 ? -7.503 16.819 38.148 1.00 94.50 1301 ALA A CA 1
ATOM 9425 C C . ALA A 1 1301 ? -7.158 18.281 37.794 1.00 94.50 1301 ALA A C 1
ATOM 9427 O O . ALA A 1 1301 ? -7.810 19.219 38.263 1.00 94.50 1301 ALA A O 1
ATOM 9428 N N . GLN A 1 1302 ? -6.103 18.517 37.008 1.00 94.00 1302 GLN A N 1
ATOM 9429 C CA . GLN A 1 1302 ? -5.827 19.829 36.424 1.00 94.00 1302 GLN A CA 1
ATOM 9430 C C . GLN A 1 1302 ? -6.771 20.105 35.251 1.00 94.00 1302 GLN A C 1
ATOM 9432 O O . GLN A 1 1302 ? -7.398 21.163 35.219 1.00 94.00 1302 GLN A O 1
ATOM 9437 N N . LEU A 1 1303 ? -6.924 19.142 34.337 1.00 94.50 1303 LEU A N 1
ATOM 9438 C CA . LEU A 1 1303 ? -7.798 19.276 33.171 1.00 94.50 1303 LEU A CA 1
ATOM 9439 C C . LEU A 1 1303 ? -9.242 19.569 33.575 1.00 94.50 1303 LEU A C 1
ATOM 9441 O O . LEU A 1 1303 ? -9.836 20.505 33.051 1.00 94.50 1303 LEU A O 1
ATOM 9445 N N . SER A 1 1304 ? -9.765 18.867 34.582 1.00 92.19 1304 SER A N 1
ATOM 9446 C CA . SER A 1 1304 ? -11.124 19.084 35.087 1.00 92.19 1304 SER A CA 1
ATOM 9447 C C . SER A 1 1304 ? -11.358 20.476 35.692 1.00 92.19 1304 SER A C 1
ATOM 9449 O O . SER A 1 1304 ? -12.507 20.867 35.879 1.00 92.19 1304 SER A O 1
ATOM 9451 N N . ARG A 1 1305 ? -10.298 21.214 36.057 1.00 93.00 1305 ARG A N 1
ATOM 9452 C CA . ARG A 1 1305 ? -10.387 22.571 36.629 1.00 93.00 1305 ARG A CA 1
ATOM 9453 C C . ARG A 1 1305 ? -10.159 23.675 35.601 1.00 93.00 1305 ARG A C 1
ATOM 9455 O O . ARG A 1 1305 ? -10.705 24.760 35.771 1.00 93.00 1305 ARG A O 1
ATOM 9462 N N . GLU A 1 1306 ? -9.314 23.432 34.601 1.00 91.81 1306 GLU A N 1
ATOM 9463 C CA . GLU A 1 1306 ? -8.784 24.475 33.709 1.00 91.81 1306 GLU A CA 1
ATOM 9464 C C . GLU A 1 1306 ? -9.318 24.390 32.272 1.00 91.81 1306 GLU A C 1
ATOM 9466 O O . GLU A 1 1306 ? -9.241 25.379 31.541 1.00 91.81 1306 GLU A O 1
ATOM 9471 N N . TYR A 1 1307 ? -9.873 23.245 31.865 1.00 91.88 1307 TYR A N 1
ATOM 9472 C CA . TYR A 1 1307 ? -10.244 22.966 30.479 1.00 91.88 1307 TYR A CA 1
ATOM 9473 C C . TYR A 1 1307 ? -11.706 22.527 30.341 1.00 91.88 1307 TYR A C 1
ATOM 9475 O O . TYR A 1 1307 ? -12.317 22.079 31.315 1.00 91.88 1307 TYR A O 1
ATOM 9483 N N . PRO A 1 1308 ? -12.281 22.622 29.124 1.00 93.88 1308 PRO A N 1
ATOM 9484 C CA . PRO A 1 1308 ? -13.509 21.910 28.796 1.00 93.88 1308 PRO A CA 1
ATOM 9485 C C . PRO A 1 1308 ? -13.383 20.411 29.114 1.00 93.88 1308 PRO A C 1
ATOM 9487 O O . PRO A 1 1308 ? -12.262 19.883 29.101 1.00 93.88 1308 PRO A O 1
ATOM 9490 N N . PRO A 1 1309 ? -14.505 19.709 29.359 1.00 95.44 1309 PRO A N 1
ATOM 9491 C CA . PRO A 1 1309 ? -14.499 18.284 29.668 1.00 95.44 1309 PRO A CA 1
ATOM 9492 C C . PRO A 1 1309 ? -13.647 17.479 28.684 1.00 95.44 1309 PRO A C 1
ATOM 9494 O O . PRO A 1 1309 ? -13.647 17.742 27.479 1.00 95.44 1309 PRO A O 1
ATOM 9497 N N . VAL A 1 1310 ? -12.908 16.492 29.189 1.00 97.75 1310 VAL A N 1
ATOM 9498 C CA . VAL A 1 1310 ? -12.161 15.579 28.318 1.00 97.75 1310 VAL A CA 1
ATOM 9499 C C . VAL A 1 1310 ? -13.169 14.726 27.552 1.00 97.75 1310 VAL A C 1
ATOM 9501 O O . VAL A 1 1310 ? -14.028 14.098 28.164 1.00 97.75 1310 VAL A O 1
ATOM 9504 N N . ARG A 1 1311 ? -13.068 14.725 26.220 1.00 97.06 1311 ARG A N 1
ATOM 9505 C CA . ARG A 1 1311 ? -13.945 13.970 25.308 1.00 97.06 1311 ARG A CA 1
ATOM 9506 C C . ARG A 1 1311 ? -13.205 12.900 24.520 1.00 97.06 1311 ARG A C 1
ATOM 9508 O O . ARG A 1 1311 ? -13.835 11.954 24.057 1.00 97.06 1311 ARG A O 1
ATOM 9515 N N . GLY A 1 1312 ? -11.884 13.016 24.400 1.00 97.81 1312 GLY A N 1
ATOM 9516 C CA . GLY A 1 1312 ? -11.061 12.051 23.683 1.00 97.81 1312 GLY A CA 1
ATOM 9517 C C . GLY A 1 1312 ? -9.738 11.769 24.383 1.00 97.81 1312 GLY A C 1
ATOM 9518 O O . GLY A 1 1312 ? -9.109 12.677 24.930 1.00 97.81 1312 GLY A O 1
ATOM 9519 N N . VAL A 1 1313 ? -9.285 10.521 24.317 1.00 98.50 1313 VAL A N 1
ATOM 9520 C CA . VAL A 1 1313 ? -7.928 10.124 24.706 1.00 98.50 1313 VAL A CA 1
ATOM 9521 C C . VAL A 1 1313 ? -7.306 9.291 23.591 1.00 98.50 1313 VAL A C 1
ATOM 9523 O O . VAL A 1 1313 ? -7.931 8.355 23.106 1.00 98.50 1313 VAL A O 1
ATOM 9526 N N . ILE A 1 1314 ? -6.070 9.613 23.202 1.00 98.38 1314 ILE A N 1
ATOM 9527 C CA . ILE A 1 1314 ? -5.241 8.774 22.328 1.00 98.38 1314 ILE A CA 1
ATOM 9528 C C . ILE A 1 1314 ? -3.963 8.383 23.070 1.00 98.38 1314 ILE A C 1
ATOM 9530 O O . ILE A 1 1314 ? -3.220 9.240 23.560 1.00 98.38 1314 ILE A O 1
ATOM 9534 N N . HIS A 1 1315 ? -3.666 7.087 23.128 1.00 97.94 1315 HIS A N 1
ATOM 9535 C CA . HIS A 1 1315 ? -2.427 6.567 23.692 1.00 97.94 1315 HIS A CA 1
ATOM 9536 C C . HIS A 1 1315 ? -1.460 6.082 22.610 1.00 97.94 1315 HIS A C 1
ATOM 9538 O O . HIS A 1 1315 ? -1.524 4.940 22.166 1.00 97.94 1315 HIS A O 1
ATOM 9544 N N . ALA A 1 1316 ? -0.533 6.959 22.213 1.00 93.94 1316 ALA A N 1
ATOM 9545 C CA . ALA A 1 1316 ? 0.469 6.709 21.177 1.00 93.94 1316 ALA A CA 1
ATOM 9546 C C . ALA A 1 1316 ? 1.884 6.435 21.724 1.00 93.94 1316 ALA A C 1
ATOM 9548 O O . ALA A 1 1316 ? 2.814 6.202 20.950 1.00 93.94 1316 ALA A O 1
ATOM 9549 N N . ALA A 1 1317 ? 2.087 6.462 23.047 1.00 88.12 1317 ALA A N 1
ATOM 9550 C CA . ALA A 1 1317 ? 3.403 6.217 23.635 1.00 88.12 1317 ALA A CA 1
ATOM 9551 C C . ALA A 1 1317 ? 3.851 4.758 23.427 1.00 88.12 1317 ALA A C 1
ATOM 9553 O O . ALA A 1 1317 ? 3.045 3.831 23.434 1.00 88.12 1317 ALA A O 1
ATOM 9554 N N . GLY A 1 1318 ? 5.153 4.551 23.237 1.00 86.00 1318 GLY A N 1
ATOM 9555 C CA . GLY A 1 1318 ? 5.748 3.227 23.083 1.00 86.00 1318 GLY A CA 1
ATOM 9556 C C . GLY A 1 1318 ? 7.267 3.277 23.206 1.00 86.00 1318 GLY A C 1
ATOM 9557 O O . GLY A 1 1318 ? 7.885 4.319 22.974 1.00 86.00 1318 GLY A O 1
ATOM 9558 N N . VAL A 1 1319 ? 7.852 2.154 23.610 1.00 88.06 1319 VAL A N 1
ATOM 9559 C CA . VAL A 1 1319 ? 9.297 1.914 23.706 1.00 88.06 1319 VAL A CA 1
ATOM 9560 C C . VAL A 1 1319 ? 9.556 0.522 23.129 1.00 88.06 1319 VAL A C 1
ATOM 9562 O O . VAL A 1 1319 ? 8.737 -0.371 23.331 1.00 88.06 1319 VAL A O 1
ATOM 9565 N N . LEU A 1 1320 ? 10.666 0.354 22.411 1.00 87.25 1320 LEU A N 1
ATOM 9566 C CA . LEU A 1 1320 ? 11.146 -0.946 21.938 1.00 87.25 1320 LEU A CA 1
ATOM 9567 C C . LEU A 1 1320 ? 12.390 -1.346 22.731 1.00 87.25 1320 LEU A C 1
ATOM 9569 O O . LEU A 1 1320 ? 13.242 -0.499 23.007 1.00 87.25 1320 LEU A O 1
ATOM 9573 N N . ASP A 1 1321 ? 12.493 -2.628 23.059 1.00 90.69 1321 ASP A N 1
ATOM 9574 C CA . ASP A 1 1321 ? 13.684 -3.261 23.633 1.00 90.69 1321 ASP A CA 1
ATOM 9575 C C . ASP A 1 1321 ? 13.730 -4.716 23.146 1.00 90.69 1321 ASP A C 1
ATOM 9577 O O . ASP A 1 1321 ? 13.500 -5.671 23.892 1.00 90.69 1321 ASP A O 1
ATOM 9581 N N . ASP A 1 1322 ? 13.900 -4.850 21.831 1.00 91.81 1322 ASP A N 1
ATOM 9582 C CA . ASP A 1 1322 ? 13.722 -6.100 21.096 1.00 91.81 1322 ASP A CA 1
ATOM 9583 C C . ASP A 1 1322 ? 14.809 -7.131 21.454 1.00 91.81 1322 ASP A C 1
ATOM 9585 O O . ASP A 1 1322 ? 16.011 -6.836 21.501 1.00 91.81 1322 ASP A O 1
ATOM 9589 N N . ALA A 1 1323 ? 14.379 -8.371 21.675 1.00 91.06 1323 ALA A N 1
ATOM 9590 C CA . ALA A 1 1323 ? 15.211 -9.554 21.852 1.00 91.06 1323 ALA A CA 1
ATOM 9591 C C . ALA A 1 1323 ? 14.383 -10.809 21.534 1.00 91.06 1323 ALA A C 1
ATOM 9593 O O . ALA A 1 1323 ? 13.201 -10.882 21.871 1.00 91.06 1323 ALA A O 1
ATOM 9594 N N . VAL A 1 1324 ? 15.012 -11.815 20.915 1.00 94.06 1324 VAL A N 1
ATOM 9595 C CA . VAL A 1 1324 ? 14.385 -13.140 20.736 1.00 94.06 1324 VAL A CA 1
ATOM 9596 C C . VAL A 1 1324 ? 14.021 -13.744 22.086 1.00 94.06 1324 VAL A C 1
ATOM 9598 O O . VAL A 1 1324 ? 14.705 -13.468 23.074 1.00 94.06 1324 VAL A O 1
ATOM 9601 N N . ILE A 1 1325 ? 12.992 -14.591 22.143 1.00 94.88 1325 ILE A N 1
ATOM 9602 C CA . ILE A 1 1325 ? 12.455 -15.122 23.407 1.00 94.88 1325 ILE A CA 1
ATOM 9603 C C . ILE A 1 1325 ? 13.554 -15.752 24.270 1.00 94.88 1325 ILE A C 1
ATOM 9605 O O . ILE A 1 1325 ? 13.630 -15.478 25.463 1.00 94.88 1325 ILE A O 1
ATOM 9609 N N . THR A 1 1326 ? 14.481 -16.504 23.671 1.00 92.38 1326 THR A N 1
ATOM 9610 C CA . THR A 1 1326 ? 15.610 -17.155 24.368 1.00 92.38 1326 THR A CA 1
ATOM 9611 C C . THR A 1 1326 ? 16.671 -16.194 24.918 1.00 92.38 1326 THR A C 1
ATOM 9613 O O . THR A 1 1326 ? 17.588 -16.621 25.613 1.00 92.38 1326 THR A O 1
ATOM 9616 N N . SER A 1 1327 ? 16.615 -14.909 24.571 1.00 94.06 1327 SER A N 1
ATOM 9617 C CA . SER A 1 1327 ? 17.548 -13.864 25.023 1.00 94.06 1327 SER A CA 1
ATOM 9618 C C . SER A 1 1327 ? 16.853 -12.677 25.693 1.00 94.06 1327 SER A C 1
ATOM 9620 O O . SER A 1 1327 ? 17.530 -11.757 26.155 1.00 94.06 1327 SER A O 1
ATOM 9622 N N . LEU A 1 1328 ? 15.521 -12.681 25.737 1.00 95.50 1328 LEU A N 1
ATOM 9623 C CA . LEU A 1 1328 ? 14.719 -11.682 26.425 1.00 95.50 1328 LEU A CA 1
ATOM 9624 C C . LEU A 1 1328 ? 14.879 -11.846 27.947 1.00 95.50 1328 LEU A C 1
ATOM 9626 O O . LEU A 1 1328 ? 15.089 -12.949 28.446 1.00 95.50 1328 LEU A O 1
ATOM 9630 N N . THR A 1 1329 ? 14.825 -10.748 28.697 1.00 97.56 1329 THR A N 1
ATOM 9631 C CA . THR A 1 1329 ? 14.959 -10.757 30.163 1.00 97.56 1329 THR A CA 1
ATOM 9632 C C . THR A 1 1329 ? 13.775 -10.038 30.811 1.00 97.56 1329 THR A C 1
ATOM 9634 O O . THR A 1 1329 ? 13.175 -9.179 30.158 1.00 97.56 1329 THR A O 1
ATOM 9637 N N . PRO A 1 1330 ? 13.458 -10.320 32.090 1.00 97.12 1330 PRO A N 1
ATOM 9638 C CA . PRO A 1 1330 ? 12.404 -9.612 32.821 1.00 97.12 1330 PRO A CA 1
ATOM 9639 C C . PRO A 1 1330 ? 12.541 -8.082 32.771 1.00 97.12 1330 PRO A C 1
ATOM 9641 O O . PRO A 1 1330 ? 11.589 -7.401 32.415 1.00 97.12 1330 PRO A O 1
ATOM 9644 N N . ASP A 1 1331 ? 13.744 -7.528 32.976 1.00 97.12 1331 ASP A N 1
ATOM 9645 C CA . ASP A 1 1331 ? 13.968 -6.071 32.914 1.00 97.12 1331 ASP A CA 1
ATOM 9646 C C . ASP A 1 1331 ? 13.632 -5.453 31.538 1.00 97.12 1331 ASP A C 1
ATOM 9648 O O . ASP A 1 1331 ? 13.130 -4.326 31.447 1.00 97.12 1331 ASP A O 1
ATOM 9652 N N . ARG A 1 1332 ? 13.903 -6.186 30.445 1.00 97.12 1332 ARG A N 1
ATOM 9653 C CA . ARG A 1 1332 ? 13.561 -5.759 29.075 1.00 97.12 1332 ARG A CA 1
ATOM 9654 C C . ARG A 1 1332 ? 12.060 -5.851 28.812 1.00 97.12 1332 ARG A C 1
ATOM 9656 O O . ARG A 1 1332 ? 11.527 -5.056 28.040 1.00 97.12 1332 ARG A O 1
ATOM 9663 N N . ILE A 1 1333 ? 11.371 -6.811 29.432 1.00 97.62 1333 ILE A N 1
ATOM 9664 C CA . ILE A 1 1333 ? 9.905 -6.889 29.406 1.00 97.62 1333 ILE A CA 1
ATOM 9665 C C . ILE A 1 1333 ? 9.325 -5.673 30.125 1.00 97.62 1333 ILE A C 1
ATOM 9667 O O . ILE A 1 1333 ? 8.580 -4.909 29.512 1.00 97.62 1333 ILE A O 1
ATOM 9671 N N . ASP A 1 1334 ? 9.743 -5.435 31.366 1.00 97.88 1334 ASP A N 1
ATOM 9672 C CA . ASP A 1 1334 ? 9.233 -4.366 32.231 1.00 97.88 1334 ASP A CA 1
ATOM 9673 C C . ASP A 1 1334 ? 9.372 -2.988 31.589 1.00 97.88 1334 ASP A C 1
ATOM 9675 O O . ASP A 1 1334 ? 8.452 -2.168 31.621 1.00 97.88 1334 ASP A O 1
ATOM 9679 N N . THR A 1 1335 ? 10.510 -2.744 30.937 1.00 95.81 1335 THR A N 1
ATOM 9680 C CA . THR A 1 1335 ? 10.782 -1.494 30.219 1.00 95.81 1335 THR A CA 1
ATOM 9681 C C . THR A 1 1335 ? 9.734 -1.205 29.137 1.00 95.81 1335 THR A C 1
ATOM 9683 O O . THR A 1 1335 ? 9.312 -0.054 28.977 1.00 95.81 1335 THR A O 1
ATOM 9686 N N . VAL A 1 1336 ? 9.297 -2.233 28.403 1.00 97.06 1336 VAL A N 1
ATOM 9687 C CA . VAL A 1 1336 ? 8.316 -2.108 27.315 1.00 97.06 1336 VAL A CA 1
ATOM 9688 C C . VAL A 1 1336 ? 6.884 -2.103 27.851 1.00 97.06 1336 VAL A C 1
ATOM 9690 O O . VAL A 1 1336 ? 6.091 -1.255 27.429 1.00 97.06 1336 VAL A O 1
ATOM 9693 N N . LEU A 1 1337 ? 6.561 -2.974 28.817 1.00 98.06 1337 LEU A N 1
ATOM 9694 C CA . LEU A 1 1337 ? 5.241 -3.010 29.457 1.00 98.06 1337 LEU A CA 1
ATOM 9695 C C . LEU A 1 1337 ? 4.906 -1.663 30.096 1.00 98.06 1337 LEU A C 1
ATOM 9697 O O . LEU A 1 1337 ? 3.830 -1.132 29.836 1.00 98.06 1337 LEU A O 1
ATOM 9701 N N . ARG A 1 1338 ? 5.847 -1.043 30.819 1.00 96.69 1338 ARG A N 1
ATOM 9702 C CA . ARG A 1 1338 ? 5.640 0.253 31.484 1.00 96.69 1338 ARG A CA 1
ATOM 9703 C C . ARG A 1 1338 ? 5.073 1.328 30.557 1.00 96.69 1338 ARG A C 1
ATOM 9705 O O . ARG A 1 1338 ? 4.212 2.109 30.954 1.00 96.69 1338 ARG A O 1
ATOM 9712 N N . ALA A 1 1339 ? 5.555 1.397 29.317 1.00 93.31 1339 ALA A N 1
ATOM 9713 C CA . ALA A 1 1339 ? 5.146 2.435 28.372 1.00 93.31 1339 ALA A CA 1
ATOM 9714 C C . ALA A 1 1339 ? 3.718 2.253 27.829 1.00 93.31 1339 ALA A C 1
ATOM 9716 O O . ALA A 1 1339 ? 3.153 3.229 27.337 1.00 93.31 1339 ALA A O 1
ATOM 9717 N N . LYS A 1 1340 ? 3.173 1.033 27.900 1.00 96.75 1340 LYS A N 1
ATOM 9718 C CA . LYS A 1 1340 ? 1.906 0.617 27.282 1.00 96.75 1340 LYS A CA 1
ATOM 9719 C C . LYS A 1 1340 ? 0.888 0.166 28.331 1.00 96.75 1340 LYS A C 1
ATOM 9721 O O . LYS A 1 1340 ? -0.172 0.766 28.442 1.00 96.75 1340 LYS A O 1
ATOM 9726 N N . VAL A 1 1341 ? 1.228 -0.847 29.124 1.00 98.12 1341 VAL A N 1
ATOM 9727 C CA . VAL A 1 1341 ? 0.367 -1.483 30.130 1.00 98.12 1341 VAL A CA 1
ATOM 9728 C C . VAL A 1 1341 ? 0.048 -0.526 31.272 1.00 98.12 1341 VAL A C 1
ATOM 9730 O O . VAL A 1 1341 ? -1.108 -0.137 31.432 1.00 98.12 1341 VAL A O 1
ATOM 9733 N N . ASP A 1 1342 ? 1.057 -0.092 32.035 1.00 98.00 1342 ASP A N 1
ATOM 9734 C CA . ASP A 1 1342 ? 0.868 0.823 33.168 1.00 98.00 1342 ASP A CA 1
ATOM 9735 C C . ASP A 1 1342 ? 0.181 2.112 32.711 1.00 98.00 1342 ASP A C 1
ATOM 9737 O O . ASP A 1 1342 ? -0.778 2.579 33.325 1.00 98.00 1342 ASP A O 1
ATOM 9741 N N . ALA A 1 1343 ? 0.652 2.659 31.588 1.00 97.56 1343 ALA A N 1
ATOM 9742 C CA . ALA A 1 1343 ? 0.124 3.877 31.003 1.00 97.56 1343 ALA A CA 1
ATOM 9743 C C . ALA A 1 1343 ? -1.360 3.763 30.633 1.00 97.56 1343 ALA A C 1
ATOM 9745 O O . ALA A 1 1343 ? -2.168 4.580 31.079 1.00 97.56 1343 ALA A O 1
ATOM 9746 N N . ALA A 1 1344 ? -1.738 2.753 29.848 1.00 98.25 1344 ALA A N 1
ATOM 9747 C CA . ALA A 1 1344 ? -3.118 2.577 29.419 1.00 98.25 1344 ALA A CA 1
ATOM 9748 C C . ALA A 1 1344 ? -4.044 2.218 30.586 1.00 98.25 1344 ALA A C 1
ATOM 9750 O O . ALA A 1 1344 ? -5.166 2.721 30.633 1.00 98.25 1344 ALA A O 1
ATOM 9751 N N . TRP A 1 1345 ? -3.576 1.439 31.568 1.00 97.94 1345 TRP A N 1
ATOM 9752 C CA . TRP A 1 1345 ? -4.357 1.142 32.769 1.00 97.94 1345 TRP A CA 1
ATOM 9753 C C . TRP A 1 1345 ? -4.609 2.391 33.621 1.00 97.94 1345 TRP A C 1
ATOM 9755 O O . TRP A 1 1345 ? -5.736 2.632 34.055 1.00 97.94 1345 TRP A O 1
ATOM 9765 N N . ASN A 1 1346 ? -3.591 3.234 33.822 1.00 98.25 1346 ASN A N 1
ATOM 9766 C CA . ASN A 1 1346 ? -3.751 4.497 34.543 1.00 98.25 1346 ASN A CA 1
ATOM 9767 C C . ASN A 1 1346 ? -4.728 5.439 33.827 1.00 98.25 1346 ASN A C 1
ATOM 9769 O O . ASN A 1 1346 ? -5.566 6.059 34.483 1.00 98.25 1346 ASN A O 1
ATOM 9773 N N . LEU A 1 1347 ? -4.649 5.527 32.494 1.00 98.19 1347 LEU A N 1
ATOM 9774 C CA . LEU A 1 1347 ? -5.589 6.303 31.682 1.00 98.19 1347 LEU A CA 1
ATOM 9775 C C . LEU A 1 1347 ? -7.008 5.739 31.775 1.00 98.19 1347 LEU A C 1
ATOM 9777 O O . LEU A 1 1347 ? -7.947 6.504 31.977 1.00 98.19 1347 LEU A O 1
ATOM 9781 N N . HIS A 1 1348 ? -7.169 4.418 31.679 1.00 97.56 1348 HIS A N 1
ATOM 9782 C CA . HIS A 1 1348 ? -8.457 3.750 31.845 1.00 97.56 1348 HIS A CA 1
ATOM 9783 C C . HIS A 1 1348 ? -9.081 4.101 33.203 1.00 97.56 1348 HIS A C 1
ATOM 9785 O O . HIS A 1 1348 ? -10.214 4.572 33.248 1.00 97.56 1348 HIS A O 1
ATOM 9791 N N . GLN A 1 1349 ? -8.326 3.963 34.296 1.00 96.88 1349 GLN A N 1
ATOM 9792 C CA . GLN A 1 1349 ? -8.808 4.266 35.646 1.00 96.88 1349 GLN A CA 1
ATOM 9793 C C . GLN A 1 1349 ? -9.181 5.747 35.803 1.00 96.88 1349 GLN A C 1
ATOM 9795 O O . GLN A 1 1349 ? -10.258 6.056 36.302 1.00 96.88 1349 GLN A O 1
ATOM 9800 N N . ALA A 1 1350 ? -8.335 6.665 35.324 1.00 96.81 1350 ALA A N 1
ATOM 9801 C CA . ALA A 1 1350 ? -8.568 8.107 35.428 1.00 96.81 1350 ALA A CA 1
ATOM 9802 C C . ALA A 1 1350 ? -9.739 8.622 34.570 1.00 96.81 1350 ALA A C 1
ATOM 9804 O O . ALA A 1 1350 ? -10.172 9.758 34.758 1.00 96.81 1350 ALA A O 1
ATOM 9805 N N . THR A 1 1351 ? -10.231 7.814 33.626 1.00 96.94 1351 THR A N 1
ATOM 9806 C CA . THR A 1 1351 ? -11.275 8.206 32.665 1.00 96.94 1351 THR A CA 1
ATOM 9807 C C . THR A 1 1351 ? -12.531 7.343 32.713 1.00 96.94 1351 THR A C 1
ATOM 9809 O O . THR A 1 1351 ? -13.460 7.603 31.958 1.00 96.94 1351 THR A O 1
ATOM 9812 N N . SER A 1 1352 ? -12.573 6.327 33.576 1.00 94.12 1352 SER A N 1
ATOM 9813 C CA . SER A 1 1352 ? -13.695 5.381 33.683 1.00 94.12 1352 SER A CA 1
ATOM 9814 C C . SER A 1 1352 ? -15.032 6.052 34.025 1.00 94.12 1352 SER A C 1
ATOM 9816 O O . SER A 1 1352 ? -16.064 5.628 33.519 1.00 94.12 1352 SER A O 1
ATOM 9818 N N . ASP A 1 1353 ? -14.997 7.146 34.789 1.00 91.19 1353 ASP A N 1
ATOM 9819 C CA . ASP A 1 1353 ? -16.177 7.942 35.158 1.00 91.19 1353 ASP A CA 1
ATOM 9820 C C . ASP A 1 1353 ? -16.443 9.133 34.206 1.00 91.19 1353 ASP A C 1
ATOM 9822 O O . ASP A 1 1353 ? -17.292 9.982 34.491 1.00 91.19 1353 ASP A O 1
ATOM 9826 N N . LEU A 1 1354 ? -15.692 9.258 33.101 1.00 93.81 1354 LEU A N 1
ATOM 9827 C CA . LEU A 1 1354 ? -15.828 10.357 32.139 1.00 93.81 1354 LEU A CA 1
ATOM 9828 C C . LEU A 1 1354 ? -16.623 9.927 30.901 1.00 93.81 1354 LEU A C 1
ATOM 9830 O O . LEU A 1 1354 ? -16.417 8.849 30.350 1.00 93.81 1354 LEU A O 1
ATOM 9834 N N . ASP A 1 1355 ? -17.463 10.833 30.401 1.00 90.12 1355 ASP A N 1
ATOM 9835 C CA . ASP A 1 1355 ? -18.231 10.670 29.160 1.00 90.12 1355 ASP A CA 1
ATOM 9836 C C . ASP A 1 1355 ? -17.344 10.925 27.923 1.00 90.12 1355 ASP A C 1
ATOM 9838 O O . ASP A 1 1355 ? -17.414 11.969 27.258 1.00 90.12 1355 ASP A O 1
ATOM 9842 N N . LEU A 1 1356 ? -16.423 9.987 27.678 1.00 95.25 1356 LEU A N 1
ATOM 9843 C CA . LEU A 1 1356 ? -15.525 9.999 26.527 1.00 95.25 1356 LEU A CA 1
ATOM 9844 C C . LEU A 1 1356 ? -16.246 9.529 25.263 1.00 95.25 1356 LEU A C 1
ATOM 9846 O O . LEU A 1 1356 ? -16.873 8.477 25.241 1.00 95.25 1356 LEU A O 1
ATOM 9850 N N . SER A 1 1357 ? -16.063 10.272 24.175 1.00 92.56 1357 SER A N 1
ATOM 9851 C CA . SER A 1 1357 ? -16.501 9.874 22.832 1.00 92.56 1357 SER A CA 1
ATOM 9852 C C . SER A 1 1357 ? -15.453 9.054 22.083 1.00 92.56 1357 SER A C 1
ATOM 9854 O O . SER A 1 1357 ? -15.793 8.392 21.112 1.00 92.56 1357 SER A O 1
ATOM 9856 N N . MET A 1 1358 ? -14.192 9.093 22.524 1.00 96.81 1358 MET A N 1
ATOM 9857 C CA . MET A 1 1358 ? -13.103 8.312 21.941 1.00 96.81 1358 MET A CA 1
ATOM 9858 C C . MET A 1 1358 ? -12.061 7.945 23.002 1.00 96.81 1358 MET A C 1
ATOM 9860 O O . MET A 1 1358 ? -11.598 8.797 23.763 1.00 96.81 1358 MET A O 1
ATOM 9864 N N . PHE A 1 1359 ? -11.627 6.687 23.002 1.00 98.50 1359 PHE A N 1
ATOM 9865 C CA . PHE A 1 1359 ? -10.452 6.225 23.738 1.00 98.50 1359 PHE A CA 1
ATOM 9866 C C . PHE A 1 1359 ? -9.667 5.275 22.830 1.00 98.50 1359 PHE A C 1
ATOM 9868 O O . PHE A 1 1359 ? -9.978 4.090 22.747 1.00 98.50 1359 PHE A O 1
ATOM 9875 N N . ALA A 1 1360 ? -8.692 5.816 22.102 1.00 98.38 1360 ALA A N 1
ATOM 9876 C CA . ALA A 1 1360 ? -7.939 5.084 21.092 1.00 98.38 1360 ALA A CA 1
ATOM 9877 C C . ALA A 1 1360 ? -6.554 4.682 21.613 1.00 98.38 1360 ALA A C 1
ATOM 9879 O O . ALA A 1 1360 ? -5.761 5.515 22.058 1.00 98.38 1360 ALA A O 1
ATOM 9880 N N . LEU A 1 1361 ? -6.245 3.395 21.536 1.00 98.56 1361 LEU A N 1
ATOM 9881 C CA . LEU A 1 1361 ? -4.972 2.809 21.926 1.00 98.56 1361 LEU A CA 1
ATOM 9882 C C . LEU A 1 1361 ? -4.173 2.488 20.659 1.00 98.56 1361 LEU A C 1
ATOM 9884 O O . LEU A 1 1361 ? -4.598 1.679 19.840 1.00 98.56 1361 LEU A O 1
ATOM 9888 N N . CYS A 1 1362 ? -3.007 3.110 20.474 1.00 96.88 1362 CYS A N 1
ATOM 9889 C CA . CYS A 1 1362 ? -2.128 2.757 19.361 1.00 96.88 1362 CYS A CA 1
ATOM 9890 C C . CYS A 1 1362 ? -1.362 1.481 19.723 1.00 96.88 1362 CYS A C 1
ATOM 9892 O O . CYS A 1 1362 ? -0.338 1.539 20.414 1.00 96.88 1362 CYS A O 1
ATOM 9894 N N . SER A 1 1363 ? -1.880 0.351 19.260 1.00 97.31 1363 SER A N 1
ATOM 9895 C CA . SER A 1 1363 ? -1.292 -0.981 19.367 1.00 97.31 1363 SER A CA 1
ATOM 9896 C C . SER A 1 1363 ? -0.394 -1.269 18.150 1.00 97.31 1363 SER A C 1
ATOM 9898 O O . SER A 1 1363 ? 0.040 -0.351 17.445 1.00 97.31 1363 SER A O 1
ATOM 9900 N N . SER A 1 1364 ? -0.071 -2.536 17.904 1.00 95.38 1364 SER A N 1
ATOM 9901 C CA . SER A 1 1364 ? 0.690 -2.982 16.740 1.00 95.38 1364 SER A CA 1
ATOM 9902 C C . SER A 1 1364 ? 0.227 -4.352 16.271 1.00 95.38 1364 SER A C 1
ATOM 9904 O O . SER A 1 1364 ? -0.003 -5.243 17.086 1.00 95.38 1364 SER A O 1
ATOM 9906 N N . ILE A 1 1365 ? 0.221 -4.558 14.952 1.00 93.88 1365 ILE A N 1
ATOM 9907 C CA . ILE A 1 1365 ? -0.040 -5.865 14.333 1.00 93.88 1365 ILE A CA 1
ATOM 9908 C C . ILE A 1 1365 ? 0.902 -6.976 14.835 1.00 93.88 1365 ILE A C 1
ATOM 9910 O O . ILE A 1 1365 ? 0.567 -8.157 14.743 1.00 93.88 1365 ILE A O 1
ATOM 9914 N N . ALA A 1 1366 ? 2.054 -6.626 15.426 1.00 92.00 1366 ALA A N 1
ATOM 9915 C CA . ALA A 1 1366 ? 2.943 -7.573 16.099 1.00 92.00 1366 ALA A CA 1
ATOM 9916 C C . ALA A 1 1366 ? 2.234 -8.370 17.211 1.00 92.00 1366 ALA A C 1
ATOM 9918 O O . ALA A 1 1366 ? 2.511 -9.557 17.368 1.00 92.00 1366 ALA A O 1
ATOM 9919 N N . ALA A 1 1367 ? 1.284 -7.759 17.930 1.00 95.44 1367 ALA A N 1
ATOM 9920 C CA . ALA A 1 1367 ? 0.467 -8.448 18.928 1.00 95.44 1367 ALA A CA 1
ATOM 9921 C C . ALA A 1 1367 ? -0.489 -9.476 18.313 1.00 95.44 1367 ALA A C 1
ATOM 9923 O O . ALA A 1 1367 ? -0.793 -10.480 18.952 1.00 95.44 1367 ALA A O 1
ATOM 9924 N N . THR A 1 1368 ? -0.953 -9.247 17.083 1.00 93.06 1368 THR A N 1
ATOM 9925 C CA . THR A 1 1368 ? -1.939 -10.091 16.395 1.00 93.06 1368 THR A CA 1
ATOM 9926 C C . THR A 1 1368 ? -1.285 -11.240 15.632 1.00 93.06 1368 THR A C 1
ATOM 9928 O O . THR A 1 1368 ? -1.673 -12.395 15.788 1.00 93.06 1368 THR A O 1
ATOM 9931 N N . VAL A 1 1369 ? -0.274 -10.933 14.815 1.00 89.88 1369 VAL A N 1
ATOM 9932 C CA . VAL A 1 1369 ? 0.404 -11.907 13.941 1.00 89.88 1369 VAL A CA 1
ATOM 9933 C C . VAL A 1 1369 ? 1.546 -12.622 14.669 1.00 89.88 1369 VAL A C 1
ATOM 9935 O O . VAL A 1 1369 ? 1.871 -13.760 14.336 1.00 89.88 1369 VAL A O 1
ATOM 9938 N N . GLY A 1 1370 ? 2.144 -11.971 15.671 1.00 86.75 1370 GLY A N 1
ATOM 9939 C CA . GLY A 1 1370 ? 3.431 -12.359 16.235 1.00 86.75 1370 GLY A CA 1
ATOM 9940 C C . GLY A 1 1370 ? 4.586 -11.817 15.393 1.00 86.75 1370 GLY A C 1
ATOM 9941 O O . GLY A 1 1370 ? 4.642 -12.015 14.180 1.00 86.75 1370 GLY A O 1
ATOM 9942 N N . SER A 1 1371 ? 5.531 -11.134 16.037 1.00 86.38 1371 SER A N 1
ATOM 9943 C CA . SER A 1 1371 ? 6.736 -10.619 15.378 1.00 86.38 1371 SER A CA 1
ATOM 9944 C C . SER A 1 1371 ? 7.991 -11.188 16.052 1.00 86.38 1371 SER A C 1
ATOM 9946 O O . SER A 1 1371 ? 8.156 -10.990 17.261 1.00 86.38 1371 SER A O 1
ATOM 9948 N N . PRO A 1 1372 ? 8.862 -11.924 15.330 1.00 87.62 1372 PRO A N 1
ATOM 9949 C CA . PRO A 1 1372 ? 10.083 -12.489 15.904 1.00 87.62 1372 PRO A CA 1
ATOM 9950 C C . PRO A 1 1372 ? 10.994 -11.424 16.523 1.00 87.62 1372 PRO A C 1
ATOM 9952 O O . PRO A 1 1372 ? 11.265 -10.399 15.897 1.00 87.62 1372 PRO A O 1
ATOM 9955 N N . GLY A 1 1373 ? 11.504 -11.674 17.728 1.00 89.12 1373 GLY A N 1
ATOM 9956 C CA . GLY A 1 1373 ? 12.337 -10.730 18.476 1.00 89.12 1373 GLY A CA 1
ATOM 9957 C C . GLY A 1 1373 ? 11.563 -9.668 19.259 1.00 89.12 1373 GLY A C 1
ATOM 9958 O O . GLY A 1 1373 ? 12.185 -8.826 19.898 1.00 89.12 1373 GLY A O 1
ATOM 9959 N N . GLN A 1 1374 ? 10.229 -9.686 19.220 1.00 93.31 1374 GLN A N 1
ATOM 9960 C CA . GLN A 1 1374 ? 9.382 -8.638 19.797 1.00 93.31 1374 GLN A CA 1
ATOM 9961 C C . GLN A 1 1374 ? 8.387 -9.197 20.823 1.00 93.31 1374 GLN A C 1
ATOM 9963 O O . GLN A 1 1374 ? 7.248 -8.738 20.896 1.00 93.31 1374 GLN A O 1
ATOM 9968 N N . GLY A 1 1375 ? 8.783 -10.202 21.610 1.00 95.94 1375 GLY A N 1
ATOM 9969 C CA . GLY A 1 1375 ? 7.900 -10.865 22.580 1.00 95.94 1375 GLY A CA 1
ATOM 9970 C C . GLY A 1 1375 ? 7.325 -9.925 23.643 1.00 95.94 1375 GLY A C 1
ATOM 9971 O O . GLY A 1 1375 ? 6.122 -9.934 23.892 1.00 95.94 1375 GLY A O 1
ATOM 9972 N N . ASN A 1 1376 ? 8.155 -9.049 24.212 1.00 98.12 1376 ASN A N 1
ATOM 9973 C CA . ASN A 1 1376 ? 7.734 -8.006 25.156 1.00 98.12 1376 ASN A CA 1
ATOM 9974 C C . ASN A 1 1376 ? 6.811 -6.956 24.515 1.00 98.12 1376 ASN A C 1
ATOM 9976 O O . ASN A 1 1376 ? 5.798 -6.582 25.102 1.00 98.12 1376 ASN A O 1
ATOM 9980 N N . TYR A 1 1377 ? 7.129 -6.498 23.304 1.00 97.25 1377 TYR A N 1
ATOM 9981 C CA . TYR A 1 1377 ? 6.310 -5.529 22.576 1.00 97.25 1377 TYR A CA 1
ATOM 9982 C C . TYR A 1 1377 ? 4.963 -6.119 22.147 1.00 97.25 1377 TYR A C 1
ATOM 9984 O O . TYR A 1 1377 ? 3.931 -5.466 22.284 1.00 97.25 1377 TYR A O 1
ATOM 9992 N N . SER A 1 1378 ? 4.945 -7.370 21.692 1.00 97.69 1378 SER A N 1
ATOM 9993 C CA . SER A 1 1378 ? 3.716 -8.084 21.331 1.00 97.69 1378 SER A CA 1
ATOM 9994 C C . SER A 1 1378 ? 2.827 -8.287 22.561 1.00 97.69 1378 SER A C 1
ATOM 9996 O O . SER A 1 1378 ? 1.629 -8.038 22.483 1.00 97.69 1378 SER A O 1
ATOM 9998 N N . ALA A 1 1379 ? 3.409 -8.632 23.716 1.00 98.44 1379 ALA A N 1
ATOM 9999 C CA . ALA A 1 1379 ? 2.685 -8.720 24.987 1.00 98.44 1379 ALA A CA 1
ATOM 10000 C C . ALA A 1 1379 ? 2.057 -7.384 25.406 1.00 98.44 1379 ALA A C 1
ATOM 10002 O O . ALA A 1 1379 ? 0.875 -7.315 25.739 1.00 98.44 1379 ALA A O 1
ATOM 10003 N N . ALA A 1 1380 ? 2.842 -6.307 25.344 1.00 98.56 1380 ALA A N 1
ATOM 10004 C CA . ALA A 1 1380 ? 2.406 -4.967 25.719 1.00 98.56 1380 ALA A CA 1
ATOM 10005 C C . ALA A 1 1380 ? 1.221 -4.469 24.876 1.00 98.56 1380 ALA A C 1
ATOM 10007 O O . ALA A 1 1380 ? 0.316 -3.821 25.394 1.00 98.56 1380 ALA A O 1
ATOM 10008 N N . ASN A 1 1381 ? 1.237 -4.760 23.575 1.00 98.56 1381 ASN A N 1
ATOM 10009 C CA . ASN A 1 1381 ? 0.192 -4.356 22.639 1.00 98.56 1381 ASN A CA 1
ATOM 10010 C C . ASN A 1 1381 ? -1.034 -5.287 22.703 1.00 98.56 1381 ASN A C 1
ATOM 10012 O O . ASN A 1 1381 ? -2.153 -4.791 22.660 1.00 98.56 1381 ASN A O 1
ATOM 10016 N N . ALA A 1 1382 ? -0.859 -6.592 22.946 1.00 98.44 1382 ALA A N 1
ATOM 10017 C CA . ALA A 1 1382 ? -1.985 -7.507 23.164 1.00 98.44 1382 ALA A CA 1
ATOM 10018 C C . ALA A 1 1382 ? -2.793 -7.150 24.426 1.00 98.44 1382 ALA A C 1
ATOM 10020 O O . ALA A 1 1382 ? -4.015 -7.281 24.441 1.00 98.44 1382 ALA A O 1
ATOM 10021 N N . PHE A 1 1383 ? -2.134 -6.617 25.462 1.00 98.62 1383 PHE A N 1
ATOM 10022 C CA . PHE A 1 1383 ? -2.829 -6.009 26.599 1.00 98.62 1383 PHE A CA 1
ATOM 10023 C C . PHE A 1 1383 ? -3.704 -4.816 26.178 1.00 98.62 1383 PHE A C 1
ATOM 10025 O O . PHE A 1 1383 ? -4.815 -4.676 26.683 1.00 98.62 1383 PHE A O 1
ATOM 10032 N N . LEU A 1 1384 ? -3.232 -3.952 25.268 1.00 98.69 1384 LEU A N 1
ATOM 10033 C CA . LEU A 1 1384 ? -4.039 -2.831 24.767 1.00 98.69 1384 LEU A CA 1
ATOM 10034 C C . LEU A 1 1384 ? -5.264 -3.322 23.996 1.00 98.69 1384 LEU A C 1
ATOM 10036 O O . LEU A 1 1384 ? -6.355 -2.790 24.195 1.00 98.69 1384 LEU A O 1
ATOM 10040 N N . ASP A 1 1385 ? -5.082 -4.350 23.168 1.00 98.06 1385 ASP A N 1
ATOM 10041 C CA . ASP A 1 1385 ? -6.164 -4.986 22.415 1.00 98.06 1385 ASP A CA 1
ATOM 10042 C C . ASP A 1 1385 ? -7.234 -5.535 23.373 1.00 98.06 1385 ASP A C 1
ATOM 10044 O O . ASP A 1 1385 ? -8.418 -5.227 23.230 1.00 98.06 1385 ASP A O 1
ATOM 10048 N N . GLY A 1 1386 ? -6.808 -6.260 24.415 1.00 97.81 1386 GLY A N 1
ATOM 10049 C CA . GLY A 1 1386 ? -7.703 -6.760 25.460 1.00 97.81 1386 GLY A CA 1
ATOM 10050 C C . GLY A 1 1386 ? -8.381 -5.644 26.260 1.00 97.81 1386 GLY A C 1
ATOM 10051 O O . GLY A 1 1386 ? -9.578 -5.711 26.525 1.00 97.81 1386 GLY A O 1
ATOM 10052 N N . LEU A 1 1387 ? -7.655 -4.575 26.602 1.00 98.44 1387 LEU A N 1
ATOM 10053 C CA . LEU A 1 1387 ? -8.204 -3.445 27.354 1.00 98.44 1387 LEU A CA 1
ATOM 10054 C C . LEU A 1 1387 ? -9.281 -2.688 26.565 1.00 98.44 1387 LEU A C 1
ATOM 10056 O O . LEU A 1 1387 ? -10.231 -2.188 27.168 1.00 98.44 1387 LEU A O 1
ATOM 10060 N N . ALA A 1 1388 ? -9.149 -2.580 25.242 1.00 98.12 1388 ALA A N 1
ATOM 10061 C CA . ALA A 1 1388 ? -10.178 -1.970 24.406 1.00 98.12 1388 ALA A CA 1
ATOM 10062 C C . ALA A 1 1388 ? -11.481 -2.784 24.442 1.00 98.12 1388 ALA A C 1
ATOM 10064 O O . ALA A 1 1388 ? -12.537 -2.212 24.710 1.00 98.12 1388 ALA A O 1
ATOM 10065 N N . ALA A 1 1389 ? -11.393 -4.109 24.284 1.00 97.00 1389 ALA A N 1
ATOM 10066 C CA . ALA A 1 1389 ? -12.539 -5.010 24.417 1.00 97.00 1389 ALA A CA 1
ATOM 10067 C C . ALA A 1 1389 ? -13.166 -4.941 25.819 1.00 97.00 1389 ALA A C 1
ATOM 10069 O O . ALA A 1 1389 ? -14.379 -4.780 25.943 1.00 97.00 1389 ALA A O 1
ATOM 10070 N N . HIS A 1 1390 ? -12.339 -4.931 26.867 1.00 97.06 1390 HIS A N 1
ATOM 10071 C CA . HIS A 1 1390 ? -12.802 -4.787 28.246 1.00 97.06 1390 HIS A CA 1
ATOM 10072 C C . HIS A 1 1390 ? -13.570 -3.481 28.489 1.00 97.06 1390 HIS A C 1
ATOM 10074 O O . HIS A 1 1390 ? -14.608 -3.454 29.151 1.00 97.06 1390 HIS A O 1
ATOM 10080 N N . ARG A 1 1391 ? -13.094 -2.371 27.912 1.00 97.06 1391 ARG A N 1
ATOM 10081 C CA . ARG A 1 1391 ? -13.791 -1.081 27.993 1.00 97.06 1391 ARG A CA 1
ATOM 10082 C C . ARG A 1 1391 ? -15.134 -1.116 27.274 1.00 97.06 1391 ARG A C 1
ATOM 10084 O O . ARG A 1 1391 ? -16.117 -0.682 27.870 1.00 97.06 1391 ARG A O 1
ATOM 10091 N N . GLN A 1 1392 ? -15.188 -1.653 26.056 1.00 94.31 1392 GLN A N 1
ATOM 10092 C CA . GLN A 1 1392 ? -16.447 -1.754 25.317 1.00 94.31 1392 GLN A CA 1
ATOM 10093 C C . GLN A 1 1392 ? -17.469 -2.639 26.040 1.00 94.31 1392 GLN A C 1
ATOM 10095 O O . GLN A 1 1392 ? -18.629 -2.247 26.159 1.00 94.31 1392 GLN A O 1
ATOM 10100 N N . ALA A 1 1393 ? -17.043 -3.776 26.599 1.00 91.56 1393 ALA A N 1
ATOM 10101 C CA . ALA A 1 1393 ? -17.911 -4.654 27.385 1.00 91.56 1393 ALA A CA 1
ATOM 10102 C C . ALA A 1 1393 ? -18.481 -3.958 28.639 1.00 91.56 1393 ALA A C 1
ATOM 10104 O O . ALA A 1 1393 ? -19.623 -4.202 29.025 1.00 91.56 1393 ALA A O 1
ATOM 10105 N N . ALA A 1 1394 ? -17.723 -3.032 29.236 1.00 91.81 1394 ALA A N 1
ATOM 10106 C CA . ALA A 1 1394 ? -18.175 -2.172 30.331 1.00 91.81 1394 ALA A CA 1
ATOM 10107 C C . ALA A 1 1394 ? -19.013 -0.953 29.876 1.00 91.81 1394 ALA A C 1
ATOM 10109 O O . ALA A 1 1394 ? -19.375 -0.115 30.705 1.00 91.81 1394 ALA A O 1
ATOM 10110 N N . GLY A 1 1395 ? -19.316 -0.820 28.580 1.00 89.50 1395 GLY A N 1
ATOM 10111 C CA . GLY A 1 1395 ? -20.066 0.306 28.013 1.00 89.50 1395 GLY A CA 1
ATOM 10112 C C . GLY A 1 1395 ? -19.265 1.608 27.891 1.00 89.50 1395 GLY A C 1
ATOM 10113 O O . GLY A 1 1395 ? -19.853 2.683 27.785 1.00 89.50 1395 GLY A O 1
ATOM 10114 N N . LEU A 1 1396 ? -17.932 1.534 27.930 1.00 95.19 1396 LEU A N 1
ATOM 10115 C CA . LEU A 1 1396 ? -17.023 2.674 27.805 1.00 95.19 1396 LEU A CA 1
ATOM 10116 C C . LEU A 1 1396 ? -16.417 2.736 26.398 1.00 95.19 1396 LEU A C 1
ATOM 10118 O O . LEU A 1 1396 ? -16.131 1.708 25.790 1.00 95.19 1396 LEU A O 1
ATOM 10122 N N . ALA A 1 1397 ? -16.104 3.944 25.917 1.00 95.00 1397 ALA A N 1
ATOM 10123 C CA . ALA A 1 1397 ? -15.351 4.108 24.673 1.00 95.00 1397 ALA A CA 1
ATOM 10124 C C . ALA A 1 1397 ? -14.000 3.382 24.763 1.00 95.00 1397 ALA A C 1
ATOM 10126 O O . ALA A 1 1397 ? -13.284 3.550 25.758 1.00 95.00 1397 ALA A O 1
ATOM 10127 N N . GLY A 1 1398 ? -13.633 2.620 23.734 1.00 96.88 1398 GLY A N 1
ATOM 10128 C CA . GLY A 1 1398 ? -12.388 1.857 23.689 1.00 96.88 1398 GLY A CA 1
ATOM 10129 C C . GLY A 1 1398 ? -12.160 1.236 22.318 1.00 96.88 1398 GLY A C 1
ATOM 10130 O O . GLY A 1 1398 ? -12.970 0.438 21.871 1.00 96.88 1398 GLY A O 1
ATOM 10131 N N . ILE A 1 1399 ? -11.051 1.584 21.675 1.00 97.75 1399 ILE A N 1
ATOM 10132 C CA . ILE A 1 1399 ? -10.604 0.966 20.425 1.00 97.75 1399 ILE A CA 1
ATOM 10133 C C . ILE A 1 1399 ? -9.091 0.789 20.456 1.00 97.75 1399 ILE A C 1
ATOM 10135 O O . ILE A 1 1399 ? -8.359 1.685 20.883 1.00 97.75 1399 ILE A O 1
ATOM 10139 N N . SER A 1 1400 ? -8.614 -0.362 19.998 1.00 98.38 1400 SER A N 1
ATOM 10140 C CA . SER A 1 1400 ? -7.201 -0.636 19.770 1.00 98.38 1400 SER A CA 1
ATOM 10141 C C . SER A 1 1400 ? -6.915 -0.665 18.274 1.00 98.38 1400 SER A C 1
ATOM 10143 O O . SER A 1 1400 ? -7.521 -1.436 17.532 1.00 98.38 1400 SER A O 1
ATOM 10145 N N . LEU A 1 1401 ? -5.984 0.176 17.824 1.00 97.88 1401 LEU A N 1
ATOM 10146 C CA . LEU A 1 1401 ? -5.505 0.184 16.443 1.00 97.88 1401 LEU A CA 1
ATOM 10147 C C . LEU A 1 1401 ? -4.187 -0.581 16.372 1.00 97.88 1401 LEU A C 1
ATOM 10149 O O . LEU A 1 1401 ? -3.132 -0.056 16.739 1.00 97.88 1401 LEU A O 1
ATOM 10153 N N . ALA A 1 1402 ? -4.244 -1.826 15.906 1.00 96.81 1402 ALA A N 1
ATOM 10154 C CA . ALA A 1 1402 ? -3.079 -2.665 15.668 1.00 96.81 1402 ALA A CA 1
ATOM 10155 C C . ALA A 1 1402 ? -2.379 -2.222 14.376 1.00 96.81 1402 ALA A C 1
ATOM 10157 O O . ALA A 1 1402 ? -2.576 -2.788 13.300 1.00 96.81 1402 ALA A O 1
ATOM 10158 N N . TRP A 1 1403 ? -1.567 -1.170 14.497 1.00 94.62 1403 TRP A N 1
ATOM 10159 C CA . TRP A 1 1403 ? -0.880 -0.543 13.375 1.00 94.62 1403 TRP A CA 1
ATOM 10160 C C . TRP A 1 1403 ? 0.114 -1.482 12.690 1.00 94.62 1403 TRP A C 1
ATOM 10162 O O . TRP A 1 1403 ? 0.937 -2.138 13.343 1.00 94.62 1403 TRP A O 1
ATOM 10172 N N . GLY A 1 1404 ? 0.064 -1.475 11.359 1.00 90.75 1404 GLY A N 1
ATOM 10173 C CA . GLY A 1 1404 ? 1.135 -1.923 10.483 1.00 90.75 1404 GLY A CA 1
ATOM 10174 C C . GLY A 1 1404 ? 2.318 -0.952 10.462 1.00 90.75 1404 GLY A C 1
ATOM 10175 O O . GLY A 1 1404 ? 2.475 -0.076 11.315 1.00 90.75 1404 GLY A O 1
ATOM 10176 N N . LEU A 1 1405 ? 3.179 -1.112 9.463 1.00 85.00 1405 LEU A N 1
ATOM 10177 C CA . LEU A 1 1405 ? 4.398 -0.322 9.316 1.00 85.00 1405 LEU A CA 1
ATOM 10178 C C . LEU A 1 1405 ? 4.101 1.058 8.708 1.00 85.00 1405 LEU A C 1
ATOM 10180 O O . LEU A 1 1405 ? 3.485 1.135 7.656 1.00 85.00 1405 LEU A O 1
ATOM 10184 N N . TRP A 1 1406 ? 4.588 2.138 9.324 1.00 85.50 1406 TRP A N 1
ATOM 10185 C CA . TRP A 1 1406 ? 4.478 3.506 8.793 1.00 85.50 1406 TRP A CA 1
ATOM 10186 C C . TRP A 1 1406 ? 5.754 3.906 8.030 1.00 85.50 1406 TRP A C 1
ATOM 10188 O O . TRP A 1 1406 ? 6.860 3.610 8.485 1.00 85.50 1406 TRP A O 1
ATOM 10198 N N . GLU A 1 1407 ? 5.618 4.631 6.917 1.00 74.75 1407 GLU A N 1
ATOM 10199 C CA . GLU A 1 1407 ? 6.720 5.063 6.034 1.00 74.75 1407 GLU A CA 1
ATOM 10200 C C . GLU A 1 1407 ? 7.609 6.190 6.596 1.00 74.75 1407 GLU A C 1
ATOM 10202 O O . GLU A 1 1407 ? 8.630 6.528 5.996 1.00 74.75 1407 GLU A O 1
ATOM 10207 N N . GLN A 1 1408 ? 7.271 6.799 7.739 1.00 63.09 1408 GLN A N 1
ATOM 10208 C CA . GLN A 1 1408 ? 7.960 8.016 8.182 1.00 63.09 1408 GLN A CA 1
ATOM 10209 C C . GLN A 1 1408 ? 9.431 7.807 8.605 1.00 63.09 1408 GLN A C 1
ATOM 10211 O O . GLN A 1 1408 ? 9.736 6.893 9.378 1.00 63.09 1408 GLN A O 1
ATOM 10216 N N . PRO A 1 1409 ? 10.344 8.724 8.213 1.00 51.00 1409 PRO A N 1
ATOM 10217 C CA . PRO A 1 1409 ? 11.688 8.791 8.769 1.00 51.00 1409 PRO A CA 1
ATOM 10218 C C . PRO A 1 1409 ? 11.639 9.331 10.206 1.00 51.00 1409 PRO A C 1
ATOM 10220 O O . PRO A 1 1409 ? 11.384 10.512 10.427 1.00 51.00 1409 PRO A O 1
ATOM 10223 N N . GLY A 1 1410 ? 11.905 8.474 11.191 1.00 56.47 1410 GLY A N 1
ATOM 10224 C CA . GLY A 1 1410 ? 11.993 8.865 12.602 1.00 56.47 1410 GLY A CA 1
ATOM 10225 C C . GLY A 1 1410 ? 11.160 7.986 13.538 1.00 56.47 1410 GLY A C 1
ATOM 10226 O O . GLY A 1 1410 ? 10.250 7.277 13.126 1.00 56.47 1410 GLY A O 1
ATOM 10227 N N . GLY A 1 1411 ? 11.479 8.008 14.833 1.00 63.09 1411 GLY A N 1
ATOM 10228 C CA . GLY A 1 1411 ? 10.764 7.225 15.847 1.00 63.09 1411 GLY A CA 1
ATOM 10229 C C . GLY A 1 1411 ? 11.171 5.746 15.909 1.00 63.09 1411 GLY A C 1
ATOM 10230 O O . GLY A 1 1411 ? 12.336 5.404 15.709 1.00 63.09 1411 GLY A O 1
ATOM 10231 N N . MET A 1 1412 ? 10.216 4.867 16.242 1.00 62.66 1412 MET A N 1
ATOM 10232 C CA . MET A 1 1412 ? 10.474 3.440 16.501 1.00 62.66 1412 MET A CA 1
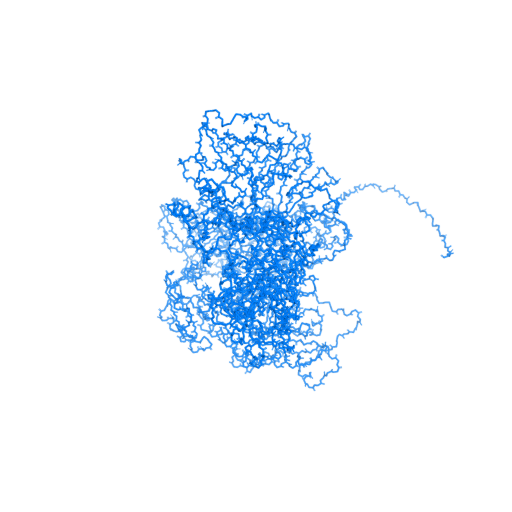ATOM 10233 C C . MET A 1 1412 ? 11.003 2.681 15.274 1.00 62.66 1412 MET A C 1
ATOM 10235 O O . MET A 1 1412 ? 11.749 1.729 15.450 1.00 62.66 1412 MET A O 1
ATOM 10239 N N . THR A 1 1413 ? 10.704 3.118 14.049 1.00 60.38 1413 THR A N 1
ATOM 10240 C CA . THR A 1 1413 ? 11.125 2.461 12.795 1.00 60.38 1413 THR A CA 1
ATOM 10241 C C . THR A 1 1413 ? 12.430 3.013 12.217 1.00 60.38 1413 THR A C 1
ATOM 10243 O O . THR A 1 1413 ? 12.956 2.451 11.261 1.00 60.38 1413 THR A O 1
ATOM 10246 N N . ALA A 1 1414 ? 13.009 4.068 12.806 1.00 59.47 1414 ALA A N 1
ATOM 10247 C CA . ALA A 1 1414 ? 14.179 4.769 12.258 1.00 59.47 1414 ALA A CA 1
ATOM 10248 C C . ALA A 1 1414 ? 15.445 3.899 12.132 1.00 59.47 1414 ALA A C 1
ATOM 10250 O O . ALA A 1 1414 ? 16.357 4.227 11.378 1.00 59.47 1414 ALA A O 1
ATOM 10251 N N . HIS A 1 1415 ? 15.513 2.802 12.886 1.00 61.25 1415 HIS A N 1
ATOM 10252 C CA . HIS A 1 1415 ? 16.630 1.861 12.865 1.00 61.25 1415 HIS A CA 1
ATOM 10253 C C . HIS A 1 1415 ? 16.498 0.785 11.770 1.00 61.25 1415 HIS A C 1
ATOM 10255 O O . HIS A 1 1415 ? 17.462 0.054 11.532 1.00 61.25 1415 HIS A O 1
ATOM 10261 N N . LEU A 1 1416 ? 15.330 0.663 11.119 1.00 59.28 1416 LEU A N 1
ATOM 10262 C CA . LEU A 1 1416 ? 15.080 -0.345 10.089 1.00 59.28 1416 LEU A CA 1
ATOM 10263 C C . LEU A 1 1416 ? 15.862 -0.008 8.819 1.00 59.28 1416 LEU A C 1
ATOM 10265 O O . LEU A 1 1416 ? 15.704 1.052 8.215 1.00 59.28 1416 LEU A O 1
ATOM 10269 N N . SER A 1 1417 ? 16.694 -0.945 8.376 1.00 54.75 1417 SER A N 1
ATOM 10270 C CA . SER A 1 1417 ? 17.370 -0.837 7.088 1.00 54.75 1417 SER A CA 1
ATOM 10271 C C . SER A 1 1417 ? 16.403 -1.156 5.944 1.00 54.75 1417 SER A C 1
ATOM 10273 O O . SER A 1 1417 ? 15.407 -1.860 6.120 1.00 54.75 1417 SER A O 1
ATOM 10275 N N . SER A 1 1418 ? 16.743 -0.779 4.710 1.00 53.94 1418 SER A N 1
ATOM 10276 C CA . SER A 1 1418 ? 15.971 -1.185 3.522 1.00 53.94 1418 SER A CA 1
ATOM 10277 C C . SER A 1 1418 ? 15.836 -2.714 3.383 1.00 53.94 1418 SER A C 1
ATOM 10279 O O . SER A 1 1418 ? 14.916 -3.205 2.731 1.00 53.94 1418 SER A O 1
ATOM 10281 N N . ARG A 1 1419 ? 16.735 -3.501 4.002 1.00 51.47 1419 ARG A N 1
ATOM 10282 C CA . ARG A 1 1419 ? 16.621 -4.970 4.048 1.00 51.47 1419 ARG A CA 1
ATOM 10283 C C . ARG A 1 1419 ? 15.535 -5.444 5.002 1.00 51.47 1419 ARG A C 1
ATOM 10285 O O . ARG A 1 1419 ? 14.899 -6.453 4.693 1.00 51.47 1419 ARG A O 1
ATOM 10292 N N . ASP A 1 1420 ? 15.355 -4.749 6.119 1.00 61.59 1420 ASP A N 1
ATOM 10293 C CA . ASP A 1 1420 ? 14.303 -5.043 7.086 1.00 61.59 1420 ASP A CA 1
ATOM 10294 C C . ASP A 1 1420 ? 12.941 -4.737 6.462 1.00 61.59 1420 ASP A C 1
ATOM 10296 O O . ASP A 1 1420 ? 12.099 -5.632 6.410 1.00 61.59 1420 ASP A O 1
ATOM 10300 N N . LEU A 1 1421 ? 12.798 -3.569 5.822 1.00 63.59 1421 LEU A N 1
ATOM 10301 C CA . LEU A 1 1421 ? 11.607 -3.196 5.043 1.00 63.59 1421 LEU A CA 1
ATOM 10302 C C . LEU A 1 1421 ? 11.287 -4.236 3.958 1.00 63.59 1421 LEU A C 1
ATOM 10304 O O . LEU A 1 1421 ? 10.180 -4.763 3.885 1.00 63.59 1421 LEU A O 1
ATOM 10308 N N . ALA A 1 1422 ? 12.286 -4.636 3.163 1.00 58.22 1422 ALA A N 1
ATOM 10309 C CA . ALA A 1 1422 ? 12.085 -5.653 2.134 1.00 58.22 1422 ALA A CA 1
ATOM 10310 C C . ALA A 1 1422 ? 11.745 -7.035 2.718 1.00 58.22 1422 ALA A C 1
ATOM 10312 O O . ALA A 1 1422 ? 11.156 -7.862 2.025 1.00 58.22 1422 ALA A O 1
ATOM 10313 N N . ARG A 1 1423 ? 12.197 -7.371 3.934 1.00 62.88 1423 ARG A N 1
ATOM 10314 C CA . ARG A 1 1423 ? 11.805 -8.615 4.622 1.00 62.88 1423 ARG A CA 1
ATOM 10315 C C . ARG A 1 1423 ? 10.347 -8.550 5.073 1.00 62.88 1423 ARG A C 1
ATOM 10317 O O . ARG A 1 1423 ? 9.677 -9.565 4.936 1.00 62.88 1423 ARG A O 1
ATOM 10324 N N . MET A 1 1424 ? 9.884 -7.388 5.528 1.00 67.75 1424 MET A N 1
ATOM 10325 C CA . MET A 1 1424 ? 8.498 -7.152 5.947 1.00 67.75 1424 MET A CA 1
ATOM 10326 C C . MET A 1 1424 ? 7.516 -7.162 4.761 1.00 67.75 1424 MET A C 1
ATOM 10328 O O . MET A 1 1424 ? 6.494 -7.841 4.825 1.00 67.75 1424 MET A O 1
ATOM 10332 N N . SER A 1 1425 ? 7.876 -6.565 3.618 1.00 68.31 1425 SER A N 1
ATOM 10333 C CA . SER A 1 1425 ? 7.072 -6.712 2.387 1.00 68.31 1425 SER A CA 1
ATOM 10334 C C . SER A 1 1425 ? 6.981 -8.181 1.947 1.00 68.31 1425 SER A C 1
ATOM 10336 O O . SER A 1 1425 ? 5.892 -8.685 1.699 1.00 68.31 1425 SER A O 1
ATOM 10338 N N . ARG A 1 1426 ? 8.077 -8.956 2.019 1.00 67.69 1426 ARG A N 1
ATOM 10339 C CA . ARG A 1 1426 ? 8.031 -10.417 1.779 1.00 67.69 1426 ARG A CA 1
ATOM 10340 C C . ARG A 1 1426 ? 7.230 -11.216 2.818 1.00 67.69 1426 ARG A C 1
ATOM 10342 O O . ARG A 1 1426 ? 6.973 -12.398 2.587 1.00 67.69 1426 ARG A O 1
ATOM 10349 N N . SER A 1 1427 ? 6.881 -10.642 3.970 1.00 72.06 1427 SER A N 1
ATOM 10350 C CA . SER A 1 1427 ? 5.927 -11.265 4.898 1.00 72.06 1427 SER A CA 1
ATOM 10351 C C . SER A 1 1427 ? 4.469 -10.935 4.575 1.00 72.06 1427 SER A C 1
ATOM 10353 O O . SER A 1 1427 ? 3.596 -11.455 5.256 1.00 72.06 1427 SER A O 1
ATOM 10355 N N . GLY A 1 1428 ? 4.206 -10.139 3.534 1.00 77.12 1428 GLY A N 1
ATOM 10356 C CA . GLY A 1 1428 ? 2.862 -9.728 3.133 1.00 77.12 1428 GLY A CA 1
ATOM 10357 C C . GLY A 1 1428 ? 2.404 -8.401 3.733 1.00 77.12 1428 GLY A C 1
ATOM 10358 O O . GLY A 1 1428 ? 1.253 -8.036 3.537 1.00 77.12 1428 GLY A O 1
ATOM 10359 N N . LEU A 1 1429 ? 3.271 -7.678 4.454 1.00 82.19 1429 LEU A N 1
ATOM 10360 C CA . LEU A 1 1429 ? 2.943 -6.390 5.075 1.00 82.19 1429 LEU A CA 1
ATOM 10361 C C . LEU A 1 1429 ? 3.613 -5.252 4.303 1.00 82.19 1429 LEU A C 1
ATOM 10363 O O . LEU A 1 1429 ? 4.844 -5.189 4.236 1.00 82.19 1429 LEU A O 1
ATOM 10367 N N . ALA A 1 1430 ? 2.808 -4.357 3.739 1.00 82.25 1430 ALA A N 1
ATOM 10368 C CA . ALA A 1 1430 ? 3.282 -3.172 3.039 1.00 82.25 1430 ALA A CA 1
ATOM 10369 C C . ALA A 1 1430 ? 3.424 -1.987 4.014 1.00 82.25 1430 ALA A C 1
ATOM 10371 O O . ALA A 1 1430 ? 2.660 -1.887 4.981 1.00 82.25 1430 ALA A O 1
ATOM 10372 N N . PRO A 1 1431 ? 4.419 -1.105 3.813 1.00 81.31 1431 PRO A N 1
ATOM 10373 C CA . PRO A 1 1431 ? 4.492 0.137 4.563 1.00 81.31 1431 PRO A CA 1
ATOM 10374 C C . PRO A 1 1431 ? 3.354 1.080 4.138 1.00 81.31 1431 PRO A C 1
ATOM 10376 O O . PRO A 1 1431 ? 2.863 0.995 3.018 1.00 81.31 1431 PRO A O 1
ATOM 10379 N N . MET A 1 1432 ? 2.928 1.948 5.052 1.00 85.75 1432 MET A N 1
ATOM 10380 C CA . MET A 1 1432 ? 1.810 2.871 4.867 1.00 85.75 1432 MET A CA 1
ATOM 10381 C C . MET A 1 1432 ? 2.285 4.310 4.989 1.00 85.75 1432 MET A C 1
ATOM 10383 O O . MET A 1 1432 ? 2.975 4.671 5.953 1.00 85.75 1432 MET A O 1
ATOM 10387 N N . SER A 1 1433 ? 1.865 5.152 4.060 1.00 85.44 1433 SER A N 1
ATOM 10388 C CA . SER A 1 1433 ? 2.025 6.592 4.179 1.00 85.44 1433 SER A CA 1
ATOM 10389 C C . SER A 1 1433 ? 1.168 7.147 5.333 1.00 85.44 1433 SER A C 1
ATOM 10391 O O . SER A 1 1433 ? 0.171 6.542 5.736 1.00 85.44 1433 SER A O 1
ATOM 10393 N N . PRO A 1 1434 ? 1.501 8.331 5.882 1.00 85.44 1434 PRO A N 1
ATOM 10394 C CA . PRO A 1 1434 ? 0.667 8.984 6.893 1.00 85.44 1434 PRO A CA 1
ATOM 10395 C C . PRO A 1 1434 ? -0.778 9.242 6.447 1.00 85.44 1434 PRO A C 1
ATOM 10397 O O . PRO A 1 1434 ? -1.665 9.244 7.294 1.00 85.44 1434 PRO A O 1
ATOM 10400 N N . ALA A 1 1435 ? -1.009 9.469 5.150 1.00 84.75 1435 ALA A N 1
ATOM 10401 C CA . ALA A 1 1435 ? -2.346 9.688 4.605 1.00 84.75 1435 ALA A CA 1
ATOM 10402 C C . ALA A 1 1435 ? -3.178 8.398 4.656 1.00 84.75 1435 ALA A C 1
ATOM 10404 O O . ALA A 1 1435 ? -4.262 8.401 5.229 1.00 84.75 1435 ALA A O 1
ATOM 10405 N N . GLU A 1 1436 ? -2.625 7.280 4.179 1.00 88.12 1436 GLU A N 1
ATOM 10406 C CA . GLU A 1 1436 ? -3.282 5.965 4.248 1.00 88.12 1436 GLU A CA 1
ATOM 10407 C C . GLU A 1 1436 ? -3.527 5.535 5.701 1.00 88.12 1436 GLU A C 1
ATOM 10409 O O . GLU A 1 1436 ? -4.585 5.007 6.038 1.00 88.12 1436 GLU A O 1
ATOM 10414 N N . ALA A 1 1437 ? -2.580 5.809 6.606 1.00 90.44 1437 ALA A N 1
ATOM 10415 C CA . ALA A 1 1437 ? -2.754 5.495 8.022 1.00 90.44 1437 ALA A CA 1
ATOM 10416 C C . ALA A 1 1437 ? -3.905 6.297 8.659 1.00 90.44 1437 ALA A C 1
ATOM 10418 O O . ALA A 1 1437 ? -4.620 5.783 9.518 1.00 90.44 1437 ALA A O 1
ATOM 10419 N N . VAL A 1 1438 ? -4.097 7.549 8.239 1.00 91.75 1438 VAL A N 1
ATOM 10420 C CA . VAL A 1 1438 ? -5.212 8.398 8.671 1.00 91.75 1438 VAL A CA 1
ATOM 10421 C C . VAL A 1 1438 ? -6.549 7.916 8.094 1.00 91.75 1438 VAL A C 1
ATOM 10423 O O . VAL A 1 1438 ? -7.542 7.896 8.816 1.00 91.75 1438 VAL A O 1
ATOM 10426 N N . GLU A 1 1439 ? -6.583 7.448 6.847 1.00 90.06 1439 GLU A N 1
ATOM 10427 C CA . GLU A 1 1439 ? -7.787 6.834 6.270 1.00 90.06 1439 GLU A CA 1
ATOM 10428 C C . GLU A 1 1439 ? -8.195 5.567 7.039 1.00 90.06 1439 GLU A C 1
ATOM 10430 O O . GLU A 1 1439 ? -9.364 5.393 7.388 1.00 90.06 1439 GLU A O 1
ATOM 10435 N N . LEU A 1 1440 ? -7.224 4.719 7.396 1.00 92.88 1440 LEU A N 1
ATOM 10436 C CA . LEU A 1 1440 ? -7.457 3.542 8.238 1.00 92.88 1440 LEU A CA 1
ATOM 10437 C C . LEU A 1 1440 ? -7.888 3.915 9.664 1.00 92.88 1440 LEU A C 1
ATOM 10439 O O . LEU A 1 1440 ? -8.712 3.212 10.249 1.00 92.88 1440 LEU A O 1
ATOM 10443 N N . PHE A 1 1441 ? -7.362 5.012 10.222 1.00 94.56 1441 PHE A N 1
ATOM 10444 C CA . PHE A 1 1441 ? -7.802 5.551 11.513 1.00 94.56 1441 PHE A CA 1
ATOM 10445 C C . PHE A 1 1441 ? -9.284 5.936 11.473 1.00 94.56 1441 PHE A C 1
ATOM 10447 O O . PHE A 1 1441 ? -10.057 5.497 12.323 1.00 94.56 1441 PHE A O 1
ATOM 10454 N N . ASP A 1 1442 ? -9.685 6.714 10.468 1.00 92.44 1442 ASP A N 1
ATOM 10455 C CA . ASP A 1 1442 ? -11.068 7.162 10.303 1.00 92.44 1442 ASP A CA 1
ATOM 10456 C C . ASP A 1 1442 ? -12.015 5.992 10.052 1.00 92.44 1442 ASP A C 1
ATOM 10458 O O . ASP A 1 1442 ? -13.123 5.961 10.593 1.00 92.44 1442 ASP A O 1
ATOM 10462 N N . ALA A 1 1443 ? -11.570 5.008 9.270 1.00 92.25 1443 ALA A N 1
ATOM 10463 C CA . ALA A 1 1443 ? -12.348 3.810 9.025 1.00 92.25 1443 ALA A CA 1
ATOM 10464 C C . ALA A 1 1443 ? -12.542 2.982 10.303 1.00 92.25 1443 ALA A C 1
ATOM 10466 O O . ALA A 1 1443 ? -13.659 2.568 10.606 1.00 92.25 1443 ALA A O 1
ATOM 10467 N N . ALA A 1 1444 ? -11.482 2.796 11.094 1.00 93.69 1444 ALA A N 1
ATOM 10468 C CA . ALA A 1 1444 ? -11.554 2.087 12.368 1.00 93.69 1444 ALA A CA 1
ATOM 10469 C C . ALA A 1 1444 ? -12.501 2.779 13.363 1.00 93.69 1444 ALA A C 1
ATOM 10471 O O . ALA A 1 1444 ? -13.302 2.104 14.005 1.00 93.69 1444 ALA A O 1
ATOM 10472 N N . LEU A 1 1445 ? -12.465 4.115 13.452 1.00 93.00 1445 LEU A N 1
ATOM 10473 C CA . LEU A 1 1445 ? -13.385 4.883 14.300 1.00 93.00 1445 LEU A CA 1
ATOM 10474 C C . LEU A 1 1445 ? -14.844 4.820 13.828 1.00 93.00 1445 LEU A C 1
ATOM 10476 O O . LEU A 1 1445 ? -15.748 4.893 14.654 1.00 93.00 1445 LEU A O 1
ATOM 10480 N N . ALA A 1 1446 ? -15.085 4.705 12.521 1.00 91.19 1446 ALA A N 1
ATOM 10481 C CA . ALA A 1 1446 ? -16.434 4.561 11.974 1.00 91.19 1446 ALA A CA 1
ATOM 10482 C C . ALA A 1 1446 ? -17.028 3.164 12.229 1.00 91.19 1446 ALA A C 1
ATOM 10484 O O . ALA A 1 1446 ? -18.233 3.033 12.444 1.00 91.19 1446 ALA A O 1
ATOM 10485 N N . ILE A 1 1447 ? -16.185 2.129 12.186 1.00 91.50 1447 ILE A N 1
ATOM 10486 C CA . ILE A 1 1447 ? -16.573 0.734 12.435 1.00 91.50 1447 ILE A CA 1
ATOM 10487 C C . ILE A 1 1447 ? -16.742 0.472 13.941 1.00 91.50 1447 ILE A C 1
ATOM 10489 O O . ILE A 1 1447 ? -17.647 -0.262 14.326 1.00 91.50 1447 ILE A O 1
ATOM 10493 N N . ASP A 1 1448 ? -15.903 1.093 14.778 1.00 90.38 1448 ASP A N 1
ATOM 10494 C CA . ASP A 1 1448 ? -15.951 1.053 16.252 1.00 90.38 1448 ASP A CA 1
ATOM 10495 C C . ASP A 1 1448 ? -15.846 -0.361 16.860 1.00 90.38 1448 ASP A C 1
ATOM 10497 O O . ASP A 1 1448 ? -16.362 -0.657 17.937 1.00 90.38 1448 ASP A O 1
ATOM 10501 N N . HIS A 1 1449 ? -15.140 -1.267 16.179 1.00 92.44 1449 HIS A N 1
ATOM 10502 C CA . HIS A 1 1449 ? -14.776 -2.569 16.745 1.00 92.44 1449 HIS A CA 1
ATOM 10503 C C . HIS A 1 1449 ? -13.640 -2.405 17.773 1.00 92.44 1449 HIS A C 1
ATOM 10505 O O . HIS A 1 1449 ? -12.765 -1.557 17.586 1.00 92.44 1449 HIS A O 1
ATOM 10511 N N . PRO A 1 1450 ? -13.586 -3.232 18.838 1.00 94.44 1450 PRO A N 1
ATOM 10512 C CA . PRO A 1 1450 ? -12.608 -3.055 19.914 1.00 94.44 1450 PRO A CA 1
ATOM 10513 C C . PRO A 1 1450 ? -11.162 -3.234 19.439 1.00 94.44 1450 PRO A C 1
ATOM 10515 O O . PRO A 1 1450 ? -10.248 -2.634 20.003 1.00 94.44 1450 PRO A O 1
ATOM 10518 N N . LEU A 1 1451 ? -10.948 -4.020 18.382 1.00 96.44 1451 LEU A N 1
ATOM 10519 C CA . LEU A 1 1451 ? -9.662 -4.203 17.722 1.00 96.44 1451 LEU A CA 1
ATOM 10520 C C . LEU A 1 1451 ? -9.819 -3.988 16.215 1.00 96.44 1451 LEU A C 1
ATOM 10522 O O . LEU A 1 1451 ? -10.571 -4.709 15.562 1.00 96.44 1451 LEU A O 1
ATOM 10526 N N . ALA A 1 1452 ? -9.043 -3.056 15.667 1.00 96.06 1452 ALA A N 1
ATOM 10527 C CA . ALA A 1 1452 ? -8.893 -2.841 14.233 1.00 96.06 1452 ALA A CA 1
ATOM 10528 C C . ALA A 1 1452 ? -7.424 -3.024 13.835 1.00 96.06 1452 ALA A C 1
ATOM 10530 O O . ALA A 1 1452 ? -6.531 -2.342 14.345 1.00 96.06 1452 ALA A O 1
ATOM 10531 N N . VAL A 1 1453 ? -7.152 -3.935 12.905 1.00 96.12 1453 VAL A N 1
ATOM 10532 C CA . VAL A 1 1453 ? -5.816 -4.152 12.345 1.00 96.12 1453 VAL A CA 1
ATOM 10533 C C . VAL A 1 1453 ? -5.634 -3.202 11.166 1.00 96.12 1453 VAL A C 1
ATOM 10535 O O . VAL A 1 1453 ? -6.047 -3.470 10.040 1.00 96.12 1453 VAL A O 1
ATOM 10538 N N . ALA A 1 1454 ? -5.028 -2.053 11.451 1.00 93.88 1454 ALA A N 1
ATOM 10539 C CA . ALA A 1 1454 ? -4.795 -0.985 10.490 1.00 93.88 1454 ALA A CA 1
ATOM 10540 C C . ALA A 1 1454 ? -3.448 -1.199 9.782 1.00 93.88 1454 ALA A C 1
ATOM 10542 O O . ALA A 1 1454 ? -2.410 -0.714 10.239 1.00 93.88 1454 ALA A O 1
ATOM 10543 N N . THR A 1 1455 ? -3.457 -1.968 8.691 1.00 91.75 1455 THR A N 1
ATOM 10544 C CA . THR A 1 1455 ? -2.272 -2.273 7.875 1.00 91.75 1455 THR A CA 1
ATOM 10545 C C . THR A 1 1455 ? -2.617 -2.313 6.389 1.00 91.75 1455 THR A C 1
ATOM 10547 O O . THR A 1 1455 ? -3.740 -2.651 6.030 1.00 91.75 1455 THR A O 1
ATOM 10550 N N . LEU A 1 1456 ? -1.618 -2.094 5.532 1.00 87.06 1456 LEU A N 1
ATOM 10551 C CA . LEU A 1 1456 ? -1.681 -2.469 4.120 1.00 87.06 1456 LEU A CA 1
ATOM 10552 C C . LEU A 1 1456 ? -1.027 -3.837 3.899 1.00 87.06 1456 LEU A C 1
ATOM 10554 O O . LEU A 1 1456 ? -0.005 -4.171 4.511 1.00 87.06 1456 LEU A O 1
ATOM 10558 N N . LEU A 1 1457 ? -1.630 -4.637 3.025 1.00 84.75 1457 LEU A N 1
ATOM 10559 C CA . LEU A 1 1457 ? -1.182 -5.974 2.658 1.00 84.75 1457 LEU A CA 1
ATOM 10560 C C . LEU A 1 1457 ? -0.606 -6.003 1.242 1.00 84.75 1457 LEU A C 1
ATOM 10562 O O . LEU A 1 1457 ? -1.244 -5.573 0.278 1.00 84.75 1457 LEU A O 1
ATOM 10566 N N . ASP A 1 1458 ? 0.557 -6.637 1.110 1.00 77.19 1458 ASP A N 1
ATOM 10567 C CA . ASP A 1 1458 ? 1.126 -7.058 -0.170 1.00 77.19 1458 ASP A CA 1
ATOM 10568 C C . ASP A 1 1458 ? 0.508 -8.415 -0.551 1.00 77.19 1458 ASP A C 1
ATOM 10570 O O . ASP A 1 1458 ? 0.998 -9.486 -0.174 1.00 77.19 1458 ASP A O 1
ATOM 10574 N N . ARG A 1 1459 ? -0.635 -8.368 -1.253 1.00 74.75 1459 ARG A N 1
ATOM 10575 C CA . ARG A 1 1459 ? -1.407 -9.569 -1.629 1.00 74.75 1459 ARG A CA 1
ATOM 10576 C C . ARG A 1 1459 ? -0.591 -10.536 -2.487 1.00 74.75 1459 ARG A C 1
ATOM 10578 O O . ARG A 1 1459 ? -0.690 -11.742 -2.286 1.00 74.75 1459 ARG A O 1
ATOM 10585 N N . ALA A 1 1460 ? 0.264 -10.028 -3.375 1.00 67.56 1460 ALA A N 1
ATOM 10586 C CA . ALA A 1 1460 ? 1.133 -10.867 -4.196 1.00 67.56 1460 ALA A CA 1
ATOM 10587 C C . ALA A 1 1460 ? 2.134 -11.652 -3.333 1.00 67.56 1460 ALA A C 1
ATOM 10589 O O . ALA A 1 1460 ? 2.347 -12.846 -3.555 1.00 67.56 1460 ALA A O 1
ATOM 10590 N N . ALA A 1 1461 ? 2.712 -11.016 -2.309 1.00 70.31 1461 ALA A N 1
ATOM 10591 C CA . ALA A 1 1461 ? 3.573 -11.705 -1.356 1.00 70.31 1461 ALA A CA 1
ATOM 10592 C C . ALA A 1 1461 ? 2.808 -12.743 -0.514 1.00 70.31 1461 ALA A C 1
ATOM 10594 O O . ALA A 1 1461 ? 3.340 -13.830 -0.275 1.00 70.31 1461 ALA A O 1
ATOM 10595 N N . LEU A 1 1462 ? 1.570 -12.457 -0.089 1.00 78.06 1462 LEU A N 1
ATOM 10596 C CA . LEU A 1 1462 ? 0.726 -13.438 0.611 1.00 78.06 1462 LEU A CA 1
ATOM 10597 C C . LEU A 1 1462 ? 0.411 -14.652 -0.277 1.00 78.06 1462 LEU A C 1
ATOM 10599 O O . LEU A 1 1462 ? 0.619 -15.787 0.154 1.00 78.06 1462 LEU A O 1
ATOM 10603 N N . ASP A 1 1463 ? 0.006 -14.431 -1.528 1.00 73.44 1463 ASP A N 1
ATOM 10604 C CA . ASP A 1 1463 ? -0.290 -15.499 -2.490 1.00 73.44 1463 ASP A CA 1
ATOM 10605 C C . ASP A 1 1463 ? 0.957 -16.348 -2.796 1.00 73.44 1463 ASP A C 1
ATOM 10607 O O . ASP A 1 1463 ? 0.895 -17.580 -2.788 1.00 73.44 1463 ASP A O 1
ATOM 10611 N N . ALA A 1 1464 ? 2.126 -15.723 -2.972 1.00 68.94 1464 ALA A N 1
ATOM 10612 C CA . ALA A 1 1464 ? 3.390 -16.436 -3.167 1.00 68.94 1464 ALA A CA 1
ATOM 10613 C C . ALA A 1 1464 ? 3.768 -17.304 -1.950 1.00 68.94 1464 ALA A C 1
ATOM 10615 O O . ALA A 1 1464 ? 4.276 -18.419 -2.097 1.00 68.94 1464 ALA A O 1
ATOM 10616 N N . ARG A 1 1465 ? 3.495 -16.834 -0.725 1.00 75.31 1465 ARG A N 1
ATOM 10617 C CA . ARG A 1 1465 ? 3.705 -17.626 0.499 1.00 75.31 1465 ARG A CA 1
ATOM 10618 C C . ARG A 1 1465 ? 2.711 -18.770 0.625 1.00 75.31 1465 ARG A C 1
ATOM 10620 O O . ARG A 1 1465 ? 3.101 -19.845 1.079 1.00 75.31 1465 ARG A O 1
ATOM 10627 N N . ALA A 1 1466 ? 1.458 -18.554 0.229 1.00 73.69 1466 ALA A N 1
ATOM 10628 C CA . ALA A 1 1466 ? 0.447 -19.603 0.182 1.00 73.69 1466 ALA A CA 1
ATOM 10629 C C . ALA A 1 1466 ? 0.869 -20.716 -0.785 1.00 73.69 1466 ALA A C 1
ATOM 10631 O O . ALA A 1 1466 ? 0.839 -21.888 -0.416 1.00 73.69 1466 ALA A O 1
ATOM 10632 N N . GLN A 1 1467 ? 1.366 -20.350 -1.971 1.00 67.62 1467 GLN A N 1
ATOM 10633 C CA . GLN A 1 1467 ? 1.919 -21.283 -2.960 1.00 67.62 1467 GLN A CA 1
ATOM 10634 C C . GLN A 1 1467 ? 3.126 -22.067 -2.433 1.00 67.62 1467 GLN A C 1
ATOM 10636 O O . GLN A 1 1467 ? 3.248 -23.262 -2.691 1.00 67.62 1467 GLN A O 1
ATOM 10641 N N . ALA A 1 1468 ? 3.998 -21.420 -1.657 1.00 70.94 1468 ALA A N 1
ATOM 10642 C CA . ALA A 1 1468 ? 5.141 -22.070 -1.019 1.00 70.94 1468 ALA A CA 1
ATOM 10643 C C . ALA A 1 1468 ? 4.772 -22.908 0.226 1.00 70.94 1468 ALA A C 1
ATOM 10645 O O . ALA A 1 1468 ? 5.669 -23.460 0.862 1.00 70.94 1468 ALA A O 1
ATOM 10646 N N . GLY A 1 1469 ? 3.490 -22.971 0.616 1.00 72.50 1469 GLY A N 1
ATOM 10647 C CA . GLY A 1 1469 ? 3.044 -23.649 1.840 1.00 72.50 1469 GLY A CA 1
ATOM 10648 C C . GLY A 1 1469 ? 3.554 -22.999 3.134 1.00 72.50 1469 GLY A C 1
ATOM 10649 O O . GLY A 1 1469 ? 3.599 -23.649 4.172 1.00 72.50 1469 GLY A O 1
ATOM 10650 N N . ALA A 1 1470 ? 3.965 -21.728 3.078 1.00 74.56 1470 ALA A N 1
ATOM 10651 C CA . ALA A 1 1470 ? 4.610 -20.989 4.168 1.00 74.56 1470 ALA A CA 1
ATOM 10652 C C . ALA A 1 1470 ? 3.767 -19.799 4.676 1.00 74.56 1470 ALA A C 1
ATOM 10654 O O . ALA A 1 1470 ? 4.284 -18.879 5.328 1.00 74.56 1470 ALA A O 1
ATOM 10655 N N . LEU A 1 1471 ? 2.478 -19.769 4.334 1.00 83.19 1471 LEU A N 1
ATOM 10656 C CA . LEU A 1 1471 ? 1.536 -18.760 4.806 1.00 83.19 1471 LEU A CA 1
ATOM 10657 C C . LEU A 1 1471 ? 1.111 -19.067 6.254 1.00 83.19 1471 LEU A C 1
ATOM 10659 O O . LEU A 1 1471 ? 0.631 -20.171 6.510 1.00 83.19 1471 LEU A O 1
ATOM 10663 N N . PRO A 1 1472 ? 1.239 -18.115 7.195 1.00 84.88 1472 PRO A N 1
ATOM 10664 C CA . PRO A 1 1472 ? 0.687 -18.289 8.536 1.00 84.88 1472 PRO A CA 1
ATOM 10665 C C . PRO A 1 1472 ? -0.835 -18.494 8.492 1.00 84.88 1472 PRO A C 1
ATOM 10667 O O . PRO A 1 1472 ? -1.521 -17.790 7.751 1.00 84.88 1472 PRO A O 1
ATOM 10670 N N . ALA A 1 1473 ? -1.362 -19.411 9.313 1.00 86.62 1473 ALA A N 1
ATOM 10671 C CA . ALA A 1 1473 ? -2.785 -19.781 9.334 1.00 86.62 1473 ALA A CA 1
ATOM 10672 C C . ALA A 1 1473 ? -3.727 -18.570 9.470 1.00 86.62 1473 ALA A C 1
ATOM 10674 O O . ALA A 1 1473 ? -4.763 -18.509 8.811 1.00 86.62 1473 ALA A O 1
ATOM 10675 N N . LEU A 1 1474 ? -3.308 -17.555 10.230 1.00 90.25 1474 LEU A N 1
ATOM 10676 C CA . LEU A 1 1474 ? -4.035 -16.301 10.413 1.00 90.25 1474 LEU A CA 1
ATOM 10677 C C . LEU A 1 1474 ? -4.348 -15.568 9.089 1.00 90.25 1474 LEU A C 1
ATOM 10679 O O . LEU A 1 1474 ? -5.410 -14.971 8.969 1.00 90.25 1474 LEU A O 1
ATOM 10683 N N . PHE A 1 1475 ? -3.473 -15.633 8.078 1.00 88.69 1475 PHE A N 1
ATOM 10684 C CA . PHE A 1 1475 ? -3.681 -14.983 6.772 1.00 88.69 1475 PHE A CA 1
ATOM 10685 C C . PHE A 1 1475 ? -4.447 -15.853 5.765 1.00 88.69 1475 PHE A C 1
ATOM 10687 O O . PHE A 1 1475 ? -4.650 -15.430 4.628 1.00 88.69 1475 PHE A O 1
ATOM 10694 N N . SER A 1 1476 ? -4.845 -17.076 6.130 1.00 83.19 1476 SER A N 1
ATOM 10695 C CA . SER A 1 1476 ? -5.453 -18.018 5.178 1.00 83.19 1476 SER A CA 1
ATOM 10696 C C . SER A 1 1476 ? -6.779 -17.530 4.591 1.00 83.19 1476 SER A C 1
ATOM 10698 O O . SER A 1 1476 ? -7.039 -17.817 3.429 1.00 83.19 1476 SER A O 1
ATOM 10700 N N . GLY A 1 1477 ? -7.547 -16.722 5.335 1.00 74.25 1477 GLY A N 1
ATOM 10701 C CA . GLY A 1 1477 ? -8.762 -16.067 4.832 1.00 74.25 1477 GLY A CA 1
ATOM 10702 C C . GLY A 1 1477 ? -8.505 -14.948 3.810 1.00 74.25 1477 GLY A C 1
ATOM 10703 O O . GLY A 1 1477 ? -9.423 -14.535 3.110 1.00 74.25 1477 GLY A O 1
ATOM 10704 N N . LEU A 1 1478 ? -7.261 -14.467 3.692 1.00 77.56 1478 LEU A N 1
ATOM 10705 C CA . LEU A 1 1478 ? -6.877 -13.365 2.798 1.00 77.56 1478 LEU A CA 1
ATOM 10706 C C . LEU A 1 1478 ? -6.106 -13.833 1.564 1.00 77.56 1478 LEU A C 1
ATOM 10708 O O . LEU A 1 1478 ? -6.161 -13.184 0.519 1.00 77.56 1478 LEU A O 1
ATOM 10712 N N . ALA A 1 1479 ? -5.348 -14.923 1.692 1.00 68.00 1479 ALA A N 1
ATOM 10713 C CA . ALA A 1 1479 ? -4.531 -15.447 0.609 1.00 68.00 1479 ALA A CA 1
ATOM 10714 C C . ALA A 1 1479 ? -5.325 -16.406 -0.276 1.00 68.00 1479 ALA A C 1
ATOM 10716 O O . ALA A 1 1479 ? -6.078 -17.259 0.198 1.00 68.00 1479 ALA A O 1
ATOM 10717 N N . ARG A 1 1480 ? -5.079 -16.348 -1.581 1.00 57.81 1480 ARG A N 1
ATOM 10718 C CA . ARG A 1 1480 ? -5.655 -17.308 -2.516 1.00 57.81 1480 ARG A CA 1
ATOM 10719 C C . ARG A 1 1480 ? -4.810 -18.570 -2.509 1.00 57.81 1480 ARG A C 1
ATOM 10721 O O . ARG A 1 1480 ? -3.657 -18.569 -2.937 1.00 57.81 1480 ARG A O 1
ATOM 10728 N N . ARG A 1 1481 ? -5.392 -19.695 -2.090 1.00 45.62 1481 ARG A N 1
ATOM 10729 C CA . ARG A 1 1481 ? -4.828 -21.001 -2.442 1.00 45.62 1481 ARG A CA 1
ATOM 10730 C C . ARG A 1 1481 ? -5.084 -21.232 -3.932 1.00 45.62 1481 ARG A C 1
ATOM 10732 O O . ARG A 1 1481 ? -6.246 -21.235 -4.343 1.00 45.62 1481 ARG A O 1
ATOM 10739 N N . PRO A 1 1482 ? -4.055 -21.475 -4.758 1.00 39.12 1482 PRO A N 1
ATOM 10740 C CA . PRO A 1 1482 ? -4.299 -22.137 -6.022 1.00 39.12 1482 PRO A CA 1
ATOM 10741 C C . PRO A 1 1482 ? -4.823 -23.532 -5.677 1.00 39.12 1482 PRO A C 1
ATOM 10743 O O . PRO A 1 1482 ? -4.064 -24.387 -5.217 1.00 39.12 1482 PRO A O 1
ATOM 10746 N N . ARG A 1 1483 ? -6.128 -23.769 -5.869 1.00 32.97 1483 ARG A N 1
ATOM 10747 C CA . ARG A 1 1483 ? -6.627 -25.138 -6.030 1.00 32.97 1483 ARG A CA 1
ATOM 10748 C C . ARG A 1 1483 ? -5.775 -25.759 -7.135 1.00 32.97 1483 ARG A C 1
ATOM 10750 O O . ARG A 1 1483 ? -5.590 -25.159 -8.194 1.00 32.97 1483 ARG A O 1
ATOM 10757 N N . ARG A 1 1484 ? -5.140 -26.884 -6.814 1.00 27.64 1484 ARG A N 1
ATOM 10758 C CA . ARG A 1 1484 ? -4.155 -27.569 -7.650 1.00 27.64 1484 ARG A CA 1
ATOM 10759 C C . ARG A 1 1484 ? -4.756 -27.774 -9.043 1.00 27.64 1484 ARG A C 1
ATOM 10761 O O . ARG A 1 1484 ? -5.627 -28.615 -9.210 1.00 27.64 1484 ARG A O 1
ATOM 10768 N N . ARG A 1 1485 ? -4.298 -26.983 -10.020 1.00 25.91 1485 ARG A N 1
ATOM 10769 C CA . ARG A 1 1485 ? -4.566 -27.180 -11.448 1.00 25.91 1485 ARG A CA 1
ATOM 10770 C C . ARG A 1 1485 ? -3.979 -28.531 -11.834 1.00 25.91 1485 ARG A C 1
ATOM 10772 O O . ARG A 1 1485 ? -2.771 -28.639 -12.040 1.00 25.91 1485 ARG A O 1
ATOM 10779 N N . GLN A 1 1486 ? -4.813 -29.557 -11.904 1.00 25.75 1486 GLN A N 1
ATOM 10780 C CA . GLN A 1 1486 ? -4.571 -30.591 -12.888 1.00 25.75 1486 GLN A CA 1
ATOM 10781 C C . GLN A 1 1486 ? -5.053 -29.987 -14.205 1.00 25.75 1486 GLN A C 1
ATOM 10783 O O . GLN A 1 1486 ? -6.210 -29.611 -14.347 1.00 25.75 1486 GLN A O 1
ATOM 10788 N N . ILE A 1 1487 ? -4.083 -29.702 -15.064 1.00 22.80 1487 ILE A N 1
ATOM 10789 C CA . ILE A 1 1487 ? -4.292 -29.145 -16.391 1.00 22.80 1487 ILE A CA 1
ATOM 10790 C C . ILE A 1 1487 ? -4.998 -30.233 -17.197 1.00 22.80 1487 ILE A C 1
ATOM 10792 O O . ILE A 1 1487 ? -4.365 -31.234 -17.510 1.00 22.80 1487 ILE A O 1
ATOM 10796 N N . ASP A 1 1488 ? -6.274 -30.021 -17.489 1.00 29.22 1488 ASP A N 1
ATOM 10797 C CA . ASP A 1 1488 ? -6.813 -30.250 -18.822 1.00 29.22 1488 ASP A CA 1
ATOM 10798 C C . ASP A 1 1488 ? -7.373 -28.895 -19.297 1.00 29.22 1488 ASP A C 1
ATOM 10800 O O . ASP A 1 1488 ? -7.863 -28.092 -18.501 1.00 29.22 1488 ASP A O 1
ATOM 10804 N N . ASP A 1 1489 ? -7.116 -28.588 -20.564 1.00 25.16 1489 ASP A N 1
ATOM 10805 C CA . ASP A 1 1489 ? -7.144 -27.267 -21.200 1.00 25.16 1489 ASP A CA 1
ATOM 10806 C C . ASP A 1 1489 ? -8.463 -26.467 -21.093 1.00 25.16 1489 ASP A C 1
ATOM 10808 O O . ASP A 1 1489 ? -9.548 -27.030 -20.986 1.00 25.16 1489 ASP A O 1
ATOM 10812 N N . THR A 1 1490 ? -8.339 -25.143 -21.317 1.00 28.48 1490 THR A N 1
ATOM 10813 C CA . THR A 1 1490 ? -9.380 -24.132 -21.667 1.00 28.48 1490 THR A CA 1
ATOM 10814 C C . THR A 1 1490 ? -10.206 -23.533 -20.505 1.00 28.48 1490 THR A C 1
ATOM 10816 O O . THR A 1 1490 ? -10.611 -24.235 -19.595 1.00 28.48 1490 THR A O 1
ATOM 10819 N N . GLY A 1 1491 ? -10.519 -22.233 -20.388 1.00 25.91 1491 GLY A N 1
ATOM 10820 C CA . GLY A 1 1491 ? -10.252 -21.032 -21.191 1.00 25.91 1491 GLY A CA 1
ATOM 10821 C C . GLY A 1 1491 ? -11.414 -20.009 -21.090 1.00 25.91 1491 GLY A C 1
ATOM 10822 O O . GLY A 1 1491 ? -12.467 -20.239 -21.663 1.00 25.91 1491 GLY A O 1
ATOM 10823 N N . ASP A 1 1492 ? -11.180 -18.894 -20.382 1.00 28.28 1492 ASP A N 1
ATOM 10824 C CA . ASP A 1 1492 ? -11.761 -17.529 -20.485 1.00 28.28 1492 ASP A CA 1
ATOM 10825 C C . ASP A 1 1492 ? -13.190 -17.085 -20.081 1.00 28.28 1492 ASP A C 1
ATOM 10827 O O . ASP A 1 1492 ? -14.209 -17.469 -20.629 1.00 28.28 1492 ASP A O 1
ATOM 10831 N N . ALA A 1 1493 ? -13.188 -16.071 -19.200 1.00 26.41 1493 ALA A N 1
ATOM 10832 C CA . ALA A 1 1493 ? -14.271 -15.385 -18.499 1.00 26.41 1493 ALA A CA 1
ATOM 10833 C C . ALA A 1 1493 ? -15.076 -14.343 -19.306 1.00 26.41 1493 ALA A C 1
ATOM 10835 O O . ALA A 1 1493 ? -14.484 -13.447 -19.890 1.00 26.41 1493 ALA A O 1
ATOM 10836 N N . THR A 1 1494 ? -16.410 -14.334 -19.155 1.00 25.77 1494 THR A N 1
ATOM 10837 C CA . THR A 1 1494 ? -17.266 -13.150 -18.859 1.00 25.77 1494 THR A CA 1
ATOM 10838 C C . THR A 1 1494 ? -18.753 -13.539 -18.756 1.00 25.77 1494 THR A C 1
ATOM 10840 O O . THR A 1 1494 ? -19.228 -14.453 -19.421 1.00 25.77 1494 THR A O 1
ATOM 10843 N N . SER A 1 1495 ? -19.491 -12.803 -17.916 1.00 33.19 1495 SER A N 1
ATOM 10844 C CA . SER A 1 1495 ? -20.941 -12.863 -17.643 1.00 33.19 1495 SER A CA 1
ATOM 10845 C C . SER A 1 1495 ? -21.493 -14.194 -17.094 1.00 33.19 1495 SER A C 1
ATOM 10847 O O . SER A 1 1495 ? -21.344 -15.278 -17.649 1.00 33.19 1495 SER A O 1
ATOM 10849 N N . SER A 1 1496 ? -22.121 -14.083 -15.927 1.00 41.16 1496 SER A N 1
ATOM 10850 C CA . SER A 1 1496 ? -22.333 -15.095 -14.886 1.00 41.16 1496 SER A CA 1
ATOM 10851 C C . SER A 1 1496 ? -22.930 -16.450 -15.274 1.00 41.16 1496 SER A C 1
ATOM 10853 O O . SER A 1 1496 ? -22.681 -17.407 -14.545 1.00 41.16 1496 SER A O 1
ATOM 10855 N N . LYS A 1 1497 ? -23.598 -16.604 -16.425 1.00 36.78 1497 LYS A N 1
ATOM 10856 C CA . LYS A 1 1497 ? -23.929 -17.952 -16.922 1.00 36.78 1497 LYS A CA 1
ATOM 10857 C C . LYS A 1 1497 ? -22.701 -18.700 -17.434 1.00 36.78 1497 LYS A C 1
ATOM 10859 O O . LYS A 1 1497 ? -22.564 -19.882 -17.143 1.00 36.78 1497 LYS A O 1
ATOM 10864 N N . SER A 1 1498 ? -21.811 -18.027 -18.165 1.00 40.25 1498 SER A N 1
ATOM 10865 C CA . SER A 1 1498 ? -20.676 -18.674 -18.831 1.00 40.25 1498 SER A CA 1
ATOM 10866 C C . SER A 1 1498 ? -19.514 -18.936 -17.876 1.00 40.25 1498 SER A C 1
ATOM 10868 O O . SER A 1 1498 ? -19.043 -20.062 -17.796 1.00 40.25 1498 SER A O 1
ATOM 10870 N N . ALA A 1 1499 ? -19.102 -17.956 -17.062 1.00 50.50 1499 ALA A N 1
ATOM 10871 C CA . ALA A 1 1499 ? -17.916 -18.113 -16.207 1.00 50.50 1499 ALA A CA 1
ATOM 10872 C C . ALA A 1 1499 ? -18.044 -19.257 -15.183 1.00 50.50 1499 ALA A C 1
ATOM 10874 O O . ALA A 1 1499 ? -17.072 -19.959 -14.899 1.00 50.50 1499 ALA A O 1
ATOM 10875 N N . LEU A 1 1500 ? -19.242 -19.456 -14.621 1.00 61.38 1500 LEU A N 1
ATOM 10876 C CA . LEU A 1 1500 ? -19.499 -20.600 -13.754 1.00 61.38 1500 LEU A CA 1
ATOM 10877 C C . LEU A 1 1500 ? -19.653 -21.883 -14.575 1.00 61.38 1500 LEU A C 1
ATOM 10879 O O . LEU A 1 1500 ? -19.057 -22.886 -14.205 1.00 61.38 1500 LEU A O 1
ATOM 10883 N N . ALA A 1 1501 ? -20.373 -21.855 -15.705 1.00 63.00 1501 ALA A N 1
ATOM 10884 C CA . ALA A 1 1501 ? -20.534 -23.035 -16.559 1.00 63.00 1501 ALA A CA 1
ATOM 10885 C C . ALA A 1 1501 ? -19.189 -23.565 -17.063 1.00 63.00 1501 ALA A C 1
ATOM 10887 O O . ALA A 1 1501 ? -18.991 -24.772 -17.091 1.00 63.00 1501 ALA A O 1
ATOM 10888 N N . GLN A 1 1502 ? -18.242 -22.678 -17.364 1.00 55.38 1502 GLN A N 1
ATOM 10889 C CA . GLN A 1 1502 ? -16.866 -23.001 -17.732 1.00 55.38 1502 GLN A CA 1
ATOM 10890 C C . GLN A 1 1502 ? -16.068 -23.603 -16.580 1.00 55.38 1502 GLN A C 1
ATOM 10892 O O . GLN A 1 1502 ? -15.354 -24.569 -16.799 1.00 55.38 1502 GLN A O 1
ATOM 10897 N N . ARG A 1 1503 ? -16.194 -23.077 -15.350 1.00 62.56 1503 ARG A N 1
ATOM 10898 C CA . ARG A 1 1503 ? -15.549 -23.688 -14.171 1.00 62.56 1503 ARG A CA 1
ATOM 10899 C C . ARG A 1 1503 ? -16.048 -25.102 -13.907 1.00 62.56 1503 ARG A C 1
ATOM 10901 O O . ARG A 1 1503 ? -15.303 -25.889 -13.344 1.00 62.56 1503 ARG A O 1
ATOM 10908 N N . LEU A 1 1504 ? -17.298 -25.388 -14.262 1.00 68.50 1504 LEU A N 1
ATOM 10909 C CA . LEU A 1 1504 ? -17.880 -26.722 -14.162 1.00 68.50 1504 LEU A CA 1
ATOM 10910 C C . LEU A 1 1504 ? -17.499 -27.595 -15.364 1.00 68.50 1504 LEU A C 1
ATOM 10912 O O . LEU A 1 1504 ? -17.400 -28.810 -15.235 1.00 68.50 1504 LEU A O 1
ATOM 10916 N N . HIS A 1 1505 ? -17.267 -26.998 -16.532 1.00 64.81 1505 HIS A N 1
ATOM 10917 C CA . HIS A 1 1505 ? -16.927 -27.728 -17.746 1.00 64.81 1505 HIS A CA 1
ATOM 10918 C C . HIS A 1 1505 ? -15.570 -28.436 -17.609 1.00 64.81 1505 HIS A C 1
ATOM 10920 O O . HIS A 1 1505 ? -14.575 -27.824 -17.239 1.00 64.81 1505 HIS A O 1
ATOM 10926 N N . GLY A 1 1506 ? -15.539 -29.741 -17.894 1.00 66.75 1506 GLY A N 1
ATOM 10927 C CA . GLY A 1 1506 ? -14.350 -30.596 -17.754 1.00 66.75 1506 GLY A CA 1
ATOM 10928 C C . GLY A 1 1506 ? -14.176 -31.235 -16.372 1.00 66.75 1506 GLY A C 1
ATOM 10929 O O . GLY A 1 1506 ? -13.564 -32.295 -16.280 1.00 66.75 1506 GLY A O 1
ATOM 10930 N N . LEU A 1 1507 ? -14.772 -30.660 -15.324 1.00 69.94 1507 LEU A N 1
ATOM 10931 C CA . LEU A 1 1507 ? -14.806 -31.282 -14.002 1.00 69.94 1507 LEU A CA 1
ATOM 10932 C C . LEU A 1 1507 ? -15.738 -32.496 -14.010 1.00 69.94 1507 LEU A C 1
ATOM 10934 O O . LEU A 1 1507 ? -16.802 -32.476 -14.645 1.00 69.94 1507 LEU A O 1
ATOM 10938 N N . ALA A 1 1508 ? -15.355 -33.544 -13.283 1.00 76.19 1508 ALA A N 1
ATOM 10939 C CA . ALA A 1 1508 ? -16.254 -34.660 -13.024 1.00 76.19 1508 ALA A CA 1
ATOM 10940 C C . ALA A 1 1508 ? -17.484 -34.172 -12.229 1.00 76.19 1508 ALA A C 1
ATOM 10942 O O . ALA A 1 1508 ? -17.443 -33.130 -11.576 1.00 76.19 1508 ALA A O 1
ATOM 10943 N N . ALA A 1 1509 ? -18.618 -34.873 -12.322 1.00 76.38 1509 ALA A N 1
ATOM 10944 C CA . ALA A 1 1509 ? -19.879 -34.402 -11.731 1.00 76.38 1509 ALA A CA 1
ATOM 10945 C C . ALA A 1 1509 ? -19.776 -34.139 -10.211 1.00 76.38 1509 ALA A C 1
ATOM 10947 O O . ALA A 1 1509 ? -20.434 -33.238 -9.696 1.00 76.38 1509 ALA A O 1
ATOM 10948 N N . ASP A 1 1510 ? -18.924 -34.889 -9.513 1.00 72.12 1510 ASP A N 1
ATOM 10949 C CA . ASP A 1 1510 ? -18.562 -34.701 -8.108 1.00 72.12 1510 ASP A CA 1
ATOM 10950 C C . ASP A 1 1510 ? -17.740 -33.423 -7.868 1.00 72.12 1510 ASP A C 1
ATOM 10952 O O . ASP A 1 1510 ? -18.062 -32.651 -6.967 1.00 72.12 1510 ASP A O 1
ATOM 10956 N N . GLU A 1 1511 ? -16.745 -33.131 -8.707 1.00 75.88 1511 GLU A N 1
ATOM 10957 C CA . GLU A 1 1511 ? -15.950 -31.894 -8.628 1.00 75.88 1511 GLU A CA 1
ATOM 10958 C C . GLU A 1 1511 ? -16.768 -30.641 -8.999 1.00 75.88 1511 GLU A C 1
ATOM 10960 O O . GLU A 1 1511 ? -16.600 -29.572 -8.402 1.00 75.88 1511 GLU A O 1
ATOM 10965 N N . GLN A 1 1512 ? -17.689 -30.764 -9.965 1.00 79.44 1512 GLN A N 1
ATOM 10966 C CA . GLN A 1 1512 ? -18.660 -29.718 -10.302 1.00 79.44 1512 GLN A CA 1
ATOM 10967 C C . GLN A 1 1512 ? -19.533 -29.379 -9.099 1.00 79.44 1512 GLN A C 1
ATOM 10969 O O . GLN A 1 1512 ? -19.709 -28.204 -8.758 1.00 79.44 1512 GLN A O 1
ATOM 10974 N N . LEU A 1 1513 ? -20.064 -30.420 -8.453 1.00 84.06 1513 LEU A N 1
ATOM 10975 C CA . LEU A 1 1513 ? -20.885 -30.269 -7.269 1.00 84.06 1513 LEU A CA 1
ATOM 10976 C C . LEU A 1 1513 ? -20.082 -29.628 -6.133 1.00 84.06 1513 LEU A C 1
ATOM 10978 O O . LEU A 1 1513 ? -20.557 -28.655 -5.563 1.00 84.06 1513 LEU A O 1
ATOM 10982 N N . GLU A 1 1514 ? -18.844 -30.061 -5.865 1.00 81.44 1514 GLU A N 1
ATOM 10983 C CA . GLU A 1 1514 ? -17.986 -29.456 -4.830 1.00 81.44 1514 GLU A CA 1
ATOM 10984 C C . GLU A 1 1514 ? -17.757 -27.950 -5.068 1.00 81.44 1514 GLU A C 1
ATOM 10986 O O . GLU A 1 1514 ? -17.788 -27.135 -4.139 1.00 81.44 1514 GLU A O 1
ATOM 10991 N N . LEU A 1 1515 ? -17.547 -27.544 -6.324 1.00 80.00 1515 LEU A N 1
ATOM 10992 C CA . LEU A 1 1515 ? -17.363 -26.140 -6.684 1.00 80.00 1515 LEU A CA 1
ATOM 10993 C C . LEU A 1 1515 ? -18.640 -25.318 -6.474 1.00 80.00 1515 LEU A C 1
ATOM 10995 O O . LEU A 1 1515 ? -18.565 -24.194 -5.966 1.00 80.00 1515 LEU A O 1
ATOM 10999 N N . LEU A 1 1516 ? -19.796 -25.865 -6.854 1.00 87.69 1516 LEU A N 1
ATOM 11000 C CA . LEU A 1 1516 ? -21.094 -25.223 -6.658 1.00 87.69 1516 LEU A CA 1
ATOM 11001 C C . LEU A 1 1516 ? -21.479 -25.146 -5.185 1.00 87.69 1516 LEU A C 1
ATOM 11003 O O . LEU A 1 1516 ? -21.924 -24.088 -4.753 1.00 87.69 1516 LEU A O 1
ATOM 11007 N N . VAL A 1 1517 ? -21.244 -26.205 -4.411 1.00 90.19 1517 VAL A N 1
ATOM 11008 C CA . VAL A 1 1517 ? -21.425 -26.217 -2.954 1.00 90.19 1517 VAL A CA 1
ATOM 11009 C C . VAL A 1 1517 ? -20.599 -25.099 -2.330 1.00 90.19 1517 VAL A C 1
ATOM 11011 O O . VAL A 1 1517 ? -21.145 -24.259 -1.622 1.00 90.19 1517 VAL A O 1
ATOM 11014 N N . GLY A 1 1518 ? -19.313 -24.997 -2.680 1.00 82.81 1518 GLY A N 1
ATOM 11015 C CA . GLY A 1 1518 ? -18.455 -23.913 -2.200 1.00 82.81 1518 GLY A CA 1
ATOM 11016 C C . GLY A 1 1518 ? -18.970 -22.517 -2.573 1.00 82.81 1518 GLY A C 1
ATOM 11017 O O . GLY A 1 1518 ? -18.890 -21.594 -1.762 1.00 82.81 1518 GLY A O 1
ATOM 11018 N N . LEU A 1 1519 ? -19.538 -22.347 -3.773 1.00 85.69 1519 LEU A N 1
ATOM 11019 C CA . LEU A 1 1519 ? -20.153 -21.085 -4.195 1.00 85.69 1519 LEU A CA 1
ATOM 11020 C C . LEU A 1 1519 ? -21.419 -20.769 -3.391 1.00 85.69 1519 LEU A C 1
ATOM 11022 O O . LEU A 1 1519 ? -21.581 -19.630 -2.956 1.00 85.69 1519 LEU A O 1
ATOM 11026 N N . VAL A 1 1520 ? -22.301 -21.748 -3.182 1.00 90.25 1520 VAL A N 1
ATOM 11027 C CA . VAL A 1 1520 ? -23.533 -21.565 -2.404 1.00 90.25 1520 VAL A CA 1
ATOM 11028 C C . VAL A 1 1520 ? -23.198 -21.263 -0.947 1.00 90.25 1520 VAL A C 1
ATOM 11030 O O . VAL A 1 1520 ? -23.718 -20.285 -0.419 1.00 90.25 1520 VAL A O 1
ATOM 11033 N N . CYS A 1 1521 ? -22.275 -22.005 -0.331 1.00 89.25 1521 CYS A N 1
ATOM 11034 C CA . CYS A 1 1521 ? -21.800 -21.743 1.028 1.00 89.25 1521 CYS A CA 1
ATOM 11035 C C . CYS A 1 1521 ? -21.166 -20.354 1.158 1.00 89.25 1521 CYS A C 1
ATOM 11037 O O . CYS A 1 1521 ? -21.440 -19.657 2.128 1.00 89.25 1521 CYS A O 1
ATOM 11039 N N . LEU A 1 1522 ? -20.386 -19.898 0.170 1.00 84.19 1522 LEU A N 1
ATOM 11040 C CA . LEU A 1 1522 ? -19.813 -18.547 0.172 1.00 84.19 1522 LEU A CA 1
ATOM 11041 C C . LEU A 1 1522 ? -20.896 -17.461 0.154 1.00 84.19 1522 LEU A C 1
ATOM 11043 O O . LEU A 1 1522 ? -20.833 -16.507 0.928 1.00 84.19 1522 LEU A O 1
ATOM 11047 N N . GLN A 1 1523 ? -21.890 -17.593 -0.729 1.00 86.56 1523 GLN A N 1
ATOM 11048 C CA . GLN A 1 1523 ? -22.989 -16.628 -0.789 1.00 86.56 1523 GLN A CA 1
ATOM 11049 C C . GLN A 1 1523 ? -23.863 -16.703 0.466 1.00 86.56 1523 GLN A C 1
ATOM 11051 O O . GLN A 1 1523 ? -24.286 -15.668 0.975 1.00 86.56 1523 GLN A O 1
ATOM 11056 N N . ALA A 1 1524 ? -24.092 -17.905 0.997 1.00 86.81 1524 ALA A N 1
ATOM 11057 C CA . ALA A 1 1524 ? -24.853 -18.113 2.219 1.00 86.81 1524 ALA A CA 1
ATOM 11058 C C . ALA A 1 1524 ? -24.146 -17.511 3.437 1.00 86.81 1524 ALA A C 1
ATOM 11060 O O . ALA A 1 1524 ? -24.786 -16.834 4.237 1.00 86.81 1524 ALA A O 1
ATOM 11061 N N . ALA A 1 1525 ? -22.826 -17.680 3.540 1.00 81.25 1525 ALA A N 1
ATOM 11062 C CA . ALA A 1 1525 ? -22.010 -17.068 4.578 1.00 81.25 1525 ALA A CA 1
ATOM 11063 C C . ALA A 1 1525 ? -22.169 -15.546 4.564 1.00 81.25 1525 ALA A C 1
ATOM 11065 O O . ALA A 1 1525 ? -22.481 -14.954 5.593 1.00 81.25 1525 ALA A O 1
ATOM 11066 N N . ALA A 1 1526 ? -22.073 -14.922 3.389 1.00 78.50 1526 ALA A N 1
ATOM 11067 C CA . ALA A 1 1526 ? -22.215 -13.477 3.258 1.00 78.50 1526 ALA A CA 1
ATOM 11068 C C . ALA A 1 1526 ? -23.609 -12.963 3.681 1.00 78.50 1526 ALA A C 1
ATOM 11070 O O . ALA A 1 1526 ? -23.705 -11.948 4.375 1.00 78.50 1526 ALA A O 1
ATOM 11071 N N . VAL A 1 1527 ? -24.683 -13.688 3.342 1.00 83.75 1527 VAL A N 1
ATOM 11072 C CA . VAL A 1 1527 ? -26.056 -13.377 3.797 1.00 83.75 1527 VAL A CA 1
ATOM 11073 C C . VAL A 1 1527 ? -26.185 -13.528 5.316 1.00 83.75 1527 VAL A C 1
ATOM 11075 O O . VAL A 1 1527 ? -26.738 -12.668 6.005 1.00 83.75 1527 VAL A O 1
ATOM 11078 N N . LEU A 1 1528 ? -25.615 -14.598 5.869 1.00 80.50 1528 LEU A N 1
ATOM 11079 C CA . LEU A 1 1528 ? -25.598 -14.861 7.307 1.00 80.50 1528 LEU A CA 1
ATOM 11080 C C . LEU A 1 1528 ? -24.601 -13.974 8.073 1.00 80.50 1528 LEU A C 1
ATOM 11082 O O . LEU A 1 1528 ? -24.575 -14.012 9.303 1.00 80.50 1528 LEU A O 1
ATOM 11086 N N . GLY A 1 1529 ? -23.806 -13.145 7.390 1.00 68.00 1529 GLY A N 1
ATOM 11087 C CA . GLY A 1 1529 ? -22.753 -12.338 8.009 1.00 68.00 1529 GLY A CA 1
ATOM 11088 C C . GLY A 1 1529 ? -21.632 -13.180 8.627 1.00 68.00 1529 GLY A C 1
ATOM 11089 O O . GLY A 1 1529 ? -21.012 -12.750 9.597 1.00 68.00 1529 GLY A O 1
ATOM 11090 N N . ARG A 1 1530 ? -21.409 -14.389 8.101 1.00 76.12 1530 ARG A N 1
ATOM 11091 C CA . ARG A 1 1530 ? -20.280 -15.260 8.435 1.00 76.12 1530 ARG A CA 1
ATOM 11092 C C . ARG A 1 1530 ? -19.093 -14.921 7.519 1.00 76.12 1530 ARG A C 1
ATOM 11094 O O . ARG A 1 1530 ? -19.311 -14.596 6.350 1.00 76.12 1530 ARG A O 1
ATOM 11101 N N . PRO A 1 1531 ? -17.852 -14.957 8.028 1.00 59.88 1531 PRO A N 1
ATOM 11102 C CA . PRO A 1 1531 ? -16.681 -14.451 7.311 1.00 59.88 1531 PRO A CA 1
ATOM 11103 C C . PRO A 1 1531 ? -16.274 -15.327 6.119 1.00 59.88 1531 PRO A C 1
ATOM 11105 O O . PRO A 1 1531 ? -15.678 -14.818 5.171 1.00 59.88 1531 PRO A O 1
ATOM 11108 N N . SER A 1 1532 ? -16.577 -16.629 6.138 1.00 66.06 1532 SER A N 1
ATOM 11109 C CA . SER A 1 1532 ? -16.128 -17.559 5.104 1.00 66.06 1532 SER A CA 1
ATOM 11110 C C . SER A 1 1532 ? -17.165 -18.630 4.760 1.00 66.06 1532 SER A C 1
ATOM 11112 O O . SER A 1 1532 ? -18.071 -18.932 5.532 1.00 66.06 1532 SER A O 1
ATOM 11114 N N . ALA A 1 1533 ? -17.004 -19.247 3.585 1.00 72.81 1533 ALA A N 1
ATOM 11115 C CA . ALA A 1 1533 ? -17.820 -20.386 3.161 1.00 72.81 1533 ALA A CA 1
ATOM 11116 C C . ALA A 1 1533 ? -17.659 -21.609 4.084 1.00 72.81 1533 ALA A C 1
ATOM 11118 O O . ALA A 1 1533 ? -18.573 -22.420 4.176 1.00 72.81 1533 ALA A O 1
ATOM 11119 N N . GLU A 1 1534 ? -16.508 -21.735 4.754 1.00 72.31 1534 GLU A N 1
ATOM 11120 C CA . GLU A 1 1534 ? -16.182 -22.849 5.657 1.00 72.31 1534 GLU A CA 1
ATOM 11121 C C . GLU A 1 1534 ? -17.031 -22.816 6.937 1.00 72.31 1534 GLU A C 1
ATOM 11123 O O . GLU A 1 1534 ? -17.236 -23.848 7.569 1.00 72.31 1534 GLU A O 1
ATOM 11128 N N . ASP A 1 1535 ? -17.593 -21.652 7.277 1.00 68.19 1535 ASP A N 1
ATOM 11129 C CA . ASP A 1 1535 ? -18.491 -21.484 8.420 1.00 68.19 1535 ASP A CA 1
ATOM 11130 C C . ASP A 1 1535 ? -19.917 -21.982 8.141 1.00 68.19 1535 ASP A C 1
ATOM 11132 O O . ASP A 1 1535 ? -20.783 -21.867 9.010 1.00 68.19 1535 ASP A O 1
ATOM 11136 N N . VAL A 1 1536 ? -20.207 -22.466 6.930 1.00 78.56 1536 VAL A N 1
ATOM 11137 C CA . VAL A 1 1536 ? -21.528 -22.950 6.516 1.00 78.56 1536 VAL A CA 1
ATOM 11138 C C . VAL A 1 1536 ? -21.436 -24.436 6.201 1.00 78.56 1536 VAL A C 1
ATOM 11140 O O . VAL A 1 1536 ? -20.877 -24.822 5.176 1.00 78.56 1536 VAL A O 1
ATOM 11143 N N . ASP A 1 1537 ? -22.012 -25.260 7.078 1.00 82.69 1537 ASP A N 1
ATOM 11144 C CA . ASP A 1 1537 ? -22.158 -26.692 6.828 1.00 82.69 1537 ASP A CA 1
ATOM 11145 C C . ASP A 1 1537 ? -23.070 -26.906 5.604 1.00 82.69 1537 ASP A C 1
ATOM 11147 O O . ASP A 1 1537 ? -24.229 -26.472 5.630 1.00 82.69 1537 ASP A O 1
ATOM 11151 N N . PRO A 1 1538 ? -22.563 -27.526 4.523 1.00 87.31 1538 PRO A N 1
ATOM 11152 C CA . PRO A 1 1538 ? -23.298 -27.656 3.273 1.00 87.31 1538 PRO A CA 1
ATOM 11153 C C . PRO A 1 1538 ? -24.517 -28.586 3.350 1.00 87.31 1538 PRO A C 1
ATOM 11155 O O . PRO A 1 1538 ? -25.421 -28.456 2.521 1.00 87.31 1538 PRO A O 1
ATOM 11158 N N . ASP A 1 1539 ? -24.566 -29.487 4.336 1.00 87.94 1539 ASP A N 1
ATOM 11159 C CA . ASP A 1 1539 ? -25.627 -30.492 4.474 1.00 87.94 1539 ASP A CA 1
ATOM 11160 C C . ASP A 1 1539 ? -26.658 -30.139 5.556 1.00 87.94 1539 ASP A C 1
ATOM 11162 O O . ASP A 1 1539 ? -27.660 -30.838 5.716 1.00 87.94 1539 ASP A O 1
ATOM 11166 N N . THR A 1 1540 ? -26.451 -29.035 6.277 1.00 85.56 1540 THR A N 1
ATOM 11167 C CA . THR A 1 1540 ? -27.436 -28.506 7.224 1.00 85.56 1540 THR A CA 1
ATOM 11168 C C . THR A 1 1540 ? -28.526 -27.731 6.477 1.00 85.56 1540 THR A C 1
ATOM 11170 O O . THR A 1 1540 ? -28.246 -26.977 5.541 1.00 85.56 1540 THR A O 1
ATOM 11173 N N . GLU A 1 1541 ? -29.786 -27.898 6.888 1.00 86.06 1541 GLU A N 1
ATOM 11174 C CA . GLU A 1 1541 ? -30.898 -27.156 6.295 1.00 86.06 1541 GLU A CA 1
ATOM 11175 C C . GLU A 1 1541 ? -30.743 -25.643 6.522 1.00 86.06 1541 GLU A C 1
ATOM 11177 O O . GLU A 1 1541 ? -30.331 -25.182 7.585 1.00 86.06 1541 GLU A O 1
ATOM 11182 N N . PHE A 1 1542 ? -31.110 -24.836 5.527 1.00 81.69 1542 PHE A N 1
ATOM 11183 C CA . PHE A 1 1542 ? -31.039 -23.381 5.577 1.00 81.69 1542 PHE A CA 1
ATOM 11184 C C . PHE A 1 1542 ? -31.790 -22.820 6.787 1.00 81.69 1542 PHE A C 1
ATOM 11186 O O . PHE A 1 1542 ? -31.285 -21.901 7.432 1.00 81.69 1542 PHE A O 1
ATOM 11193 N N . GLY A 1 1543 ? -32.941 -23.401 7.143 1.00 73.19 1543 GLY A N 1
ATOM 11194 C CA . GLY A 1 1543 ? -33.680 -23.033 8.354 1.00 73.19 1543 GLY A CA 1
ATOM 11195 C C . GLY A 1 1543 ? -32.834 -23.169 9.626 1.00 73.19 1543 GLY A C 1
ATOM 11196 O O . GLY A 1 1543 ? -32.774 -22.233 10.424 1.00 73.19 1543 GLY A O 1
ATOM 11197 N N . ASP A 1 1544 ? -32.097 -24.274 9.763 1.00 74.62 1544 ASP A N 1
ATOM 11198 C CA . ASP A 1 1544 ? -31.198 -24.537 10.896 1.00 74.62 1544 ASP A CA 1
ATOM 11199 C C . ASP A 1 1544 ? -29.923 -23.673 10.854 1.00 74.62 1544 ASP A C 1
ATOM 11201 O O . ASP A 1 1544 ? -29.372 -23.306 11.894 1.00 74.62 1544 ASP A O 1
ATOM 11205 N N . LEU A 1 1545 ? -29.474 -23.269 9.659 1.00 76.50 1545 LEU A N 1
ATOM 11206 C CA . LEU A 1 1545 ? -28.382 -22.302 9.477 1.00 76.50 1545 LEU A CA 1
ATOM 11207 C C . LEU A 1 1545 ? -28.778 -20.861 9.852 1.00 76.50 1545 LEU A C 1
ATOM 11209 O O . LEU A 1 1545 ? -27.894 -20.012 10.034 1.00 76.50 1545 LEU A O 1
ATOM 11213 N N . GLY A 1 1546 ? -30.080 -20.591 9.990 1.00 71.44 1546 GLY A N 1
ATOM 11214 C CA . GLY A 1 1546 ? -30.644 -19.294 10.363 1.00 71.44 1546 GLY A CA 1
ATOM 11215 C C . GLY A 1 1546 ? -31.285 -18.512 9.214 1.00 71.44 1546 GLY A C 1
ATOM 11216 O O . GLY A 1 1546 ? -31.491 -17.307 9.363 1.00 71.44 1546 GLY A O 1
ATOM 11217 N N . PHE A 1 1547 ? -31.586 -19.157 8.084 1.00 78.44 1547 PHE A N 1
ATOM 11218 C CA . PHE A 1 1547 ? -32.324 -18.536 6.987 1.00 78.44 1547 PHE A CA 1
ATOM 11219 C C . PHE A 1 1547 ? -33.828 -18.445 7.263 1.00 78.44 1547 PHE A C 1
ATOM 11221 O O . PHE A 1 1547 ? -34.446 -19.290 7.903 1.00 78.44 1547 PHE A O 1
ATOM 11228 N N . ASP A 1 1548 ? -34.415 -17.411 6.684 1.00 75.62 1548 ASP A N 1
ATOM 11229 C CA . ASP A 1 1548 ? -35.828 -17.071 6.640 1.00 75.62 1548 ASP A CA 1
ATOM 11230 C C . ASP A 1 1548 ? -36.191 -16.572 5.228 1.00 75.62 1548 ASP A C 1
ATOM 11232 O O . ASP A 1 1548 ? -35.356 -16.551 4.321 1.00 75.62 1548 ASP A O 1
ATOM 11236 N N . SER A 1 1549 ? -37.437 -16.141 5.013 1.00 74.50 1549 SER A N 1
ATOM 11237 C CA . SER A 1 1549 ? -37.894 -15.656 3.701 1.00 74.50 1549 SER A CA 1
ATOM 11238 C C . SER A 1 1549 ? -37.069 -14.492 3.145 1.00 74.50 1549 SER A C 1
ATOM 11240 O O . SER A 1 1549 ? -36.944 -14.357 1.930 1.00 74.50 1549 SER A O 1
ATOM 11242 N N . LEU A 1 1550 ? -36.499 -13.647 4.006 1.00 73.25 1550 LEU A N 1
ATOM 11243 C CA . LEU A 1 1550 ? -35.772 -12.448 3.599 1.00 73.25 1550 LEU A CA 1
ATOM 11244 C C . LEU A 1 1550 ? -34.347 -12.797 3.151 1.00 73.25 1550 LEU A C 1
ATOM 11246 O O . LEU A 1 1550 ? -33.926 -12.448 2.047 1.00 73.25 1550 LEU A O 1
ATOM 11250 N N . THR A 1 1551 ? -33.635 -13.545 3.991 1.00 81.94 1551 THR A N 1
ATOM 11251 C CA . THR A 1 1551 ? -32.292 -14.066 3.700 1.00 81.94 1551 THR A CA 1
ATOM 11252 C C . THR A 1 1551 ? -32.311 -15.052 2.528 1.00 81.94 1551 THR A C 1
ATOM 11254 O O . THR A 1 1551 ? -31.383 -15.058 1.722 1.00 81.94 1551 THR A O 1
ATOM 11257 N N . ALA A 1 1552 ? -33.394 -15.818 2.342 1.00 83.81 1552 ALA A N 1
ATOM 11258 C CA . ALA A 1 1552 ? -33.593 -16.668 1.167 1.00 83.81 1552 ALA A CA 1
ATOM 11259 C C . ALA A 1 1552 ? -33.682 -15.854 -0.135 1.00 83.81 1552 ALA A C 1
ATOM 11261 O O . ALA A 1 1552 ? -33.084 -16.229 -1.148 1.00 83.81 1552 ALA A O 1
ATOM 11262 N N . VAL A 1 1553 ? -34.390 -14.717 -0.123 1.00 82.12 1553 VAL A N 1
ATOM 11263 C CA . VAL A 1 1553 ? -34.452 -13.814 -1.283 1.00 82.12 1553 VAL A CA 1
ATOM 11264 C C . VAL A 1 1553 ? -33.096 -13.171 -1.555 1.00 82.12 1553 VAL A C 1
ATOM 11266 O O . VAL A 1 1553 ? -32.690 -13.099 -2.717 1.00 82.12 1553 VAL A O 1
ATOM 11269 N N . GLU A 1 1554 ? -32.379 -12.748 -0.514 1.00 82.75 1554 GLU A N 1
ATOM 11270 C CA . GLU A 1 1554 ? -31.030 -12.202 -0.666 1.00 82.75 1554 GLU A CA 1
ATOM 11271 C C . GLU A 1 1554 ? -30.073 -13.245 -1.262 1.00 82.75 1554 GLU A C 1
ATOM 11273 O O . GLU A 1 1554 ? -29.405 -12.964 -2.259 1.00 82.75 1554 GLU A O 1
ATOM 11278 N N . LEU A 1 1555 ? -30.064 -14.475 -0.736 1.00 87.44 1555 LEU A N 1
ATOM 11279 C CA . LEU A 1 1555 ? -29.255 -15.572 -1.270 1.00 87.44 1555 LEU A CA 1
ATOM 11280 C C . LEU A 1 1555 ? -29.626 -15.890 -2.716 1.00 87.44 1555 LEU A C 1
ATOM 11282 O O . LEU A 1 1555 ? -28.742 -16.008 -3.560 1.00 87.44 1555 LEU A O 1
ATOM 11286 N N . ARG A 1 1556 ? -30.920 -15.955 -3.046 1.00 85.88 1556 ARG A N 1
ATOM 11287 C CA . ARG A 1 1556 ? -31.384 -16.115 -4.430 1.00 85.88 1556 ARG A CA 1
ATOM 11288 C C . ARG A 1 1556 ? -30.863 -14.991 -5.323 1.00 85.88 1556 ARG A C 1
ATOM 11290 O O . ARG A 1 1556 ? -30.416 -15.276 -6.429 1.00 85.88 1556 ARG A O 1
ATOM 11297 N N . ASN A 1 1557 ? -30.935 -13.733 -4.888 1.00 79.38 1557 ASN A N 1
ATOM 11298 C CA . ASN A 1 1557 ? -30.452 -12.588 -5.666 1.00 79.38 1557 ASN A CA 1
ATOM 11299 C C . ASN A 1 1557 ? -28.942 -12.672 -5.887 1.00 79.38 1557 ASN A C 1
ATOM 11301 O O . ASN A 1 1557 ? -28.490 -12.540 -7.022 1.00 79.38 1557 ASN A O 1
ATOM 11305 N N . ARG A 1 1558 ? -28.175 -12.994 -4.844 1.00 84.00 1558 ARG A N 1
ATOM 11306 C CA . ARG A 1 1558 ? -26.729 -13.222 -4.944 1.00 84.00 1558 ARG A CA 1
ATOM 11307 C C . ARG A 1 1558 ? -26.387 -14.371 -5.877 1.00 84.00 1558 ARG A C 1
ATOM 11309 O O . ARG A 1 1558 ? -25.531 -14.213 -6.740 1.00 84.00 1558 ARG A O 1
ATOM 11316 N N . LEU A 1 1559 ? -27.073 -15.507 -5.759 1.00 83.94 1559 LEU A N 1
ATOM 11317 C CA . LEU A 1 1559 ? -26.881 -16.655 -6.641 1.00 83.94 1559 LEU A CA 1
ATOM 11318 C C . LEU A 1 1559 ? -27.290 -16.323 -8.073 1.00 83.94 1559 LEU A C 1
ATOM 11320 O O . LEU A 1 1559 ? -26.561 -16.659 -8.996 1.00 83.94 1559 LEU A O 1
ATOM 11324 N N . LYS A 1 1560 ? -28.395 -15.610 -8.296 1.00 79.81 1560 LYS A N 1
ATOM 11325 C CA . LYS A 1 1560 ? -28.782 -15.108 -9.621 1.00 79.81 1560 LYS A CA 1
ATOM 11326 C C . LYS A 1 1560 ? -27.679 -14.234 -10.215 1.00 79.81 1560 LYS A C 1
ATOM 11328 O O . LYS A 1 1560 ? -27.325 -14.416 -11.375 1.00 79.81 1560 LYS A O 1
ATOM 11333 N N . THR A 1 1561 ? -27.105 -13.326 -9.432 1.00 71.25 1561 THR A N 1
ATOM 11334 C CA . THR A 1 1561 ? -25.995 -12.475 -9.874 1.00 71.25 1561 THR A CA 1
ATOM 11335 C C . THR A 1 1561 ? -24.738 -13.300 -10.162 1.00 71.25 1561 THR A C 1
ATOM 11337 O O . THR A 1 1561 ? -24.136 -13.138 -11.221 1.00 71.25 1561 THR A O 1
ATOM 11340 N N . ALA A 1 1562 ? -24.380 -14.239 -9.281 1.00 72.50 1562 ALA A N 1
ATOM 11341 C CA . ALA A 1 1562 ? -23.173 -15.061 -9.383 1.00 72.50 1562 ALA A CA 1
ATOM 11342 C C . ALA A 1 1562 ? -23.234 -16.127 -10.493 1.00 72.50 1562 ALA A C 1
ATOM 11344 O O . ALA A 1 1562 ? -22.220 -16.410 -11.125 1.00 72.50 1562 ALA A O 1
ATOM 11345 N N . THR A 1 1563 ? -24.412 -16.706 -10.739 1.00 75.69 1563 THR A N 1
ATOM 11346 C CA . THR A 1 1563 ? -24.646 -17.804 -11.700 1.00 75.69 1563 THR A CA 1
ATOM 11347 C C . THR A 1 1563 ? -25.290 -17.344 -13.009 1.00 75.69 1563 THR A C 1
ATOM 11349 O O . THR A 1 1563 ? -25.360 -18.104 -13.970 1.00 75.69 1563 THR A O 1
ATOM 11352 N N . GLY A 1 1564 ? -25.864 -16.138 -13.048 1.00 69.25 1564 GLY A N 1
ATOM 11353 C CA . GLY A 1 1564 ? -26.632 -15.628 -14.190 1.00 69.25 1564 GLY A CA 1
ATOM 11354 C C . GLY A 1 1564 ? -27.925 -16.393 -14.471 1.00 69.25 1564 GLY A C 1
ATOM 11355 O O . GLY A 1 1564 ? -28.617 -16.116 -15.455 1.00 69.25 1564 GLY A O 1
ATOM 11356 N N . LEU A 1 1565 ? -28.264 -17.382 -13.643 1.00 78.56 1565 LEU A N 1
ATOM 11357 C CA . LEU A 1 1565 ? -29.477 -18.167 -13.780 1.00 78.56 1565 LEU A CA 1
ATOM 11358 C C . LEU A 1 1565 ? -30.686 -17.353 -13.333 1.00 78.56 1565 LEU A C 1
ATOM 11360 O O . LEU A 1 1565 ? -30.648 -16.593 -12.368 1.00 78.56 1565 LEU A O 1
ATOM 11364 N N . THR A 1 1566 ? -31.811 -17.570 -14.009 1.00 76.75 1566 THR A N 1
ATOM 11365 C CA . THR A 1 1566 ? -33.104 -17.146 -13.473 1.00 76.75 1566 THR A CA 1
ATOM 11366 C C . THR A 1 1566 ? -33.553 -18.204 -12.476 1.00 76.75 1566 THR A C 1
ATOM 11368 O O . THR A 1 1566 ? -34.041 -19.258 -12.871 1.00 76.75 1566 THR A O 1
ATOM 11371 N N . LEU A 1 1567 ? -33.329 -17.942 -11.191 1.00 81.31 1567 LEU A N 1
ATOM 11372 C CA . LEU A 1 1567 ? -33.723 -18.841 -10.111 1.00 81.31 1567 LEU A CA 1
ATOM 11373 C C . LEU A 1 1567 ? -35.152 -18.514 -9.646 1.00 81.31 1567 LEU A C 1
ATOM 11375 O O . LEU A 1 1567 ? -35.467 -17.330 -9.471 1.00 81.31 1567 LEU A O 1
ATOM 11379 N N . PRO A 1 1568 ? -36.024 -19.523 -9.454 1.00 79.75 1568 PRO A N 1
ATOM 11380 C CA . PRO A 1 1568 ? -37.373 -19.290 -8.960 1.00 79.75 1568 PRO A CA 1
ATOM 11381 C C . PRO A 1 1568 ? -37.341 -18.701 -7.538 1.00 79.75 1568 PRO A C 1
ATOM 11383 O O . PRO A 1 1568 ? -36.401 -18.961 -6.784 1.00 79.75 1568 PRO A O 1
ATOM 11386 N N . PRO A 1 1569 ? -38.358 -17.916 -7.133 1.00 69.56 1569 PRO A N 1
ATOM 11387 C CA . PRO A 1 1569 ? -38.424 -17.338 -5.789 1.00 69.56 1569 PRO A CA 1
ATOM 11388 C C . PRO A 1 1569 ? -38.390 -18.375 -4.661 1.00 69.56 1569 PRO A C 1
ATOM 11390 O O . PRO A 1 1569 ? -37.914 -18.062 -3.578 1.00 69.56 1569 PRO A O 1
ATOM 11393 N N . THR A 1 1570 ? -38.864 -19.593 -4.930 1.00 79.81 1570 THR A N 1
ATOM 11394 C CA . THR A 1 1570 ? -38.956 -20.706 -3.980 1.00 79.81 1570 THR A CA 1
ATOM 11395 C C . THR A 1 1570 ? -37.692 -21.559 -3.908 1.00 79.81 1570 THR A C 1
ATOM 11397 O O . THR A 1 1570 ? -37.651 -22.468 -3.095 1.00 79.81 1570 THR A O 1
ATOM 11400 N N . VAL A 1 1571 ? -36.642 -21.269 -4.694 1.00 86.25 1571 VAL A N 1
ATOM 11401 C CA . VAL A 1 1571 ? -35.478 -22.166 -4.858 1.00 86.25 1571 VAL A CA 1
ATOM 11402 C C . VAL A 1 1571 ? -34.844 -22.621 -3.538 1.00 86.25 1571 VAL A C 1
ATOM 11404 O O . VAL A 1 1571 ? -34.472 -23.778 -3.421 1.00 86.25 1571 VAL A O 1
ATOM 11407 N N . ILE A 1 1572 ? -34.755 -21.738 -2.541 1.00 84.00 1572 ILE A N 1
ATOM 11408 C CA . ILE A 1 1572 ? -34.156 -22.043 -1.230 1.00 84.00 1572 ILE A CA 1
ATOM 11409 C C . ILE A 1 1572 ? -35.085 -22.910 -0.362 1.00 84.00 1572 ILE A C 1
ATOM 11411 O O . ILE A 1 1572 ? -34.617 -23.668 0.477 1.00 84.00 1572 ILE A O 1
ATOM 11415 N N . PHE A 1 1573 ? -36.400 -22.819 -0.574 1.00 78.88 1573 PHE A N 1
ATOM 11416 C CA . PHE A 1 1573 ? -37.395 -23.645 0.115 1.00 78.88 1573 PHE A CA 1
ATOM 11417 C C . PHE A 1 1573 ? -37.577 -25.010 -0.561 1.00 78.88 1573 PHE A C 1
ATOM 11419 O O . PHE A 1 1573 ? -37.745 -26.013 0.124 1.00 78.88 1573 PHE A O 1
ATOM 11426 N N . ASP A 1 1574 ? -37.512 -25.054 -1.894 1.00 82.44 1574 ASP A N 1
ATOM 11427 C CA . ASP A 1 1574 ? -37.601 -26.291 -2.678 1.00 82.44 1574 ASP A CA 1
ATOM 11428 C C . ASP A 1 1574 ? -36.329 -27.150 -2.531 1.00 82.44 1574 ASP A C 1
ATOM 11430 O O . ASP A 1 1574 ? -36.383 -28.375 -2.647 1.00 82.44 1574 ASP A O 1
ATOM 11434 N N . HIS A 1 1575 ? -35.190 -26.507 -2.252 1.00 89.94 1575 HIS A N 1
ATOM 11435 C CA . HIS A 1 1575 ? -33.883 -27.131 -2.056 1.00 89.94 1575 HIS A CA 1
ATOM 11436 C C . HIS A 1 1575 ? -33.292 -26.678 -0.710 1.00 89.94 1575 HIS A C 1
ATOM 11438 O O . HIS A 1 1575 ? -32.587 -25.669 -0.657 1.00 89.94 1575 HIS A O 1
ATOM 11444 N N . PRO A 1 1576 ? -33.584 -27.394 0.391 1.00 85.25 1576 PRO A N 1
ATOM 11445 C CA . PRO A 1 1576 ? -33.418 -26.857 1.737 1.00 85.25 1576 PRO A CA 1
ATOM 11446 C C . PRO A 1 1576 ? -31.976 -26.839 2.249 1.00 85.25 1576 PRO A C 1
ATOM 11448 O O . PRO A 1 1576 ? -31.763 -26.286 3.316 1.00 85.25 1576 PRO A O 1
ATOM 11451 N N . THR A 1 1577 ? -30.983 -27.386 1.541 1.00 92.00 1577 THR A N 1
ATOM 11452 C CA . THR A 1 1577 ? -29.564 -27.354 1.952 1.00 92.00 1577 THR A CA 1
ATOM 11453 C C . THR A 1 1577 ? -28.690 -26.675 0.890 1.00 92.00 1577 THR A C 1
ATOM 11455 O O . THR A 1 1577 ? -29.044 -26.692 -0.297 1.00 92.00 1577 THR A O 1
ATOM 11458 N N . PRO A 1 1578 ? -27.527 -26.100 1.259 1.00 91.19 1578 PRO A N 1
ATOM 11459 C CA . PRO A 1 1578 ? -26.545 -25.624 0.287 1.00 91.19 1578 PRO A CA 1
ATOM 11460 C C . PRO A 1 1578 ? -26.182 -26.668 -0.776 1.00 91.19 1578 PRO A C 1
ATOM 11462 O O . PRO A 1 1578 ? -26.131 -26.326 -1.960 1.00 91.19 1578 PRO A O 1
ATOM 11465 N N . THR A 1 1579 ? -26.012 -27.935 -0.377 1.00 93.38 1579 THR A N 1
ATOM 11466 C CA . THR A 1 1579 ? -25.803 -29.061 -1.300 1.00 93.38 1579 THR A CA 1
ATOM 11467 C C . THR A 1 1579 ? -26.966 -29.219 -2.279 1.00 93.38 1579 THR A C 1
ATOM 11469 O O . THR A 1 1579 ? -26.741 -29.242 -3.487 1.00 93.38 1579 THR A O 1
ATOM 11472 N N . ALA A 1 1580 ? -28.215 -29.223 -1.809 1.00 92.00 1580 ALA A N 1
ATOM 11473 C CA . ALA A 1 1580 ? -29.384 -29.365 -2.679 1.00 92.00 1580 ALA A CA 1
ATOM 11474 C C . ALA A 1 1580 ? -29.544 -28.186 -3.660 1.00 92.00 1580 ALA A C 1
ATOM 11476 O O . ALA A 1 1580 ? -29.932 -28.379 -4.814 1.00 92.00 1580 ALA A O 1
ATOM 11477 N N . VAL A 1 1581 ? -29.227 -26.956 -3.235 1.00 90.12 1581 VAL A N 1
ATOM 11478 C CA . VAL A 1 1581 ? -29.223 -25.787 -4.135 1.00 90.12 1581 VAL A CA 1
ATOM 11479 C C . VAL A 1 1581 ? -28.109 -25.904 -5.167 1.00 90.12 1581 VAL A C 1
ATOM 11481 O O . VAL A 1 1581 ? -28.332 -25.586 -6.334 1.00 90.12 1581 VAL A O 1
ATOM 11484 N N . ALA A 1 1582 ? -26.925 -26.372 -4.770 1.00 91.69 1582 ALA A N 1
ATOM 11485 C CA . ALA A 1 1582 ? -25.823 -26.625 -5.689 1.00 91.69 1582 ALA A CA 1
ATOM 11486 C C . ALA A 1 1582 ? -26.199 -27.681 -6.743 1.00 91.69 1582 ALA A C 1
ATOM 11488 O O . ALA A 1 1582 ? -25.975 -27.452 -7.931 1.00 91.69 1582 ALA A O 1
ATOM 11489 N N . GLU A 1 1583 ? -26.849 -28.778 -6.344 1.00 90.62 1583 GLU A N 1
ATOM 11490 C CA . GLU A 1 1583 ? -27.383 -29.798 -7.259 1.00 90.62 1583 GLU A CA 1
ATOM 11491 C C . GLU A 1 1583 ? -28.413 -29.213 -8.235 1.00 90.62 1583 GLU A C 1
ATOM 11493 O O . GLU A 1 1583 ? -28.343 -29.454 -9.443 1.00 90.62 1583 GLU A O 1
ATOM 11498 N N . TYR A 1 1584 ? -29.340 -28.386 -7.743 1.00 88.94 1584 TYR A N 1
ATOM 11499 C CA . TYR A 1 1584 ? -30.329 -27.714 -8.585 1.00 88.94 1584 TYR A CA 1
ATOM 11500 C C . TYR A 1 1584 ? -29.688 -26.743 -9.582 1.00 88.94 1584 TYR A C 1
ATOM 11502 O O . TYR A 1 1584 ? -30.037 -26.730 -10.765 1.00 88.94 1584 TYR A O 1
ATOM 11510 N N . VAL A 1 1585 ? -28.717 -25.944 -9.131 1.00 85.75 1585 VAL A N 1
ATOM 11511 C CA . VAL A 1 1585 ? -27.934 -25.051 -9.994 1.00 85.75 1585 VAL A CA 1
ATOM 11512 C C . VAL A 1 1585 ? -27.201 -25.867 -11.062 1.00 85.75 1585 VAL A C 1
ATOM 11514 O O . VAL A 1 1585 ? -27.282 -25.517 -12.240 1.00 85.75 1585 VAL A O 1
ATOM 11517 N N . ALA A 1 1586 ? -26.577 -26.993 -10.702 1.00 84.62 1586 ALA A N 1
ATOM 11518 C CA . ALA A 1 1586 ? -25.921 -27.896 -11.651 1.00 84.62 1586 ALA A CA 1
ATOM 11519 C C . ALA A 1 1586 ? -26.901 -28.433 -12.710 1.00 84.62 1586 ALA A C 1
ATOM 11521 O O . ALA A 1 1586 ? -26.603 -28.445 -13.911 1.00 84.62 1586 ALA A O 1
ATOM 11522 N N . GLN A 1 1587 ? -28.105 -28.834 -12.290 1.00 82.88 1587 GLN A N 1
ATOM 11523 C CA . GLN A 1 1587 ? -29.154 -29.322 -13.186 1.00 82.88 1587 GLN A CA 1
ATOM 11524 C C . GLN A 1 1587 ? -29.629 -28.233 -14.158 1.00 82.88 1587 GLN A C 1
ATOM 11526 O O . GLN A 1 1587 ? -29.778 -28.487 -15.355 1.00 82.88 1587 GLN A O 1
ATOM 11531 N N . GLN A 1 1588 ? -29.821 -27.006 -13.670 1.00 80.19 1588 GLN A N 1
ATOM 11532 C CA . GLN A 1 1588 ? -30.232 -25.877 -14.506 1.00 80.19 1588 GLN A CA 1
ATOM 11533 C C . GLN A 1 1588 ? -29.143 -25.441 -15.491 1.00 80.19 1588 GLN A C 1
ATOM 11535 O O . GLN A 1 1588 ? -29.448 -24.936 -16.574 1.00 80.19 1588 GLN A O 1
ATOM 11540 N N . MET A 1 1589 ? -27.874 -25.654 -15.146 1.00 74.56 1589 MET A N 1
ATOM 11541 C CA . MET A 1 1589 ? -26.742 -25.339 -16.017 1.00 74.56 1589 MET A CA 1
ATOM 11542 C C . MET A 1 1589 ? -26.480 -26.409 -17.084 1.00 74.56 1589 MET A C 1
ATOM 11544 O O . MET A 1 1589 ? -26.057 -26.065 -18.184 1.00 74.56 1589 MET A O 1
ATOM 11548 N N . SER A 1 1590 ? -26.767 -27.685 -16.811 1.00 66.75 1590 SER A N 1
ATOM 11549 C CA . SER A 1 1590 ? -26.481 -28.809 -17.724 1.00 66.75 1590 SER A CA 1
ATOM 11550 C C . SER A 1 1590 ? -27.518 -29.023 -18.843 1.00 66.75 1590 SER A C 1
ATOM 11552 O O . SER A 1 1590 ? -27.377 -29.941 -19.650 1.00 66.75 1590 SER A O 1
ATOM 11554 N N . GLY A 1 1591 ? -28.552 -28.177 -18.947 1.00 48.69 1591 GLY A N 1
ATOM 11555 C CA . GLY A 1 1591 ? -29.434 -28.080 -20.124 1.00 48.69 1591 GLY A CA 1
ATOM 11556 C C . GLY A 1 1591 ? -30.280 -29.319 -20.457 1.00 48.69 1591 GLY A C 1
ATOM 11557 O O . GLY A 1 1591 ? -30.938 -29.355 -21.501 1.00 48.69 1591 GLY A O 1
ATOM 11558 N N . SER A 1 1592 ? -30.305 -30.334 -19.593 1.00 31.17 1592 SER A N 1
ATOM 11559 C CA . SER A 1 1592 ? -31.051 -31.569 -19.834 1.00 31.17 1592 SER A CA 1
ATOM 11560 C C . SER A 1 1592 ? -32.547 -31.327 -19.636 1.00 31.17 1592 SER A C 1
ATOM 11562 O O . SER A 1 1592 ? -33.067 -31.394 -18.524 1.00 31.17 1592 SER A O 1
ATOM 11564 N N . ARG A 1 1593 ? -33.257 -31.046 -20.738 1.00 26.11 1593 ARG A N 1
ATOM 11565 C CA . ARG A 1 1593 ? -34.721 -31.155 -20.794 1.00 26.11 1593 ARG A CA 1
ATOM 11566 C C . ARG A 1 1593 ? -35.123 -32.515 -20.207 1.00 26.11 1593 ARG A C 1
ATOM 11568 O O . ARG A 1 1593 ? -34.608 -33.527 -20.688 1.00 26.11 1593 ARG A O 1
ATOM 11575 N N . PRO A 1 1594 ? -36.068 -32.576 -19.253 1.00 32.06 1594 PRO A N 1
ATOM 11576 C CA . PRO A 1 1594 ? -36.713 -33.833 -18.936 1.00 32.06 1594 PRO A CA 1
ATOM 11577 C C . PRO A 1 1594 ? -37.399 -34.287 -20.222 1.00 32.06 1594 PRO A C 1
ATOM 11579 O O . PRO A 1 1594 ? -38.304 -33.619 -20.721 1.00 32.06 1594 PRO A O 1
ATOM 11582 N N . THR A 1 1595 ? -36.934 -35.387 -20.805 1.00 28.02 1595 THR A N 1
ATOM 11583 C CA . THR A 1 1595 ? -37.739 -36.144 -21.756 1.00 28.02 1595 THR A CA 1
ATOM 11584 C C . THR A 1 1595 ? -39.032 -36.494 -21.042 1.00 28.02 1595 THR A C 1
ATOM 11586 O O . THR A 1 1595 ? -39.051 -37.369 -20.177 1.00 28.02 1595 THR A O 1
ATOM 11589 N N . GLU A 1 1596 ? -40.091 -35.758 -21.375 1.00 28.83 1596 GLU A N 1
ATOM 11590 C CA . GLU A 1 1596 ? -41.467 -36.117 -21.077 1.00 28.83 1596 GLU A CA 1
ATOM 11591 C C . GLU A 1 1596 ? -41.662 -37.578 -21.476 1.00 28.83 1596 GLU A C 1
ATOM 11593 O O . GLU A 1 1596 ? -41.625 -37.926 -22.655 1.00 28.83 1596 GLU A O 1
ATOM 11598 N N . SER A 1 1597 ? -41.763 -38.426 -20.452 1.00 28.34 1597 SER A N 1
ATOM 11599 C CA . SER A 1 1597 ? -42.547 -39.659 -20.400 1.00 28.34 1597 SER A CA 1
ATOM 11600 C C . SER A 1 1597 ? -42.960 -40.227 -21.763 1.00 28.34 1597 SER A C 1
ATOM 11602 O O . SER A 1 1597 ? -44.128 -40.192 -22.148 1.00 28.34 1597 SER A O 1
ATOM 11604 N N . GLY A 1 1598 ? -41.987 -40.793 -22.477 1.00 26.98 1598 GLY A N 1
ATOM 11605 C CA . GLY A 1 1598 ? -42.227 -41.746 -23.552 1.00 26.98 1598 GLY A CA 1
ATOM 11606 C C . GLY A 1 1598 ? -42.715 -43.065 -22.959 1.00 26.98 1598 GLY A C 1
ATOM 11607 O O . GLY A 1 1598 ? -41.924 -43.836 -22.427 1.00 26.98 1598 GLY A O 1
ATOM 11608 N N . ASP A 1 1599 ? -44.032 -43.235 -23.022 1.00 28.42 1599 ASP A N 1
ATOM 11609 C CA . ASP A 1 1599 ? -44.895 -44.395 -22.754 1.00 28.42 1599 ASP A CA 1
ATOM 11610 C C . ASP A 1 1599 ? -44.202 -45.774 -22.522 1.00 28.42 1599 ASP A C 1
ATOM 11612 O O . ASP A 1 1599 ? -43.387 -46.222 -23.340 1.00 28.42 1599 ASP A O 1
ATOM 11616 N N . PRO A 1 1600 ? -44.539 -46.508 -21.438 1.00 29.73 1600 PRO A N 1
ATOM 11617 C CA . PRO A 1 1600 ? -43.800 -47.668 -20.969 1.00 29.73 1600 PRO A CA 1
ATOM 11618 C C . PRO A 1 1600 ? -44.297 -48.957 -21.625 1.00 29.73 1600 PRO A C 1
ATOM 11620 O O . PRO A 1 1600 ? -45.066 -49.703 -21.032 1.00 29.73 1600 PRO A O 1
ATOM 11623 N N . THR A 1 1601 ? -43.806 -49.299 -22.814 1.00 30.47 1601 THR A N 1
ATOM 11624 C CA . THR A 1 1601 ? -43.915 -50.680 -23.318 1.00 30.47 1601 THR A CA 1
ATOM 11625 C C . THR A 1 1601 ? -42.749 -51.051 -24.231 1.00 30.47 1601 THR A C 1
ATOM 11627 O O . THR A 1 1601 ? -42.865 -51.017 -25.452 1.00 30.47 1601 THR A O 1
ATOM 11630 N N . SER A 1 1602 ? -41.631 -51.507 -23.670 1.00 31.69 1602 SER A N 1
ATOM 11631 C CA . SER A 1 1602 ? -40.883 -52.576 -24.339 1.00 31.69 1602 SER A CA 1
ATOM 11632 C C . SER A 1 1602 ? -40.259 -53.496 -23.299 1.00 31.69 1602 SER A C 1
ATOM 11634 O O . SER A 1 1602 ? -39.396 -53.131 -22.507 1.00 31.69 1602 SER A O 1
ATOM 11636 N N . GLN A 1 1603 ? -40.828 -54.695 -23.242 1.00 32.69 1603 GLN A N 1
ATOM 11637 C CA . GLN A 1 1603 ? -40.380 -55.793 -22.412 1.00 32.69 1603 GLN A CA 1
ATOM 11638 C C . GLN A 1 1603 ? -39.013 -56.277 -22.901 1.00 32.69 1603 GLN A C 1
ATOM 11640 O O . GLN A 1 1603 ? -38.853 -56.633 -24.065 1.00 32.69 1603 GLN A O 1
ATOM 11645 N N . VAL A 1 1604 ? -38.062 -56.287 -21.970 1.00 29.22 1604 VAL A N 1
ATOM 11646 C CA . VAL A 1 1604 ? -37.100 -57.361 -21.688 1.00 29.22 1604 VAL A CA 1
ATOM 11647 C C . VAL A 1 1604 ? -36.949 -58.399 -22.808 1.00 29.22 1604 VAL A C 1
ATOM 11649 O O . VAL A 1 1604 ? -37.748 -59.327 -22.926 1.00 29.22 1604 VAL A O 1
ATOM 11652 N N . VAL A 1 1605 ? -35.854 -58.303 -23.559 1.00 33.88 1605 VAL A N 1
ATOM 11653 C CA . VAL A 1 1605 ? -35.227 -59.475 -24.177 1.00 33.88 1605 VAL A CA 1
ATOM 11654 C C . VAL A 1 1605 ? -33.781 -59.504 -23.701 1.00 33.88 1605 VAL A C 1
ATOM 11656 O O . VAL A 1 1605 ? -32.943 -58.728 -24.154 1.00 33.88 1605 VAL A O 1
ATOM 11659 N N . GLU A 1 1606 ? -33.531 -60.374 -22.726 1.00 32.56 1606 GLU A N 1
ATOM 11660 C CA . GLU A 1 1606 ? -32.210 -60.726 -22.209 1.00 32.56 1606 GLU A CA 1
ATOM 11661 C C . GLU A 1 1606 ? -31.293 -61.213 -23.345 1.00 32.56 1606 GLU A C 1
ATOM 11663 O O . GLU A 1 1606 ? -31.634 -62.178 -24.038 1.00 32.56 1606 GLU A O 1
ATOM 11668 N N . PRO A 1 1607 ? -30.097 -60.631 -23.531 1.00 37.81 1607 PRO A N 1
ATOM 11669 C CA . PRO A 1 1607 ? -29.030 -61.282 -24.269 1.00 37.81 1607 PRO A CA 1
ATOM 11670 C C . PRO A 1 1607 ? -28.325 -62.257 -23.321 1.00 37.81 1607 PRO A C 1
ATOM 11672 O O . PRO A 1 1607 ? -27.683 -61.859 -22.350 1.00 37.81 1607 PRO A O 1
ATOM 11675 N N . ALA A 1 1608 ? -28.472 -63.550 -23.603 1.00 33.38 1608 ALA A N 1
ATOM 11676 C CA . ALA A 1 1608 ? -27.815 -64.623 -22.873 1.00 33.38 1608 ALA A CA 1
ATOM 11677 C C . ALA A 1 1608 ? -26.285 -64.452 -22.857 1.00 33.38 1608 ALA A C 1
ATOM 11679 O O . ALA A 1 1608 ? -25.650 -64.200 -23.883 1.00 33.38 1608 ALA A O 1
ATOM 11680 N N . ALA A 1 1609 ? -25.724 -64.633 -21.663 1.00 32.09 1609 ALA A N 1
ATOM 11681 C CA . ALA A 1 1609 ? -24.309 -64.587 -21.343 1.00 32.09 1609 ALA A CA 1
ATOM 11682 C C . ALA A 1 1609 ? -23.469 -65.529 -22.224 1.00 32.09 1609 ALA A C 1
ATOM 11684 O O . ALA A 1 1609 ? -23.697 -66.738 -22.259 1.00 32.09 1609 ALA A O 1
ATOM 11685 N N . ALA A 1 1610 ? -22.450 -64.976 -22.880 1.00 35.44 1610 ALA A N 1
ATOM 11686 C CA . ALA A 1 1610 ? -21.331 -65.742 -23.412 1.00 35.44 1610 ALA A CA 1
ATOM 11687 C C . ALA A 1 1610 ? -20.159 -65.622 -22.429 1.00 35.44 1610 ALA A C 1
ATOM 11689 O O . ALA A 1 1610 ? -19.303 -64.748 -22.553 1.00 35.44 1610 ALA A O 1
ATOM 11690 N N . GLU A 1 1611 ? -20.147 -66.500 -21.426 1.00 32.94 1611 GLU A N 1
ATOM 11691 C CA . GLU A 1 1611 ? -18.938 -66.816 -20.671 1.00 32.94 1611 GLU A CA 1
ATOM 11692 C C . GLU A 1 1611 ? -17.944 -67.510 -21.611 1.00 32.94 1611 GLU A C 1
ATOM 11694 O O . GLU A 1 1611 ? -18.165 -68.638 -22.052 1.00 32.94 1611 GLU A O 1
ATOM 11699 N N . VAL A 1 1612 ? -16.822 -66.855 -21.899 1.00 33.56 1612 VAL A N 1
ATOM 11700 C CA . VAL A 1 1612 ? -15.604 -67.541 -22.338 1.00 33.56 1612 VAL A CA 1
ATOM 11701 C C . VAL A 1 1612 ? -14.533 -67.205 -21.317 1.00 33.56 1612 VAL A C 1
ATOM 11703 O O . VAL A 1 1612 ? -13.940 -66.130 -21.334 1.00 33.56 1612 VAL A O 1
ATOM 11706 N N . SER A 1 1613 ? -14.347 -68.126 -20.376 1.00 26.89 1613 SER A N 1
ATOM 11707 C CA . SER A 1 1613 ? -13.209 -68.133 -19.470 1.00 26.89 1613 SER A CA 1
ATOM 11708 C C . SER A 1 1613 ? -12.035 -68.900 -20.091 1.00 26.89 1613 SER A C 1
ATOM 11710 O O . SER A 1 1613 ? -12.198 -69.660 -21.047 1.00 26.89 1613 SER A O 1
ATOM 11712 N N . VAL A 1 1614 ? -10.876 -68.737 -19.447 1.00 31.72 1614 VAL A N 1
ATOM 11713 C CA . VAL A 1 1614 ? -9.658 -69.567 -19.506 1.00 31.72 1614 VAL A CA 1
ATOM 11714 C C . VAL A 1 1614 ? -8.496 -69.032 -20.370 1.00 31.72 1614 VAL A C 1
ATOM 11716 O O . VAL A 1 1614 ? -8.343 -69.359 -21.540 1.00 31.72 1614 VAL A O 1
ATOM 11719 N N . HIS A 1 1615 ? -7.620 -68.304 -19.664 1.00 26.55 1615 HIS A N 1
ATOM 11720 C CA . HIS A 1 1615 ? -6.145 -68.316 -19.692 1.00 26.55 1615 HIS A CA 1
ATOM 11721 C C . HIS A 1 1615 ? -5.359 -68.019 -20.984 1.00 26.55 1615 HIS A C 1
ATOM 11723 O O . HIS A 1 1615 ? -5.142 -68.904 -21.811 1.00 26.55 1615 HIS A O 1
ATOM 11729 N N . ALA A 1 1616 ? -4.706 -66.849 -20.987 1.00 33.91 1616 ALA A N 1
ATOM 11730 C CA . ALA A 1 1616 ? -3.241 -66.722 -21.019 1.00 33.91 1616 ALA A CA 1
ATOM 11731 C C . ALA A 1 1616 ? -2.819 -65.441 -20.287 1.00 33.91 1616 ALA A C 1
ATOM 11733 O O . ALA A 1 1616 ? -3.497 -64.413 -20.509 1.00 33.91 1616 ALA A O 1
#

Organism: Mycobacterium tuberculosis (strain ATCC 25618 / H37Rv) (NCBI:txid83332)

InterPro domains:
  IPR001227 Acyl transferase domain superfamily [G3DSA:3.40.366.10] (84-380)
  IPR006162 Phosphopantetheine attachment site [PS00012] (1544-1559)
  IPR009081 Phosphopantetheine binding ACP domain [PF00550] (1524-1585)
  IPR009081 Phosphopantetheine binding ACP domain [PS50075] (1514-1589)
  IPR011032 GroES-like superfamily [SSF50129] (912-1042)
  IPR013154 Alcohol dehydrogenase-like, N-terminal [PF08240] (929-986)
  IPR013968 Polyketide synthase-like, ketoreductase domain [PF08659] (1228-1407)
  IPR014043 Acyl transferase domain [PF00698] (86-395)
  IPR014043 Acyl transferase domain [SM00827] (86-377)
  IPR016035 Acyl transferase/acyl hydrolase/lysophospholipase [SSF52151] (84-373)
  IPR016036 Malonyl-CoA ACP transacylase, ACP-binding [SSF55048] (209-270)
  IPR020806 Polyketide synthase-like, phosphopantetheine-binding domain [SM00823] (1517-1589)
  IPR020807 Polyketide/metazoan fatty acid synthase-like, dehydratase domain [SM00826] (445-605)
  IPR020843 Enoylreductase domain [SM00829] (910-1215)
  IPR036291 NAD(P)-binding domain superfamily [SSF51735] (735-890)
  IPR036291 NAD(P)-binding domain superfamily [SSF51735] (1008-1144)
  IPR036291 NAD(P)-binding domain superfamily [SSF51735] (1224-1462)
  IPR036736 ACP-like superfamily [G3DSA:1.10.1200.10] (1494-1592)
  IPR036736 ACP-like superfamily [SSF47336] (1511-1594)
  IPR042104 Polyketide synthase, dehydratase domain superfamily [G3DSA:3.10.129.110] (429-708)

pLDDT: mean 87.01, std 14.27, range [22.8, 98.69]